Protein 2JPN (pdb70)

Sequence (79 aa):
GSHMLLEFKQFLYEASIDEFMGKIASCQTLEGLEELEAYYKKRVKETELKDTDDISVRDALAGKRAELEDSDDEVEESFGSHMLLEFKQFLYEASIDEFMGKIASCQTLEGLEELEAYYKKRVKETELKDTDDISVRDALAGKRAELEDSDDEVEESFGSHMLLEFKQFLYEASIDEFMGKIASCQTLEGLEELEAYYKKRVKETELKDTDDISVRDALAGKRAELEDSDDEVEESFGSHMLLEFKQFLYEASIDEFMGKIASCQTLEGLEELEAYYKKRVKETELKDTDDISVRDALAGKRAELEDSDDEVEESFGSHMLLEFKQFLYEASIDEFMGKIASCQTLEGLEELEAYYKKRVKETELKDTDDISVRDALAGKRAELEDSDDEVEESFGSHMLLEFKQFLYEASIDEFMGKIASCQTLEGLEELEAYYKKRVKETELKDTDDISVRDALAGKRAELEDSDDEVEESFGSHMLLEFKQFLYEASIDEFMGKIASCQTLEGLEELEAYYKKRVKETELKDTDDISVRDALAGKRAELEDSDDEVEESFGSHMLLEFKQFLYEASIDEFMGKIASCQTLEGLEELEAYYKKRVKETELKDTDDISVRDALAGKRAELEDSDDEVEESFGSHMLLEFKQFLYEASIDEFMGKIASCQTLEGLEELEAYYKKRVKETELKDTDDISVRDALAGKRAELEDSDDEVEESFGSHMLLEFKQFLYEASIDEFMGKIASCQTLEGLEELEAYYKKRVKETELKDTDDISVRDALAGKRAELEDSDDEVEESFGSHMLLEFKQFLYEASIDEFMGKIASCQTLEGLEELEAYYKKRVKETELKDTDDISVRDALAGKRAELEDSDDEVEESFGSHMLLEFKQFLYEASIDEFMGKIASCQTLEGLEELEAYYKKRVKETELKDTDDISVRDALAGKRAELEDSDDEVEESFGSHMLLEFKQFLYEASIDEFMGKIASCQTLEGLEELEAYYKKRVKETELKDTDDISVRDALAGKRAELEDSDDEVEESFGSHMLLEFKQFLYEASIDEFMGKIASCQTLEGLEELEAYYKKRVKETELKDTDDISVRDALAGKRAELEDSDDEVEESFGSHMLLEFKQFLYEASIDEFMGKIASCQTLEGLEELEAYYKKRVKETELKDTDDISVRDALAGKRAELEDSDDEVEESFGSHMLLEFKQFLYEASIDEFMGKIASCQTLEGLEELEAYYKKRVKETELKDTDDISVRDALAGKRAELEDSDDEVEESFGSHMLLEFKQFLYEASIDEFMGKIASCQTLEGLEELEAYYKKRVKETELKDTDDISVRDALAGKRAELEDSDDEVEESFGSHMLLEFKQFLYEASIDEFMGKIASCQTLEGLEELEAYYKKRVKETELKDTDDISVRDALAGKRAELEDSDDEVEESFGSHMLLEFKQFLYEASIDEFMGKIASCQTLEGLEELEAYYKKRVKETELKDTDDISVRDALAGKRAELEDSDDEVEESFGSHMLLEFKQFLYEASIDEFMGKIASCQTLEGLEELEAYYKKRVKETELKDTDDISVRDALAGKRAELEDSDDEVEESF

Nearest PDB structures (foldseek):
  2jpn-assembly1_A  TM=8.486E-01  e=3.446E-09  Tequatrovirus T4
  7tc7-assembly1_G  TM=7.322E-01  e=7.545E+00  Methylococcus capsulatus
  1fz0-assembly1_F  TM=7.989E-01  e=9.502E+00  Methylococcus capsulatus
  2jpn-assembly1_A  TM=8.761E-01  e=3.697E-10  Tequatrovirus T4
  7m8q-assembly1_C  TM=7.881E-01  e=2.372E+00  Methylosinus trichosporium OB3b

InterPro domains:
  IPR020975 UvsW.1 domain [PF11637] (4-68)
  IPR038341 UvsW.1-like superfamily [G3DSA:1.20.1280.210] (1-76)

Organism: Enterobacteria phage T4 (NCBI:txid10665)

Foldseek 3Di:
DPCDDPRPDVVVLCVLCVCLLVCQVVVQALVSLVVSVVVCVVCVVVDDPDVNSCVVNVCSSVVCNVVRVVCNPDPPVPD

CATH classification: 1.20.1280.210

Solvent-accessible surface area: 6038 Å² total; per-residue (Å²): 129,129,156,131,92,158,153,126,138,126,53,51,86,126,53,0,61,110,115,8,56,38,63,0,58,65,15,152,55,22,97,22,0,64,124,30,29,44,81,2,94,143,53,26,150,152,66,134,18,44,94,27,0,53,106,54,0,94,112,26,0,43,34,68,75,64,107,11,102,135,57,89,124,24,108,130,140,53,210

Secondary structure (DSSP, 8-state):
-----SSSSHHHHHHTTSSHHHHHHT--SHHHHHHHHHHHHHHTTTS--TTHHHHHHHHHHHHHHHHHHHT---TTT--

Structure (mmCIF, N/CA/C/O backbone):
data_2JPN
#
_entry.id   2JPN
#
loop_
_atom_site.group_PDB
_atom_site.id
_atom_site.type_symbol
_atom_site.label_atom_id
_atom_site.label_alt_id
_atom_site.label_comp_id
_atom_site.label_asym_id
_atom_site.label_entity_id
_atom_site.label_seq_id
_atom_site.pdbx_PDB_ins_code
_atom_site.Cartn_x
_atom_site.Cartn_y
_atom_site.Cartn_z
_atom_site.occupancy
_atom_site.B_iso_or_equiv
_atom_site.auth_seq_id
_atom_site.auth_comp_id
_atom_site.auth_asym_id
_atom_site.auth_atom_id
_atom_site.pdbx_PDB_model_num
ATOM 1 N N . GLY A 1 1 ? 22.338 -10.505 13.411 1.00 0.00 1 GLY A N 1
ATOM 2 C CA . GLY A 1 1 ? 21.527 -10.953 12.252 1.00 0.00 1 GLY A CA 1
ATOM 3 C C . GLY A 1 1 ? 21.351 -9.858 11.209 1.00 0.00 1 GLY A C 1
ATOM 4 O O . GLY A 1 1 ? 22.098 -8.878 11.187 1.00 0.00 1 GLY A O 1
ATOM 10 N N . SER A 1 2 ? 20.371 -10.026 10.319 1.00 0.00 2 SER A N 1
ATOM 11 C CA . SER A 1 2 ? 20.050 -9.076 9.239 1.00 0.00 2 SER A CA 1
ATOM 12 C C . SER A 1 2 ? 19.663 -7.665 9.738 1.00 0.00 2 SER A C 1
ATOM 13 O O . SER A 1 2 ? 19.014 -7.508 10.782 1.00 0.00 2 SER A O 1
ATOM 21 N N . HIS A 1 3 ? 20.026 -6.636 8.964 1.00 0.00 3 HIS A N 1
ATOM 22 C CA . HIS A 1 3 ? 19.724 -5.218 9.222 1.00 0.00 3 HIS A CA 1
ATOM 23 C C . HIS A 1 3 ? 19.694 -4.396 7.909 1.00 0.00 3 HIS A C 1
ATOM 24 O O . HIS A 1 3 ? 20.116 -4.876 6.849 1.00 0.00 3 HIS A O 1
ATOM 38 N N . MET A 1 4 ? 19.214 -3.150 7.975 1.00 0.00 4 MET A N 1
ATOM 39 C CA . MET A 1 4 ? 19.251 -2.177 6.871 1.00 0.00 4 MET A CA 1
ATOM 40 C C . MET A 1 4 ? 20.670 -1.967 6.315 1.00 0.00 4 MET A C 1
ATOM 41 O O . MET A 1 4 ? 21.637 -1.823 7.069 1.00 0.00 4 MET A O 1
ATOM 55 N N . LEU A 1 5 ? 20.793 -1.947 4.982 1.00 0.00 5 LEU A N 1
ATOM 56 C CA . LEU A 1 5 ? 22.077 -1.789 4.284 1.00 0.00 5 LEU A CA 1
ATOM 57 C C . LEU A 1 5 ? 22.586 -0.328 4.225 1.00 0.00 5 LEU A C 1
ATOM 58 O O . LEU A 1 5 ? 23.741 -0.094 3.862 1.00 0.00 5 LEU A O 1
ATOM 74 N N . LEU A 1 6 ? 21.738 0.644 4.589 1.00 0.00 6 LEU A N 1
ATOM 75 C CA . LEU A 1 6 ? 21.995 2.085 4.801 1.00 0.00 6 LEU A CA 1
ATOM 76 C C . LEU A 1 6 ? 22.456 2.923 3.579 1.00 0.00 6 LEU A C 1
ATOM 77 O O . LEU A 1 6 ? 22.259 4.142 3.559 1.00 0.00 6 LEU A O 1
ATOM 93 N N . GLU A 1 7 ? 23.005 2.295 2.534 1.00 0.00 7 GLU A N 1
ATOM 94 C CA . GLU A 1 7 ? 23.630 2.938 1.351 1.00 0.00 7 GLU A CA 1
ATOM 95 C C . GLU A 1 7 ? 23.126 2.378 0.012 1.00 0.00 7 GLU A C 1
ATOM 96 O O . GLU A 1 7 ? 23.757 2.557 -1.031 1.00 0.00 7 GLU A O 1
ATOM 108 N N . PHE A 1 8 ? 21.982 1.692 0.046 1.00 0.00 8 PHE A N 1
ATOM 109 C CA . PHE A 1 8 ? 21.382 0.956 -1.077 1.00 0.00 8 PHE A CA 1
ATOM 110 C C . PHE A 1 8 ? 19.846 1.115 -1.149 1.00 0.00 8 PHE A C 1
ATOM 111 O O . PHE A 1 8 ? 19.201 1.576 -0.207 1.00 0.00 8 PHE A O 1
ATOM 128 N N . LYS A 1 9 ? 19.252 0.727 -2.281 1.00 0.00 9 LYS A N 1
ATOM 129 C CA . LYS A 1 9 ? 17.798 0.720 -2.510 1.00 0.00 9 LYS A CA 1
ATOM 130 C C . LYS A 1 9 ? 17.051 -0.465 -1.864 1.00 0.00 9 LYS A C 1
ATOM 131 O O . LYS A 1 9 ? 15.862 -0.379 -1.561 1.00 0.00 9 LYS A O 1
ATOM 150 N N . GLN A 1 10 ? 17.702 -1.628 -1.744 1.00 0.00 10 GLN A N 1
ATOM 151 C CA . GLN A 1 10 ? 17.012 -2.934 -1.861 1.00 0.00 10 GLN A CA 1
ATOM 152 C C . GLN A 1 10 ? 16.017 -3.216 -0.742 1.00 0.00 10 GLN A C 1
ATOM 153 O O . GLN A 1 10 ? 14.909 -3.700 -0.967 1.00 0.00 10 GLN A O 1
ATOM 167 N N . PHE A 1 11 ? 16.434 -2.864 0.470 1.00 0.00 11 PHE A N 1
ATOM 168 C CA . PHE A 1 11 ? 15.648 -3.056 1.681 1.00 0.00 11 PHE A CA 1
ATOM 169 C C . PHE A 1 11 ? 14.393 -2.164 1.692 1.00 0.00 11 PHE A C 1
ATOM 170 O O . PHE A 1 11 ? 13.345 -2.580 2.186 1.00 0.00 11 PHE A O 1
ATOM 187 N N . LEU A 1 12 ? 14.486 -0.965 1.094 1.00 0.00 12 LEU A N 1
ATOM 188 C CA . LEU A 1 12 ? 13.350 -0.078 0.864 1.00 0.00 12 LEU A CA 1
ATOM 189 C C . LEU A 1 12 ? 12.455 -0.559 -0.276 1.00 0.00 12 LEU A C 1
ATOM 190 O O . LEU A 1 12 ? 11.250 -0.345 -0.279 1.00 0.00 12 LEU A O 1
ATOM 206 N N . TYR A 1 13 ? 13.060 -1.124 -1.302 1.00 0.00 13 TYR A N 1
ATOM 207 C CA . TYR A 1 13 ? 12.349 -1.439 -2.545 1.00 0.00 13 TYR A CA 1
ATOM 208 C C . TYR A 1 13 ? 11.532 -2.743 -2.417 1.00 0.00 13 TYR A C 1
ATOM 209 O O . TYR A 1 13 ? 10.526 -2.923 -3.111 1.00 0.00 13 TYR A O 1
ATOM 227 N N . GLU A 1 14 ? 11.887 -3.597 -1.446 1.00 0.00 14 GLU A N 1
ATOM 228 C CA . GLU A 1 14 ? 11.020 -4.651 -0.864 1.00 0.00 14 GLU A CA 1
ATOM 229 C C . GLU A 1 14 ? 9.979 -4.100 0.124 1.00 0.00 14 GLU A C 1
ATOM 230 O O . GLU A 1 14 ? 8.834 -4.548 0.115 1.00 0.00 14 GLU A O 1
ATOM 242 N N . ALA A 1 15 ? 10.348 -3.087 0.922 1.00 0.00 15 ALA A N 1
ATOM 243 C CA . ALA A 1 15 ? 9.519 -2.457 1.975 1.00 0.00 15 ALA A CA 1
ATOM 244 C C . ALA A 1 15 ? 8.134 -2.032 1.489 1.00 0.00 15 ALA A C 1
ATOM 245 O O . ALA A 1 15 ? 7.120 -2.146 2.177 1.00 0.00 15 ALA A O 1
ATOM 252 N N . SER A 1 16 ? 8.162 -1.487 0.275 1.00 0.00 16 SER A N 1
ATOM 253 C CA . SER A 1 16 ? 7.108 -0.712 -0.352 1.00 0.00 16 SER A CA 1
ATOM 254 C C . SER A 1 16 ? 5.795 -1.509 -0.474 1.00 0.00 16 SER A C 1
ATOM 255 O O . SER A 1 16 ? 4.693 -0.984 -0.342 1.00 0.00 16 SER A O 1
ATOM 263 N N . ILE A 1 17 ? 5.936 -2.817 -0.706 1.00 0.00 17 ILE A N 1
ATOM 264 C CA . ILE A 1 17 ? 4.956 -3.715 -1.346 1.00 0.00 17 ILE A CA 1
ATOM 265 C C . ILE A 1 17 ? 4.835 -5.061 -0.552 1.00 0.00 17 ILE A C 1
ATOM 266 O O . ILE A 1 17 ? 4.143 -5.994 -0.955 1.00 0.00 17 ILE A O 1
ATOM 282 N N . ASP A 1 18 ? 5.461 -5.127 0.632 1.00 0.00 18 ASP A N 1
ATOM 283 C CA . ASP A 1 18 ? 5.710 -6.352 1.429 1.00 0.00 18 ASP A CA 1
ATOM 284 C C . ASP A 1 18 ? 4.430 -6.974 2.024 1.00 0.00 18 ASP A C 1
ATOM 285 O O . ASP A 1 18 ? 4.269 -8.198 2.015 1.00 0.00 18 ASP A O 1
ATOM 294 N N . GLU A 1 19 ? 3.508 -6.112 2.472 1.00 0.00 19 GLU A N 1
ATOM 295 C CA . GLU A 1 19 ? 2.140 -6.468 2.912 1.00 0.00 19 GLU A CA 1
ATOM 296 C C . GLU A 1 19 ? 1.049 -5.567 2.343 1.00 0.00 19 GLU A C 1
ATOM 297 O O . GLU A 1 19 ? -0.063 -6.031 2.145 1.00 0.00 19 GLU A O 1
ATOM 309 N N . PHE A 1 20 ? 1.360 -4.308 2.015 1.00 0.00 20 PHE A N 1
ATOM 310 C CA . PHE A 1 20 ? 0.409 -3.259 1.634 1.00 0.00 20 PHE A CA 1
ATOM 311 C C . PHE A 1 20 ? -0.390 -3.612 0.379 1.00 0.00 20 PHE A C 1
ATOM 312 O O . PHE A 1 20 ? -1.604 -3.637 0.385 1.00 0.00 20 PHE A O 1
ATOM 329 N N . MET A 1 21 ? 0.272 -4.055 -0.673 1.00 0.00 21 MET A N 1
ATOM 330 C CA . MET A 1 21 ? -0.334 -4.535 -1.923 1.00 0.00 21 MET A CA 1
ATOM 331 C C . MET A 1 21 ? -1.285 -5.711 -1.692 1.00 0.00 21 MET A C 1
ATOM 332 O O . MET A 1 21 ? -2.301 -5.844 -2.361 1.00 0.00 21 MET A O 1
ATOM 346 N N . GLY A 1 22 ? -0.982 -6.509 -0.674 1.00 0.00 22 GLY A N 1
ATOM 347 C CA . GLY A 1 22 ? -1.858 -7.534 -0.140 1.00 0.00 22 GLY A CA 1
ATOM 348 C C . GLY A 1 22 ? -3.023 -6.942 0.642 1.00 0.00 22 GLY A C 1
ATOM 349 O O . GLY A 1 22 ? -4.119 -7.469 0.582 1.00 0.00 22 GLY A O 1
ATOM 353 N N . LYS A 1 23 ? -2.798 -5.882 1.409 1.00 0.00 23 LYS A N 1
ATOM 354 C CA . LYS A 1 23 ? -3.735 -5.285 2.319 1.00 0.00 23 LYS A CA 1
ATOM 355 C C . LYS A 1 23 ? -4.849 -4.624 1.497 1.00 0.00 23 LYS A C 1
ATOM 356 O O . LYS A 1 23 ? -6.032 -4.827 1.764 1.00 0.00 23 LYS A O 1
ATOM 375 N N . ILE A 1 24 ? -4.458 -3.924 0.419 1.00 0.00 24 ILE A N 1
ATOM 376 C CA . ILE A 1 24 ? -5.381 -3.485 -0.625 1.00 0.00 24 ILE A CA 1
ATOM 377 C C . ILE A 1 24 ? -5.961 -4.583 -1.516 1.00 0.00 24 ILE A C 1
ATOM 378 O O . ILE A 1 24 ? -7.170 -4.578 -1.755 1.00 0.00 24 ILE A O 1
ATOM 394 N N . ALA A 1 25 ? -5.179 -5.571 -1.953 1.00 0.00 25 ALA A N 1
ATOM 395 C CA . ALA A 1 25 ? -5.724 -6.703 -2.724 1.00 0.00 25 ALA A CA 1
ATOM 396 C C . ALA A 1 25 ? -6.740 -7.526 -1.901 1.00 0.00 25 ALA A C 1
ATOM 397 O O . ALA A 1 25 ? -7.626 -8.174 -2.457 1.00 0.00 25 ALA A O 1
ATOM 404 N N . SER A 1 26 ? -6.640 -7.426 -0.571 1.00 0.00 26 SER A N 1
ATOM 405 C CA . SER A 1 26 ? -7.495 -8.071 0.417 1.00 0.00 26 SER A CA 1
ATOM 406 C C . SER A 1 26 ? -8.497 -7.104 1.070 1.00 0.00 26 SER A C 1
ATOM 407 O O . SER A 1 26 ? -9.088 -7.416 2.111 1.00 0.00 26 SER A O 1
ATOM 415 N N . CYS A 1 27 ? -8.682 -5.896 0.541 1.00 0.00 27 CYS A N 1
ATOM 416 C CA . CYS A 1 27 ? -9.372 -4.890 1.331 1.00 0.00 27 CYS A CA 1
ATOM 417 C C . CYS A 1 27 ? -10.888 -5.177 1.536 1.00 0.00 27 CYS A C 1
ATOM 418 O O . CYS A 1 27 ? -11.520 -4.660 2.455 1.00 0.00 27 CYS A O 1
ATOM 426 N N . GLN A 1 28 ? -11.456 -6.002 0.640 1.00 0.00 28 GLN A N 1
ATOM 427 C CA . GLN A 1 28 ? -12.831 -6.564 0.591 1.00 0.00 28 GLN A CA 1
ATOM 428 C C . GLN A 1 28 ? -13.986 -5.560 0.477 1.00 0.00 28 GLN A C 1
ATOM 429 O O . GLN A 1 28 ? -15.148 -5.938 0.333 1.00 0.00 28 GLN A O 1
ATOM 443 N N . THR A 1 29 ? -13.669 -4.275 0.554 1.00 0.00 29 THR A N 1
ATOM 444 C CA . THR A 1 29 ? -14.617 -3.167 0.693 1.00 0.00 29 THR A CA 1
ATOM 445 C C . THR A 1 29 ? -13.962 -1.943 0.108 1.00 0.00 29 THR A C 1
ATOM 446 O O . THR A 1 29 ? -12.774 -1.705 0.353 1.00 0.00 29 THR A O 1
ATOM 457 N N . LEU A 1 30 ? -14.699 -1.146 -0.658 1.00 0.00 30 LEU A N 1
ATOM 458 C CA . LEU A 1 30 ? -14.098 0.082 -1.129 1.00 0.00 30 LEU A CA 1
ATOM 459 C C . LEU A 1 30 ? -13.909 1.031 0.033 1.00 0.00 30 LEU A C 1
ATOM 460 O O . LEU A 1 30 ? -12.942 1.758 0.136 1.00 0.00 30 LEU A O 1
ATOM 476 N N . GLU A 1 31 ? -14.868 0.991 0.924 1.00 0.00 31 GLU A N 1
ATOM 477 C CA . GLU A 1 31 ? -14.949 1.774 2.105 1.00 0.00 31 GLU A CA 1
ATOM 478 C C . GLU A 1 31 ? -13.763 1.536 3.008 1.00 0.00 31 GLU A C 1
ATOM 479 O O . GLU A 1 31 ? -13.243 2.476 3.594 1.00 0.00 31 GLU A O 1
ATOM 491 N N . GLY A 1 32 ? -13.303 0.285 3.055 1.00 0.00 32 GLY A N 1
ATOM 492 C CA . GLY A 1 32 ? -12.004 -0.074 3.597 1.00 0.00 32 GLY A CA 1
ATOM 493 C C . GLY A 1 32 ? -10.801 0.293 2.761 1.00 0.00 32 GLY A C 1
ATOM 494 O O . GLY A 1 32 ? -9.856 0.836 3.295 1.00 0.00 32 GLY A O 1
ATOM 498 N N . LEU A 1 33 ? -10.831 0.118 1.450 1.00 0.00 33 LEU A N 1
ATOM 499 C CA . LEU A 1 33 ? -9.748 0.522 0.549 1.00 0.00 33 LEU A CA 1
ATOM 500 C C . LEU A 1 33 ? -9.424 2.005 0.606 1.00 0.00 33 LEU A C 1
ATOM 501 O O . LEU A 1 33 ? -8.283 2.418 0.551 1.00 0.00 33 LEU A O 1
ATOM 517 N N . GLU A 1 34 ? -10.469 2.791 0.717 1.00 0.00 34 GLU A N 1
ATOM 518 C CA . GLU A 1 34 ? -10.539 4.218 0.994 1.00 0.00 34 GLU A CA 1
ATOM 519 C C . GLU A 1 34 ? -10.025 4.622 2.384 1.00 0.00 34 GLU A C 1
ATOM 520 O O . GLU A 1 34 ? -9.464 5.706 2.555 1.00 0.00 34 GLU A O 1
ATOM 532 N N . GLU A 1 35 ? -10.205 3.753 3.383 1.00 0.00 35 GLU A N 1
ATOM 533 C CA . GLU A 1 35 ? -9.559 3.852 4.721 1.00 0.00 35 GLU A CA 1
ATOM 534 C C . GLU A 1 35 ? -8.093 3.474 4.653 1.00 0.00 35 GLU A C 1
ATOM 535 O O . GLU A 1 35 ? -7.277 4.157 5.256 1.00 0.00 35 GLU A O 1
ATOM 547 N N . LEU A 1 36 ? -7.757 2.459 3.858 1.00 0.00 36 LEU A N 1
ATOM 548 C CA . LEU A 1 36 ? -6.393 2.106 3.461 1.00 0.00 36 LEU A CA 1
ATOM 549 C C . LEU A 1 36 ? -5.774 3.279 2.677 1.00 0.00 36 LEU A C 1
ATOM 550 O O . LEU A 1 36 ? -4.598 3.587 2.861 1.00 0.00 36 LEU A O 1
ATOM 566 N N . GLU A 1 37 ? -6.561 3.977 1.851 1.00 0.00 37 GLU A N 1
ATOM 567 C CA . GLU A 1 37 ? -6.141 5.124 1.059 1.00 0.00 37 GLU A CA 1
ATOM 568 C C . GLU A 1 37 ? -5.859 6.336 1.914 1.00 0.00 37 GLU A C 1
ATOM 569 O O . GLU A 1 37 ? -4.877 7.041 1.719 1.00 0.00 37 GLU A O 1
ATOM 581 N N . ALA A 1 38 ? -6.693 6.533 2.928 1.00 0.00 38 ALA A N 1
ATOM 582 C CA . ALA A 1 38 ? -6.397 7.530 3.919 1.00 0.00 38 ALA A CA 1
ATOM 583 C C . ALA A 1 38 ? -5.179 7.113 4.758 1.00 0.00 38 ALA A C 1
ATOM 584 O O . ALA A 1 38 ? -4.310 7.938 5.000 1.00 0.00 38 ALA A O 1
ATOM 591 N N . TYR A 1 39 ? -5.063 5.846 5.169 1.00 0.00 39 TYR A N 1
ATOM 592 C CA . TYR A 1 39 ? -3.930 5.336 5.954 1.00 0.00 39 TYR A CA 1
ATOM 593 C C . TYR A 1 39 ? -2.579 5.417 5.192 1.00 0.00 39 TYR A C 1
ATOM 594 O O . TYR A 1 39 ? -1.550 5.751 5.771 1.00 0.00 39 TYR A O 1
ATOM 612 N N . TYR A 1 40 ? -2.609 5.237 3.865 1.00 0.00 40 TYR A N 1
ATOM 613 C CA . TYR A 1 40 ? -1.522 5.511 2.910 1.00 0.00 40 TYR A CA 1
ATOM 614 C C . TYR A 1 40 ? -1.161 6.998 3.000 1.00 0.00 40 TYR A C 1
ATOM 615 O O . TYR A 1 40 ? -0.020 7.358 3.272 1.00 0.00 40 TYR A O 1
ATOM 633 N N . LYS A 1 41 ? -2.146 7.877 2.922 1.00 0.00 41 LYS A N 1
ATOM 634 C CA . LYS A 1 41 ? -1.914 9.319 2.998 1.00 0.00 41 LYS A CA 1
ATOM 635 C C . LYS A 1 41 ? -1.469 9.825 4.393 1.00 0.00 41 LYS A C 1
ATOM 636 O O . LYS A 1 41 ? -0.647 10.733 4.481 1.00 0.00 41 LYS A O 1
ATOM 655 N N . LYS A 1 42 ? -1.962 9.230 5.483 1.00 0.00 42 LYS A N 1
ATOM 656 C CA . LYS A 1 42 ? -1.570 9.403 6.870 1.00 0.00 42 LYS A CA 1
ATOM 657 C C . LYS A 1 42 ? -0.108 8.979 7.127 1.00 0.00 42 LYS A C 1
ATOM 658 O O . LYS A 1 42 ? 0.654 9.687 7.791 1.00 0.00 42 LYS A O 1
ATOM 677 N N . ARG A 1 43 ? 0.301 7.841 6.567 1.00 0.00 43 ARG A N 1
ATOM 678 C CA . ARG A 1 43 ? 1.636 7.255 6.705 1.00 0.00 43 ARG A CA 1
ATOM 679 C C . ARG A 1 43 ? 2.740 8.025 6.016 1.00 0.00 43 ARG A C 1
ATOM 680 O O . ARG A 1 43 ? 3.809 8.177 6.593 1.00 0.00 43 ARG A O 1
ATOM 701 N N . VAL A 1 44 ? 2.596 8.433 4.764 1.00 0.00 44 VAL A N 1
ATOM 702 C CA . VAL A 1 44 ? 3.793 8.534 3.936 1.00 0.00 44 VAL A CA 1
ATOM 703 C C . VAL A 1 44 ? 4.621 9.819 4.150 1.00 0.00 44 VAL A C 1
ATOM 704 O O . VAL A 1 44 ? 5.708 9.969 3.592 1.00 0.00 44 VAL A O 1
ATOM 717 N N . LYS A 1 45 ? 4.119 10.703 5.017 1.00 0.00 45 LYS A N 1
ATOM 718 C CA . LYS A 1 45 ? 4.849 11.788 5.691 1.00 0.00 45 LYS A CA 1
ATOM 719 C C . LYS A 1 45 ? 5.653 11.365 6.961 1.00 0.00 45 LYS A C 1
ATOM 720 O O . LYS A 1 45 ? 6.683 11.943 7.300 1.00 0.00 45 LYS A O 1
ATOM 739 N N . GLU A 1 46 ? 5.131 10.350 7.666 1.00 0.00 46 GLU A N 1
ATOM 740 C CA . GLU A 1 46 ? 5.653 9.626 8.850 1.00 0.00 46 GLU A CA 1
ATOM 741 C C . GLU A 1 46 ? 6.797 8.673 8.490 1.00 0.00 46 GLU A C 1
ATOM 742 O O . GLU A 1 46 ? 7.553 8.211 9.348 1.00 0.00 46 GLU A O 1
ATOM 754 N N . THR A 1 47 ? 6.938 8.443 7.191 1.00 0.00 47 THR A N 1
ATOM 755 C CA . THR A 1 47 ? 8.029 7.735 6.515 1.00 0.00 47 THR A CA 1
ATOM 756 C C . THR A 1 47 ? 8.305 8.412 5.151 1.00 0.00 47 THR A C 1
ATOM 757 O O . THR A 1 47 ? 8.259 9.644 5.082 1.00 0.00 47 THR A O 1
ATOM 768 N N . GLU A 1 48 ? 8.650 7.667 4.089 1.00 0.00 48 GLU A N 1
ATOM 769 C CA . GLU A 1 48 ? 9.225 8.214 2.835 1.00 0.00 48 GLU A CA 1
ATOM 770 C C . GLU A 1 48 ? 8.570 7.783 1.534 1.00 0.00 48 GLU A C 1
ATOM 771 O O . GLU A 1 48 ? 8.403 8.581 0.618 1.00 0.00 48 GLU A O 1
ATOM 783 N N . LEU A 1 49 ? 8.214 6.506 1.485 1.00 0.00 49 LEU A N 1
ATOM 784 C CA . LEU A 1 49 ? 7.540 5.745 0.402 1.00 0.00 49 LEU A CA 1
ATOM 785 C C . LEU A 1 49 ? 8.170 5.784 -1.006 1.00 0.00 49 LEU A C 1
ATOM 786 O O . LEU A 1 49 ? 7.747 5.064 -1.904 1.00 0.00 49 LEU A O 1
ATOM 802 N N . LYS A 1 50 ? 9.315 6.450 -1.149 1.00 0.00 50 LYS A N 1
ATOM 803 C CA . LYS A 1 50 ? 10.071 6.641 -2.388 1.00 0.00 50 LYS A CA 1
ATOM 804 C C . LYS A 1 50 ? 9.181 6.909 -3.631 1.00 0.00 50 LYS A C 1
ATOM 805 O O . LYS A 1 50 ? 8.045 7.362 -3.503 1.00 0.00 50 LYS A O 1
ATOM 824 N N . ASP A 1 51 ? 9.668 6.816 -4.871 1.00 0.00 51 ASP A N 1
ATOM 825 C CA . ASP A 1 51 ? 8.767 6.511 -6.002 1.00 0.00 51 ASP A CA 1
ATOM 826 C C . ASP A 1 51 ? 8.068 5.158 -5.953 1.00 0.00 51 ASP A C 1
ATOM 827 O O . ASP A 1 51 ? 6.864 5.060 -6.144 1.00 0.00 51 ASP A O 1
ATOM 836 N N . THR A 1 52 ? 8.815 4.112 -5.630 1.00 0.00 52 THR A N 1
ATOM 837 C CA . THR A 1 52 ? 8.446 2.715 -5.894 1.00 0.00 52 THR A CA 1
ATOM 838 C C . THR A 1 52 ? 7.149 2.301 -5.225 1.00 0.00 52 THR A C 1
ATOM 839 O O . THR A 1 52 ? 6.290 1.728 -5.888 1.00 0.00 52 THR A O 1
ATOM 850 N N . ASP A 1 53 ? 6.989 2.595 -3.919 1.00 0.00 53 ASP A N 1
ATOM 851 C CA . ASP A 1 53 ? 5.772 2.211 -3.197 1.00 0.00 53 ASP A CA 1
ATOM 852 C C . ASP A 1 53 ? 4.597 2.891 -3.859 1.00 0.00 53 ASP A C 1
ATOM 853 O O . ASP A 1 53 ? 3.613 2.245 -4.215 1.00 0.00 53 ASP A O 1
ATOM 862 N N . ASP A 1 54 ? 4.788 4.177 -4.159 1.00 0.00 54 ASP A N 1
ATOM 863 C CA . ASP A 1 54 ? 3.662 5.031 -4.450 1.00 0.00 54 ASP A CA 1
ATOM 864 C C . ASP A 1 54 ? 2.974 4.608 -5.728 1.00 0.00 54 ASP A C 1
ATOM 865 O O . ASP A 1 54 ? 1.762 4.446 -5.751 1.00 0.00 54 ASP A O 1
ATOM 874 N N . ILE A 1 55 ? 3.753 4.358 -6.776 1.00 0.00 55 ILE A N 1
ATOM 875 C CA . ILE A 1 55 ? 3.193 3.853 -8.030 1.00 0.00 55 ILE A CA 1
ATOM 876 C C . ILE A 1 55 ? 2.664 2.434 -7.949 1.00 0.00 55 ILE A C 1
ATOM 877 O O . ILE A 1 55 ? 1.558 2.147 -8.412 1.00 0.00 55 ILE A O 1
ATOM 893 N N . SER A 1 56 ? 3.462 1.544 -7.347 1.00 0.00 56 SER A N 1
ATOM 894 C CA . SER A 1 56 ? 3.119 0.126 -7.398 1.00 0.00 56 SER A CA 1
ATOM 895 C C . SER A 1 56 ? 1.820 -0.175 -6.662 1.00 0.00 56 SER A C 1
ATOM 896 O O . SER A 1 56 ? 0.909 -0.837 -7.162 1.00 0.00 56 SER A O 1
ATOM 904 N N . VAL A 1 57 ? 1.784 0.341 -5.436 1.00 0.00 57 VAL A N 1
ATOM 905 C CA . VAL A 1 57 ? 0.658 0.298 -4.534 1.00 0.00 57 VAL A CA 1
ATOM 906 C C . VAL A 1 57 ? -0.500 1.133 -5.006 1.00 0.00 57 VAL A C 1
ATOM 907 O O . VAL A 1 57 ? -1.604 0.627 -5.067 1.00 0.00 57 VAL A O 1
ATOM 920 N N . ARG A 1 58 ? -0.288 2.378 -5.457 1.00 0.00 58 ARG A N 1
ATOM 921 C CA . ARG A 1 58 ? -1.434 3.199 -5.867 1.00 0.00 58 ARG A CA 1
ATOM 922 C C . ARG A 1 58 ? -2.111 2.604 -7.065 1.00 0.00 58 ARG A C 1
ATOM 923 O O . ARG A 1 58 ? -3.327 2.579 -7.126 1.00 0.00 58 ARG A O 1
ATOM 944 N N . ASP A 1 59 ? -1.329 2.135 -8.024 1.00 0.00 59 ASP A N 1
ATOM 945 C CA . ASP A 1 59 ? -1.941 1.686 -9.275 1.00 0.00 59 ASP A CA 1
ATOM 946 C C . ASP A 1 59 ? -2.843 0.459 -9.052 1.00 0.00 59 ASP A C 1
ATOM 947 O O . ASP A 1 59 ? -3.752 0.192 -9.834 1.00 0.00 59 ASP A O 1
ATOM 956 N N . ALA A 1 60 ? -2.473 -0.338 -8.047 1.00 0.00 60 ALA A N 1
ATOM 957 C CA . ALA A 1 60 ? -3.206 -1.415 -7.402 1.00 0.00 60 ALA A CA 1
ATOM 958 C C . ALA A 1 60 ? -4.378 -1.007 -6.509 1.00 0.00 60 ALA A C 1
ATOM 959 O O . ALA A 1 60 ? -5.422 -1.634 -6.524 1.00 0.00 60 ALA A O 1
ATOM 966 N N . LEU A 1 61 ? -4.190 0.003 -5.671 1.00 0.00 61 LEU A N 1
ATOM 967 C CA . LEU A 1 61 ? -5.141 0.556 -4.736 1.00 0.00 61 LEU A CA 1
ATOM 968 C C . LEU A 1 61 ? -6.247 1.273 -5.484 1.00 0.00 61 LEU A C 1
ATOM 969 O O . LEU A 1 61 ? -7.399 0.884 -5.417 1.00 0.00 61 LEU A O 1
ATOM 985 N N . ALA A 1 62 ? -5.846 2.172 -6.386 1.00 0.00 62 ALA A N 1
ATOM 986 C CA . ALA A 1 62 ? -6.704 2.681 -7.452 1.00 0.00 62 ALA A CA 1
ATOM 987 C C . ALA A 1 62 ? -7.191 1.590 -8.421 1.00 0.00 62 ALA A C 1
ATOM 988 O O . ALA A 1 62 ? -8.288 1.668 -8.980 1.00 0.00 62 ALA A O 1
ATOM 995 N N . GLY A 1 63 ? -6.358 0.565 -8.593 1.00 0.00 63 GLY A N 1
ATOM 996 C CA . GLY A 1 63 ? -6.584 -0.659 -9.341 1.00 0.00 63 GLY A CA 1
ATOM 997 C C . GLY A 1 63 ? -7.857 -1.332 -8.862 1.00 0.00 63 GLY A C 1
ATOM 998 O O . GLY A 1 63 ? -8.788 -1.568 -9.631 1.00 0.00 63 GLY A O 1
ATOM 1002 N N . LYS A 1 64 ? -7.876 -1.580 -7.547 1.00 0.00 64 LYS A N 1
ATOM 1003 C CA . LYS A 1 64 ? -8.974 -2.126 -6.778 1.00 0.00 64 LYS A CA 1
ATOM 1004 C C . LYS A 1 64 ? -10.139 -1.159 -6.643 1.00 0.00 64 LYS A C 1
ATOM 1005 O O . LYS A 1 64 ? -11.283 -1.570 -6.604 1.00 0.00 64 LYS A O 1
ATOM 1024 N N . ARG A 1 65 ? -9.880 0.136 -6.547 1.00 0.00 65 ARG A N 1
ATOM 1025 C CA . ARG A 1 65 ? -10.886 1.146 -6.264 1.00 0.00 65 ARG A CA 1
ATOM 1026 C C . ARG A 1 65 ? -11.988 1.069 -7.290 1.00 0.00 65 ARG A C 1
ATOM 1027 O O . ARG A 1 65 ? -13.118 0.826 -6.922 1.00 0.00 65 ARG A O 1
ATOM 1048 N N . ALA A 1 66 ? -11.634 1.013 -8.569 1.00 0.00 66 ALA A N 1
ATOM 1049 C CA . ALA A 1 66 ? -12.620 0.861 -9.644 1.00 0.00 66 ALA A CA 1
ATOM 1050 C C . ALA A 1 66 ? -13.453 -0.417 -9.513 1.00 0.00 66 ALA A C 1
ATOM 1051 O O . ALA A 1 66 ? -14.633 -0.435 -9.864 1.00 0.00 66 ALA A O 1
ATOM 1058 N N . GLU A 1 67 ? -12.824 -1.497 -9.047 1.00 0.00 67 GLU A N 1
ATOM 1059 C CA . GLU A 1 67 ? -13.471 -2.798 -8.880 1.00 0.00 67 GLU A CA 1
ATOM 1060 C C . GLU A 1 67 ? -14.514 -2.723 -7.789 1.00 0.00 67 GLU A C 1
ATOM 1061 O O . GLU A 1 67 ? -15.621 -3.250 -7.872 1.00 0.00 67 GLU A O 1
ATOM 1073 N N . LEU A 1 68 ? -14.049 -2.133 -6.700 1.00 0.00 68 LEU A N 1
ATOM 1074 C CA . LEU A 1 68 ? -14.748 -1.941 -5.458 1.00 0.00 68 LEU A CA 1
ATOM 1075 C C . LEU A 1 68 ? -15.920 -0.979 -5.510 1.00 0.00 68 LEU A C 1
ATOM 1076 O O . LEU A 1 68 ? -16.867 -1.065 -4.744 1.00 0.00 68 LEU A O 1
ATOM 1092 N N . GLU A 1 69 ? -15.769 0.005 -6.385 1.00 0.00 69 GLU A N 1
ATOM 1093 C CA . GLU A 1 69 ? -16.688 1.038 -6.792 1.00 0.00 69 GLU A CA 1
ATOM 1094 C C . GLU A 1 69 ? -17.769 0.493 -7.725 1.00 0.00 69 GLU A C 1
ATOM 1095 O O . GLU A 1 69 ? -18.910 0.953 -7.722 1.00 0.00 69 GLU A O 1
ATOM 1107 N N . ASP A 1 70 ? -17.399 -0.520 -8.515 1.00 0.00 70 ASP A N 1
ATOM 1108 C CA . ASP A 1 70 ? -18.370 -1.471 -9.097 1.00 0.00 70 ASP A CA 1
ATOM 1109 C C . ASP A 1 70 ? -19.017 -2.300 -7.981 1.00 0.00 70 ASP A C 1
ATOM 1110 O O . ASP A 1 70 ? -20.173 -2.706 -8.088 1.00 0.00 70 ASP A O 1
ATOM 1119 N N . SER A 1 71 ? -18.272 -2.495 -6.885 1.00 0.00 71 SER A N 1
ATOM 1120 C CA . SER A 1 71 ? -18.733 -3.271 -5.725 1.00 0.00 71 SER A CA 1
ATOM 1121 C C . SER A 1 71 ? -19.389 -2.387 -4.624 1.00 0.00 71 SER A C 1
ATOM 1122 O O . SER A 1 71 ? -19.417 -2.747 -3.448 1.00 0.00 71 SER A O 1
ATOM 1130 N N . ASP A 1 72 ? -19.905 -1.199 -5.002 1.00 0.00 72 ASP A N 1
ATOM 1131 C CA . ASP A 1 72 ? -20.452 -0.124 -4.131 1.00 0.00 72 ASP A CA 1
ATOM 1132 C C . ASP A 1 72 ? -21.625 -0.549 -3.205 1.00 0.00 72 ASP A C 1
ATOM 1133 O O . ASP A 1 72 ? -22.015 0.195 -2.303 1.00 0.00 72 ASP A O 1
ATOM 1142 N N . ASP A 1 73 ? -22.182 -1.747 -3.441 1.00 0.00 73 ASP A N 1
ATOM 1143 C CA . ASP A 1 73 ? -23.186 -2.534 -2.691 1.00 0.00 73 ASP A CA 1
ATOM 1144 C C . ASP A 1 73 ? -22.797 -2.898 -1.234 1.00 0.00 73 ASP A C 1
ATOM 1145 O O . ASP A 1 73 ? -22.791 -4.061 -0.815 1.00 0.00 73 ASP A O 1
ATOM 1154 N N . GLU A 1 74 ? -22.419 -1.878 -0.474 1.00 0.00 74 GLU A N 1
ATOM 1155 C CA . GLU A 1 74 ? -21.835 -1.911 0.885 1.00 0.00 74 GLU A CA 1
ATOM 1156 C C . GLU A 1 74 ? -22.834 -1.526 1.994 1.00 0.00 74 GLU A C 1
ATOM 1157 O O . GLU A 1 74 ? -23.970 -1.123 1.717 1.00 0.00 74 GLU A O 1
ATOM 1169 N N . VAL A 1 75 ? -22.412 -1.688 3.253 1.00 0.00 75 VAL A N 1
ATOM 1170 C CA . VAL A 1 75 ? -23.240 -1.533 4.469 1.00 0.00 75 VAL A CA 1
ATOM 1171 C C . VAL A 1 75 ? -24.055 -0.233 4.509 1.00 0.00 75 VAL A C 1
ATOM 1172 O O . VAL A 1 75 ? -23.566 0.845 4.171 1.00 0.00 75 VAL A O 1
ATOM 1185 N N . GLU A 1 76 ? -25.302 -0.370 4.989 1.00 0.00 76 GLU A N 1
ATOM 1186 C CA . GLU A 1 76 ? -26.354 0.639 5.255 1.00 0.00 76 GLU A CA 1
ATOM 1187 C C . GLU A 1 76 ? -26.850 1.474 4.071 1.00 0.00 76 GLU A C 1
ATOM 1188 O O . GLU A 1 76 ? -28.048 1.734 3.968 1.00 0.00 76 GLU A O 1
ATOM 1200 N N . GLU A 1 77 ? -25.961 1.820 3.135 1.00 0.00 77 GLU A N 1
ATOM 1201 C CA . GLU A 1 77 ? -26.314 2.311 1.781 1.00 0.00 77 GLU A CA 1
ATOM 1202 C C . GLU A 1 77 ? -27.051 1.244 0.972 1.00 0.00 77 GLU A C 1
ATOM 1203 O O . GLU A 1 77 ? -27.880 1.571 0.123 1.00 0.00 77 GLU A O 1
ATOM 1215 N N . SER A 1 78 ? -26.806 -0.027 1.300 1.00 0.00 78 SER A N 1
ATOM 1216 C CA . SER A 1 78 ? -27.571 -1.175 0.793 1.00 0.00 78 SER A CA 1
ATOM 1217 C C . SER A 1 78 ? -27.709 -2.386 1.759 1.00 0.00 78 SER A C 1
ATOM 1218 O O . SER A 1 78 ? -28.197 -3.446 1.346 1.00 0.00 78 SER A O 1
ATOM 1226 N N . PHE A 1 79 ? -27.340 -2.216 3.038 1.00 0.00 79 PHE A N 1
ATOM 1227 C CA . PHE A 1 79 ? -27.292 -3.248 4.090 1.00 0.00 79 PHE A CA 1
ATOM 1228 C C . PHE A 1 79 ? -26.592 -4.565 3.655 1.00 0.00 79 PHE A C 1
ATOM 1229 O O . PHE A 1 79 ? -25.364 -4.519 3.413 1.00 0.00 79 PHE A O 1
ATOM 1247 N N . GLY A 1 1 ? 24.592 -17.461 -2.843 1.00 0.00 1 GLY A N 2
ATOM 1248 C CA . GLY A 1 1 ? 25.333 -16.275 -2.342 1.00 0.00 1 GLY A CA 2
ATOM 1249 C C . GLY A 1 1 ? 25.037 -15.984 -0.876 1.00 0.00 1 GLY A C 2
ATOM 1250 O O . GLY A 1 1 ? 23.935 -16.253 -0.393 1.00 0.00 1 GLY A O 2
ATOM 1256 N N . SER A 1 2 ? 26.014 -15.408 -0.167 1.00 0.00 2 SER A N 2
ATOM 1257 C CA . SER A 1 2 ? 25.993 -15.227 1.301 1.00 0.00 2 SER A CA 2
ATOM 1258 C C . SER A 1 2 ? 26.400 -13.818 1.788 1.00 0.00 2 SER A C 2
ATOM 1259 O O . SER A 1 2 ? 26.479 -13.574 2.994 1.00 0.00 2 SER A O 2
ATOM 1267 N N . HIS A 1 3 ? 26.640 -12.862 0.879 1.00 0.00 3 HIS A N 2
ATOM 1268 C CA . HIS A 1 3 ? 26.936 -11.453 1.218 1.00 0.00 3 HIS A CA 2
ATOM 1269 C C . HIS A 1 3 ? 25.712 -10.701 1.804 1.00 0.00 3 HIS A C 2
ATOM 1270 O O . HIS A 1 3 ? 25.872 -9.733 2.551 1.00 0.00 3 HIS A O 2
ATOM 1284 N N . MET A 1 4 ? 24.495 -11.179 1.502 1.00 0.00 4 MET A N 2
ATOM 1285 C CA . MET A 1 4 ? 23.198 -10.579 1.867 1.00 0.00 4 MET A CA 2
ATOM 1286 C C . MET A 1 4 ? 23.018 -9.119 1.377 1.00 0.00 4 MET A C 2
ATOM 1287 O O . MET A 1 4 ? 23.783 -8.619 0.548 1.00 0.00 4 MET A O 2
ATOM 1301 N N . LEU A 1 5 ? 21.968 -8.436 1.853 1.00 0.00 5 LEU A N 2
ATOM 1302 C CA . LEU A 1 5 ? 21.586 -7.061 1.474 1.00 0.00 5 LEU A CA 2
ATOM 1303 C C . LEU A 1 5 ? 22.582 -5.945 1.890 1.00 0.00 5 LEU A C 2
ATOM 1304 O O . LEU A 1 5 ? 22.382 -4.783 1.530 1.00 0.00 5 LEU A O 2
ATOM 1320 N N . LEU A 1 6 ? 23.622 -6.275 2.670 1.00 0.00 6 LEU A N 2
ATOM 1321 C CA . LEU A 1 6 ? 24.638 -5.373 3.238 1.00 0.00 6 LEU A CA 2
ATOM 1322 C C . LEU A 1 6 ? 24.993 -4.150 2.352 1.00 0.00 6 LEU A C 2
ATOM 1323 O O . LEU A 1 6 ? 25.629 -4.280 1.302 1.00 0.00 6 LEU A O 2
ATOM 1339 N N . GLU A 1 7 ? 24.590 -2.955 2.824 1.00 0.00 7 GLU A N 2
ATOM 1340 C CA . GLU A 1 7 ? 24.810 -1.612 2.216 1.00 0.00 7 GLU A CA 2
ATOM 1341 C C . GLU A 1 7 ? 24.161 -1.357 0.845 1.00 0.00 7 GLU A C 2
ATOM 1342 O O . GLU A 1 7 ? 24.347 -0.277 0.281 1.00 0.00 7 GLU A O 2
ATOM 1354 N N . PHE A 1 8 ? 23.373 -2.290 0.308 1.00 0.00 8 PHE A N 2
ATOM 1355 C CA . PHE A 1 8 ? 22.639 -2.115 -0.955 1.00 0.00 8 PHE A CA 2
ATOM 1356 C C . PHE A 1 8 ? 21.270 -1.416 -0.776 1.00 0.00 8 PHE A C 2
ATOM 1357 O O . PHE A 1 8 ? 20.593 -1.585 0.238 1.00 0.00 8 PHE A O 2
ATOM 1374 N N . LYS A 1 9 ? 20.834 -0.678 -1.805 1.00 0.00 9 LYS A N 2
ATOM 1375 C CA . LYS A 1 9 ? 19.575 0.090 -1.882 1.00 0.00 9 LYS A CA 2
ATOM 1376 C C . LYS A 1 9 ? 18.264 -0.738 -1.806 1.00 0.00 9 LYS A C 2
ATOM 1377 O O . LYS A 1 9 ? 17.216 -0.243 -1.390 1.00 0.00 9 LYS A O 2
ATOM 1396 N N . GLN A 1 10 ? 18.292 -1.980 -2.304 1.00 0.00 10 GLN A N 2
ATOM 1397 C CA . GLN A 1 10 ? 17.123 -2.785 -2.732 1.00 0.00 10 GLN A CA 2
ATOM 1398 C C . GLN A 1 10 ? 16.253 -3.263 -1.587 1.00 0.00 10 GLN A C 2
ATOM 1399 O O . GLN A 1 10 ? 15.074 -3.542 -1.792 1.00 0.00 10 GLN A O 2
ATOM 1413 N N . PHE A 1 11 ? 16.801 -3.256 -0.369 1.00 0.00 11 PHE A N 2
ATOM 1414 C CA . PHE A 1 11 ? 16.061 -3.632 0.836 1.00 0.00 11 PHE A CA 2
ATOM 1415 C C . PHE A 1 11 ? 14.827 -2.743 1.020 1.00 0.00 11 PHE A C 2
ATOM 1416 O O . PHE A 1 11 ? 13.791 -3.200 1.497 1.00 0.00 11 PHE A O 2
ATOM 1433 N N . LEU A 1 12 ? 14.928 -1.476 0.598 1.00 0.00 12 LEU A N 2
ATOM 1434 C CA . LEU A 1 12 ? 13.837 -0.513 0.640 1.00 0.00 12 LEU A CA 2
ATOM 1435 C C . LEU A 1 12 ? 12.745 -0.700 -0.417 1.00 0.00 12 LEU A C 2
ATOM 1436 O O . LEU A 1 12 ? 11.630 -0.199 -0.301 1.00 0.00 12 LEU A O 2
ATOM 1452 N N . TYR A 1 13 ? 13.124 -1.377 -1.486 1.00 0.00 13 TYR A N 2
ATOM 1453 C CA . TYR A 1 13 ? 12.374 -1.518 -2.733 1.00 0.00 13 TYR A CA 2
ATOM 1454 C C . TYR A 1 13 ? 11.680 -2.890 -2.849 1.00 0.00 13 TYR A C 2
ATOM 1455 O O . TYR A 1 13 ? 10.642 -3.006 -3.503 1.00 0.00 13 TYR A O 2
ATOM 1473 N N . GLU A 1 14 ? 12.185 -3.907 -2.123 1.00 0.00 14 GLU A N 2
ATOM 1474 C CA . GLU A 1 14 ? 11.450 -5.143 -1.747 1.00 0.00 14 GLU A CA 2
ATOM 1475 C C . GLU A 1 14 ? 10.443 -4.952 -0.597 1.00 0.00 14 GLU A C 2
ATOM 1476 O O . GLU A 1 14 ? 9.449 -5.670 -0.505 1.00 0.00 14 GLU A O 2
ATOM 1488 N N . ALA A 1 15 ? 10.690 -3.956 0.256 1.00 0.00 15 ALA A N 2
ATOM 1489 C CA . ALA A 1 15 ? 9.856 -3.554 1.405 1.00 0.00 15 ALA A CA 2
ATOM 1490 C C . ALA A 1 15 ? 8.479 -3.009 1.008 1.00 0.00 15 ALA A C 2
ATOM 1491 O O . ALA A 1 15 ? 7.474 -3.157 1.708 1.00 0.00 15 ALA A O 2
ATOM 1498 N N . SER A 1 16 ? 8.486 -2.314 -0.125 1.00 0.00 16 SER A N 2
ATOM 1499 C CA . SER A 1 16 ? 7.496 -1.354 -0.584 1.00 0.00 16 SER A CA 2
ATOM 1500 C C . SER A 1 16 ? 6.077 -1.944 -0.722 1.00 0.00 16 SER A C 2
ATOM 1501 O O . SER A 1 16 ? 5.069 -1.264 -0.535 1.00 0.00 16 SER A O 2
ATOM 1509 N N . ILE A 1 17 ? 6.025 -3.238 -1.044 1.00 0.00 17 ILE A N 2
ATOM 1510 C CA . ILE A 1 17 ? 4.919 -3.967 -1.689 1.00 0.00 17 ILE A CA 2
ATOM 1511 C C . ILE A 1 17 ? 4.663 -5.323 -0.963 1.00 0.00 17 ILE A C 2
ATOM 1512 O O . ILE A 1 17 ? 3.918 -6.194 -1.422 1.00 0.00 17 ILE A O 2
ATOM 1528 N N . ASP A 1 18 ? 5.243 -5.476 0.236 1.00 0.00 18 ASP A N 2
ATOM 1529 C CA . ASP A 1 18 ? 5.250 -6.710 1.046 1.00 0.00 18 ASP A CA 2
ATOM 1530 C C . ASP A 1 18 ? 4.071 -6.835 2.033 1.00 0.00 18 ASP A C 2
ATOM 1531 O O . ASP A 1 18 ? 3.766 -7.937 2.487 1.00 0.00 18 ASP A O 2
ATOM 1540 N N . GLU A 1 19 ? 3.392 -5.718 2.336 1.00 0.00 19 GLU A N 2
ATOM 1541 C CA . GLU A 1 19 ? 2.284 -5.642 3.325 1.00 0.00 19 GLU A CA 2
ATOM 1542 C C . GLU A 1 19 ? 1.036 -4.942 2.794 1.00 0.00 19 GLU A C 2
ATOM 1543 O O . GLU A 1 19 ? -0.008 -5.581 2.690 1.00 0.00 19 GLU A O 2
ATOM 1555 N N . PHE A 1 20 ? 1.141 -3.674 2.381 1.00 0.00 20 PHE A N 2
ATOM 1556 C CA . PHE A 1 20 ? 0.017 -2.863 1.882 1.00 0.00 20 PHE A CA 2
ATOM 1557 C C . PHE A 1 20 ? -0.678 -3.510 0.688 1.00 0.00 20 PHE A C 2
ATOM 1558 O O . PHE A 1 20 ? -1.887 -3.627 0.694 1.00 0.00 20 PHE A O 2
ATOM 1575 N N . MET A 1 21 ? 0.067 -3.991 -0.298 1.00 0.00 21 MET A N 2
ATOM 1576 C CA . MET A 1 21 ? -0.457 -4.540 -1.569 1.00 0.00 21 MET A CA 2
ATOM 1577 C C . MET A 1 21 ? -1.403 -5.714 -1.351 1.00 0.00 21 MET A C 2
ATOM 1578 O O . MET A 1 21 ? -2.410 -5.844 -2.033 1.00 0.00 21 MET A O 2
ATOM 1592 N N . GLY A 1 22 ? -1.125 -6.542 -0.351 1.00 0.00 22 GLY A N 2
ATOM 1593 C CA . GLY A 1 22 ? -2.035 -7.575 0.124 1.00 0.00 22 GLY A CA 2
ATOM 1594 C C . GLY A 1 22 ? -3.202 -6.974 0.889 1.00 0.00 22 GLY A C 2
ATOM 1595 O O . GLY A 1 22 ? -4.323 -7.450 0.746 1.00 0.00 22 GLY A O 2
ATOM 1599 N N . LYS A 1 23 ? -2.967 -5.939 1.691 1.00 0.00 23 LYS A N 2
ATOM 1600 C CA . LYS A 1 23 ? -3.957 -5.293 2.499 1.00 0.00 23 LYS A CA 2
ATOM 1601 C C . LYS A 1 23 ? -5.047 -4.687 1.592 1.00 0.00 23 LYS A C 2
ATOM 1602 O O . LYS A 1 23 ? -6.237 -4.854 1.851 1.00 0.00 23 LYS A O 2
ATOM 1621 N N . ILE A 1 24 ? -4.637 -4.044 0.492 1.00 0.00 24 ILE A N 2
ATOM 1622 C CA . ILE A 1 24 ? -5.509 -3.622 -0.615 1.00 0.00 24 ILE A CA 2
ATOM 1623 C C . ILE A 1 24 ? -6.056 -4.727 -1.508 1.00 0.00 24 ILE A C 2
ATOM 1624 O O . ILE A 1 24 ? -7.240 -4.704 -1.830 1.00 0.00 24 ILE A O 2
ATOM 1640 N N . ALA A 1 25 ? -5.251 -5.717 -1.877 1.00 0.00 25 ALA A N 2
ATOM 1641 C CA . ALA A 1 25 ? -5.742 -6.834 -2.685 1.00 0.00 25 ALA A CA 2
ATOM 1642 C C . ALA A 1 25 ? -6.804 -7.638 -1.911 1.00 0.00 25 ALA A C 2
ATOM 1643 O O . ALA A 1 25 ? -7.669 -8.279 -2.510 1.00 0.00 25 ALA A O 2
ATOM 1650 N N . SER A 1 26 ? -6.776 -7.524 -0.580 1.00 0.00 26 SER A N 2
ATOM 1651 C CA . SER A 1 26 ? -7.666 -8.160 0.374 1.00 0.00 26 SER A CA 2
ATOM 1652 C C . SER A 1 26 ? -8.613 -7.188 1.103 1.00 0.00 26 SER A C 2
ATOM 1653 O O . SER A 1 26 ? -9.173 -7.548 2.148 1.00 0.00 26 SER A O 2
ATOM 1661 N N . CYS A 1 27 ? -8.748 -5.932 0.665 1.00 0.00 27 CYS A N 2
ATOM 1662 C CA . CYS A 1 27 ? -9.460 -4.921 1.444 1.00 0.00 27 CYS A CA 2
ATOM 1663 C C . CYS A 1 27 ? -10.974 -5.207 1.614 1.00 0.00 27 CYS A C 2
ATOM 1664 O O . CYS A 1 27 ? -11.649 -4.648 2.479 1.00 0.00 27 CYS A O 2
ATOM 1672 N N . GLN A 1 28 ? -11.507 -6.073 0.732 1.00 0.00 28 GLN A N 2
ATOM 1673 C CA . GLN A 1 28 ? -12.873 -6.638 0.601 1.00 0.00 28 GLN A CA 2
ATOM 1674 C C . GLN A 1 28 ? -14.025 -5.635 0.409 1.00 0.00 28 GLN A C 2
ATOM 1675 O O . GLN A 1 28 ? -15.170 -6.026 0.168 1.00 0.00 28 GLN A O 2
ATOM 1689 N N . THR A 1 29 ? -13.737 -4.343 0.515 1.00 0.00 29 THR A N 2
ATOM 1690 C CA . THR A 1 29 ? -14.707 -3.255 0.606 1.00 0.00 29 THR A CA 2
ATOM 1691 C C . THR A 1 29 ? -14.042 -2.012 0.072 1.00 0.00 29 THR A C 2
ATOM 1692 O O . THR A 1 29 ? -12.864 -1.767 0.363 1.00 0.00 29 THR A O 2
ATOM 1703 N N . LEU A 1 30 ? -14.762 -1.193 -0.694 1.00 0.00 30 LEU A N 2
ATOM 1704 C CA . LEU A 1 30 ? -14.133 0.034 -1.159 1.00 0.00 30 LEU A CA 2
ATOM 1705 C C . LEU A 1 30 ? -13.940 0.983 0.006 1.00 0.00 30 LEU A C 2
ATOM 1706 O O . LEU A 1 30 ? -12.981 1.715 0.117 1.00 0.00 30 LEU A O 2
ATOM 1722 N N . GLU A 1 31 ? -14.906 0.934 0.888 1.00 0.00 31 GLU A N 2
ATOM 1723 C CA . GLU A 1 31 ? -15.013 1.730 2.063 1.00 0.00 31 GLU A CA 2
ATOM 1724 C C . GLU A 1 31 ? -13.850 1.483 3.002 1.00 0.00 31 GLU A C 2
ATOM 1725 O O . GLU A 1 31 ? -13.349 2.406 3.628 1.00 0.00 31 GLU A O 2
ATOM 1737 N N . GLY A 1 32 ? -13.390 0.234 3.034 1.00 0.00 32 GLY A N 2
ATOM 1738 C CA . GLY A 1 32 ? -12.096 -0.123 3.585 1.00 0.00 32 GLY A CA 2
ATOM 1739 C C . GLY A 1 32 ? -10.891 0.269 2.756 1.00 0.00 32 GLY A C 2
ATOM 1740 O O . GLY A 1 32 ? -9.976 0.844 3.302 1.00 0.00 32 GLY A O 2
ATOM 1744 N N . LEU A 1 33 ? -10.898 0.100 1.447 1.00 0.00 33 LEU A N 2
ATOM 1745 C CA . LEU A 1 33 ? -9.807 0.506 0.559 1.00 0.00 33 LEU A CA 2
ATOM 1746 C C . LEU A 1 33 ? -9.486 1.992 0.622 1.00 0.00 33 LEU A C 2
ATOM 1747 O O . LEU A 1 33 ? -8.344 2.403 0.595 1.00 0.00 33 LEU A O 2
ATOM 1763 N N . GLU A 1 34 ? -10.529 2.774 0.720 1.00 0.00 34 GLU A N 2
ATOM 1764 C CA . GLU A 1 34 ? -10.595 4.202 1.013 1.00 0.00 34 GLU A CA 2
ATOM 1765 C C . GLU A 1 34 ? -10.077 4.582 2.406 1.00 0.00 34 GLU A C 2
ATOM 1766 O O . GLU A 1 34 ? -9.494 5.650 2.592 1.00 0.00 34 GLU A O 2
ATOM 1778 N N . GLU A 1 35 ? -10.265 3.699 3.398 1.00 0.00 35 GLU A N 2
ATOM 1779 C CA . GLU A 1 35 ? -9.633 3.789 4.743 1.00 0.00 35 GLU A CA 2
ATOM 1780 C C . GLU A 1 35 ? -8.162 3.413 4.692 1.00 0.00 35 GLU A C 2
ATOM 1781 O O . GLU A 1 35 ? -7.356 4.093 5.307 1.00 0.00 35 GLU A O 2
ATOM 1793 N N . LEU A 1 36 ? -7.812 2.405 3.893 1.00 0.00 36 LEU A N 2
ATOM 1794 C CA . LEU A 1 36 ? -6.444 2.066 3.504 1.00 0.00 36 LEU A CA 2
ATOM 1795 C C . LEU A 1 36 ? -5.813 3.233 2.731 1.00 0.00 36 LEU A C 2
ATOM 1796 O O . LEU A 1 36 ? -4.634 3.525 2.902 1.00 0.00 36 LEU A O 2
ATOM 1812 N N . GLU A 1 37 ? -6.584 3.930 1.897 1.00 0.00 37 GLU A N 2
ATOM 1813 C CA . GLU A 1 37 ? -6.128 5.054 1.101 1.00 0.00 37 GLU A CA 2
ATOM 1814 C C . GLU A 1 37 ? -5.765 6.231 1.969 1.00 0.00 37 GLU A C 2
ATOM 1815 O O . GLU A 1 37 ? -4.706 6.829 1.819 1.00 0.00 37 GLU A O 2
ATOM 1827 N N . ALA A 1 38 ? -6.640 6.496 2.933 1.00 0.00 38 ALA A N 2
ATOM 1828 C CA . ALA A 1 38 ? -6.354 7.450 3.963 1.00 0.00 38 ALA A CA 2
ATOM 1829 C C . ALA A 1 38 ? -5.148 6.989 4.799 1.00 0.00 38 ALA A C 2
ATOM 1830 O O . ALA A 1 38 ? -4.185 7.725 4.939 1.00 0.00 38 ALA A O 2
ATOM 1837 N N . TYR A 1 39 ? -5.117 5.735 5.263 1.00 0.00 39 TYR A N 2
ATOM 1838 C CA . TYR A 1 39 ? -4.048 5.213 6.121 1.00 0.00 39 TYR A CA 2
ATOM 1839 C C . TYR A 1 39 ? -2.668 5.218 5.411 1.00 0.00 39 TYR A C 2
ATOM 1840 O O . TYR A 1 39 ? -1.643 5.492 6.039 1.00 0.00 39 TYR A O 2
ATOM 1858 N N . TYR A 1 40 ? -2.643 5.019 4.089 1.00 0.00 40 TYR A N 2
ATOM 1859 C CA . TYR A 1 40 ? -1.498 5.243 3.220 1.00 0.00 40 TYR A CA 2
ATOM 1860 C C . TYR A 1 40 ? -1.070 6.716 3.305 1.00 0.00 40 TYR A C 2
ATOM 1861 O O . TYR A 1 40 ? 0.031 7.007 3.767 1.00 0.00 40 TYR A O 2
ATOM 1879 N N . LYS A 1 41 ? -1.973 7.663 3.032 1.00 0.00 41 LYS A N 2
ATOM 1880 C CA . LYS A 1 41 ? -1.643 9.101 3.104 1.00 0.00 41 LYS A CA 2
ATOM 1881 C C . LYS A 1 41 ? -1.176 9.562 4.506 1.00 0.00 41 LYS A C 2
ATOM 1882 O O . LYS A 1 41 ? -0.285 10.400 4.630 1.00 0.00 41 LYS A O 2
ATOM 1901 N N . LYS A 1 42 ? -1.762 8.994 5.565 1.00 0.00 42 LYS A N 2
ATOM 1902 C CA . LYS A 1 42 ? -1.565 9.252 6.980 1.00 0.00 42 LYS A CA 2
ATOM 1903 C C . LYS A 1 42 ? -0.168 8.844 7.480 1.00 0.00 42 LYS A C 2
ATOM 1904 O O . LYS A 1 42 ? 0.370 9.517 8.356 1.00 0.00 42 LYS A O 2
ATOM 1923 N N . ARG A 1 43 ? 0.420 7.754 6.997 1.00 0.00 43 ARG A N 2
ATOM 1924 C CA . ARG A 1 43 ? 1.882 7.594 7.028 1.00 0.00 43 ARG A CA 2
ATOM 1925 C C . ARG A 1 43 ? 2.657 8.495 6.080 1.00 0.00 43 ARG A C 2
ATOM 1926 O O . ARG A 1 43 ? 3.609 9.116 6.502 1.00 0.00 43 ARG A O 2
ATOM 1947 N N . VAL A 1 44 ? 2.312 8.612 4.806 1.00 0.00 44 VAL A N 2
ATOM 1948 C CA . VAL A 1 44 ? 3.139 9.251 3.788 1.00 0.00 44 VAL A CA 2
ATOM 1949 C C . VAL A 1 44 ? 3.356 10.751 3.969 1.00 0.00 44 VAL A C 2
ATOM 1950 O O . VAL A 1 44 ? 4.289 11.324 3.418 1.00 0.00 44 VAL A O 2
ATOM 1963 N N . LYS A 1 45 ? 2.578 11.381 4.838 1.00 0.00 45 LYS A N 2
ATOM 1964 C CA . LYS A 1 45 ? 2.888 12.708 5.366 1.00 0.00 45 LYS A CA 2
ATOM 1965 C C . LYS A 1 45 ? 4.126 12.777 6.304 1.00 0.00 45 LYS A C 2
ATOM 1966 O O . LYS A 1 45 ? 4.825 13.790 6.379 1.00 0.00 45 LYS A O 2
ATOM 1985 N N . GLU A 1 46 ? 4.371 11.664 7.001 1.00 0.00 46 GLU A N 2
ATOM 1986 C CA . GLU A 1 46 ? 5.431 11.289 7.967 1.00 0.00 46 GLU A CA 2
ATOM 1987 C C . GLU A 1 46 ? 6.528 10.420 7.349 1.00 0.00 46 GLU A C 2
ATOM 1988 O O . GLU A 1 46 ? 7.650 10.335 7.838 1.00 0.00 46 GLU A O 2
ATOM 2000 N N . THR A 1 47 ? 6.185 9.878 6.185 1.00 0.00 47 THR A N 2
ATOM 2001 C CA . THR A 1 47 ? 7.048 9.474 5.079 1.00 0.00 47 THR A CA 2
ATOM 2002 C C . THR A 1 47 ? 8.286 8.619 5.368 1.00 0.00 47 THR A C 2
ATOM 2003 O O . THR A 1 47 ? 9.335 9.084 5.825 1.00 0.00 47 THR A O 2
ATOM 2014 N N . GLU A 1 48 ? 8.205 7.391 4.828 1.00 0.00 48 GLU A N 2
ATOM 2015 C CA . GLU A 1 48 ? 9.329 6.683 4.192 1.00 0.00 48 GLU A CA 2
ATOM 2016 C C . GLU A 1 48 ? 9.048 6.176 2.781 1.00 0.00 48 GLU A C 2
ATOM 2017 O O . GLU A 1 48 ? 9.790 5.381 2.203 1.00 0.00 48 GLU A O 2
ATOM 2029 N N . LEU A 1 49 ? 7.942 6.657 2.234 1.00 0.00 49 LEU A N 2
ATOM 2030 C CA . LEU A 1 49 ? 7.451 6.439 0.878 1.00 0.00 49 LEU A CA 2
ATOM 2031 C C . LEU A 1 49 ? 8.373 7.096 -0.158 1.00 0.00 49 LEU A C 2
ATOM 2032 O O . LEU A 1 49 ? 8.208 8.231 -0.602 1.00 0.00 49 LEU A O 2
ATOM 2048 N N . LYS A 1 50 ? 9.393 6.317 -0.513 1.00 0.00 50 LYS A N 2
ATOM 2049 C CA . LYS A 1 50 ? 10.100 6.393 -1.784 1.00 0.00 50 LYS A CA 2
ATOM 2050 C C . LYS A 1 50 ? 9.142 6.327 -2.988 1.00 0.00 50 LYS A C 2
ATOM 2051 O O . LYS A 1 50 ? 7.995 5.888 -2.861 1.00 0.00 50 LYS A O 2
ATOM 2070 N N . ASP A 1 51 ? 9.648 6.613 -4.186 1.00 0.00 51 ASP A N 2
ATOM 2071 C CA . ASP A 1 51 ? 8.843 6.589 -5.426 1.00 0.00 51 ASP A CA 2
ATOM 2072 C C . ASP A 1 51 ? 8.282 5.191 -5.719 1.00 0.00 51 ASP A C 2
ATOM 2073 O O . ASP A 1 51 ? 7.128 5.046 -6.094 1.00 0.00 51 ASP A O 2
ATOM 2082 N N . THR A 1 52 ? 9.078 4.159 -5.480 1.00 0.00 52 THR A N 2
ATOM 2083 C CA . THR A 1 52 ? 8.816 2.755 -5.853 1.00 0.00 52 THR A CA 2
ATOM 2084 C C . THR A 1 52 ? 7.539 2.192 -5.237 1.00 0.00 52 THR A C 2
ATOM 2085 O O . THR A 1 52 ? 6.728 1.585 -5.938 1.00 0.00 52 THR A O 2
ATOM 2096 N N . ASP A 1 53 ? 7.352 2.382 -3.920 1.00 0.00 53 ASP A N 2
ATOM 2097 C CA . ASP A 1 53 ? 6.135 1.957 -3.217 1.00 0.00 53 ASP A CA 2
ATOM 2098 C C . ASP A 1 53 ? 4.934 2.670 -3.804 1.00 0.00 53 ASP A C 2
ATOM 2099 O O . ASP A 1 53 ? 3.959 2.022 -4.193 1.00 0.00 53 ASP A O 2
ATOM 2108 N N . ASP A 1 54 ? 5.092 3.982 -4.009 1.00 0.00 54 ASP A N 2
ATOM 2109 C CA . ASP A 1 54 ? 3.944 4.826 -4.286 1.00 0.00 54 ASP A CA 2
ATOM 2110 C C . ASP A 1 54 ? 3.251 4.411 -5.571 1.00 0.00 54 ASP A C 2
ATOM 2111 O O . ASP A 1 54 ? 2.058 4.147 -5.566 1.00 0.00 54 ASP A O 2
ATOM 2120 N N . ILE A 1 55 ? 4.018 4.186 -6.629 1.00 0.00 55 ILE A N 2
ATOM 2121 C CA . ILE A 1 55 ? 3.406 3.826 -7.919 1.00 0.00 55 ILE A CA 2
ATOM 2122 C C . ILE A 1 55 ? 2.780 2.451 -7.893 1.00 0.00 55 ILE A C 2
ATOM 2123 O O . ILE A 1 55 ? 1.649 2.234 -8.319 1.00 0.00 55 ILE A O 2
ATOM 2139 N N . SER A 1 56 ? 3.557 1.514 -7.349 1.00 0.00 56 SER A N 2
ATOM 2140 C CA . SER A 1 56 ? 3.176 0.116 -7.415 1.00 0.00 56 SER A CA 2
ATOM 2141 C C . SER A 1 56 ? 1.893 -0.178 -6.639 1.00 0.00 56 SER A C 2
ATOM 2142 O O . SER A 1 56 ? 0.959 -0.818 -7.123 1.00 0.00 56 SER A O 2
ATOM 2150 N N . VAL A 1 57 ? 1.895 0.304 -5.396 1.00 0.00 57 VAL A N 2
ATOM 2151 C CA . VAL A 1 57 ? 0.767 0.260 -4.481 1.00 0.00 57 VAL A CA 2
ATOM 2152 C C . VAL A 1 57 ? -0.387 1.138 -4.904 1.00 0.00 57 VAL A C 2
ATOM 2153 O O . VAL A 1 57 ? -1.500 0.653 -4.969 1.00 0.00 57 VAL A O 2
ATOM 2166 N N . ARG A 1 58 ? -0.153 2.388 -5.307 1.00 0.00 58 ARG A N 2
ATOM 2167 C CA . ARG A 1 58 ? -1.286 3.282 -5.603 1.00 0.00 58 ARG A CA 2
ATOM 2168 C C . ARG A 1 58 ? -2.009 2.827 -6.843 1.00 0.00 58 ARG A C 2
ATOM 2169 O O . ARG A 1 58 ? -3.228 2.891 -6.910 1.00 0.00 58 ARG A O 2
ATOM 2190 N N . ASP A 1 59 ? -1.259 2.341 -7.823 1.00 0.00 59 ASP A N 2
ATOM 2191 C CA . ASP A 1 59 ? -1.883 1.936 -9.077 1.00 0.00 59 ASP A CA 2
ATOM 2192 C C . ASP A 1 59 ? -2.766 0.687 -8.906 1.00 0.00 59 ASP A C 2
ATOM 2193 O O . ASP A 1 59 ? -3.683 0.456 -9.683 1.00 0.00 59 ASP A O 2
ATOM 2202 N N . ALA A 1 60 ? -2.379 -0.156 -7.950 1.00 0.00 60 ALA A N 2
ATOM 2203 C CA . ALA A 1 60 ? -3.093 -1.284 -7.362 1.00 0.00 60 ALA A CA 2
ATOM 2204 C C . ALA A 1 60 ? -4.268 -0.923 -6.452 1.00 0.00 60 ALA A C 2
ATOM 2205 O O . ALA A 1 60 ? -5.302 -1.571 -6.473 1.00 0.00 60 ALA A O 2
ATOM 2212 N N . LEU A 1 61 ? -4.085 0.080 -5.601 1.00 0.00 61 LEU A N 2
ATOM 2213 C CA . LEU A 1 61 ? -5.037 0.605 -4.646 1.00 0.00 61 LEU A CA 2
ATOM 2214 C C . LEU A 1 61 ? -6.149 1.342 -5.370 1.00 0.00 61 LEU A C 2
ATOM 2215 O O . LEU A 1 61 ? -7.297 0.924 -5.315 1.00 0.00 61 LEU A O 2
ATOM 2231 N N . ALA A 1 62 ? -5.768 2.269 -6.247 1.00 0.00 62 ALA A N 2
ATOM 2232 C CA . ALA A 1 62 ? -6.630 2.792 -7.300 1.00 0.00 62 ALA A CA 2
ATOM 2233 C C . ALA A 1 62 ? -7.114 1.716 -8.290 1.00 0.00 62 ALA A C 2
ATOM 2234 O O . ALA A 1 62 ? -8.206 1.797 -8.856 1.00 0.00 62 ALA A O 2
ATOM 2241 N N . GLY A 1 63 ? -6.275 0.698 -8.485 1.00 0.00 63 GLY A N 2
ATOM 2242 C CA . GLY A 1 63 ? -6.481 -0.497 -9.286 1.00 0.00 63 GLY A CA 2
ATOM 2243 C C . GLY A 1 63 ? -7.734 -1.215 -8.838 1.00 0.00 63 GLY A C 2
ATOM 2244 O O . GLY A 1 63 ? -8.640 -1.463 -9.625 1.00 0.00 63 GLY A O 2
ATOM 2248 N N . LYS A 1 64 ? -7.760 -1.503 -7.530 1.00 0.00 64 LYS A N 2
ATOM 2249 C CA . LYS A 1 64 ? -8.855 -2.077 -6.782 1.00 0.00 64 LYS A CA 2
ATOM 2250 C C . LYS A 1 64 ? -10.022 -1.116 -6.631 1.00 0.00 64 LYS A C 2
ATOM 2251 O O . LYS A 1 64 ? -11.162 -1.533 -6.613 1.00 0.00 64 LYS A O 2
ATOM 2270 N N . ARG A 1 65 ? -9.768 0.173 -6.502 1.00 0.00 65 ARG A N 2
ATOM 2271 C CA . ARG A 1 65 ? -10.785 1.168 -6.221 1.00 0.00 65 ARG A CA 2
ATOM 2272 C C . ARG A 1 65 ? -11.874 1.104 -7.269 1.00 0.00 65 ARG A C 2
ATOM 2273 O O . ARG A 1 65 ? -13.004 0.824 -6.921 1.00 0.00 65 ARG A O 2
ATOM 2294 N N . ALA A 1 66 ? -11.504 1.103 -8.543 1.00 0.00 66 ALA A N 2
ATOM 2295 C CA . ALA A 1 66 ? -12.477 0.969 -9.632 1.00 0.00 66 ALA A CA 2
ATOM 2296 C C . ALA A 1 66 ? -13.314 -0.313 -9.543 1.00 0.00 66 ALA A C 2
ATOM 2297 O O . ALA A 1 66 ? -14.499 -0.327 -9.887 1.00 0.00 66 ALA A O 2
ATOM 2304 N N . GLU A 1 67 ? -12.687 -1.403 -9.091 1.00 0.00 67 GLU A N 2
ATOM 2305 C CA . GLU A 1 67 ? -13.321 -2.711 -8.947 1.00 0.00 67 GLU A CA 2
ATOM 2306 C C . GLU A 1 67 ? -14.371 -2.662 -7.862 1.00 0.00 67 GLU A C 2
ATOM 2307 O O . GLU A 1 67 ? -15.460 -3.211 -7.956 1.00 0.00 67 GLU A O 2
ATOM 2319 N N . LEU A 1 68 ? -13.925 -2.086 -6.759 1.00 0.00 68 LEU A N 2
ATOM 2320 C CA . LEU A 1 68 ? -14.660 -1.902 -5.534 1.00 0.00 68 LEU A CA 2
ATOM 2321 C C . LEU A 1 68 ? -15.822 -0.935 -5.612 1.00 0.00 68 LEU A C 2
ATOM 2322 O O . LEU A 1 68 ? -16.818 -1.060 -4.915 1.00 0.00 68 LEU A O 2
ATOM 2338 N N . GLU A 1 69 ? -15.646 0.068 -6.458 1.00 0.00 69 GLU A N 2
ATOM 2339 C CA . GLU A 1 69 ? -16.546 1.143 -6.808 1.00 0.00 69 GLU A CA 2
ATOM 2340 C C . GLU A 1 69 ? -17.651 0.649 -7.725 1.00 0.00 69 GLU A C 2
ATOM 2341 O O . GLU A 1 69 ? -18.798 1.091 -7.640 1.00 0.00 69 GLU A O 2
ATOM 2353 N N . ASP A 1 70 ? -17.297 -0.347 -8.542 1.00 0.00 70 ASP A N 2
ATOM 2354 C CA . ASP A 1 70 ? -18.279 -1.239 -9.180 1.00 0.00 70 ASP A CA 2
ATOM 2355 C C . ASP A 1 70 ? -18.914 -2.149 -8.134 1.00 0.00 70 ASP A C 2
ATOM 2356 O O . ASP A 1 70 ? -20.087 -2.513 -8.262 1.00 0.00 70 ASP A O 2
ATOM 2365 N N . SER A 1 71 ? -18.139 -2.506 -7.092 1.00 0.00 71 SER A N 2
ATOM 2366 C CA . SER A 1 71 ? -18.646 -3.462 -6.091 1.00 0.00 71 SER A CA 2
ATOM 2367 C C . SER A 1 71 ? -19.687 -2.872 -5.127 1.00 0.00 71 SER A C 2
ATOM 2368 O O . SER A 1 71 ? -20.642 -3.521 -4.685 1.00 0.00 71 SER A O 2
ATOM 2376 N N . ASP A 1 72 ? -19.477 -1.590 -4.856 1.00 0.00 72 ASP A N 2
ATOM 2377 C CA . ASP A 1 72 ? -20.060 -0.699 -3.832 1.00 0.00 72 ASP A CA 2
ATOM 2378 C C . ASP A 1 72 ? -20.210 -1.341 -2.427 1.00 0.00 72 ASP A C 2
ATOM 2379 O O . ASP A 1 72 ? -20.999 -0.864 -1.608 1.00 0.00 72 ASP A O 2
ATOM 2388 N N . ASP A 1 73 ? -19.490 -2.441 -2.145 1.00 0.00 73 ASP A N 2
ATOM 2389 C CA . ASP A 1 73 ? -19.558 -3.182 -0.872 1.00 0.00 73 ASP A CA 2
ATOM 2390 C C . ASP A 1 73 ? -18.957 -2.413 0.324 1.00 0.00 73 ASP A C 2
ATOM 2391 O O . ASP A 1 73 ? -17.984 -1.659 0.174 1.00 0.00 73 ASP A O 2
ATOM 2400 N N . GLU A 1 74 ? -19.532 -2.624 1.513 1.00 0.00 74 GLU A N 2
ATOM 2401 C CA . GLU A 1 74 ? -19.379 -1.805 2.734 1.00 0.00 74 GLU A CA 2
ATOM 2402 C C . GLU A 1 74 ? -19.231 -2.665 3.988 1.00 0.00 74 GLU A C 2
ATOM 2403 O O . GLU A 1 74 ? -19.581 -3.846 4.005 1.00 0.00 74 GLU A O 2
ATOM 2415 N N . VAL A 1 75 ? -18.695 -2.067 5.047 1.00 0.00 75 VAL A N 2
ATOM 2416 C CA . VAL A 1 75 ? -18.090 -2.789 6.181 1.00 0.00 75 VAL A CA 2
ATOM 2417 C C . VAL A 1 75 ? -19.057 -3.297 7.263 1.00 0.00 75 VAL A C 2
ATOM 2418 O O . VAL A 1 75 ? -18.627 -3.803 8.301 1.00 0.00 75 VAL A O 2
ATOM 2431 N N . GLU A 1 76 ? -20.374 -3.124 7.081 1.00 0.00 76 GLU A N 2
ATOM 2432 C CA . GLU A 1 76 ? -21.338 -3.083 8.193 1.00 0.00 76 GLU A CA 2
ATOM 2433 C C . GLU A 1 76 ? -22.765 -3.519 7.868 1.00 0.00 76 GLU A C 2
ATOM 2434 O O . GLU A 1 76 ? -23.457 -4.003 8.769 1.00 0.00 76 GLU A O 2
ATOM 2446 N N . GLU A 1 77 ? -23.227 -3.352 6.619 1.00 0.00 77 GLU A N 2
ATOM 2447 C CA . GLU A 1 77 ? -24.623 -3.672 6.239 1.00 0.00 77 GLU A CA 2
ATOM 2448 C C . GLU A 1 77 ? -24.827 -5.177 6.167 1.00 0.00 77 GLU A C 2
ATOM 2449 O O . GLU A 1 77 ? -25.899 -5.675 6.526 1.00 0.00 77 GLU A O 2
ATOM 2461 N N . SER A 1 78 ? -23.781 -5.885 5.730 1.00 0.00 78 SER A N 2
ATOM 2462 C CA . SER A 1 78 ? -23.794 -7.346 5.599 1.00 0.00 78 SER A CA 2
ATOM 2463 C C . SER A 1 78 ? -22.466 -8.075 5.936 1.00 0.00 78 SER A C 2
ATOM 2464 O O . SER A 1 78 ? -22.324 -9.274 5.672 1.00 0.00 78 SER A O 2
ATOM 2472 N N . PHE A 1 79 ? -21.475 -7.350 6.468 1.00 0.00 79 PHE A N 2
ATOM 2473 C CA . PHE A 1 79 ? -20.123 -7.859 6.741 1.00 0.00 79 PHE A CA 2
ATOM 2474 C C . PHE A 1 79 ? -20.092 -8.918 7.869 1.00 0.00 79 PHE A C 2
ATOM 2475 O O . PHE A 1 79 ? -20.710 -8.694 8.940 1.00 0.00 79 PHE A O 2
ATOM 2493 N N . GLY A 1 1 ? 26.958 -2.696 14.040 1.00 0.00 1 GLY A N 3
ATOM 2494 C CA . GLY A 1 1 ? 26.578 -2.553 12.611 1.00 0.00 1 GLY A CA 3
ATOM 2495 C C . GLY A 1 1 ? 27.301 -3.564 11.734 1.00 0.00 1 GLY A C 3
ATOM 2496 O O . GLY A 1 1 ? 27.207 -4.766 11.973 1.00 0.00 1 GLY A O 3
ATOM 2502 N N . SER A 1 2 ? 28.019 -3.085 10.713 1.00 0.00 2 SER A N 3
ATOM 2503 C CA . SER A 1 2 ? 28.929 -3.824 9.801 1.00 0.00 2 SER A CA 3
ATOM 2504 C C . SER A 1 2 ? 28.345 -4.945 8.898 1.00 0.00 2 SER A C 3
ATOM 2505 O O . SER A 1 2 ? 28.948 -5.252 7.865 1.00 0.00 2 SER A O 3
ATOM 2513 N N . HIS A 1 3 ? 27.190 -5.537 9.231 1.00 0.00 3 HIS A N 3
ATOM 2514 C CA . HIS A 1 3 ? 26.602 -6.701 8.534 1.00 0.00 3 HIS A CA 3
ATOM 2515 C C . HIS A 1 3 ? 25.073 -6.601 8.298 1.00 0.00 3 HIS A C 3
ATOM 2516 O O . HIS A 1 3 ? 24.459 -7.547 7.794 1.00 0.00 3 HIS A O 3
ATOM 2530 N N . MET A 1 4 ? 24.443 -5.477 8.662 1.00 0.00 4 MET A N 3
ATOM 2531 C CA . MET A 1 4 ? 22.989 -5.266 8.548 1.00 0.00 4 MET A CA 3
ATOM 2532 C C . MET A 1 4 ? 22.548 -4.797 7.144 1.00 0.00 4 MET A C 3
ATOM 2533 O O . MET A 1 4 ? 23.320 -4.200 6.392 1.00 0.00 4 MET A O 3
ATOM 2547 N N . LEU A 1 5 ? 21.270 -5.008 6.809 1.00 0.00 5 LEU A N 3
ATOM 2548 C CA . LEU A 1 5 ? 20.658 -4.588 5.535 1.00 0.00 5 LEU A CA 3
ATOM 2549 C C . LEU A 1 5 ? 20.678 -3.061 5.282 1.00 0.00 5 LEU A C 3
ATOM 2550 O O . LEU A 1 5 ? 20.681 -2.619 4.133 1.00 0.00 5 LEU A O 3
ATOM 2566 N N . LEU A 1 6 ? 20.736 -2.260 6.354 1.00 0.00 6 LEU A N 3
ATOM 2567 C CA . LEU A 1 6 ? 20.773 -0.790 6.310 1.00 0.00 6 LEU A CA 3
ATOM 2568 C C . LEU A 1 6 ? 22.018 -0.219 5.580 1.00 0.00 6 LEU A C 3
ATOM 2569 O O . LEU A 1 6 ? 22.030 0.961 5.213 1.00 0.00 6 LEU A O 3
ATOM 2585 N N . GLU A 1 7 ? 23.052 -1.040 5.329 1.00 0.00 7 GLU A N 3
ATOM 2586 C CA . GLU A 1 7 ? 24.218 -0.716 4.469 1.00 0.00 7 GLU A CA 3
ATOM 2587 C C . GLU A 1 7 ? 23.864 -0.466 2.993 1.00 0.00 7 GLU A C 3
ATOM 2588 O O . GLU A 1 7 ? 24.694 0.067 2.256 1.00 0.00 7 GLU A O 3
ATOM 2600 N N . PHE A 1 8 ? 22.644 -0.809 2.574 1.00 0.00 8 PHE A N 3
ATOM 2601 C CA . PHE A 1 8 ? 22.149 -0.696 1.193 1.00 0.00 8 PHE A CA 3
ATOM 2602 C C . PHE A 1 8 ? 20.721 -0.111 1.130 1.00 0.00 8 PHE A C 3
ATOM 2603 O O . PHE A 1 8 ? 19.939 -0.246 2.068 1.00 0.00 8 PHE A O 3
ATOM 2620 N N . LYS A 1 9 ? 20.357 0.516 0.005 1.00 0.00 9 LYS A N 3
ATOM 2621 C CA . LYS A 1 9 ? 19.037 1.137 -0.237 1.00 0.00 9 LYS A CA 3
ATOM 2622 C C . LYS A 1 9 ? 17.885 0.127 -0.446 1.00 0.00 9 LYS A C 3
ATOM 2623 O O . LYS A 1 9 ? 16.721 0.419 -0.171 1.00 0.00 9 LYS A O 3
ATOM 2642 N N . GLN A 1 10 ? 18.192 -1.039 -1.017 1.00 0.00 10 GLN A N 3
ATOM 2643 C CA . GLN A 1 10 ? 17.235 -2.013 -1.588 1.00 0.00 10 GLN A CA 3
ATOM 2644 C C . GLN A 1 10 ? 16.291 -2.652 -0.581 1.00 0.00 10 GLN A C 3
ATOM 2645 O O . GLN A 1 10 ? 15.211 -3.110 -0.955 1.00 0.00 10 GLN A O 3
ATOM 2659 N N . PHE A 1 11 ? 16.629 -2.565 0.707 1.00 0.00 11 PHE A N 3
ATOM 2660 C CA . PHE A 1 11 ? 15.730 -3.003 1.771 1.00 0.00 11 PHE A CA 3
ATOM 2661 C C . PHE A 1 11 ? 14.397 -2.247 1.712 1.00 0.00 11 PHE A C 3
ATOM 2662 O O . PHE A 1 11 ? 13.347 -2.811 2.031 1.00 0.00 11 PHE A O 3
ATOM 2679 N N . LEU A 1 12 ? 14.443 -0.980 1.280 1.00 0.00 12 LEU A N 3
ATOM 2680 C CA . LEU A 1 12 ? 13.277 -0.129 1.123 1.00 0.00 12 LEU A CA 3
ATOM 2681 C C . LEU A 1 12 ? 12.459 -0.375 -0.151 1.00 0.00 12 LEU A C 3
ATOM 2682 O O . LEU A 1 12 ? 11.294 -0.003 -0.243 1.00 0.00 12 LEU A O 3
ATOM 2698 N N . TYR A 1 13 ? 13.107 -0.959 -1.139 1.00 0.00 13 TYR A N 3
ATOM 2699 C CA . TYR A 1 13 ? 12.586 -1.218 -2.481 1.00 0.00 13 TYR A CA 3
ATOM 2700 C C . TYR A 1 13 ? 11.961 -2.623 -2.632 1.00 0.00 13 TYR A C 3
ATOM 2701 O O . TYR A 1 13 ? 11.057 -2.813 -3.446 1.00 0.00 13 TYR A O 3
ATOM 2719 N N . GLU A 1 14 ? 12.340 -3.581 -1.769 1.00 0.00 14 GLU A N 3
ATOM 2720 C CA . GLU A 1 14 ? 11.540 -4.793 -1.443 1.00 0.00 14 GLU A CA 3
ATOM 2721 C C . GLU A 1 14 ? 10.369 -4.519 -0.494 1.00 0.00 14 GLU A C 3
ATOM 2722 O O . GLU A 1 14 ? 9.382 -5.253 -0.489 1.00 0.00 14 GLU A O 3
ATOM 2734 N N . ALA A 1 15 ? 10.487 -3.467 0.321 1.00 0.00 15 ALA A N 3
ATOM 2735 C CA . ALA A 1 15 ? 9.608 -3.164 1.453 1.00 0.00 15 ALA A CA 3
ATOM 2736 C C . ALA A 1 15 ? 8.150 -2.958 1.055 1.00 0.00 15 ALA A C 3
ATOM 2737 O O . ALA A 1 15 ? 7.201 -3.388 1.717 1.00 0.00 15 ALA A O 3
ATOM 2744 N N . SER A 1 16 ? 8.036 -2.182 -0.017 1.00 0.00 16 SER A N 3
ATOM 2745 C CA . SER A 1 16 ? 6.894 -1.359 -0.356 1.00 0.00 16 SER A CA 3
ATOM 2746 C C . SER A 1 16 ? 5.590 -2.162 -0.520 1.00 0.00 16 SER A C 3
ATOM 2747 O O . SER A 1 16 ? 4.488 -1.715 -0.203 1.00 0.00 16 SER A O 3
ATOM 2755 N N . ILE A 1 17 ? 5.749 -3.388 -1.007 1.00 0.00 17 ILE A N 3
ATOM 2756 C CA . ILE A 1 17 ? 4.751 -4.214 -1.701 1.00 0.00 17 ILE A CA 3
ATOM 2757 C C . ILE A 1 17 ? 4.625 -5.611 -1.042 1.00 0.00 17 ILE A C 3
ATOM 2758 O O . ILE A 1 17 ? 3.835 -6.455 -1.471 1.00 0.00 17 ILE A O 3
ATOM 2774 N N . ASP A 1 18 ? 5.365 -5.840 0.055 1.00 0.00 18 ASP A N 3
ATOM 2775 C CA . ASP A 1 18 ? 5.476 -7.124 0.774 1.00 0.00 18 ASP A CA 3
ATOM 2776 C C . ASP A 1 18 ? 4.204 -7.503 1.552 1.00 0.00 18 ASP A C 3
ATOM 2777 O O . ASP A 1 18 ? 3.885 -8.688 1.689 1.00 0.00 18 ASP A O 3
ATOM 2786 N N . GLU A 1 19 ? 3.461 -6.495 2.022 1.00 0.00 19 GLU A N 3
ATOM 2787 C CA . GLU A 1 19 ? 2.170 -6.645 2.741 1.00 0.00 19 GLU A CA 3
ATOM 2788 C C . GLU A 1 19 ? 1.065 -5.714 2.247 1.00 0.00 19 GLU A C 3
ATOM 2789 O O . GLU A 1 19 ? -0.065 -6.145 2.070 1.00 0.00 19 GLU A O 3
ATOM 2801 N N . PHE A 1 20 ? 1.387 -4.449 1.959 1.00 0.00 20 PHE A N 3
ATOM 2802 C CA . PHE A 1 20 ? 0.468 -3.359 1.583 1.00 0.00 20 PHE A CA 3
ATOM 2803 C C . PHE A 1 20 ? -0.373 -3.687 0.335 1.00 0.00 20 PHE A C 3
ATOM 2804 O O . PHE A 1 20 ? -1.587 -3.669 0.376 1.00 0.00 20 PHE A O 3
ATOM 2821 N N . MET A 1 21 ? 0.242 -4.154 -0.737 1.00 0.00 21 MET A N 3
ATOM 2822 C CA . MET A 1 21 ? -0.416 -4.610 -1.976 1.00 0.00 21 MET A CA 3
ATOM 2823 C C . MET A 1 21 ? -1.401 -5.747 -1.725 1.00 0.00 21 MET A C 3
ATOM 2824 O O . MET A 1 21 ? -2.430 -5.848 -2.382 1.00 0.00 21 MET A O 3
ATOM 2838 N N . GLY A 1 22 ? -1.125 -6.564 -0.718 1.00 0.00 22 GLY A N 3
ATOM 2839 C CA . GLY A 1 22 ? -2.037 -7.563 -0.176 1.00 0.00 22 GLY A CA 3
ATOM 2840 C C . GLY A 1 22 ? -3.150 -6.910 0.631 1.00 0.00 22 GLY A C 3
ATOM 2841 O O . GLY A 1 22 ? -4.288 -7.346 0.562 1.00 0.00 22 GLY A O 3
ATOM 2845 N N . LYS A 1 23 ? -2.848 -5.864 1.399 1.00 0.00 23 LYS A N 3
ATOM 2846 C CA . LYS A 1 23 ? -3.732 -5.212 2.316 1.00 0.00 23 LYS A CA 3
ATOM 2847 C C . LYS A 1 23 ? -4.854 -4.557 1.504 1.00 0.00 23 LYS A C 3
ATOM 2848 O O . LYS A 1 23 ? -6.035 -4.719 1.805 1.00 0.00 23 LYS A O 3
ATOM 2867 N N . ILE A 1 24 ? -4.478 -3.913 0.388 1.00 0.00 24 ILE A N 3
ATOM 2868 C CA . ILE A 1 24 ? -5.408 -3.486 -0.661 1.00 0.00 24 ILE A CA 3
ATOM 2869 C C . ILE A 1 24 ? -6.023 -4.586 -1.536 1.00 0.00 24 ILE A C 3
ATOM 2870 O O . ILE A 1 24 ? -7.229 -4.553 -1.777 1.00 0.00 24 ILE A O 3
ATOM 2886 N N . ALA A 1 25 ? -5.263 -5.585 -1.979 1.00 0.00 25 ALA A N 3
ATOM 2887 C CA . ALA A 1 25 ? -5.818 -6.679 -2.792 1.00 0.00 25 ALA A CA 3
ATOM 2888 C C . ALA A 1 25 ? -6.864 -7.488 -2.000 1.00 0.00 25 ALA A C 3
ATOM 2889 O O . ALA A 1 25 ? -7.761 -8.100 -2.583 1.00 0.00 25 ALA A O 3
ATOM 2896 N N . SER A 1 26 ? -6.772 -7.409 -0.670 1.00 0.00 26 SER A N 3
ATOM 2897 C CA . SER A 1 26 ? -7.611 -8.063 0.308 1.00 0.00 26 SER A CA 3
ATOM 2898 C C . SER A 1 26 ? -8.518 -7.099 1.097 1.00 0.00 26 SER A C 3
ATOM 2899 O O . SER A 1 26 ? -9.029 -7.472 2.156 1.00 0.00 26 SER A O 3
ATOM 2907 N N . CYS A 1 27 ? -8.652 -5.841 0.669 1.00 0.00 27 CYS A N 3
ATOM 2908 C CA . CYS A 1 27 ? -9.338 -4.822 1.454 1.00 0.00 27 CYS A CA 3
ATOM 2909 C C . CYS A 1 27 ? -10.846 -5.122 1.686 1.00 0.00 27 CYS A C 3
ATOM 2910 O O . CYS A 1 27 ? -11.491 -4.565 2.577 1.00 0.00 27 CYS A O 3
ATOM 2918 N N . GLN A 1 28 ? -11.404 -5.994 0.830 1.00 0.00 28 GLN A N 3
ATOM 2919 C CA . GLN A 1 28 ? -12.782 -6.557 0.760 1.00 0.00 28 GLN A CA 3
ATOM 2920 C C . GLN A 1 28 ? -13.941 -5.557 0.614 1.00 0.00 28 GLN A C 3
ATOM 2921 O O . GLN A 1 28 ? -15.097 -5.950 0.464 1.00 0.00 28 GLN A O 3
ATOM 2935 N N . THR A 1 29 ? -13.644 -4.267 0.683 1.00 0.00 29 THR A N 3
ATOM 2936 C CA . THR A 1 29 ? -14.600 -3.167 0.807 1.00 0.00 29 THR A CA 3
ATOM 2937 C C . THR A 1 29 ? -13.957 -1.939 0.220 1.00 0.00 29 THR A C 3
ATOM 2938 O O . THR A 1 29 ? -12.770 -1.702 0.452 1.00 0.00 29 THR A O 3
ATOM 2949 N N . LEU A 1 30 ? -14.701 -1.123 -0.524 1.00 0.00 30 LEU A N 3
ATOM 2950 C CA . LEU A 1 30 ? -14.078 0.089 -1.024 1.00 0.00 30 LEU A CA 3
ATOM 2951 C C . LEU A 1 30 ? -13.843 1.051 0.120 1.00 0.00 30 LEU A C 3
ATOM 2952 O O . LEU A 1 30 ? -12.888 1.790 0.186 1.00 0.00 30 LEU A O 3
ATOM 2968 N N . GLU A 1 31 ? -14.772 1.004 1.042 1.00 0.00 31 GLU A N 3
ATOM 2969 C CA . GLU A 1 31 ? -14.853 1.806 2.212 1.00 0.00 31 GLU A CA 3
ATOM 2970 C C . GLU A 1 31 ? -13.652 1.576 3.111 1.00 0.00 31 GLU A C 3
ATOM 2971 O O . GLU A 1 31 ? -13.128 2.517 3.695 1.00 0.00 31 GLU A O 3
ATOM 2983 N N . GLY A 1 32 ? -13.189 0.325 3.151 1.00 0.00 32 GLY A N 3
ATOM 2984 C CA . GLY A 1 32 ? -11.870 -0.022 3.656 1.00 0.00 32 GLY A CA 3
ATOM 2985 C C . GLY A 1 32 ? -10.692 0.347 2.778 1.00 0.00 32 GLY A C 3
ATOM 2986 O O . GLY A 1 32 ? -9.744 0.906 3.286 1.00 0.00 32 GLY A O 3
ATOM 2990 N N . LEU A 1 33 ? -10.751 0.155 1.473 1.00 0.00 33 LEU A N 3
ATOM 2991 C CA . LEU A 1 33 ? -9.694 0.543 0.540 1.00 0.00 33 LEU A CA 3
ATOM 2992 C C . LEU A 1 33 ? -9.373 2.031 0.567 1.00 0.00 33 LEU A C 3
ATOM 2993 O O . LEU A 1 33 ? -8.231 2.442 0.475 1.00 0.00 33 LEU A O 3
ATOM 3009 N N . GLU A 1 34 ? -10.413 2.811 0.716 1.00 0.00 34 GLU A N 3
ATOM 3010 C CA . GLU A 1 34 ? -10.473 4.244 0.976 1.00 0.00 34 GLU A CA 3
ATOM 3011 C C . GLU A 1 34 ? -9.908 4.653 2.348 1.00 0.00 34 GLU A C 3
ATOM 3012 O O . GLU A 1 34 ? -9.320 5.723 2.493 1.00 0.00 34 GLU A O 3
ATOM 3024 N N . GLU A 1 35 ? -10.065 3.787 3.356 1.00 0.00 35 GLU A N 3
ATOM 3025 C CA . GLU A 1 35 ? -9.396 3.901 4.678 1.00 0.00 35 GLU A CA 3
ATOM 3026 C C . GLU A 1 35 ? -7.924 3.530 4.592 1.00 0.00 35 GLU A C 3
ATOM 3027 O O . GLU A 1 35 ? -7.096 4.227 5.157 1.00 0.00 35 GLU A O 3
ATOM 3039 N N . LEU A 1 36 ? -7.603 2.506 3.801 1.00 0.00 36 LEU A N 3
ATOM 3040 C CA . LEU A 1 36 ? -6.252 2.156 3.373 1.00 0.00 36 LEU A CA 3
ATOM 3041 C C . LEU A 1 36 ? -5.652 3.313 2.557 1.00 0.00 36 LEU A C 3
ATOM 3042 O O . LEU A 1 36 ? -4.492 3.650 2.734 1.00 0.00 36 LEU A O 3
ATOM 3058 N N . GLU A 1 37 ? -6.453 3.978 1.720 1.00 0.00 37 GLU A N 3
ATOM 3059 C CA . GLU A 1 37 ? -6.055 5.109 0.904 1.00 0.00 37 GLU A CA 3
ATOM 3060 C C . GLU A 1 37 ? -5.697 6.305 1.736 1.00 0.00 37 GLU A C 3
ATOM 3061 O O . GLU A 1 37 ? -4.673 6.951 1.524 1.00 0.00 37 GLU A O 3
ATOM 3073 N N . ALA A 1 38 ? -6.525 6.559 2.741 1.00 0.00 38 ALA A N 3
ATOM 3074 C CA . ALA A 1 38 ? -6.188 7.547 3.728 1.00 0.00 38 ALA A CA 3
ATOM 3075 C C . ALA A 1 38 ? -4.944 7.105 4.515 1.00 0.00 38 ALA A C 3
ATOM 3076 O O . ALA A 1 38 ? -3.984 7.858 4.577 1.00 0.00 38 ALA A O 3
ATOM 3083 N N . TYR A 1 39 ? -4.867 5.865 5.002 1.00 0.00 39 TYR A N 3
ATOM 3084 C CA . TYR A 1 39 ? -3.763 5.402 5.852 1.00 0.00 39 TYR A CA 3
ATOM 3085 C C . TYR A 1 39 ? -2.409 5.446 5.100 1.00 0.00 39 TYR A C 3
ATOM 3086 O O . TYR A 1 39 ? -1.369 5.779 5.671 1.00 0.00 39 TYR A O 3
ATOM 3104 N N . TYR A 1 40 ? -2.438 5.202 3.793 1.00 0.00 40 TYR A N 3
ATOM 3105 C CA . TYR A 1 40 ? -1.338 5.387 2.855 1.00 0.00 40 TYR A CA 3
ATOM 3106 C C . TYR A 1 40 ? -0.894 6.850 2.853 1.00 0.00 40 TYR A C 3
ATOM 3107 O O . TYR A 1 40 ? 0.236 7.163 3.235 1.00 0.00 40 TYR A O 3
ATOM 3125 N N . LYS A 1 41 ? -1.820 7.774 2.584 1.00 0.00 41 LYS A N 3
ATOM 3126 C CA . LYS A 1 41 ? -1.526 9.214 2.583 1.00 0.00 41 LYS A CA 3
ATOM 3127 C C . LYS A 1 41 ? -1.027 9.746 3.953 1.00 0.00 41 LYS A C 3
ATOM 3128 O O . LYS A 1 41 ? -0.121 10.582 4.033 1.00 0.00 41 LYS A O 3
ATOM 3147 N N . LYS A 1 42 ? -1.596 9.220 5.036 1.00 0.00 42 LYS A N 3
ATOM 3148 C CA . LYS A 1 42 ? -1.318 9.485 6.429 1.00 0.00 42 LYS A CA 3
ATOM 3149 C C . LYS A 1 42 ? 0.083 8.994 6.844 1.00 0.00 42 LYS A C 3
ATOM 3150 O O . LYS A 1 42 ? 0.765 9.669 7.603 1.00 0.00 42 LYS A O 3
ATOM 3169 N N . ARG A 1 43 ? 0.519 7.813 6.410 1.00 0.00 43 ARG A N 3
ATOM 3170 C CA . ARG A 1 43 ? 1.886 7.333 6.611 1.00 0.00 43 ARG A CA 3
ATOM 3171 C C . ARG A 1 43 ? 2.988 8.042 5.807 1.00 0.00 43 ARG A C 3
ATOM 3172 O O . ARG A 1 43 ? 4.048 8.360 6.333 1.00 0.00 43 ARG A O 3
ATOM 3193 N N . VAL A 1 44 ? 2.771 8.285 4.513 1.00 0.00 44 VAL A N 3
ATOM 3194 C CA . VAL A 1 44 ? 3.738 8.793 3.535 1.00 0.00 44 VAL A CA 3
ATOM 3195 C C . VAL A 1 44 ? 4.514 10.016 4.018 1.00 0.00 44 VAL A C 3
ATOM 3196 O O . VAL A 1 44 ? 5.732 10.104 3.884 1.00 0.00 44 VAL A O 3
ATOM 3209 N N . LYS A 1 45 ? 3.769 10.934 4.623 1.00 0.00 45 LYS A N 3
ATOM 3210 C CA . LYS A 1 45 ? 4.249 12.179 5.216 1.00 0.00 45 LYS A CA 3
ATOM 3211 C C . LYS A 1 45 ? 5.099 11.982 6.498 1.00 0.00 45 LYS A C 3
ATOM 3212 O O . LYS A 1 45 ? 5.993 12.764 6.819 1.00 0.00 45 LYS A O 3
ATOM 3231 N N . GLU A 1 46 ? 4.720 10.944 7.257 1.00 0.00 46 GLU A N 3
ATOM 3232 C CA . GLU A 1 46 ? 5.100 10.609 8.637 1.00 0.00 46 GLU A CA 3
ATOM 3233 C C . GLU A 1 46 ? 6.383 9.794 8.669 1.00 0.00 46 GLU A C 3
ATOM 3234 O O . GLU A 1 46 ? 7.043 9.658 9.698 1.00 0.00 46 GLU A O 3
ATOM 3246 N N . THR A 1 47 ? 6.743 9.298 7.488 1.00 0.00 47 THR A N 3
ATOM 3247 C CA . THR A 1 47 ? 8.004 8.613 7.232 1.00 0.00 47 THR A CA 3
ATOM 3248 C C . THR A 1 47 ? 8.446 8.818 5.768 1.00 0.00 47 THR A C 3
ATOM 3249 O O . THR A 1 47 ? 8.488 9.963 5.305 1.00 0.00 47 THR A O 3
ATOM 3260 N N . GLU A 1 48 ? 8.859 7.765 5.045 1.00 0.00 48 GLU A N 3
ATOM 3261 C CA . GLU A 1 48 ? 9.712 7.837 3.850 1.00 0.00 48 GLU A CA 3
ATOM 3262 C C . GLU A 1 48 ? 9.227 6.916 2.760 1.00 0.00 48 GLU A C 3
ATOM 3263 O O . GLU A 1 48 ? 9.931 6.029 2.273 1.00 0.00 48 GLU A O 3
ATOM 3275 N N . LEU A 1 49 ? 7.967 7.121 2.380 1.00 0.00 49 LEU A N 3
ATOM 3276 C CA . LEU A 1 49 ? 7.447 6.530 1.156 1.00 0.00 49 LEU A CA 3
ATOM 3277 C C . LEU A 1 49 ? 8.170 7.090 -0.084 1.00 0.00 49 LEU A C 3
ATOM 3278 O O . LEU A 1 49 ? 7.818 8.122 -0.663 1.00 0.00 49 LEU A O 3
ATOM 3294 N N . LYS A 1 50 ? 9.229 6.373 -0.462 1.00 0.00 50 LYS A N 3
ATOM 3295 C CA . LYS A 1 50 ? 9.880 6.435 -1.771 1.00 0.00 50 LYS A CA 3
ATOM 3296 C C . LYS A 1 50 ? 8.879 6.349 -2.940 1.00 0.00 50 LYS A C 3
ATOM 3297 O O . LYS A 1 50 ? 7.745 5.895 -2.788 1.00 0.00 50 LYS A O 3
ATOM 3316 N N . ASP A 1 51 ? 9.353 6.645 -4.144 1.00 0.00 51 ASP A N 3
ATOM 3317 C CA . ASP A 1 51 ? 8.540 6.629 -5.375 1.00 0.00 51 ASP A CA 3
ATOM 3318 C C . ASP A 1 51 ? 7.974 5.250 -5.713 1.00 0.00 51 ASP A C 3
ATOM 3319 O O . ASP A 1 51 ? 6.841 5.136 -6.144 1.00 0.00 51 ASP A O 3
ATOM 3328 N N . THR A 1 52 ? 8.735 4.198 -5.454 1.00 0.00 52 THR A N 3
ATOM 3329 C CA . THR A 1 52 ? 8.478 2.820 -5.893 1.00 0.00 52 THR A CA 3
ATOM 3330 C C . THR A 1 52 ? 7.196 2.240 -5.322 1.00 0.00 52 THR A C 3
ATOM 3331 O O . THR A 1 52 ? 6.423 1.583 -6.022 1.00 0.00 52 THR A O 3
ATOM 3342 N N . ASP A 1 53 ? 6.994 2.464 -4.021 1.00 0.00 53 ASP A N 3
ATOM 3343 C CA . ASP A 1 53 ? 5.799 2.019 -3.327 1.00 0.00 53 ASP A CA 3
ATOM 3344 C C . ASP A 1 53 ? 4.593 2.682 -3.946 1.00 0.00 53 ASP A C 3
ATOM 3345 O O . ASP A 1 53 ? 3.646 2.017 -4.360 1.00 0.00 53 ASP A O 3
ATOM 3354 N N . ASP A 1 54 ? 4.723 3.996 -4.134 1.00 0.00 54 ASP A N 3
ATOM 3355 C CA . ASP A 1 54 ? 3.604 4.889 -4.368 1.00 0.00 54 ASP A CA 3
ATOM 3356 C C . ASP A 1 54 ? 2.867 4.490 -5.616 1.00 0.00 54 ASP A C 3
ATOM 3357 O O . ASP A 1 54 ? 1.662 4.323 -5.601 1.00 0.00 54 ASP A O 3
ATOM 3366 N N . ILE A 1 55 ? 3.606 4.237 -6.670 1.00 0.00 55 ILE A N 3
ATOM 3367 C CA . ILE A 1 55 ? 3.062 3.697 -7.920 1.00 0.00 55 ILE A CA 3
ATOM 3368 C C . ILE A 1 55 ? 2.552 2.273 -7.907 1.00 0.00 55 ILE A C 3
ATOM 3369 O O . ILE A 1 55 ? 1.454 2.010 -8.391 1.00 0.00 55 ILE A O 3
ATOM 3385 N N . SER A 1 56 ? 3.345 1.370 -7.333 1.00 0.00 56 SER A N 3
ATOM 3386 C CA . SER A 1 56 ? 3.016 -0.048 -7.440 1.00 0.00 56 SER A CA 3
ATOM 3387 C C . SER A 1 56 ? 1.706 -0.345 -6.721 1.00 0.00 56 SER A C 3
ATOM 3388 O O . SER A 1 56 ? 0.775 -0.954 -7.248 1.00 0.00 56 SER A O 3
ATOM 3396 N N . VAL A 1 57 ? 1.685 0.156 -5.489 1.00 0.00 57 VAL A N 3
ATOM 3397 C CA . VAL A 1 57 ? 0.558 0.189 -4.585 1.00 0.00 57 VAL A CA 3
ATOM 3398 C C . VAL A 1 57 ? -0.563 1.105 -5.022 1.00 0.00 57 VAL A C 3
ATOM 3399 O O . VAL A 1 57 ? -1.673 0.630 -5.105 1.00 0.00 57 VAL A O 3
ATOM 3412 N N . ARG A 1 58 ? -0.308 2.347 -5.460 1.00 0.00 58 ARG A N 3
ATOM 3413 C CA . ARG A 1 58 ? -1.443 3.194 -5.900 1.00 0.00 58 ARG A CA 3
ATOM 3414 C C . ARG A 1 58 ? -2.159 2.608 -7.081 1.00 0.00 58 ARG A C 3
ATOM 3415 O O . ARG A 1 58 ? -3.376 2.643 -7.145 1.00 0.00 58 ARG A O 3
ATOM 3436 N N . ASP A 1 59 ? -1.413 2.102 -8.047 1.00 0.00 59 ASP A N 3
ATOM 3437 C CA . ASP A 1 59 ? -2.035 1.711 -9.303 1.00 0.00 59 ASP A CA 3
ATOM 3438 C C . ASP A 1 59 ? -2.927 0.489 -9.118 1.00 0.00 59 ASP A C 3
ATOM 3439 O O . ASP A 1 59 ? -3.844 0.233 -9.886 1.00 0.00 59 ASP A O 3
ATOM 3448 N N . ALA A 1 60 ? -2.546 -0.311 -8.126 1.00 0.00 60 ALA A N 3
ATOM 3449 C CA . ALA A 1 60 ? -3.272 -1.395 -7.488 1.00 0.00 60 ALA A CA 3
ATOM 3450 C C . ALA A 1 60 ? -4.445 -1.000 -6.595 1.00 0.00 60 ALA A C 3
ATOM 3451 O O . ALA A 1 60 ? -5.495 -1.621 -6.616 1.00 0.00 60 ALA A O 3
ATOM 3458 N N . LEU A 1 61 ? -4.258 0.012 -5.754 1.00 0.00 61 LEU A N 3
ATOM 3459 C CA . LEU A 1 61 ? -5.203 0.568 -4.812 1.00 0.00 61 LEU A CA 3
ATOM 3460 C C . LEU A 1 61 ? -6.303 1.300 -5.559 1.00 0.00 61 LEU A C 3
ATOM 3461 O O . LEU A 1 61 ? -7.455 0.907 -5.480 1.00 0.00 61 LEU A O 3
ATOM 3477 N N . ALA A 1 62 ? -5.910 2.199 -6.459 1.00 0.00 62 ALA A N 3
ATOM 3478 C CA . ALA A 1 62 ? -6.772 2.702 -7.518 1.00 0.00 62 ALA A CA 3
ATOM 3479 C C . ALA A 1 62 ? -7.276 1.607 -8.472 1.00 0.00 62 ALA A C 3
ATOM 3480 O O . ALA A 1 62 ? -8.373 1.690 -9.027 1.00 0.00 62 ALA A O 3
ATOM 3487 N N . GLY A 1 63 ? -6.452 0.573 -8.644 1.00 0.00 63 GLY A N 3
ATOM 3488 C CA . GLY A 1 63 ? -6.690 -0.646 -9.382 1.00 0.00 63 GLY A CA 3
ATOM 3489 C C . GLY A 1 63 ? -7.967 -1.307 -8.903 1.00 0.00 63 GLY A C 3
ATOM 3490 O O . GLY A 1 63 ? -8.903 -1.523 -9.668 1.00 0.00 63 GLY A O 3
ATOM 3494 N N . LYS A 1 64 ? -7.978 -1.562 -7.592 1.00 0.00 64 LYS A N 3
ATOM 3495 C CA . LYS A 1 64 ? -9.072 -2.103 -6.814 1.00 0.00 64 LYS A CA 3
ATOM 3496 C C . LYS A 1 64 ? -10.234 -1.132 -6.656 1.00 0.00 64 LYS A C 3
ATOM 3497 O O . LYS A 1 64 ? -11.377 -1.535 -6.616 1.00 0.00 64 LYS A O 3
ATOM 3516 N N . ARG A 1 65 ? -9.971 0.164 -6.555 1.00 0.00 65 ARG A N 3
ATOM 3517 C CA . ARG A 1 65 ? -10.967 1.169 -6.242 1.00 0.00 65 ARG A CA 3
ATOM 3518 C C . ARG A 1 65 ? -12.105 1.094 -7.239 1.00 0.00 65 ARG A C 3
ATOM 3519 O O . ARG A 1 65 ? -13.228 0.850 -6.838 1.00 0.00 65 ARG A O 3
ATOM 3540 N N . ALA A 1 66 ? -11.786 1.050 -8.527 1.00 0.00 66 ALA A N 3
ATOM 3541 C CA . ALA A 1 66 ? -12.797 0.914 -9.576 1.00 0.00 66 ALA A CA 3
ATOM 3542 C C . ALA A 1 66 ? -13.633 -0.363 -9.439 1.00 0.00 66 ALA A C 3
ATOM 3543 O O . ALA A 1 66 ? -14.824 -0.372 -9.734 1.00 0.00 66 ALA A O 3
ATOM 3550 N N . GLU A 1 67 ? -12.992 -1.453 -8.999 1.00 0.00 67 GLU A N 3
ATOM 3551 C CA . GLU A 1 67 ? -13.624 -2.757 -8.818 1.00 0.00 67 GLU A CA 3
ATOM 3552 C C . GLU A 1 67 ? -14.629 -2.689 -7.699 1.00 0.00 67 GLU A C 3
ATOM 3553 O O . GLU A 1 67 ? -15.716 -3.244 -7.747 1.00 0.00 67 GLU A O 3
ATOM 3565 N N . LEU A 1 68 ? -14.140 -2.100 -6.620 1.00 0.00 68 LEU A N 3
ATOM 3566 C CA . LEU A 1 68 ? -14.812 -1.911 -5.365 1.00 0.00 68 LEU A CA 3
ATOM 3567 C C . LEU A 1 68 ? -15.988 -0.948 -5.401 1.00 0.00 68 LEU A C 3
ATOM 3568 O O . LEU A 1 68 ? -16.943 -1.064 -4.651 1.00 0.00 68 LEU A O 3
ATOM 3584 N N . GLU A 1 69 ? -15.858 0.046 -6.266 1.00 0.00 69 GLU A N 3
ATOM 3585 C CA . GLU A 1 69 ? -16.797 1.067 -6.655 1.00 0.00 69 GLU A CA 3
ATOM 3586 C C . GLU A 1 69 ? -17.878 0.515 -7.581 1.00 0.00 69 GLU A C 3
ATOM 3587 O O . GLU A 1 69 ? -19.038 0.923 -7.538 1.00 0.00 69 GLU A O 3
ATOM 3599 N N . ASP A 1 70 ? -17.480 -0.476 -8.380 1.00 0.00 70 ASP A N 3
ATOM 3600 C CA . ASP A 1 70 ? -18.368 -1.461 -9.024 1.00 0.00 70 ASP A CA 3
ATOM 3601 C C . ASP A 1 70 ? -18.917 -2.488 -8.013 1.00 0.00 70 ASP A C 3
ATOM 3602 O O . ASP A 1 70 ? -19.896 -3.181 -8.309 1.00 0.00 70 ASP A O 3
ATOM 3611 N N . SER A 1 71 ? -18.335 -2.530 -6.807 1.00 0.00 71 SER A N 3
ATOM 3612 C CA . SER A 1 71 ? -18.775 -3.397 -5.690 1.00 0.00 71 SER A CA 3
ATOM 3613 C C . SER A 1 71 ? -19.284 -2.614 -4.449 1.00 0.00 71 SER A C 3
ATOM 3614 O O . SER A 1 71 ? -19.058 -3.012 -3.300 1.00 0.00 71 SER A O 3
ATOM 3622 N N . ASP A 1 72 ? -19.920 -1.459 -4.698 1.00 0.00 72 ASP A N 3
ATOM 3623 C CA . ASP A 1 72 ? -20.293 -0.384 -3.739 1.00 0.00 72 ASP A CA 3
ATOM 3624 C C . ASP A 1 72 ? -21.070 -0.829 -2.480 1.00 0.00 72 ASP A C 3
ATOM 3625 O O . ASP A 1 72 ? -21.157 -0.072 -1.514 1.00 0.00 72 ASP A O 3
ATOM 3634 N N . ASP A 1 73 ? -21.635 -2.044 -2.484 1.00 0.00 73 ASP A N 3
ATOM 3635 C CA . ASP A 1 73 ? -22.322 -2.737 -1.386 1.00 0.00 73 ASP A CA 3
ATOM 3636 C C . ASP A 1 73 ? -21.653 -2.535 -0.013 1.00 0.00 73 ASP A C 3
ATOM 3637 O O . ASP A 1 73 ? -20.461 -2.808 0.166 1.00 0.00 73 ASP A O 3
ATOM 3646 N N . GLU A 1 74 ? -22.423 -2.024 0.956 1.00 0.00 74 GLU A N 3
ATOM 3647 C CA . GLU A 1 74 ? -21.879 -1.292 2.125 1.00 0.00 74 GLU A CA 3
ATOM 3648 C C . GLU A 1 74 ? -21.698 -2.187 3.354 1.00 0.00 74 GLU A C 3
ATOM 3649 O O . GLU A 1 74 ? -22.658 -2.804 3.827 1.00 0.00 74 GLU A O 3
ATOM 3661 N N . VAL A 1 75 ? -20.449 -2.277 3.836 1.00 0.00 75 VAL A N 3
ATOM 3662 C CA . VAL A 1 75 ? -19.851 -3.311 4.722 1.00 0.00 75 VAL A CA 3
ATOM 3663 C C . VAL A 1 75 ? -19.975 -4.751 4.222 1.00 0.00 75 VAL A C 3
ATOM 3664 O O . VAL A 1 75 ? -18.984 -5.479 4.089 1.00 0.00 75 VAL A O 3
ATOM 3677 N N . GLU A 1 76 ? -21.214 -5.138 3.969 1.00 0.00 76 GLU A N 3
ATOM 3678 C CA . GLU A 1 76 ? -21.702 -6.489 3.686 1.00 0.00 76 GLU A CA 3
ATOM 3679 C C . GLU A 1 76 ? -22.862 -6.535 2.684 1.00 0.00 76 GLU A C 3
ATOM 3680 O O . GLU A 1 76 ? -23.035 -7.535 1.991 1.00 0.00 76 GLU A O 3
ATOM 3692 N N . GLU A 1 77 ? -23.660 -5.453 2.626 1.00 0.00 77 GLU A N 3
ATOM 3693 C CA . GLU A 1 77 ? -24.901 -5.356 1.838 1.00 0.00 77 GLU A CA 3
ATOM 3694 C C . GLU A 1 77 ? -25.372 -3.908 1.659 1.00 0.00 77 GLU A C 3
ATOM 3695 O O . GLU A 1 77 ? -25.576 -3.453 0.532 1.00 0.00 77 GLU A O 3
ATOM 3707 N N . SER A 1 78 ? -25.583 -3.207 2.781 1.00 0.00 78 SER A N 3
ATOM 3708 C CA . SER A 1 78 ? -26.427 -1.997 2.851 1.00 0.00 78 SER A CA 3
ATOM 3709 C C . SER A 1 78 ? -26.241 -1.149 4.141 1.00 0.00 78 SER A C 3
ATOM 3710 O O . SER A 1 78 ? -27.115 -0.343 4.489 1.00 0.00 78 SER A O 3
ATOM 3718 N N . PHE A 1 79 ? -25.143 -1.358 4.882 1.00 0.00 79 PHE A N 3
ATOM 3719 C CA . PHE A 1 79 ? -24.868 -0.754 6.195 1.00 0.00 79 PHE A CA 3
ATOM 3720 C C . PHE A 1 79 ? -24.921 0.798 6.204 1.00 0.00 79 PHE A C 3
ATOM 3721 O O . PHE A 1 79 ? -25.666 1.358 7.041 1.00 0.00 79 PHE A O 3
ATOM 3739 N N . GLY A 1 1 ? 26.077 -11.837 0.056 1.00 0.00 1 GLY A N 4
ATOM 3740 C CA . GLY A 1 1 ? 26.994 -10.746 0.471 1.00 0.00 1 GLY A CA 4
ATOM 3741 C C . GLY A 1 1 ? 26.254 -9.648 1.218 1.00 0.00 1 GLY A C 4
ATOM 3742 O O . GLY A 1 1 ? 25.234 -9.148 0.738 1.00 0.00 1 GLY A O 4
ATOM 3748 N N . SER A 1 2 ? 26.761 -9.248 2.386 1.00 0.00 2 SER A N 4
ATOM 3749 C CA . SER A 1 2 ? 26.147 -8.243 3.278 1.00 0.00 2 SER A CA 4
ATOM 3750 C C . SER A 1 2 ? 25.965 -6.837 2.657 1.00 0.00 2 SER A C 4
ATOM 3751 O O . SER A 1 2 ? 25.137 -6.049 3.120 1.00 0.00 2 SER A O 4
ATOM 3759 N N . HIS A 1 3 ? 26.706 -6.524 1.589 1.00 0.00 3 HIS A N 4
ATOM 3760 C CA . HIS A 1 3 ? 26.594 -5.289 0.794 1.00 0.00 3 HIS A CA 4
ATOM 3761 C C . HIS A 1 3 ? 25.349 -5.208 -0.132 1.00 0.00 3 HIS A C 4
ATOM 3762 O O . HIS A 1 3 ? 25.166 -4.202 -0.824 1.00 0.00 3 HIS A O 4
ATOM 3776 N N . MET A 1 4 ? 24.484 -6.234 -0.127 1.00 0.00 4 MET A N 4
ATOM 3777 C CA . MET A 1 4 ? 23.284 -6.375 -0.974 1.00 0.00 4 MET A CA 4
ATOM 3778 C C . MET A 1 4 ? 23.576 -6.431 -2.489 1.00 0.00 4 MET A C 4
ATOM 3779 O O . MET A 1 4 ? 24.729 -6.486 -2.922 1.00 0.00 4 MET A O 4
ATOM 3793 N N . LEU A 1 5 ? 22.520 -6.534 -3.310 1.00 0.00 5 LEU A N 4
ATOM 3794 C CA . LEU A 1 5 ? 22.607 -6.917 -4.729 1.00 0.00 5 LEU A CA 4
ATOM 3795 C C . LEU A 1 5 ? 23.403 -5.902 -5.586 1.00 0.00 5 LEU A C 4
ATOM 3796 O O . LEU A 1 5 ? 24.189 -6.295 -6.455 1.00 0.00 5 LEU A O 4
ATOM 3812 N N . LEU A 1 6 ? 23.211 -4.609 -5.315 1.00 0.00 6 LEU A N 4
ATOM 3813 C CA . LEU A 1 6 ? 23.906 -3.478 -5.943 1.00 0.00 6 LEU A CA 4
ATOM 3814 C C . LEU A 1 6 ? 24.030 -2.243 -5.008 1.00 0.00 6 LEU A C 4
ATOM 3815 O O . LEU A 1 6 ? 25.032 -1.525 -5.070 1.00 0.00 6 LEU A O 4
ATOM 3831 N N . GLU A 1 7 ? 23.046 -2.010 -4.121 1.00 0.00 7 GLU A N 4
ATOM 3832 C CA . GLU A 1 7 ? 22.989 -0.877 -3.165 1.00 0.00 7 GLU A CA 4
ATOM 3833 C C . GLU A 1 7 ? 22.349 -1.269 -1.828 1.00 0.00 7 GLU A C 4
ATOM 3834 O O . GLU A 1 7 ? 21.475 -2.135 -1.773 1.00 0.00 7 GLU A O 4
ATOM 3846 N N . PHE A 1 8 ? 22.709 -0.560 -0.756 1.00 0.00 8 PHE A N 4
ATOM 3847 C CA . PHE A 1 8 ? 22.142 -0.743 0.593 1.00 0.00 8 PHE A CA 4
ATOM 3848 C C . PHE A 1 8 ? 20.623 -0.451 0.713 1.00 0.00 8 PHE A C 4
ATOM 3849 O O . PHE A 1 8 ? 19.995 -0.818 1.704 1.00 0.00 8 PHE A O 4
ATOM 3866 N N . LYS A 1 9 ? 20.031 0.232 -0.274 1.00 0.00 9 LYS A N 4
ATOM 3867 C CA . LYS A 1 9 ? 18.633 0.690 -0.283 1.00 0.00 9 LYS A CA 4
ATOM 3868 C C . LYS A 1 9 ? 17.600 -0.428 -0.563 1.00 0.00 9 LYS A C 4
ATOM 3869 O O . LYS A 1 9 ? 16.453 -0.376 -0.122 1.00 0.00 9 LYS A O 4
ATOM 3888 N N . GLN A 1 10 ? 17.986 -1.431 -1.354 1.00 0.00 10 GLN A N 4
ATOM 3889 C CA . GLN A 1 10 ? 17.070 -2.221 -2.204 1.00 0.00 10 GLN A CA 4
ATOM 3890 C C . GLN A 1 10 ? 16.198 -3.201 -1.445 1.00 0.00 10 GLN A C 4
ATOM 3891 O O . GLN A 1 10 ? 15.141 -3.611 -1.930 1.00 0.00 10 GLN A O 4
ATOM 3905 N N . PHE A 1 11 ? 16.614 -3.524 -0.222 1.00 0.00 11 PHE A N 4
ATOM 3906 C CA . PHE A 1 11 ? 15.809 -4.343 0.659 1.00 0.00 11 PHE A CA 4
ATOM 3907 C C . PHE A 1 11 ? 14.432 -3.694 0.913 1.00 0.00 11 PHE A C 4
ATOM 3908 O O . PHE A 1 11 ? 13.419 -4.388 1.032 1.00 0.00 11 PHE A O 4
ATOM 3925 N N . LEU A 1 12 ? 14.379 -2.351 0.938 1.00 0.00 12 LEU A N 4
ATOM 3926 C CA . LEU A 1 12 ? 13.140 -1.603 1.145 1.00 0.00 12 LEU A CA 4
ATOM 3927 C C . LEU A 1 12 ? 12.255 -1.424 -0.095 1.00 0.00 12 LEU A C 4
ATOM 3928 O O . LEU A 1 12 ? 11.043 -1.244 -0.044 1.00 0.00 12 LEU A O 4
ATOM 3944 N N . TYR A 1 13 ? 12.897 -1.436 -1.236 1.00 0.00 13 TYR A N 4
ATOM 3945 C CA . TYR A 1 13 ? 12.285 -1.183 -2.532 1.00 0.00 13 TYR A CA 4
ATOM 3946 C C . TYR A 1 13 ? 11.427 -2.414 -2.937 1.00 0.00 13 TYR A C 4
ATOM 3947 O O . TYR A 1 13 ? 10.423 -2.281 -3.634 1.00 0.00 13 TYR A O 4
ATOM 3965 N N . GLU A 1 14 ? 11.748 -3.607 -2.397 1.00 0.00 14 GLU A N 4
ATOM 3966 C CA . GLU A 1 14 ? 10.844 -4.776 -2.291 1.00 0.00 14 GLU A CA 4
ATOM 3967 C C . GLU A 1 14 ? 9.814 -4.651 -1.157 1.00 0.00 14 GLU A C 4
ATOM 3968 O O . GLU A 1 14 ? 8.621 -4.865 -1.382 1.00 0.00 14 GLU A O 4
ATOM 3980 N N . ALA A 1 15 ? 10.261 -4.233 0.038 1.00 0.00 15 ALA A N 4
ATOM 3981 C CA . ALA A 1 15 ? 9.445 -4.015 1.263 1.00 0.00 15 ALA A CA 4
ATOM 3982 C C . ALA A 1 15 ? 8.191 -3.160 1.052 1.00 0.00 15 ALA A C 4
ATOM 3983 O O . ALA A 1 15 ? 7.136 -3.358 1.664 1.00 0.00 15 ALA A O 4
ATOM 3990 N N . SER A 1 16 ? 8.317 -2.239 0.107 1.00 0.00 16 SER A N 4
ATOM 3991 C CA . SER A 1 16 ? 7.378 -1.193 -0.271 1.00 0.00 16 SER A CA 4
ATOM 3992 C C . SER A 1 16 ? 6.017 -1.772 -0.706 1.00 0.00 16 SER A C 4
ATOM 3993 O O . SER A 1 16 ? 4.970 -1.153 -0.516 1.00 0.00 16 SER A O 4
ATOM 4001 N N . ILE A 1 17 ? 6.045 -3.002 -1.229 1.00 0.00 17 ILE A N 4
ATOM 4002 C CA . ILE A 1 17 ? 4.981 -3.730 -1.951 1.00 0.00 17 ILE A CA 4
ATOM 4003 C C . ILE A 1 17 ? 4.754 -5.146 -1.339 1.00 0.00 17 ILE A C 4
ATOM 4004 O O . ILE A 1 17 ? 4.024 -5.982 -1.877 1.00 0.00 17 ILE A O 4
ATOM 4020 N N . ASP A 1 18 ? 5.314 -5.382 -0.144 1.00 0.00 18 ASP A N 4
ATOM 4021 C CA . ASP A 1 18 ? 5.312 -6.667 0.590 1.00 0.00 18 ASP A CA 4
ATOM 4022 C C . ASP A 1 18 ? 4.252 -6.762 1.714 1.00 0.00 18 ASP A C 4
ATOM 4023 O O . ASP A 1 18 ? 4.060 -7.826 2.304 1.00 0.00 18 ASP A O 4
ATOM 4032 N N . GLU A 1 19 ? 3.542 -5.654 1.995 1.00 0.00 19 GLU A N 4
ATOM 4033 C CA . GLU A 1 19 ? 2.503 -5.543 3.049 1.00 0.00 19 GLU A CA 4
ATOM 4034 C C . GLU A 1 19 ? 1.220 -4.873 2.549 1.00 0.00 19 GLU A C 4
ATOM 4035 O O . GLU A 1 19 ? 0.187 -5.532 2.454 1.00 0.00 19 GLU A O 4
ATOM 4047 N N . PHE A 1 20 ? 1.278 -3.602 2.144 1.00 0.00 20 PHE A N 4
ATOM 4048 C CA . PHE A 1 20 ? 0.122 -2.816 1.677 1.00 0.00 20 PHE A CA 4
ATOM 4049 C C . PHE A 1 20 ? -0.561 -3.432 0.466 1.00 0.00 20 PHE A C 4
ATOM 4050 O O . PHE A 1 20 ? -1.771 -3.562 0.432 1.00 0.00 20 PHE A O 4
ATOM 4067 N N . MET A 1 21 ? 0.190 -3.886 -0.515 1.00 0.00 21 MET A N 4
ATOM 4068 C CA . MET A 1 21 ? -0.348 -4.402 -1.791 1.00 0.00 21 MET A CA 4
ATOM 4069 C C . MET A 1 21 ? -1.303 -5.575 -1.605 1.00 0.00 21 MET A C 4
ATOM 4070 O O . MET A 1 21 ? -2.326 -5.683 -2.282 1.00 0.00 21 MET A O 4
ATOM 4084 N N . GLY A 1 22 ? -1.015 -6.412 -0.617 1.00 0.00 22 GLY A N 4
ATOM 4085 C CA . GLY A 1 22 ? -1.911 -7.447 -0.142 1.00 0.00 22 GLY A CA 4
ATOM 4086 C C . GLY A 1 22 ? -3.069 -6.862 0.653 1.00 0.00 22 GLY A C 4
ATOM 4087 O O . GLY A 1 22 ? -4.174 -7.360 0.551 1.00 0.00 22 GLY A O 4
ATOM 4091 N N . LYS A 1 23 ? -2.833 -5.838 1.472 1.00 0.00 23 LYS A N 4
ATOM 4092 C CA . LYS A 1 23 ? -3.809 -5.239 2.346 1.00 0.00 23 LYS A CA 4
ATOM 4093 C C . LYS A 1 23 ? -4.911 -4.585 1.497 1.00 0.00 23 LYS A C 4
ATOM 4094 O O . LYS A 1 23 ? -6.095 -4.779 1.754 1.00 0.00 23 LYS A O 4
ATOM 4113 N N . ILE A 1 24 ? -4.517 -3.880 0.429 1.00 0.00 24 ILE A N 4
ATOM 4114 C CA . ILE A 1 24 ? -5.411 -3.347 -0.582 1.00 0.00 24 ILE A CA 4
ATOM 4115 C C . ILE A 1 24 ? -6.033 -4.401 -1.500 1.00 0.00 24 ILE A C 4
ATOM 4116 O O . ILE A 1 24 ? -7.240 -4.379 -1.732 1.00 0.00 24 ILE A O 4
ATOM 4132 N N . ALA A 1 25 ? -5.269 -5.396 -1.951 1.00 0.00 25 ALA A N 4
ATOM 4133 C CA . ALA A 1 25 ? -5.835 -6.497 -2.742 1.00 0.00 25 ALA A CA 4
ATOM 4134 C C . ALA A 1 25 ? -6.837 -7.349 -1.932 1.00 0.00 25 ALA A C 4
ATOM 4135 O O . ALA A 1 25 ? -7.764 -7.943 -2.486 1.00 0.00 25 ALA A O 4
ATOM 4142 N N . SER A 1 26 ? -6.685 -7.327 -0.605 1.00 0.00 26 SER A N 4
ATOM 4143 C CA . SER A 1 26 ? -7.504 -8.029 0.382 1.00 0.00 26 SER A CA 4
ATOM 4144 C C . SER A 1 26 ? -8.515 -7.112 1.091 1.00 0.00 26 SER A C 4
ATOM 4145 O O . SER A 1 26 ? -9.084 -7.465 2.127 1.00 0.00 26 SER A O 4
ATOM 4153 N N . CYS A 1 27 ? -8.732 -5.893 0.606 1.00 0.00 27 CYS A N 4
ATOM 4154 C CA . CYS A 1 27 ? -9.409 -4.909 1.431 1.00 0.00 27 CYS A CA 4
ATOM 4155 C C . CYS A 1 27 ? -10.919 -5.195 1.649 1.00 0.00 27 CYS A C 4
ATOM 4156 O O . CYS A 1 27 ? -11.552 -4.665 2.558 1.00 0.00 27 CYS A O 4
ATOM 4164 N N . GLN A 1 28 ? -11.499 -6.029 0.769 1.00 0.00 28 GLN A N 4
ATOM 4165 C CA . GLN A 1 28 ? -12.869 -6.601 0.747 1.00 0.00 28 GLN A CA 4
ATOM 4166 C C . GLN A 1 28 ? -14.025 -5.594 0.609 1.00 0.00 28 GLN A C 4
ATOM 4167 O O . GLN A 1 28 ? -15.187 -5.976 0.480 1.00 0.00 28 GLN A O 4
ATOM 4181 N N . THR A 1 29 ? -13.708 -4.308 0.648 1.00 0.00 29 THR A N 4
ATOM 4182 C CA . THR A 1 29 ? -14.654 -3.189 0.729 1.00 0.00 29 THR A CA 4
ATOM 4183 C C . THR A 1 29 ? -13.983 -1.986 0.117 1.00 0.00 29 THR A C 4
ATOM 4184 O O . THR A 1 29 ? -12.795 -1.753 0.368 1.00 0.00 29 THR A O 4
ATOM 4195 N N . LEU A 1 30 ? -14.706 -1.196 -0.676 1.00 0.00 30 LEU A N 4
ATOM 4196 C CA . LEU A 1 30 ? -14.099 0.011 -1.176 1.00 0.00 30 LEU A CA 4
ATOM 4197 C C . LEU A 1 30 ? -13.923 0.988 -0.041 1.00 0.00 30 LEU A C 4
ATOM 4198 O O . LEU A 1 30 ? -12.977 1.749 0.035 1.00 0.00 30 LEU A O 4
ATOM 4214 N N . GLU A 1 31 ? -14.878 0.963 0.848 1.00 0.00 31 GLU A N 4
ATOM 4215 C CA . GLU A 1 31 ? -14.964 1.804 1.991 1.00 0.00 31 GLU A CA 4
ATOM 4216 C C . GLU A 1 31 ? -13.796 1.584 2.930 1.00 0.00 31 GLU A C 4
ATOM 4217 O O . GLU A 1 31 ? -13.280 2.533 3.507 1.00 0.00 31 GLU A O 4
ATOM 4229 N N . GLY A 1 32 ? -13.350 0.332 3.019 1.00 0.00 32 GLY A N 4
ATOM 4230 C CA . GLY A 1 32 ? -12.059 -0.004 3.594 1.00 0.00 32 GLY A CA 4
ATOM 4231 C C . GLY A 1 32 ? -10.851 0.340 2.758 1.00 0.00 32 GLY A C 4
ATOM 4232 O O . GLY A 1 32 ? -9.907 0.888 3.284 1.00 0.00 32 GLY A O 4
ATOM 4236 N N . LEU A 1 33 ? -10.866 0.138 1.451 1.00 0.00 33 LEU A N 4
ATOM 4237 C CA . LEU A 1 33 ? -9.780 0.516 0.545 1.00 0.00 33 LEU A CA 4
ATOM 4238 C C . LEU A 1 33 ? -9.451 1.999 0.565 1.00 0.00 33 LEU A C 4
ATOM 4239 O O . LEU A 1 33 ? -8.300 2.392 0.559 1.00 0.00 33 LEU A O 4
ATOM 4255 N N . GLU A 1 34 ? -10.489 2.792 0.623 1.00 0.00 34 GLU A N 4
ATOM 4256 C CA . GLU A 1 34 ? -10.564 4.225 0.882 1.00 0.00 34 GLU A CA 4
ATOM 4257 C C . GLU A 1 34 ? -10.050 4.648 2.268 1.00 0.00 34 GLU A C 4
ATOM 4258 O O . GLU A 1 34 ? -9.471 5.723 2.418 1.00 0.00 34 GLU A O 4
ATOM 4270 N N . GLU A 1 35 ? -10.239 3.793 3.280 1.00 0.00 35 GLU A N 4
ATOM 4271 C CA . GLU A 1 35 ? -9.609 3.921 4.631 1.00 0.00 35 GLU A CA 4
ATOM 4272 C C . GLU A 1 35 ? -8.139 3.551 4.594 1.00 0.00 35 GLU A C 4
ATOM 4273 O O . GLU A 1 35 ? -7.335 4.269 5.170 1.00 0.00 35 GLU A O 4
ATOM 4285 N N . LEU A 1 36 ? -7.782 2.509 3.845 1.00 0.00 36 LEU A N 4
ATOM 4286 C CA . LEU A 1 36 ? -6.408 2.146 3.488 1.00 0.00 36 LEU A CA 4
ATOM 4287 C C . LEU A 1 36 ? -5.773 3.287 2.673 1.00 0.00 36 LEU A C 4
ATOM 4288 O O . LEU A 1 36 ? -4.606 3.599 2.875 1.00 0.00 36 LEU A O 4
ATOM 4304 N N . GLU A 1 37 ? -6.547 3.946 1.807 1.00 0.00 37 GLU A N 4
ATOM 4305 C CA . GLU A 1 37 ? -6.093 5.039 0.973 1.00 0.00 37 GLU A CA 4
ATOM 4306 C C . GLU A 1 37 ? -5.743 6.245 1.800 1.00 0.00 37 GLU A C 4
ATOM 4307 O O . GLU A 1 37 ? -4.678 6.832 1.653 1.00 0.00 37 GLU A O 4
ATOM 4319 N N . ALA A 1 38 ? -6.622 6.550 2.748 1.00 0.00 38 ALA A N 4
ATOM 4320 C CA . ALA A 1 38 ? -6.345 7.558 3.727 1.00 0.00 38 ALA A CA 4
ATOM 4321 C C . ALA A 1 38 ? -5.142 7.146 4.590 1.00 0.00 38 ALA A C 4
ATOM 4322 O O . ALA A 1 38 ? -4.182 7.896 4.675 1.00 0.00 38 ALA A O 4
ATOM 4329 N N . TYR A 1 39 ? -5.115 5.932 5.152 1.00 0.00 39 TYR A N 4
ATOM 4330 C CA . TYR A 1 39 ? -4.045 5.482 6.060 1.00 0.00 39 TYR A CA 4
ATOM 4331 C C . TYR A 1 39 ? -2.654 5.431 5.371 1.00 0.00 39 TYR A C 4
ATOM 4332 O O . TYR A 1 39 ? -1.628 5.742 5.984 1.00 0.00 39 TYR A O 4
ATOM 4350 N N . TYR A 1 40 ? -2.633 5.130 4.071 1.00 0.00 40 TYR A N 4
ATOM 4351 C CA . TYR A 1 40 ? -1.496 5.286 3.154 1.00 0.00 40 TYR A CA 4
ATOM 4352 C C . TYR A 1 40 ? -1.072 6.755 3.117 1.00 0.00 40 TYR A C 4
ATOM 4353 O O . TYR A 1 40 ? 0.045 7.079 3.513 1.00 0.00 40 TYR A O 4
ATOM 4371 N N . LYS A 1 41 ? -1.976 7.674 2.788 1.00 0.00 41 LYS A N 4
ATOM 4372 C CA . LYS A 1 41 ? -1.638 9.104 2.739 1.00 0.00 41 LYS A CA 4
ATOM 4373 C C . LYS A 1 41 ? -1.181 9.679 4.100 1.00 0.00 41 LYS A C 4
ATOM 4374 O O . LYS A 1 41 ? -0.275 10.504 4.155 1.00 0.00 41 LYS A O 4
ATOM 4393 N N . LYS A 1 42 ? -1.770 9.208 5.206 1.00 0.00 42 LYS A N 4
ATOM 4394 C CA . LYS A 1 42 ? -1.578 9.582 6.597 1.00 0.00 42 LYS A CA 4
ATOM 4395 C C . LYS A 1 42 ? -0.184 9.221 7.129 1.00 0.00 42 LYS A C 4
ATOM 4396 O O . LYS A 1 42 ? 0.429 9.977 7.880 1.00 0.00 42 LYS A O 4
ATOM 4415 N N . ARG A 1 43 ? 0.361 8.097 6.664 1.00 0.00 43 ARG A N 4
ATOM 4416 C CA . ARG A 1 43 ? 1.745 7.678 6.892 1.00 0.00 43 ARG A CA 4
ATOM 4417 C C . ARG A 1 43 ? 2.770 8.542 6.153 1.00 0.00 43 ARG A C 4
ATOM 4418 O O . ARG A 1 43 ? 3.823 8.871 6.674 1.00 0.00 43 ARG A O 4
ATOM 4439 N N . VAL A 1 44 ? 2.515 8.842 4.891 1.00 0.00 44 VAL A N 4
ATOM 4440 C CA . VAL A 1 44 ? 3.559 9.111 3.899 1.00 0.00 44 VAL A CA 4
ATOM 4441 C C . VAL A 1 44 ? 4.293 10.438 4.071 1.00 0.00 44 VAL A C 4
ATOM 4442 O O . VAL A 1 44 ? 5.424 10.618 3.619 1.00 0.00 44 VAL A O 4
ATOM 4455 N N . LYS A 1 45 ? 3.672 11.321 4.837 1.00 0.00 45 LYS A N 4
ATOM 4456 C CA . LYS A 1 45 ? 4.248 12.551 5.364 1.00 0.00 45 LYS A CA 4
ATOM 4457 C C . LYS A 1 45 ? 5.134 12.383 6.631 1.00 0.00 45 LYS A C 4
ATOM 4458 O O . LYS A 1 45 ? 6.042 13.168 6.912 1.00 0.00 45 LYS A O 4
ATOM 4477 N N . GLU A 1 46 ? 4.800 11.348 7.410 1.00 0.00 46 GLU A N 4
ATOM 4478 C CA . GLU A 1 46 ? 5.293 10.940 8.737 1.00 0.00 46 GLU A CA 4
ATOM 4479 C C . GLU A 1 46 ? 6.532 10.066 8.628 1.00 0.00 46 GLU A C 4
ATOM 4480 O O . GLU A 1 46 ? 7.243 9.830 9.603 1.00 0.00 46 GLU A O 4
ATOM 4492 N N . THR A 1 47 ? 6.805 9.617 7.405 1.00 0.00 47 THR A N 4
ATOM 4493 C CA . THR A 1 47 ? 7.960 8.770 7.081 1.00 0.00 47 THR A CA 4
ATOM 4494 C C . THR A 1 47 ? 8.410 8.920 5.606 1.00 0.00 47 THR A C 4
ATOM 4495 O O . THR A 1 47 ? 8.275 10.003 5.029 1.00 0.00 47 THR A O 4
ATOM 4506 N N . GLU A 1 48 ? 9.018 7.888 4.997 1.00 0.00 48 GLU A N 4
ATOM 4507 C CA . GLU A 1 48 ? 9.989 7.948 3.892 1.00 0.00 48 GLU A CA 4
ATOM 4508 C C . GLU A 1 48 ? 9.646 6.994 2.755 1.00 0.00 48 GLU A C 4
ATOM 4509 O O . GLU A 1 48 ? 10.513 6.347 2.163 1.00 0.00 48 GLU A O 4
ATOM 4521 N N . LEU A 1 49 ? 8.353 6.923 2.456 1.00 0.00 49 LEU A N 4
ATOM 4522 C CA . LEU A 1 49 ? 7.853 6.434 1.178 1.00 0.00 49 LEU A CA 4
ATOM 4523 C C . LEU A 1 49 ? 8.623 7.112 0.037 1.00 0.00 49 LEU A C 4
ATOM 4524 O O . LEU A 1 49 ? 8.944 8.306 0.041 1.00 0.00 49 LEU A O 4
ATOM 4540 N N . LYS A 1 50 ? 8.935 6.267 -0.922 1.00 0.00 50 LYS A N 4
ATOM 4541 C CA . LYS A 1 50 ? 9.629 6.564 -2.163 1.00 0.00 50 LYS A CA 4
ATOM 4542 C C . LYS A 1 50 ? 8.693 6.280 -3.338 1.00 0.00 50 LYS A C 4
ATOM 4543 O O . LYS A 1 50 ? 7.614 5.701 -3.175 1.00 0.00 50 LYS A O 4
ATOM 4562 N N . ASP A 1 51 ? 9.122 6.635 -4.541 1.00 0.00 51 ASP A N 4
ATOM 4563 C CA . ASP A 1 51 ? 8.331 6.418 -5.764 1.00 0.00 51 ASP A CA 4
ATOM 4564 C C . ASP A 1 51 ? 7.913 4.943 -5.864 1.00 0.00 51 ASP A C 4
ATOM 4565 O O . ASP A 1 51 ? 6.765 4.599 -6.114 1.00 0.00 51 ASP A O 4
ATOM 4574 N N . THR A 1 52 ? 8.830 4.059 -5.510 1.00 0.00 52 THR A N 4
ATOM 4575 C CA . THR A 1 52 ? 8.669 2.610 -5.553 1.00 0.00 52 THR A CA 4
ATOM 4576 C C . THR A 1 52 ? 7.537 2.038 -4.694 1.00 0.00 52 THR A C 4
ATOM 4577 O O . THR A 1 52 ? 6.845 1.151 -5.197 1.00 0.00 52 THR A O 4
ATOM 4588 N N . ASP A 1 53 ? 7.308 2.480 -3.438 1.00 0.00 53 ASP A N 4
ATOM 4589 C CA . ASP A 1 53 ? 6.023 2.136 -2.803 1.00 0.00 53 ASP A CA 4
ATOM 4590 C C . ASP A 1 53 ? 4.900 2.823 -3.555 1.00 0.00 53 ASP A C 4
ATOM 4591 O O . ASP A 1 53 ? 3.932 2.178 -3.959 1.00 0.00 53 ASP A O 4
ATOM 4600 N N . ASP A 1 54 ? 5.063 4.123 -3.761 1.00 0.00 54 ASP A N 4
ATOM 4601 C CA . ASP A 1 54 ? 3.919 4.987 -3.945 1.00 0.00 54 ASP A CA 4
ATOM 4602 C C . ASP A 1 54 ? 3.146 4.700 -5.216 1.00 0.00 54 ASP A C 4
ATOM 4603 O O . ASP A 1 54 ? 1.939 4.503 -5.162 1.00 0.00 54 ASP A O 4
ATOM 4612 N N . ILE A 1 55 ? 3.845 4.549 -6.331 1.00 0.00 55 ILE A N 4
ATOM 4613 C CA . ILE A 1 55 ? 3.190 4.290 -7.633 1.00 0.00 55 ILE A CA 4
ATOM 4614 C C . ILE A 1 55 ? 2.559 2.922 -7.683 1.00 0.00 55 ILE A C 4
ATOM 4615 O O . ILE A 1 55 ? 1.427 2.729 -8.106 1.00 0.00 55 ILE A O 4
ATOM 4631 N N . SER A 1 56 ? 3.364 1.964 -7.226 1.00 0.00 56 SER A N 4
ATOM 4632 C CA . SER A 1 56 ? 3.071 0.546 -7.413 1.00 0.00 56 SER A CA 4
ATOM 4633 C C . SER A 1 56 ? 1.807 0.163 -6.662 1.00 0.00 56 SER A C 4
ATOM 4634 O O . SER A 1 56 ? 0.887 -0.470 -7.186 1.00 0.00 56 SER A O 4
ATOM 4642 N N . VAL A 1 57 ? 1.802 0.573 -5.396 1.00 0.00 57 VAL A N 4
ATOM 4643 C CA . VAL A 1 57 ? 0.690 0.416 -4.477 1.00 0.00 57 VAL A CA 4
ATOM 4644 C C . VAL A 1 57 ? -0.505 1.263 -4.861 1.00 0.00 57 VAL A C 4
ATOM 4645 O O . VAL A 1 57 ? -1.580 0.709 -4.968 1.00 0.00 57 VAL A O 4
ATOM 4658 N N . ARG A 1 58 ? -0.360 2.549 -5.212 1.00 0.00 58 ARG A N 4
ATOM 4659 C CA . ARG A 1 58 ? -1.541 3.340 -5.555 1.00 0.00 58 ARG A CA 4
ATOM 4660 C C . ARG A 1 58 ? -2.175 2.863 -6.842 1.00 0.00 58 ARG A C 4
ATOM 4661 O O . ARG A 1 58 ? -3.388 2.906 -6.961 1.00 0.00 58 ARG A O 4
ATOM 4682 N N . ASP A 1 59 ? -1.373 2.385 -7.787 1.00 0.00 59 ASP A N 4
ATOM 4683 C CA . ASP A 1 59 ? -1.924 1.885 -9.047 1.00 0.00 59 ASP A CA 4
ATOM 4684 C C . ASP A 1 59 ? -2.773 0.615 -8.863 1.00 0.00 59 ASP A C 4
ATOM 4685 O O . ASP A 1 59 ? -3.681 0.349 -9.634 1.00 0.00 59 ASP A O 4
ATOM 4694 N N . ALA A 1 60 ? -2.377 -0.212 -7.895 1.00 0.00 60 ALA A N 4
ATOM 4695 C CA . ALA A 1 60 ? -3.039 -1.378 -7.319 1.00 0.00 60 ALA A CA 4
ATOM 4696 C C . ALA A 1 60 ? -4.250 -1.070 -6.441 1.00 0.00 60 ALA A C 4
ATOM 4697 O O . ALA A 1 60 ? -5.266 -1.744 -6.485 1.00 0.00 60 ALA A O 4
ATOM 4704 N N . LEU A 1 61 ? -4.131 -0.039 -5.613 1.00 0.00 61 LEU A N 4
ATOM 4705 C CA . LEU A 1 61 ? -5.143 0.479 -4.720 1.00 0.00 61 LEU A CA 4
ATOM 4706 C C . LEU A 1 61 ? -6.274 1.100 -5.516 1.00 0.00 61 LEU A C 4
ATOM 4707 O O . LEU A 1 61 ? -7.399 0.627 -5.469 1.00 0.00 61 LEU A O 4
ATOM 4723 N N . ALA A 1 62 ? -5.902 1.986 -6.427 1.00 0.00 62 ALA A N 4
ATOM 4724 C CA . ALA A 1 62 ? -6.731 2.449 -7.538 1.00 0.00 62 ALA A CA 4
ATOM 4725 C C . ALA A 1 62 ? -7.168 1.299 -8.461 1.00 0.00 62 ALA A C 4
ATOM 4726 O O . ALA A 1 62 ? -8.235 1.325 -9.076 1.00 0.00 62 ALA A O 4
ATOM 4733 N N . GLY A 1 63 ? -6.301 0.288 -8.537 1.00 0.00 63 GLY A N 4
ATOM 4734 C CA . GLY A 1 63 ? -6.444 -0.957 -9.259 1.00 0.00 63 GLY A CA 4
ATOM 4735 C C . GLY A 1 63 ? -7.699 -1.671 -8.797 1.00 0.00 63 GLY A C 4
ATOM 4736 O O . GLY A 1 63 ? -8.568 -2.007 -9.597 1.00 0.00 63 GLY A O 4
ATOM 4740 N N . LYS A 1 64 ? -7.775 -1.873 -7.476 1.00 0.00 64 LYS A N 4
ATOM 4741 C CA . LYS A 1 64 ? -8.934 -2.363 -6.750 1.00 0.00 64 LYS A CA 4
ATOM 4742 C C . LYS A 1 64 ? -10.094 -1.375 -6.689 1.00 0.00 64 LYS A C 4
ATOM 4743 O O . LYS A 1 64 ? -11.236 -1.778 -6.689 1.00 0.00 64 LYS A O 4
ATOM 4762 N N . ARG A 1 65 ? -9.840 -0.080 -6.607 1.00 0.00 65 ARG A N 4
ATOM 4763 C CA . ARG A 1 65 ? -10.850 0.938 -6.347 1.00 0.00 65 ARG A CA 4
ATOM 4764 C C . ARG A 1 65 ? -11.955 0.842 -7.372 1.00 0.00 65 ARG A C 4
ATOM 4765 O O . ARG A 1 65 ? -13.085 0.607 -6.989 1.00 0.00 65 ARG A O 4
ATOM 4786 N N . ALA A 1 66 ? -11.601 0.749 -8.647 1.00 0.00 66 ALA A N 4
ATOM 4787 C CA . ALA A 1 66 ? -12.590 0.576 -9.718 1.00 0.00 66 ALA A CA 4
ATOM 4788 C C . ALA A 1 66 ? -13.421 -0.701 -9.552 1.00 0.00 66 ALA A C 4
ATOM 4789 O O . ALA A 1 66 ? -14.607 -0.718 -9.884 1.00 0.00 66 ALA A O 4
ATOM 4796 N N . GLU A 1 67 ? -12.795 -1.778 -9.062 1.00 0.00 67 GLU A N 4
ATOM 4797 C CA . GLU A 1 67 ? -13.434 -3.077 -8.861 1.00 0.00 67 GLU A CA 4
ATOM 4798 C C . GLU A 1 67 ? -14.467 -2.982 -7.775 1.00 0.00 67 GLU A C 4
ATOM 4799 O O . GLU A 1 67 ? -15.557 -3.535 -7.841 1.00 0.00 67 GLU A O 4
ATOM 4811 N N . LEU A 1 68 ? -13.999 -2.365 -6.703 1.00 0.00 68 LEU A N 4
ATOM 4812 C CA . LEU A 1 68 ? -14.703 -2.142 -5.469 1.00 0.00 68 LEU A CA 4
ATOM 4813 C C . LEU A 1 68 ? -15.875 -1.178 -5.549 1.00 0.00 68 LEU A C 4
ATOM 4814 O O . LEU A 1 68 ? -16.834 -1.255 -4.792 1.00 0.00 68 LEU A O 4
ATOM 4830 N N . GLU A 1 69 ? -15.716 -0.216 -6.446 1.00 0.00 69 GLU A N 4
ATOM 4831 C CA . GLU A 1 69 ? -16.643 0.794 -6.887 1.00 0.00 69 GLU A CA 4
ATOM 4832 C C . GLU A 1 69 ? -17.713 0.221 -7.814 1.00 0.00 69 GLU A C 4
ATOM 4833 O O . GLU A 1 69 ? -18.868 0.648 -7.801 1.00 0.00 69 GLU A O 4
ATOM 4845 N N . ASP A 1 70 ? -17.324 -0.802 -8.581 1.00 0.00 70 ASP A N 4
ATOM 4846 C CA . ASP A 1 70 ? -18.243 -1.786 -9.184 1.00 0.00 70 ASP A CA 4
ATOM 4847 C C . ASP A 1 70 ? -18.864 -2.687 -8.110 1.00 0.00 70 ASP A C 4
ATOM 4848 O O . ASP A 1 70 ? -19.942 -3.252 -8.327 1.00 0.00 70 ASP A O 4
ATOM 4857 N N . SER A 1 71 ? -18.224 -2.756 -6.940 1.00 0.00 71 SER A N 4
ATOM 4858 C CA . SER A 1 71 ? -18.711 -3.514 -5.774 1.00 0.00 71 SER A CA 4
ATOM 4859 C C . SER A 1 71 ? -19.315 -2.621 -4.659 1.00 0.00 71 SER A C 4
ATOM 4860 O O . SER A 1 71 ? -19.320 -2.983 -3.475 1.00 0.00 71 SER A O 4
ATOM 4868 N N . ASP A 1 72 ? -19.798 -1.418 -5.028 1.00 0.00 72 ASP A N 4
ATOM 4869 C CA . ASP A 1 72 ? -20.244 -0.343 -4.116 1.00 0.00 72 ASP A CA 4
ATOM 4870 C C . ASP A 1 72 ? -21.303 -0.784 -3.077 1.00 0.00 72 ASP A C 4
ATOM 4871 O O . ASP A 1 72 ? -21.412 -0.193 -1.999 1.00 0.00 72 ASP A O 4
ATOM 4880 N N . ASP A 1 73 ? -22.074 -1.831 -3.396 1.00 0.00 73 ASP A N 4
ATOM 4881 C CA . ASP A 1 73 ? -23.117 -2.426 -2.545 1.00 0.00 73 ASP A CA 4
ATOM 4882 C C . ASP A 1 73 ? -22.561 -3.610 -1.733 1.00 0.00 73 ASP A C 4
ATOM 4883 O O . ASP A 1 73 ? -22.579 -4.778 -2.138 1.00 0.00 73 ASP A O 4
ATOM 4892 N N . GLU A 1 74 ? -21.964 -3.258 -0.601 1.00 0.00 74 GLU A N 4
ATOM 4893 C CA . GLU A 1 74 ? -21.111 -4.130 0.241 1.00 0.00 74 GLU A CA 4
ATOM 4894 C C . GLU A 1 74 ? -21.950 -5.029 1.156 1.00 0.00 74 GLU A C 4
ATOM 4895 O O . GLU A 1 74 ? -22.632 -4.543 2.066 1.00 0.00 74 GLU A O 4
ATOM 4907 N N . VAL A 1 75 ? -21.933 -6.339 0.863 1.00 0.00 75 VAL A N 4
ATOM 4908 C CA . VAL A 1 75 ? -22.796 -7.436 1.380 1.00 0.00 75 VAL A CA 4
ATOM 4909 C C . VAL A 1 75 ? -24.298 -7.273 1.118 1.00 0.00 75 VAL A C 4
ATOM 4910 O O . VAL A 1 75 ? -24.961 -8.160 0.576 1.00 0.00 75 VAL A O 4
ATOM 4923 N N . GLU A 1 76 ? -24.814 -6.127 1.531 1.00 0.00 76 GLU A N 4
ATOM 4924 C CA . GLU A 1 76 ? -26.226 -5.742 1.643 1.00 0.00 76 GLU A CA 4
ATOM 4925 C C . GLU A 1 76 ? -26.475 -4.253 1.385 1.00 0.00 76 GLU A C 4
ATOM 4926 O O . GLU A 1 76 ? -27.567 -3.879 0.953 1.00 0.00 76 GLU A O 4
ATOM 4938 N N . GLU A 1 77 ? -25.470 -3.417 1.686 1.00 0.00 77 GLU A N 4
ATOM 4939 C CA . GLU A 1 77 ? -25.514 -1.953 1.610 1.00 0.00 77 GLU A CA 4
ATOM 4940 C C . GLU A 1 77 ? -24.125 -1.310 1.672 1.00 0.00 77 GLU A C 4
ATOM 4941 O O . GLU A 1 77 ? -23.756 -0.520 0.804 1.00 0.00 77 GLU A O 4
ATOM 4953 N N . SER A 1 78 ? -23.379 -1.628 2.737 1.00 0.00 78 SER A N 4
ATOM 4954 C CA . SER A 1 78 ? -22.220 -0.848 3.214 1.00 0.00 78 SER A CA 4
ATOM 4955 C C . SER A 1 78 ? -21.384 -1.572 4.309 1.00 0.00 78 SER A C 4
ATOM 4956 O O . SER A 1 78 ? -20.782 -0.927 5.175 1.00 0.00 78 SER A O 4
ATOM 4964 N N . PHE A 1 79 ? -21.394 -2.912 4.330 1.00 0.00 79 PHE A N 4
ATOM 4965 C CA . PHE A 1 79 ? -20.948 -3.744 5.461 1.00 0.00 79 PHE A CA 4
ATOM 4966 C C . PHE A 1 79 ? -19.871 -4.774 5.055 1.00 0.00 79 PHE A C 4
ATOM 4967 O O . PHE A 1 79 ? -20.035 -5.471 4.031 1.00 0.00 79 PHE A O 4
ATOM 4985 N N . GLY A 1 1 ? 17.180 -17.373 -11.952 1.00 0.00 1 GLY A N 5
ATOM 4986 C CA . GLY A 1 1 ? 17.644 -16.878 -10.631 1.00 0.00 1 GLY A CA 5
ATOM 4987 C C . GLY A 1 1 ? 16.616 -17.147 -9.544 1.00 0.00 1 GLY A C 5
ATOM 4988 O O . GLY A 1 1 ? 15.461 -16.732 -9.668 1.00 0.00 1 GLY A O 5
ATOM 4994 N N . SER A 1 2 ? 17.028 -17.839 -8.475 1.00 0.00 2 SER A N 5
ATOM 4995 C CA . SER A 1 2 ? 16.133 -18.370 -7.420 1.00 0.00 2 SER A CA 5
ATOM 4996 C C . SER A 1 2 ? 16.660 -18.161 -5.979 1.00 0.00 2 SER A C 5
ATOM 4997 O O . SER A 1 2 ? 16.140 -18.756 -5.027 1.00 0.00 2 SER A O 5
ATOM 5005 N N . HIS A 1 3 ? 17.700 -17.335 -5.796 1.00 0.00 3 HIS A N 5
ATOM 5006 C CA . HIS A 1 3 ? 18.349 -17.059 -4.504 1.00 0.00 3 HIS A CA 5
ATOM 5007 C C . HIS A 1 3 ? 18.967 -15.642 -4.458 1.00 0.00 3 HIS A C 5
ATOM 5008 O O . HIS A 1 3 ? 19.603 -15.205 -5.423 1.00 0.00 3 HIS A O 5
ATOM 5022 N N . MET A 1 4 ? 18.800 -14.954 -3.320 1.00 0.00 4 MET A N 5
ATOM 5023 C CA . MET A 1 4 ? 19.170 -13.544 -3.058 1.00 0.00 4 MET A CA 5
ATOM 5024 C C . MET A 1 4 ? 18.570 -12.492 -4.023 1.00 0.00 4 MET A C 5
ATOM 5025 O O . MET A 1 4 ? 17.975 -12.801 -5.061 1.00 0.00 4 MET A O 5
ATOM 5039 N N . LEU A 1 5 ? 18.714 -11.211 -3.658 1.00 0.00 5 LEU A N 5
ATOM 5040 C CA . LEU A 1 5 ? 18.242 -10.060 -4.443 1.00 0.00 5 LEU A CA 5
ATOM 5041 C C . LEU A 1 5 ? 19.183 -9.702 -5.621 1.00 0.00 5 LEU A C 5
ATOM 5042 O O . LEU A 1 5 ? 18.786 -8.981 -6.538 1.00 0.00 5 LEU A O 5
ATOM 5058 N N . LEU A 1 6 ? 20.430 -10.198 -5.588 1.00 0.00 6 LEU A N 5
ATOM 5059 C CA . LEU A 1 6 ? 21.545 -9.913 -6.516 1.00 0.00 6 LEU A CA 5
ATOM 5060 C C . LEU A 1 6 ? 22.012 -8.431 -6.570 1.00 0.00 6 LEU A C 5
ATOM 5061 O O . LEU A 1 6 ? 22.933 -8.090 -7.320 1.00 0.00 6 LEU A O 5
ATOM 5077 N N . GLU A 1 7 ? 21.422 -7.560 -5.744 1.00 0.00 7 GLU A N 5
ATOM 5078 C CA . GLU A 1 7 ? 21.799 -6.145 -5.521 1.00 0.00 7 GLU A CA 5
ATOM 5079 C C . GLU A 1 7 ? 21.292 -5.686 -4.156 1.00 0.00 7 GLU A C 5
ATOM 5080 O O . GLU A 1 7 ? 20.085 -5.648 -3.917 1.00 0.00 7 GLU A O 5
ATOM 5092 N N . PHE A 1 8 ? 22.210 -5.361 -3.248 1.00 0.00 8 PHE A N 5
ATOM 5093 C CA . PHE A 1 8 ? 21.910 -5.082 -1.830 1.00 0.00 8 PHE A CA 5
ATOM 5094 C C . PHE A 1 8 ? 20.950 -3.891 -1.614 1.00 0.00 8 PHE A C 5
ATOM 5095 O O . PHE A 1 8 ? 20.158 -3.883 -0.673 1.00 0.00 8 PHE A O 5
ATOM 5112 N N . LYS A 1 9 ? 20.994 -2.903 -2.512 1.00 0.00 9 LYS A N 5
ATOM 5113 C CA . LYS A 1 9 ? 20.172 -1.675 -2.509 1.00 0.00 9 LYS A CA 5
ATOM 5114 C C . LYS A 1 9 ? 18.648 -1.903 -2.526 1.00 0.00 9 LYS A C 5
ATOM 5115 O O . LYS A 1 9 ? 17.895 -1.061 -2.071 1.00 0.00 9 LYS A O 5
ATOM 5134 N N . GLN A 1 10 ? 18.159 -2.977 -3.140 1.00 0.00 10 GLN A N 5
ATOM 5135 C CA . GLN A 1 10 ? 16.734 -3.230 -3.400 1.00 0.00 10 GLN A CA 5
ATOM 5136 C C . GLN A 1 10 ? 15.924 -3.636 -2.203 1.00 0.00 10 GLN A C 5
ATOM 5137 O O . GLN A 1 10 ? 14.699 -3.666 -2.297 1.00 0.00 10 GLN A O 5
ATOM 5151 N N . PHE A 1 11 ? 16.566 -3.933 -1.078 1.00 0.00 11 PHE A N 5
ATOM 5152 C CA . PHE A 1 11 ? 15.824 -4.425 0.066 1.00 0.00 11 PHE A CA 5
ATOM 5153 C C . PHE A 1 11 ? 14.756 -3.420 0.493 1.00 0.00 11 PHE A C 5
ATOM 5154 O O . PHE A 1 11 ? 13.665 -3.794 0.922 1.00 0.00 11 PHE A O 5
ATOM 5171 N N . LEU A 1 12 ? 15.086 -2.138 0.311 1.00 0.00 12 LEU A N 5
ATOM 5172 C CA . LEU A 1 12 ? 14.245 -1.010 0.649 1.00 0.00 12 LEU A CA 5
ATOM 5173 C C . LEU A 1 12 ? 13.147 -0.609 -0.347 1.00 0.00 12 LEU A C 5
ATOM 5174 O O . LEU A 1 12 ? 12.194 0.111 -0.050 1.00 0.00 12 LEU A O 5
ATOM 5190 N N . TYR A 1 13 ? 13.387 -1.030 -1.571 1.00 0.00 13 TYR A N 5
ATOM 5191 C CA . TYR A 1 13 ? 12.500 -0.959 -2.732 1.00 0.00 13 TYR A CA 5
ATOM 5192 C C . TYR A 1 13 ? 11.562 -2.181 -2.884 1.00 0.00 13 TYR A C 5
ATOM 5193 O O . TYR A 1 13 ? 10.467 -2.052 -3.428 1.00 0.00 13 TYR A O 5
ATOM 5211 N N . GLU A 1 14 ? 11.936 -3.349 -2.342 1.00 0.00 14 GLU A N 5
ATOM 5212 C CA . GLU A 1 14 ? 11.060 -4.522 -2.099 1.00 0.00 14 GLU A CA 5
ATOM 5213 C C . GLU A 1 14 ? 10.158 -4.342 -0.865 1.00 0.00 14 GLU A C 5
ATOM 5214 O O . GLU A 1 14 ? 8.983 -4.692 -0.896 1.00 0.00 14 GLU A O 5
ATOM 5226 N N . ALA A 1 15 ? 10.702 -3.709 0.176 1.00 0.00 15 ALA A N 5
ATOM 5227 C CA . ALA A 1 15 ? 10.038 -3.259 1.414 1.00 0.00 15 ALA A CA 5
ATOM 5228 C C . ALA A 1 15 ? 8.668 -2.596 1.218 1.00 0.00 15 ALA A C 5
ATOM 5229 O O . ALA A 1 15 ? 7.744 -2.741 2.021 1.00 0.00 15 ALA A O 5
ATOM 5236 N N . SER A 1 16 ? 8.575 -1.849 0.123 1.00 0.00 16 SER A N 5
ATOM 5237 C CA . SER A 1 16 ? 7.507 -0.931 -0.252 1.00 0.00 16 SER A CA 5
ATOM 5238 C C . SER A 1 16 ? 6.125 -1.618 -0.360 1.00 0.00 16 SER A C 5
ATOM 5239 O O . SER A 1 16 ? 5.080 -1.030 -0.080 1.00 0.00 16 SER A O 5
ATOM 5247 N N . ILE A 1 17 ? 6.139 -2.888 -0.770 1.00 0.00 17 ILE A N 5
ATOM 5248 C CA . ILE A 1 17 ? 5.042 -3.653 -1.400 1.00 0.00 17 ILE A CA 5
ATOM 5249 C C . ILE A 1 17 ? 4.845 -5.020 -0.679 1.00 0.00 17 ILE A C 5
ATOM 5250 O O . ILE A 1 17 ? 4.025 -5.854 -1.067 1.00 0.00 17 ILE A O 5
ATOM 5266 N N . ASP A 1 18 ? 5.572 -5.234 0.426 1.00 0.00 18 ASP A N 5
ATOM 5267 C CA . ASP A 1 18 ? 5.708 -6.517 1.149 1.00 0.00 18 ASP A CA 5
ATOM 5268 C C . ASP A 1 18 ? 4.442 -6.949 1.902 1.00 0.00 18 ASP A C 5
ATOM 5269 O O . ASP A 1 18 ? 4.178 -8.146 2.030 1.00 0.00 18 ASP A O 5
ATOM 5278 N N . GLU A 1 19 ? 3.642 -5.973 2.347 1.00 0.00 19 GLU A N 5
ATOM 5279 C CA . GLU A 1 19 ? 2.350 -6.177 3.040 1.00 0.00 19 GLU A CA 5
ATOM 5280 C C . GLU A 1 19 ? 1.219 -5.286 2.528 1.00 0.00 19 GLU A C 5
ATOM 5281 O O . GLU A 1 19 ? 0.104 -5.764 2.369 1.00 0.00 19 GLU A O 5
ATOM 5293 N N . PHE A 1 20 ? 1.499 -4.028 2.199 1.00 0.00 20 PHE A N 5
ATOM 5294 C CA . PHE A 1 20 ? 0.554 -2.989 1.757 1.00 0.00 20 PHE A CA 5
ATOM 5295 C C . PHE A 1 20 ? -0.245 -3.373 0.500 1.00 0.00 20 PHE A C 5
ATOM 5296 O O . PHE A 1 20 ? -1.463 -3.330 0.467 1.00 0.00 20 PHE A O 5
ATOM 5313 N N . MET A 1 21 ? 0.419 -3.884 -0.520 1.00 0.00 21 MET A N 5
ATOM 5314 C CA . MET A 1 21 ? -0.198 -4.422 -1.751 1.00 0.00 21 MET A CA 5
ATOM 5315 C C . MET A 1 21 ? -1.169 -5.561 -1.450 1.00 0.00 21 MET A C 5
ATOM 5316 O O . MET A 1 21 ? -2.192 -5.710 -2.107 1.00 0.00 21 MET A O 5
ATOM 5330 N N . GLY A 1 22 ? -0.883 -6.310 -0.391 1.00 0.00 22 GLY A N 5
ATOM 5331 C CA . GLY A 1 22 ? -1.772 -7.291 0.201 1.00 0.00 22 GLY A CA 5
ATOM 5332 C C . GLY A 1 22 ? -2.916 -6.645 0.964 1.00 0.00 22 GLY A C 5
ATOM 5333 O O . GLY A 1 22 ? -4.027 -7.157 0.924 1.00 0.00 22 GLY A O 5
ATOM 5337 N N . LYS A 1 23 ? -2.669 -5.554 1.682 1.00 0.00 23 LYS A N 5
ATOM 5338 C CA . LYS A 1 23 ? -3.598 -4.901 2.556 1.00 0.00 23 LYS A CA 5
ATOM 5339 C C . LYS A 1 23 ? -4.707 -4.299 1.692 1.00 0.00 23 LYS A C 5
ATOM 5340 O O . LYS A 1 23 ? -5.890 -4.465 1.981 1.00 0.00 23 LYS A O 5
ATOM 5359 N N . ILE A 1 24 ? -4.310 -3.676 0.571 1.00 0.00 24 ILE A N 5
ATOM 5360 C CA . ILE A 1 24 ? -5.212 -3.266 -0.492 1.00 0.00 24 ILE A CA 5
ATOM 5361 C C . ILE A 1 24 ? -5.815 -4.402 -1.330 1.00 0.00 24 ILE A C 5
ATOM 5362 O O . ILE A 1 24 ? -7.013 -4.388 -1.592 1.00 0.00 24 ILE A O 5
ATOM 5378 N N . ALA A 1 25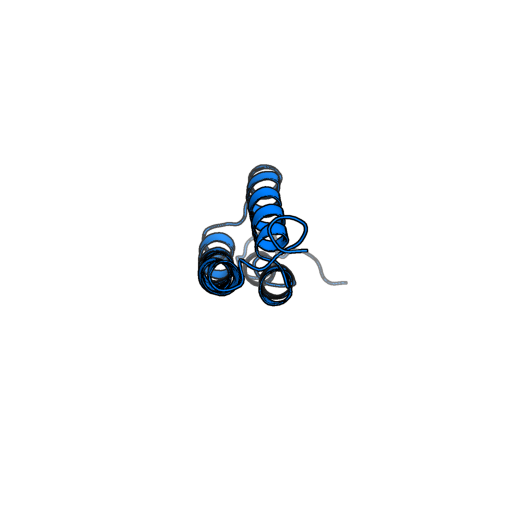 ? -5.054 -5.428 -1.702 1.00 0.00 25 ALA A N 5
ATOM 5379 C CA . ALA A 1 25 ? -5.615 -6.586 -2.427 1.00 0.00 25 ALA A CA 5
ATOM 5380 C C . ALA A 1 25 ? -6.626 -7.376 -1.567 1.00 0.00 25 ALA A C 5
ATOM 5381 O O . ALA A 1 25 ? -7.531 -8.029 -2.088 1.00 0.00 25 ALA A O 5
ATOM 5388 N N . SER A 1 26 ? -6.518 -7.231 -0.244 1.00 0.00 26 SER A N 5
ATOM 5389 C CA . SER A 1 26 ? -7.350 -7.840 0.797 1.00 0.00 26 SER A CA 5
ATOM 5390 C C . SER A 1 26 ? -8.374 -6.859 1.394 1.00 0.00 26 SER A C 5
ATOM 5391 O O . SER A 1 26 ? -8.936 -7.103 2.468 1.00 0.00 26 SER A O 5
ATOM 5399 N N . CYS A 1 27 ? -8.585 -5.697 0.779 1.00 0.00 27 CYS A N 5
ATOM 5400 C CA . CYS A 1 27 ? -9.293 -4.634 1.466 1.00 0.00 27 CYS A CA 5
ATOM 5401 C C . CYS A 1 27 ? -10.802 -4.937 1.679 1.00 0.00 27 CYS A C 5
ATOM 5402 O O . CYS A 1 27 ? -11.466 -4.363 2.548 1.00 0.00 27 CYS A O 5
ATOM 5410 N N . GLN A 1 28 ? -11.350 -5.844 0.851 1.00 0.00 28 GLN A N 5
ATOM 5411 C CA . GLN A 1 28 ? -12.698 -6.458 0.831 1.00 0.00 28 GLN A CA 5
ATOM 5412 C C . GLN A 1 28 ? -13.891 -5.509 0.646 1.00 0.00 28 GLN A C 5
ATOM 5413 O O . GLN A 1 28 ? -15.028 -5.949 0.496 1.00 0.00 28 GLN A O 5
ATOM 5427 N N . THR A 1 29 ? -13.637 -4.207 0.657 1.00 0.00 29 THR A N 5
ATOM 5428 C CA . THR A 1 29 ? -14.633 -3.132 0.720 1.00 0.00 29 THR A CA 5
ATOM 5429 C C . THR A 1 29 ? -14.022 -1.910 0.083 1.00 0.00 29 THR A C 5
ATOM 5430 O O . THR A 1 29 ? -12.849 -1.622 0.330 1.00 0.00 29 THR A O 5
ATOM 5441 N N . LEU A 1 30 ? -14.775 -1.145 -0.711 1.00 0.00 30 LEU A N 5
ATOM 5442 C CA . LEU A 1 30 ? -14.176 0.070 -1.233 1.00 0.00 30 LEU A CA 5
ATOM 5443 C C . LEU A 1 30 ? -14.001 1.064 -0.110 1.00 0.00 30 LEU A C 5
ATOM 5444 O O . LEU A 1 30 ? -13.053 1.817 -0.026 1.00 0.00 30 LEU A O 5
ATOM 5460 N N . GLU A 1 31 ? -14.973 1.036 0.763 1.00 0.00 31 GLU A N 5
ATOM 5461 C CA . GLU A 1 31 ? -15.102 1.875 1.902 1.00 0.00 31 GLU A CA 5
ATOM 5462 C C . GLU A 1 31 ? -13.939 1.697 2.852 1.00 0.00 31 GLU A C 5
ATOM 5463 O O . GLU A 1 31 ? -13.433 2.667 3.405 1.00 0.00 31 GLU A O 5
ATOM 5475 N N . GLY A 1 32 ? -13.476 0.457 2.972 1.00 0.00 32 GLY A N 5
ATOM 5476 C CA . GLY A 1 32 ? -12.182 0.141 3.561 1.00 0.00 32 GLY A CA 5
ATOM 5477 C C . GLY A 1 32 ? -10.971 0.476 2.732 1.00 0.00 32 GLY A C 5
ATOM 5478 O O . GLY A 1 32 ? -10.034 1.036 3.262 1.00 0.00 32 GLY A O 5
ATOM 5482 N N . LEU A 1 33 ? -10.965 0.252 1.430 1.00 0.00 33 LEU A N 5
ATOM 5483 C CA . LEU A 1 33 ? -9.870 0.618 0.531 1.00 0.00 33 LEU A CA 5
ATOM 5484 C C . LEU A 1 33 ? -9.557 2.107 0.534 1.00 0.00 33 LEU A C 5
ATOM 5485 O O . LEU A 1 33 ? -8.416 2.515 0.514 1.00 0.00 33 LEU A O 5
ATOM 5501 N N . GLU A 1 34 ? -10.609 2.887 0.572 1.00 0.00 34 GLU A N 5
ATOM 5502 C CA . GLU A 1 34 ? -10.699 4.327 0.795 1.00 0.00 34 GLU A CA 5
ATOM 5503 C C . GLU A 1 34 ? -10.215 4.779 2.186 1.00 0.00 34 GLU A C 5
ATOM 5504 O O . GLU A 1 34 ? -9.664 5.870 2.335 1.00 0.00 34 GLU A O 5
ATOM 5516 N N . GLU A 1 35 ? -10.411 3.933 3.211 1.00 0.00 35 GLU A N 5
ATOM 5517 C CA . GLU A 1 35 ? -9.792 4.079 4.558 1.00 0.00 35 GLU A CA 5
ATOM 5518 C C . GLU A 1 35 ? -8.314 3.720 4.540 1.00 0.00 35 GLU A C 5
ATOM 5519 O O . GLU A 1 35 ? -7.516 4.432 5.135 1.00 0.00 35 GLU A O 5
ATOM 5531 N N . LEU A 1 36 ? -7.940 2.680 3.795 1.00 0.00 36 LEU A N 5
ATOM 5532 C CA . LEU A 1 36 ? -6.560 2.347 3.449 1.00 0.00 36 LEU A CA 5
ATOM 5533 C C . LEU A 1 36 ? -5.949 3.496 2.636 1.00 0.00 36 LEU A C 5
ATOM 5534 O O . LEU A 1 36 ? -4.793 3.831 2.833 1.00 0.00 36 LEU A O 5
ATOM 5550 N N . GLU A 1 37 ? -6.725 4.138 1.757 1.00 0.00 37 GLU A N 5
ATOM 5551 C CA . GLU A 1 37 ? -6.304 5.255 0.926 1.00 0.00 37 GLU A CA 5
ATOM 5552 C C . GLU A 1 37 ? -6.032 6.493 1.733 1.00 0.00 37 GLU A C 5
ATOM 5553 O O . GLU A 1 37 ? -5.021 7.170 1.549 1.00 0.00 37 GLU A O 5
ATOM 5565 N N . ALA A 1 38 ? -6.913 6.745 2.696 1.00 0.00 38 ALA A N 5
ATOM 5566 C CA . ALA A 1 38 ? -6.647 7.762 3.672 1.00 0.00 38 ALA A CA 5
ATOM 5567 C C . ALA A 1 38 ? -5.426 7.372 4.513 1.00 0.00 38 ALA A C 5
ATOM 5568 O O . ALA A 1 38 ? -4.493 8.157 4.605 1.00 0.00 38 ALA A O 5
ATOM 5575 N N . TYR A 1 39 ? -5.348 6.146 5.040 1.00 0.00 39 TYR A N 5
ATOM 5576 C CA . TYR A 1 39 ? -4.256 5.718 5.922 1.00 0.00 39 TYR A CA 5
ATOM 5577 C C . TYR A 1 39 ? -2.888 5.751 5.192 1.00 0.00 39 TYR A C 5
ATOM 5578 O O . TYR A 1 39 ? -1.867 6.112 5.782 1.00 0.00 39 TYR A O 5
ATOM 5596 N N . TYR A 1 40 ? -2.886 5.486 3.888 1.00 0.00 40 TYR A N 5
ATOM 5597 C CA . TYR A 1 40 ? -1.765 5.644 2.956 1.00 0.00 40 TYR A CA 5
ATOM 5598 C C . TYR A 1 40 ? -1.339 7.110 2.962 1.00 0.00 40 TYR A C 5
ATOM 5599 O O . TYR A 1 40 ? -0.226 7.413 3.380 1.00 0.00 40 TYR A O 5
ATOM 5617 N N . LYS A 1 41 ? -2.249 8.040 2.677 1.00 0.00 41 LYS A N 5
ATOM 5618 C CA . LYS A 1 41 ? -1.926 9.475 2.683 1.00 0.00 41 LYS A CA 5
ATOM 5619 C C . LYS A 1 41 ? -1.474 10.006 4.070 1.00 0.00 41 LYS A C 5
ATOM 5620 O O . LYS A 1 41 ? -0.559 10.829 4.172 1.00 0.00 41 LYS A O 5
ATOM 5639 N N . LYS A 1 42 ? -2.106 9.519 5.144 1.00 0.00 42 LYS A N 5
ATOM 5640 C CA . LYS A 1 42 ? -1.909 9.848 6.537 1.00 0.00 42 LYS A CA 5
ATOM 5641 C C . LYS A 1 42 ? -0.540 9.396 7.063 1.00 0.00 42 LYS A C 5
ATOM 5642 O O . LYS A 1 42 ? 0.147 10.180 7.707 1.00 0.00 42 LYS A O 5
ATOM 5661 N N . ARG A 1 43 ? -0.141 8.147 6.831 1.00 0.00 43 ARG A N 5
ATOM 5662 C CA . ARG A 1 43 ? 1.209 7.685 7.141 1.00 0.00 43 ARG A CA 5
ATOM 5663 C C . ARG A 1 43 ? 2.306 8.250 6.245 1.00 0.00 43 ARG A C 5
ATOM 5664 O O . ARG A 1 43 ? 3.373 8.545 6.739 1.00 0.00 43 ARG A O 5
ATOM 5685 N N . VAL A 1 44 ? 2.136 8.391 4.936 1.00 0.00 44 VAL A N 5
ATOM 5686 C CA . VAL A 1 44 ? 3.236 8.588 3.985 1.00 0.00 44 VAL A CA 5
ATOM 5687 C C . VAL A 1 44 ? 4.139 9.792 4.239 1.00 0.00 44 VAL A C 5
ATOM 5688 O O . VAL A 1 44 ? 5.346 9.759 4.012 1.00 0.00 44 VAL A O 5
ATOM 5701 N N . LYS A 1 45 ? 3.540 10.815 4.820 1.00 0.00 45 LYS A N 5
ATOM 5702 C CA . LYS A 1 45 ? 4.205 11.991 5.361 1.00 0.00 45 LYS A CA 5
ATOM 5703 C C . LYS A 1 45 ? 5.097 11.747 6.610 1.00 0.00 45 LYS A C 5
ATOM 5704 O O . LYS A 1 45 ? 6.114 12.415 6.823 1.00 0.00 45 LYS A O 5
ATOM 5723 N N . GLU A 1 46 ? 4.660 10.798 7.444 1.00 0.00 46 GLU A N 5
ATOM 5724 C CA . GLU A 1 46 ? 5.202 10.338 8.738 1.00 0.00 46 GLU A CA 5
ATOM 5725 C C . GLU A 1 46 ? 6.469 9.522 8.581 1.00 0.00 46 GLU A C 5
ATOM 5726 O O . GLU A 1 46 ? 7.309 9.423 9.473 1.00 0.00 46 GLU A O 5
ATOM 5738 N N . THR A 1 47 ? 6.517 8.904 7.413 1.00 0.00 47 THR A N 5
ATOM 5739 C CA . THR A 1 47 ? 7.318 7.719 7.132 1.00 0.00 47 THR A CA 5
ATOM 5740 C C . THR A 1 47 ? 8.178 7.880 5.858 1.00 0.00 47 THR A C 5
ATOM 5741 O O . THR A 1 47 ? 8.565 9.001 5.502 1.00 0.00 47 THR A O 5
ATOM 5752 N N . GLU A 1 48 ? 8.530 6.780 5.179 1.00 0.00 48 GLU A N 5
ATOM 5753 C CA . GLU A 1 48 ? 9.631 6.674 4.203 1.00 0.00 48 GLU A CA 5
ATOM 5754 C C . GLU A 1 48 ? 9.234 6.058 2.871 1.00 0.00 48 GLU A C 5
ATOM 5755 O O . GLU A 1 48 ? 10.053 5.482 2.162 1.00 0.00 48 GLU A O 5
ATOM 5767 N N . LEU A 1 49 ? 7.960 6.217 2.533 1.00 0.00 49 LEU A N 5
ATOM 5768 C CA . LEU A 1 49 ? 7.465 6.075 1.165 1.00 0.00 49 LEU A CA 5
ATOM 5769 C C . LEU A 1 49 ? 8.326 6.918 0.213 1.00 0.00 49 LEU A C 5
ATOM 5770 O O . LEU A 1 49 ? 8.516 8.127 0.373 1.00 0.00 49 LEU A O 5
ATOM 5786 N N . LYS A 1 50 ? 8.864 6.195 -0.758 1.00 0.00 50 LYS A N 5
ATOM 5787 C CA . LYS A 1 50 ? 9.647 6.629 -1.897 1.00 0.00 50 LYS A CA 5
ATOM 5788 C C . LYS A 1 50 ? 8.784 6.503 -3.160 1.00 0.00 50 LYS A C 5
ATOM 5789 O O . LYS A 1 50 ? 7.643 6.044 -3.110 1.00 0.00 50 LYS A O 5
ATOM 5808 N N . ASP A 1 51 ? 9.316 6.855 -4.331 1.00 0.00 51 ASP A N 5
ATOM 5809 C CA . ASP A 1 51 ? 8.548 6.699 -5.576 1.00 0.00 51 ASP A CA 5
ATOM 5810 C C . ASP A 1 51 ? 8.036 5.266 -5.756 1.00 0.00 51 ASP A C 5
ATOM 5811 O O . ASP A 1 51 ? 6.867 5.037 -6.046 1.00 0.00 51 ASP A O 5
ATOM 5820 N N . THR A 1 52 ? 8.878 4.290 -5.443 1.00 0.00 52 THR A N 5
ATOM 5821 C CA . THR A 1 52 ? 8.638 2.876 -5.675 1.00 0.00 52 THR A CA 5
ATOM 5822 C C . THR A 1 52 ? 7.403 2.308 -4.976 1.00 0.00 52 THR A C 5
ATOM 5823 O O . THR A 1 52 ? 6.634 1.622 -5.648 1.00 0.00 52 THR A O 5
ATOM 5834 N N . ASP A 1 53 ? 7.181 2.549 -3.668 1.00 0.00 53 ASP A N 5
ATOM 5835 C CA . ASP A 1 53 ? 5.932 2.099 -3.037 1.00 0.00 53 ASP A CA 5
ATOM 5836 C C . ASP A 1 53 ? 4.756 2.788 -3.692 1.00 0.00 53 ASP A C 5
ATOM 5837 O O . ASP A 1 53 ? 3.776 2.139 -4.057 1.00 0.00 53 ASP A O 5
ATOM 5846 N N . ASP A 1 54 ? 4.894 4.095 -3.871 1.00 0.00 54 ASP A N 5
ATOM 5847 C CA . ASP A 1 54 ? 3.744 4.954 -4.091 1.00 0.00 54 ASP A CA 5
ATOM 5848 C C . ASP A 1 54 ? 3.021 4.612 -5.377 1.00 0.00 54 ASP A C 5
ATOM 5849 O O . ASP A 1 54 ? 1.811 4.445 -5.373 1.00 0.00 54 ASP A O 5
ATOM 5858 N N . ILE A 1 55 ? 3.764 4.435 -6.466 1.00 0.00 55 ILE A N 5
ATOM 5859 C CA . ILE A 1 55 ? 3.179 4.053 -7.764 1.00 0.00 55 ILE A CA 5
ATOM 5860 C C . ILE A 1 55 ? 2.628 2.640 -7.777 1.00 0.00 55 ILE A C 5
ATOM 5861 O O . ILE A 1 55 ? 1.515 2.394 -8.220 1.00 0.00 55 ILE A O 5
ATOM 5877 N N . SER A 1 56 ? 3.426 1.709 -7.254 1.00 0.00 56 SER A N 5
ATOM 5878 C CA . SER A 1 56 ? 3.106 0.288 -7.346 1.00 0.00 56 SER A CA 5
ATOM 5879 C C . SER A 1 56 ? 1.831 -0.057 -6.579 1.00 0.00 56 SER A C 5
ATOM 5880 O O . SER A 1 56 ? 0.918 -0.713 -7.073 1.00 0.00 56 SER A O 5
ATOM 5888 N N . VAL A 1 57 ? 1.813 0.415 -5.335 1.00 0.00 57 VAL A N 5
ATOM 5889 C CA . VAL A 1 57 ? 0.702 0.311 -4.403 1.00 0.00 57 VAL A CA 5
ATOM 5890 C C . VAL A 1 57 ? -0.479 1.140 -4.840 1.00 0.00 57 VAL A C 5
ATOM 5891 O O . VAL A 1 57 ? -1.582 0.632 -4.882 1.00 0.00 57 VAL A O 5
ATOM 5904 N N . ARG A 1 58 ? -0.274 2.396 -5.261 1.00 0.00 58 ARG A N 5
ATOM 5905 C CA . ARG A 1 58 ? -1.410 3.224 -5.674 1.00 0.00 58 ARG A CA 5
ATOM 5906 C C . ARG A 1 58 ? -2.080 2.656 -6.888 1.00 0.00 58 ARG A C 5
ATOM 5907 O O . ARG A 1 58 ? -3.297 2.643 -6.964 1.00 0.00 58 ARG A O 5
ATOM 5928 N N . ASP A 1 59 ? -1.300 2.193 -7.852 1.00 0.00 59 ASP A N 5
ATOM 5929 C CA . ASP A 1 59 ? -1.898 1.736 -9.101 1.00 0.00 59 ASP A CA 5
ATOM 5930 C C . ASP A 1 59 ? -2.759 0.481 -8.885 1.00 0.00 59 ASP A C 5
ATOM 5931 O O . ASP A 1 59 ? -3.652 0.184 -9.668 1.00 0.00 59 ASP A O 5
ATOM 5940 N N . ALA A 1 60 ? -2.377 -0.312 -7.882 1.00 0.00 60 ALA A N 5
ATOM 5941 C CA . ALA A 1 60 ? -3.088 -1.408 -7.252 1.00 0.00 60 ALA A CA 5
ATOM 5942 C C . ALA A 1 60 ? -4.286 -1.042 -6.367 1.00 0.00 60 ALA A C 5
ATOM 5943 O O . ALA A 1 60 ? -5.310 -1.697 -6.396 1.00 0.00 60 ALA A O 5
ATOM 5950 N N . LEU A 1 61 ? -4.144 -0.013 -5.540 1.00 0.00 61 LEU A N 5
ATOM 5951 C CA . LEU A 1 61 ? -5.132 0.540 -4.640 1.00 0.00 61 LEU A CA 5
ATOM 5952 C C . LEU A 1 61 ? -6.229 1.225 -5.436 1.00 0.00 61 LEU A C 5
ATOM 5953 O O . LEU A 1 61 ? -7.374 0.802 -5.395 1.00 0.00 61 LEU A O 5
ATOM 5969 N N . ALA A 1 62 ? -5.831 2.114 -6.340 1.00 0.00 62 ALA A N 5
ATOM 5970 C CA . ALA A 1 62 ? -6.664 2.581 -7.439 1.00 0.00 62 ALA A CA 5
ATOM 5971 C C . ALA A 1 62 ? -7.121 1.454 -8.384 1.00 0.00 62 ALA A C 5
ATOM 5972 O O . ALA A 1 62 ? -8.203 1.496 -8.973 1.00 0.00 62 ALA A O 5
ATOM 5979 N N . GLY A 1 63 ? -6.277 0.431 -8.498 1.00 0.00 63 GLY A N 5
ATOM 5980 C CA . GLY A 1 63 ? -6.466 -0.811 -9.221 1.00 0.00 63 GLY A CA 5
ATOM 5981 C C . GLY A 1 63 ? -7.727 -1.497 -8.741 1.00 0.00 63 GLY A C 5
ATOM 5982 O O . GLY A 1 63 ? -8.640 -1.752 -9.521 1.00 0.00 63 GLY A O 5
ATOM 5986 N N . LYS A 1 64 ? -7.774 -1.720 -7.426 1.00 0.00 64 LYS A N 5
ATOM 5987 C CA . LYS A 1 64 ? -8.884 -2.270 -6.683 1.00 0.00 64 LYS A CA 5
ATOM 5988 C C . LYS A 1 64 ? -10.065 -1.319 -6.600 1.00 0.00 64 LYS A C 5
ATOM 5989 O O . LYS A 1 64 ? -11.203 -1.749 -6.586 1.00 0.00 64 LYS A O 5
ATOM 6008 N N . ARG A 1 65 ? -9.832 -0.018 -6.521 1.00 0.00 65 ARG A N 5
ATOM 6009 C CA . ARG A 1 65 ? -10.856 0.981 -6.306 1.00 0.00 65 ARG A CA 5
ATOM 6010 C C . ARG A 1 65 ? -11.925 0.864 -7.368 1.00 0.00 65 ARG A C 5
ATOM 6011 O O . ARG A 1 65 ? -13.064 0.615 -7.035 1.00 0.00 65 ARG A O 5
ATOM 6032 N N . ALA A 1 66 ? -11.518 0.779 -8.631 1.00 0.00 66 ALA A N 5
ATOM 6033 C CA . ALA A 1 66 ? -12.458 0.591 -9.741 1.00 0.00 66 ALA A CA 5
ATOM 6034 C C . ALA A 1 66 ? -13.282 -0.691 -9.613 1.00 0.00 66 ALA A C 5
ATOM 6035 O O . ALA A 1 66 ? -14.454 -0.726 -9.989 1.00 0.00 66 ALA A O 5
ATOM 6042 N N . GLU A 1 67 ? -12.661 -1.755 -9.095 1.00 0.00 67 GLU A N 5
ATOM 6043 C CA . GLU A 1 67 ? -13.305 -3.054 -8.903 1.00 0.00 67 GLU A CA 5
ATOM 6044 C C . GLU A 1 67 ? -14.378 -2.958 -7.844 1.00 0.00 67 GLU A C 5
ATOM 6045 O O . GLU A 1 67 ? -15.464 -3.525 -7.931 1.00 0.00 67 GLU A O 5
ATOM 6057 N N . LEU A 1 68 ? -13.950 -2.332 -6.758 1.00 0.00 68 LEU A N 5
ATOM 6058 C CA . LEU A 1 68 ? -14.687 -2.116 -5.547 1.00 0.00 68 LEU A CA 5
ATOM 6059 C C . LEU A 1 68 ? -15.865 -1.175 -5.663 1.00 0.00 68 LEU A C 5
ATOM 6060 O O . LEU A 1 68 ? -16.834 -1.260 -4.930 1.00 0.00 68 LEU A O 5
ATOM 6076 N N . GLU A 1 69 ? -15.701 -0.204 -6.552 1.00 0.00 69 GLU A N 5
ATOM 6077 C CA . GLU A 1 69 ? -16.630 0.791 -7.021 1.00 0.00 69 GLU A CA 5
ATOM 6078 C C . GLU A 1 69 ? -17.657 0.199 -7.988 1.00 0.00 69 GLU A C 5
ATOM 6079 O O . GLU A 1 69 ? -18.824 0.589 -8.010 1.00 0.00 69 GLU A O 5
ATOM 6091 N N . ASP A 1 70 ? -17.213 -0.818 -8.738 1.00 0.00 70 ASP A N 5
ATOM 6092 C CA . ASP A 1 70 ? -18.097 -1.817 -9.368 1.00 0.00 70 ASP A CA 5
ATOM 6093 C C . ASP A 1 70 ? -18.744 -2.729 -8.312 1.00 0.00 70 ASP A C 5
ATOM 6094 O O . ASP A 1 70 ? -19.801 -3.319 -8.556 1.00 0.00 70 ASP A O 5
ATOM 6103 N N . SER A 1 71 ? -18.142 -2.777 -7.121 1.00 0.00 71 SER A N 5
ATOM 6104 C CA . SER A 1 71 ? -18.681 -3.498 -5.949 1.00 0.00 71 SER A CA 5
ATOM 6105 C C . SER A 1 71 ? -19.319 -2.562 -4.883 1.00 0.00 71 SER A C 5
ATOM 6106 O O . SER A 1 71 ? -19.352 -2.880 -3.690 1.00 0.00 71 SER A O 5
ATOM 6114 N N . ASP A 1 72 ? -19.797 -1.371 -5.298 1.00 0.00 72 ASP A N 5
ATOM 6115 C CA . ASP A 1 72 ? -20.348 -0.307 -4.422 1.00 0.00 72 ASP A CA 5
ATOM 6116 C C . ASP A 1 72 ? -21.516 -0.765 -3.513 1.00 0.00 72 ASP A C 5
ATOM 6117 O O . ASP A 1 72 ? -21.769 -0.170 -2.461 1.00 0.00 72 ASP A O 5
ATOM 6126 N N . ASP A 1 73 ? -22.198 -1.847 -3.909 1.00 0.00 73 ASP A N 5
ATOM 6127 C CA . ASP A 1 73 ? -23.286 -2.551 -3.209 1.00 0.00 73 ASP A CA 5
ATOM 6128 C C . ASP A 1 73 ? -22.950 -4.052 -3.083 1.00 0.00 73 ASP A C 5
ATOM 6129 O O . ASP A 1 73 ? -22.517 -4.684 -4.055 1.00 0.00 73 ASP A O 5
ATOM 6138 N N . GLU A 1 74 ? -23.070 -4.601 -1.865 1.00 0.00 74 GLU A N 5
ATOM 6139 C CA . GLU A 1 74 ? -22.224 -5.721 -1.395 1.00 0.00 74 GLU A CA 5
ATOM 6140 C C . GLU A 1 74 ? -22.962 -6.965 -0.891 1.00 0.00 74 GLU A C 5
ATOM 6141 O O . GLU A 1 74 ? -24.110 -6.909 -0.451 1.00 0.00 74 GLU A O 5
ATOM 6153 N N . VAL A 1 75 ? -22.258 -8.096 -0.948 1.00 0.00 75 VAL A N 5
ATOM 6154 C CA . VAL A 1 75 ? -22.703 -9.424 -0.467 1.00 0.00 75 VAL A CA 5
ATOM 6155 C C . VAL A 1 75 ? -23.181 -9.391 0.995 1.00 0.00 75 VAL A C 5
ATOM 6156 O O . VAL A 1 75 ? -22.595 -8.711 1.838 1.00 0.00 75 VAL A O 5
ATOM 6169 N N . GLU A 1 76 ? -24.229 -10.182 1.275 1.00 0.00 76 GLU A N 5
ATOM 6170 C CA . GLU A 1 76 ? -24.873 -10.497 2.575 1.00 0.00 76 GLU A CA 5
ATOM 6171 C C . GLU A 1 76 ? -25.539 -9.343 3.319 1.00 0.00 76 GLU A C 5
ATOM 6172 O O . GLU A 1 76 ? -26.623 -9.526 3.873 1.00 0.00 76 GLU A O 5
ATOM 6184 N N . GLU A 1 77 ? -24.945 -8.143 3.278 1.00 0.00 77 GLU A N 5
ATOM 6185 C CA . GLU A 1 77 ? -25.600 -6.886 3.687 1.00 0.00 77 GLU A CA 5
ATOM 6186 C C . GLU A 1 77 ? -26.789 -6.577 2.782 1.00 0.00 77 GLU A C 5
ATOM 6187 O O . GLU A 1 77 ? -27.728 -5.903 3.204 1.00 0.00 77 GLU A O 5
ATOM 6199 N N . SER A 1 78 ? -26.761 -7.129 1.564 1.00 0.00 78 SER A N 5
ATOM 6200 C CA . SER A 1 78 ? -27.813 -7.035 0.551 1.00 0.00 78 SER A CA 5
ATOM 6201 C C . SER A 1 78 ? -28.007 -8.353 -0.243 1.00 0.00 78 SER A C 5
ATOM 6202 O O . SER A 1 78 ? -27.961 -8.363 -1.481 1.00 0.00 78 SER A O 5
ATOM 6210 N N . PHE A 1 79 ? -28.149 -9.475 0.477 1.00 0.00 79 PHE A N 5
ATOM 6211 C CA . PHE A 1 79 ? -28.387 -10.816 -0.083 1.00 0.00 79 PHE A CA 5
ATOM 6212 C C . PHE A 1 79 ? -29.566 -10.886 -1.086 1.00 0.00 79 PHE A C 5
ATOM 6213 O O . PHE A 1 79 ? -30.583 -10.173 -0.915 1.00 0.00 79 PHE A O 5
ATOM 6231 N N . GLY A 1 1 ? 15.799 -5.122 -12.969 1.00 0.00 1 GLY A N 6
ATOM 6232 C CA . GLY A 1 1 ? 17.020 -4.847 -12.173 1.00 0.00 1 GLY A CA 6
ATOM 6233 C C . GLY A 1 1 ? 17.320 -5.963 -11.186 1.00 0.00 1 GLY A C 6
ATOM 6234 O O . GLY A 1 1 ? 16.413 -6.463 -10.517 1.00 0.00 1 GLY A O 6
ATOM 6240 N N . SER A 1 2 ? 18.595 -6.347 -11.080 1.00 0.00 2 SER A N 6
ATOM 6241 C CA . SER A 1 2 ? 19.064 -7.509 -10.290 1.00 0.00 2 SER A CA 6
ATOM 6242 C C . SER A 1 2 ? 20.333 -7.228 -9.447 1.00 0.00 2 SER A C 6
ATOM 6243 O O . SER A 1 2 ? 21.008 -8.159 -8.993 1.00 0.00 2 SER A O 6
ATOM 6251 N N . HIS A 1 3 ? 20.696 -5.952 -9.262 1.00 0.00 3 HIS A N 6
ATOM 6252 C CA . HIS A 1 3 ? 21.899 -5.521 -8.535 1.00 0.00 3 HIS A CA 6
ATOM 6253 C C . HIS A 1 3 ? 21.913 -5.931 -7.037 1.00 0.00 3 HIS A C 6
ATOM 6254 O O . HIS A 1 3 ? 20.865 -6.116 -6.404 1.00 0.00 3 HIS A O 6
ATOM 6268 N N . MET A 1 4 ? 23.116 -6.036 -6.463 1.00 0.00 4 MET A N 6
ATOM 6269 C CA . MET A 1 4 ? 23.369 -6.308 -5.039 1.00 0.00 4 MET A CA 6
ATOM 6270 C C . MET A 1 4 ? 22.849 -5.203 -4.092 1.00 0.00 4 MET A C 6
ATOM 6271 O O . MET A 1 4 ? 22.629 -4.051 -4.476 1.00 0.00 4 MET A O 6
ATOM 6285 N N . LEU A 1 5 ? 22.687 -5.570 -2.818 1.00 0.00 5 LEU A N 6
ATOM 6286 C CA . LEU A 1 5 ? 22.103 -4.738 -1.753 1.00 0.00 5 LEU A CA 6
ATOM 6287 C C . LEU A 1 5 ? 22.964 -3.521 -1.330 1.00 0.00 5 LEU A C 6
ATOM 6288 O O . LEU A 1 5 ? 22.473 -2.599 -0.677 1.00 0.00 5 LEU A O 6
ATOM 6304 N N . LEU A 1 6 ? 24.244 -3.507 -1.716 1.00 0.00 6 LEU A N 6
ATOM 6305 C CA . LEU A 1 6 ? 25.242 -2.476 -1.380 1.00 0.00 6 LEU A CA 6
ATOM 6306 C C . LEU A 1 6 ? 24.968 -1.045 -1.911 1.00 0.00 6 LEU A C 6
ATOM 6307 O O . LEU A 1 6 ? 25.738 -0.126 -1.619 1.00 0.00 6 LEU A O 6
ATOM 6323 N N . GLU A 1 7 ? 23.876 -0.836 -2.663 1.00 0.00 7 GLU A N 6
ATOM 6324 C CA . GLU A 1 7 ? 23.414 0.484 -3.171 1.00 0.00 7 GLU A CA 6
ATOM 6325 C C . GLU A 1 7 ? 22.212 1.050 -2.392 1.00 0.00 7 GLU A C 6
ATOM 6326 O O . GLU A 1 7 ? 21.626 2.059 -2.772 1.00 0.00 7 GLU A O 6
ATOM 6338 N N . PHE A 1 8 ? 21.877 0.423 -1.260 1.00 0.00 8 PHE A N 6
ATOM 6339 C CA . PHE A 1 8 ? 20.987 0.886 -0.180 1.00 0.00 8 PHE A CA 6
ATOM 6340 C C . PHE A 1 8 ? 19.480 1.051 -0.500 1.00 0.00 8 PHE A C 6
ATOM 6341 O O . PHE A 1 8 ? 18.651 1.068 0.412 1.00 0.00 8 PHE A O 6
ATOM 6358 N N . LYS A 1 9 ? 19.101 1.155 -1.776 1.00 0.00 9 LYS A N 6
ATOM 6359 C CA . LYS A 1 9 ? 17.703 1.215 -2.231 1.00 0.00 9 LYS A CA 6
ATOM 6360 C C . LYS A 1 9 ? 16.989 -0.151 -2.250 1.00 0.00 9 LYS A C 6
ATOM 6361 O O . LYS A 1 9 ? 15.779 -0.231 -2.077 1.00 0.00 9 LYS A O 6
ATOM 6380 N N . GLN A 1 10 ? 17.719 -1.241 -2.499 1.00 0.00 10 GLN A N 6
ATOM 6381 C CA . GLN A 1 10 ? 17.152 -2.531 -2.930 1.00 0.00 10 GLN A CA 6
ATOM 6382 C C . GLN A 1 10 ? 16.123 -3.144 -1.991 1.00 0.00 10 GLN A C 6
ATOM 6383 O O . GLN A 1 10 ? 15.015 -3.508 -2.390 1.00 0.00 10 GLN A O 6
ATOM 6397 N N . PHE A 1 11 ? 16.505 -3.233 -0.728 1.00 0.00 11 PHE A N 6
ATOM 6398 C CA . PHE A 1 11 ? 15.644 -3.778 0.322 1.00 0.00 11 PHE A CA 6
ATOM 6399 C C . PHE A 1 11 ? 14.405 -2.896 0.550 1.00 0.00 11 PHE A C 6
ATOM 6400 O O . PHE A 1 11 ? 13.318 -3.401 0.825 1.00 0.00 11 PHE A O 6
ATOM 6417 N N . LEU A 1 12 ? 14.551 -1.578 0.374 1.00 0.00 12 LEU A N 6
ATOM 6418 C CA . LEU A 1 12 ? 13.444 -0.616 0.428 1.00 0.00 12 LEU A CA 6
ATOM 6419 C C . LEU A 1 12 ? 12.474 -0.756 -0.744 1.00 0.00 12 LEU A C 6
ATOM 6420 O O . LEU A 1 12 ? 11.295 -0.423 -0.659 1.00 0.00 12 LEU A O 6
ATOM 6436 N N . TYR A 1 13 ? 13.009 -1.182 -1.872 1.00 0.00 13 TYR A N 6
ATOM 6437 C CA . TYR A 1 13 ? 12.283 -1.262 -3.129 1.00 0.00 13 TYR A CA 6
ATOM 6438 C C . TYR A 1 13 ? 11.460 -2.570 -3.224 1.00 0.00 13 TYR A C 6
ATOM 6439 O O . TYR A 1 13 ? 10.458 -2.626 -3.940 1.00 0.00 13 TYR A O 6
ATOM 6457 N N . GLU A 1 14 ? 11.815 -3.577 -2.406 1.00 0.00 14 GLU A N 6
ATOM 6458 C CA . GLU A 1 14 ? 10.923 -4.684 -1.964 1.00 0.00 14 GLU A CA 6
ATOM 6459 C C . GLU A 1 14 ? 9.934 -4.266 -0.871 1.00 0.00 14 GLU A C 6
ATOM 6460 O O . GLU A 1 14 ? 8.751 -4.613 -0.924 1.00 0.00 14 GLU A O 6
ATOM 6472 N N . ALA A 1 15 ? 10.425 -3.506 0.114 1.00 0.00 15 ALA A N 6
ATOM 6473 C CA . ALA A 1 15 ? 9.727 -3.110 1.352 1.00 0.00 15 ALA A CA 6
ATOM 6474 C C . ALA A 1 15 ? 8.360 -2.450 1.114 1.00 0.00 15 ALA A C 6
ATOM 6475 O O . ALA A 1 15 ? 7.391 -2.596 1.866 1.00 0.00 15 ALA A O 6
ATOM 6482 N N . SER A 1 16 ? 8.330 -1.711 0.015 1.00 0.00 16 SER A N 6
ATOM 6483 C CA . SER A 1 16 ? 7.298 -0.803 -0.436 1.00 0.00 16 SER A CA 6
ATOM 6484 C C . SER A 1 16 ? 5.924 -1.486 -0.629 1.00 0.00 16 SER A C 6
ATOM 6485 O O . SER A 1 16 ? 4.859 -0.902 -0.400 1.00 0.00 16 SER A O 6
ATOM 6493 N N . ILE A 1 17 ? 5.947 -2.766 -1.004 1.00 0.00 17 ILE A N 6
ATOM 6494 C CA . ILE A 1 17 ? 4.853 -3.551 -1.607 1.00 0.00 17 ILE A CA 6
ATOM 6495 C C . ILE A 1 17 ? 4.633 -4.877 -0.816 1.00 0.00 17 ILE A C 6
ATOM 6496 O O . ILE A 1 17 ? 3.936 -5.799 -1.247 1.00 0.00 17 ILE A O 6
ATOM 6512 N N . ASP A 1 18 ? 5.185 -4.936 0.406 1.00 0.00 18 ASP A N 6
ATOM 6513 C CA . ASP A 1 18 ? 5.205 -6.116 1.293 1.00 0.00 18 ASP A CA 6
ATOM 6514 C C . ASP A 1 18 ? 3.958 -6.269 2.186 1.00 0.00 18 ASP A C 6
ATOM 6515 O O . ASP A 1 18 ? 3.621 -7.388 2.588 1.00 0.00 18 ASP A O 6
ATOM 6524 N N . GLU A 1 19 ? 3.254 -5.164 2.468 1.00 0.00 19 GLU A N 6
ATOM 6525 C CA . GLU A 1 19 ? 2.074 -5.129 3.383 1.00 0.00 19 GLU A CA 6
ATOM 6526 C C . GLU A 1 19 ? 0.875 -4.350 2.839 1.00 0.00 19 GLU A C 6
ATOM 6527 O O . GLU A 1 19 ? -0.205 -4.924 2.726 1.00 0.00 19 GLU A O 6
ATOM 6539 N N . PHE A 1 20 ? 1.032 -3.088 2.434 1.00 0.00 20 PHE A N 6
ATOM 6540 C CA . PHE A 1 20 ? -0.077 -2.239 1.942 1.00 0.00 20 PHE A CA 6
ATOM 6541 C C . PHE A 1 20 ? -0.801 -2.864 0.750 1.00 0.00 20 PHE A C 6
ATOM 6542 O O . PHE A 1 20 ? -2.021 -2.882 0.687 1.00 0.00 20 PHE A O 6
ATOM 6559 N N . MET A 1 21 ? -0.033 -3.455 -0.157 1.00 0.00 21 MET A N 6
ATOM 6560 C CA . MET A 1 21 ? -0.486 -4.213 -1.329 1.00 0.00 21 MET A CA 6
ATOM 6561 C C . MET A 1 21 ? -1.372 -5.407 -0.972 1.00 0.00 21 MET A C 6
ATOM 6562 O O . MET A 1 21 ? -2.310 -5.739 -1.695 1.00 0.00 21 MET A O 6
ATOM 6576 N N . GLY A 1 22 ? -1.070 -6.077 0.133 1.00 0.00 22 GLY A N 6
ATOM 6577 C CA . GLY A 1 22 ? -1.918 -7.128 0.683 1.00 0.00 22 GLY A CA 6
ATOM 6578 C C . GLY A 1 22 ? -3.166 -6.560 1.327 1.00 0.00 22 GLY A C 6
ATOM 6579 O O . GLY A 1 22 ? -4.254 -7.100 1.176 1.00 0.00 22 GLY A O 6
ATOM 6583 N N . LYS A 1 23 ? -3.001 -5.433 2.010 1.00 0.00 23 LYS A N 6
ATOM 6584 C CA . LYS A 1 23 ? -4.016 -4.687 2.708 1.00 0.00 23 LYS A CA 6
ATOM 6585 C C . LYS A 1 23 ? -5.132 -4.341 1.719 1.00 0.00 23 LYS A C 6
ATOM 6586 O O . LYS A 1 23 ? -6.303 -4.614 1.962 1.00 0.00 23 LYS A O 6
ATOM 6605 N N . ILE A 1 24 ? -4.731 -3.822 0.554 1.00 0.00 24 ILE A N 6
ATOM 6606 C CA . ILE A 1 24 ? -5.586 -3.521 -0.600 1.00 0.00 24 ILE A CA 6
ATOM 6607 C C . ILE A 1 24 ? -6.112 -4.720 -1.368 1.00 0.00 24 ILE A C 6
ATOM 6608 O O . ILE A 1 24 ? -7.308 -4.804 -1.652 1.00 0.00 24 ILE A O 6
ATOM 6624 N N . ALA A 1 25 ? -5.244 -5.684 -1.669 1.00 0.00 25 ALA A N 6
ATOM 6625 C CA . ALA A 1 25 ? -5.664 -6.888 -2.378 1.00 0.00 25 ALA A CA 6
ATOM 6626 C C . ALA A 1 25 ? -6.678 -7.692 -1.540 1.00 0.00 25 ALA A C 6
ATOM 6627 O O . ALA A 1 25 ? -7.511 -8.423 -2.081 1.00 0.00 25 ALA A O 6
ATOM 6634 N N . SER A 1 26 ? -6.666 -7.465 -0.224 1.00 0.00 26 SER A N 6
ATOM 6635 C CA . SER A 1 26 ? -7.545 -8.064 0.780 1.00 0.00 26 SER A CA 6
ATOM 6636 C C . SER A 1 26 ? -8.545 -7.066 1.391 1.00 0.00 26 SER A C 6
ATOM 6637 O O . SER A 1 26 ? -9.150 -7.357 2.433 1.00 0.00 26 SER A O 6
ATOM 6645 N N . CYS A 1 27 ? -8.727 -5.865 0.839 1.00 0.00 27 CYS A N 6
ATOM 6646 C CA . CYS A 1 27 ? -9.462 -4.852 1.589 1.00 0.00 27 CYS A CA 6
ATOM 6647 C C . CYS A 1 27 ? -10.974 -5.168 1.756 1.00 0.00 27 CYS A C 6
ATOM 6648 O O . CYS A 1 27 ? -11.641 -4.639 2.647 1.00 0.00 27 CYS A O 6
ATOM 6656 N N . GLN A 1 28 ? -11.507 -6.018 0.858 1.00 0.00 28 GLN A N 6
ATOM 6657 C CA . GLN A 1 28 ? -12.873 -6.598 0.777 1.00 0.00 28 GLN A CA 6
ATOM 6658 C C . GLN A 1 28 ? -14.028 -5.592 0.605 1.00 0.00 28 GLN A C 6
ATOM 6659 O O . GLN A 1 28 ? -15.190 -5.976 0.471 1.00 0.00 28 GLN A O 6
ATOM 6673 N N . THR A 1 29 ? -13.716 -4.302 0.621 1.00 0.00 29 THR A N 6
ATOM 6674 C CA . THR A 1 29 ? -14.657 -3.181 0.664 1.00 0.00 29 THR A CA 6
ATOM 6675 C C . THR A 1 29 ? -13.974 -1.997 0.037 1.00 0.00 29 THR A C 6
ATOM 6676 O O . THR A 1 29 ? -12.776 -1.781 0.259 1.00 0.00 29 THR A O 6
ATOM 6687 N N . LEU A 1 30 ? -14.698 -1.201 -0.748 1.00 0.00 30 LEU A N 6
ATOM 6688 C CA . LEU A 1 30 ? -14.061 -0.005 -1.261 1.00 0.00 30 LEU A CA 6
ATOM 6689 C C . LEU A 1 30 ? -13.874 0.993 -0.144 1.00 0.00 30 LEU A C 6
ATOM 6690 O O . LEU A 1 30 ? -12.905 1.713 -0.053 1.00 0.00 30 LEU A O 6
ATOM 6706 N N . GLU A 1 31 ? -14.852 1.001 0.723 1.00 0.00 31 GLU A N 6
ATOM 6707 C CA . GLU A 1 31 ? -14.956 1.842 1.869 1.00 0.00 31 GLU A CA 6
ATOM 6708 C C . GLU A 1 31 ? -13.783 1.633 2.805 1.00 0.00 31 GLU A C 6
ATOM 6709 O O . GLU A 1 31 ? -13.264 2.585 3.371 1.00 0.00 31 GLU A O 6
ATOM 6721 N N . GLY A 1 32 ? -13.330 0.388 2.903 1.00 0.00 32 GLY A N 6
ATOM 6722 C CA . GLY A 1 32 ? -12.049 0.036 3.494 1.00 0.00 32 GLY A CA 6
ATOM 6723 C C . GLY A 1 32 ? -10.825 0.370 2.674 1.00 0.00 32 GLY A C 6
ATOM 6724 O O . GLY A 1 32 ? -9.881 0.907 3.217 1.00 0.00 32 GLY A O 6
ATOM 6728 N N . LEU A 1 33 ? -10.822 0.158 1.370 1.00 0.00 33 LEU A N 6
ATOM 6729 C CA . LEU A 1 33 ? -9.729 0.552 0.481 1.00 0.00 33 LEU A CA 6
ATOM 6730 C C . LEU A 1 33 ? -9.431 2.040 0.497 1.00 0.00 33 LEU A C 6
ATOM 6731 O O . LEU A 1 33 ? -8.291 2.462 0.452 1.00 0.00 33 LEU A O 6
ATOM 6747 N N . GLU A 1 34 ? -10.485 2.814 0.575 1.00 0.00 34 GLU A N 6
ATOM 6748 C CA . GLU A 1 34 ? -10.571 4.253 0.786 1.00 0.00 34 GLU A CA 6
ATOM 6749 C C . GLU A 1 34 ? -10.106 4.710 2.176 1.00 0.00 34 GLU A C 6
ATOM 6750 O O . GLU A 1 34 ? -9.531 5.790 2.318 1.00 0.00 34 GLU A O 6
ATOM 6762 N N . GLU A 1 35 ? -10.318 3.875 3.203 1.00 0.00 35 GLU A N 6
ATOM 6763 C CA . GLU A 1 35 ? -9.728 4.044 4.555 1.00 0.00 35 GLU A CA 6
ATOM 6764 C C . GLU A 1 35 ? -8.251 3.723 4.519 1.00 0.00 35 GLU A C 6
ATOM 6765 O O . GLU A 1 35 ? -7.470 4.483 5.069 1.00 0.00 35 GLU A O 6
ATOM 6777 N N . LEU A 1 36 ? -7.875 2.661 3.804 1.00 0.00 36 LEU A N 6
ATOM 6778 C CA . LEU A 1 36 ? -6.506 2.291 3.496 1.00 0.00 36 LEU A CA 6
ATOM 6779 C C . LEU A 1 36 ? -5.846 3.397 2.675 1.00 0.00 36 LEU A C 6
ATOM 6780 O O . LEU A 1 36 ? -4.684 3.695 2.896 1.00 0.00 36 LEU A O 6
ATOM 6796 N N . GLU A 1 37 ? -6.586 4.038 1.767 1.00 0.00 37 GLU A N 6
ATOM 6797 C CA . GLU A 1 37 ? -6.095 5.100 0.913 1.00 0.00 37 GLU A CA 6
ATOM 6798 C C . GLU A 1 37 ? -5.763 6.331 1.706 1.00 0.00 37 GLU A C 6
ATOM 6799 O O . GLU A 1 37 ? -4.692 6.921 1.563 1.00 0.00 37 GLU A O 6
ATOM 6811 N N . ALA A 1 38 ? -6.671 6.679 2.611 1.00 0.00 38 ALA A N 6
ATOM 6812 C CA . ALA A 1 38 ? -6.399 7.716 3.560 1.00 0.00 38 ALA A CA 6
ATOM 6813 C C . ALA A 1 38 ? -5.220 7.311 4.466 1.00 0.00 38 ALA A C 6
ATOM 6814 O O . ALA A 1 38 ? -4.248 8.046 4.565 1.00 0.00 38 ALA A O 6
ATOM 6821 N N . TYR A 1 39 ? -5.229 6.104 5.036 1.00 0.00 39 TYR A N 6
ATOM 6822 C CA . TYR A 1 39 ? -4.198 5.653 5.974 1.00 0.00 39 TYR A CA 6
ATOM 6823 C C . TYR A 1 39 ? -2.797 5.584 5.306 1.00 0.00 39 TYR A C 6
ATOM 6824 O O . TYR A 1 39 ? -1.784 5.903 5.933 1.00 0.00 39 TYR A O 6
ATOM 6842 N N . TYR A 1 40 ? -2.748 5.276 4.009 1.00 0.00 40 TYR A N 6
ATOM 6843 C CA . TYR A 1 40 ? -1.583 5.368 3.124 1.00 0.00 40 TYR A CA 6
ATOM 6844 C C . TYR A 1 40 ? -1.093 6.821 3.092 1.00 0.00 40 TYR A C 6
ATOM 6845 O O . TYR A 1 40 ? 0.019 7.111 3.538 1.00 0.00 40 TYR A O 6
ATOM 6863 N N . LYS A 1 41 ? -1.967 7.762 2.730 1.00 0.00 41 LYS A N 6
ATOM 6864 C CA . LYS A 1 41 ? -1.601 9.188 2.698 1.00 0.00 41 LYS A CA 6
ATOM 6865 C C . LYS A 1 41 ? -1.160 9.749 4.075 1.00 0.00 41 LYS A C 6
ATOM 6866 O O . LYS A 1 41 ? -0.223 10.543 4.168 1.00 0.00 41 LYS A O 6
ATOM 6885 N N . LYS A 1 42 ? -1.830 9.316 5.147 1.00 0.00 42 LYS A N 6
ATOM 6886 C CA . LYS A 1 42 ? -1.656 9.656 6.537 1.00 0.00 42 LYS A CA 6
ATOM 6887 C C . LYS A 1 42 ? -0.326 9.161 7.112 1.00 0.00 42 LYS A C 6
ATOM 6888 O O . LYS A 1 42 ? 0.350 9.916 7.798 1.00 0.00 42 LYS A O 6
ATOM 6907 N N . ARG A 1 43 ? 0.069 7.907 6.872 1.00 0.00 43 ARG A N 6
ATOM 6908 C CA . ARG A 1 43 ? 1.395 7.420 7.261 1.00 0.00 43 ARG A CA 6
ATOM 6909 C C . ARG A 1 43 ? 2.528 8.016 6.434 1.00 0.00 43 ARG A C 6
ATOM 6910 O O . ARG A 1 43 ? 3.535 8.380 7.007 1.00 0.00 43 ARG A O 6
ATOM 6931 N N . VAL A 1 44 ? 2.429 8.128 5.110 1.00 0.00 44 VAL A N 6
ATOM 6932 C CA . VAL A 1 44 ? 3.556 8.331 4.193 1.00 0.00 44 VAL A CA 6
ATOM 6933 C C . VAL A 1 44 ? 4.472 9.506 4.512 1.00 0.00 44 VAL A C 6
ATOM 6934 O O . VAL A 1 44 ? 5.697 9.398 4.438 1.00 0.00 44 VAL A O 6
ATOM 6947 N N . LYS A 1 45 ? 3.869 10.591 4.959 1.00 0.00 45 LYS A N 6
ATOM 6948 C CA . LYS A 1 45 ? 4.534 11.781 5.495 1.00 0.00 45 LYS A CA 6
ATOM 6949 C C . LYS A 1 45 ? 5.432 11.553 6.744 1.00 0.00 45 LYS A C 6
ATOM 6950 O O . LYS A 1 45 ? 6.432 12.243 6.981 1.00 0.00 45 LYS A O 6
ATOM 6969 N N . GLU A 1 46 ? 5.004 10.585 7.555 1.00 0.00 46 GLU A N 6
ATOM 6970 C CA . GLU A 1 46 ? 5.481 10.109 8.872 1.00 0.00 46 GLU A CA 6
ATOM 6971 C C . GLU A 1 46 ? 6.577 9.064 8.747 1.00 0.00 46 GLU A C 6
ATOM 6972 O O . GLU A 1 46 ? 7.214 8.685 9.729 1.00 0.00 46 GLU A O 6
ATOM 6984 N N . THR A 1 47 ? 6.778 8.608 7.520 1.00 0.00 47 THR A N 6
ATOM 6985 C CA . THR A 1 47 ? 7.661 7.487 7.184 1.00 0.00 47 THR A CA 6
ATOM 6986 C C . THR A 1 47 ? 8.418 7.708 5.860 1.00 0.00 47 THR A C 6
ATOM 6987 O O . THR A 1 47 ? 8.741 8.847 5.494 1.00 0.00 47 THR A O 6
ATOM 6998 N N . GLU A 1 48 ? 8.792 6.625 5.163 1.00 0.00 48 GLU A N 6
ATOM 6999 C CA . GLU A 1 48 ? 9.879 6.545 4.167 1.00 0.00 48 GLU A CA 6
ATOM 7000 C C . GLU A 1 48 ? 9.474 5.896 2.850 1.00 0.00 48 GLU A C 6
ATOM 7001 O O . GLU A 1 48 ? 10.280 5.283 2.148 1.00 0.00 48 GLU A O 6
ATOM 7013 N N . LEU A 1 49 ? 8.197 6.062 2.517 1.00 0.00 49 LEU A N 6
ATOM 7014 C CA . LEU A 1 49 ? 7.702 5.941 1.148 1.00 0.00 49 LEU A CA 6
ATOM 7015 C C . LEU A 1 49 ? 8.587 6.771 0.200 1.00 0.00 49 LEU A C 6
ATOM 7016 O O . LEU A 1 49 ? 8.920 7.941 0.430 1.00 0.00 49 LEU A O 6
ATOM 7032 N N . LYS A 1 50 ? 8.988 6.076 -0.844 1.00 0.00 50 LYS A N 6
ATOM 7033 C CA . LYS A 1 50 ? 9.831 6.471 -1.968 1.00 0.00 50 LYS A CA 6
ATOM 7034 C C . LYS A 1 50 ? 8.979 6.447 -3.249 1.00 0.00 50 LYS A C 6
ATOM 7035 O O . LYS A 1 50 ? 7.796 6.105 -3.221 1.00 0.00 50 LYS A O 6
ATOM 7054 N N . ASP A 1 51 ? 9.557 6.731 -4.413 1.00 0.00 51 ASP A N 6
ATOM 7055 C CA . ASP A 1 51 ? 8.776 6.631 -5.666 1.00 0.00 51 ASP A CA 6
ATOM 7056 C C . ASP A 1 51 ? 8.175 5.228 -5.835 1.00 0.00 51 ASP A C 6
ATOM 7057 O O . ASP A 1 51 ? 6.998 5.064 -6.125 1.00 0.00 51 ASP A O 6
ATOM 7066 N N . THR A 1 52 ? 8.976 4.211 -5.535 1.00 0.00 52 THR A N 6
ATOM 7067 C CA . THR A 1 52 ? 8.700 2.801 -5.792 1.00 0.00 52 THR A CA 6
ATOM 7068 C C . THR A 1 52 ? 7.464 2.245 -5.097 1.00 0.00 52 THR A C 6
ATOM 7069 O O . THR A 1 52 ? 6.736 1.502 -5.747 1.00 0.00 52 THR A O 6
ATOM 7080 N N . ASP A 1 53 ? 7.203 2.546 -3.809 1.00 0.00 53 ASP A N 6
ATOM 7081 C CA . ASP A 1 53 ? 5.915 2.136 -3.211 1.00 0.00 53 ASP A CA 6
ATOM 7082 C C . ASP A 1 53 ? 4.805 2.894 -3.885 1.00 0.00 53 ASP A C 6
ATOM 7083 O O . ASP A 1 53 ? 3.791 2.310 -4.274 1.00 0.00 53 ASP A O 6
ATOM 7092 N N . ASP A 1 54 ? 5.015 4.199 -4.006 1.00 0.00 54 ASP A N 6
ATOM 7093 C CA . ASP A 1 54 ? 3.891 5.104 -4.086 1.00 0.00 54 ASP A CA 6
ATOM 7094 C C . ASP A 1 54 ? 3.036 4.832 -5.304 1.00 0.00 54 ASP A C 6
ATOM 7095 O O . ASP A 1 54 ? 1.833 4.693 -5.179 1.00 0.00 54 ASP A O 6
ATOM 7104 N N . ILE A 1 55 ? 3.691 4.667 -6.449 1.00 0.00 55 ILE A N 6
ATOM 7105 C CA . ILE A 1 55 ? 3.086 4.325 -7.753 1.00 0.00 55 ILE A CA 6
ATOM 7106 C C . ILE A 1 55 ? 2.523 2.918 -7.821 1.00 0.00 55 ILE A C 6
ATOM 7107 O O . ILE A 1 55 ? 1.422 2.679 -8.294 1.00 0.00 55 ILE A O 6
ATOM 7123 N N . SER A 1 56 ? 3.331 1.976 -7.335 1.00 0.00 56 SER A N 6
ATOM 7124 C CA . SER A 1 56 ? 3.067 0.542 -7.484 1.00 0.00 56 SER A CA 6
ATOM 7125 C C . SER A 1 56 ? 1.803 0.163 -6.735 1.00 0.00 56 SER A C 6
ATOM 7126 O O . SER A 1 56 ? 0.904 -0.513 -7.235 1.00 0.00 56 SER A O 6
ATOM 7134 N N . VAL A 1 57 ? 1.789 0.625 -5.489 1.00 0.00 57 VAL A N 6
ATOM 7135 C CA . VAL A 1 57 ? 0.656 0.503 -4.594 1.00 0.00 57 VAL A CA 6
ATOM 7136 C C . VAL A 1 57 ? -0.496 1.353 -5.085 1.00 0.00 57 VAL A C 6
ATOM 7137 O O . VAL A 1 57 ? -1.552 0.786 -5.275 1.00 0.00 57 VAL A O 6
ATOM 7150 N N . ARG A 1 58 ? -0.324 2.618 -5.494 1.00 0.00 58 ARG A N 6
ATOM 7151 C CA . ARG A 1 58 ? -1.458 3.376 -6.002 1.00 0.00 58 ARG A CA 6
ATOM 7152 C C . ARG A 1 58 ? -2.099 2.772 -7.237 1.00 0.00 58 ARG A C 6
ATOM 7153 O O . ARG A 1 58 ? -3.312 2.824 -7.371 1.00 0.00 58 ARG A O 6
ATOM 7174 N N . ASP A 1 59 ? -1.312 2.169 -8.114 1.00 0.00 59 ASP A N 6
ATOM 7175 C CA . ASP A 1 59 ? -1.845 1.530 -9.328 1.00 0.00 59 ASP A CA 6
ATOM 7176 C C . ASP A 1 59 ? -2.688 0.284 -9.036 1.00 0.00 59 ASP A C 6
ATOM 7177 O O . ASP A 1 59 ? -3.601 -0.041 -9.789 1.00 0.00 59 ASP A O 6
ATOM 7186 N N . ALA A 1 60 ? -2.299 -0.461 -8.004 1.00 0.00 60 ALA A N 6
ATOM 7187 C CA . ALA A 1 60 ? -2.983 -1.566 -7.349 1.00 0.00 60 ALA A CA 6
ATOM 7188 C C . ALA A 1 60 ? -4.200 -1.187 -6.512 1.00 0.00 60 ALA A C 6
ATOM 7189 O O . ALA A 1 60 ? -5.212 -1.864 -6.496 1.00 0.00 60 ALA A O 6
ATOM 7196 N N . LEU A 1 61 ? -4.056 -0.136 -5.716 1.00 0.00 61 LEU A N 6
ATOM 7197 C CA . LEU A 1 61 ? -5.009 0.440 -4.803 1.00 0.00 61 LEU A CA 6
ATOM 7198 C C . LEU A 1 61 ? -6.124 1.127 -5.566 1.00 0.00 61 LEU A C 6
ATOM 7199 O O . LEU A 1 61 ? -7.269 0.704 -5.485 1.00 0.00 61 LEU A O 6
ATOM 7215 N N . ALA A 1 62 ? -5.750 2.003 -6.494 1.00 0.00 62 ALA A N 6
ATOM 7216 C CA . ALA A 1 62 ? -6.629 2.441 -7.583 1.00 0.00 62 ALA A CA 6
ATOM 7217 C C . ALA A 1 62 ? -7.091 1.292 -8.493 1.00 0.00 62 ALA A C 6
ATOM 7218 O O . ALA A 1 62 ? -8.192 1.304 -9.048 1.00 0.00 62 ALA A O 6
ATOM 7225 N N . GLY A 1 63 ? -6.232 0.282 -8.619 1.00 0.00 63 GLY A N 6
ATOM 7226 C CA . GLY A 1 63 ? -6.393 -0.983 -9.318 1.00 0.00 63 GLY A CA 6
ATOM 7227 C C . GLY A 1 63 ? -7.663 -1.663 -8.837 1.00 0.00 63 GLY A C 6
ATOM 7228 O O . GLY A 1 63 ? -8.577 -1.927 -9.610 1.00 0.00 63 GLY A O 6
ATOM 7232 N N . LYS A 1 64 ? -7.698 -1.870 -7.517 1.00 0.00 64 LYS A N 6
ATOM 7233 C CA . LYS A 1 64 ? -8.803 -2.392 -6.752 1.00 0.00 64 LYS A CA 6
ATOM 7234 C C . LYS A 1 64 ? -9.972 -1.420 -6.665 1.00 0.00 64 LYS A C 6
ATOM 7235 O O . LYS A 1 64 ? -11.114 -1.833 -6.651 1.00 0.00 64 LYS A O 6
ATOM 7254 N N . ARG A 1 65 ? -9.723 -0.118 -6.606 1.00 0.00 65 ARG A N 6
ATOM 7255 C CA . ARG A 1 65 ? -10.744 0.894 -6.380 1.00 0.00 65 ARG A CA 6
ATOM 7256 C C . ARG A 1 65 ? -11.827 0.764 -7.425 1.00 0.00 65 ARG A C 6
ATOM 7257 O O . ARG A 1 65 ? -12.959 0.504 -7.069 1.00 0.00 65 ARG A O 6
ATOM 7278 N N . ALA A 1 66 ? -11.450 0.679 -8.692 1.00 0.00 66 ALA A N 6
ATOM 7279 C CA . ALA A 1 66 ? -12.406 0.474 -9.783 1.00 0.00 66 ALA A CA 6
ATOM 7280 C C . ALA A 1 66 ? -13.236 -0.810 -9.633 1.00 0.00 66 ALA A C 6
ATOM 7281 O O . ALA A 1 66 ? -14.411 -0.849 -10.009 1.00 0.00 66 ALA A O 6
ATOM 7288 N N . GLU A 1 67 ? -12.608 -1.874 -9.111 1.00 0.00 67 GLU A N 6
ATOM 7289 C CA . GLU A 1 67 ? -13.250 -3.169 -8.891 1.00 0.00 67 GLU A CA 6
ATOM 7290 C C . GLU A 1 67 ? -14.303 -3.051 -7.820 1.00 0.00 67 GLU A C 6
ATOM 7291 O O . GLU A 1 67 ? -15.403 -3.590 -7.884 1.00 0.00 67 GLU A O 6
ATOM 7303 N N . LEU A 1 68 ? -13.856 -2.412 -6.756 1.00 0.00 68 LEU A N 6
ATOM 7304 C CA . LEU A 1 68 ? -14.576 -2.170 -5.543 1.00 0.00 68 LEU A CA 6
ATOM 7305 C C . LEU A 1 68 ? -15.755 -1.214 -5.665 1.00 0.00 68 LEU A C 6
ATOM 7306 O O . LEU A 1 68 ? -16.730 -1.270 -4.925 1.00 0.00 68 LEU A O 6
ATOM 7322 N N . GLU A 1 69 ? -15.582 -0.260 -6.568 1.00 0.00 69 GLU A N 6
ATOM 7323 C CA . GLU A 1 69 ? -16.487 0.754 -7.040 1.00 0.00 69 GLU A CA 6
ATOM 7324 C C . GLU A 1 69 ? -17.540 0.189 -7.984 1.00 0.00 69 GLU A C 6
ATOM 7325 O O . GLU A 1 69 ? -18.678 0.653 -8.019 1.00 0.00 69 GLU A O 6
ATOM 7337 N N . ASP A 1 70 ? -17.158 -0.852 -8.729 1.00 0.00 70 ASP A N 6
ATOM 7338 C CA . ASP A 1 70 ? -18.143 -1.790 -9.303 1.00 0.00 70 ASP A CA 6
ATOM 7339 C C . ASP A 1 70 ? -18.840 -2.561 -8.191 1.00 0.00 70 ASP A C 6
ATOM 7340 O O . ASP A 1 70 ? -20.012 -2.919 -8.323 1.00 0.00 70 ASP A O 6
ATOM 7349 N N . SER A 1 71 ? -18.121 -2.743 -7.078 1.00 0.00 71 SER A N 6
ATOM 7350 C CA . SER A 1 71 ? -18.659 -3.433 -5.905 1.00 0.00 71 SER A CA 6
ATOM 7351 C C . SER A 1 71 ? -19.334 -2.483 -4.881 1.00 0.00 71 SER A C 6
ATOM 7352 O O . SER A 1 71 ? -19.478 -2.832 -3.703 1.00 0.00 71 SER A O 6
ATOM 7360 N N . ASP A 1 72 ? -19.710 -1.264 -5.307 1.00 0.00 72 ASP A N 6
ATOM 7361 C CA . ASP A 1 72 ? -20.192 -0.153 -4.454 1.00 0.00 72 ASP A CA 6
ATOM 7362 C C . ASP A 1 72 ? -21.468 -0.483 -3.641 1.00 0.00 72 ASP A C 6
ATOM 7363 O O . ASP A 1 72 ? -21.738 0.151 -2.614 1.00 0.00 72 ASP A O 6
ATOM 7372 N N . ASP A 1 73 ? -22.217 -1.504 -4.077 1.00 0.00 73 ASP A N 6
ATOM 7373 C CA . ASP A 1 73 ? -23.445 -2.030 -3.453 1.00 0.00 73 ASP A CA 6
ATOM 7374 C C . ASP A 1 73 ? -23.280 -3.516 -3.104 1.00 0.00 73 ASP A C 6
ATOM 7375 O O . ASP A 1 73 ? -22.822 -4.307 -3.937 1.00 0.00 73 ASP A O 6
ATOM 7384 N N . GLU A 1 74 ? -23.615 -3.879 -1.861 1.00 0.00 74 GLU A N 6
ATOM 7385 C CA . GLU A 1 74 ? -23.055 -5.071 -1.175 1.00 0.00 74 GLU A CA 6
ATOM 7386 C C . GLU A 1 74 ? -24.090 -5.985 -0.508 1.00 0.00 74 GLU A C 6
ATOM 7387 O O . GLU A 1 74 ? -25.202 -5.572 -0.175 1.00 0.00 74 GLU A O 6
ATOM 7399 N N . VAL A 1 75 ? -23.696 -7.247 -0.301 1.00 0.00 75 VAL A N 6
ATOM 7400 C CA . VAL A 1 75 ? -24.523 -8.327 0.280 1.00 0.00 75 VAL A CA 6
ATOM 7401 C C . VAL A 1 75 ? -25.179 -7.912 1.604 1.00 0.00 75 VAL A C 6
ATOM 7402 O O . VAL A 1 75 ? -24.528 -7.348 2.488 1.00 0.00 75 VAL A O 6
ATOM 7415 N N . GLU A 1 76 ? -26.462 -8.265 1.745 1.00 0.00 76 GLU A N 6
ATOM 7416 C CA . GLU A 1 76 ? -27.365 -8.288 2.924 1.00 0.00 76 GLU A CA 6
ATOM 7417 C C . GLU A 1 76 ? -27.632 -6.978 3.660 1.00 0.00 76 GLU A C 6
ATOM 7418 O O . GLU A 1 76 ? -28.663 -6.844 4.318 1.00 0.00 76 GLU A O 6
ATOM 7430 N N . GLU A 1 77 ? -26.749 -5.994 3.508 1.00 0.00 77 GLU A N 6
ATOM 7431 C CA . GLU A 1 77 ? -26.984 -4.590 3.906 1.00 0.00 77 GLU A CA 6
ATOM 7432 C C . GLU A 1 77 ? -28.095 -3.998 3.052 1.00 0.00 77 GLU A C 6
ATOM 7433 O O . GLU A 1 77 ? -28.912 -3.218 3.545 1.00 0.00 77 GLU A O 6
ATOM 7445 N N . SER A 1 78 ? -28.162 -4.443 1.791 1.00 0.00 78 SER A N 6
ATOM 7446 C CA . SER A 1 78 ? -29.268 -4.157 0.867 1.00 0.00 78 SER A CA 6
ATOM 7447 C C . SER A 1 78 ? -29.622 -5.296 -0.112 1.00 0.00 78 SER A C 6
ATOM 7448 O O . SER A 1 78 ? -30.492 -5.107 -0.967 1.00 0.00 78 SER A O 6
ATOM 7456 N N . PHE A 1 79 ? -28.942 -6.454 -0.040 1.00 0.00 79 PHE A N 6
ATOM 7457 C CA . PHE A 1 79 ? -28.965 -7.476 -1.094 1.00 0.00 79 PHE A CA 6
ATOM 7458 C C . PHE A 1 79 ? -28.994 -8.923 -0.547 1.00 0.00 79 PHE A C 6
ATOM 7459 O O . PHE A 1 79 ? -27.921 -9.522 -0.309 1.00 0.00 79 PHE A O 6
ATOM 7477 N N . GLY A 1 1 ? 31.500 -13.338 -6.836 1.00 0.00 1 GLY A N 7
ATOM 7478 C CA . GLY A 1 1 ? 31.429 -12.149 -5.954 1.00 0.00 1 GLY A CA 7
ATOM 7479 C C . GLY A 1 1 ? 29.989 -11.763 -5.663 1.00 0.00 1 GLY A C 7
ATOM 7480 O O . GLY A 1 1 ? 29.239 -11.452 -6.588 1.00 0.00 1 GLY A O 7
ATOM 7486 N N . SER A 1 2 ? 29.606 -11.772 -4.385 1.00 0.00 2 SER A N 7
ATOM 7487 C CA . SER A 1 2 ? 28.225 -11.535 -3.906 1.00 0.00 2 SER A CA 7
ATOM 7488 C C . SER A 1 2 ? 28.169 -10.637 -2.645 1.00 0.00 2 SER A C 7
ATOM 7489 O O . SER A 1 2 ? 27.190 -10.636 -1.893 1.00 0.00 2 SER A O 7
ATOM 7497 N N . HIS A 1 3 ? 29.240 -9.878 -2.387 1.00 0.00 3 HIS A N 7
ATOM 7498 C CA . HIS A 1 3 ? 29.501 -9.128 -1.147 1.00 0.00 3 HIS A CA 7
ATOM 7499 C C . HIS A 1 3 ? 28.686 -7.820 -0.969 1.00 0.00 3 HIS A C 7
ATOM 7500 O O . HIS A 1 3 ? 28.838 -7.139 0.052 1.00 0.00 3 HIS A O 7
ATOM 7514 N N . MET A 1 4 ? 27.841 -7.448 -1.936 1.00 0.00 4 MET A N 7
ATOM 7515 C CA . MET A 1 4 ? 27.058 -6.195 -1.962 1.00 0.00 4 MET A CA 7
ATOM 7516 C C . MET A 1 4 ? 25.609 -6.396 -2.449 1.00 0.00 4 MET A C 7
ATOM 7517 O O . MET A 1 4 ? 25.277 -7.367 -3.134 1.00 0.00 4 MET A O 7
ATOM 7531 N N . LEU A 1 5 ? 24.744 -5.440 -2.095 1.00 0.00 5 LEU A N 7
ATOM 7532 C CA . LEU A 1 5 ? 23.293 -5.444 -2.349 1.00 0.00 5 LEU A CA 7
ATOM 7533 C C . LEU A 1 5 ? 22.867 -5.050 -3.784 1.00 0.00 5 LEU A C 7
ATOM 7534 O O . LEU A 1 5 ? 21.676 -5.124 -4.104 1.00 0.00 5 LEU A O 7
ATOM 7550 N N . LEU A 1 6 ? 23.817 -4.606 -4.620 1.00 0.00 6 LEU A N 7
ATOM 7551 C CA . LEU A 1 6 ? 23.641 -4.003 -5.956 1.00 0.00 6 LEU A CA 7
ATOM 7552 C C . LEU A 1 6 ? 22.853 -2.675 -5.929 1.00 0.00 6 LEU A C 7
ATOM 7553 O O . LEU A 1 6 ? 21.635 -2.638 -5.743 1.00 0.00 6 LEU A O 7
ATOM 7569 N N . GLU A 1 7 ? 23.588 -1.566 -6.102 1.00 0.00 7 GLU A N 7
ATOM 7570 C CA . GLU A 1 7 ? 23.116 -0.155 -6.035 1.00 0.00 7 GLU A CA 7
ATOM 7571 C C . GLU A 1 7 ? 22.518 0.265 -4.684 1.00 0.00 7 GLU A C 7
ATOM 7572 O O . GLU A 1 7 ? 21.883 1.310 -4.591 1.00 0.00 7 GLU A O 7
ATOM 7584 N N . PHE A 1 8 ? 22.740 -0.544 -3.640 1.00 0.00 8 PHE A N 7
ATOM 7585 C CA . PHE A 1 8 ? 22.333 -0.447 -2.219 1.00 0.00 8 PHE A CA 7
ATOM 7586 C C . PHE A 1 8 ? 20.858 -0.118 -1.852 1.00 0.00 8 PHE A C 7
ATOM 7587 O O . PHE A 1 8 ? 20.441 -0.390 -0.727 1.00 0.00 8 PHE A O 7
ATOM 7604 N N . LYS A 1 9 ? 20.042 0.407 -2.768 1.00 0.00 9 LYS A N 7
ATOM 7605 C CA . LYS A 1 9 ? 18.647 0.834 -2.572 1.00 0.00 9 LYS A CA 7
ATOM 7606 C C . LYS A 1 9 ? 17.637 -0.297 -2.268 1.00 0.00 9 LYS A C 7
ATOM 7607 O O . LYS A 1 9 ? 16.605 -0.065 -1.640 1.00 0.00 9 LYS A O 7
ATOM 7626 N N . GLN A 1 10 ? 17.854 -1.508 -2.794 1.00 0.00 10 GLN A N 7
ATOM 7627 C CA . GLN A 1 10 ? 16.796 -2.508 -3.045 1.00 0.00 10 GLN A CA 7
ATOM 7628 C C . GLN A 1 10 ? 16.124 -3.066 -1.799 1.00 0.00 10 GLN A C 7
ATOM 7629 O O . GLN A 1 10 ? 14.979 -3.518 -1.860 1.00 0.00 10 GLN A O 7
ATOM 7643 N N . PHE A 1 11 ? 16.791 -2.966 -0.650 1.00 0.00 11 PHE A N 7
ATOM 7644 C CA . PHE A 1 11 ? 16.198 -3.331 0.629 1.00 0.00 11 PHE A CA 7
ATOM 7645 C C . PHE A 1 11 ? 14.925 -2.522 0.915 1.00 0.00 11 PHE A C 7
ATOM 7646 O O . PHE A 1 11 ? 13.978 -3.027 1.520 1.00 0.00 11 PHE A O 7
ATOM 7663 N N . LEU A 1 12 ? 14.902 -1.270 0.446 1.00 0.00 12 LEU A N 7
ATOM 7664 C CA . LEU A 1 12 ? 13.779 -0.353 0.578 1.00 0.00 12 LEU A CA 7
ATOM 7665 C C . LEU A 1 12 ? 12.641 -0.587 -0.413 1.00 0.00 12 LEU A C 7
ATOM 7666 O O . LEU A 1 12 ? 11.516 -0.137 -0.211 1.00 0.00 12 LEU A O 7
ATOM 7682 N N . TYR A 1 13 ? 12.974 -1.224 -1.523 1.00 0.00 13 TYR A N 7
ATOM 7683 C CA . TYR A 1 13 ? 12.108 -1.379 -2.692 1.00 0.00 13 TYR A CA 7
ATOM 7684 C C . TYR A 1 13 ? 11.389 -2.750 -2.713 1.00 0.00 13 TYR A C 7
ATOM 7685 O O . TYR A 1 13 ? 10.311 -2.873 -3.293 1.00 0.00 13 TYR A O 7
ATOM 7703 N N . GLU A 1 14 ? 11.911 -3.733 -1.964 1.00 0.00 14 GLU A N 7
ATOM 7704 C CA . GLU A 1 14 ? 11.203 -4.958 -1.509 1.00 0.00 14 GLU A CA 7
ATOM 7705 C C . GLU A 1 14 ? 10.231 -4.681 -0.345 1.00 0.00 14 GLU A C 7
ATOM 7706 O O . GLU A 1 14 ? 9.151 -5.263 -0.260 1.00 0.00 14 GLU A O 7
ATOM 7718 N N . ALA A 1 15 ? 10.599 -3.739 0.525 1.00 0.00 15 ALA A N 7
ATOM 7719 C CA . ALA A 1 15 ? 9.854 -3.277 1.716 1.00 0.00 15 ALA A CA 7
ATOM 7720 C C . ALA A 1 15 ? 8.471 -2.687 1.412 1.00 0.00 15 ALA A C 7
ATOM 7721 O O . ALA A 1 15 ? 7.521 -2.790 2.189 1.00 0.00 15 ALA A O 7
ATOM 7728 N N . SER A 1 16 ? 8.417 -2.025 0.261 1.00 0.00 16 SER A N 7
ATOM 7729 C CA . SER A 1 16 ? 7.395 -1.061 -0.156 1.00 0.00 16 SER A CA 7
ATOM 7730 C C . SER A 1 16 ? 5.961 -1.630 -0.191 1.00 0.00 16 SER A C 7
ATOM 7731 O O . SER A 1 16 ? 4.977 -0.923 0.017 1.00 0.00 16 SER A O 7
ATOM 7739 N N . ILE A 1 17 ? 5.865 -2.935 -0.437 1.00 0.00 17 ILE A N 7
ATOM 7740 C CA . ILE A 1 17 ? 4.725 -3.660 -1.021 1.00 0.00 17 ILE A CA 7
ATOM 7741 C C . ILE A 1 17 ? 4.481 -4.992 -0.248 1.00 0.00 17 ILE A C 7
ATOM 7742 O O . ILE A 1 17 ? 3.617 -5.794 -0.596 1.00 0.00 17 ILE A O 7
ATOM 7758 N N . ASP A 1 18 ? 5.224 -5.208 0.845 1.00 0.00 18 ASP A N 7
ATOM 7759 C CA . ASP A 1 18 ? 5.350 -6.487 1.582 1.00 0.00 18 ASP A CA 7
ATOM 7760 C C . ASP A 1 18 ? 4.070 -6.898 2.331 1.00 0.00 18 ASP A C 7
ATOM 7761 O O . ASP A 1 18 ? 3.771 -8.092 2.455 1.00 0.00 18 ASP A O 7
ATOM 7770 N N . GLU A 1 19 ? 3.302 -5.901 2.787 1.00 0.00 19 GLU A N 7
ATOM 7771 C CA . GLU A 1 19 ? 1.978 -6.090 3.430 1.00 0.00 19 GLU A CA 7
ATOM 7772 C C . GLU A 1 19 ? 0.837 -5.275 2.821 1.00 0.00 19 GLU A C 7
ATOM 7773 O O . GLU A 1 19 ? -0.266 -5.801 2.685 1.00 0.00 19 GLU A O 7
ATOM 7785 N N . PHE A 1 20 ? 1.089 -4.032 2.396 1.00 0.00 20 PHE A N 7
ATOM 7786 C CA . PHE A 1 20 ? 0.081 -3.095 1.886 1.00 0.00 20 PHE A CA 7
ATOM 7787 C C . PHE A 1 20 ? -0.611 -3.612 0.622 1.00 0.00 20 PHE A C 7
ATOM 7788 O O . PHE A 1 20 ? -1.822 -3.723 0.592 1.00 0.00 20 PHE A O 7
ATOM 7805 N N . MET A 1 21 ? 0.123 -4.074 -0.375 1.00 0.00 21 MET A N 7
ATOM 7806 C CA . MET A 1 21 ? -0.430 -4.581 -1.634 1.00 0.00 21 MET A CA 7
ATOM 7807 C C . MET A 1 21 ? -1.381 -5.746 -1.409 1.00 0.00 21 MET A C 7
ATOM 7808 O O . MET A 1 21 ? -2.365 -5.897 -2.112 1.00 0.00 21 MET A O 7
ATOM 7822 N N . GLY A 1 22 ? -1.129 -6.527 -0.361 1.00 0.00 22 GLY A N 7
ATOM 7823 C CA . GLY A 1 22 ? -2.022 -7.570 0.123 1.00 0.00 22 GLY A CA 7
ATOM 7824 C C . GLY A 1 22 ? -3.237 -6.988 0.824 1.00 0.00 22 GLY A C 7
ATOM 7825 O O . GLY A 1 22 ? -4.330 -7.517 0.675 1.00 0.00 22 GLY A O 7
ATOM 7829 N N . LYS A 1 23 ? -3.067 -5.918 1.595 1.00 0.00 23 LYS A N 7
ATOM 7830 C CA . LYS A 1 23 ? -4.066 -5.303 2.419 1.00 0.00 23 LYS A CA 7
ATOM 7831 C C . LYS A 1 23 ? -5.138 -4.702 1.490 1.00 0.00 23 LYS A C 7
ATOM 7832 O O . LYS A 1 23 ? -6.330 -4.905 1.720 1.00 0.00 23 LYS A O 7
ATOM 7851 N N . ILE A 1 24 ? -4.707 -4.039 0.401 1.00 0.00 24 ILE A N 7
ATOM 7852 C CA . ILE A 1 24 ? -5.544 -3.651 -0.743 1.00 0.00 24 ILE A CA 7
ATOM 7853 C C . ILE A 1 24 ? -6.015 -4.772 -1.672 1.00 0.00 24 ILE A C 7
ATOM 7854 O O . ILE A 1 24 ? -7.177 -4.797 -2.060 1.00 0.00 24 ILE A O 7
ATOM 7870 N N . ALA A 1 25 ? -5.171 -5.737 -2.009 1.00 0.00 25 ALA A N 7
ATOM 7871 C CA . ALA A 1 25 ? -5.586 -6.868 -2.858 1.00 0.00 25 ALA A CA 7
ATOM 7872 C C . ALA A 1 25 ? -6.651 -7.726 -2.151 1.00 0.00 25 ALA A C 7
ATOM 7873 O O . ALA A 1 25 ? -7.436 -8.425 -2.795 1.00 0.00 25 ALA A O 7
ATOM 7880 N N . SER A 1 26 ? -6.688 -7.623 -0.819 1.00 0.00 26 SER A N 7
ATOM 7881 C CA . SER A 1 26 ? -7.685 -8.237 0.034 1.00 0.00 26 SER A CA 7
ATOM 7882 C C . SER A 1 26 ? -8.664 -7.238 0.657 1.00 0.00 26 SER A C 7
ATOM 7883 O O . SER A 1 26 ? -9.358 -7.611 1.601 1.00 0.00 26 SER A O 7
ATOM 7891 N N . CYS A 1 27 ? -8.724 -5.966 0.223 1.00 0.00 27 CYS A N 7
ATOM 7892 C CA . CYS A 1 27 ? -9.564 -5.010 0.889 1.00 0.00 27 CYS A CA 7
ATOM 7893 C C . CYS A 1 27 ? -11.016 -5.346 0.484 1.00 0.00 27 CYS A C 7
ATOM 7894 O O . CYS A 1 27 ? -11.393 -5.184 -0.674 1.00 0.00 27 CYS A O 7
ATOM 7902 N N . GLN A 1 28 ? -11.824 -5.941 1.363 1.00 0.00 28 GLN A N 7
ATOM 7903 C CA . GLN A 1 28 ? -13.120 -6.541 0.938 1.00 0.00 28 GLN A CA 7
ATOM 7904 C C . GLN A 1 28 ? -14.224 -5.492 0.681 1.00 0.00 28 GLN A C 7
ATOM 7905 O O . GLN A 1 28 ? -15.410 -5.812 0.564 1.00 0.00 28 GLN A O 7
ATOM 7919 N N . THR A 1 29 ? -13.829 -4.221 0.676 1.00 0.00 29 THR A N 7
ATOM 7920 C CA . THR A 1 29 ? -14.701 -3.049 0.775 1.00 0.00 29 THR A CA 7
ATOM 7921 C C . THR A 1 29 ? -14.009 -1.881 0.112 1.00 0.00 29 THR A C 7
ATOM 7922 O O . THR A 1 29 ? -12.816 -1.671 0.328 1.00 0.00 29 THR A O 7
ATOM 7933 N N . LEU A 1 30 ? -14.738 -1.057 -0.641 1.00 0.00 30 LEU A N 7
ATOM 7934 C CA . LEU A 1 30 ? -14.107 0.151 -1.154 1.00 0.00 30 LEU A CA 7
ATOM 7935 C C . LEU A 1 30 ? -13.893 1.138 -0.031 1.00 0.00 30 LEU A C 7
ATOM 7936 O O . LEU A 1 30 ? -12.940 1.885 0.040 1.00 0.00 30 LEU A O 7
ATOM 7952 N N . GLU A 1 31 ? -14.834 1.111 0.878 1.00 0.00 31 GLU A N 7
ATOM 7953 C CA . GLU A 1 31 ? -14.842 1.915 2.053 1.00 0.00 31 GLU A CA 7
ATOM 7954 C C . GLU A 1 31 ? -13.605 1.656 2.893 1.00 0.00 31 GLU A C 7
ATOM 7955 O O . GLU A 1 31 ? -13.011 2.584 3.426 1.00 0.00 31 GLU A O 7
ATOM 7967 N N . GLY A 1 32 ? -13.178 0.392 2.936 1.00 0.00 32 GLY A N 7
ATOM 7968 C CA . GLY A 1 32 ? -11.874 -0.023 3.436 1.00 0.00 32 GLY A CA 7
ATOM 7969 C C . GLY A 1 32 ? -10.659 0.277 2.579 1.00 0.00 32 GLY A C 7
ATOM 7970 O O . GLY A 1 32 ? -9.630 0.669 3.094 1.00 0.00 32 GLY A O 7
ATOM 7974 N N . LEU A 1 33 ? -10.775 0.182 1.270 1.00 0.00 33 LEU A N 7
ATOM 7975 C CA . LEU A 1 33 ? -9.739 0.562 0.321 1.00 0.00 33 LEU A CA 7
ATOM 7976 C C . LEU A 1 33 ? -9.361 2.021 0.483 1.00 0.00 33 LEU A C 7
ATOM 7977 O O . LEU A 1 33 ? -8.197 2.377 0.434 1.00 0.00 33 LEU A O 7
ATOM 7993 N N . GLU A 1 34 ? -10.393 2.825 0.615 1.00 0.00 34 GLU A N 7
ATOM 7994 C CA . GLU A 1 34 ? -10.436 4.251 0.887 1.00 0.00 34 GLU A CA 7
ATOM 7995 C C . GLU A 1 34 ? -9.916 4.630 2.284 1.00 0.00 34 GLU A C 7
ATOM 7996 O O . GLU A 1 34 ? -9.350 5.701 2.486 1.00 0.00 34 GLU A O 7
ATOM 8008 N N . GLU A 1 35 ? -10.122 3.755 3.272 1.00 0.00 35 GLU A N 7
ATOM 8009 C CA . GLU A 1 35 ? -9.499 3.844 4.622 1.00 0.00 35 GLU A CA 7
ATOM 8010 C C . GLU A 1 35 ? -8.022 3.521 4.559 1.00 0.00 35 GLU A C 7
ATOM 8011 O O . GLU A 1 35 ? -7.224 4.239 5.138 1.00 0.00 35 GLU A O 7
ATOM 8023 N N . LEU A 1 36 ? -7.652 2.495 3.797 1.00 0.00 36 LEU A N 7
ATOM 8024 C CA . LEU A 1 36 ? -6.292 2.206 3.385 1.00 0.00 36 LEU A CA 7
ATOM 8025 C C . LEU A 1 36 ? -5.699 3.346 2.534 1.00 0.00 36 LEU A C 7
ATOM 8026 O O . LEU A 1 36 ? -4.542 3.704 2.715 1.00 0.00 36 LEU A O 7
ATOM 8042 N N . GLU A 1 37 ? -6.491 3.989 1.674 1.00 0.00 37 GLU A N 7
ATOM 8043 C CA . GLU A 1 37 ? -6.110 5.141 0.878 1.00 0.00 37 GLU A CA 7
ATOM 8044 C C . GLU A 1 37 ? -5.772 6.314 1.750 1.00 0.00 37 GLU A C 7
ATOM 8045 O O . GLU A 1 37 ? -4.757 6.975 1.548 1.00 0.00 37 GLU A O 7
ATOM 8057 N N . ALA A 1 38 ? -6.592 6.502 2.781 1.00 0.00 38 ALA A N 7
ATOM 8058 C CA . ALA A 1 38 ? -6.279 7.449 3.806 1.00 0.00 38 ALA A CA 7
ATOM 8059 C C . ALA A 1 38 ? -5.039 6.994 4.597 1.00 0.00 38 ALA A C 7
ATOM 8060 O O . ALA A 1 38 ? -4.114 7.781 4.728 1.00 0.00 38 ALA A O 7
ATOM 8067 N N . TYR A 1 39 ? -4.927 5.737 5.054 1.00 0.00 39 TYR A N 7
ATOM 8068 C CA . TYR A 1 39 ? -3.811 5.306 5.917 1.00 0.00 39 TYR A CA 7
ATOM 8069 C C . TYR A 1 39 ? -2.456 5.434 5.190 1.00 0.00 39 TYR A C 7
ATOM 8070 O O . TYR A 1 39 ? -1.444 5.815 5.783 1.00 0.00 39 TYR A O 7
ATOM 8088 N N . TYR A 1 40 ? -2.463 5.203 3.881 1.00 0.00 40 TYR A N 7
ATOM 8089 C CA . TYR A 1 40 ? -1.365 5.476 2.964 1.00 0.00 40 TYR A CA 7
ATOM 8090 C C . TYR A 1 40 ? -1.026 6.958 3.000 1.00 0.00 40 TYR A C 7
ATOM 8091 O O . TYR A 1 40 ? 0.065 7.328 3.432 1.00 0.00 40 TYR A O 7
ATOM 8109 N N . LYS A 1 41 ? -1.989 7.838 2.736 1.00 0.00 41 LYS A N 7
ATOM 8110 C CA . LYS A 1 41 ? -1.735 9.282 2.726 1.00 0.00 41 LYS A CA 7
ATOM 8111 C C . LYS A 1 41 ? -1.275 9.834 4.092 1.00 0.00 41 LYS A C 7
ATOM 8112 O O . LYS A 1 41 ? -0.421 10.717 4.145 1.00 0.00 41 LYS A O 7
ATOM 8131 N N . LYS A 1 42 ? -1.793 9.280 5.193 1.00 0.00 42 LYS A N 7
ATOM 8132 C CA . LYS A 1 42 ? -1.512 9.548 6.594 1.00 0.00 42 LYS A CA 7
ATOM 8133 C C . LYS A 1 42 ? -0.087 9.136 7.001 1.00 0.00 42 LYS A C 7
ATOM 8134 O O . LYS A 1 42 ? 0.590 9.848 7.738 1.00 0.00 42 LYS A O 7
ATOM 8153 N N . ARG A 1 43 ? 0.381 7.993 6.504 1.00 0.00 43 ARG A N 7
ATOM 8154 C CA . ARG A 1 43 ? 1.729 7.459 6.720 1.00 0.00 43 ARG A CA 7
ATOM 8155 C C . ARG A 1 43 ? 2.844 8.240 6.016 1.00 0.00 43 ARG A C 7
ATOM 8156 O O . ARG A 1 43 ? 3.910 8.451 6.579 1.00 0.00 43 ARG A O 7
ATOM 8177 N N . VAL A 1 44 ? 2.640 8.627 4.766 1.00 0.00 44 VAL A N 7
ATOM 8178 C CA . VAL A 1 44 ? 3.648 9.102 3.812 1.00 0.00 44 VAL A CA 7
ATOM 8179 C C . VAL A 1 44 ? 4.555 10.204 4.348 1.00 0.00 44 VAL A C 7
ATOM 8180 O O . VAL A 1 44 ? 5.758 10.232 4.093 1.00 0.00 44 VAL A O 7
ATOM 8193 N N . LYS A 1 45 ? 3.951 11.074 5.144 1.00 0.00 45 LYS A N 7
ATOM 8194 C CA . LYS A 1 45 ? 4.589 12.194 5.832 1.00 0.00 45 LYS A CA 7
ATOM 8195 C C . LYS A 1 45 ? 5.326 11.829 7.148 1.00 0.00 45 LYS A C 7
ATOM 8196 O O . LYS A 1 45 ? 6.291 12.477 7.555 1.00 0.00 45 LYS A O 7
ATOM 8215 N N . GLU A 1 46 ? 4.815 10.785 7.821 1.00 0.00 46 GLU A N 7
ATOM 8216 C CA . GLU A 1 46 ? 5.242 10.176 9.096 1.00 0.00 46 GLU A CA 7
ATOM 8217 C C . GLU A 1 46 ? 6.465 9.279 8.912 1.00 0.00 46 GLU A C 7
ATOM 8218 O O . GLU A 1 46 ? 7.128 8.903 9.879 1.00 0.00 46 GLU A O 7
ATOM 8230 N N . THR A 1 47 ? 6.788 8.984 7.652 1.00 0.00 47 THR A N 7
ATOM 8231 C CA . THR A 1 47 ? 7.967 8.211 7.256 1.00 0.00 47 THR A CA 7
ATOM 8232 C C . THR A 1 47 ? 8.577 8.726 5.930 1.00 0.00 47 THR A C 7
ATOM 8233 O O . THR A 1 47 ? 8.981 9.894 5.871 1.00 0.00 47 THR A O 7
ATOM 8244 N N . GLU A 1 48 ? 8.723 7.892 4.885 1.00 0.00 48 GLU A N 7
ATOM 8245 C CA . GLU A 1 48 ? 9.615 8.110 3.726 1.00 0.00 48 GLU A CA 7
ATOM 8246 C C . GLU A 1 48 ? 9.223 7.252 2.523 1.00 0.00 48 GLU A C 7
ATOM 8247 O O . GLU A 1 48 ? 10.023 6.523 1.932 1.00 0.00 48 GLU A O 7
ATOM 8259 N N . LEU A 1 49 ? 7.937 7.331 2.194 1.00 0.00 49 LEU A N 7
ATOM 8260 C CA . LEU A 1 49 ? 7.404 6.864 0.908 1.00 0.00 49 LEU A CA 7
ATOM 8261 C C . LEU A 1 49 ? 8.306 7.344 -0.241 1.00 0.00 49 LEU A C 7
ATOM 8262 O O . LEU A 1 49 ? 8.461 8.536 -0.529 1.00 0.00 49 LEU A O 7
ATOM 8278 N N . LYS A 1 50 ? 8.936 6.345 -0.844 1.00 0.00 50 LYS A N 7
ATOM 8279 C CA . LYS A 1 50 ? 9.745 6.449 -2.049 1.00 0.00 50 LYS A CA 7
ATOM 8280 C C . LYS A 1 50 ? 8.844 6.297 -3.276 1.00 0.00 50 LYS A C 7
ATOM 8281 O O . LYS A 1 50 ? 7.711 5.818 -3.171 1.00 0.00 50 LYS A O 7
ATOM 8300 N N . ASP A 1 51 ? 9.384 6.562 -4.460 1.00 0.00 51 ASP A N 7
ATOM 8301 C CA . ASP A 1 51 ? 8.605 6.443 -5.706 1.00 0.00 51 ASP A CA 7
ATOM 8302 C C . ASP A 1 51 ? 8.001 5.044 -5.843 1.00 0.00 51 ASP A C 7
ATOM 8303 O O . ASP A 1 51 ? 6.821 4.883 -6.115 1.00 0.00 51 ASP A O 7
ATOM 8312 N N . THR A 1 52 ? 8.790 4.020 -5.538 1.00 0.00 52 THR A N 7
ATOM 8313 C CA . THR A 1 52 ? 8.485 2.612 -5.777 1.00 0.00 52 THR A CA 7
ATOM 8314 C C . THR A 1 52 ? 7.214 2.133 -5.071 1.00 0.00 52 THR A C 7
ATOM 8315 O O . THR A 1 52 ? 6.372 1.523 -5.723 1.00 0.00 52 THR A O 7
ATOM 8326 N N . ASP A 1 53 ? 7.052 2.430 -3.765 1.00 0.00 53 ASP A N 7
ATOM 8327 C CA . ASP A 1 53 ? 5.824 2.095 -3.025 1.00 0.00 53 ASP A CA 7
ATOM 8328 C C . ASP A 1 53 ? 4.651 2.831 -3.642 1.00 0.00 53 ASP A C 7
ATOM 8329 O O . ASP A 1 53 ? 3.651 2.210 -4.012 1.00 0.00 53 ASP A O 7
ATOM 8338 N N . ASP A 1 54 ? 4.854 4.118 -3.917 1.00 0.00 54 ASP A N 7
ATOM 8339 C CA . ASP A 1 54 ? 3.746 4.989 -4.273 1.00 0.00 54 ASP A CA 7
ATOM 8340 C C . ASP A 1 54 ? 3.087 4.554 -5.572 1.00 0.00 54 ASP A C 7
ATOM 8341 O O . ASP A 1 54 ? 1.874 4.420 -5.624 1.00 0.00 54 ASP A O 7
ATOM 8350 N N . ILE A 1 55 ? 3.879 4.264 -6.610 1.00 0.00 55 ILE A N 7
ATOM 8351 C CA . ILE A 1 55 ? 3.313 3.786 -7.890 1.00 0.00 55 ILE A CA 7
ATOM 8352 C C . ILE A 1 55 ? 2.714 2.396 -7.817 1.00 0.00 55 ILE A C 7
ATOM 8353 O O . ILE A 1 55 ? 1.610 2.157 -8.294 1.00 0.00 55 ILE A O 7
ATOM 8369 N N . SER A 1 56 ? 3.472 1.484 -7.200 1.00 0.00 56 SER A N 7
ATOM 8370 C CA . SER A 1 56 ? 3.096 0.078 -7.255 1.00 0.00 56 SER A CA 7
ATOM 8371 C C . SER A 1 56 ? 1.779 -0.179 -6.552 1.00 0.00 56 SER A C 7
ATOM 8372 O O . SER A 1 56 ? 0.850 -0.798 -7.070 1.00 0.00 56 SER A O 7
ATOM 8380 N N . VAL A 1 57 ? 1.730 0.346 -5.336 1.00 0.00 57 VAL A N 7
ATOM 8381 C CA . VAL A 1 57 ? 0.578 0.341 -4.461 1.00 0.00 57 VAL A CA 7
ATOM 8382 C C . VAL A 1 57 ? -0.549 1.203 -4.963 1.00 0.00 57 VAL A C 7
ATOM 8383 O O . VAL A 1 57 ? -1.663 0.716 -5.058 1.00 0.00 57 VAL A O 7
ATOM 8396 N N . ARG A 1 58 ? -0.288 2.434 -5.415 1.00 0.00 58 ARG A N 7
ATOM 8397 C CA . ARG A 1 58 ? -1.398 3.268 -5.892 1.00 0.00 58 ARG A CA 7
ATOM 8398 C C . ARG A 1 58 ? -2.059 2.646 -7.085 1.00 0.00 58 ARG A C 7
ATOM 8399 O O . ARG A 1 58 ? -3.273 2.629 -7.176 1.00 0.00 58 ARG A O 7
ATOM 8420 N N . ASP A 1 59 ? -1.268 2.130 -8.011 1.00 0.00 59 ASP A N 7
ATOM 8421 C CA . ASP A 1 59 ? -1.847 1.667 -9.265 1.00 0.00 59 ASP A CA 7
ATOM 8422 C C . ASP A 1 59 ? -2.748 0.434 -9.051 1.00 0.00 59 ASP A C 7
ATOM 8423 O O . ASP A 1 59 ? -3.632 0.153 -9.848 1.00 0.00 59 ASP A O 7
ATOM 8432 N N . ALA A 1 60 ? -2.408 -0.340 -8.020 1.00 0.00 60 ALA A N 7
ATOM 8433 C CA . ALA A 1 60 ? -3.149 -1.418 -7.386 1.00 0.00 60 ALA A CA 7
ATOM 8434 C C . ALA A 1 60 ? -4.362 -1.023 -6.549 1.00 0.00 60 ALA A C 7
ATOM 8435 O O . ALA A 1 60 ? -5.389 -1.676 -6.593 1.00 0.00 60 ALA A O 7
ATOM 8442 N N . LEU A 1 61 ? -4.227 0.008 -5.727 1.00 0.00 61 LEU A N 7
ATOM 8443 C CA . LEU A 1 61 ? -5.214 0.601 -4.851 1.00 0.00 61 LEU A CA 7
ATOM 8444 C C . LEU A 1 61 ? -6.270 1.342 -5.658 1.00 0.00 61 LEU A C 7
ATOM 8445 O O . LEU A 1 61 ? -7.438 0.994 -5.633 1.00 0.00 61 LEU A O 7
ATOM 8461 N N . ALA A 1 62 ? -5.816 2.220 -6.548 1.00 0.00 62 ALA A N 7
ATOM 8462 C CA . ALA A 1 62 ? -6.602 2.689 -7.689 1.00 0.00 62 ALA A CA 7
ATOM 8463 C C . ALA A 1 62 ? -7.049 1.562 -8.633 1.00 0.00 62 ALA A C 7
ATOM 8464 O O . ALA A 1 62 ? -8.113 1.638 -9.248 1.00 0.00 62 ALA A O 7
ATOM 8471 N N . GLY A 1 63 ? -6.231 0.510 -8.717 1.00 0.00 63 GLY A N 7
ATOM 8472 C CA . GLY A 1 63 ? -6.492 -0.759 -9.375 1.00 0.00 63 GLY A CA 7
ATOM 8473 C C . GLY A 1 63 ? -7.804 -1.341 -8.868 1.00 0.00 63 GLY A C 7
ATOM 8474 O O . GLY A 1 63 ? -8.726 -1.607 -9.630 1.00 0.00 63 GLY A O 7
ATOM 8478 N N . LYS A 1 64 ? -7.870 -1.474 -7.542 1.00 0.00 64 LYS A N 7
ATOM 8479 C CA . LYS A 1 64 ? -8.984 -1.949 -6.758 1.00 0.00 64 LYS A CA 7
ATOM 8480 C C . LYS A 1 64 ? -10.150 -0.989 -6.738 1.00 0.00 64 LYS A C 7
ATOM 8481 O O . LYS A 1 64 ? -11.278 -1.439 -6.685 1.00 0.00 64 LYS A O 7
ATOM 8500 N N . ARG A 1 65 ? -9.934 0.318 -6.751 1.00 0.00 65 ARG A N 7
ATOM 8501 C CA . ARG A 1 65 ? -10.977 1.298 -6.533 1.00 0.00 65 ARG A CA 7
ATOM 8502 C C . ARG A 1 65 ? -12.099 1.095 -7.519 1.00 0.00 65 ARG A C 7
ATOM 8503 O O . ARG A 1 65 ? -13.198 0.819 -7.086 1.00 0.00 65 ARG A O 7
ATOM 8524 N N . ALA A 1 66 ? -11.754 0.940 -8.789 1.00 0.00 66 ALA A N 7
ATOM 8525 C CA . ALA A 1 66 ? -12.754 0.642 -9.825 1.00 0.00 66 ALA A CA 7
ATOM 8526 C C . ALA A 1 66 ? -13.502 -0.670 -9.577 1.00 0.00 66 ALA A C 7
ATOM 8527 O O . ALA A 1 66 ? -14.691 -0.777 -9.895 1.00 0.00 66 ALA A O 7
ATOM 8534 N N . GLU A 1 67 ? -12.801 -1.684 -9.048 1.00 0.00 67 GLU A N 7
ATOM 8535 C CA . GLU A 1 67 ? -13.377 -2.995 -8.766 1.00 0.00 67 GLU A CA 7
ATOM 8536 C C . GLU A 1 67 ? -14.393 -2.896 -7.651 1.00 0.00 67 GLU A C 7
ATOM 8537 O O . GLU A 1 67 ? -15.463 -3.489 -7.649 1.00 0.00 67 GLU A O 7
ATOM 8549 N N . LEU A 1 68 ? -13.935 -2.212 -6.619 1.00 0.00 68 LEU A N 7
ATOM 8550 C CA . LEU A 1 68 ? -14.601 -1.979 -5.372 1.00 0.00 68 LEU A CA 7
ATOM 8551 C C . LEU A 1 68 ? -15.828 -1.089 -5.443 1.00 0.00 68 LEU A C 7
ATOM 8552 O O . LEU A 1 68 ? -16.765 -1.196 -4.663 1.00 0.00 68 LEU A O 7
ATOM 8568 N N . GLU A 1 69 ? -15.746 -0.149 -6.375 1.00 0.00 69 GLU A N 7
ATOM 8569 C CA . GLU A 1 69 ? -16.721 0.821 -6.814 1.00 0.00 69 GLU A CA 7
ATOM 8570 C C . GLU A 1 69 ? -17.799 0.183 -7.681 1.00 0.00 69 GLU A C 7
ATOM 8571 O O . GLU A 1 69 ? -18.954 0.605 -7.670 1.00 0.00 69 GLU A O 7
ATOM 8583 N N . ASP A 1 70 ? -17.407 -0.858 -8.418 1.00 0.00 70 ASP A N 7
ATOM 8584 C CA . ASP A 1 70 ? -18.385 -1.847 -8.920 1.00 0.00 70 ASP A CA 7
ATOM 8585 C C . ASP A 1 70 ? -18.968 -2.641 -7.770 1.00 0.00 70 ASP A C 7
ATOM 8586 O O . ASP A 1 70 ? -20.132 -3.048 -7.822 1.00 0.00 70 ASP A O 7
ATOM 8595 N N . SER A 1 71 ? -18.169 -2.797 -6.710 1.00 0.00 71 SER A N 7
ATOM 8596 C CA . SER A 1 71 ? -18.572 -3.561 -5.526 1.00 0.00 71 SER A CA 7
ATOM 8597 C C . SER A 1 71 ? -19.197 -2.681 -4.400 1.00 0.00 71 SER A C 7
ATOM 8598 O O . SER A 1 71 ? -19.107 -3.024 -3.217 1.00 0.00 71 SER A O 7
ATOM 8606 N N . ASP A 1 72 ? -19.762 -1.515 -4.757 1.00 0.00 72 ASP A N 7
ATOM 8607 C CA . ASP A 1 72 ? -20.212 -0.416 -3.869 1.00 0.00 72 ASP A CA 7
ATOM 8608 C C . ASP A 1 72 ? -21.176 -0.826 -2.730 1.00 0.00 72 ASP A C 7
ATOM 8609 O O . ASP A 1 72 ? -21.345 -0.074 -1.768 1.00 0.00 72 ASP A O 7
ATOM 8618 N N . ASP A 1 73 ? -21.791 -2.011 -2.838 1.00 0.00 73 ASP A N 7
ATOM 8619 C CA . ASP A 1 73 ? -22.683 -2.683 -1.890 1.00 0.00 73 ASP A CA 7
ATOM 8620 C C . ASP A 1 73 ? -22.336 -2.458 -0.399 1.00 0.00 73 ASP A C 7
ATOM 8621 O O . ASP A 1 73 ? -21.183 -2.631 0.012 1.00 0.00 73 ASP A O 7
ATOM 8630 N N . GLU A 1 74 ? -23.342 -2.073 0.405 1.00 0.00 74 GLU A N 7
ATOM 8631 C CA . GLU A 1 74 ? -23.170 -1.515 1.767 1.00 0.00 74 GLU A CA 7
ATOM 8632 C C . GLU A 1 74 ? -23.770 -2.387 2.877 1.00 0.00 74 GLU A C 7
ATOM 8633 O O . GLU A 1 74 ? -24.688 -3.181 2.636 1.00 0.00 74 GLU A O 7
ATOM 8645 N N . VAL A 1 75 ? -23.245 -2.216 4.098 1.00 0.00 75 VAL A N 7
ATOM 8646 C CA . VAL A 1 75 ? -23.558 -3.042 5.286 1.00 0.00 75 VAL A CA 7
ATOM 8647 C C . VAL A 1 75 ? -25.057 -3.278 5.479 1.00 0.00 75 VAL A C 7
ATOM 8648 O O . VAL A 1 75 ? -25.851 -2.333 5.466 1.00 0.00 75 VAL A O 7
ATOM 8661 N N . GLU A 1 76 ? -25.413 -4.545 5.705 1.00 0.00 76 GLU A N 7
ATOM 8662 C CA . GLU A 1 76 ? -26.735 -5.130 6.030 1.00 0.00 76 GLU A CA 7
ATOM 8663 C C . GLU A 1 76 ? -27.817 -5.013 4.956 1.00 0.00 76 GLU A C 7
ATOM 8664 O O . GLU A 1 76 ? -28.681 -5.884 4.854 1.00 0.00 76 GLU A O 7
ATOM 8676 N N . GLU A 1 77 ? -27.765 -3.953 4.148 1.00 0.00 77 GLU A N 7
ATOM 8677 C CA . GLU A 1 77 ? -28.700 -3.672 3.034 1.00 0.00 77 GLU A CA 7
ATOM 8678 C C . GLU A 1 77 ? -28.415 -4.579 1.849 1.00 0.00 77 GLU A C 7
ATOM 8679 O O . GLU A 1 77 ? -29.333 -5.023 1.157 1.00 0.00 77 GLU A O 7
ATOM 8691 N N . SER A 1 78 ? -27.128 -4.889 1.660 1.00 0.00 78 SER A N 7
ATOM 8692 C CA . SER A 1 78 ? -26.655 -5.885 0.701 1.00 0.00 78 SER A CA 7
ATOM 8693 C C . SER A 1 78 ? -25.316 -6.561 1.079 1.00 0.00 78 SER A C 7
ATOM 8694 O O . SER A 1 78 ? -24.736 -7.276 0.247 1.00 0.00 78 SER A O 7
ATOM 8702 N N . PHE A 1 79 ? -24.814 -6.373 2.312 1.00 0.00 79 PHE A N 7
ATOM 8703 C CA . PHE A 1 79 ? -23.519 -6.895 2.772 1.00 0.00 79 PHE A CA 7
ATOM 8704 C C . PHE A 1 79 ? -23.557 -7.392 4.240 1.00 0.00 79 PHE A C 7
ATOM 8705 O O . PHE A 1 79 ? -23.522 -6.574 5.184 1.00 0.00 79 PHE A O 7
ATOM 8723 N N . GLY A 1 1 ? 25.080 -8.419 15.566 1.00 0.00 1 GLY A N 8
ATOM 8724 C CA . GLY A 1 1 ? 26.485 -7.978 15.726 1.00 0.00 1 GLY A CA 8
ATOM 8725 C C . GLY A 1 1 ? 26.703 -6.586 15.156 1.00 0.00 1 GLY A C 8
ATOM 8726 O O . GLY A 1 1 ? 26.092 -5.624 15.625 1.00 0.00 1 GLY A O 8
ATOM 8732 N N . SER A 1 2 ? 27.566 -6.469 14.144 1.00 0.00 2 SER A N 8
ATOM 8733 C CA . SER A 1 2 ? 27.981 -5.195 13.518 1.00 0.00 2 SER A CA 8
ATOM 8734 C C . SER A 1 2 ? 28.065 -5.241 11.969 1.00 0.00 2 SER A C 8
ATOM 8735 O O . SER A 1 2 ? 28.575 -4.311 11.334 1.00 0.00 2 SER A O 8
ATOM 8743 N N . HIS A 1 3 ? 27.564 -6.315 11.349 1.00 0.00 3 HIS A N 8
ATOM 8744 C CA . HIS A 1 3 ? 27.493 -6.495 9.891 1.00 0.00 3 HIS A CA 8
ATOM 8745 C C . HIS A 1 3 ? 26.605 -5.445 9.172 1.00 0.00 3 HIS A C 8
ATOM 8746 O O . HIS A 1 3 ? 25.727 -4.825 9.780 1.00 0.00 3 HIS A O 8
ATOM 8760 N N . MET A 1 4 ? 26.810 -5.292 7.859 1.00 0.00 4 MET A N 8
ATOM 8761 C CA . MET A 1 4 ? 26.098 -4.357 6.971 1.00 0.00 4 MET A CA 8
ATOM 8762 C C . MET A 1 4 ? 25.763 -4.993 5.608 1.00 0.00 4 MET A C 8
ATOM 8763 O O . MET A 1 4 ? 26.360 -5.991 5.192 1.00 0.00 4 MET A O 8
ATOM 8777 N N . LEU A 1 5 ? 24.782 -4.408 4.917 1.00 0.00 5 LEU A N 8
ATOM 8778 C CA . LEU A 1 5 ? 24.185 -4.950 3.689 1.00 0.00 5 LEU A CA 8
ATOM 8779 C C . LEU A 1 5 ? 25.023 -4.732 2.406 1.00 0.00 5 LEU A C 8
ATOM 8780 O O . LEU A 1 5 ? 24.744 -5.362 1.383 1.00 0.00 5 LEU A O 8
ATOM 8796 N N . LEU A 1 6 ? 26.003 -3.815 2.435 1.00 0.00 6 LEU A N 8
ATOM 8797 C CA . LEU A 1 6 ? 26.793 -3.271 1.303 1.00 0.00 6 LEU A CA 8
ATOM 8798 C C . LEU A 1 6 ? 25.977 -2.558 0.185 1.00 0.00 6 LEU A C 8
ATOM 8799 O O . LEU A 1 6 ? 26.514 -1.720 -0.543 1.00 0.00 6 LEU A O 8
ATOM 8815 N N . GLU A 1 7 ? 24.663 -2.800 0.117 1.00 0.00 7 GLU A N 8
ATOM 8816 C CA . GLU A 1 7 ? 23.648 -2.176 -0.763 1.00 0.00 7 GLU A CA 8
ATOM 8817 C C . GLU A 1 7 ? 22.438 -1.756 0.083 1.00 0.00 7 GLU A C 8
ATOM 8818 O O . GLU A 1 7 ? 21.363 -2.355 0.048 1.00 0.00 7 GLU A O 8
ATOM 8830 N N . PHE A 1 8 ? 22.683 -0.788 0.967 1.00 0.00 8 PHE A N 8
ATOM 8831 C CA . PHE A 1 8 ? 21.829 -0.455 2.123 1.00 0.00 8 PHE A CA 8
ATOM 8832 C C . PHE A 1 8 ? 20.352 -0.120 1.803 1.00 0.00 8 PHE A C 8
ATOM 8833 O O . PHE A 1 8 ? 19.482 -0.366 2.635 1.00 0.00 8 PHE A O 8
ATOM 8850 N N . LYS A 1 9 ? 20.054 0.425 0.618 1.00 0.00 9 LYS A N 8
ATOM 8851 C CA . LYS A 1 9 ? 18.717 0.893 0.204 1.00 0.00 9 LYS A CA 8
ATOM 8852 C C . LYS A 1 9 ? 17.633 -0.214 0.118 1.00 0.00 9 LYS A C 8
ATOM 8853 O O . LYS A 1 9 ? 16.442 0.038 0.275 1.00 0.00 9 LYS A O 8
ATOM 8872 N N . GLN A 1 10 ? 18.029 -1.439 -0.213 1.00 0.00 10 GLN A N 8
ATOM 8873 C CA . GLN A 1 10 ? 17.182 -2.513 -0.766 1.00 0.00 10 GLN A CA 8
ATOM 8874 C C . GLN A 1 10 ? 16.054 -3.031 0.115 1.00 0.00 10 GLN A C 8
ATOM 8875 O O . GLN A 1 10 ? 14.983 -3.409 -0.365 1.00 0.00 10 GLN A O 8
ATOM 8889 N N . PHE A 1 11 ? 16.264 -2.914 1.415 1.00 0.00 11 PHE A N 8
ATOM 8890 C CA . PHE A 1 11 ? 15.266 -3.243 2.429 1.00 0.00 11 PHE A CA 8
ATOM 8891 C C . PHE A 1 11 ? 13.984 -2.414 2.242 1.00 0.00 11 PHE A C 8
ATOM 8892 O O . PHE A 1 11 ? 12.890 -2.913 2.495 1.00 0.00 11 PHE A O 8
ATOM 8909 N N . LEU A 1 12 ? 14.115 -1.173 1.760 1.00 0.00 12 LEU A N 8
ATOM 8910 C CA . LEU A 1 12 ? 12.997 -0.279 1.475 1.00 0.00 12 LEU A CA 8
ATOM 8911 C C . LEU A 1 12 ? 12.240 -0.571 0.174 1.00 0.00 12 LEU A C 8
ATOM 8912 O O . LEU A 1 12 ? 11.106 -0.137 -0.024 1.00 0.00 12 LEU A O 8
ATOM 8928 N N . TYR A 1 13 ? 12.918 -1.247 -0.730 1.00 0.00 13 TYR A N 8
ATOM 8929 C CA . TYR A 1 13 ? 12.488 -1.547 -2.096 1.00 0.00 13 TYR A CA 8
ATOM 8930 C C . TYR A 1 13 ? 11.832 -2.942 -2.214 1.00 0.00 13 TYR A C 8
ATOM 8931 O O . TYR A 1 13 ? 11.011 -3.163 -3.110 1.00 0.00 13 TYR A O 8
ATOM 8949 N N . GLU A 1 14 ? 12.067 -3.835 -1.235 1.00 0.00 14 GLU A N 8
ATOM 8950 C CA . GLU A 1 14 ? 11.175 -4.972 -0.889 1.00 0.00 14 GLU A CA 8
ATOM 8951 C C . GLU A 1 14 ? 9.932 -4.548 -0.103 1.00 0.00 14 GLU A C 8
ATOM 8952 O O . GLU A 1 14 ? 8.854 -5.117 -0.266 1.00 0.00 14 GLU A O 8
ATOM 8964 N N . ALA A 1 15 ? 10.088 -3.523 0.737 1.00 0.00 15 ALA A N 8
ATOM 8965 C CA . ALA A 1 15 ? 9.120 -3.072 1.747 1.00 0.00 15 ALA A CA 8
ATOM 8966 C C . ALA A 1 15 ? 7.761 -2.687 1.150 1.00 0.00 15 ALA A C 8
ATOM 8967 O O . ALA A 1 15 ? 6.688 -2.914 1.718 1.00 0.00 15 ALA A O 8
ATOM 8974 N N . SER A 1 16 ? 7.867 -2.033 -0.004 1.00 0.00 16 SER A N 8
ATOM 8975 C CA . SER A 1 16 ? 6.857 -1.231 -0.681 1.00 0.00 16 SER A CA 8
ATOM 8976 C C . SER A 1 16 ? 5.559 -1.999 -1.031 1.00 0.00 16 SER A C 8
ATOM 8977 O O . SER A 1 16 ? 4.487 -1.413 -1.206 1.00 0.00 16 SER A O 8
ATOM 8985 N N . ILE A 1 17 ? 5.667 -3.326 -1.152 1.00 0.00 17 ILE A N 8
ATOM 8986 C CA . ILE A 1 17 ? 4.687 -4.253 -1.759 1.00 0.00 17 ILE A CA 8
ATOM 8987 C C . ILE A 1 17 ? 4.356 -5.450 -0.813 1.00 0.00 17 ILE A C 8
ATOM 8988 O O . ILE A 1 17 ? 3.470 -6.266 -1.080 1.00 0.00 17 ILE A O 8
ATOM 9004 N N . ASP A 1 18 ? 5.049 -5.532 0.330 1.00 0.00 18 ASP A N 8
ATOM 9005 C CA . ASP A 1 18 ? 5.123 -6.703 1.233 1.00 0.00 18 ASP A CA 8
ATOM 9006 C C . ASP A 1 18 ? 3.876 -6.885 2.106 1.00 0.00 18 ASP A C 8
ATOM 9007 O O . ASP A 1 18 ? 3.538 -8.009 2.490 1.00 0.00 18 ASP A O 8
ATOM 9016 N N . GLU A 1 19 ? 3.162 -5.779 2.351 1.00 0.00 19 GLU A N 8
ATOM 9017 C CA . GLU A 1 19 ? 1.893 -5.735 3.101 1.00 0.00 19 GLU A CA 8
ATOM 9018 C C . GLU A 1 19 ? 0.799 -5.040 2.310 1.00 0.00 19 GLU A C 8
ATOM 9019 O O . GLU A 1 19 ? -0.225 -5.661 2.041 1.00 0.00 19 GLU A O 8
ATOM 9031 N N . PHE A 1 20 ? 1.015 -3.793 1.867 1.00 0.00 20 PHE A N 8
ATOM 9032 C CA . PHE A 1 20 ? -0.046 -2.941 1.315 1.00 0.00 20 PHE A CA 8
ATOM 9033 C C . PHE A 1 20 ? -0.746 -3.590 0.127 1.00 0.00 20 PHE A C 8
ATOM 9034 O O . PHE A 1 20 ? -1.949 -3.708 0.137 1.00 0.00 20 PHE A O 8
ATOM 9051 N N . MET A 1 21 ? -0.034 -4.115 -0.856 1.00 0.00 21 MET A N 8
ATOM 9052 C CA . MET A 1 21 ? -0.617 -4.601 -2.124 1.00 0.00 21 MET A CA 8
ATOM 9053 C C . MET A 1 21 ? -1.655 -5.689 -1.907 1.00 0.00 21 MET A C 8
ATOM 9054 O O . MET A 1 21 ? -2.701 -5.698 -2.554 1.00 0.00 21 MET A O 8
ATOM 9068 N N . GLY A 1 22 ? -1.416 -6.554 -0.930 1.00 0.00 22 GLY A N 8
ATOM 9069 C CA . GLY A 1 22 ? -2.420 -7.511 -0.480 1.00 0.00 22 GLY A CA 8
ATOM 9070 C C . GLY A 1 22 ? -3.526 -6.849 0.319 1.00 0.00 22 GLY A C 8
ATOM 9071 O O . GLY A 1 22 ? -4.692 -7.202 0.185 1.00 0.00 22 GLY A O 8
ATOM 9075 N N . LYS A 1 23 ? -3.178 -5.879 1.156 1.00 0.00 23 LYS A N 8
ATOM 9076 C CA . LYS A 1 23 ? -4.092 -5.187 2.024 1.00 0.00 23 LYS A CA 8
ATOM 9077 C C . LYS A 1 23 ? -5.136 -4.422 1.231 1.00 0.00 23 LYS A C 8
ATOM 9078 O O . LYS A 1 23 ? -6.303 -4.475 1.584 1.00 0.00 23 LYS A O 8
ATOM 9097 N N . ILE A 1 24 ? -4.725 -3.737 0.165 1.00 0.00 24 ILE A N 8
ATOM 9098 C CA . ILE A 1 24 ? -5.612 -3.136 -0.812 1.00 0.00 24 ILE A CA 8
ATOM 9099 C C . ILE A 1 24 ? -6.342 -4.108 -1.744 1.00 0.00 24 ILE A C 8
ATOM 9100 O O . ILE A 1 24 ? -7.570 -4.077 -1.826 1.00 0.00 24 ILE A O 8
ATOM 9116 N N . ALA A 1 25 ? -5.610 -4.981 -2.440 1.00 0.00 25 ALA A N 8
ATOM 9117 C CA . ALA A 1 25 ? -6.185 -5.852 -3.474 1.00 0.00 25 ALA A CA 8
ATOM 9118 C C . ALA A 1 25 ? -7.071 -6.960 -2.880 1.00 0.00 25 ALA A C 8
ATOM 9119 O O . ALA A 1 25 ? -7.961 -7.482 -3.559 1.00 0.00 25 ALA A O 8
ATOM 9126 N N . SER A 1 26 ? -6.850 -7.272 -1.604 1.00 0.00 26 SER A N 8
ATOM 9127 C CA . SER A 1 26 ? -7.642 -8.180 -0.778 1.00 0.00 26 SER A CA 8
ATOM 9128 C C . SER A 1 26 ? -8.438 -7.467 0.333 1.00 0.00 26 SER A C 8
ATOM 9129 O O . SER A 1 26 ? -8.925 -8.116 1.262 1.00 0.00 26 SER A O 8
ATOM 9137 N N . CYS A 1 27 ? -8.553 -6.138 0.300 1.00 0.00 27 CYS A N 8
ATOM 9138 C CA . CYS A 1 27 ? -9.277 -5.402 1.331 1.00 0.00 27 CYS A CA 8
ATOM 9139 C C . CYS A 1 27 ? -10.754 -5.860 1.521 1.00 0.00 27 CYS A C 8
ATOM 9140 O O . CYS A 1 27 ? -11.311 -5.772 2.616 1.00 0.00 27 CYS A O 8
ATOM 9148 N N . GLN A 1 28 ? -11.400 -6.316 0.437 1.00 0.00 28 GLN A N 8
ATOM 9149 C CA . GLN A 1 28 ? -12.793 -6.827 0.352 1.00 0.00 28 GLN A CA 8
ATOM 9150 C C . GLN A 1 28 ? -13.885 -5.743 0.449 1.00 0.00 28 GLN A C 8
ATOM 9151 O O . GLN A 1 28 ? -15.076 -6.035 0.321 1.00 0.00 28 GLN A O 8
ATOM 9165 N N . THR A 1 29 ? -13.493 -4.489 0.679 1.00 0.00 29 THR A N 8
ATOM 9166 C CA . THR A 1 29 ? -14.390 -3.354 0.890 1.00 0.00 29 THR A CA 8
ATOM 9167 C C . THR A 1 29 ? -13.717 -2.116 0.343 1.00 0.00 29 THR A C 8
ATOM 9168 O O . THR A 1 29 ? -12.520 -1.904 0.535 1.00 0.00 29 THR A O 8
ATOM 9179 N N . LEU A 1 30 ? -14.468 -1.264 -0.353 1.00 0.00 30 LEU A N 8
ATOM 9180 C CA . LEU A 1 30 ? -13.854 -0.044 -0.849 1.00 0.00 30 LEU A CA 8
ATOM 9181 C C . LEU A 1 30 ? -13.575 0.906 0.292 1.00 0.00 30 LEU A C 8
ATOM 9182 O O . LEU A 1 30 ? -12.621 1.656 0.324 1.00 0.00 30 LEU A O 8
ATOM 9198 N N . GLU A 1 31 ? -14.474 0.846 1.233 1.00 0.00 31 GLU A N 8
ATOM 9199 C CA . GLU A 1 31 ? -14.484 1.608 2.431 1.00 0.00 31 GLU A CA 8
ATOM 9200 C C . GLU A 1 31 ? -13.233 1.348 3.245 1.00 0.00 31 GLU A C 8
ATOM 9201 O O . GLU A 1 31 ? -12.671 2.266 3.822 1.00 0.00 31 GLU A O 8
ATOM 9213 N N . GLY A 1 32 ? -12.755 0.102 3.211 1.00 0.00 32 GLY A N 8
ATOM 9214 C CA . GLY A 1 32 ? -11.422 -0.264 3.660 1.00 0.00 32 GLY A CA 8
ATOM 9215 C C . GLY A 1 32 ? -10.276 0.164 2.757 1.00 0.00 32 GLY A C 8
ATOM 9216 O O . GLY A 1 32 ? -9.286 0.679 3.240 1.00 0.00 32 GLY A O 8
ATOM 9220 N N . LEU A 1 33 ? -10.405 0.040 1.452 1.00 0.00 33 LEU A N 8
ATOM 9221 C CA . LEU A 1 33 ? -9.397 0.441 0.467 1.00 0.00 33 LEU A CA 8
ATOM 9222 C C . LEU A 1 33 ? -9.059 1.917 0.565 1.00 0.00 33 LEU A C 8
ATOM 9223 O O . LEU A 1 33 ? -7.911 2.309 0.499 1.00 0.00 33 LEU A O 8
ATOM 9239 N N . GLU A 1 34 ? -10.098 2.698 0.758 1.00 0.00 34 GLU A N 8
ATOM 9240 C CA . GLU A 1 34 ? -10.170 4.114 1.088 1.00 0.00 34 GLU A CA 8
ATOM 9241 C C . GLU A 1 34 ? -9.616 4.482 2.474 1.00 0.00 34 GLU A C 8
ATOM 9242 O O . GLU A 1 34 ? -9.058 5.562 2.656 1.00 0.00 34 GLU A O 8
ATOM 9254 N N . GLU A 1 35 ? -9.757 3.590 3.459 1.00 0.00 35 GLU A N 8
ATOM 9255 C CA . GLU A 1 35 ? -9.132 3.701 4.801 1.00 0.00 35 GLU A CA 8
ATOM 9256 C C . GLU A 1 35 ? -7.647 3.418 4.723 1.00 0.00 35 GLU A C 8
ATOM 9257 O O . GLU A 1 35 ? -6.849 4.162 5.277 1.00 0.00 35 GLU A O 8
ATOM 9269 N N . LEU A 1 36 ? -7.276 2.388 3.967 1.00 0.00 36 LEU A N 8
ATOM 9270 C CA . LEU A 1 36 ? -5.924 2.089 3.540 1.00 0.00 36 LEU A CA 8
ATOM 9271 C C . LEU A 1 36 ? -5.353 3.215 2.680 1.00 0.00 36 LEU A C 8
ATOM 9272 O O . LEU A 1 36 ? -4.186 3.545 2.827 1.00 0.00 36 LEU A O 8
ATOM 9288 N N . GLU A 1 37 ? -6.160 3.847 1.827 1.00 0.00 37 GLU A N 8
ATOM 9289 C CA . GLU A 1 37 ? -5.758 4.991 1.036 1.00 0.00 37 GLU A CA 8
ATOM 9290 C C . GLU A 1 37 ? -5.404 6.157 1.919 1.00 0.00 37 GLU A C 8
ATOM 9291 O O . GLU A 1 37 ? -4.357 6.776 1.762 1.00 0.00 37 GLU A O 8
ATOM 9303 N N . ALA A 1 38 ? -6.243 6.391 2.922 1.00 0.00 38 ALA A N 8
ATOM 9304 C CA . ALA A 1 38 ? -5.910 7.348 3.941 1.00 0.00 38 ALA A CA 8
ATOM 9305 C C . ALA A 1 38 ? -4.659 6.903 4.724 1.00 0.00 38 ALA A C 8
ATOM 9306 O O . ALA A 1 38 ? -3.732 7.687 4.869 1.00 0.00 38 ALA A O 8
ATOM 9313 N N . TYR A 1 39 ? -4.565 5.653 5.184 1.00 0.00 39 TYR A N 8
ATOM 9314 C CA . TYR A 1 39 ? -3.437 5.163 5.996 1.00 0.00 39 TYR A CA 8
ATOM 9315 C C . TYR A 1 39 ? -2.088 5.203 5.230 1.00 0.00 39 TYR A C 8
ATOM 9316 O O . TYR A 1 39 ? -1.044 5.488 5.816 1.00 0.00 39 TYR A O 8
ATOM 9334 N N . TYR A 1 40 ? -2.127 5.008 3.910 1.00 0.00 40 TYR A N 8
ATOM 9335 C CA . TYR A 1 40 ? -1.033 5.265 2.964 1.00 0.00 40 TYR A CA 8
ATOM 9336 C C . TYR A 1 40 ? -0.660 6.744 3.051 1.00 0.00 40 TYR A C 8
ATOM 9337 O O . TYR A 1 40 ? 0.444 7.070 3.480 1.00 0.00 40 TYR A O 8
ATOM 9355 N N . LYS A 1 41 ? -1.615 7.644 2.840 1.00 0.00 41 LYS A N 8
ATOM 9356 C CA . LYS A 1 41 ? -1.338 9.091 2.876 1.00 0.00 41 LYS A CA 8
ATOM 9357 C C . LYS A 1 41 ? -0.800 9.581 4.240 1.00 0.00 41 LYS A C 8
ATOM 9358 O O . LYS A 1 41 ? 0.077 10.441 4.303 1.00 0.00 41 LYS A O 8
ATOM 9377 N N . LYS A 1 42 ? -1.308 9.009 5.332 1.00 0.00 42 LYS A N 8
ATOM 9378 C CA . LYS A 1 42 ? -0.948 9.235 6.712 1.00 0.00 42 LYS A CA 8
ATOM 9379 C C . LYS A 1 42 ? 0.477 8.741 7.020 1.00 0.00 42 LYS A C 8
ATOM 9380 O O . LYS A 1 42 ? 1.263 9.503 7.573 1.00 0.00 42 LYS A O 8
ATOM 9399 N N . ARG A 1 43 ? 0.840 7.512 6.644 1.00 0.00 43 ARG A N 8
ATOM 9400 C CA . ARG A 1 43 ? 2.213 7.015 6.786 1.00 0.00 43 ARG A CA 8
ATOM 9401 C C . ARG A 1 43 ? 3.249 7.621 5.868 1.00 0.00 43 ARG A C 8
ATOM 9402 O O . ARG A 1 43 ? 4.345 7.902 6.342 1.00 0.00 43 ARG A O 8
ATOM 9423 N N . VAL A 1 44 ? 2.996 7.837 4.579 1.00 0.00 44 VAL A N 8
ATOM 9424 C CA . VAL A 1 44 ? 4.106 8.265 3.735 1.00 0.00 44 VAL A CA 8
ATOM 9425 C C . VAL A 1 44 ? 4.596 9.667 4.094 1.00 0.00 44 VAL A C 8
ATOM 9426 O O . VAL A 1 44 ? 5.779 9.973 4.029 1.00 0.00 44 VAL A O 8
ATOM 9439 N N . LYS A 1 45 ? 3.679 10.488 4.590 1.00 0.00 45 LYS A N 8
ATOM 9440 C CA . LYS A 1 45 ? 3.956 11.740 5.271 1.00 0.00 45 LYS A CA 8
ATOM 9441 C C . LYS A 1 45 ? 4.833 11.550 6.538 1.00 0.00 45 LYS A C 8
ATOM 9442 O O . LYS A 1 45 ? 5.743 12.329 6.809 1.00 0.00 45 LYS A O 8
ATOM 9461 N N . GLU A 1 46 ? 4.565 10.475 7.293 1.00 0.00 46 GLU A N 8
ATOM 9462 C CA . GLU A 1 46 ? 5.229 10.086 8.554 1.00 0.00 46 GLU A CA 8
ATOM 9463 C C . GLU A 1 46 ? 6.645 9.545 8.366 1.00 0.00 46 GLU A C 8
ATOM 9464 O O . GLU A 1 46 ? 7.386 9.348 9.330 1.00 0.00 46 GLU A O 8
ATOM 9476 N N . THR A 1 47 ? 7.027 9.373 7.108 1.00 0.00 47 THR A N 8
ATOM 9477 C CA . THR A 1 47 ? 8.396 9.044 6.679 1.00 0.00 47 THR A CA 8
ATOM 9478 C C . THR A 1 47 ? 8.772 9.817 5.401 1.00 0.00 47 THR A C 8
ATOM 9479 O O . THR A 1 47 ? 9.144 10.989 5.504 1.00 0.00 47 THR A O 8
ATOM 9490 N N . GLU A 1 48 ? 8.627 9.234 4.199 1.00 0.00 48 GLU A N 8
ATOM 9491 C CA . GLU A 1 48 ? 8.656 9.991 2.914 1.00 0.00 48 GLU A CA 8
ATOM 9492 C C . GLU A 1 48 ? 7.923 9.357 1.733 1.00 0.00 48 GLU A C 8
ATOM 9493 O O . GLU A 1 48 ? 7.472 10.047 0.823 1.00 0.00 48 GLU A O 8
ATOM 9505 N N . LEU A 1 49 ? 7.817 8.032 1.783 1.00 0.00 49 LEU A N 8
ATOM 9506 C CA . LEU A 1 49 ? 7.888 7.105 0.653 1.00 0.00 49 LEU A CA 8
ATOM 9507 C C . LEU A 1 49 ? 8.877 7.444 -0.485 1.00 0.00 49 LEU A C 8
ATOM 9508 O O . LEU A 1 49 ? 8.866 8.499 -1.126 1.00 0.00 49 LEU A O 8
ATOM 9524 N N . LYS A 1 50 ? 9.729 6.459 -0.770 1.00 0.00 50 LYS A N 8
ATOM 9525 C CA . LYS A 1 50 ? 10.318 6.314 -2.095 1.00 0.00 50 LYS A CA 8
ATOM 9526 C C . LYS A 1 50 ? 9.237 6.178 -3.177 1.00 0.00 50 LYS A C 8
ATOM 9527 O O . LYS A 1 50 ? 8.115 5.736 -2.901 1.00 0.00 50 LYS A O 8
ATOM 9546 N N . ASP A 1 51 ? 9.613 6.425 -4.428 1.00 0.00 51 ASP A N 8
ATOM 9547 C CA . ASP A 1 51 ? 8.698 6.371 -5.577 1.00 0.00 51 ASP A CA 8
ATOM 9548 C C . ASP A 1 51 ? 8.079 4.997 -5.788 1.00 0.00 51 ASP A C 8
ATOM 9549 O O . ASP A 1 51 ? 6.900 4.877 -6.097 1.00 0.00 51 ASP A O 8
ATOM 9558 N N . THR A 1 52 ? 8.842 3.947 -5.509 1.00 0.00 52 THR A N 8
ATOM 9559 C CA . THR A 1 52 ? 8.508 2.550 -5.807 1.00 0.00 52 THR A CA 8
ATOM 9560 C C . THR A 1 52 ? 7.217 2.083 -5.136 1.00 0.00 52 THR A C 8
ATOM 9561 O O . THR A 1 52 ? 6.420 1.382 -5.756 1.00 0.00 52 THR A O 8
ATOM 9572 N N . ASP A 1 53 ? 7.013 2.455 -3.859 1.00 0.00 53 ASP A N 8
ATOM 9573 C CA . ASP A 1 53 ? 5.798 2.111 -3.113 1.00 0.00 53 ASP A CA 8
ATOM 9574 C C . ASP A 1 53 ? 4.589 2.713 -3.808 1.00 0.00 53 ASP A C 8
ATOM 9575 O O . ASP A 1 53 ? 3.714 1.990 -4.282 1.00 0.00 53 ASP A O 8
ATOM 9584 N N . ASP A 1 54 ? 4.702 4.016 -4.080 1.00 0.00 54 ASP A N 8
ATOM 9585 C CA . ASP A 1 54 ? 3.632 4.935 -4.459 1.00 0.00 54 ASP A CA 8
ATOM 9586 C C . ASP A 1 54 ? 2.924 4.548 -5.736 1.00 0.00 54 ASP A C 8
ATOM 9587 O O . ASP A 1 54 ? 1.711 4.604 -5.811 1.00 0.00 54 ASP A O 8
ATOM 9596 N N . ILE A 1 55 ? 3.696 4.207 -6.750 1.00 0.00 55 ILE A N 8
ATOM 9597 C CA . ILE A 1 55 ? 3.192 3.787 -8.073 1.00 0.00 55 ILE A CA 8
ATOM 9598 C C . ILE A 1 55 ? 2.502 2.446 -7.997 1.00 0.00 55 ILE A C 8
ATOM 9599 O O . ILE A 1 55 ? 1.426 2.247 -8.562 1.00 0.00 55 ILE A O 8
ATOM 9615 N N . SER A 1 56 ? 3.173 1.519 -7.305 1.00 0.00 56 SER A N 8
ATOM 9616 C CA . SER A 1 56 ? 2.743 0.125 -7.278 1.00 0.00 56 SER A CA 8
ATOM 9617 C C . SER A 1 56 ? 1.401 0.067 -6.601 1.00 0.00 56 SER A C 8
ATOM 9618 O O . SER A 1 56 ? 0.433 -0.506 -7.101 1.00 0.00 56 SER A O 8
ATOM 9626 N N . VAL A 1 57 ? 1.386 0.718 -5.439 1.00 0.00 57 VAL A N 8
ATOM 9627 C CA . VAL A 1 57 ? 0.232 0.817 -4.631 1.00 0.00 57 VAL A CA 8
ATOM 9628 C C . VAL A 1 57 ? -0.809 1.661 -5.307 1.00 0.00 57 VAL A C 8
ATOM 9629 O O . VAL A 1 57 ? -1.878 1.139 -5.499 1.00 0.00 57 VAL A O 8
ATOM 9642 N N . ARG A 1 58 ? -0.531 2.832 -5.887 1.00 0.00 58 ARG A N 8
ATOM 9643 C CA . ARG A 1 58 ? -1.642 3.585 -6.456 1.00 0.00 58 ARG A CA 8
ATOM 9644 C C . ARG A 1 58 ? -2.299 2.891 -7.619 1.00 0.00 58 ARG A C 8
ATOM 9645 O O . ARG A 1 58 ? -3.512 2.944 -7.766 1.00 0.00 58 ARG A O 8
ATOM 9666 N N . ASP A 1 59 ? -1.494 2.233 -8.432 1.00 0.00 59 ASP A N 8
ATOM 9667 C CA . ASP A 1 59 ? -2.033 1.535 -9.610 1.00 0.00 59 ASP A CA 8
ATOM 9668 C C . ASP A 1 59 ? -2.891 0.314 -9.253 1.00 0.00 59 ASP A C 8
ATOM 9669 O O . ASP A 1 59 ? -3.787 -0.062 -10.002 1.00 0.00 59 ASP A O 8
ATOM 9678 N N . ALA A 1 60 ? -2.532 -0.347 -8.157 1.00 0.00 60 ALA A N 8
ATOM 9679 C CA . ALA A 1 60 ? -3.225 -1.394 -7.428 1.00 0.00 60 ALA A CA 8
ATOM 9680 C C . ALA A 1 60 ? -4.461 -0.976 -6.643 1.00 0.00 60 ALA A C 8
ATOM 9681 O O . ALA A 1 60 ? -5.493 -1.626 -6.657 1.00 0.00 60 ALA A O 8
ATOM 9688 N N . LEU A 1 61 ? -4.304 0.070 -5.857 1.00 0.00 61 LEU A N 8
ATOM 9689 C CA . LEU A 1 61 ? -5.245 0.697 -4.968 1.00 0.00 61 LEU A CA 8
ATOM 9690 C C . LEU A 1 61 ? -6.322 1.422 -5.741 1.00 0.00 61 LEU A C 8
ATOM 9691 O O . LEU A 1 61 ? -7.482 1.044 -5.650 1.00 0.00 61 LEU A O 8
ATOM 9707 N N . ALA A 1 62 ? -5.918 2.281 -6.684 1.00 0.00 62 ALA A N 8
ATOM 9708 C CA . ALA A 1 62 ? -6.804 2.700 -7.763 1.00 0.00 62 ALA A CA 8
ATOM 9709 C C . ALA A 1 62 ? -7.277 1.543 -8.657 1.00 0.00 62 ALA A C 8
ATOM 9710 O O . ALA A 1 62 ? -8.375 1.560 -9.212 1.00 0.00 62 ALA A O 8
ATOM 9717 N N . GLY A 1 63 ? -6.416 0.536 -8.775 1.00 0.00 63 GLY A N 8
ATOM 9718 C CA . GLY A 1 63 ? -6.623 -0.736 -9.445 1.00 0.00 63 GLY A CA 8
ATOM 9719 C C . GLY A 1 63 ? -7.914 -1.375 -8.979 1.00 0.00 63 GLY A C 8
ATOM 9720 O O . GLY A 1 63 ? -8.826 -1.644 -9.757 1.00 0.00 63 GLY A O 8
ATOM 9724 N N . LYS A 1 64 ? -7.949 -1.594 -7.663 1.00 0.00 64 LYS A N 8
ATOM 9725 C CA . LYS A 1 64 ? -9.046 -2.077 -6.871 1.00 0.00 64 LYS A CA 8
ATOM 9726 C C . LYS A 1 64 ? -10.201 -1.085 -6.722 1.00 0.00 64 LYS A C 8
ATOM 9727 O O . LYS A 1 64 ? -11.343 -1.498 -6.639 1.00 0.00 64 LYS A O 8
ATOM 9746 N N . ARG A 1 65 ? -9.961 0.217 -6.649 1.00 0.00 65 ARG A N 8
ATOM 9747 C CA . ARG A 1 65 ? -10.969 1.201 -6.280 1.00 0.00 65 ARG A CA 8
ATOM 9748 C C . ARG A 1 65 ? -12.165 1.096 -7.196 1.00 0.00 65 ARG A C 8
ATOM 9749 O O . ARG A 1 65 ? -13.253 0.846 -6.721 1.00 0.00 65 ARG A O 8
ATOM 9770 N N . ALA A 1 66 ? -11.922 1.022 -8.502 1.00 0.00 66 ALA A N 8
ATOM 9771 C CA . ALA A 1 66 ? -12.992 0.843 -9.486 1.00 0.00 66 ALA A CA 8
ATOM 9772 C C . ALA A 1 66 ? -13.773 -0.456 -9.280 1.00 0.00 66 ALA A C 8
ATOM 9773 O O . ALA A 1 66 ? -14.980 -0.505 -9.502 1.00 0.00 66 ALA A O 8
ATOM 9780 N N . GLU A 1 67 ? -13.067 -1.519 -8.873 1.00 0.00 67 GLU A N 8
ATOM 9781 C CA . GLU A 1 67 ? -13.635 -2.843 -8.633 1.00 0.00 67 GLU A CA 8
ATOM 9782 C C . GLU A 1 67 ? -14.564 -2.819 -7.449 1.00 0.00 67 GLU A C 8
ATOM 9783 O O . GLU A 1 67 ? -15.623 -3.429 -7.422 1.00 0.00 67 GLU A O 8
ATOM 9795 N N . LEU A 1 68 ? -14.028 -2.202 -6.407 1.00 0.00 68 LEU A N 8
ATOM 9796 C CA . LEU A 1 68 ? -14.622 -2.031 -5.112 1.00 0.00 68 LEU A CA 8
ATOM 9797 C C . LEU A 1 68 ? -15.837 -1.114 -5.080 1.00 0.00 68 LEU A C 8
ATOM 9798 O O . LEU A 1 68 ? -16.738 -1.273 -4.278 1.00 0.00 68 LEU A O 8
ATOM 9814 N N . GLU A 1 69 ? -15.798 -0.125 -5.965 1.00 0.00 69 GLU A N 8
ATOM 9815 C CA . GLU A 1 69 ? -16.804 0.853 -6.306 1.00 0.00 69 GLU A CA 8
ATOM 9816 C C . GLU A 1 69 ? -17.921 0.249 -7.161 1.00 0.00 69 GLU A C 8
ATOM 9817 O O . GLU A 1 69 ? -19.090 0.606 -7.035 1.00 0.00 69 GLU A O 8
ATOM 9829 N N . ASP A 1 70 ? -17.526 -0.738 -7.972 1.00 0.00 70 ASP A N 8
ATOM 9830 C CA . ASP A 1 70 ? -18.401 -1.755 -8.583 1.00 0.00 70 ASP A CA 8
ATOM 9831 C C . ASP A 1 70 ? -18.835 -2.820 -7.555 1.00 0.00 70 ASP A C 8
ATOM 9832 O O . ASP A 1 70 ? -19.753 -3.596 -7.823 1.00 0.00 70 ASP A O 8
ATOM 9841 N N . SER A 1 71 ? -18.214 -2.804 -6.373 1.00 0.00 71 SER A N 8
ATOM 9842 C CA . SER A 1 71 ? -18.583 -3.651 -5.213 1.00 0.00 71 SER A CA 8
ATOM 9843 C C . SER A 1 71 ? -19.071 -2.840 -3.983 1.00 0.00 71 SER A C 8
ATOM 9844 O O . SER A 1 71 ? -18.814 -3.213 -2.832 1.00 0.00 71 SER A O 8
ATOM 9852 N N . ASP A 1 72 ? -19.749 -1.712 -4.233 1.00 0.00 72 ASP A N 8
ATOM 9853 C CA . ASP A 1 72 ? -20.194 -0.693 -3.256 1.00 0.00 72 ASP A CA 8
ATOM 9854 C C . ASP A 1 72 ? -20.901 -1.243 -1.992 1.00 0.00 72 ASP A C 8
ATOM 9855 O O . ASP A 1 72 ? -20.763 -0.648 -0.921 1.00 0.00 72 ASP A O 8
ATOM 9864 N N . ASP A 1 73 ? -21.589 -2.390 -2.114 1.00 0.00 73 ASP A N 8
ATOM 9865 C CA . ASP A 1 73 ? -22.233 -3.179 -1.032 1.00 0.00 73 ASP A CA 8
ATOM 9866 C C . ASP A 1 73 ? -23.043 -2.378 0.021 1.00 0.00 73 ASP A C 8
ATOM 9867 O O . ASP A 1 73 ? -23.095 -2.734 1.201 1.00 0.00 73 ASP A O 8
ATOM 9876 N N . GLU A 1 74 ? -23.638 -1.257 -0.396 1.00 0.00 74 GLU A N 8
ATOM 9877 C CA . GLU A 1 74 ? -24.261 -0.247 0.496 1.00 0.00 74 GLU A CA 8
ATOM 9878 C C . GLU A 1 74 ? -25.413 -0.804 1.329 1.00 0.00 74 GLU A C 8
ATOM 9879 O O . GLU A 1 74 ? -26.325 -1.440 0.796 1.00 0.00 74 GLU A O 8
ATOM 9891 N N . VAL A 1 75 ? -25.368 -0.557 2.641 1.00 0.00 75 VAL A N 8
ATOM 9892 C CA . VAL A 1 75 ? -26.183 -1.156 3.731 1.00 0.00 75 VAL A CA 8
ATOM 9893 C C . VAL A 1 75 ? -26.125 -2.683 3.848 1.00 0.00 75 VAL A C 8
ATOM 9894 O O . VAL A 1 75 ? -25.816 -3.239 4.907 1.00 0.00 75 VAL A O 8
ATOM 9907 N N . GLU A 1 76 ? -26.456 -3.347 2.750 1.00 0.00 76 GLU A N 8
ATOM 9908 C CA . GLU A 1 76 ? -26.734 -4.783 2.607 1.00 0.00 76 GLU A CA 8
ATOM 9909 C C . GLU A 1 76 ? -26.340 -5.377 1.250 1.00 0.00 76 GLU A C 8
ATOM 9910 O O . GLU A 1 76 ? -26.099 -6.579 1.140 1.00 0.00 76 GLU A O 8
ATOM 9922 N N . GLU A 1 77 ? -26.343 -4.532 0.209 1.00 0.00 77 GLU A N 8
ATOM 9923 C CA . GLU A 1 77 ? -26.197 -4.869 -1.220 1.00 0.00 77 GLU A CA 8
ATOM 9924 C C . GLU A 1 77 ? -26.040 -3.612 -2.080 1.00 0.00 77 GLU A C 8
ATOM 9925 O O . GLU A 1 77 ? -25.171 -3.518 -2.942 1.00 0.00 77 GLU A O 8
ATOM 9937 N N . SER A 1 78 ? -26.955 -2.681 -1.829 1.00 0.00 78 SER A N 8
ATOM 9938 C CA . SER A 1 78 ? -27.259 -1.453 -2.564 1.00 0.00 78 SER A CA 8
ATOM 9939 C C . SER A 1 78 ? -28.319 -0.660 -1.768 1.00 0.00 78 SER A C 8
ATOM 9940 O O . SER A 1 78 ? -29.200 -1.268 -1.143 1.00 0.00 78 SER A O 8
ATOM 9948 N N . PHE A 1 79 ? -28.250 0.676 -1.757 1.00 0.00 79 PHE A N 8
ATOM 9949 C CA . PHE A 1 79 ? -29.164 1.520 -0.971 1.00 0.00 79 PHE A CA 8
ATOM 9950 C C . PHE A 1 79 ? -29.320 2.930 -1.573 1.00 0.00 79 PHE A C 8
ATOM 9951 O O . PHE A 1 79 ? -30.473 3.344 -1.824 1.00 0.00 79 PHE A O 8
ATOM 9969 N N . GLY A 1 1 ? 23.967 -5.783 6.263 1.00 0.00 1 GLY A N 9
ATOM 9970 C CA . GLY A 1 1 ? 22.950 -6.659 5.632 1.00 0.00 1 GLY A CA 9
ATOM 9971 C C . GLY A 1 1 ? 23.507 -8.045 5.347 1.00 0.00 1 GLY A C 9
ATOM 9972 O O . GLY A 1 1 ? 24.383 -8.199 4.497 1.00 0.00 1 GLY A O 9
ATOM 9978 N N . SER A 1 2 ? 23.018 -9.061 6.060 1.00 0.00 2 SER A N 9
ATOM 9979 C CA . SER A 1 2 ? 23.487 -10.458 5.975 1.00 0.00 2 SER A CA 9
ATOM 9980 C C . SER A 1 2 ? 23.078 -11.216 4.695 1.00 0.00 2 SER A C 9
ATOM 9981 O O . SER A 1 2 ? 23.669 -12.254 4.374 1.00 0.00 2 SER A O 9
ATOM 9989 N N . HIS A 1 3 ? 22.091 -10.710 3.944 1.00 0.00 3 HIS A N 9
ATOM 9990 C CA . HIS A 1 3 ? 21.578 -11.308 2.701 1.00 0.00 3 HIS A CA 9
ATOM 9991 C C . HIS A 1 3 ? 21.046 -10.246 1.711 1.00 0.00 3 HIS A C 9
ATOM 9992 O O . HIS A 1 3 ? 20.526 -9.203 2.118 1.00 0.00 3 HIS A O 9
ATOM 10006 N N . MET A 1 4 ? 21.147 -10.539 0.411 1.00 0.00 4 MET A N 9
ATOM 10007 C CA . MET A 1 4 ? 20.565 -9.775 -0.703 1.00 0.00 4 MET A CA 9
ATOM 10008 C C . MET A 1 4 ? 20.302 -10.667 -1.934 1.00 0.00 4 MET A C 9
ATOM 10009 O O . MET A 1 4 ? 20.967 -11.687 -2.137 1.00 0.00 4 MET A O 9
ATOM 10023 N N . LEU A 1 5 ? 19.327 -10.281 -2.762 1.00 0.00 5 LEU A N 9
ATOM 10024 C CA . LEU A 1 5 ? 18.873 -11.085 -3.910 1.00 0.00 5 LEU A CA 9
ATOM 10025 C C . LEU A 1 5 ? 19.836 -11.020 -5.120 1.00 0.00 5 LEU A C 9
ATOM 10026 O O . LEU A 1 5 ? 19.981 -11.997 -5.861 1.00 0.00 5 LEU A O 9
ATOM 10042 N N . LEU A 1 6 ? 20.501 -9.870 -5.296 1.00 0.00 6 LEU A N 9
ATOM 10043 C CA . LEU A 1 6 ? 21.510 -9.606 -6.338 1.00 0.00 6 LEU A CA 9
ATOM 10044 C C . LEU A 1 6 ? 22.427 -8.415 -5.970 1.00 0.00 6 LEU A C 9
ATOM 10045 O O . LEU A 1 6 ? 23.641 -8.475 -6.174 1.00 0.00 6 LEU A O 9
ATOM 10061 N N . GLU A 1 7 ? 21.843 -7.350 -5.399 1.00 0.00 7 GLU A N 9
ATOM 10062 C CA . GLU A 1 7 ? 22.516 -6.096 -5.000 1.00 0.00 7 GLU A CA 9
ATOM 10063 C C . GLU A 1 7 ? 21.917 -5.527 -3.709 1.00 0.00 7 GLU A C 9
ATOM 10064 O O . GLU A 1 7 ? 20.715 -5.650 -3.463 1.00 0.00 7 GLU A O 9
ATOM 10076 N N . PHE A 1 8 ? 22.766 -4.913 -2.879 1.00 0.00 8 PHE A N 9
ATOM 10077 C CA . PHE A 1 8 ? 22.447 -4.443 -1.521 1.00 0.00 8 PHE A CA 9
ATOM 10078 C C . PHE A 1 8 ? 21.224 -3.503 -1.430 1.00 0.00 8 PHE A C 9
ATOM 10079 O O . PHE A 1 8 ? 20.475 -3.533 -0.451 1.00 0.00 8 PHE A O 9
ATOM 10096 N N . LYS A 1 9 ? 21.029 -2.651 -2.442 1.00 0.00 9 LYS A N 9
ATOM 10097 C CA . LYS A 1 9 ? 20.075 -1.530 -2.437 1.00 0.00 9 LYS A CA 9
ATOM 10098 C C . LYS A 1 9 ? 18.590 -1.906 -2.294 1.00 0.00 9 LYS A C 9
ATOM 10099 O O . LYS A 1 9 ? 17.795 -1.105 -1.836 1.00 0.00 9 LYS A O 9
ATOM 10118 N N . GLN A 1 10 ? 18.154 -3.061 -2.787 1.00 0.00 10 GLN A N 9
ATOM 10119 C CA . GLN A 1 10 ? 16.735 -3.410 -2.997 1.00 0.00 10 GLN A CA 9
ATOM 10120 C C . GLN A 1 10 ? 15.950 -3.729 -1.758 1.00 0.00 10 GLN A C 9
ATOM 10121 O O . GLN A 1 10 ? 14.726 -3.811 -1.833 1.00 0.00 10 GLN A O 9
ATOM 10135 N N . PHE A 1 11 ? 16.614 -3.880 -0.620 1.00 0.00 11 PHE A N 9
ATOM 10136 C CA . PHE A 1 11 ? 15.901 -4.265 0.585 1.00 0.00 11 PHE A CA 9
ATOM 10137 C C . PHE A 1 11 ? 14.802 -3.257 0.923 1.00 0.00 11 PHE A C 9
ATOM 10138 O O . PHE A 1 11 ? 13.733 -3.624 1.401 1.00 0.00 11 PHE A O 9
ATOM 10155 N N . LEU A 1 12 ? 15.093 -1.991 0.606 1.00 0.00 12 LEU A N 9
ATOM 10156 C CA . LEU A 1 12 ? 14.226 -0.853 0.809 1.00 0.00 12 LEU A CA 9
ATOM 10157 C C . LEU A 1 12 ? 13.127 -0.569 -0.221 1.00 0.00 12 LEU A C 9
ATOM 10158 O O . LEU A 1 12 ? 12.164 0.160 0.009 1.00 0.00 12 LEU A O 9
ATOM 10174 N N . TYR A 1 13 ? 13.363 -1.101 -1.402 1.00 0.00 13 TYR A N 9
ATOM 10175 C CA . TYR A 1 13 ? 12.508 -1.077 -2.589 1.00 0.00 13 TYR A CA 9
ATOM 10176 C C . TYR A 1 13 ? 11.584 -2.311 -2.714 1.00 0.00 13 TYR A C 9
ATOM 10177 O O . TYR A 1 13 ? 10.497 -2.208 -3.280 1.00 0.00 13 TYR A O 9
ATOM 10195 N N . GLU A 1 14 ? 11.947 -3.457 -2.123 1.00 0.00 14 GLU A N 9
ATOM 10196 C CA . GLU A 1 14 ? 11.046 -4.605 -1.836 1.00 0.00 14 GLU A CA 9
ATOM 10197 C C . GLU A 1 14 ? 10.144 -4.357 -0.622 1.00 0.00 14 GLU A C 9
ATOM 10198 O O . GLU A 1 14 ? 8.965 -4.703 -0.635 1.00 0.00 14 GLU A O 9
ATOM 10210 N N . ALA A 1 15 ? 10.681 -3.648 0.374 1.00 0.00 15 ALA A N 9
ATOM 10211 C CA . ALA A 1 15 ? 10.007 -3.144 1.584 1.00 0.00 15 ALA A CA 9
ATOM 10212 C C . ALA A 1 15 ? 8.633 -2.499 1.329 1.00 0.00 15 ALA A C 9
ATOM 10213 O O . ALA A 1 15 ? 7.686 -2.610 2.108 1.00 0.00 15 ALA A O 9
ATOM 10220 N N . SER A 1 16 ? 8.576 -1.809 0.193 1.00 0.00 16 SER A N 9
ATOM 10221 C CA . SER A 1 16 ? 7.500 -0.949 -0.267 1.00 0.00 16 SER A CA 9
ATOM 10222 C C . SER A 1 16 ? 6.154 -1.691 -0.396 1.00 0.00 16 SER A C 9
ATOM 10223 O O . SER A 1 16 ? 5.081 -1.147 -0.122 1.00 0.00 16 SER A O 9
ATOM 10231 N N . ILE A 1 17 ? 6.225 -2.953 -0.805 1.00 0.00 17 ILE A N 9
ATOM 10232 C CA . ILE A 1 17 ? 5.147 -3.744 -1.439 1.00 0.00 17 ILE A CA 9
ATOM 10233 C C . ILE A 1 17 ? 4.963 -5.118 -0.722 1.00 0.00 17 ILE A C 9
ATOM 10234 O O . ILE A 1 17 ? 4.128 -5.943 -1.100 1.00 0.00 17 ILE A O 9
ATOM 10250 N N . ASP A 1 18 ? 5.696 -5.350 0.378 1.00 0.00 18 ASP A N 9
ATOM 10251 C CA . ASP A 1 18 ? 5.753 -6.631 1.114 1.00 0.00 18 ASP A CA 9
ATOM 10252 C C . ASP A 1 18 ? 4.476 -6.990 1.902 1.00 0.00 18 ASP A C 9
ATOM 10253 O O . ASP A 1 18 ? 4.171 -8.175 2.083 1.00 0.00 18 ASP A O 9
ATOM 10262 N N . GLU A 1 19 ? 3.712 -5.974 2.329 1.00 0.00 19 GLU A N 9
ATOM 10263 C CA . GLU A 1 19 ? 2.456 -6.115 3.122 1.00 0.00 19 GLU A CA 9
ATOM 10264 C C . GLU A 1 19 ? 1.320 -5.194 2.669 1.00 0.00 19 GLU A C 9
ATOM 10265 O O . GLU A 1 19 ? 0.172 -5.614 2.636 1.00 0.00 19 GLU A O 9
ATOM 10277 N N . PHE A 1 20 ? 1.639 -3.969 2.249 1.00 0.00 20 PHE A N 9
ATOM 10278 C CA . PHE A 1 20 ? 0.721 -2.946 1.730 1.00 0.00 20 PHE A CA 9
ATOM 10279 C C . PHE A 1 20 ? -0.032 -3.398 0.476 1.00 0.00 20 PHE A C 9
ATOM 10280 O O . PHE A 1 20 ? -1.246 -3.348 0.402 1.00 0.00 20 PHE A O 9
ATOM 10297 N N . MET A 1 21 ? 0.660 -3.956 -0.496 1.00 0.00 21 MET A N 9
ATOM 10298 C CA . MET A 1 21 ? 0.020 -4.552 -1.684 1.00 0.00 21 MET A CA 9
ATOM 10299 C C . MET A 1 21 ? -0.933 -5.712 -1.330 1.00 0.00 21 MET A C 9
ATOM 10300 O O . MET A 1 21 ? -1.929 -5.952 -2.007 1.00 0.00 21 MET A O 9
ATOM 10314 N N . GLY A 1 22 ? -0.674 -6.397 -0.220 1.00 0.00 22 GLY A N 9
ATOM 10315 C CA . GLY A 1 22 ? -1.615 -7.315 0.415 1.00 0.00 22 GLY A CA 9
ATOM 10316 C C . GLY A 1 22 ? -2.822 -6.586 1.009 1.00 0.00 22 GLY A C 9
ATOM 10317 O O . GLY A 1 22 ? -3.937 -7.067 0.901 1.00 0.00 22 GLY A O 9
ATOM 10321 N N . LYS A 1 23 ? -2.629 -5.416 1.616 1.00 0.00 23 LYS A N 9
ATOM 10322 C CA . LYS A 1 23 ? -3.588 -4.551 2.242 1.00 0.00 23 LYS A CA 9
ATOM 10323 C C . LYS A 1 23 ? -4.591 -4.060 1.184 1.00 0.00 23 LYS A C 9
ATOM 10324 O O . LYS A 1 23 ? -5.802 -4.116 1.372 1.00 0.00 23 LYS A O 9
ATOM 10343 N N . ILE A 1 24 ? -4.057 -3.695 0.011 1.00 0.00 24 ILE A N 9
ATOM 10344 C CA . ILE A 1 24 ? -4.805 -3.337 -1.213 1.00 0.00 24 ILE A CA 9
ATOM 10345 C C . ILE A 1 24 ? -5.629 -4.529 -1.646 1.00 0.00 24 ILE A C 9
ATOM 10346 O O . ILE A 1 24 ? -6.841 -4.454 -1.848 1.00 0.00 24 ILE A O 9
ATOM 10362 N N . ALA A 1 25 ? -4.926 -5.637 -1.803 1.00 0.00 25 ALA A N 9
ATOM 10363 C CA . ALA A 1 25 ? -5.477 -6.801 -2.476 1.00 0.00 25 ALA A CA 9
ATOM 10364 C C . ALA A 1 25 ? -6.544 -7.483 -1.602 1.00 0.00 25 ALA A C 9
ATOM 10365 O O . ALA A 1 25 ? -7.452 -8.139 -2.115 1.00 0.00 25 ALA A O 9
ATOM 10372 N N . SER A 1 26 ? -6.448 -7.247 -0.287 1.00 0.00 26 SER A N 9
ATOM 10373 C CA . SER A 1 26 ? -7.263 -7.818 0.776 1.00 0.00 26 SER A CA 9
ATOM 10374 C C . SER A 1 26 ? -8.240 -6.816 1.408 1.00 0.00 26 SER A C 9
ATOM 10375 O O . SER A 1 26 ? -8.738 -7.035 2.518 1.00 0.00 26 SER A O 9
ATOM 10383 N N . CYS A 1 27 ? -8.437 -5.650 0.791 1.00 0.00 27 CYS A N 9
ATOM 10384 C CA . CYS A 1 27 ? -9.151 -4.541 1.395 1.00 0.00 27 CYS A CA 9
ATOM 10385 C C . CYS A 1 27 ? -10.651 -4.854 1.644 1.00 0.00 27 CYS A C 9
ATOM 10386 O O . CYS A 1 27 ? -11.325 -4.210 2.447 1.00 0.00 27 CYS A O 9
ATOM 10394 N N . GLN A 1 28 ? -11.158 -5.865 0.916 1.00 0.00 28 GLN A N 9
ATOM 10395 C CA . GLN A 1 28 ? -12.493 -6.521 0.897 1.00 0.00 28 GLN A CA 9
ATOM 10396 C C . GLN A 1 28 ? -13.723 -5.630 0.656 1.00 0.00 28 GLN A C 9
ATOM 10397 O O . GLN A 1 28 ? -14.840 -6.119 0.469 1.00 0.00 28 GLN A O 9
ATOM 10411 N N . THR A 1 29 ? -13.534 -4.321 0.685 1.00 0.00 29 THR A N 9
ATOM 10412 C CA . THR A 1 29 ? -14.578 -3.289 0.729 1.00 0.00 29 THR A CA 9
ATOM 10413 C C . THR A 1 29 ? -14.006 -2.043 0.122 1.00 0.00 29 THR A C 9
ATOM 10414 O O . THR A 1 29 ? -12.830 -1.748 0.355 1.00 0.00 29 THR A O 9
ATOM 10425 N N . LEU A 1 30 ? -14.790 -1.282 -0.637 1.00 0.00 30 LEU A N 9
ATOM 10426 C CA . LEU A 1 30 ? -14.232 -0.049 -1.164 1.00 0.00 30 LEU A CA 9
ATOM 10427 C C . LEU A 1 30 ? -14.059 0.962 -0.048 1.00 0.00 30 LEU A C 9
ATOM 10428 O O . LEU A 1 30 ? -13.132 1.739 0.005 1.00 0.00 30 LEU A O 9
ATOM 10444 N N . GLU A 1 31 ? -15.007 0.907 0.850 1.00 0.00 31 GLU A N 9
ATOM 10445 C CA . GLU A 1 31 ? -15.137 1.752 1.994 1.00 0.00 31 GLU A CA 9
ATOM 10446 C C . GLU A 1 31 ? -13.967 1.591 2.941 1.00 0.00 31 GLU A C 9
ATOM 10447 O O . GLU A 1 31 ? -13.487 2.564 3.511 1.00 0.00 31 GLU A O 9
ATOM 10459 N N . GLY A 1 32 ? -13.471 0.359 3.037 1.00 0.00 32 GLY A N 9
ATOM 10460 C CA . GLY A 1 32 ? -12.161 0.072 3.587 1.00 0.00 32 GLY A CA 9
ATOM 10461 C C . GLY A 1 32 ? -10.979 0.450 2.724 1.00 0.00 32 GLY A C 9
ATOM 10462 O O . GLY A 1 32 ? -10.063 1.059 3.234 1.00 0.00 32 GLY A O 9
ATOM 10466 N N . LEU A 1 33 ? -10.996 0.210 1.423 1.00 0.00 33 LEU A N 9
ATOM 10467 C CA . LEU A 1 33 ? -9.928 0.589 0.499 1.00 0.00 33 LEU A CA 9
ATOM 10468 C C . LEU A 1 33 ? -9.633 2.078 0.467 1.00 0.00 33 LEU A C 9
ATOM 10469 O O . LEU A 1 33 ? -8.493 2.499 0.438 1.00 0.00 33 LEU A O 9
ATOM 10485 N N . GLU A 1 34 ? -10.690 2.852 0.527 1.00 0.00 34 GLU A N 9
ATOM 10486 C CA . GLU A 1 34 ? -10.786 4.284 0.764 1.00 0.00 34 GLU A CA 9
ATOM 10487 C C . GLU A 1 34 ? -10.263 4.745 2.134 1.00 0.00 34 GLU A C 9
ATOM 10488 O O . GLU A 1 34 ? -9.704 5.833 2.256 1.00 0.00 34 GLU A O 9
ATOM 10500 N N . GLU A 1 35 ? -10.423 3.911 3.166 1.00 0.00 35 GLU A N 9
ATOM 10501 C CA . GLU A 1 35 ? -9.785 4.082 4.501 1.00 0.00 35 GLU A CA 9
ATOM 10502 C C . GLU A 1 35 ? -8.307 3.739 4.452 1.00 0.00 35 GLU A C 9
ATOM 10503 O O . GLU A 1 35 ? -7.514 4.466 5.030 1.00 0.00 35 GLU A O 9
ATOM 10515 N N . LEU A 1 36 ? -7.940 2.703 3.698 1.00 0.00 36 LEU A N 9
ATOM 10516 C CA . LEU A 1 36 ? -6.565 2.385 3.319 1.00 0.00 36 LEU A CA 9
ATOM 10517 C C . LEU A 1 36 ? -5.976 3.532 2.491 1.00 0.00 36 LEU A C 9
ATOM 10518 O O . LEU A 1 36 ? -4.815 3.873 2.662 1.00 0.00 36 LEU A O 9
ATOM 10534 N N . GLU A 1 37 ? -6.771 4.170 1.630 1.00 0.00 37 GLU A N 9
ATOM 10535 C CA . GLU A 1 37 ? -6.364 5.273 0.765 1.00 0.00 37 GLU A CA 9
ATOM 10536 C C . GLU A 1 37 ? -6.023 6.505 1.559 1.00 0.00 37 GLU A C 9
ATOM 10537 O O . GLU A 1 37 ? -4.989 7.137 1.363 1.00 0.00 37 GLU A O 9
ATOM 10549 N N . ALA A 1 38 ? -6.887 6.788 2.523 1.00 0.00 38 ALA A N 9
ATOM 10550 C CA . ALA A 1 38 ? -6.597 7.800 3.497 1.00 0.00 38 ALA A CA 9
ATOM 10551 C C . ALA A 1 38 ? -5.398 7.382 4.367 1.00 0.00 38 ALA A C 9
ATOM 10552 O O . ALA A 1 38 ? -4.450 8.145 4.454 1.00 0.00 38 ALA A O 9
ATOM 10559 N N . TYR A 1 39 ? -5.342 6.153 4.902 1.00 0.00 39 TYR A N 9
ATOM 10560 C CA . TYR A 1 39 ? -4.266 5.732 5.811 1.00 0.00 39 TYR A CA 9
ATOM 10561 C C . TYR A 1 39 ? -2.890 5.762 5.101 1.00 0.00 39 TYR A C 9
ATOM 10562 O O . TYR A 1 39 ? -1.881 6.146 5.698 1.00 0.00 39 TYR A O 9
ATOM 10580 N N . TYR A 1 40 ? -2.880 5.466 3.804 1.00 0.00 40 TYR A N 9
ATOM 10581 C CA . TYR A 1 40 ? -1.744 5.578 2.894 1.00 0.00 40 TYR A CA 9
ATOM 10582 C C . TYR A 1 40 ? -1.290 7.036 2.877 1.00 0.00 40 TYR A C 9
ATOM 10583 O O . TYR A 1 40 ? -0.171 7.336 3.288 1.00 0.00 40 TYR A O 9
ATOM 10601 N N . LYS A 1 41 ? -2.189 7.963 2.558 1.00 0.00 41 LYS A N 9
ATOM 10602 C CA . LYS A 1 41 ? -1.851 9.388 2.540 1.00 0.00 41 LYS A CA 9
ATOM 10603 C C . LYS A 1 41 ? -1.444 9.951 3.916 1.00 0.00 41 LYS A C 9
ATOM 10604 O O . LYS A 1 41 ? -0.534 10.770 4.006 1.00 0.00 41 LYS A O 9
ATOM 10623 N N . LYS A 1 42 ? -2.094 9.509 4.999 1.00 0.00 42 LYS A N 9
ATOM 10624 C CA . LYS A 1 42 ? -1.938 9.900 6.393 1.00 0.00 42 LYS A CA 9
ATOM 10625 C C . LYS A 1 42 ? -0.577 9.482 6.967 1.00 0.00 42 LYS A C 9
ATOM 10626 O O . LYS A 1 42 ? 0.099 10.274 7.624 1.00 0.00 42 LYS A O 9
ATOM 10645 N N . ARG A 1 43 ? -0.172 8.237 6.727 1.00 0.00 43 ARG A N 9
ATOM 10646 C CA . ARG A 1 43 ? 1.132 7.718 7.130 1.00 0.00 43 ARG A CA 9
ATOM 10647 C C . ARG A 1 43 ? 2.309 8.297 6.347 1.00 0.00 43 ARG A C 9
ATOM 10648 O O . ARG A 1 43 ? 3.324 8.620 6.932 1.00 0.00 43 ARG A O 9
ATOM 10669 N N . VAL A 1 44 ? 2.240 8.406 5.024 1.00 0.00 44 VAL A N 9
ATOM 10670 C CA . VAL A 1 44 ? 3.385 8.533 4.120 1.00 0.00 44 VAL A CA 9
ATOM 10671 C C . VAL A 1 44 ? 4.358 9.676 4.390 1.00 0.00 44 VAL A C 9
ATOM 10672 O O . VAL A 1 44 ? 5.573 9.535 4.244 1.00 0.00 44 VAL A O 9
ATOM 10685 N N . LYS A 1 45 ? 3.815 10.770 4.895 1.00 0.00 45 LYS A N 9
ATOM 10686 C CA . LYS A 1 45 ? 4.551 11.925 5.409 1.00 0.00 45 LYS A CA 9
ATOM 10687 C C . LYS A 1 45 ? 5.388 11.663 6.692 1.00 0.00 45 LYS A C 9
ATOM 10688 O O . LYS A 1 45 ? 6.434 12.271 6.929 1.00 0.00 45 LYS A O 9
ATOM 10707 N N . GLU A 1 46 ? 4.860 10.761 7.530 1.00 0.00 46 GLU A N 9
ATOM 10708 C CA . GLU A 1 46 ? 5.296 10.264 8.848 1.00 0.00 46 GLU A CA 9
ATOM 10709 C C . GLU A 1 46 ? 6.378 9.195 8.737 1.00 0.00 46 GLU A C 9
ATOM 10710 O O . GLU A 1 46 ? 7.008 8.803 9.724 1.00 0.00 46 GLU A O 9
ATOM 10722 N N . THR A 1 47 ? 6.584 8.741 7.509 1.00 0.00 47 THR A N 9
ATOM 10723 C CA . THR A 1 47 ? 7.478 7.638 7.158 1.00 0.00 47 THR A CA 9
ATOM 10724 C C . THR A 1 47 ? 8.245 7.896 5.843 1.00 0.00 47 THR A C 9
ATOM 10725 O O . THR A 1 47 ? 8.548 9.045 5.509 1.00 0.00 47 THR A O 9
ATOM 10736 N N . GLU A 1 48 ? 8.639 6.829 5.128 1.00 0.00 48 GLU A N 9
ATOM 10737 C CA . GLU A 1 48 ? 9.744 6.774 4.155 1.00 0.00 48 GLU A CA 9
ATOM 10738 C C . GLU A 1 48 ? 9.384 6.113 2.828 1.00 0.00 48 GLU A C 9
ATOM 10739 O O . GLU A 1 48 ? 10.221 5.538 2.133 1.00 0.00 48 GLU A O 9
ATOM 10751 N N . LEU A 1 49 ? 8.106 6.222 2.485 1.00 0.00 49 LEU A N 9
ATOM 10752 C CA . LEU A 1 49 ? 7.593 6.039 1.126 1.00 0.00 49 LEU A CA 9
ATOM 10753 C C . LEU A 1 49 ? 8.431 6.869 0.131 1.00 0.00 49 LEU A C 9
ATOM 10754 O O . LEU A 1 49 ? 8.714 8.059 0.306 1.00 0.00 49 LEU A O 9
ATOM 10770 N N . LYS A 1 50 ? 8.843 6.154 -0.893 1.00 0.00 50 LYS A N 9
ATOM 10771 C CA . LYS A 1 50 ? 9.632 6.553 -2.046 1.00 0.00 50 LYS A CA 9
ATOM 10772 C C . LYS A 1 50 ? 8.777 6.384 -3.306 1.00 0.00 50 LYS A C 9
ATOM 10773 O O . LYS A 1 50 ? 7.630 5.938 -3.239 1.00 0.00 50 LYS A O 9
ATOM 10792 N N . ASP A 1 51 ? 9.325 6.668 -4.488 1.00 0.00 51 ASP A N 9
ATOM 10793 C CA . ASP A 1 51 ? 8.547 6.485 -5.730 1.00 0.00 51 ASP A CA 9
ATOM 10794 C C . ASP A 1 51 ? 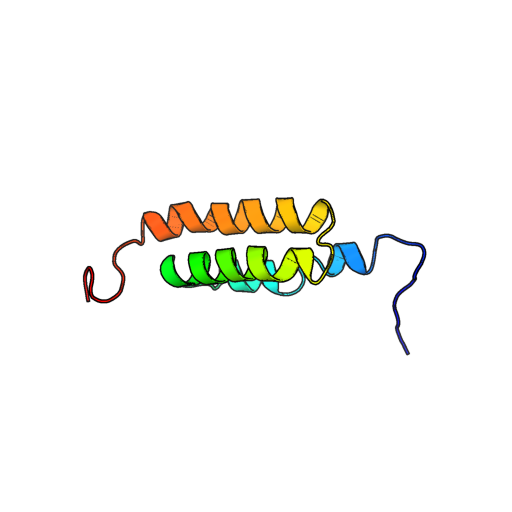8.029 5.039 -5.832 1.00 0.00 51 ASP A C 9
ATOM 10795 O O . ASP A 1 51 ? 6.861 4.784 -6.096 1.00 0.00 51 ASP A O 9
ATOM 10804 N N . THR A 1 52 ? 8.886 4.083 -5.508 1.00 0.00 52 THR A N 9
ATOM 10805 C CA . THR A 1 52 ? 8.671 2.652 -5.707 1.00 0.00 52 THR A CA 9
ATOM 10806 C C . THR A 1 52 ? 7.455 2.069 -4.990 1.00 0.00 52 THR A C 9
ATOM 10807 O O . THR A 1 52 ? 6.726 1.304 -5.626 1.00 0.00 52 THR A O 9
ATOM 10818 N N . ASP A 1 53 ? 7.205 2.383 -3.700 1.00 0.00 53 ASP A N 9
ATOM 10819 C CA . ASP A 1 53 ? 5.938 1.987 -3.067 1.00 0.00 53 ASP A CA 9
ATOM 10820 C C . ASP A 1 53 ? 4.800 2.714 -3.745 1.00 0.00 53 ASP A C 9
ATOM 10821 O O . ASP A 1 53 ? 3.811 2.093 -4.135 1.00 0.00 53 ASP A O 9
ATOM 10830 N N . ASP A 1 54 ? 4.980 4.020 -3.906 1.00 0.00 54 ASP A N 9
ATOM 10831 C CA . ASP A 1 54 ? 3.849 4.916 -4.087 1.00 0.00 54 ASP A CA 9
ATOM 10832 C C . ASP A 1 54 ? 3.098 4.610 -5.370 1.00 0.00 54 ASP A C 9
ATOM 10833 O O . ASP A 1 54 ? 1.887 4.443 -5.350 1.00 0.00 54 ASP A O 9
ATOM 10842 N N . ILE A 1 55 ? 3.826 4.437 -6.463 1.00 0.00 55 ILE A N 9
ATOM 10843 C CA . ILE A 1 55 ? 3.196 4.168 -7.766 1.00 0.00 55 ILE A CA 9
ATOM 10844 C C . ILE A 1 55 ? 2.548 2.798 -7.801 1.00 0.00 55 ILE A C 9
ATOM 10845 O O . ILE A 1 55 ? 1.403 2.640 -8.210 1.00 0.00 55 ILE A O 9
ATOM 10861 N N . SER A 1 56 ? 3.304 1.816 -7.320 1.00 0.00 56 SER A N 9
ATOM 10862 C CA . SER A 1 56 ? 2.929 0.412 -7.449 1.00 0.00 56 SER A CA 9
ATOM 10863 C C . SER A 1 56 ? 1.653 0.121 -6.667 1.00 0.00 56 SER A C 9
ATOM 10864 O O . SER A 1 56 ? 0.695 -0.475 -7.154 1.00 0.00 56 SER A O 9
ATOM 10872 N N . VAL A 1 57 ? 1.677 0.563 -5.413 1.00 0.00 57 VAL A N 9
ATOM 10873 C CA . VAL A 1 57 ? 0.574 0.479 -4.474 1.00 0.00 57 VAL A CA 9
ATOM 10874 C C . VAL A 1 57 ? -0.629 1.334 -4.788 1.00 0.00 57 VAL A C 9
ATOM 10875 O O . VAL A 1 57 ? -1.731 0.821 -4.774 1.00 0.00 57 VAL A O 9
ATOM 10888 N N . ARG A 1 58 ? -0.474 2.609 -5.146 1.00 0.00 58 ARG A N 9
ATOM 10889 C CA . ARG A 1 58 ? -1.623 3.437 -5.500 1.00 0.00 58 ARG A CA 9
ATOM 10890 C C . ARG A 1 58 ? -2.248 2.980 -6.791 1.00 0.00 58 ARG A C 9
ATOM 10891 O O . ARG A 1 58 ? -3.471 3.001 -6.906 1.00 0.00 58 ARG A O 9
ATOM 10912 N N . ASP A 1 59 ? -1.447 2.533 -7.753 1.00 0.00 59 ASP A N 9
ATOM 10913 C CA . ASP A 1 59 ? -2.024 2.083 -9.021 1.00 0.00 59 ASP A CA 9
ATOM 10914 C C . ASP A 1 59 ? -2.886 0.817 -8.867 1.00 0.00 59 ASP A C 9
ATOM 10915 O O . ASP A 1 59 ? -3.782 0.553 -9.659 1.00 0.00 59 ASP A O 9
ATOM 10924 N N . ALA A 1 60 ? -2.524 0.007 -7.874 1.00 0.00 60 ALA A N 9
ATOM 10925 C CA . ALA A 1 60 ? -3.213 -1.113 -7.253 1.00 0.00 60 ALA A CA 9
ATOM 10926 C C . ALA A 1 60 ? -4.405 -0.747 -6.385 1.00 0.00 60 ALA A C 9
ATOM 10927 O O . ALA A 1 60 ? -5.441 -1.391 -6.437 1.00 0.00 60 ALA A O 9
ATOM 10934 N N . LEU A 1 61 ? -4.276 0.306 -5.593 1.00 0.00 61 LEU A N 9
ATOM 10935 C CA . LEU A 1 61 ? -5.321 0.837 -4.745 1.00 0.00 61 LEU A CA 9
ATOM 10936 C C . LEU A 1 61 ? -6.448 1.389 -5.569 1.00 0.00 61 LEU A C 9
ATOM 10937 O O . LEU A 1 61 ? -7.570 0.904 -5.518 1.00 0.00 61 LEU A O 9
ATOM 10953 N N . ALA A 1 62 ? -6.054 2.238 -6.493 1.00 0.00 62 ALA A N 9
ATOM 10954 C CA . ALA A 1 62 ? -6.898 2.682 -7.589 1.00 0.00 62 ALA A CA 9
ATOM 10955 C C . ALA A 1 62 ? -7.326 1.541 -8.532 1.00 0.00 62 ALA A C 9
ATOM 10956 O O . ALA A 1 62 ? -8.407 1.553 -9.121 1.00 0.00 62 ALA A O 9
ATOM 10963 N N . GLY A 1 63 ? -6.445 0.550 -8.634 1.00 0.00 63 GLY A N 9
ATOM 10964 C CA . GLY A 1 63 ? -6.581 -0.711 -9.329 1.00 0.00 63 GLY A CA 9
ATOM 10965 C C . GLY A 1 63 ? -7.838 -1.419 -8.858 1.00 0.00 63 GLY A C 9
ATOM 10966 O O . GLY A 1 63 ? -8.726 -1.738 -9.641 1.00 0.00 63 GLY A O 9
ATOM 10970 N N . LYS A 1 64 ? -7.882 -1.641 -7.539 1.00 0.00 64 LYS A N 9
ATOM 10971 C CA . LYS A 1 64 ? -8.980 -2.206 -6.780 1.00 0.00 64 LYS A CA 9
ATOM 10972 C C . LYS A 1 64 ? -10.186 -1.284 -6.678 1.00 0.00 64 LYS A C 9
ATOM 10973 O O . LYS A 1 64 ? -11.313 -1.736 -6.630 1.00 0.00 64 LYS A O 9
ATOM 10992 N N . ARG A 1 65 ? -9.983 0.023 -6.601 1.00 0.00 65 ARG A N 9
ATOM 10993 C CA . ARG A 1 65 ? -11.031 0.991 -6.340 1.00 0.00 65 ARG A CA 9
ATOM 10994 C C . ARG A 1 65 ? -12.138 0.853 -7.359 1.00 0.00 65 ARG A C 9
ATOM 10995 O O . ARG A 1 65 ? -13.252 0.547 -6.984 1.00 0.00 65 ARG A O 9
ATOM 11016 N N . ALA A 1 66 ? -11.784 0.815 -8.636 1.00 0.00 66 ALA A N 9
ATOM 11017 C CA . ALA A 1 66 ? -12.753 0.620 -9.717 1.00 0.00 66 ALA A CA 9
ATOM 11018 C C . ALA A 1 66 ? -13.541 -0.688 -9.567 1.00 0.00 66 ALA A C 9
ATOM 11019 O O . ALA A 1 66 ? -14.723 -0.753 -9.903 1.00 0.00 66 ALA A O 9
ATOM 11026 N N . GLU A 1 67 ? -12.862 -1.737 -9.078 1.00 0.00 67 GLU A N 9
ATOM 11027 C CA . GLU A 1 67 ? -13.443 -3.061 -8.893 1.00 0.00 67 GLU A CA 9
ATOM 11028 C C . GLU A 1 67 ? -14.490 -3.024 -7.811 1.00 0.00 67 GLU A C 9
ATOM 11029 O O . GLU A 1 67 ? -15.569 -3.600 -7.897 1.00 0.00 67 GLU A O 9
ATOM 11041 N N . LEU A 1 68 ? -14.066 -2.398 -6.728 1.00 0.00 68 LEU A N 9
ATOM 11042 C CA . LEU A 1 68 ? -14.792 -2.214 -5.497 1.00 0.00 68 LEU A CA 9
ATOM 11043 C C . LEU A 1 68 ? -16.003 -1.310 -5.575 1.00 0.00 68 LEU A C 9
ATOM 11044 O O . LEU A 1 68 ? -16.965 -1.436 -4.831 1.00 0.00 68 LEU A O 9
ATOM 11060 N N . GLU A 1 69 ? -15.878 -0.324 -6.451 1.00 0.00 69 GLU A N 9
ATOM 11061 C CA . GLU A 1 69 ? -16.827 0.685 -6.865 1.00 0.00 69 GLU A CA 9
ATOM 11062 C C . GLU A 1 69 ? -17.891 0.121 -7.798 1.00 0.00 69 GLU A C 9
ATOM 11063 O O . GLU A 1 69 ? -19.042 0.562 -7.798 1.00 0.00 69 GLU A O 9
ATOM 11075 N N . ASP A 1 70 ? -17.486 -0.881 -8.585 1.00 0.00 70 ASP A N 9
ATOM 11076 C CA . ASP A 1 70 ? -18.430 -1.840 -9.187 1.00 0.00 70 ASP A CA 9
ATOM 11077 C C . ASP A 1 70 ? -19.040 -2.724 -8.107 1.00 0.00 70 ASP A C 9
ATOM 11078 O O . ASP A 1 70 ? -20.168 -3.200 -8.252 1.00 0.00 70 ASP A O 9
ATOM 11087 N N . SER A 1 71 ? -18.289 -2.905 -7.012 1.00 0.00 71 SER A N 9
ATOM 11088 C CA . SER A 1 71 ? -18.726 -3.738 -5.890 1.00 0.00 71 SER A CA 9
ATOM 11089 C C . SER A 1 71 ? -19.403 -2.920 -4.749 1.00 0.00 71 SER A C 9
ATOM 11090 O O . SER A 1 71 ? -19.383 -3.320 -3.577 1.00 0.00 71 SER A O 9
ATOM 11098 N N . ASP A 1 72 ? -19.951 -1.734 -5.075 1.00 0.00 72 ASP A N 9
ATOM 11099 C CA . ASP A 1 72 ? -20.455 -0.700 -4.137 1.00 0.00 72 ASP A CA 9
ATOM 11100 C C . ASP A 1 72 ? -21.552 -1.189 -3.154 1.00 0.00 72 ASP A C 9
ATOM 11101 O O . ASP A 1 72 ? -21.843 -0.514 -2.159 1.00 0.00 72 ASP A O 9
ATOM 11110 N N . ASP A 1 73 ? -22.172 -2.340 -3.458 1.00 0.00 73 ASP A N 9
ATOM 11111 C CA . ASP A 1 73 ? -23.236 -3.022 -2.696 1.00 0.00 73 ASP A CA 9
ATOM 11112 C C . ASP A 1 73 ? -22.963 -3.142 -1.187 1.00 0.00 73 ASP A C 9
ATOM 11113 O O . ASP A 1 73 ? -21.864 -3.533 -0.778 1.00 0.00 73 ASP A O 9
ATOM 11122 N N . GLU A 1 74 ? -23.977 -2.841 -0.363 1.00 0.00 74 GLU A N 9
ATOM 11123 C CA . GLU A 1 74 ? -23.943 -2.940 1.114 1.00 0.00 74 GLU A CA 9
ATOM 11124 C C . GLU A 1 74 ? -25.164 -3.633 1.708 1.00 0.00 74 GLU A C 9
ATOM 11125 O O . GLU A 1 74 ? -26.302 -3.262 1.405 1.00 0.00 74 GLU A O 9
ATOM 11137 N N . VAL A 1 75 ? -24.916 -4.630 2.564 1.00 0.00 75 VAL A N 9
ATOM 11138 C CA . VAL A 1 75 ? -25.844 -5.660 3.106 1.00 0.00 75 VAL A CA 9
ATOM 11139 C C . VAL A 1 75 ? -26.613 -6.488 2.067 1.00 0.00 75 VAL A C 9
ATOM 11140 O O . VAL A 1 75 ? -26.541 -7.720 2.038 1.00 0.00 75 VAL A O 9
ATOM 11153 N N . GLU A 1 76 ? -27.368 -5.784 1.242 1.00 0.00 76 GLU A N 9
ATOM 11154 C CA . GLU A 1 76 ? -28.406 -6.270 0.326 1.00 0.00 76 GLU A CA 9
ATOM 11155 C C . GLU A 1 76 ? -28.515 -5.464 -0.972 1.00 0.00 76 GLU A C 9
ATOM 11156 O O . GLU A 1 76 ? -28.965 -6.001 -1.989 1.00 0.00 76 GLU A O 9
ATOM 11168 N N . GLU A 1 77 ? -28.158 -4.169 -0.919 1.00 0.00 77 GLU A N 9
ATOM 11169 C CA . GLU A 1 77 ? -28.297 -3.214 -2.034 1.00 0.00 77 GLU A CA 9
ATOM 11170 C C . GLU A 1 77 ? -27.426 -1.968 -1.868 1.00 0.00 77 GLU A C 9
ATOM 11171 O O . GLU A 1 77 ? -26.654 -1.619 -2.760 1.00 0.00 77 GLU A O 9
ATOM 11183 N N . SER A 1 78 ? -27.583 -1.272 -0.736 1.00 0.00 78 SER A N 9
ATOM 11184 C CA . SER A 1 78 ? -27.161 0.134 -0.560 1.00 0.00 78 SER A CA 9
ATOM 11185 C C . SER A 1 78 ? -27.145 0.629 0.912 1.00 0.00 78 SER A C 9
ATOM 11186 O O . SER A 1 78 ? -27.209 1.836 1.167 1.00 0.00 78 SER A O 9
ATOM 11194 N N . PHE A 1 79 ? -27.132 -0.295 1.885 1.00 0.00 79 PHE A N 9
ATOM 11195 C CA . PHE A 1 79 ? -27.311 -0.019 3.323 1.00 0.00 79 PHE A CA 9
ATOM 11196 C C . PHE A 1 79 ? -26.325 1.032 3.899 1.00 0.00 79 PHE A C 9
ATOM 11197 O O . PHE A 1 79 ? -26.799 1.979 4.567 1.00 0.00 79 PHE A O 9
ATOM 11215 N N . GLY A 1 1 ? 23.518 -16.726 3.143 1.00 0.00 1 GLY A N 10
ATOM 11216 C CA . GLY A 1 1 ? 23.600 -16.979 1.681 1.00 0.00 1 GLY A CA 10
ATOM 11217 C C . GLY A 1 1 ? 25.035 -17.022 1.177 1.00 0.00 1 GLY A C 10
ATOM 11218 O O . GLY A 1 1 ? 25.975 -17.175 1.961 1.00 0.00 1 GLY A O 10
ATOM 11224 N N . SER A 1 2 ? 25.208 -16.876 -0.139 1.00 0.00 2 SER A N 10
ATOM 11225 C CA . SER A 1 2 ? 26.495 -17.053 -0.853 1.00 0.00 2 SER A CA 10
ATOM 11226 C C . SER A 1 2 ? 26.761 -15.962 -1.923 1.00 0.00 2 SER A C 10
ATOM 11227 O O . SER A 1 2 ? 27.587 -16.142 -2.824 1.00 0.00 2 SER A O 10
ATOM 11235 N N . HIS A 1 3 ? 26.048 -14.832 -1.837 1.00 0.00 3 HIS A N 10
ATOM 11236 C CA . HIS A 1 3 ? 26.124 -13.676 -2.746 1.00 0.00 3 HIS A CA 10
ATOM 11237 C C . HIS A 1 3 ? 25.854 -12.338 -2.009 1.00 0.00 3 HIS A C 10
ATOM 11238 O O . HIS A 1 3 ? 25.536 -12.333 -0.813 1.00 0.00 3 HIS A O 10
ATOM 11252 N N . MET A 1 4 ? 25.987 -11.203 -2.704 1.00 0.00 4 MET A N 10
ATOM 11253 C CA . MET A 1 4 ? 25.912 -9.845 -2.132 1.00 0.00 4 MET A CA 10
ATOM 11254 C C . MET A 1 4 ? 25.025 -8.890 -2.956 1.00 0.00 4 MET A C 10
ATOM 11255 O O . MET A 1 4 ? 24.842 -9.062 -4.165 1.00 0.00 4 MET A O 10
ATOM 11269 N N . LEU A 1 5 ? 24.483 -7.861 -2.296 1.00 0.00 5 LEU A N 10
ATOM 11270 C CA . LEU A 1 5 ? 23.544 -6.883 -2.878 1.00 0.00 5 LEU A CA 10
ATOM 11271 C C . LEU A 1 5 ? 24.140 -5.956 -3.963 1.00 0.00 5 LEU A C 10
ATOM 11272 O O . LEU A 1 5 ? 23.394 -5.437 -4.797 1.00 0.00 5 LEU A O 10
ATOM 11288 N N . LEU A 1 6 ? 25.457 -5.721 -3.930 1.00 0.00 6 LEU A N 10
ATOM 11289 C CA . LEU A 1 6 ? 26.246 -4.726 -4.686 1.00 0.00 6 LEU A CA 10
ATOM 11290 C C . LEU A 1 6 ? 25.863 -3.239 -4.448 1.00 0.00 6 LEU A C 10
ATOM 11291 O O . LEU A 1 6 ? 26.747 -2.382 -4.395 1.00 0.00 6 LEU A O 10
ATOM 11307 N N . GLU A 1 7 ? 24.578 -2.950 -4.207 1.00 0.00 7 GLU A N 10
ATOM 11308 C CA . GLU A 1 7 ? 24.010 -1.684 -3.696 1.00 0.00 7 GLU A CA 10
ATOM 11309 C C . GLU A 1 7 ? 22.938 -1.995 -2.649 1.00 0.00 7 GLU A C 10
ATOM 11310 O O . GLU A 1 7 ? 21.902 -2.579 -2.965 1.00 0.00 7 GLU A O 10
ATOM 11322 N N . PHE A 1 8 ? 23.204 -1.643 -1.391 1.00 0.00 8 PHE A N 10
ATOM 11323 C CA . PHE A 1 8 ? 22.396 -2.035 -0.222 1.00 0.00 8 PHE A CA 10
ATOM 11324 C C . PHE A 1 8 ? 21.025 -1.327 -0.100 1.00 0.00 8 PHE A C 10
ATOM 11325 O O . PHE A 1 8 ? 20.187 -1.734 0.705 1.00 0.00 8 PHE A O 10
ATOM 11342 N N . LYS A 1 9 ? 20.762 -0.316 -0.938 1.00 0.00 9 LYS A N 10
ATOM 11343 C CA . LYS A 1 9 ? 19.540 0.511 -0.983 1.00 0.00 9 LYS A CA 10
ATOM 11344 C C . LYS A 1 9 ? 18.227 -0.279 -1.193 1.00 0.00 9 LYS A C 10
ATOM 11345 O O . LYS A 1 9 ? 17.156 0.136 -0.762 1.00 0.00 9 LYS A O 10
ATOM 11364 N N . GLN A 1 10 ? 18.308 -1.398 -1.912 1.00 0.00 10 GLN A N 10
ATOM 11365 C CA . GLN A 1 10 ? 17.189 -2.144 -2.518 1.00 0.00 10 GLN A CA 10
ATOM 11366 C C . GLN A 1 10 ? 16.320 -2.872 -1.506 1.00 0.00 10 GLN A C 10
ATOM 11367 O O . GLN A 1 10 ? 15.197 -3.262 -1.823 1.00 0.00 10 GLN A O 10
ATOM 11381 N N . PHE A 1 11 ? 16.797 -2.986 -0.268 1.00 0.00 11 PHE A N 10
ATOM 11382 C CA . PHE A 1 11 ? 16.024 -3.566 0.817 1.00 0.00 11 PHE A CA 10
ATOM 11383 C C . PHE A 1 11 ? 14.714 -2.792 1.025 1.00 0.00 11 PHE A C 10
ATOM 11384 O O . PHE A 1 11 ? 13.679 -3.370 1.348 1.00 0.00 11 PHE A O 10
ATOM 11401 N N . LEU A 1 12 ? 14.760 -1.479 0.777 1.00 0.00 12 LEU A N 10
ATOM 11402 C CA . LEU A 1 12 ? 13.635 -0.563 0.908 1.00 0.00 12 LEU A CA 10
ATOM 11403 C C . LEU A 1 12 ? 12.631 -0.563 -0.247 1.00 0.00 12 LEU A C 10
ATOM 11404 O O . LEU A 1 12 ? 11.513 -0.071 -0.139 1.00 0.00 12 LEU A O 10
ATOM 11420 N N . TYR A 1 13 ? 13.103 -1.015 -1.387 1.00 0.00 13 TYR A N 10
ATOM 11421 C CA . TYR A 1 13 ? 12.424 -0.958 -2.676 1.00 0.00 13 TYR A CA 10
ATOM 11422 C C . TYR A 1 13 ? 11.614 -2.256 -2.917 1.00 0.00 13 TYR A C 10
ATOM 11423 O O . TYR A 1 13 ? 10.579 -2.238 -3.592 1.00 0.00 13 TYR A O 10
ATOM 11441 N N . GLU A 1 14 ? 12.004 -3.358 -2.247 1.00 0.00 14 GLU A N 10
ATOM 11442 C CA . GLU A 1 14 ? 11.164 -4.553 -1.967 1.00 0.00 14 GLU A CA 10
ATOM 11443 C C . GLU A 1 14 ? 10.156 -4.335 -0.824 1.00 0.00 14 GLU A C 10
ATOM 11444 O O . GLU A 1 14 ? 9.011 -4.776 -0.904 1.00 0.00 14 GLU A O 10
ATOM 11456 N N . ALA A 1 15 ? 10.570 -3.609 0.220 1.00 0.00 15 ALA A N 10
ATOM 11457 C CA . ALA A 1 15 ? 9.790 -3.277 1.436 1.00 0.00 15 ALA A CA 10
ATOM 11458 C C . ALA A 1 15 ? 8.438 -2.613 1.152 1.00 0.00 15 ALA A C 10
ATOM 11459 O O . ALA A 1 15 ? 7.453 -2.770 1.871 1.00 0.00 15 ALA A O 10
ATOM 11466 N N . SER A 1 16 ? 8.446 -1.849 0.069 1.00 0.00 16 SER A N 10
ATOM 11467 C CA . SER A 1 16 ? 7.428 -0.906 -0.363 1.00 0.00 16 SER A CA 10
ATOM 11468 C C . SER A 1 16 ? 6.037 -1.564 -0.585 1.00 0.00 16 SER A C 10
ATOM 11469 O O . SER A 1 16 ? 4.991 -0.939 -0.408 1.00 0.00 16 SER A O 10
ATOM 11477 N N . ILE A 1 17 ? 6.044 -2.855 -0.922 1.00 0.00 17 ILE A N 10
ATOM 11478 C CA . ILE A 1 17 ? 4.950 -3.655 -1.520 1.00 0.00 17 ILE A CA 10
ATOM 11479 C C . ILE A 1 17 ? 4.707 -4.960 -0.710 1.00 0.00 17 ILE A C 10
ATOM 11480 O O . ILE A 1 17 ? 4.003 -5.884 -1.125 1.00 0.00 17 ILE A O 10
ATOM 11496 N N . ASP A 1 18 ? 5.260 -5.010 0.509 1.00 0.00 18 ASP A N 10
ATOM 11497 C CA . ASP A 1 18 ? 5.337 -6.185 1.412 1.00 0.00 18 ASP A CA 10
ATOM 11498 C C . ASP A 1 18 ? 4.264 -6.217 2.517 1.00 0.00 18 ASP A C 10
ATOM 11499 O O . ASP A 1 18 ? 4.100 -7.233 3.191 1.00 0.00 18 ASP A O 10
ATOM 11508 N N . GLU A 1 19 ? 3.487 -5.131 2.662 1.00 0.00 19 GLU A N 10
ATOM 11509 C CA . GLU A 1 19 ? 2.360 -5.022 3.625 1.00 0.00 19 GLU A CA 10
ATOM 11510 C C . GLU A 1 19 ? 1.090 -4.496 2.965 1.00 0.00 19 GLU A C 10
ATOM 11511 O O . GLU A 1 19 ? 0.107 -5.225 2.884 1.00 0.00 19 GLU A O 10
ATOM 11523 N N . PHE A 1 20 ? 1.123 -3.270 2.430 1.00 0.00 20 PHE A N 10
ATOM 11524 C CA . PHE A 1 20 ? -0.032 -2.575 1.856 1.00 0.00 20 PHE A CA 10
ATOM 11525 C C . PHE A 1 20 ? -0.692 -3.354 0.726 1.00 0.00 20 PHE A C 10
ATOM 11526 O O . PHE A 1 20 ? -1.892 -3.522 0.749 1.00 0.00 20 PHE A O 10
ATOM 11543 N N . MET A 1 21 ? 0.063 -3.868 -0.239 1.00 0.00 21 MET A N 10
ATOM 11544 C CA . MET A 1 21 ? -0.446 -4.484 -1.487 1.00 0.00 21 MET A CA 10
ATOM 11545 C C . MET A 1 21 ? -1.372 -5.662 -1.211 1.00 0.00 21 MET A C 10
ATOM 11546 O O . MET A 1 21 ? -2.388 -5.837 -1.876 1.00 0.00 21 MET A O 10
ATOM 11560 N N . GLY A 1 22 ? -1.065 -6.420 -0.164 1.00 0.00 22 GLY A N 10
ATOM 11561 C CA . GLY A 1 22 ? -1.934 -7.454 0.373 1.00 0.00 22 GLY A CA 10
ATOM 11562 C C . GLY A 1 22 ? -3.124 -6.864 1.111 1.00 0.00 22 GLY A C 10
ATOM 11563 O O . GLY A 1 22 ? -4.212 -7.412 1.033 1.00 0.00 22 GLY A O 10
ATOM 11567 N N . LYS A 1 23 ? -2.928 -5.778 1.861 1.00 0.00 23 LYS A N 10
ATOM 11568 C CA . LYS A 1 23 ? -3.923 -5.109 2.645 1.00 0.00 23 LYS A CA 10
ATOM 11569 C C . LYS A 1 23 ? -5.026 -4.564 1.713 1.00 0.00 23 LYS A C 10
ATOM 11570 O O . LYS A 1 23 ? -6.209 -4.780 1.956 1.00 0.00 23 LYS A O 10
ATOM 11589 N N . ILE A 1 24 ? -4.624 -3.967 0.580 1.00 0.00 24 ILE A N 10
ATOM 11590 C CA . ILE A 1 24 ? -5.512 -3.612 -0.539 1.00 0.00 24 ILE A CA 10
ATOM 11591 C C . ILE A 1 24 ? -6.071 -4.773 -1.352 1.00 0.00 24 ILE A C 10
ATOM 11592 O O . ILE A 1 24 ? -7.277 -4.811 -1.598 1.00 0.00 24 ILE A O 10
ATOM 11608 N N . ALA A 1 25 ? -5.252 -5.756 -1.702 1.00 0.00 25 ALA A N 10
ATOM 11609 C CA . ALA A 1 25 ? -5.734 -6.957 -2.387 1.00 0.00 25 ALA A CA 10
ATOM 11610 C C . ALA A 1 25 ? -6.744 -7.743 -1.522 1.00 0.00 25 ALA A C 10
ATOM 11611 O O . ALA A 1 25 ? -7.573 -8.495 -2.039 1.00 0.00 25 ALA A O 10
ATOM 11618 N N . SER A 1 26 ? -6.685 -7.523 -0.202 1.00 0.00 26 SER A N 10
ATOM 11619 C CA . SER A 1 26 ? -7.572 -8.068 0.815 1.00 0.00 26 SER A CA 10
ATOM 11620 C C . SER A 1 26 ? -8.576 -7.040 1.376 1.00 0.00 26 SER A C 10
ATOM 11621 O O . SER A 1 26 ? -9.194 -7.276 2.418 1.00 0.00 26 SER A O 10
ATOM 11629 N N . CYS A 1 27 ? -8.748 -5.864 0.766 1.00 0.00 27 CYS A N 10
ATOM 11630 C CA . CYS A 1 27 ? -9.484 -4.815 1.441 1.00 0.00 27 CYS A CA 10
ATOM 11631 C C . CYS A 1 27 ? -11.004 -5.122 1.592 1.00 0.00 27 CYS A C 10
ATOM 11632 O O . CYS A 1 27 ? -11.695 -4.587 2.463 1.00 0.00 27 CYS A O 10
ATOM 11640 N N . GLN A 1 28 ? -11.513 -5.992 0.702 1.00 0.00 28 GLN 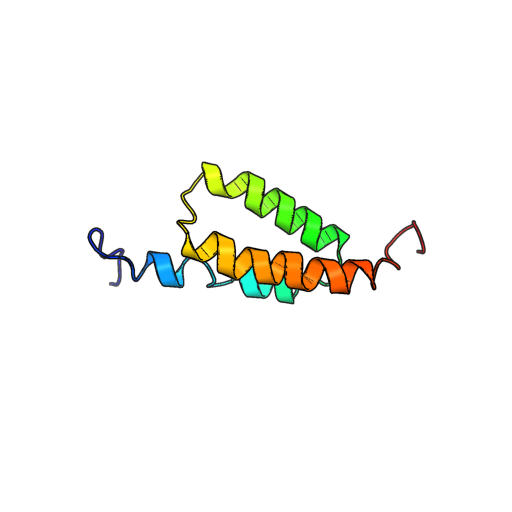A N 10
ATOM 11641 C CA . GLN A 1 28 ? -12.872 -6.577 0.589 1.00 0.00 28 GLN A CA 10
ATOM 11642 C C . GLN A 1 28 ? -14.038 -5.584 0.426 1.00 0.00 28 GLN A C 10
ATOM 11643 O O . GLN A 1 28 ? -15.194 -5.986 0.258 1.00 0.00 28 GLN A O 10
ATOM 11657 N N . THR A 1 29 ? -13.748 -4.288 0.502 1.00 0.00 29 THR A N 10
ATOM 11658 C CA . THR A 1 29 ? -14.719 -3.195 0.594 1.00 0.00 29 THR A CA 10
ATOM 11659 C C . THR A 1 29 ? -14.064 -1.969 0.017 1.00 0.00 29 THR A C 10
ATOM 11660 O O . THR A 1 29 ? -12.884 -1.727 0.273 1.00 0.00 29 THR A O 10
ATOM 11671 N N . LEU A 1 30 ? -14.795 -1.164 -0.757 1.00 0.00 30 LEU A N 10
ATOM 11672 C CA . LEU A 1 30 ? -14.174 0.059 -1.237 1.00 0.00 30 LEU A CA 10
ATOM 11673 C C . LEU A 1 30 ? -13.984 1.017 -0.084 1.00 0.00 30 LEU A C 10
ATOM 11674 O O . LEU A 1 30 ? -13.031 1.762 0.009 1.00 0.00 30 LEU A O 10
ATOM 11690 N N . GLU A 1 31 ? -14.947 0.975 0.796 1.00 0.00 31 GLU A N 10
ATOM 11691 C CA . GLU A 1 31 ? -15.069 1.797 1.955 1.00 0.00 31 GLU A CA 10
ATOM 11692 C C . GLU A 1 31 ? -13.912 1.583 2.906 1.00 0.00 31 GLU A C 10
ATOM 11693 O O . GLU A 1 31 ? -13.414 2.534 3.496 1.00 0.00 31 GLU A O 10
ATOM 11705 N N . GLY A 1 32 ? -13.441 0.339 2.969 1.00 0.00 32 GLY A N 10
ATOM 11706 C CA . GLY A 1 32 ? -12.149 0.003 3.529 1.00 0.00 32 GLY A CA 10
ATOM 11707 C C . GLY A 1 32 ? -10.950 0.384 2.690 1.00 0.00 32 GLY A C 10
ATOM 11708 O O . GLY A 1 32 ? -10.036 0.973 3.224 1.00 0.00 32 GLY A O 10
ATOM 11712 N N . LEU A 1 33 ? -10.947 0.167 1.393 1.00 0.00 33 LEU A N 10
ATOM 11713 C CA . LEU A 1 33 ? -9.852 0.537 0.499 1.00 0.00 33 LEU A CA 10
ATOM 11714 C C . LEU A 1 33 ? -9.537 2.031 0.519 1.00 0.00 33 LEU A C 10
ATOM 11715 O O . LEU A 1 33 ? -8.393 2.444 0.448 1.00 0.00 33 LEU A O 10
ATOM 11731 N N . GLU A 1 34 ? -10.583 2.809 0.618 1.00 0.00 34 GLU A N 10
ATOM 11732 C CA . GLU A 1 34 ? -10.660 4.2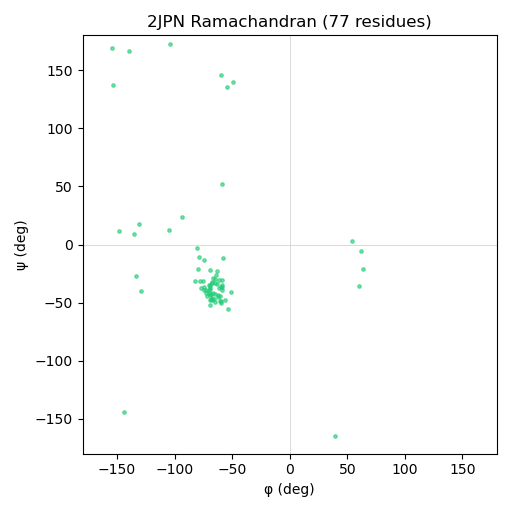47 0.867 1.00 0.00 34 GLU A CA 10
ATOM 11733 C C . GLU A 1 34 ? -10.160 4.675 2.255 1.00 0.00 34 GLU A C 10
ATOM 11734 O O . GLU A 1 34 ? -9.600 5.761 2.420 1.00 0.00 34 GLU A O 10
ATOM 11746 N N . GLU A 1 35 ? -10.348 3.826 3.265 1.00 0.00 35 GLU A N 10
ATOM 11747 C CA . GLU A 1 35 ? -9.724 3.967 4.613 1.00 0.00 35 GLU A CA 10
ATOM 11748 C C . GLU A 1 35 ? -8.252 3.606 4.569 1.00 0.00 35 GLU A C 10
ATOM 11749 O O . GLU A 1 35 ? -7.449 4.314 5.161 1.00 0.00 35 GLU A O 10
ATOM 11761 N N . LEU A 1 36 ? -7.892 2.571 3.803 1.00 0.00 36 LEU A N 10
ATOM 11762 C CA . LEU A 1 36 ? -6.522 2.213 3.428 1.00 0.00 36 LEU A CA 10
ATOM 11763 C C . LEU A 1 36 ? -5.897 3.353 2.619 1.00 0.00 36 LEU A C 10
ATOM 11764 O O . LEU A 1 36 ? -4.743 3.692 2.845 1.00 0.00 36 LEU A O 10
ATOM 11780 N N . GLU A 1 37 ? -6.660 4.000 1.729 1.00 0.00 37 GLU A N 10
ATOM 11781 C CA . GLU A 1 37 ? -6.223 5.104 0.904 1.00 0.00 37 GLU A CA 10
ATOM 11782 C C . GLU A 1 37 ? -5.855 6.287 1.751 1.00 0.00 37 GLU A C 10
ATOM 11783 O O . GLU A 1 37 ? -4.783 6.864 1.589 1.00 0.00 37 GLU A O 10
ATOM 11795 N N . ALA A 1 38 ? -6.721 6.582 2.714 1.00 0.00 38 ALA A N 10
ATOM 11796 C CA . ALA A 1 38 ? -6.424 7.594 3.684 1.00 0.00 38 ALA A CA 10
ATOM 11797 C C . ALA A 1 38 ? -5.227 7.170 4.557 1.00 0.00 38 ALA A C 10
ATOM 1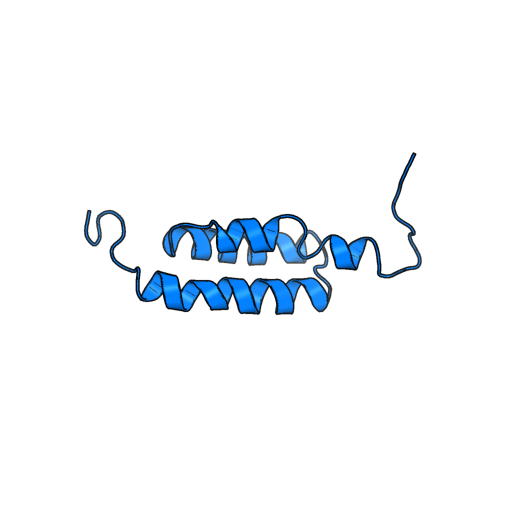1798 O O . ALA A 1 38 ? -4.257 7.910 4.640 1.00 0.00 38 ALA A O 10
ATOM 11805 N N . TYR A 1 39 ? -5.205 5.949 5.109 1.00 0.00 39 TYR A N 10
ATOM 11806 C CA . TYR A 1 39 ? -4.144 5.510 6.030 1.00 0.00 39 TYR A CA 10
ATOM 11807 C C . TYR A 1 39 ? -2.755 5.487 5.346 1.00 0.00 39 TYR A C 10
ATOM 11808 O O . TYR A 1 39 ? -1.740 5.847 5.946 1.00 0.00 39 TYR A O 10
ATOM 11826 N N . TYR A 1 40 ? -2.725 5.165 4.055 1.00 0.00 40 TYR A N 10
ATOM 11827 C CA . TYR A 1 40 ? -1.580 5.266 3.157 1.00 0.00 40 TYR A CA 10
ATOM 11828 C C . TYR A 1 40 ? -1.114 6.721 3.101 1.00 0.00 40 TYR A C 10
ATOM 11829 O O . TYR A 1 40 ? 0.004 7.029 3.515 1.00 0.00 40 TYR A O 10
ATOM 11847 N N . LYS A 1 41 ? -1.992 7.657 2.740 1.00 0.00 41 LYS A N 10
ATOM 11848 C CA . LYS A 1 41 ? -1.635 9.077 2.680 1.00 0.00 41 LYS A CA 10
ATOM 11849 C C . LYS A 1 41 ? -1.202 9.657 4.046 1.00 0.00 41 LYS A C 10
ATOM 11850 O O . LYS A 1 41 ? -0.277 10.462 4.105 1.00 0.00 41 LYS A O 10
ATOM 11869 N N . LYS A 1 42 ? -1.832 9.215 5.141 1.00 0.00 42 LYS A N 10
ATOM 11870 C CA . LYS A 1 42 ? -1.609 9.577 6.534 1.00 0.00 42 LYS A CA 10
ATOM 11871 C C . LYS A 1 42 ? -0.243 9.111 7.073 1.00 0.00 42 LYS A C 10
ATOM 11872 O O . LYS A 1 42 ? 0.441 9.854 7.776 1.00 0.00 42 LYS A O 10
ATOM 11891 N N . ARG A 1 43 ? 0.162 7.887 6.733 1.00 0.00 43 ARG A N 10
ATOM 11892 C CA . ARG A 1 43 ? 1.467 7.326 7.061 1.00 0.00 43 ARG A CA 10
ATOM 11893 C C . ARG A 1 43 ? 2.634 7.959 6.295 1.00 0.00 43 ARG A C 10
ATOM 11894 O O . ARG A 1 43 ? 3.684 8.190 6.866 1.00 0.00 43 ARG A O 10
ATOM 11915 N N . VAL A 1 44 ? 2.509 8.211 4.999 1.00 0.00 44 VAL A N 10
ATOM 11916 C CA . VAL A 1 44 ? 3.623 8.451 4.082 1.00 0.00 44 VAL A CA 10
ATOM 11917 C C . VAL A 1 44 ? 4.579 9.568 4.466 1.00 0.00 44 VAL A C 10
ATOM 11918 O O . VAL A 1 44 ? 5.791 9.458 4.313 1.00 0.00 44 VAL A O 10
ATOM 11931 N N . LYS A 1 45 ? 4.016 10.604 5.071 1.00 0.00 45 LYS A N 10
ATOM 11932 C CA . LYS A 1 45 ? 4.721 11.741 5.662 1.00 0.00 45 LYS A CA 10
ATOM 11933 C C . LYS A 1 45 ? 5.536 11.426 6.942 1.00 0.00 45 LYS A C 10
ATOM 11934 O O . LYS A 1 45 ? 6.559 12.046 7.240 1.00 0.00 45 LYS A O 10
ATOM 11953 N N . GLU A 1 46 ? 5.031 10.443 7.700 1.00 0.00 46 GLU A N 10
ATOM 11954 C CA . GLU A 1 46 ? 5.507 9.859 8.967 1.00 0.00 46 GLU A CA 10
ATOM 11955 C C . GLU A 1 46 ? 6.646 8.861 8.747 1.00 0.00 46 GLU A C 10
ATOM 11956 O O . GLU A 1 46 ? 7.316 8.425 9.683 1.00 0.00 46 GLU A O 10
ATOM 11968 N N . THR A 1 47 ? 6.864 8.528 7.478 1.00 0.00 47 THR A N 10
ATOM 11969 C CA . THR A 1 47 ? 7.903 7.602 7.016 1.00 0.00 47 THR A CA 10
ATOM 11970 C C . THR A 1 47 ? 8.475 7.978 5.627 1.00 0.00 47 THR A C 10
ATOM 11971 O O . THR A 1 47 ? 8.715 9.159 5.366 1.00 0.00 47 THR A O 10
ATOM 11982 N N . GLU A 1 48 ? 8.812 6.998 4.771 1.00 0.00 48 GLU A N 10
ATOM 11983 C CA . GLU A 1 48 ? 9.885 7.066 3.753 1.00 0.00 48 GLU A CA 10
ATOM 11984 C C . GLU A 1 48 ? 9.517 6.461 2.406 1.00 0.00 48 GLU A C 10
ATOM 11985 O O . GLU A 1 48 ? 10.356 5.947 1.668 1.00 0.00 48 GLU A O 10
ATOM 11997 N N . LEU A 1 49 ? 8.227 6.529 2.095 1.00 0.00 49 LEU A N 10
ATOM 11998 C CA . LEU A 1 49 ? 7.685 6.292 0.760 1.00 0.00 49 LEU A CA 10
ATOM 11999 C C . LEU A 1 49 ? 8.462 7.127 -0.274 1.00 0.00 49 LEU A C 10
ATOM 12000 O O . LEU A 1 49 ? 8.729 8.323 -0.121 1.00 0.00 49 LEU A O 10
ATOM 12016 N N . LYS A 1 50 ? 8.865 6.401 -1.300 1.00 0.00 50 LYS A N 10
ATOM 12017 C CA . LYS A 1 50 ? 9.637 6.772 -2.475 1.00 0.00 50 LYS A CA 10
ATOM 12018 C C . LYS A 1 50 ? 8.740 6.602 -3.712 1.00 0.00 50 LYS A C 10
ATOM 12019 O O . LYS A 1 50 ? 7.569 6.231 -3.595 1.00 0.00 50 LYS A O 10
ATOM 12038 N N . ASP A 1 51 ? 9.250 6.799 -4.923 1.00 0.00 51 ASP A N 10
ATOM 12039 C CA . ASP A 1 51 ? 8.426 6.507 -6.111 1.00 0.00 51 ASP A CA 10
ATOM 12040 C C . ASP A 1 51 ? 7.915 5.062 -6.101 1.00 0.00 51 ASP A C 10
ATOM 12041 O O . ASP A 1 51 ? 6.735 4.795 -6.270 1.00 0.00 51 ASP A O 10
ATOM 12050 N N . THR A 1 52 ? 8.788 4.127 -5.777 1.00 0.00 52 THR A N 10
ATOM 12051 C CA . THR A 1 52 ? 8.576 2.691 -5.935 1.00 0.00 52 THR A CA 10
ATOM 12052 C C . THR A 1 52 ? 7.391 2.118 -5.168 1.00 0.00 52 THR A C 10
ATOM 12053 O O . THR A 1 52 ? 6.648 1.340 -5.764 1.00 0.00 52 THR A O 10
ATOM 12064 N N . ASP A 1 53 ? 7.173 2.458 -3.884 1.00 0.00 53 ASP A N 10
ATOM 12065 C CA . ASP A 1 53 ? 5.921 2.058 -3.209 1.00 0.00 53 ASP A CA 10
ATOM 12066 C C . ASP A 1 53 ? 4.761 2.757 -3.870 1.00 0.00 53 ASP A C 10
ATOM 12067 O O . ASP A 1 53 ? 3.776 2.113 -4.236 1.00 0.00 53 ASP A O 10
ATOM 12076 N N . ASP A 1 54 ? 4.910 4.069 -4.051 1.00 0.00 54 ASP A N 10
ATOM 12077 C CA . ASP A 1 54 ? 3.758 4.922 -4.291 1.00 0.00 54 ASP A CA 10
ATOM 12078 C C . ASP A 1 54 ? 3.042 4.540 -5.578 1.00 0.00 54 ASP A C 10
ATOM 12079 O O . ASP A 1 54 ? 1.835 4.347 -5.572 1.00 0.00 54 ASP A O 10
ATOM 12088 N N . ILE A 1 55 ? 3.782 4.336 -6.663 1.00 0.00 55 ILE A N 10
ATOM 12089 C CA . ILE A 1 55 ? 3.184 3.922 -7.946 1.00 0.00 55 ILE A CA 10
ATOM 12090 C C . ILE A 1 55 ? 2.628 2.507 -7.926 1.00 0.00 55 ILE A C 10
ATOM 12091 O O . ILE A 1 55 ? 1.509 2.260 -8.367 1.00 0.00 55 ILE A O 10
ATOM 12107 N N . SER A 1 56 ? 3.424 1.582 -7.391 1.00 0.00 56 SER A N 10
ATOM 12108 C CA . SER A 1 56 ? 3.096 0.159 -7.483 1.00 0.00 56 SER A CA 10
ATOM 12109 C C . SER A 1 56 ? 1.815 -0.167 -6.722 1.00 0.00 56 SER A C 10
ATOM 12110 O O . SER A 1 56 ? 0.898 -0.822 -7.217 1.00 0.00 56 SER A O 10
ATOM 12118 N N . VAL A 1 57 ? 1.804 0.317 -5.480 1.00 0.00 57 VAL A N 10
ATOM 12119 C CA . VAL A 1 57 ? 0.687 0.245 -4.555 1.00 0.00 57 VAL A CA 10
ATOM 12120 C C . VAL A 1 57 ? -0.480 1.098 -5.003 1.00 0.00 57 VAL A C 10
ATOM 12121 O O . VAL A 1 57 ? -1.585 0.593 -5.072 1.00 0.00 57 VAL A O 10
ATOM 12134 N N . ARG A 1 58 ? -0.262 2.343 -5.430 1.00 0.00 58 ARG A N 10
ATOM 12135 C CA . ARG A 1 58 ? -1.383 3.190 -5.862 1.00 0.00 58 ARG A CA 10
ATOM 12136 C C . ARG A 1 58 ? -2.077 2.590 -7.046 1.00 0.00 58 ARG A C 10
ATOM 12137 O O . ARG A 1 58 ? -3.294 2.542 -7.085 1.00 0.00 58 ARG A O 10
ATOM 12158 N N . ASP A 1 59 ? -1.308 2.103 -8.000 1.00 0.00 59 ASP A N 10
ATOM 12159 C CA . ASP A 1 59 ? -1.923 1.648 -9.244 1.00 0.00 59 ASP A CA 10
ATOM 12160 C C . ASP A 1 59 ? -2.805 0.412 -9.025 1.00 0.00 59 ASP A C 10
ATOM 12161 O O . ASP A 1 59 ? -3.704 0.124 -9.805 1.00 0.00 59 ASP A O 10
ATOM 12170 N N . ALA A 1 60 ? -2.437 -0.373 -8.013 1.00 0.00 60 ALA A N 10
ATOM 12171 C CA . ALA A 1 60 ? -3.157 -1.460 -7.371 1.00 0.00 60 ALA A CA 10
ATOM 12172 C C . ALA A 1 60 ? -4.344 -1.051 -6.507 1.00 0.00 60 ALA A C 10
ATOM 12173 O O . ALA A 1 60 ? -5.390 -1.674 -6.534 1.00 0.00 60 ALA A O 10
ATOM 12180 N N . LEU A 1 61 ? -4.159 -0.036 -5.669 1.00 0.00 61 LEU A N 10
ATOM 12181 C CA . LEU A 1 61 ? -5.100 0.527 -4.728 1.00 0.00 61 LEU A CA 10
ATOM 12182 C C . LEU A 1 61 ? -6.205 1.277 -5.461 1.00 0.00 61 LEU A C 10
ATOM 12183 O O . LEU A 1 61 ? -7.360 0.888 -5.383 1.00 0.00 61 LEU A O 10
ATOM 12199 N N . ALA A 1 62 ? -5.821 2.188 -6.358 1.00 0.00 62 ALA A N 10
ATOM 12200 C CA . ALA A 1 62 ? -6.680 2.683 -7.422 1.00 0.00 62 ALA A CA 10
ATOM 12201 C C . ALA A 1 62 ? -7.163 1.593 -8.396 1.00 0.00 62 ALA A C 10
ATOM 12202 O O . ALA A 1 62 ? -8.263 1.664 -8.951 1.00 0.00 62 ALA A O 10
ATOM 12209 N N . GLY A 1 63 ? -6.329 0.572 -8.574 1.00 0.00 63 GLY A N 10
ATOM 12210 C CA . GLY A 1 63 ? -6.544 -0.651 -9.329 1.00 0.00 63 GLY A CA 10
ATOM 12211 C C . GLY A 1 63 ? -7.821 -1.316 -8.871 1.00 0.00 63 GLY A C 10
ATOM 12212 O O . GLY A 1 63 ? -8.747 -1.523 -9.643 1.00 0.00 63 GLY A O 10
ATOM 12216 N N . LYS A 1 64 ? -7.855 -1.586 -7.563 1.00 0.00 64 LYS A N 10
ATOM 12217 C CA . LYS A 1 64 ? -8.935 -2.153 -6.796 1.00 0.00 64 LYS A CA 10
ATOM 12218 C C . LYS A 1 64 ? -10.105 -1.200 -6.652 1.00 0.00 64 LYS A C 10
ATOM 12219 O O . LYS A 1 64 ? -11.245 -1.623 -6.638 1.00 0.00 64 LYS A O 10
ATOM 12238 N N . ARG A 1 65 ? -9.853 0.095 -6.552 1.00 0.00 65 ARG A N 10
ATOM 12239 C CA . ARG A 1 65 ? -10.871 1.101 -6.297 1.00 0.00 65 ARG A CA 10
ATOM 12240 C C . ARG A 1 65 ? -11.956 1.002 -7.348 1.00 0.00 65 ARG A C 10
ATOM 12241 O O . ARG A 1 65 ? -13.096 0.749 -7.009 1.00 0.00 65 ARG A O 10
ATOM 12262 N N . ALA A 1 66 ? -11.567 0.950 -8.616 1.00 0.00 66 ALA A N 10
ATOM 12263 C CA . ALA A 1 66 ? -12.522 0.798 -9.722 1.00 0.00 66 ALA A CA 10
ATOM 12264 C C . ALA A 1 66 ? -13.354 -0.483 -9.621 1.00 0.00 66 ALA A C 10
ATOM 12265 O O . ALA A 1 66 ? -14.526 -0.501 -9.997 1.00 0.00 66 ALA A O 10
ATOM 12272 N N . GLU A 1 67 ? -12.739 -1.565 -9.141 1.00 0.00 67 GLU A N 10
ATOM 12273 C CA . GLU A 1 67 ? -13.381 -2.872 -8.976 1.00 0.00 67 GLU A CA 10
ATOM 12274 C C . GLU A 1 67 ? -14.440 -2.794 -7.901 1.00 0.00 67 GLU A C 10
ATOM 12275 O O . GLU A 1 67 ? -15.519 -3.363 -7.973 1.00 0.00 67 GLU A O 10
ATOM 12287 N N . LEU A 1 68 ? -13.998 -2.193 -6.807 1.00 0.00 68 LEU A N 10
ATOM 12288 C CA . LEU A 1 68 ? -14.724 -2.003 -5.577 1.00 0.00 68 LEU A CA 10
ATOM 12289 C C . LEU A 1 68 ? -15.907 -1.050 -5.665 1.00 0.00 68 LEU A C 10
ATOM 12290 O O . LEU A 1 68 ? -16.880 -1.146 -4.933 1.00 0.00 68 LEU A O 10
ATOM 12306 N N . GLU A 1 69 ? -15.745 -0.062 -6.533 1.00 0.00 69 GLU A N 10
ATOM 12307 C CA . GLU A 1 69 ? -16.672 0.943 -6.983 1.00 0.00 69 GLU A CA 10
ATOM 12308 C C . GLU A 1 69 ? -17.701 0.378 -7.967 1.00 0.00 69 GLU A C 10
ATOM 12309 O O . GLU A 1 69 ? -18.867 0.775 -7.989 1.00 0.00 69 GLU A O 10
ATOM 12321 N N . ASP A 1 70 ? -17.251 -0.608 -8.744 1.00 0.00 70 ASP A N 10
ATOM 12322 C CA . ASP A 1 70 ? -18.103 -1.599 -9.425 1.00 0.00 70 ASP A CA 10
ATOM 12323 C C . ASP A 1 70 ? -18.725 -2.580 -8.408 1.00 0.00 70 ASP A C 10
ATOM 12324 O O . ASP A 1 70 ? -19.720 -3.236 -8.723 1.00 0.00 70 ASP A O 10
ATOM 12333 N N . SER A 1 71 ? -18.187 -2.603 -7.187 1.00 0.00 71 SER A N 10
ATOM 12334 C CA . SER A 1 71 ? -18.746 -3.355 -6.042 1.00 0.00 71 SER A CA 10
ATOM 12335 C C . SER A 1 71 ? -19.391 -2.470 -4.949 1.00 0.00 71 SER A C 10
ATOM 12336 O O . SER A 1 71 ? -19.461 -2.868 -3.779 1.00 0.00 71 SER A O 10
ATOM 12344 N N . ASP A 1 72 ? -19.839 -1.255 -5.311 1.00 0.00 72 ASP A N 10
ATOM 12345 C CA . ASP A 1 72 ? -20.303 -0.195 -4.387 1.00 0.00 72 ASP A CA 10
ATOM 12346 C C . ASP A 1 72 ? -21.491 -0.602 -3.478 1.00 0.00 72 ASP A C 10
ATOM 12347 O O . ASP A 1 72 ? -21.685 -0.015 -2.415 1.00 0.00 72 ASP A O 10
ATOM 12356 N N . ASP A 1 73 ? -22.244 -1.634 -3.875 1.00 0.00 73 ASP A N 10
ATOM 12357 C CA . ASP A 1 73 ? -23.317 -2.275 -3.089 1.00 0.00 73 ASP A CA 10
ATOM 12358 C C . ASP A 1 73 ? -23.194 -3.811 -3.130 1.00 0.00 73 ASP A C 10
ATOM 12359 O O . ASP A 1 73 ? -22.710 -4.388 -4.110 1.00 0.00 73 ASP A O 10
ATOM 12368 N N . GLU A 1 74 ? -23.559 -4.469 -2.026 1.00 0.00 74 GLU A N 10
ATOM 12369 C CA . GLU A 1 74 ? -22.818 -5.653 -1.529 1.00 0.00 74 GLU A CA 10
ATOM 12370 C C . GLU A 1 74 ? -23.679 -6.871 -1.173 1.00 0.00 74 GLU A C 10
ATOM 12371 O O . GLU A 1 74 ? -24.913 -6.794 -1.125 1.00 0.00 74 GLU A O 10
ATOM 12383 N N . VAL A 1 75 ? -23.011 -8.002 -0.920 1.00 0.00 75 VAL A N 10
ATOM 12384 C CA . VAL A 1 75 ? -23.611 -9.293 -0.519 1.00 0.00 75 VAL A CA 10
ATOM 12385 C C . VAL A 1 75 ? -24.664 -9.127 0.576 1.00 0.00 75 VAL A C 10
ATOM 12386 O O . VAL A 1 75 ? -24.442 -8.425 1.564 1.00 0.00 75 VAL A O 10
ATOM 12399 N N . GLU A 1 76 ? -25.791 -9.826 0.404 1.00 0.00 76 GLU A N 10
ATOM 12400 C CA . GLU A 1 76 ? -26.986 -9.970 1.268 1.00 0.00 76 GLU A CA 10
ATOM 12401 C C . GLU A 1 76 ? -27.780 -8.695 1.585 1.00 0.00 76 GLU A C 10
ATOM 12402 O O . GLU A 1 76 ? -28.999 -8.745 1.751 1.00 0.00 76 GLU A O 10
ATOM 12414 N N . GLU A 1 77 ? -27.098 -7.550 1.628 1.00 0.00 77 GLU A N 10
ATOM 12415 C CA . GLU A 1 77 ? -27.677 -6.200 1.794 1.00 0.00 77 GLU A CA 10
ATOM 12416 C C . GLU A 1 77 ? -28.380 -5.752 0.520 1.00 0.00 77 GLU A C 10
ATOM 12417 O O . GLU A 1 77 ? -29.380 -5.032 0.572 1.00 0.00 77 GLU A O 10
ATOM 12429 N N . SER A 1 78 ? -27.902 -6.260 -0.620 1.00 0.00 78 SER A N 10
ATOM 12430 C CA . SER A 1 78 ? -28.605 -6.207 -1.903 1.00 0.00 78 SER A CA 10
ATOM 12431 C C . SER A 1 78 ? -28.420 -7.438 -2.824 1.00 0.00 78 SER A C 10
ATOM 12432 O O . SER A 1 78 ? -29.000 -7.472 -3.918 1.00 0.00 78 SER A O 10
ATOM 12440 N N . PHE A 1 79 ? -27.635 -8.445 -2.409 1.00 0.00 79 PHE A N 10
ATOM 12441 C CA . PHE A 1 79 ? -27.239 -9.586 -3.252 1.00 0.00 79 PHE A CA 10
ATOM 12442 C C . PHE A 1 79 ? -27.153 -10.912 -2.458 1.00 0.00 79 PHE A C 10
ATOM 12443 O O . PHE A 1 79 ? -26.058 -11.298 -1.998 1.00 0.00 79 PHE A O 10
ATOM 12461 N N . GLY A 1 1 ? 25.797 -14.317 4.183 1.00 0.00 1 GLY A N 11
ATOM 12462 C CA . GLY A 1 1 ? 25.209 -13.013 4.575 1.00 0.00 1 GLY A CA 11
ATOM 12463 C C . GLY A 1 1 ? 24.094 -13.186 5.593 1.00 0.00 1 GLY A C 11
ATOM 12464 O O . GLY A 1 1 ? 23.237 -14.055 5.428 1.00 0.00 1 GLY A O 11
ATOM 12470 N N . SER A 1 2 ? 24.094 -12.350 6.637 1.00 0.00 2 SER A N 11
ATOM 12471 C CA . SER A 1 2 ? 23.210 -12.472 7.815 1.00 0.00 2 SER A CA 11
ATOM 12472 C C . SER A 1 2 ? 22.624 -11.122 8.302 1.00 0.00 2 SER A C 11
ATOM 12473 O O . SER A 1 2 ? 22.085 -11.036 9.411 1.00 0.00 2 SER A O 11
ATOM 12481 N N . HIS A 1 3 ? 22.729 -10.060 7.492 1.00 0.00 3 HIS A N 11
ATOM 12482 C CA . HIS A 1 3 ? 22.393 -8.669 7.850 1.00 0.00 3 HIS A CA 11
ATOM 12483 C C . HIS A 1 3 ? 21.763 -7.882 6.676 1.00 0.00 3 HIS A C 11
ATOM 12484 O O . HIS A 1 3 ? 21.873 -8.277 5.510 1.00 0.00 3 HIS A O 11
ATOM 12498 N N . MET A 1 4 ? 21.132 -6.742 6.981 1.00 0.00 4 MET A N 11
ATOM 12499 C CA . MET A 1 4 ? 20.600 -5.777 6.002 1.00 0.00 4 MET A CA 11
ATOM 12500 C C . MET A 1 4 ? 21.698 -5.169 5.105 1.00 0.00 4 MET A C 11
ATOM 12501 O O . MET A 1 4 ? 22.887 -5.153 5.441 1.00 0.00 4 MET A O 11
ATOM 12515 N N . LEU A 1 5 ? 21.277 -4.644 3.951 1.00 0.00 5 LEU A N 11
ATOM 12516 C CA . LEU A 1 5 ? 22.171 -4.139 2.903 1.00 0.00 5 LEU A CA 11
ATOM 12517 C C . LEU A 1 5 ? 22.911 -2.847 3.298 1.00 0.00 5 LEU A C 11
ATOM 12518 O O . LEU A 1 5 ? 24.109 -2.714 3.043 1.00 0.00 5 LEU A O 11
ATOM 12534 N N . LEU A 1 6 ? 22.197 -1.914 3.944 1.00 0.00 6 LEU A N 11
ATOM 12535 C CA . LEU A 1 6 ? 22.640 -0.618 4.513 1.00 0.00 6 LEU A CA 11
ATOM 12536 C C . LEU A 1 6 ? 23.389 0.387 3.587 1.00 0.00 6 LEU A C 11
ATOM 12537 O O . LEU A 1 6 ? 23.541 1.554 3.958 1.00 0.00 6 LEU A O 11
ATOM 12553 N N . GLU A 1 7 ? 23.798 -0.012 2.378 1.00 0.00 7 GLU A N 11
ATOM 12554 C CA . GLU A 1 7 ? 24.457 0.827 1.344 1.00 0.00 7 GLU A CA 11
ATOM 12555 C C . GLU A 1 7 ? 23.915 0.617 -0.079 1.00 0.00 7 GLU A C 11
ATOM 12556 O O . GLU A 1 7 ? 24.475 1.139 -1.044 1.00 0.00 7 GLU A O 11
ATOM 12568 N N . PHE A 1 8 ? 22.802 -0.110 -0.198 1.00 0.00 8 PHE A N 11
ATOM 12569 C CA . PHE A 1 8 ? 22.058 -0.367 -1.439 1.00 0.00 8 PHE A CA 11
ATOM 12570 C C . PHE A 1 8 ? 20.540 -0.263 -1.209 1.00 0.00 8 PHE A C 11
ATOM 12571 O O . PHE A 1 8 ? 20.029 -0.709 -0.185 1.00 0.00 8 PHE A O 11
ATOM 12588 N N . LYS A 1 9 ? 19.808 0.283 -2.183 1.00 0.00 9 LYS A N 11
ATOM 12589 C CA . LYS A 1 9 ? 18.361 0.577 -2.124 1.00 0.00 9 LYS A CA 11
ATOM 12590 C C . LYS A 1 9 ? 17.436 -0.637 -1.851 1.00 0.00 9 LYS A C 11
ATOM 12591 O O . LYS A 1 9 ? 16.325 -0.483 -1.354 1.00 0.00 9 LYS A O 11
ATOM 12610 N N . GLN A 1 10 ? 17.820 -1.836 -2.302 1.00 0.00 10 GLN A N 11
ATOM 12611 C CA . GLN A 1 10 ? 16.863 -2.894 -2.692 1.00 0.00 10 GLN A CA 11
ATOM 12612 C C . GLN A 1 10 ? 16.030 -3.478 -1.565 1.00 0.00 10 GLN A C 11
ATOM 12613 O O . GLN A 1 10 ? 14.866 -3.833 -1.762 1.00 0.00 10 GLN A O 11
ATOM 12627 N N . PHE A 1 11 ? 16.599 -3.485 -0.360 1.00 0.00 11 PHE A N 11
ATOM 12628 C CA . PHE A 1 11 ? 15.883 -3.883 0.843 1.00 0.00 11 PHE A CA 11
ATOM 12629 C C . PHE A 1 11 ? 14.635 -3.018 1.090 1.00 0.00 11 PHE A C 11
ATOM 12630 O O . PHE A 1 11 ? 13.616 -3.506 1.577 1.00 0.00 11 PHE A O 11
ATOM 12647 N N . LEU A 1 12 ? 14.706 -1.737 0.703 1.00 0.00 12 LEU A N 11
ATOM 12648 C CA . LEU A 1 12 ? 13.632 -0.752 0.799 1.00 0.00 12 LEU A CA 11
ATOM 12649 C C . LEU A 1 12 ? 12.599 -0.812 -0.322 1.00 0.00 12 LEU A C 11
ATOM 12650 O O . LEU A 1 12 ? 11.491 -0.296 -0.200 1.00 0.00 12 LEU A O 11
ATOM 12666 N N . TYR A 1 13 ? 13.008 -1.346 -1.455 1.00 0.00 13 TYR A N 11
ATOM 12667 C CA . TYR A 1 13 ? 12.210 -1.376 -2.678 1.00 0.00 13 TYR A CA 11
ATOM 12668 C C . TYR A 1 13 ? 11.390 -2.686 -2.775 1.00 0.00 13 TYR A C 11
ATOM 12669 O O . TYR A 1 13 ? 10.323 -2.713 -3.389 1.00 0.00 13 TYR A O 11
ATOM 12687 N N . GLU A 1 14 ? 11.823 -3.746 -2.070 1.00 0.00 14 GLU A N 11
ATOM 12688 C CA . GLU A 1 14 ? 10.990 -4.913 -1.682 1.00 0.00 14 GLU A CA 11
ATOM 12689 C C . GLU A 1 14 ? 10.008 -4.567 -0.556 1.00 0.00 14 GLU A C 11
ATOM 12690 O O . GLU A 1 14 ? 8.841 -4.955 -0.616 1.00 0.00 14 GLU A O 11
ATOM 12702 N N . ALA A 1 15 ? 10.449 -3.772 0.424 1.00 0.00 15 ALA A N 11
ATOM 12703 C CA . ALA A 1 15 ? 9.662 -3.280 1.574 1.00 0.00 15 ALA A CA 11
ATOM 12704 C C . ALA A 1 15 ? 8.309 -2.655 1.184 1.00 0.00 15 ALA A C 11
ATOM 12705 O O . ALA A 1 15 ? 7.281 -2.821 1.840 1.00 0.00 15 ALA A O 11
ATOM 12712 N N . SER A 1 16 ? 8.355 -1.917 0.077 1.00 0.00 16 SER A N 11
ATOM 12713 C CA . SER A 1 16 ? 7.297 -1.076 -0.459 1.00 0.00 16 SER A CA 11
ATOM 12714 C C . SER A 1 16 ? 5.977 -1.825 -0.783 1.00 0.00 16 SER A C 11
ATOM 12715 O O . SER A 1 16 ? 4.889 -1.253 -0.772 1.00 0.00 16 SER A O 11
ATOM 12723 N N . ILE A 1 17 ? 6.081 -3.132 -1.046 1.00 0.00 17 ILE A N 11
ATOM 12724 C CA . ILE A 1 17 ? 5.008 -4.043 -1.508 1.00 0.00 17 ILE A CA 11
ATOM 12725 C C . ILE A 1 17 ? 4.720 -5.148 -0.446 1.00 0.00 17 ILE A C 11
ATOM 12726 O O . ILE A 1 17 ? 3.822 -5.979 -0.599 1.00 0.00 17 ILE A O 11
ATOM 12742 N N . ASP A 1 18 ? 5.450 -5.125 0.675 1.00 0.00 18 ASP A N 11
ATOM 12743 C CA . ASP A 1 18 ? 5.455 -6.168 1.723 1.00 0.00 18 ASP A CA 11
ATOM 12744 C C . ASP A 1 18 ? 4.320 -6.024 2.755 1.00 0.00 18 ASP A C 11
ATOM 12745 O O . ASP A 1 18 ? 3.998 -6.978 3.469 1.00 0.00 18 ASP A O 11
ATOM 12754 N N . GLU A 1 19 ? 3.674 -4.850 2.782 1.00 0.00 19 GLU A N 11
ATOM 12755 C CA . GLU A 1 19 ? 2.507 -4.535 3.629 1.00 0.00 19 GLU A CA 11
ATOM 12756 C C . GLU A 1 19 ? 1.298 -4.177 2.778 1.00 0.00 19 GLU A C 11
ATOM 12757 O O . GLU A 1 19 ? 0.388 -4.986 2.638 1.00 0.00 19 GLU A O 11
ATOM 12769 N N . PHE A 1 20 ? 1.316 -2.994 2.157 1.00 0.00 20 PHE A N 11
ATOM 12770 C CA . PHE A 1 20 ? 0.152 -2.372 1.527 1.00 0.00 20 PHE A CA 11
ATOM 12771 C C . PHE A 1 20 ? -0.475 -3.221 0.432 1.00 0.00 20 PHE A C 11
ATOM 12772 O O . PHE A 1 20 ? -1.664 -3.452 0.491 1.00 0.00 20 PHE A O 11
ATOM 12789 N N . MET A 1 21 ? 0.297 -3.753 -0.508 1.00 0.00 21 MET A N 11
ATOM 12790 C CA . MET A 1 21 ? -0.215 -4.442 -1.715 1.00 0.00 21 MET A CA 11
ATOM 12791 C C . MET A 1 21 ? -1.105 -5.634 -1.388 1.00 0.00 21 MET A C 11
ATOM 12792 O O . MET A 1 21 ? -2.126 -5.845 -2.041 1.00 0.00 21 MET A O 11
ATOM 12806 N N . GLY A 1 22 ? -0.772 -6.368 -0.333 1.00 0.00 22 GLY A N 11
ATOM 12807 C CA . GLY A 1 22 ? -1.636 -7.397 0.229 1.00 0.00 22 GLY A CA 11
ATOM 12808 C C . GLY A 1 22 ? -2.815 -6.802 0.976 1.00 0.00 22 GLY A C 11
ATOM 12809 O O . GLY A 1 22 ? -3.909 -7.344 0.902 1.00 0.00 22 GLY A O 11
ATOM 12813 N N . LYS A 1 23 ? -2.618 -5.711 1.711 1.00 0.00 23 LYS A N 11
ATOM 12814 C CA . LYS A 1 23 ? -3.621 -5.055 2.502 1.00 0.00 23 LYS A CA 11
ATOM 12815 C C . LYS A 1 23 ? -4.756 -4.549 1.587 1.00 0.00 23 LYS A C 11
ATOM 12816 O O . LYS A 1 23 ? -5.929 -4.778 1.863 1.00 0.00 23 LYS A O 11
ATOM 12835 N N . ILE A 1 24 ? -4.392 -3.958 0.441 1.00 0.00 24 ILE A N 11
ATOM 12836 C CA . ILE A 1 24 ? -5.302 -3.598 -0.652 1.00 0.00 24 ILE A CA 11
ATOM 12837 C C . ILE A 1 24 ? -5.859 -4.772 -1.435 1.00 0.00 24 ILE A C 11
ATOM 12838 O O . ILE A 1 24 ? -7.069 -4.832 -1.637 1.00 0.00 24 ILE A O 11
ATOM 12854 N N . ALA A 1 25 ? -5.028 -5.739 -1.817 1.00 0.00 25 ALA A N 11
ATOM 12855 C CA . ALA A 1 25 ? -5.509 -6.933 -2.514 1.00 0.00 25 ALA A CA 11
ATOM 12856 C C . ALA A 1 25 ? -6.494 -7.743 -1.634 1.00 0.00 25 ALA A C 11
ATOM 12857 O O . ALA A 1 25 ? -7.334 -8.494 -2.134 1.00 0.00 25 ALA A O 11
ATOM 12864 N N . SER A 1 26 ? -6.406 -7.532 -0.317 1.00 0.00 26 SER A N 11
ATOM 12865 C CA . SER A 1 26 ? -7.266 -8.085 0.718 1.00 0.00 26 SER A CA 11
ATOM 12866 C C . SER A 1 26 ? -8.270 -7.067 1.289 1.00 0.00 26 SER A C 11
ATOM 12867 O O . SER A 1 26 ? -8.873 -7.318 2.338 1.00 0.00 26 SER A O 11
ATOM 12875 N N . CYS A 1 27 ? -8.473 -5.899 0.683 1.00 0.00 27 CYS A N 11
ATOM 12876 C CA . CYS A 1 27 ? -9.223 -4.861 1.365 1.00 0.00 27 CYS A CA 11
ATOM 12877 C C . CYS A 1 27 ? -10.727 -5.205 1.533 1.00 0.00 27 CYS A C 11
ATOM 12878 O O . CYS A 1 27 ? -11.416 -4.699 2.420 1.00 0.00 27 CYS A O 11
ATOM 12886 N N . GLN A 1 28 ? -11.225 -6.066 0.629 1.00 0.00 28 GLN A N 11
ATOM 12887 C CA . GLN A 1 28 ? -12.570 -6.683 0.498 1.00 0.00 28 GLN A CA 11
ATOM 12888 C C . GLN A 1 28 ? -13.767 -5.721 0.383 1.00 0.00 28 GLN A C 11
ATOM 12889 O O . GLN A 1 28 ? -14.908 -6.151 0.236 1.00 0.00 28 GLN A O 11
ATOM 12903 N N . THR A 1 29 ? -13.510 -4.421 0.476 1.00 0.00 29 THR A N 11
ATOM 12904 C CA . THR A 1 29 ? -14.505 -3.355 0.596 1.00 0.00 29 THR A CA 11
ATOM 12905 C C . THR A 1 29 ? -13.893 -2.103 0.035 1.00 0.00 29 THR A C 11
ATOM 12906 O O . THR A 1 29 ? -12.723 -1.827 0.303 1.00 0.00 29 THR A O 11
ATOM 12917 N N . LEU A 1 30 ? -14.652 -1.296 -0.707 1.00 0.00 30 LEU A N 11
ATOM 12918 C CA . LEU A 1 30 ? -14.070 -0.051 -1.178 1.00 0.00 30 LEU A CA 11
ATOM 12919 C C . LEU A 1 30 ? -13.874 0.897 -0.022 1.00 0.00 30 LEU A C 11
ATOM 12920 O O . LEU A 1 30 ? -12.930 1.649 0.074 1.00 0.00 30 LEU A O 11
ATOM 12936 N N . GLU A 1 31 ? -14.830 0.822 0.869 1.00 0.00 31 GLU A N 11
ATOM 12937 C CA . GLU A 1 31 ? -14.941 1.612 2.048 1.00 0.00 31 GLU A CA 11
ATOM 12938 C C . GLU A 1 31 ? -13.771 1.394 2.979 1.00 0.00 31 GLU A C 11
ATOM 12939 O O . GLU A 1 31 ? -13.285 2.333 3.600 1.00 0.00 31 GLU A O 11
ATOM 12951 N N . GLY A 1 32 ? -13.274 0.158 3.009 1.00 0.00 32 GLY A N 11
ATOM 12952 C CA . GLY A 1 32 ? -11.961 -0.165 3.546 1.00 0.00 32 GLY A CA 11
ATOM 12953 C C . GLY A 1 32 ? -10.784 0.255 2.702 1.00 0.00 32 GLY A C 11
ATOM 12954 O O . GLY A 1 32 ? -9.868 0.846 3.238 1.00 0.00 32 GLY A O 11
ATOM 12958 N N . LEU A 1 33 ? -10.807 0.078 1.390 1.00 0.00 33 LEU A N 11
ATOM 12959 C CA . LEU A 1 33 ? -9.730 0.489 0.496 1.00 0.00 33 LEU A CA 11
ATOM 12960 C C . LEU A 1 33 ? -9.418 1.976 0.548 1.00 0.00 33 LEU A C 11
ATOM 12961 O O . LEU A 1 33 ? -8.277 2.388 0.568 1.00 0.00 33 LEU A O 11
ATOM 12977 N N . GLU A 1 34 ? -10.472 2.751 0.615 1.00 0.00 34 GLU A N 11
ATOM 12978 C CA . GLU A 1 34 ? -10.576 4.176 0.919 1.00 0.00 34 GLU A CA 11
ATOM 12979 C C . GLU A 1 34 ? -10.053 4.574 2.307 1.00 0.00 34 GLU A C 11
ATOM 12980 O O . GLU A 1 34 ? -9.505 5.661 2.486 1.00 0.00 34 GLU A O 11
ATOM 12992 N N . GLU A 1 35 ? -10.215 3.691 3.299 1.00 0.00 35 GLU A N 11
ATOM 12993 C CA . GLU A 1 35 ? -9.568 3.797 4.641 1.00 0.00 35 GLU A CA 11
ATOM 12994 C C . GLU A 1 35 ? -8.092 3.452 4.561 1.00 0.00 35 GLU A C 11
ATOM 12995 O O . GLU A 1 35 ? -7.287 4.158 5.153 1.00 0.00 35 GLU A O 11
ATOM 13007 N N . LEU A 1 36 ? -7.724 2.449 3.765 1.00 0.00 36 LEU A N 11
ATOM 13008 C CA . LEU A 1 36 ? -6.345 2.156 3.371 1.00 0.00 36 LEU A CA 11
ATOM 13009 C C . LEU A 1 36 ? -5.758 3.339 2.590 1.00 0.00 36 LEU A C 11
ATOM 13010 O O . LEU A 1 36 ? -4.593 3.661 2.756 1.00 0.00 36 LEU A O 11
ATOM 13026 N N . GLU A 1 37 ? -6.552 4.013 1.750 1.00 0.00 37 GLU A N 11
ATOM 13027 C CA . GLU A 1 37 ? -6.158 5.157 0.954 1.00 0.00 37 GLU A CA 11
ATOM 13028 C C . GLU A 1 37 ? -5.825 6.337 1.820 1.00 0.00 37 GLU A C 11
ATOM 13029 O O . GLU A 1 37 ? -4.786 6.965 1.664 1.00 0.00 37 GLU A O 11
ATOM 13041 N N . ALA A 1 38 ? -6.692 6.567 2.805 1.00 0.00 38 ALA A N 11
ATOM 13042 C CA . ALA A 1 38 ? -6.402 7.544 3.811 1.00 0.00 38 ALA A CA 11
ATOM 13043 C C . ALA A 1 38 ? -5.180 7.122 4.642 1.00 0.00 38 ALA A C 11
ATOM 13044 O O . ALA A 1 38 ? -4.247 7.895 4.780 1.00 0.00 38 ALA A O 11
ATOM 13051 N N . TYR A 1 39 ? -5.110 5.872 5.127 1.00 0.00 39 TYR A N 11
ATOM 13052 C CA . TYR A 1 39 ? -4.011 5.392 5.985 1.00 0.00 39 TYR A CA 11
ATOM 13053 C C . TYR A 1 39 ? -2.645 5.432 5.243 1.00 0.00 39 TYR A C 11
ATOM 13054 O O . TYR A 1 39 ? -1.611 5.736 5.845 1.00 0.00 39 TYR A O 11
ATOM 13072 N N . TYR A 1 40 ? -2.657 5.223 3.924 1.00 0.00 40 TYR A N 11
ATOM 13073 C CA . TYR A 1 40 ? -1.539 5.434 3.003 1.00 0.00 40 TYR A CA 11
ATOM 13074 C C . TYR A 1 40 ? -1.123 6.899 3.075 1.00 0.00 40 TYR A C 11
ATOM 13075 O O . TYR A 1 40 ? -0.033 7.211 3.550 1.00 0.00 40 TYR A O 11
ATOM 13093 N N . LYS A 1 41 ? -2.045 7.826 2.830 1.00 0.00 41 LYS A N 11
ATOM 13094 C CA . LYS A 1 41 ? -1.724 9.263 2.866 1.00 0.00 41 LYS A CA 11
ATOM 13095 C C . LYS A 1 41 ? -1.223 9.744 4.250 1.00 0.00 41 LYS A C 11
ATOM 13096 O O . LYS A 1 41 ? -0.319 10.574 4.352 1.00 0.00 41 LYS A O 11
ATOM 13115 N N . LYS A 1 42 ? -1.799 9.190 5.322 1.00 0.00 42 LYS A N 11
ATOM 13116 C CA . LYS A 1 42 ? -1.524 9.426 6.724 1.00 0.00 42 LYS A CA 11
ATOM 13117 C C . LYS A 1 42 ? -0.131 8.940 7.163 1.00 0.00 42 LYS A C 11
ATOM 13118 O O . LYS A 1 42 ? 0.565 9.656 7.876 1.00 0.00 42 LYS A O 11
ATOM 13137 N N . ARG A 1 43 ? 0.298 7.727 6.809 1.00 0.00 43 ARG A N 11
ATOM 13138 C CA . ARG A 1 43 ? 1.677 7.266 7.016 1.00 0.00 43 ARG A CA 11
ATOM 13139 C C . ARG A 1 43 ? 2.742 7.929 6.125 1.00 0.00 43 ARG A C 11
ATOM 13140 O O . ARG A 1 43 ? 3.866 8.194 6.541 1.00 0.00 43 ARG A O 11
ATOM 13161 N N . VAL A 1 44 ? 2.438 8.180 4.858 1.00 0.00 44 VAL A N 11
ATOM 13162 C CA . VAL A 1 44 ? 3.437 8.534 3.848 1.00 0.00 44 VAL A CA 11
ATOM 13163 C C . VAL A 1 44 ? 4.189 9.827 4.139 1.00 0.00 44 VAL A C 11
ATOM 13164 O O . VAL A 1 44 ? 5.401 9.929 3.943 1.00 0.00 44 VAL A O 11
ATOM 13177 N N . LYS A 1 45 ? 3.466 10.781 4.702 1.00 0.00 45 LYS A N 11
ATOM 13178 C CA . LYS A 1 45 ? 3.983 12.050 5.217 1.00 0.00 45 LYS A CA 11
ATOM 13179 C C . LYS A 1 45 ? 4.931 11.904 6.432 1.00 0.00 45 LYS A C 11
ATOM 13180 O O . LYS A 1 45 ? 5.857 12.691 6.639 1.00 0.00 45 LYS A O 11
ATOM 13199 N N . GLU A 1 46 ? 4.617 10.897 7.263 1.00 0.00 46 GLU A N 11
ATOM 13200 C CA . GLU A 1 46 ? 5.153 10.580 8.597 1.00 0.00 46 GLU A CA 11
ATOM 13201 C C . GLU A 1 46 ? 6.495 9.868 8.482 1.00 0.00 46 GLU A C 11
ATOM 13202 O O . GLU A 1 46 ? 7.303 9.873 9.412 1.00 0.00 46 GLU A O 11
ATOM 13214 N N . THR A 1 47 ? 6.729 9.301 7.303 1.00 0.00 47 THR A N 11
ATOM 13215 C CA . THR A 1 47 ? 7.908 8.482 7.008 1.00 0.00 47 THR A CA 11
ATOM 13216 C C . THR A 1 47 ? 8.326 8.489 5.516 1.00 0.00 47 THR A C 11
ATOM 13217 O O . THR A 1 47 ? 8.431 9.568 4.918 1.00 0.00 47 THR A O 11
ATOM 13228 N N . GLU A 1 48 ? 8.673 7.338 4.918 1.00 0.00 48 GLU A N 11
ATOM 13229 C CA . GLU A 1 48 ? 9.646 7.184 3.822 1.00 0.00 48 GLU A CA 11
ATOM 13230 C C . GLU A 1 48 ? 9.194 6.247 2.715 1.00 0.00 48 GLU A C 11
ATOM 13231 O O . GLU A 1 48 ? 9.971 5.465 2.157 1.00 0.00 48 GLU A O 11
ATOM 13243 N N . LEU A 1 49 ? 7.915 6.365 2.378 1.00 0.00 49 LEU A N 11
ATOM 13244 C CA . LEU A 1 49 ? 7.445 6.067 1.027 1.00 0.00 49 LEU A CA 11
ATOM 13245 C C . LEU A 1 49 ? 8.348 6.808 0.025 1.00 0.00 49 LEU A C 11
ATOM 13246 O O . LEU A 1 49 ? 8.612 8.014 0.104 1.00 0.00 49 LEU A O 11
ATOM 13262 N N . LYS A 1 50 ? 8.871 5.996 -0.868 1.00 0.00 50 LYS A N 11
ATOM 13263 C CA . LYS A 1 50 ? 9.721 6.323 -1.998 1.00 0.00 50 LYS A CA 11
ATOM 13264 C C . LYS A 1 50 ? 8.878 6.237 -3.279 1.00 0.00 50 LYS A C 11
ATOM 13265 O O . LYS A 1 50 ? 7.690 5.928 -3.220 1.00 0.00 50 LYS A O 11
ATOM 13284 N N . ASP A 1 51 ? 9.454 6.440 -4.460 1.00 0.00 51 ASP A N 11
ATOM 13285 C CA . ASP A 1 51 ? 8.658 6.248 -5.682 1.00 0.00 51 ASP A CA 11
ATOM 13286 C C . ASP A 1 51 ? 8.064 4.837 -5.753 1.00 0.00 51 ASP A C 11
ATOM 13287 O O . ASP A 1 51 ? 6.879 4.658 -5.995 1.00 0.00 51 ASP A O 11
ATOM 13296 N N . THR A 1 52 ? 8.851 3.843 -5.372 1.00 0.00 52 THR A N 11
ATOM 13297 C CA . THR A 1 52 ? 8.559 2.425 -5.568 1.00 0.00 52 THR A CA 11
ATOM 13298 C C . THR A 1 52 ? 7.273 1.942 -4.911 1.00 0.00 52 THR A C 11
ATOM 13299 O O . THR A 1 52 ? 6.525 1.226 -5.576 1.00 0.00 52 THR A O 11
ATOM 13310 N N . ASP A 1 53 ? 6.989 2.297 -3.642 1.00 0.00 53 ASP A N 11
ATOM 13311 C CA . ASP A 1 53 ? 5.700 1.941 -3.024 1.00 0.00 53 ASP A CA 11
ATOM 13312 C C . ASP A 1 53 ? 4.593 2.649 -3.773 1.00 0.00 53 ASP A C 11
ATOM 13313 O O . ASP A 1 53 ? 3.687 1.996 -4.269 1.00 0.00 53 ASP A O 11
ATOM 13322 N N . ASP A 1 54 ? 4.745 3.952 -3.959 1.00 0.00 54 ASP A N 11
ATOM 13323 C CA . ASP A 1 54 ? 3.664 4.884 -4.284 1.00 0.00 54 ASP A CA 11
ATOM 13324 C C . ASP A 1 54 ? 2.960 4.547 -5.591 1.00 0.00 54 ASP A C 11
ATOM 13325 O O . ASP A 1 54 ? 1.746 4.605 -5.699 1.00 0.00 54 ASP A O 11
ATOM 13334 N N . ILE A 1 55 ? 3.741 4.247 -6.608 1.00 0.00 55 ILE A N 11
ATOM 13335 C CA . ILE A 1 55 ? 3.261 3.821 -7.930 1.00 0.00 55 ILE A CA 11
ATOM 13336 C C . ILE A 1 55 ? 2.622 2.447 -7.886 1.00 0.00 55 ILE A C 11
ATOM 13337 O O . ILE A 1 55 ? 1.540 2.241 -8.426 1.00 0.00 55 ILE A O 11
ATOM 13353 N N . SER A 1 56 ? 3.309 1.511 -7.212 1.00 0.00 56 SER A N 11
ATOM 13354 C CA . SER A 1 56 ? 2.859 0.122 -7.220 1.00 0.00 56 SER A CA 11
ATOM 13355 C C . SER A 1 56 ? 1.514 0.047 -6.539 1.00 0.00 56 SER A C 11
ATOM 13356 O O . SER A 1 56 ? 0.549 -0.520 -7.056 1.00 0.00 56 SER A O 11
ATOM 13364 N N . VAL A 1 57 ? 1.500 0.662 -5.358 1.00 0.00 57 VAL A N 11
ATOM 13365 C CA . VAL A 1 57 ? 0.350 0.741 -4.529 1.00 0.00 57 VAL A CA 11
ATOM 13366 C C . VAL A 1 57 ? -0.721 1.597 -5.136 1.00 0.00 57 VAL A C 11
ATOM 13367 O O . VAL A 1 57 ? -1.798 1.081 -5.289 1.00 0.00 57 VAL A O 11
ATOM 13380 N N . ARG A 1 58 ? -0.470 2.786 -5.676 1.00 0.00 58 ARG A N 11
ATOM 13381 C CA . ARG A 1 58 ? -1.609 3.577 -6.138 1.00 0.00 58 ARG A CA 11
ATOM 13382 C C . ARG A 1 58 ? -2.250 2.963 -7.341 1.00 0.00 58 ARG A C 11
ATOM 13383 O O . ARG A 1 58 ? -3.464 2.956 -7.460 1.00 0.00 58 ARG A O 11
ATOM 13404 N N . ASP A 1 59 ? -1.423 2.406 -8.211 1.00 0.00 59 ASP A N 11
ATOM 13405 C CA . ASP A 1 59 ? -1.977 1.836 -9.428 1.00 0.00 59 ASP A CA 11
ATOM 13406 C C . ASP A 1 59 ? -2.826 0.593 -9.143 1.00 0.00 59 ASP A C 11
ATOM 13407 O O . ASP A 1 59 ? -3.701 0.234 -9.927 1.00 0.00 59 ASP A O 11
ATOM 13416 N N . ALA A 1 60 ? -2.458 -0.136 -8.091 1.00 0.00 60 ALA A N 11
ATOM 13417 C CA . ALA A 1 60 ? -3.145 -1.239 -7.438 1.00 0.00 60 ALA A CA 11
ATOM 13418 C C . ALA A 1 60 ? -4.388 -0.883 -6.632 1.00 0.00 60 ALA A C 11
ATOM 13419 O O . ALA A 1 60 ? -5.401 -1.554 -6.689 1.00 0.00 60 ALA A O 11
ATOM 13426 N N . LEU A 1 61 ? -4.248 0.105 -5.762 1.00 0.00 61 LEU A N 11
ATOM 13427 C CA . LEU A 1 61 ? -5.184 0.662 -4.814 1.00 0.00 61 LEU A CA 11
ATOM 13428 C C . LEU A 1 61 ? -6.269 1.435 -5.535 1.00 0.00 61 LEU A C 11
ATOM 13429 O O . LEU A 1 61 ? -7.427 1.051 -5.473 1.00 0.00 61 LEU A O 11
ATOM 13445 N N . ALA A 1 62 ? -5.873 2.356 -6.418 1.00 0.00 62 ALA A N 11
ATOM 13446 C CA . ALA A 1 62 ? -6.771 2.870 -7.450 1.00 0.00 62 ALA A CA 11
ATOM 13447 C C . ALA A 1 62 ? -7.225 1.784 -8.452 1.00 0.00 62 ALA A C 11
ATOM 13448 O O . ALA A 1 62 ? -8.334 1.826 -8.980 1.00 0.00 62 ALA A O 11
ATOM 13455 N N . GLY A 1 63 ? -6.353 0.794 -8.680 1.00 0.00 63 GLY A N 11
ATOM 13456 C CA . GLY A 1 63 ? -6.573 -0.445 -9.409 1.00 0.00 63 GLY A CA 11
ATOM 13457 C C . GLY A 1 63 ? -7.860 -1.108 -8.956 1.00 0.00 63 GLY A C 11
ATOM 13458 O O . GLY A 1 63 ? -8.795 -1.305 -9.721 1.00 0.00 63 GLY A O 11
ATOM 13462 N N . LYS A 1 64 ? -7.872 -1.396 -7.654 1.00 0.00 64 LYS A N 11
ATOM 13463 C CA . LYS A 1 64 ? -8.919 -2.004 -6.870 1.00 0.00 64 LYS A CA 11
ATOM 13464 C C . LYS A 1 64 ? -10.114 -1.092 -6.691 1.00 0.00 64 LYS A C 11
ATOM 13465 O O . LYS A 1 64 ? -11.239 -1.556 -6.646 1.00 0.00 64 LYS A O 11
ATOM 13484 N N . ARG A 1 65 ? -9.909 0.208 -6.580 1.00 0.00 65 ARG A N 11
ATOM 13485 C CA . ARG A 1 65 ? -10.946 1.183 -6.294 1.00 0.00 65 ARG A CA 11
ATOM 13486 C C . ARG A 1 65 ? -12.050 1.068 -7.324 1.00 0.00 65 ARG A C 11
ATOM 13487 O O . ARG A 1 65 ? -13.170 0.754 -6.964 1.00 0.00 65 ARG A O 11
ATOM 13508 N N . ALA A 1 66 ? -11.689 1.057 -8.599 1.00 0.00 66 ALA A N 11
ATOM 13509 C CA . ALA A 1 66 ? -12.653 0.909 -9.689 1.00 0.00 66 ALA A CA 11
ATOM 13510 C C . ALA A 1 66 ? -13.448 -0.398 -9.597 1.00 0.00 66 ALA A C 11
ATOM 13511 O O . ALA A 1 66 ? -14.632 -0.451 -9.944 1.00 0.00 66 ALA A O 11
ATOM 13518 N N . GLU A 1 67 ? -12.775 -1.464 -9.148 1.00 0.00 67 GLU A N 11
ATOM 13519 C CA . GLU A 1 67 ? -13.381 -2.783 -8.999 1.00 0.00 67 GLU A CA 11
ATOM 13520 C C . GLU A 1 67 ? -14.421 -2.761 -7.903 1.00 0.00 67 GLU A C 11
ATOM 13521 O O . GLU A 1 67 ? -15.507 -3.319 -7.996 1.00 0.00 67 GLU A O 11
ATOM 13533 N N . LEU A 1 68 ? -13.982 -2.181 -6.801 1.00 0.00 68 LEU A N 11
ATOM 13534 C CA . LEU A 1 68 ? -14.693 -2.046 -5.558 1.00 0.00 68 LEU A CA 11
ATOM 13535 C C . LEU A 1 68 ? -15.905 -1.128 -5.588 1.00 0.00 68 LEU A C 11
ATOM 13536 O O . LEU A 1 68 ? -16.851 -1.264 -4.823 1.00 0.00 68 LEU A O 11
ATOM 13552 N N . GLU A 1 69 ? -15.785 -0.115 -6.432 1.00 0.00 69 GLU A N 11
ATOM 13553 C CA . GLU A 1 69 ? -16.733 0.900 -6.827 1.00 0.00 69 GLU A CA 11
ATOM 13554 C C . GLU A 1 69 ? -17.787 0.360 -7.784 1.00 0.00 69 GLU A C 11
ATOM 13555 O O . GLU A 1 69 ? -18.939 0.790 -7.775 1.00 0.00 69 GLU A O 11
ATOM 13567 N N . ASP A 1 70 ? -17.385 -0.622 -8.600 1.00 0.00 70 ASP A N 11
ATOM 13568 C CA . ASP A 1 70 ? -18.338 -1.566 -9.205 1.00 0.00 70 ASP A CA 11
ATOM 13569 C C . ASP A 1 70 ? -18.944 -2.455 -8.126 1.00 0.00 70 ASP A C 11
ATOM 13570 O O . ASP A 1 70 ? -20.087 -2.898 -8.267 1.00 0.00 70 ASP A O 11
ATOM 13579 N N . SER A 1 71 ? -18.189 -2.664 -7.041 1.00 0.00 71 SER A N 11
ATOM 13580 C CA . SER A 1 71 ? -18.623 -3.507 -5.920 1.00 0.00 71 SER A CA 11
ATOM 13581 C C . SER A 1 71 ? -19.324 -2.704 -4.781 1.00 0.00 71 SER A C 11
ATOM 13582 O O . SER A 1 71 ? -19.343 -3.130 -3.622 1.00 0.00 71 SER A O 11
ATOM 13590 N N . ASP A 1 72 ? -19.855 -1.508 -5.099 1.00 0.00 72 ASP A N 11
ATOM 13591 C CA . ASP A 1 72 ? -20.416 -0.496 -4.175 1.00 0.00 72 ASP A CA 11
ATOM 13592 C C . ASP A 1 72 ? -21.537 -1.006 -3.238 1.00 0.00 72 ASP A C 11
ATOM 13593 O O . ASP A 1 72 ? -21.849 -0.347 -2.245 1.00 0.00 72 ASP A O 11
ATOM 13602 N N . ASP A 1 73 ? -22.136 -2.162 -3.557 1.00 0.00 73 ASP A N 11
ATOM 13603 C CA . ASP A 1 73 ? -23.218 -2.858 -2.850 1.00 0.00 73 ASP A CA 11
ATOM 13604 C C . ASP A 1 73 ? -23.021 -2.978 -1.330 1.00 0.00 73 ASP A C 11
ATOM 13605 O O . ASP A 1 73 ? -21.902 -3.176 -0.844 1.00 0.00 73 ASP A O 11
ATOM 13614 N N . GLU A 1 74 ? -24.125 -2.888 -0.574 1.00 0.00 74 GLU A N 11
ATOM 13615 C CA . GLU A 1 74 ? -24.126 -2.536 0.867 1.00 0.00 74 GLU A CA 11
ATOM 13616 C C . GLU A 1 74 ? -24.790 -3.599 1.753 1.00 0.00 74 GLU A C 11
ATOM 13617 O O . GLU A 1 74 ? -25.756 -3.329 2.467 1.00 0.00 74 GLU A O 11
ATOM 13629 N N . VAL A 1 75 ? -24.280 -4.832 1.659 1.00 0.00 75 VAL A N 11
ATOM 13630 C CA . VAL A 1 75 ? -24.616 -6.060 2.435 1.00 0.00 75 VAL A CA 11
ATOM 13631 C C . VAL A 1 75 ? -26.019 -6.646 2.251 1.00 0.00 75 VAL A C 11
ATOM 13632 O O . VAL A 1 75 ? -26.187 -7.856 2.065 1.00 0.00 75 VAL A O 11
ATOM 13645 N N . GLU A 1 76 ? -27.023 -5.785 2.339 1.00 0.00 76 GLU A N 11
ATOM 13646 C CA . GLU A 1 76 ? -28.447 -6.096 2.524 1.00 0.00 76 GLU A CA 11
ATOM 13647 C C . GLU A 1 76 ? -29.392 -4.971 2.094 1.00 0.00 76 GLU A C 11
ATOM 13648 O O . GLU A 1 76 ? -30.545 -5.235 1.751 1.00 0.00 76 GLU A O 11
ATOM 13660 N N . GLU A 1 77 ? -28.913 -3.717 2.122 1.00 0.00 77 GLU A N 11
ATOM 13661 C CA . GLU A 1 77 ? -29.730 -2.507 1.878 1.00 0.00 77 GLU A CA 11
ATOM 13662 C C . GLU A 1 77 ? -30.080 -2.349 0.405 1.00 0.00 77 GLU A C 11
ATOM 13663 O O . GLU A 1 77 ? -31.109 -1.765 0.059 1.00 0.00 77 GLU A O 11
ATOM 13675 N N . SER A 1 78 ? -29.245 -2.934 -0.459 1.00 0.00 78 SER A N 11
ATOM 13676 C CA . SER A 1 78 ? -29.529 -3.114 -1.889 1.00 0.00 78 SER A CA 11
ATOM 13677 C C . SER A 1 78 ? -28.934 -4.389 -2.536 1.00 0.00 78 SER A C 11
ATOM 13678 O O . SER A 1 78 ? -28.990 -4.548 -3.762 1.00 0.00 78 SER A O 11
ATOM 13686 N N . PHE A 1 79 ? -28.370 -5.300 -1.729 1.00 0.00 79 PHE A N 11
ATOM 13687 C CA . PHE A 1 79 ? -27.748 -6.555 -2.180 1.00 0.00 79 PHE A CA 11
ATOM 13688 C C . PHE A 1 79 ? -28.792 -7.554 -2.735 1.00 0.00 79 PHE A C 11
ATOM 13689 O O . PHE A 1 79 ? -28.568 -8.100 -3.838 1.00 0.00 79 PHE A O 11
ATOM 13707 N N . GLY A 1 1 ? 20.211 -3.983 16.037 1.00 0.00 1 GLY A N 12
ATOM 13708 C CA . GLY A 1 1 ? 19.383 -4.656 15.004 1.00 0.00 1 GLY A CA 12
ATOM 13709 C C . GLY A 1 1 ? 20.112 -4.747 13.672 1.00 0.00 1 GLY A C 12
ATOM 13710 O O . GLY A 1 1 ? 20.559 -3.725 13.149 1.00 0.00 1 GLY A O 12
ATOM 13716 N N . SER A 1 2 ? 20.231 -5.961 13.121 1.00 0.00 2 SER A N 12
ATOM 13717 C CA . SER A 1 2 ? 21.055 -6.266 11.930 1.00 0.00 2 SER A CA 12
ATOM 13718 C C . SER A 1 2 ? 20.344 -7.151 10.878 1.00 0.00 2 SER A C 12
ATOM 13719 O O . SER A 1 2 ? 20.980 -7.671 9.956 1.00 0.00 2 SER A O 12
ATOM 13727 N N . HIS A 1 3 ? 19.020 -7.331 10.998 1.00 0.00 3 HIS A N 12
ATOM 13728 C CA . HIS A 1 3 ? 18.195 -8.152 10.093 1.00 0.00 3 HIS A CA 12
ATOM 13729 C C . HIS A 1 3 ? 18.066 -7.582 8.655 1.00 0.00 3 HIS A C 12
ATOM 13730 O O . HIS A 1 3 ? 17.796 -8.326 7.708 1.00 0.00 3 HIS A O 12
ATOM 13744 N N . MET A 1 4 ? 18.284 -6.272 8.493 1.00 0.00 4 MET A N 12
ATOM 13745 C CA . MET A 1 4 ? 18.160 -5.514 7.235 1.00 0.00 4 MET A CA 12
ATOM 13746 C C . MET A 1 4 ? 19.365 -4.579 6.989 1.00 0.00 4 MET A C 12
ATOM 13747 O O . MET A 1 4 ? 20.219 -4.388 7.863 1.00 0.00 4 MET A O 12
ATOM 13761 N N . LEU A 1 5 ? 19.452 -4.015 5.780 1.00 0.00 5 LEU A N 12
ATOM 13762 C CA . LEU A 1 5 ? 20.627 -3.279 5.299 1.00 0.00 5 LEU A CA 12
ATOM 13763 C C . LEU A 1 5 ? 20.887 -1.954 6.048 1.00 0.00 5 LEU A C 12
ATOM 13764 O O . LEU A 1 5 ? 22.047 -1.617 6.296 1.00 0.00 5 LEU A O 12
ATOM 13780 N N . LEU A 1 6 ? 19.824 -1.221 6.407 1.00 0.00 6 LEU A N 12
ATOM 13781 C CA . LEU A 1 6 ? 19.794 0.072 7.136 1.00 0.00 6 LEU A CA 12
ATOM 13782 C C . LEU A 1 6 ? 20.596 1.270 6.545 1.00 0.00 6 LEU A C 12
ATOM 13783 O O . LEU A 1 6 ? 20.331 2.416 6.918 1.00 0.00 6 LEU A O 12
ATOM 13799 N N . GLU A 1 7 ? 21.522 1.037 5.607 1.00 0.00 7 GLU A N 12
ATOM 13800 C CA . GLU A 1 7 ? 22.426 2.043 4.984 1.00 0.00 7 GLU A CA 12
ATOM 13801 C C . GLU A 1 7 ? 22.521 1.944 3.452 1.00 0.00 7 GLU A C 12
ATOM 13802 O O . GLU A 1 7 ? 23.265 2.697 2.820 1.00 0.00 7 GLU A O 12
ATOM 13814 N N . PHE A 1 8 ? 21.731 1.052 2.849 1.00 0.00 8 PHE A N 12
ATOM 13815 C CA . PHE A 1 8 ? 21.516 0.946 1.400 1.00 0.00 8 PHE A CA 12
ATOM 13816 C C . PHE A 1 8 ? 20.075 0.489 1.092 1.00 0.00 8 PHE A C 12
ATOM 13817 O O . PHE A 1 8 ? 19.472 -0.240 1.877 1.00 0.00 8 PHE A O 12
ATOM 13834 N N . LYS A 1 9 ? 19.517 0.928 -0.040 1.00 0.00 9 LYS A N 12
ATOM 13835 C CA . LYS A 1 9 ? 18.071 1.051 -0.300 1.00 0.00 9 LYS A CA 12
ATOM 13836 C C . LYS A 1 9 ? 17.195 -0.216 -0.164 1.00 0.00 9 LYS A C 12
ATOM 13837 O O . LYS A 1 9 ? 15.999 -0.116 0.082 1.00 0.00 9 LYS A O 12
ATOM 13856 N N . GLN A 1 10 ? 17.725 -1.411 -0.442 1.00 0.00 10 GLN A N 12
ATOM 13857 C CA . GLN A 1 10 ? 16.918 -2.551 -0.944 1.00 0.00 10 GLN A CA 12
ATOM 13858 C C . GLN A 1 10 ? 15.867 -3.080 0.023 1.00 0.00 10 GLN A C 12
ATOM 13859 O O . GLN A 1 10 ? 14.795 -3.524 -0.391 1.00 0.00 10 GLN A O 12
ATOM 13873 N N . PHE A 1 11 ? 16.140 -2.935 1.319 1.00 0.00 11 PHE A N 12
ATOM 13874 C CA . PHE A 1 11 ? 15.186 -3.273 2.364 1.00 0.00 11 PHE A CA 12
ATOM 13875 C C . PHE A 1 11 ? 13.875 -2.479 2.230 1.00 0.00 11 PHE A C 12
ATOM 13876 O O . PHE A 1 11 ? 12.798 -2.991 2.536 1.00 0.00 11 PHE A O 12
ATOM 13893 N N . LEU A 1 12 ? 13.967 -1.235 1.738 1.00 0.00 12 LEU A N 12
ATOM 13894 C CA . LEU A 1 12 ? 12.843 -0.328 1.503 1.00 0.00 12 LEU A CA 12
ATOM 13895 C C . LEU A 1 12 ? 12.079 -0.556 0.197 1.00 0.00 12 LEU A C 12
ATOM 13896 O O . LEU A 1 12 ? 10.954 -0.091 0.027 1.00 0.00 12 LEU A O 12
ATOM 13912 N N . TYR A 1 13 ? 12.746 -1.184 -0.749 1.00 0.00 13 TYR A N 12
ATOM 13913 C CA . TYR A 1 13 ? 12.272 -1.379 -2.122 1.00 0.00 13 TYR A CA 12
ATOM 13914 C C . TYR A 1 13 ? 11.574 -2.739 -2.292 1.00 0.00 13 TYR A C 12
ATOM 13915 O O . TYR A 1 13 ? 10.661 -2.865 -3.109 1.00 0.00 13 TYR A O 12
ATOM 13933 N N . GLU A 1 14 ? 11.898 -3.719 -1.431 1.00 0.00 14 GLU A N 12
ATOM 13934 C CA . GLU A 1 14 ? 11.066 -4.910 -1.132 1.00 0.00 14 GLU A CA 12
ATOM 13935 C C . GLU A 1 14 ? 9.874 -4.609 -0.203 1.00 0.00 14 GLU A C 12
ATOM 13936 O O . GLU A 1 14 ? 8.820 -5.227 -0.320 1.00 0.00 14 GLU A O 12
ATOM 13948 N N . ALA A 1 15 ? 10.013 -3.604 0.666 1.00 0.00 15 ALA A N 12
ATOM 13949 C CA . ALA A 1 15 ? 9.015 -3.147 1.654 1.00 0.00 15 ALA A CA 12
ATOM 13950 C C . ALA A 1 15 ? 7.656 -2.829 1.038 1.00 0.00 15 ALA A C 12
ATOM 13951 O O . ALA A 1 15 ? 6.586 -3.134 1.571 1.00 0.00 15 ALA A O 12
ATOM 13958 N N . SER A 1 16 ? 7.761 -2.155 -0.104 1.00 0.00 16 SER A N 12
ATOM 13959 C CA . SER A 1 16 ? 6.724 -1.376 -0.762 1.00 0.00 16 SER A CA 12
ATOM 13960 C C . SER A 1 16 ? 5.460 -2.187 -1.136 1.00 0.00 16 SER A C 12
ATOM 13961 O O . SER A 1 16 ? 4.363 -1.645 -1.290 1.00 0.00 16 SER A O 12
ATOM 13969 N N . ILE A 1 17 ? 5.615 -3.509 -1.251 1.00 0.00 17 ILE A N 12
ATOM 13970 C CA . ILE A 1 17 ? 4.658 -4.482 -1.805 1.00 0.00 17 ILE A CA 12
ATOM 13971 C C . ILE A 1 17 ? 4.371 -5.638 -0.804 1.00 0.00 17 ILE A C 12
ATOM 13972 O O . ILE A 1 17 ? 3.521 -6.496 -1.041 1.00 0.00 17 ILE A O 12
ATOM 13988 N N . ASP A 1 18 ? 5.057 -5.639 0.343 1.00 0.00 18 ASP A N 12
ATOM 13989 C CA . ASP A 1 18 ? 5.133 -6.759 1.312 1.00 0.00 18 ASP A CA 12
ATOM 13990 C C . ASP A 1 18 ? 3.863 -6.928 2.157 1.00 0.00 18 ASP A C 12
ATOM 13991 O O . ASP A 1 18 ? 3.563 -8.032 2.614 1.00 0.00 18 ASP A O 12
ATOM 14000 N N . GLU A 1 19 ? 3.106 -5.840 2.323 1.00 0.00 19 GLU A N 12
ATOM 14001 C CA . GLU A 1 19 ? 1.806 -5.794 3.028 1.00 0.00 19 GLU A CA 12
ATOM 14002 C C . GLU A 1 19 ? 0.746 -5.046 2.235 1.00 0.00 19 GLU A C 12
ATOM 14003 O O . GLU A 1 19 ? -0.282 -5.641 1.924 1.00 0.00 19 GLU A O 12
ATOM 14015 N N . PHE A 1 20 ? 0.996 -3.793 1.824 1.00 0.00 20 PHE A N 12
ATOM 14016 C CA . PHE A 1 20 ? -0.042 -2.894 1.288 1.00 0.00 20 PHE A CA 12
ATOM 14017 C C . PHE A 1 20 ? -0.773 -3.478 0.077 1.00 0.00 20 PHE A C 12
ATOM 14018 O O . PHE A 1 20 ? -1.989 -3.500 0.061 1.00 0.00 20 PHE A O 12
ATOM 14035 N N . MET A 1 21 ? -0.055 -4.039 -0.889 1.00 0.00 21 MET A N 12
ATOM 14036 C CA . MET A 1 21 ? -0.603 -4.614 -2.135 1.00 0.00 21 MET A CA 12
ATOM 14037 C C . MET A 1 21 ? -1.612 -5.728 -1.886 1.00 0.00 21 MET A C 12
ATOM 14038 O O . MET A 1 21 ? -2.647 -5.794 -2.544 1.00 0.00 21 MET A O 12
ATOM 14052 N N . GLY A 1 22 ? -1.353 -6.576 -0.899 1.00 0.00 22 GLY A N 12
ATOM 14053 C CA . GLY A 1 22 ? -2.358 -7.525 -0.427 1.00 0.00 22 GLY A CA 12
ATOM 14054 C C . GLY A 1 22 ? -3.456 -6.849 0.369 1.00 0.00 22 GLY A C 12
ATOM 14055 O O . GLY A 1 22 ? -4.620 -7.186 0.217 1.00 0.00 22 GLY A O 12
ATOM 14059 N N . LYS A 1 23 ? -3.120 -5.866 1.198 1.00 0.00 23 LYS A N 12
ATOM 14060 C CA . LYS A 1 23 ? -4.057 -5.158 2.033 1.00 0.00 23 LYS A CA 12
ATOM 14061 C C . LYS A 1 23 ? -5.141 -4.485 1.208 1.00 0.00 23 LYS A C 12
ATOM 14062 O O . LYS A 1 23 ? -6.302 -4.560 1.569 1.00 0.00 23 LYS A O 12
ATOM 14081 N N . ILE A 1 24 ? -4.746 -3.855 0.102 1.00 0.00 24 ILE A N 12
ATOM 14082 C CA . ILE A 1 24 ? -5.630 -3.321 -0.942 1.00 0.00 24 ILE A CA 12
ATOM 14083 C C . ILE A 1 24 ? -6.332 -4.347 -1.833 1.00 0.00 24 ILE A C 12
ATOM 14084 O O . ILE A 1 24 ? -7.558 -4.353 -1.927 1.00 0.00 24 ILE A O 12
ATOM 14100 N N . ALA A 1 25 ? -5.584 -5.243 -2.461 1.00 0.00 25 ALA A N 12
ATOM 14101 C CA . ALA A 1 25 ? -6.131 -6.179 -3.448 1.00 0.00 25 ALA A CA 12
ATOM 14102 C C . ALA A 1 25 ? -7.023 -7.242 -2.796 1.00 0.00 25 ALA A C 12
ATOM 14103 O O . ALA A 1 25 ? -7.908 -7.811 -3.439 1.00 0.00 25 ALA A O 12
ATOM 14110 N N . SER A 1 26 ? -6.803 -7.444 -1.498 1.00 0.00 26 SER A N 12
ATOM 14111 C CA . SER A 1 26 ? -7.595 -8.270 -0.593 1.00 0.00 26 SER A CA 12
ATOM 14112 C C . SER A 1 26 ? -8.375 -7.474 0.473 1.00 0.00 26 SER A C 12
ATOM 14113 O O . SER A 1 26 ? -8.859 -8.057 1.450 1.00 0.00 26 SER A O 12
ATOM 14121 N N . CYS A 1 27 ? -8.490 -6.142 0.355 1.00 0.00 27 CYS A N 12
ATOM 14122 C CA . CYS A 1 27 ? -9.238 -5.368 1.343 1.00 0.00 27 CYS A CA 12
ATOM 14123 C C . CYS A 1 27 ? -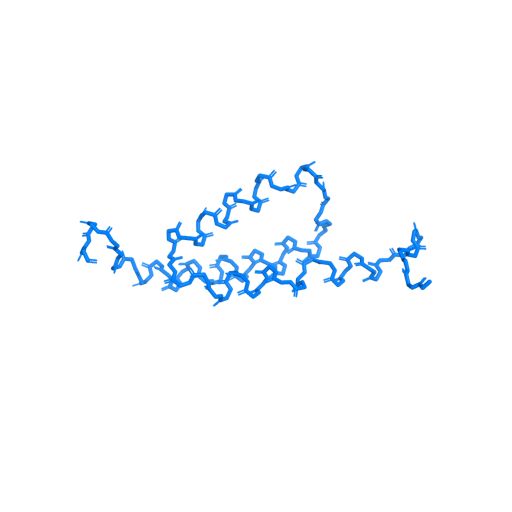10.716 -5.825 1.502 1.00 0.00 27 CYS A C 12
ATOM 14124 O O . CYS A 1 27 ? -11.305 -5.731 2.582 1.00 0.00 27 CYS A O 12
ATOM 14132 N N . GLN A 1 28 ? -11.320 -6.319 0.405 1.00 0.00 28 GLN A N 12
ATOM 14133 C CA . GLN A 1 28 ? -12.699 -6.841 0.274 1.00 0.00 28 GLN A CA 12
ATOM 14134 C C . GLN A 1 28 ? -13.806 -5.777 0.379 1.00 0.00 28 GLN A C 12
ATOM 14135 O O . GLN A 1 28 ? -14.989 -6.081 0.224 1.00 0.00 28 GLN A O 12
ATOM 14149 N N . THR A 1 29 ? -13.436 -4.527 0.651 1.00 0.00 29 THR A N 12
ATOM 14150 C CA . THR A 1 29 ? -14.350 -3.405 0.853 1.00 0.00 29 THR A CA 12
ATOM 14151 C C . THR A 1 29 ? -13.696 -2.152 0.321 1.00 0.00 29 THR A C 12
ATOM 14152 O O . THR A 1 29 ? -12.506 -1.928 0.535 1.00 0.00 29 THR A O 12
ATOM 14163 N N . LEU A 1 30 ? -14.443 -1.304 -0.381 1.00 0.00 30 LEU A N 12
ATOM 14164 C CA . LEU A 1 30 ? -13.839 -0.074 -0.873 1.00 0.00 30 LEU A CA 12
ATOM 14165 C C . LEU A 1 30 ? -13.585 0.872 0.274 1.00 0.00 30 LEU A C 12
ATOM 14166 O O . LEU A 1 30 ? -12.638 1.635 0.313 1.00 0.00 30 LEU A O 12
ATOM 14182 N N . GLU A 1 31 ? -14.482 0.790 1.229 1.00 0.00 31 GLU A N 12
ATOM 14183 C CA . GLU A 1 31 ? -14.506 1.565 2.413 1.00 0.00 31 GLU A CA 12
ATOM 14184 C C . GLU A 1 31 ? -13.262 1.324 3.239 1.00 0.00 31 GLU A C 12
ATOM 14185 O O . GLU A 1 31 ? -12.728 2.248 3.835 1.00 0.00 31 GLU A O 12
ATOM 14197 N N . GLY A 1 32 ? -12.770 0.088 3.205 1.00 0.00 32 GLY A N 12
ATOM 14198 C CA . GLY A 1 32 ? -11.435 -0.251 3.658 1.00 0.00 32 GLY A CA 12
ATOM 14199 C C . GLY A 1 32 ? -10.291 0.192 2.766 1.00 0.00 32 GLY A C 12
ATOM 14200 O O . GLY A 1 32 ? -9.312 0.723 3.253 1.00 0.00 32 GLY A O 12
ATOM 14204 N N . LEU A 1 33 ? -10.408 0.061 1.459 1.00 0.00 33 LEU A N 12
ATOM 14205 C CA . LEU A 1 33 ? -9.390 0.467 0.491 1.00 0.00 33 LEU A CA 12
ATOM 14206 C C . LEU A 1 33 ? -9.057 1.944 0.591 1.00 0.00 33 LEU A C 12
ATOM 14207 O O . LEU A 1 33 ? -7.905 2.338 0.552 1.00 0.00 33 LEU A O 12
ATOM 14223 N N . GLU A 1 34 ? -10.106 2.722 0.737 1.00 0.00 34 GLU A N 12
ATOM 14224 C CA . GLU A 1 34 ? -10.188 4.145 1.057 1.00 0.00 34 GLU A CA 12
ATOM 14225 C C . GLU A 1 34 ? -9.632 4.512 2.448 1.00 0.00 34 GLU A C 12
ATOM 14226 O O . GLU A 1 34 ? -9.061 5.593 2.628 1.00 0.00 34 GLU A O 12
ATOM 14238 N N . GLU A 1 35 ? -9.766 3.614 3.439 1.00 0.00 35 GLU A N 12
ATOM 14239 C CA . GLU A 1 35 ? -9.132 3.727 4.783 1.00 0.00 35 GLU A CA 12
ATOM 14240 C C . GLU A 1 35 ? -7.649 3.430 4.703 1.00 0.00 35 GLU A C 12
ATOM 14241 O O . GLU A 1 35 ? -6.864 4.185 5.263 1.00 0.00 35 GLU A O 12
ATOM 14253 N N . LEU A 1 36 ? -7.265 2.405 3.948 1.00 0.00 36 LEU A N 12
ATOM 14254 C CA . LEU A 1 36 ? -5.912 2.107 3.537 1.00 0.00 36 LEU A CA 12
ATOM 14255 C C . LEU A 1 36 ? -5.352 3.245 2.693 1.00 0.00 36 LEU A C 12
ATOM 14256 O O . LEU A 1 36 ? -4.188 3.581 2.842 1.00 0.00 36 LEU A O 12
ATOM 14272 N N . GLU A 1 37 ? -6.156 3.884 1.839 1.00 0.00 37 GLU A N 12
ATOM 14273 C CA . GLU A 1 37 ? -5.741 5.015 1.026 1.00 0.00 37 GLU A CA 12
ATOM 14274 C C . GLU A 1 37 ? -5.352 6.182 1.897 1.00 0.00 37 GLU A C 12
ATOM 14275 O O . GLU A 1 37 ? -4.276 6.756 1.741 1.00 0.00 37 GLU A O 12
ATOM 14287 N N . ALA A 1 38 ? -6.208 6.446 2.882 1.00 0.00 38 ALA A N 12
ATOM 14288 C CA . ALA A 1 38 ? -5.902 7.419 3.888 1.00 0.00 38 ALA A CA 12
ATOM 14289 C C . ALA A 1 38 ? -4.691 6.994 4.733 1.00 0.00 38 ALA A C 12
ATOM 14290 O O . ALA A 1 38 ? -3.793 7.803 4.929 1.00 0.00 38 ALA A O 12
ATOM 14297 N N . TYR A 1 39 ? -4.611 5.744 5.206 1.00 0.00 39 TYR A N 12
ATOM 14298 C CA . TYR A 1 39 ? -3.513 5.280 6.072 1.00 0.00 39 TYR A CA 12
ATOM 14299 C C . TYR A 1 39 ? -2.152 5.285 5.348 1.00 0.00 39 TYR A C 12
ATOM 14300 O O . TYR A 1 39 ? -1.120 5.622 5.934 1.00 0.00 39 TYR A O 12
ATOM 14318 N N . TYR A 1 40 ? -2.170 4.996 4.048 1.00 0.00 40 TYR A N 12
ATOM 14319 C CA . TYR A 1 40 ? -1.053 5.166 3.127 1.00 0.00 40 TYR A CA 12
ATOM 14320 C C . TYR A 1 40 ? -0.637 6.643 3.103 1.00 0.00 40 TYR A C 12
ATOM 14321 O O . TYR A 1 40 ? 0.461 6.964 3.552 1.00 0.00 40 TYR A O 12
ATOM 14339 N N . LYS A 1 41 ? -1.565 7.555 2.792 1.00 0.00 41 LYS A N 12
ATOM 14340 C CA . LYS A 1 41 ? -1.292 8.995 2.743 1.00 0.00 41 LYS A CA 12
ATOM 14341 C C . LYS A 1 41 ? -0.812 9.587 4.083 1.00 0.00 41 LYS A C 12
ATOM 14342 O O . LYS A 1 41 ? 0.041 10.474 4.119 1.00 0.00 41 LYS A O 12
ATOM 14361 N N . LYS A 1 42 ? -1.328 9.064 5.194 1.00 0.00 42 LYS A N 12
ATOM 14362 C CA . LYS A 1 42 ? -0.995 9.373 6.564 1.00 0.00 42 LYS A CA 12
ATOM 14363 C C . LYS A 1 42 ? 0.438 8.945 6.902 1.00 0.00 42 LYS A C 12
ATOM 14364 O O . LYS A 1 42 ? 1.211 9.753 7.415 1.00 0.00 42 LYS A O 12
ATOM 14383 N N . ARG A 1 43 ? 0.831 7.706 6.585 1.00 0.00 43 ARG A N 12
ATOM 14384 C CA . ARG A 1 43 ? 2.208 7.264 6.803 1.00 0.00 43 ARG A CA 12
ATOM 14385 C C . ARG A 1 43 ? 3.242 7.895 5.886 1.00 0.00 43 ARG A C 12
ATOM 14386 O O . ARG A 1 43 ? 4.286 8.297 6.389 1.00 0.00 43 ARG A O 12
ATOM 14407 N N . VAL A 1 44 ? 3.023 7.989 4.571 1.00 0.00 44 VAL A N 12
ATOM 14408 C CA . VAL A 1 44 ? 4.083 8.551 3.726 1.00 0.00 44 VAL A CA 12
ATOM 14409 C C . VAL A 1 44 ? 4.477 9.964 4.124 1.00 0.00 44 VAL A C 12
ATOM 14410 O O . VAL A 1 44 ? 5.654 10.316 4.133 1.00 0.00 44 VAL A O 12
ATOM 14423 N N . LYS A 1 45 ? 3.489 10.737 4.545 1.00 0.00 45 LYS A N 12
ATOM 14424 C CA . LYS A 1 45 ? 3.682 12.025 5.166 1.00 0.00 45 LYS A CA 12
ATOM 14425 C C . LYS A 1 45 ? 4.530 11.955 6.467 1.00 0.00 45 LYS A C 12
ATOM 14426 O O . LYS A 1 45 ? 5.391 12.805 6.712 1.00 0.00 45 LYS A O 12
ATOM 14445 N N . GLU A 1 46 ? 4.298 10.925 7.288 1.00 0.00 46 GLU A N 12
ATOM 14446 C CA . GLU A 1 46 ? 4.970 10.660 8.580 1.00 0.00 46 GLU A CA 12
ATOM 14447 C C . GLU A 1 46 ? 6.413 10.174 8.405 1.00 0.00 46 GLU A C 12
ATOM 14448 O O . GLU A 1 46 ? 7.193 10.156 9.353 1.00 0.00 46 GLU A O 12
ATOM 14460 N N . THR A 1 47 ? 6.773 9.832 7.171 1.00 0.00 47 THR A N 12
ATOM 14461 C CA . THR A 1 47 ? 8.118 9.340 6.822 1.00 0.00 47 THR A CA 12
ATOM 14462 C C . THR A 1 47 ? 8.478 9.643 5.350 1.00 0.00 47 THR A C 12
ATOM 14463 O O . THR A 1 47 ? 8.341 10.800 4.930 1.00 0.00 47 THR A O 12
ATOM 14474 N N . GLU A 1 48 ? 9.048 8.691 4.590 1.00 0.00 48 GLU A N 12
ATOM 14475 C CA . GLU A 1 48 ? 9.757 8.925 3.325 1.00 0.00 48 GLU A CA 12
ATOM 14476 C C . GLU A 1 48 ? 9.541 7.813 2.324 1.00 0.00 48 GLU A C 12
ATOM 14477 O O . GLU A 1 48 ? 10.446 7.088 1.914 1.00 0.00 48 GLU A O 12
ATOM 14489 N N . LEU A 1 49 ? 8.280 7.685 1.952 1.00 0.00 49 LEU A N 12
ATOM 14490 C CA . LEU A 1 49 ? 7.854 6.887 0.816 1.00 0.00 49 LEU A CA 12
ATOM 14491 C C . LEU A 1 49 ? 8.571 7.298 -0.482 1.00 0.00 49 LEU A C 12
ATOM 14492 O O . LEU A 1 49 ? 8.221 8.273 -1.159 1.00 0.00 49 LEU A O 12
ATOM 14508 N N . LYS A 1 50 ? 9.590 6.501 -0.800 1.00 0.00 50 LYS A N 12
ATOM 14509 C CA . LYS A 1 50 ? 10.187 6.396 -2.127 1.00 0.00 50 LYS A CA 12
ATOM 14510 C C . LYS A 1 50 ? 9.140 6.250 -3.245 1.00 0.00 50 LYS A C 12
ATOM 14511 O O . LYS A 1 50 ? 7.994 5.855 -3.010 1.00 0.00 50 LYS A O 12
ATOM 14530 N N . ASP A 1 51 ? 9.581 6.433 -4.485 1.00 0.00 51 ASP A N 12
ATOM 14531 C CA . ASP A 1 51 ? 8.706 6.350 -5.667 1.00 0.00 51 ASP A CA 12
ATOM 14532 C C . ASP A 1 51 ? 8.082 4.975 -5.847 1.00 0.00 51 ASP A C 12
ATOM 14533 O O . ASP A 1 51 ? 6.905 4.875 -6.136 1.00 0.00 51 ASP A O 12
ATOM 14542 N N . THR A 1 52 ? 8.834 3.921 -5.577 1.00 0.00 52 THR A N 12
ATOM 14543 C CA . THR A 1 52 ? 8.501 2.524 -5.911 1.00 0.00 52 THR A CA 12
ATOM 14544 C C . THR A 1 52 ? 7.203 2.050 -5.277 1.00 0.00 52 THR A C 12
ATOM 14545 O O . THR A 1 52 ? 6.401 1.349 -5.890 1.00 0.00 52 THR A O 12
ATOM 14556 N N . ASP A 1 53 ? 7.032 2.420 -4.008 1.00 0.00 53 ASP A N 12
ATOM 14557 C CA . ASP A 1 53 ? 5.849 2.098 -3.213 1.00 0.00 53 ASP A CA 12
ATOM 14558 C C . ASP A 1 53 ? 4.621 2.726 -3.860 1.00 0.00 53 ASP A C 12
ATOM 14559 O O . ASP A 1 53 ? 3.723 2.009 -4.296 1.00 0.00 53 ASP A O 12
ATOM 14568 N N . ASP A 1 54 ? 4.729 4.021 -4.149 1.00 0.00 54 ASP A N 12
ATOM 14569 C CA . ASP A 1 54 ? 3.660 4.971 -4.497 1.00 0.00 54 ASP A CA 12
ATOM 14570 C C . ASP A 1 54 ? 2.913 4.559 -5.743 1.00 0.00 54 ASP A C 12
ATOM 14571 O O . ASP A 1 54 ? 1.704 4.588 -5.810 1.00 0.00 54 ASP A O 12
ATOM 14580 N N . ILE A 1 55 ? 3.665 4.190 -6.748 1.00 0.00 55 ILE A N 12
ATOM 14581 C CA . ILE A 1 55 ? 3.152 3.650 -8.011 1.00 0.00 55 ILE A CA 12
ATOM 14582 C C . ILE A 1 55 ? 2.526 2.280 -7.906 1.00 0.00 55 ILE A C 12
ATOM 14583 O O . ILE A 1 55 ? 1.445 2.056 -8.439 1.00 0.00 55 ILE A O 12
ATOM 14599 N N . SER A 1 56 ? 3.227 1.384 -7.209 1.00 0.00 56 SER A N 12
ATOM 14600 C CA . SER A 1 56 ? 2.777 0.001 -7.204 1.00 0.00 56 SER A CA 12
ATOM 14601 C C . SER A 1 56 ? 1.437 -0.040 -6.525 1.00 0.00 56 SER A C 12
ATOM 14602 O O . SER A 1 56 ? 0.464 -0.579 -7.037 1.00 0.00 56 SER A O 12
ATOM 14610 N N . VAL A 1 57 ? 1.444 0.597 -5.356 1.00 0.00 57 VAL A N 12
ATOM 14611 C CA . VAL A 1 57 ? 0.287 0.756 -4.554 1.00 0.00 57 VAL A CA 12
ATOM 14612 C C . VAL A 1 57 ? -0.737 1.659 -5.166 1.00 0.00 57 VAL A C 12
ATOM 14613 O O . VAL A 1 57 ? -1.796 1.145 -5.438 1.00 0.00 57 VAL A O 12
ATOM 14626 N N . ARG A 1 58 ? -0.437 2.842 -5.710 1.00 0.00 58 ARG A N 12
ATOM 14627 C CA . ARG A 1 58 ? -1.580 3.650 -6.171 1.00 0.00 58 ARG A CA 12
ATOM 14628 C C . ARG A 1 58 ? -2.266 3.060 -7.372 1.00 0.00 58 ARG A C 12
ATOM 14629 O O . ARG A 1 58 ? -3.478 3.166 -7.505 1.00 0.00 58 ARG A O 12
ATOM 14650 N N . ASP A 1 59 ? -1.486 2.431 -8.236 1.00 0.00 59 ASP A N 12
ATOM 14651 C CA . ASP A 1 59 ? -2.037 1.927 -9.485 1.00 0.00 59 ASP A CA 12
ATOM 14652 C C . ASP A 1 59 ? -2.906 0.687 -9.254 1.00 0.00 59 ASP A C 12
ATOM 14653 O O . ASP A 1 59 ? -3.801 0.361 -10.025 1.00 0.00 59 ASP A O 12
ATOM 14662 N N . ALA A 1 60 ? -2.518 -0.049 -8.218 1.00 0.00 60 ALA A N 12
ATOM 14663 C CA . ALA A 1 60 ? -3.200 -1.154 -7.553 1.00 0.00 60 ALA A CA 12
ATOM 14664 C C . ALA A 1 60 ? -4.418 -0.792 -6.719 1.00 0.00 60 ALA A C 12
ATOM 14665 O O . ALA A 1 60 ? -5.425 -1.474 -6.720 1.00 0.00 60 ALA A O 12
ATOM 14672 N N . LEU A 1 61 ? -4.261 0.235 -5.904 1.00 0.00 61 LEU A N 12
ATOM 14673 C CA . LEU A 1 61 ? -5.194 0.811 -4.957 1.00 0.00 61 LEU A CA 12
ATOM 14674 C C . LEU A 1 61 ? -6.312 1.531 -5.677 1.00 0.00 61 LEU A C 12
ATOM 14675 O O . LEU A 1 61 ? -7.459 1.127 -5.589 1.00 0.00 61 LEU A O 12
ATOM 14691 N N . ALA A 1 62 ? -5.940 2.421 -6.594 1.00 0.00 62 ALA A N 12
ATOM 14692 C CA . ALA A 1 62 ? -6.825 2.863 -7.675 1.00 0.00 62 ALA A CA 12
ATOM 14693 C C . ALA A 1 62 ? -7.280 1.719 -8.605 1.00 0.00 62 ALA A C 12
ATOM 14694 O O . ALA A 1 62 ? -8.368 1.752 -9.188 1.00 0.00 62 ALA A O 12
ATOM 14701 N N . GLY A 1 63 ? -6.408 0.719 -8.742 1.00 0.00 63 GLY A N 12
ATOM 14702 C CA . GLY A 1 63 ? -6.610 -0.519 -9.490 1.00 0.00 63 GLY A CA 12
ATOM 14703 C C . GLY A 1 63 ? -7.884 -1.202 -9.025 1.00 0.00 63 GLY A C 12
ATOM 14704 O O . GLY A 1 63 ? -8.802 -1.461 -9.796 1.00 0.00 63 GLY A O 12
ATOM 14708 N N . LYS A 1 64 ? -7.893 -1.449 -7.712 1.00 0.00 64 LYS A N 12
ATOM 14709 C CA . LYS A 1 64 ? -8.949 -1.979 -6.891 1.00 0.00 64 LYS A CA 12
ATOM 14710 C C . LYS A 1 64 ? -10.123 -1.024 -6.703 1.00 0.00 64 LYS A C 12
ATOM 14711 O O . LYS A 1 64 ? -11.250 -1.467 -6.615 1.00 0.00 64 LYS A O 12
ATOM 14730 N N . ARG A 1 65 ? -9.922 0.286 -6.626 1.00 0.00 65 ARG A N 12
ATOM 14731 C CA . ARG A 1 65 ? -10.965 1.240 -6.267 1.00 0.00 65 ARG A CA 12
ATOM 14732 C C . ARG A 1 65 ? -12.146 1.101 -7.194 1.00 0.00 65 ARG A C 12
ATOM 14733 O O . ARG A 1 65 ? -13.232 0.811 -6.731 1.00 0.00 65 ARG A O 12
ATOM 14754 N N . ALA A 1 66 ? -11.894 1.047 -8.494 1.00 0.00 66 ALA A N 12
ATOM 14755 C CA . ALA A 1 66 ? -12.957 0.842 -9.480 1.00 0.00 66 ALA A CA 12
ATOM 14756 C C . ALA A 1 66 ? -13.706 -0.488 -9.272 1.00 0.00 66 ALA A C 12
ATOM 14757 O O . ALA A 1 66 ? -14.912 -0.566 -9.482 1.00 0.00 66 ALA A O 12
ATOM 14764 N N . GLU A 1 67 ? -12.975 -1.533 -8.864 1.00 0.00 67 GLU A N 12
ATOM 14765 C CA . GLU A 1 67 ? -13.508 -2.867 -8.615 1.00 0.00 67 GLU A CA 12
ATOM 14766 C C . GLU A 1 67 ? -14.436 -2.875 -7.427 1.00 0.00 67 GLU A C 12
ATOM 14767 O O . GLU A 1 67 ? -15.468 -3.530 -7.393 1.00 0.00 67 GLU A O 12
ATOM 14779 N N . LEU A 1 68 ? -13.915 -2.249 -6.387 1.00 0.00 68 LEU A N 12
ATOM 14780 C CA . LEU A 1 68 ? -14.521 -2.118 -5.091 1.00 0.00 68 LEU A CA 12
ATOM 14781 C C . LEU A 1 68 ? -15.770 -1.251 -5.056 1.00 0.00 68 LEU A C 12
ATOM 14782 O O . LEU A 1 68 ? -16.660 -1.423 -4.236 1.00 0.00 68 LEU A O 12
ATOM 14798 N N . GLU A 1 69 ? -15.762 -0.249 -5.928 1.00 0.00 69 GLU A N 12
ATOM 14799 C CA . GLU A 1 69 ? -16.796 0.692 -6.285 1.00 0.00 69 GLU A CA 12
ATOM 14800 C C . GLU A 1 69 ? -17.865 0.052 -7.173 1.00 0.00 69 GLU A C 12
ATOM 14801 O O . GLU A 1 69 ? -19.052 0.369 -7.099 1.00 0.00 69 GLU A O 12
ATOM 14813 N N . ASP A 1 70 ? -17.427 -0.912 -7.991 1.00 0.00 70 ASP A N 12
ATOM 14814 C CA . ASP A 1 70 ? -18.282 -1.952 -8.595 1.00 0.00 70 ASP A CA 12
ATOM 14815 C C . ASP A 1 70 ? -18.729 -2.979 -7.544 1.00 0.00 70 ASP A C 12
ATOM 14816 O O . ASP A 1 70 ? -19.694 -3.716 -7.766 1.00 0.00 70 ASP A O 12
ATOM 14825 N N . SER A 1 71 ? -18.081 -2.954 -6.373 1.00 0.00 71 SER A N 12
ATOM 14826 C CA . SER A 1 71 ? -18.491 -3.724 -5.177 1.00 0.00 71 SER A CA 12
ATOM 14827 C C . SER A 1 71 ? -19.132 -2.846 -4.070 1.00 0.00 71 SER A C 12
ATOM 14828 O O . SER A 1 71 ? -19.157 -3.240 -2.898 1.00 0.00 71 SER A O 12
ATOM 14836 N N . ASP A 1 72 ? -19.641 -1.656 -4.428 1.00 0.00 72 ASP A N 12
ATOM 14837 C CA . ASP A 1 72 ? -20.261 -0.668 -3.520 1.00 0.00 72 ASP A CA 12
ATOM 14838 C C . ASP A 1 72 ? -21.454 -1.233 -2.712 1.00 0.00 72 ASP A C 12
ATOM 14839 O O . ASP A 1 72 ? -21.761 -0.724 -1.633 1.00 0.00 72 ASP A O 12
ATOM 14848 N N . ASP A 1 73 ? -22.115 -2.281 -3.232 1.00 0.00 73 ASP A N 12
ATOM 14849 C CA . ASP A 1 73 ? -23.248 -3.017 -2.667 1.00 0.00 73 ASP A CA 12
ATOM 14850 C C . ASP A 1 73 ? -22.993 -3.497 -1.221 1.00 0.00 73 ASP A C 12
ATOM 14851 O O . ASP A 1 73 ? -22.226 -4.435 -0.985 1.00 0.00 73 ASP A O 12
ATOM 14860 N N . GLU A 1 74 ? -23.602 -2.810 -0.249 1.00 0.00 74 GLU A N 12
ATOM 14861 C CA . GLU A 1 74 ? -23.299 -2.940 1.193 1.00 0.00 74 GLU A CA 12
ATOM 14862 C C . GLU A 1 74 ? -23.796 -4.278 1.756 1.00 0.00 74 GLU A C 12
ATOM 14863 O O . GLU A 1 74 ? -24.998 -4.560 1.726 1.00 0.00 74 GLU A O 12
ATOM 14875 N N . VAL A 1 75 ? -22.855 -5.116 2.210 1.00 0.00 75 VAL A N 12
ATOM 14876 C CA . VAL A 1 75 ? -22.942 -6.585 2.439 1.00 0.00 75 VAL A CA 12
ATOM 14877 C C . VAL A 1 75 ? -23.339 -7.405 1.210 1.00 0.00 75 VAL A C 12
ATOM 14878 O O . VAL A 1 75 ? -22.660 -8.357 0.817 1.00 0.00 75 VAL A O 12
ATOM 14891 N N . GLU A 1 76 ? -24.468 -7.028 0.634 1.00 0.00 76 GLU A N 12
ATOM 14892 C CA . GLU A 1 76 ? -25.243 -7.709 -0.406 1.00 0.00 76 GLU A CA 12
ATOM 14893 C C . GLU A 1 76 ? -25.919 -6.755 -1.398 1.00 0.00 76 GLU A C 12
ATOM 14894 O O . GLU A 1 76 ? -26.123 -7.122 -2.556 1.00 0.00 76 GLU A O 12
ATOM 14906 N N . GLU A 1 77 ? -26.280 -5.553 -0.931 1.00 0.00 77 GLU A N 12
ATOM 14907 C CA . GLU A 1 77 ? -27.038 -4.530 -1.669 1.00 0.00 77 GLU A CA 12
ATOM 14908 C C . GLU A 1 77 ? -26.955 -3.143 -1.020 1.00 0.00 77 GLU A C 12
ATOM 14909 O O . GLU A 1 77 ? -26.581 -2.158 -1.660 1.00 0.00 77 GLU A O 12
ATOM 14921 N N . SER A 1 78 ? -27.328 -3.072 0.265 1.00 0.00 78 SER A N 12
ATOM 14922 C CA . SER A 1 78 ? -27.679 -1.822 0.957 1.00 0.00 78 SER A CA 12
ATOM 14923 C C . SER A 1 78 ? -27.768 -1.948 2.500 1.00 0.00 78 SER A C 12
ATOM 14924 O O . SER A 1 78 ? -28.345 -1.082 3.173 1.00 0.00 78 SER A O 12
ATOM 14932 N N . PHE A 1 79 ? -27.249 -3.042 3.077 1.00 0.00 79 PHE A N 12
ATOM 14933 C CA . PHE A 1 79 ? -27.477 -3.452 4.466 1.00 0.00 79 PHE A CA 12
ATOM 14934 C C . PHE A 1 79 ? -26.365 -2.960 5.416 1.00 0.00 79 PHE A C 12
ATOM 14935 O O . PHE A 1 79 ? -25.176 -3.277 5.189 1.00 0.00 79 PHE A O 12
ATOM 14953 N N . GLY A 1 1 ? 23.660 -10.548 -11.567 1.00 0.00 1 GLY A N 13
ATOM 14954 C CA . GLY A 1 1 ? 22.699 -9.821 -10.702 1.00 0.00 1 GLY A CA 13
ATOM 14955 C C . GLY A 1 1 ? 23.126 -8.381 -10.444 1.00 0.00 1 GLY A C 13
ATOM 14956 O O . GLY A 1 1 ? 24.318 -8.068 -10.440 1.00 0.00 1 GLY A O 13
ATOM 14962 N N . SER A 1 2 ? 22.146 -7.503 -10.215 1.00 0.00 2 SER A N 13
ATOM 14963 C CA . SER A 1 2 ? 22.326 -6.053 -9.967 1.00 0.00 2 SER A CA 13
ATOM 14964 C C . SER A 1 2 ? 21.398 -5.517 -8.848 1.00 0.00 2 SER A C 13
ATOM 14965 O O . SER A 1 2 ? 21.055 -4.330 -8.808 1.00 0.00 2 SER A O 13
ATOM 14973 N N . HIS A 1 3 ? 20.935 -6.411 -7.963 1.00 0.00 3 HIS A N 13
ATOM 14974 C CA . HIS A 1 3 ? 19.750 -6.218 -7.101 1.00 0.00 3 HIS A CA 13
ATOM 14975 C C . HIS A 1 3 ? 19.901 -6.757 -5.657 1.00 0.00 3 HIS A C 13
ATOM 14976 O O . HIS A 1 3 ? 18.911 -6.881 -4.929 1.00 0.00 3 HIS A O 13
ATOM 14990 N N . MET A 1 4 ? 21.123 -7.110 -5.237 1.00 0.00 4 MET A N 13
ATOM 14991 C CA . MET A 1 4 ? 21.412 -7.664 -3.900 1.00 0.00 4 MET A CA 13
ATOM 14992 C C . MET A 1 4 ? 21.028 -6.719 -2.746 1.00 0.00 4 MET A C 13
ATOM 14993 O O . MET A 1 4 ? 21.184 -5.499 -2.820 1.00 0.00 4 MET A O 13
ATOM 15007 N N . LEU A 1 5 ? 20.540 -7.306 -1.655 1.00 0.00 5 LEU A N 13
ATOM 15008 C CA . LEU A 1 5 ? 20.087 -6.589 -0.452 1.00 0.00 5 LEU A CA 13
ATOM 15009 C C . LEU A 1 5 ? 21.228 -6.122 0.491 1.00 0.00 5 LEU A C 13
ATOM 15010 O O . LEU A 1 5 ? 20.992 -5.319 1.397 1.00 0.00 5 LEU A O 13
ATOM 15026 N N . LEU A 1 6 ? 22.448 -6.637 0.295 1.00 0.00 6 LEU A N 13
ATOM 15027 C CA . LEU A 1 6 ? 23.580 -6.534 1.227 1.00 0.00 6 LEU A CA 13
ATOM 15028 C C . LEU A 1 6 ? 24.023 -5.088 1.556 1.00 0.00 6 LEU A C 13
ATOM 15029 O O . LEU A 1 6 ? 24.250 -4.759 2.723 1.00 0.00 6 LEU A O 13
ATOM 15045 N N . GLU A 1 7 ? 24.166 -4.241 0.527 1.00 0.00 7 GLU A N 13
ATOM 15046 C CA . GLU A 1 7 ? 24.769 -2.884 0.626 1.00 0.00 7 GLU A CA 13
ATOM 15047 C C . GLU A 1 7 ? 24.286 -1.897 -0.451 1.00 0.00 7 GLU A C 13
ATOM 15048 O O . GLU A 1 7 ? 24.961 -0.917 -0.769 1.00 0.00 7 GLU A O 13
ATOM 15060 N N . PHE A 1 8 ? 23.106 -2.156 -1.016 1.00 0.00 8 PHE A N 13
ATOM 15061 C CA . PHE A 1 8 ? 22.496 -1.413 -2.131 1.00 0.00 8 PHE A CA 13
ATOM 15062 C C . PHE A 1 8 ? 21.019 -1.045 -1.861 1.00 0.00 8 PHE A C 13
ATOM 15063 O O . PHE A 1 8 ? 20.399 -1.555 -0.929 1.00 0.00 8 PHE A O 13
ATOM 15080 N N . LYS A 1 9 ? 20.441 -0.182 -2.701 1.00 0.00 9 LYS A N 13
ATOM 15081 C CA . LYS A 1 9 ? 19.126 0.478 -2.545 1.00 0.00 9 LYS A CA 13
ATOM 15082 C C . LYS A 1 9 ? 17.925 -0.483 -2.388 1.00 0.00 9 LYS A C 13
ATOM 15083 O O . LYS A 1 9 ? 16.917 -0.154 -1.768 1.00 0.00 9 LYS A O 13
ATOM 15102 N N . GLN A 1 10 ? 18.000 -1.664 -3.003 1.00 0.00 10 GLN A N 13
ATOM 15103 C CA . GLN A 1 10 ? 16.928 -2.647 -3.205 1.00 0.00 10 GLN A CA 13
ATOM 15104 C C . GLN A 1 10 ? 16.208 -3.166 -1.975 1.00 0.00 10 GLN A C 13
ATOM 15105 O O . GLN A 1 10 ? 15.038 -3.546 -2.042 1.00 0.00 10 GLN A O 13
ATOM 15119 N N . PHE A 1 11 ? 16.875 -3.093 -0.840 1.00 0.00 11 PHE A N 13
ATOM 15120 C CA . PHE A 1 11 ? 16.260 -3.402 0.447 1.00 0.00 11 PHE A CA 13
ATOM 15121 C C . PHE A 1 11 ? 15.042 -2.517 0.726 1.00 0.00 11 PHE A C 13
ATOM 15122 O O . PHE A 1 11 ? 14.076 -2.973 1.338 1.00 0.00 11 PHE A O 13
ATOM 15139 N N . LEU A 1 12 ? 15.068 -1.268 0.250 1.00 0.00 12 LEU A N 13
ATOM 15140 C CA . LEU A 1 12 ? 13.955 -0.341 0.369 1.00 0.00 12 LEU A CA 13
ATOM 15141 C C . LEU A 1 12 ? 12.798 -0.579 -0.595 1.00 0.00 12 LEU A C 13
ATOM 15142 O O . LEU A 1 12 ? 11.679 -0.114 -0.389 1.00 0.00 12 LEU A O 13
ATOM 15158 N N . TYR A 1 13 ? 13.108 -1.248 -1.688 1.00 0.00 13 TYR A N 13
ATOM 15159 C CA . TYR A 1 13 ? 12.248 -1.416 -2.860 1.00 0.00 13 TYR A CA 13
ATOM 15160 C C . TYR A 1 13 ? 11.537 -2.787 -2.893 1.00 0.00 13 TYR A C 13
ATOM 15161 O O . TYR A 1 13 ? 10.452 -2.909 -3.467 1.00 0.00 13 TYR A O 13
ATOM 15179 N N . GLU A 1 14 ? 12.078 -3.794 -2.192 1.00 0.00 14 GLU A N 13
ATOM 15180 C CA . GLU A 1 14 ? 11.364 -5.031 -1.785 1.00 0.00 14 GLU A CA 13
ATOM 15181 C C . GLU A 1 14 ? 10.424 -4.810 -0.593 1.00 0.00 14 GLU A C 13
ATOM 15182 O O . GLU A 1 14 ? 9.347 -5.402 -0.518 1.00 0.00 14 GLU A O 13
ATOM 15194 N N . ALA A 1 15 ? 10.793 -3.891 0.302 1.00 0.00 15 ALA A N 13
ATOM 15195 C CA . ALA A 1 15 ? 10.035 -3.452 1.490 1.00 0.00 15 ALA A CA 13
ATOM 15196 C C . ALA A 1 15 ? 8.649 -2.879 1.180 1.00 0.00 15 ALA A C 13
ATOM 15197 O O . ALA A 1 15 ? 7.693 -3.004 1.948 1.00 0.00 15 ALA A O 13
ATOM 15204 N N . SER A 1 16 ? 8.593 -2.190 0.044 1.00 0.00 16 SER A N 13
ATOM 15205 C CA . SER A 1 16 ? 7.577 -1.227 -0.360 1.00 0.00 16 SER A CA 13
ATOM 15206 C C . SER A 1 16 ? 6.152 -1.818 -0.412 1.00 0.00 16 SER A C 13
ATOM 15207 O O . SER A 1 16 ? 5.159 -1.133 -0.174 1.00 0.00 16 SER A O 13
ATOM 15215 N N . ILE A 1 17 ? 6.081 -3.111 -0.716 1.00 0.00 17 ILE A N 13
ATOM 15216 C CA . ILE A 1 17 ? 4.950 -3.831 -1.329 1.00 0.00 17 ILE A CA 13
ATOM 15217 C C . ILE A 1 17 ? 4.735 -5.204 -0.626 1.00 0.00 17 ILE A C 13
ATOM 15218 O O . ILE A 1 17 ? 3.914 -6.019 -1.038 1.00 0.00 17 ILE A O 13
ATOM 15234 N N . ASP A 1 18 ? 5.457 -5.440 0.476 1.00 0.00 18 ASP A N 13
ATOM 15235 C CA . ASP A 1 18 ? 5.546 -6.732 1.191 1.00 0.00 18 ASP A CA 13
ATOM 15236 C C . ASP A 1 18 ? 4.292 -7.083 2.011 1.00 0.00 18 ASP A C 13
ATOM 15237 O O . ASP A 1 18 ? 3.989 -8.263 2.198 1.00 0.00 18 ASP A O 13
ATOM 15246 N N . GLU A 1 19 ? 3.547 -6.051 2.427 1.00 0.00 19 GLU A N 13
ATOM 15247 C CA . GLU A 1 19 ? 2.276 -6.167 3.189 1.00 0.00 19 GLU A CA 13
ATOM 15248 C C . GLU A 1 19 ? 1.143 -5.318 2.624 1.00 0.00 19 GLU A C 13
ATOM 15249 O O . GLU A 1 19 ? 0.038 -5.824 2.451 1.00 0.00 19 GLU A O 13
ATOM 15261 N N . PHE A 1 20 ? 1.412 -4.062 2.261 1.00 0.00 20 PHE A N 13
ATOM 15262 C CA . PHE A 1 20 ? 0.415 -3.077 1.812 1.00 0.00 20 PHE A CA 13
ATOM 15263 C C . PHE A 1 20 ? -0.376 -3.540 0.587 1.00 0.00 20 PHE A C 13
ATOM 15264 O O . PHE A 1 20 ? -1.591 -3.576 0.603 1.00 0.00 20 PHE A O 13
ATOM 15281 N N . MET A 1 21 ? 0.288 -4.020 -0.451 1.00 0.00 21 MET A N 13
ATOM 15282 C CA . MET A 1 21 ? -0.338 -4.534 -1.683 1.00 0.00 21 MET A CA 13
ATOM 15283 C C . MET A 1 21 ? -1.295 -5.692 -1.403 1.00 0.00 21 MET A C 13
ATOM 15284 O O . MET A 1 21 ? -2.316 -5.843 -2.064 1.00 0.00 21 MET A O 13
ATOM 15298 N N . GLY A 1 22 ? -1.003 -6.458 -0.361 1.00 0.00 22 GLY A N 13
ATOM 15299 C CA . GLY A 1 22 ? -1.882 -7.458 0.216 1.00 0.00 22 GLY A CA 13
ATOM 15300 C C . GLY A 1 22 ? -3.029 -6.831 0.986 1.00 0.00 22 GLY A C 13
ATOM 15301 O O . GLY A 1 22 ? -4.125 -7.371 0.961 1.00 0.00 22 GLY A O 13
ATOM 15305 N N . LYS A 1 23 ? -2.792 -5.745 1.719 1.00 0.00 23 LYS A N 13
ATOM 15306 C CA . LYS A 1 23 ? -3.720 -5.093 2.595 1.00 0.00 23 LYS A CA 13
ATOM 15307 C C . LYS A 1 23 ? -4.838 -4.487 1.735 1.00 0.00 23 LYS A C 13
ATOM 15308 O O . LYS A 1 23 ? -6.020 -4.682 2.018 1.00 0.00 23 LYS A O 13
ATOM 15327 N N . ILE A 1 24 ? -4.456 -3.859 0.611 1.00 0.00 24 ILE A N 13
ATOM 15328 C CA . ILE A 1 24 ? -5.378 -3.457 -0.454 1.00 0.00 24 ILE A CA 13
ATOM 15329 C C . ILE A 1 24 ? -5.964 -4.596 -1.294 1.00 0.00 24 ILE A C 13
ATOM 15330 O O . ILE A 1 24 ? -7.173 -4.600 -1.531 1.00 0.00 24 ILE A O 13
ATOM 15346 N N . ALA A 1 25 ? -5.183 -5.595 -1.693 1.00 0.00 25 ALA A N 13
ATOM 15347 C CA . ALA A 1 25 ? -5.731 -6.755 -2.404 1.00 0.00 25 ALA A CA 13
ATOM 15348 C C . ALA A 1 25 ? -6.745 -7.537 -1.539 1.00 0.00 25 ALA A C 13
ATOM 15349 O O . ALA A 1 25 ? -7.640 -8.195 -2.068 1.00 0.00 25 ALA A O 13
ATOM 15356 N N . SER A 1 26 ? -6.643 -7.382 -0.217 1.00 0.00 26 SER A N 13
ATOM 15357 C CA . SER A 1 26 ? -7.508 -7.955 0.813 1.00 0.00 26 SER A CA 13
ATOM 15358 C C . SER A 1 26 ? -8.507 -6.940 1.390 1.00 0.00 26 SER A C 13
ATOM 15359 O O . SER A 1 26 ? -9.108 -7.183 2.442 1.00 0.00 26 SER A O 13
ATOM 15367 N N . CYS A 1 27 ? -8.692 -5.768 0.782 1.00 0.00 27 CYS A N 13
ATOM 15368 C CA . CYS A 1 27 ? -9.419 -4.717 1.459 1.00 0.00 27 CYS A CA 13
ATOM 15369 C C . CYS A 1 27 ? -10.941 -5.024 1.629 1.00 0.00 27 CYS A C 13
ATOM 15370 O O . CYS A 1 27 ? -11.618 -4.476 2.502 1.00 0.00 27 CYS A O 13
ATOM 15378 N N . GLN A 1 28 ? -11.459 -5.902 0.751 1.00 0.00 28 GLN A N 13
ATOM 15379 C CA . GLN A 1 28 ? -12.814 -6.509 0.653 1.00 0.00 28 GLN A CA 13
ATOM 15380 C C . GLN A 1 28 ? -13.996 -5.534 0.475 1.00 0.00 28 GLN A C 13
ATOM 15381 O O . GLN A 1 28 ? -15.142 -5.946 0.304 1.00 0.00 28 GLN A O 13
ATOM 15395 N N . THR A 1 29 ? -13.724 -4.238 0.544 1.00 0.00 29 THR A N 13
ATOM 15396 C CA . THR A 1 29 ? -14.712 -3.158 0.625 1.00 0.00 29 THR A CA 13
ATOM 15397 C C . THR A 1 29 ? -14.079 -1.916 0.054 1.00 0.00 29 THR A C 13
ATOM 15398 O O . THR A 1 29 ? -12.903 -1.656 0.323 1.00 0.00 29 THR A O 13
ATOM 15409 N N . LEU A 1 30 ? -14.813 -1.119 -0.726 1.00 0.00 30 LEU A N 13
ATOM 15410 C CA . LEU A 1 30 ? -14.191 0.096 -1.215 1.00 0.00 30 LEU A CA 13
ATOM 15411 C C . LEU A 1 30 ? -14.001 1.056 -0.063 1.00 0.00 30 LEU A C 13
ATOM 15412 O O . LEU A 1 30 ? -13.053 1.810 0.030 1.00 0.00 30 LEU A O 13
ATOM 15428 N N . GLU A 1 31 ? -14.976 1.019 0.815 1.00 0.00 31 GLU A N 13
ATOM 15429 C CA . GLU A 1 31 ? -15.093 1.858 1.961 1.00 0.00 31 GLU A CA 13
ATOM 15430 C C . GLU A 1 31 ? -13.929 1.661 2.912 1.00 0.00 31 GLU A C 13
ATOM 15431 O O . GLU A 1 31 ? -13.444 2.620 3.513 1.00 0.00 31 GLU A O 13
ATOM 15443 N N . GLY A 1 32 ? -13.466 0.415 3.001 1.00 0.00 32 GLY A N 13
ATOM 15444 C CA . GLY A 1 32 ? -12.168 0.068 3.558 1.00 0.00 32 GLY A CA 13
ATOM 15445 C C . GLY A 1 32 ? -10.947 0.396 2.725 1.00 0.00 32 GLY A C 13
ATOM 15446 O O . GLY A 1 32 ? -9.977 0.890 3.263 1.00 0.00 32 GLY A O 13
ATOM 15450 N N . LEU A 1 33 ? -10.960 0.208 1.423 1.00 0.00 33 LEU A N 13
ATOM 15451 C CA . LEU A 1 33 ? -9.869 0.590 0.526 1.00 0.00 33 LEU A CA 13
ATOM 15452 C C . LEU A 1 33 ? -9.531 2.075 0.547 1.00 0.00 33 LEU A C 13
ATOM 15453 O O . LEU A 1 33 ? -8.388 2.468 0.573 1.00 0.00 33 LEU A O 13
ATOM 15469 N N . GLU A 1 34 ? -10.572 2.876 0.538 1.00 0.00 34 GLU A N 13
ATOM 15470 C CA . GLU A 1 34 ? -10.649 4.317 0.778 1.00 0.00 34 GLU A CA 13
ATOM 15471 C C . GLU A 1 34 ? -10.153 4.745 2.166 1.00 0.00 34 GLU A C 13
ATOM 15472 O O . GLU A 1 34 ? -9.591 5.824 2.343 1.00 0.00 34 GLU A O 13
ATOM 15484 N N . GLU A 1 35 ? -10.357 3.887 3.170 1.00 0.00 35 GLU A N 13
ATOM 15485 C CA . GLU A 1 35 ? -9.841 3.970 4.550 1.00 0.00 35 GLU A CA 13
ATOM 15486 C C . GLU A 1 35 ? -8.353 3.625 4.568 1.00 0.00 35 GLU A C 13
ATOM 15487 O O . GLU A 1 35 ? -7.585 4.373 5.155 1.00 0.00 35 GLU A O 13
ATOM 15499 N N . LEU A 1 36 ? -7.936 2.599 3.813 1.00 0.00 36 LEU A N 13
ATOM 15500 C CA . LEU A 1 36 ? -6.557 2.258 3.478 1.00 0.00 36 LEU A CA 13
ATOM 15501 C C . LEU A 1 36 ? -5.920 3.411 2.691 1.00 0.00 36 LEU A C 13
ATOM 15502 O O . LEU A 1 36 ? -4.743 3.701 2.876 1.00 0.00 36 LEU A O 13
ATOM 15518 N N . GLU A 1 37 ? -6.682 4.075 1.821 1.00 0.00 37 GLU A N 13
ATOM 15519 C CA . GLU A 1 37 ? -6.237 5.181 1.004 1.00 0.00 37 GLU A CA 13
ATOM 15520 C C . GLU A 1 37 ? -5.964 6.416 1.817 1.00 0.00 37 GLU A C 13
ATOM 15521 O O . GLU A 1 37 ? -4.922 7.054 1.686 1.00 0.00 37 GLU A O 13
ATOM 15533 N N . ALA A 1 38 ? -6.879 6.703 2.732 1.00 0.00 38 ALA A N 13
ATOM 15534 C CA . ALA A 1 38 ? -6.663 7.737 3.699 1.00 0.00 38 ALA A CA 13
ATOM 15535 C C . ALA A 1 38 ? -5.482 7.371 4.606 1.00 0.00 38 ALA A C 13
ATOM 15536 O O . ALA A 1 38 ? -4.608 8.206 4.834 1.00 0.00 38 ALA A O 13
ATOM 15543 N N . TYR A 1 39 ? -5.390 6.114 5.055 1.00 0.00 39 TYR A N 13
ATOM 15544 C CA . TYR A 1 39 ? -4.282 5.635 5.877 1.00 0.00 39 TYR A CA 13
ATOM 15545 C C . TYR A 1 39 ? -2.916 5.686 5.133 1.00 0.00 39 TYR A C 13
ATOM 15546 O O . TYR A 1 39 ? -1.903 6.040 5.731 1.00 0.00 39 TYR A O 13
ATOM 15564 N N . TYR A 1 40 ? -2.891 5.459 3.814 1.00 0.00 40 TYR A N 13
ATOM 15565 C CA . TYR A 1 40 ? -1.743 5.679 2.937 1.00 0.00 40 TYR A CA 13
ATOM 15566 C C . TYR A 1 40 ? -1.350 7.156 3.014 1.00 0.00 40 TYR A C 13
ATOM 15567 O O . TYR A 1 40 ? -0.240 7.501 3.417 1.00 0.00 40 TYR A O 13
ATOM 15585 N N . LYS A 1 41 ? -2.301 8.047 2.742 1.00 0.00 41 LYS A N 13
ATOM 15586 C CA . LYS A 1 41 ? -2.065 9.490 2.802 1.00 0.00 41 LYS A CA 13
ATOM 15587 C C . LYS A 1 41 ? -1.635 9.991 4.201 1.00 0.00 41 LYS A C 13
ATOM 15588 O O . LYS A 1 41 ? -0.791 10.876 4.285 1.00 0.00 41 LYS A O 13
ATOM 15607 N N . LYS A 1 42 ? -2.144 9.410 5.297 1.00 0.00 42 LYS A N 13
ATOM 15608 C CA . LYS A 1 42 ? -1.813 9.649 6.694 1.00 0.00 42 LYS A CA 13
ATOM 15609 C C . LYS A 1 42 ? -0.377 9.207 7.048 1.00 0.00 42 LYS A C 13
ATOM 15610 O O . LYS A 1 42 ? 0.352 9.913 7.739 1.00 0.00 42 LYS A O 13
ATOM 15629 N N . ARG A 1 43 ? 0.044 8.052 6.535 1.00 0.00 43 ARG A N 13
ATOM 15630 C CA . ARG A 1 43 ? 1.363 7.445 6.737 1.00 0.00 43 ARG A CA 13
ATOM 15631 C C . ARG A 1 43 ? 2.517 8.178 6.044 1.00 0.00 43 ARG A C 13
ATOM 15632 O O . ARG A 1 43 ? 3.568 8.390 6.620 1.00 0.00 43 ARG A O 13
ATOM 15653 N N . VAL A 1 44 ? 2.351 8.533 4.783 1.00 0.00 44 VAL A N 13
ATOM 15654 C CA . VAL A 1 44 ? 3.398 8.893 3.822 1.00 0.00 44 VAL A CA 13
ATOM 15655 C C . VAL A 1 44 ? 4.283 10.074 4.195 1.00 0.00 44 VAL A C 13
ATOM 15656 O O . VAL A 1 44 ? 5.445 10.151 3.802 1.00 0.00 44 VAL A O 13
ATOM 15669 N N . LYS A 1 45 ? 3.735 10.939 5.033 1.00 0.00 45 LYS A N 13
ATOM 15670 C CA . LYS A 1 45 ? 4.424 12.045 5.696 1.00 0.00 45 LYS A CA 13
ATOM 15671 C C . LYS A 1 45 ? 5.227 11.671 6.975 1.00 0.00 45 LYS A C 13
ATOM 15672 O O . LYS A 1 45 ? 6.233 12.295 7.326 1.00 0.00 45 LYS A O 13
ATOM 15691 N N . GLU A 1 46 ? 4.722 10.649 7.676 1.00 0.00 46 GLU A N 13
ATOM 15692 C CA . GLU A 1 46 ? 5.149 10.049 8.951 1.00 0.00 46 GLU A CA 13
ATOM 15693 C C . GLU A 1 46 ? 6.283 9.046 8.760 1.00 0.00 46 GLU A C 13
ATOM 15694 O O . GLU A 1 46 ? 6.936 8.614 9.711 1.00 0.00 46 GLU A O 13
ATOM 15706 N N . THR A 1 47 ? 6.533 8.716 7.498 1.00 0.00 47 THR A N 13
ATOM 15707 C CA . THR A 1 47 ? 7.603 7.818 7.060 1.00 0.00 47 THR A CA 13
ATOM 15708 C C . THR A 1 47 ? 8.158 8.211 5.670 1.00 0.00 47 THR A C 13
ATOM 15709 O O . THR A 1 47 ? 8.294 9.404 5.379 1.00 0.00 47 THR A O 13
ATOM 15720 N N . GLU A 1 48 ? 8.579 7.248 4.836 1.00 0.00 48 GLU A N 13
ATOM 15721 C CA . GLU A 1 48 ? 9.635 7.366 3.822 1.00 0.00 48 GLU A CA 13
ATOM 15722 C C . GLU A 1 48 ? 9.235 6.671 2.536 1.00 0.00 48 GLU A C 13
ATOM 15723 O O . GLU A 1 48 ? 9.971 5.877 1.946 1.00 0.00 48 GLU A O 13
ATOM 15735 N N . LEU A 1 49 ? 8.002 6.960 2.141 1.00 0.00 49 LEU A N 13
ATOM 15736 C CA . LEU A 1 49 ? 7.436 6.660 0.839 1.00 0.00 49 LEU A CA 13
ATOM 15737 C C . LEU A 1 49 ? 8.318 7.264 -0.277 1.00 0.00 49 LEU A C 13
ATOM 15738 O O . LEU A 1 49 ? 8.223 8.428 -0.674 1.00 0.00 49 LEU A O 13
ATOM 15754 N N . LYS A 1 50 ? 9.266 6.429 -0.703 1.00 0.00 50 LYS A N 13
ATOM 15755 C CA . LYS A 1 50 ? 10.000 6.522 -1.959 1.00 0.00 50 LYS A CA 13
ATOM 15756 C C . LYS A 1 50 ? 9.039 6.416 -3.154 1.00 0.00 50 LYS A C 13
ATOM 15757 O O . LYS A 1 50 ? 7.903 5.958 -3.009 1.00 0.00 50 LYS A O 13
ATOM 15776 N N . ASP A 1 51 ? 9.527 6.673 -4.362 1.00 0.00 51 ASP A N 13
ATOM 15777 C CA . ASP A 1 51 ? 8.712 6.560 -5.580 1.00 0.00 51 ASP A CA 13
ATOM 15778 C C . ASP A 1 51 ? 8.152 5.150 -5.783 1.00 0.00 51 ASP A C 13
ATOM 15779 O O . ASP A 1 51 ? 6.985 4.972 -6.100 1.00 0.00 51 ASP A O 13
ATOM 15788 N N . THR A 1 52 ? 8.960 4.133 -5.503 1.00 0.00 52 THR A N 13
ATOM 15789 C CA . THR A 1 52 ? 8.678 2.723 -5.799 1.00 0.00 52 THR A CA 13
ATOM 15790 C C . THR A 1 52 ? 7.412 2.197 -5.124 1.00 0.00 52 THR A C 13
ATOM 15791 O O . THR A 1 52 ? 6.593 1.560 -5.787 1.00 0.00 52 THR A O 13
ATOM 15802 N N . ASP A 1 53 ? 7.244 2.443 -3.813 1.00 0.00 53 ASP A N 13
ATOM 15803 C CA . ASP A 1 53 ? 6.037 2.021 -3.086 1.00 0.00 53 ASP A CA 13
ATOM 15804 C C . ASP A 1 53 ? 4.828 2.717 -3.680 1.00 0.00 53 ASP A C 13
ATOM 15805 O O . ASP A 1 53 ? 3.847 2.059 -4.046 1.00 0.00 53 ASP A O 13
ATOM 15814 N N . ASP A 1 54 ? 4.978 4.021 -3.916 1.00 0.00 54 ASP A N 13
ATOM 15815 C CA . ASP A 1 54 ? 3.830 4.860 -4.214 1.00 0.00 54 ASP A CA 13
ATOM 15816 C C . ASP A 1 54 ? 3.152 4.426 -5.505 1.00 0.00 54 ASP A C 13
ATOM 15817 O O . ASP A 1 54 ? 1.955 4.202 -5.532 1.00 0.00 54 ASP A O 13
ATOM 15826 N N . ILE A 1 55 ? 3.928 4.190 -6.556 1.00 0.00 55 ILE A N 13
ATOM 15827 C CA . ILE A 1 55 ? 3.332 3.782 -7.842 1.00 0.00 55 ILE A CA 13
ATOM 15828 C C . ILE A 1 55 ? 2.735 2.390 -7.788 1.00 0.00 55 ILE A C 13
ATOM 15829 O O . ILE A 1 55 ? 1.612 2.157 -8.220 1.00 0.00 55 ILE A O 13
ATOM 15845 N N . SER A 1 56 ? 3.517 1.471 -7.216 1.00 0.00 56 SER A N 13
ATOM 15846 C CA . SER A 1 56 ? 3.151 0.066 -7.262 1.00 0.00 56 SER A CA 13
ATOM 15847 C C . SER A 1 56 ? 1.864 -0.217 -6.498 1.00 0.00 56 SER A C 13
ATOM 15848 O O . SER A 1 56 ? 0.936 -0.854 -6.995 1.00 0.00 56 SER A O 13
ATOM 15856 N N . VAL A 1 57 ? 1.839 0.290 -5.266 1.00 0.00 57 VAL A N 13
ATOM 15857 C CA . VAL A 1 57 ? 0.702 0.254 -4.370 1.00 0.00 57 VAL A CA 13
ATOM 15858 C C . VAL A 1 57 ? -0.458 1.112 -4.821 1.00 0.00 57 VAL A C 13
ATOM 15859 O O . VAL A 1 57 ? -1.569 0.616 -4.891 1.00 0.00 57 VAL A O 13
ATOM 15872 N N . ARG A 1 58 ? -0.231 2.356 -5.246 1.00 0.00 58 ARG A N 13
ATOM 15873 C CA . ARG A 1 58 ? -1.373 3.224 -5.598 1.00 0.00 58 ARG A CA 13
ATOM 15874 C C . ARG A 1 58 ? -2.056 2.743 -6.845 1.00 0.00 58 ARG A C 13
ATOM 15875 O O . ARG A 1 58 ? -3.274 2.809 -6.948 1.00 0.00 58 ARG A O 13
ATOM 15896 N N . ASP A 1 59 ? -1.284 2.242 -7.802 1.00 0.00 59 ASP A N 13
ATOM 15897 C CA . ASP A 1 59 ? -1.880 1.810 -9.058 1.00 0.00 59 ASP A CA 13
ATOM 15898 C C . ASP A 1 59 ? -2.776 0.580 -8.862 1.00 0.00 59 ASP A C 13
ATOM 15899 O O . ASP A 1 59 ? -3.694 0.347 -9.642 1.00 0.00 59 ASP A O 13
ATOM 15908 N N . ALA A 1 60 ? -2.410 -0.256 -7.889 1.00 0.00 60 ALA A N 13
ATOM 15909 C CA . ALA A 1 60 ? -3.135 -1.373 -7.299 1.00 0.00 60 ALA A CA 13
ATOM 15910 C C . ALA A 1 60 ? -4.320 -1.006 -6.412 1.00 0.00 60 ALA A C 13
ATOM 15911 O O . ALA A 1 60 ? -5.357 -1.647 -6.448 1.00 0.00 60 ALA A O 13
ATOM 15918 N N . LEU A 1 61 ? -4.151 0.004 -5.566 1.00 0.00 61 LEU A N 13
ATOM 15919 C CA . LEU A 1 61 ? -5.123 0.544 -4.646 1.00 0.00 61 LEU A CA 13
ATOM 15920 C C . LEU A 1 61 ? -6.218 1.240 -5.428 1.00 0.00 61 LEU A C 13
ATOM 15921 O O . LEU A 1 61 ? -7.368 0.827 -5.384 1.00 0.00 61 LEU A O 13
ATOM 15937 N N . ALA A 1 62 ? -5.821 2.133 -6.331 1.00 0.00 62 ALA A N 13
ATOM 15938 C CA . ALA A 1 62 ? -6.670 2.629 -7.412 1.00 0.00 62 ALA A CA 13
ATOM 15939 C C . ALA A 1 62 ? -7.150 1.528 -8.374 1.00 0.00 62 ALA A C 13
ATOM 15940 O O . ALA A 1 62 ? -8.242 1.595 -8.940 1.00 0.00 62 ALA A O 13
ATOM 15947 N N . GLY A 1 63 ? -6.312 0.507 -8.526 1.00 0.00 63 GLY A N 13
ATOM 15948 C CA . GLY A 1 63 ? -6.511 -0.720 -9.275 1.00 0.00 63 GLY A CA 13
ATOM 15949 C C . GLY A 1 63 ? -7.783 -1.406 -8.811 1.00 0.00 63 GLY A C 13
ATOM 15950 O O . GLY A 1 63 ? -8.690 -1.653 -9.603 1.00 0.00 63 GLY A O 13
ATOM 15954 N N . LYS A 1 64 ? -7.830 -1.657 -7.501 1.00 0.00 64 LYS A N 13
ATOM 15955 C CA . LYS A 1 64 ? -8.941 -2.201 -6.748 1.00 0.00 64 LYS A CA 13
ATOM 15956 C C . LYS A 1 64 ? -10.107 -1.230 -6.628 1.00 0.00 64 LYS A C 13
ATOM 15957 O O . LYS A 1 64 ? -11.244 -1.656 -6.599 1.00 0.00 64 LYS A O 13
ATOM 15976 N N . ARG A 1 65 ? -9.860 0.066 -6.530 1.00 0.00 65 ARG A N 13
ATOM 15977 C CA . ARG A 1 65 ? -10.871 1.077 -6.283 1.00 0.00 65 ARG A CA 13
ATOM 15978 C C . ARG A 1 65 ? -11.951 0.984 -7.334 1.00 0.00 65 ARG A C 13
ATOM 15979 O O . ARG A 1 65 ? -13.092 0.720 -6.998 1.00 0.00 65 ARG A O 13
ATOM 16000 N N . ALA A 1 66 ? -11.561 0.929 -8.605 1.00 0.00 66 ALA A N 13
ATOM 16001 C CA . ALA A 1 66 ? -12.512 0.771 -9.709 1.00 0.00 66 ALA A CA 13
ATOM 16002 C C . ALA A 1 66 ? -13.351 -0.510 -9.602 1.00 0.00 66 ALA A C 13
ATOM 16003 O O . ALA A 1 66 ? -14.528 -0.522 -9.974 1.00 0.00 66 ALA A O 13
ATOM 16010 N N . GLU A 1 67 ? -12.740 -1.592 -9.112 1.00 0.00 67 GLU A N 13
ATOM 16011 C CA . GLU A 1 67 ? -13.386 -2.895 -8.945 1.00 0.00 67 GLU A CA 13
ATOM 16012 C C . GLU A 1 67 ? -14.454 -2.820 -7.880 1.00 0.00 67 GLU A C 13
ATOM 16013 O O . GLU A 1 67 ? -15.539 -3.370 -7.984 1.00 0.00 67 GLU A O 13
ATOM 16025 N N . LEU A 1 68 ? -14.018 -2.218 -6.780 1.00 0.00 68 LEU A N 13
ATOM 16026 C CA . LEU A 1 68 ? -14.751 -2.001 -5.564 1.00 0.00 68 LEU A CA 13
ATOM 16027 C C . LEU A 1 68 ? -15.911 -1.023 -5.669 1.00 0.00 68 LEU A C 13
ATOM 16028 O O . LEU A 1 68 ? -16.881 -1.091 -4.929 1.00 0.00 68 LEU A O 13
ATOM 16044 N N . GLU A 1 69 ? -15.726 -0.050 -6.550 1.00 0.00 69 GLU A N 13
ATOM 16045 C CA . GLU A 1 69 ? -16.631 0.968 -7.019 1.00 0.00 69 GLU A CA 13
ATOM 16046 C C . GLU A 1 69 ? -17.671 0.413 -7.999 1.00 0.00 69 GLU A C 13
ATOM 16047 O O . GLU A 1 69 ? -18.820 0.845 -8.040 1.00 0.00 69 GLU A O 13
ATOM 16059 N N . ASP A 1 70 ? -17.251 -0.609 -8.752 1.00 0.00 70 ASP A N 13
ATOM 16060 C CA . ASP A 1 70 ? -18.160 -1.592 -9.377 1.00 0.00 70 ASP A CA 13
ATOM 16061 C C . ASP A 1 70 ? -18.827 -2.481 -8.320 1.00 0.00 70 ASP A C 13
ATOM 16062 O O . ASP A 1 70 ? -19.906 -3.033 -8.557 1.00 0.00 70 ASP A O 13
ATOM 16071 N N . SER A 1 71 ? -18.218 -2.552 -7.132 1.00 0.00 71 SER A N 13
ATOM 16072 C CA . SER A 1 71 ? -18.769 -3.270 -5.957 1.00 0.00 71 SER A CA 13
ATOM 16073 C C . SER A 1 71 ? -19.417 -2.331 -4.900 1.00 0.00 71 SER A C 13
ATOM 16074 O O . SER A 1 71 ? -19.530 -2.685 -3.720 1.00 0.00 71 SER A O 13
ATOM 16082 N N . ASP A 1 72 ? -19.818 -1.110 -5.308 1.00 0.00 72 ASP A N 13
ATOM 16083 C CA . ASP A 1 72 ? -20.294 0.002 -4.450 1.00 0.00 72 ASP A CA 13
ATOM 16084 C C . ASP A 1 72 ? -21.540 -0.316 -3.595 1.00 0.00 72 ASP A C 13
ATOM 16085 O O . ASP A 1 72 ? -21.841 0.426 -2.661 1.00 0.00 72 ASP A O 13
ATOM 16094 N N . ASP A 1 73 ? -22.251 -1.413 -3.899 1.00 0.00 73 ASP A N 13
ATOM 16095 C CA . ASP A 1 73 ? -23.454 -1.907 -3.191 1.00 0.00 73 ASP A CA 13
ATOM 16096 C C . ASP A 1 73 ? -23.361 -1.844 -1.649 1.00 0.00 73 ASP A C 13
ATOM 16097 O O . ASP A 1 73 ? -22.348 -2.237 -1.056 1.00 0.00 73 ASP A O 13
ATOM 16106 N N . GLU A 1 74 ? -24.433 -1.373 -1.000 1.00 0.00 74 GLU A N 13
ATOM 16107 C CA . GLU A 1 74 ? -24.457 -0.945 0.417 1.00 0.00 74 GLU A CA 13
ATOM 16108 C C . GLU A 1 74 ? -25.413 -1.759 1.291 1.00 0.00 74 GLU A C 13
ATOM 16109 O O . GLU A 1 74 ? -26.430 -2.277 0.817 1.00 0.00 74 GLU A O 13
ATOM 16121 N N . VAL A 1 75 ? -25.091 -1.840 2.585 1.00 0.00 75 VAL A N 13
ATOM 16122 C CA . VAL A 1 75 ? -25.848 -2.611 3.600 1.00 0.00 75 VAL A CA 13
ATOM 16123 C C . VAL A 1 75 ? -27.356 -2.312 3.572 1.00 0.00 75 VAL A C 13
ATOM 16124 O O . VAL A 1 75 ? -27.769 -1.154 3.522 1.00 0.00 75 VAL A O 13
ATOM 16137 N N . GLU A 1 76 ? -28.149 -3.387 3.651 1.00 0.00 76 GLU A N 13
ATOM 16138 C CA . GLU A 1 76 ? -29.610 -3.510 3.846 1.00 0.00 76 GLU A CA 13
ATOM 16139 C C . GLU A 1 76 ? -30.554 -2.837 2.846 1.00 0.00 76 GLU A C 13
ATOM 16140 O O . GLU A 1 76 ? -31.702 -3.271 2.726 1.00 0.00 76 GLU A O 13
ATOM 16152 N N . GLU A 1 77 ? -30.108 -1.811 2.116 1.00 0.00 77 GLU A N 13
ATOM 16153 C CA . GLU A 1 77 ? -30.888 -1.152 1.045 1.00 0.00 77 GLU A CA 13
ATOM 16154 C C . GLU A 1 77 ? -31.108 -2.096 -0.133 1.00 0.00 77 GLU A C 13
ATOM 16155 O O . GLU A 1 77 ? -32.148 -2.057 -0.792 1.00 0.00 77 GLU A O 13
ATOM 16167 N N . SER A 1 78 ? -30.124 -2.979 -0.342 1.00 0.00 78 SER A N 13
ATOM 16168 C CA . SER A 1 78 ? -30.156 -4.024 -1.369 1.00 0.00 78 SER A CA 13
ATOM 16169 C C . SER A 1 78 ? -29.181 -5.216 -1.157 1.00 0.00 78 SER A C 13
ATOM 16170 O O . SER A 1 78 ? -29.088 -6.095 -2.022 1.00 0.00 78 SER A O 13
ATOM 16178 N N . PHE A 1 79 ? -28.474 -5.261 -0.017 1.00 0.00 79 PHE A N 13
ATOM 16179 C CA . PHE A 1 79 ? -27.499 -6.304 0.326 1.00 0.00 79 PHE A CA 13
ATOM 16180 C C . PHE A 1 79 ? -28.126 -7.715 0.444 1.00 0.00 79 PHE A C 13
ATOM 16181 O O . PHE A 1 79 ? -27.600 -8.655 -0.193 1.00 0.00 79 PHE A O 13
ATOM 16199 N N . GLY A 1 1 ? 28.847 -8.778 2.773 1.00 0.00 1 GLY A N 14
ATOM 16200 C CA . GLY A 1 1 ? 27.663 -8.104 3.370 1.00 0.00 1 GLY A CA 14
ATOM 16201 C C . GLY A 1 1 ? 27.278 -8.688 4.724 1.00 0.00 1 GLY A C 14
ATOM 16202 O O . GLY A 1 1 ? 28.005 -9.507 5.292 1.00 0.00 1 GLY A O 14
ATOM 16208 N N . SER A 1 2 ? 26.128 -8.259 5.260 1.00 0.00 2 SER A N 14
ATOM 16209 C CA . SER A 1 2 ? 25.592 -8.738 6.554 1.00 0.00 2 SER A CA 14
ATOM 16210 C C . SER A 1 2 ? 24.050 -8.663 6.677 1.00 0.00 2 SER A C 14
ATOM 16211 O O . SER A 1 2 ? 23.424 -9.613 7.161 1.00 0.00 2 SER A O 14
ATOM 16219 N N . HIS A 1 3 ? 23.419 -7.575 6.211 1.00 0.00 3 HIS A N 14
ATOM 16220 C CA . HIS A 1 3 ? 21.972 -7.317 6.362 1.00 0.00 3 HIS A CA 14
ATOM 16221 C C . HIS A 1 3 ? 21.345 -6.617 5.123 1.00 0.00 3 HIS A C 14
ATOM 16222 O O . HIS A 1 3 ? 20.430 -5.797 5.232 1.00 0.00 3 HIS A O 14
ATOM 16236 N N . MET A 1 4 ? 21.865 -6.918 3.928 1.00 0.00 4 MET A N 14
ATOM 16237 C CA . MET A 1 4 ? 21.362 -6.422 2.625 1.00 0.00 4 MET A CA 14
ATOM 16238 C C . MET A 1 4 ? 21.527 -7.457 1.494 1.00 0.00 4 MET A C 14
ATOM 16239 O O . MET A 1 4 ? 22.420 -8.309 1.541 1.00 0.00 4 MET A O 14
ATOM 16253 N N . LEU A 1 5 ? 20.665 -7.394 0.471 1.00 0.00 5 LEU A N 14
ATOM 16254 C CA . LEU A 1 5 ? 20.635 -8.377 -0.622 1.00 0.00 5 LEU A CA 14
ATOM 16255 C C . LEU A 1 5 ? 21.814 -8.173 -1.604 1.00 0.00 5 LEU A C 14
ATOM 16256 O O . LEU A 1 5 ? 22.510 -9.125 -1.968 1.00 0.00 5 LEU A O 14
ATOM 16272 N N . LEU A 1 6 ? 22.059 -6.915 -1.984 1.00 0.00 6 LEU A N 14
ATOM 16273 C CA . LEU A 1 6 ? 23.175 -6.456 -2.829 1.00 0.00 6 LEU A CA 14
ATOM 16274 C C . LEU A 1 6 ? 23.612 -4.996 -2.528 1.00 0.00 6 LEU A C 14
ATOM 16275 O O . LEU A 1 6 ? 24.794 -4.668 -2.660 1.00 0.00 6 LEU A O 14
ATOM 16291 N N . GLU A 1 7 ? 22.688 -4.133 -2.084 1.00 0.00 7 GLU A N 14
ATOM 16292 C CA . GLU A 1 7 ? 22.899 -2.703 -1.758 1.00 0.00 7 GLU A CA 14
ATOM 16293 C C . GLU A 1 7 ? 22.000 -2.246 -0.604 1.00 0.00 7 GLU A C 14
ATOM 16294 O O . GLU A 1 7 ? 20.874 -2.724 -0.448 1.00 0.00 7 GLU A O 14
ATOM 16306 N N . PHE A 1 8 ? 22.487 -1.307 0.206 1.00 0.00 8 PHE A N 14
ATOM 16307 C CA . PHE A 1 8 ? 21.837 -0.875 1.457 1.00 0.00 8 PHE A CA 14
ATOM 16308 C C . PHE A 1 8 ? 20.403 -0.326 1.291 1.00 0.00 8 PHE A C 14
ATOM 16309 O O . PHE A 1 8 ? 19.566 -0.506 2.169 1.00 0.00 8 PHE A O 14
ATOM 16326 N N . LYS A 1 9 ? 20.093 0.298 0.148 1.00 0.00 9 LYS A N 14
ATOM 16327 C CA . LYS A 1 9 ? 18.795 0.908 -0.205 1.00 0.00 9 LYS A CA 14
ATOM 16328 C C . LYS A 1 9 ? 17.603 -0.081 -0.265 1.00 0.00 9 LYS A C 14
ATOM 16329 O O . LYS A 1 9 ? 16.446 0.280 -0.031 1.00 0.00 9 LYS A O 14
ATOM 16348 N N . GLN A 1 10 ? 17.874 -1.335 -0.635 1.00 0.00 10 GLN A N 14
ATOM 16349 C CA . GLN A 1 10 ? 16.892 -2.380 -0.991 1.00 0.00 10 GLN A CA 14
ATOM 16350 C C . GLN A 1 10 ? 16.102 -2.902 0.190 1.00 0.00 10 GLN A C 14
ATOM 16351 O O . GLN A 1 10 ? 15.083 -3.566 0.002 1.00 0.00 10 GLN A O 14
ATOM 16365 N N . PHE A 1 11 ? 16.512 -2.546 1.405 1.00 0.00 11 PHE A N 14
ATOM 16366 C CA . PHE A 1 11 ? 15.718 -2.839 2.582 1.00 0.00 11 PHE A CA 14
ATOM 16367 C C . PHE A 1 11 ? 14.315 -2.202 2.476 1.00 0.00 11 PHE A C 14
ATOM 16368 O O . PHE A 1 11 ? 13.335 -2.764 2.972 1.00 0.00 11 PHE A O 14
ATOM 16385 N N . LEU A 1 12 ? 14.213 -1.031 1.819 1.00 0.00 12 LEU A N 14
ATOM 16386 C CA . LEU A 1 12 ? 12.939 -0.405 1.511 1.00 0.00 12 LEU A CA 14
ATOM 16387 C C . LEU A 1 12 ? 12.196 -1.105 0.369 1.00 0.00 12 LEU A C 14
ATOM 16388 O O . LEU A 1 12 ? 10.986 -1.253 0.385 1.00 0.00 12 LEU A O 14
ATOM 16404 N N . TYR A 1 13 ? 12.928 -1.562 -0.628 1.00 0.00 13 TYR A N 14
ATOM 16405 C CA . TYR A 1 13 ? 12.356 -2.115 -1.860 1.00 0.00 13 TYR A CA 14
ATOM 16406 C C . TYR A 1 13 ? 11.868 -3.575 -1.700 1.00 0.00 13 TYR A C 14
ATOM 16407 O O . TYR A 1 13 ? 10.957 -4.015 -2.401 1.00 0.00 13 TYR A O 14
ATOM 16425 N N . GLU A 1 14 ? 12.376 -4.273 -0.675 1.00 0.00 14 GLU A N 14
ATOM 16426 C CA . GLU A 1 14 ? 11.803 -5.481 -0.027 1.00 0.00 14 GLU A CA 14
ATOM 16427 C C . GLU A 1 14 ? 10.530 -5.198 0.794 1.00 0.00 14 GLU A C 14
ATOM 16428 O O . GLU A 1 14 ? 9.703 -6.082 0.997 1.00 0.00 14 GLU A O 14
ATOM 16440 N N . ALA A 1 15 ? 10.369 -3.964 1.279 1.00 0.00 15 ALA A N 14
ATOM 16441 C CA . ALA A 1 15 ? 9.298 -3.522 2.187 1.00 0.00 15 ALA A CA 14
ATOM 16442 C C . ALA A 1 15 ? 8.109 -2.844 1.477 1.00 0.00 15 ALA A C 14
ATOM 16443 O O . ALA A 1 15 ? 6.983 -2.829 1.976 1.00 0.00 15 ALA A O 14
ATOM 16450 N N . SER A 1 16 ? 8.395 -2.264 0.313 1.00 0.00 16 SER A N 14
ATOM 16451 C CA . SER A 1 16 ? 7.600 -1.257 -0.405 1.00 0.00 16 SER A CA 14
ATOM 16452 C C . SER A 1 16 ? 6.187 -1.767 -0.742 1.00 0.00 16 SER A C 14
ATOM 16453 O O . SER A 1 16 ? 5.211 -1.010 -0.731 1.00 0.00 16 SER A O 14
ATOM 16461 N N . ILE A 1 17 ? 6.078 -3.080 -0.972 1.00 0.00 17 ILE A N 14
ATOM 16462 C CA . ILE A 1 17 ? 5.054 -3.709 -1.814 1.00 0.00 17 ILE A CA 14
ATOM 16463 C C . ILE A 1 17 ? 4.740 -5.166 -1.389 1.00 0.00 17 ILE A C 14
ATOM 16464 O O . ILE A 1 17 ? 3.930 -5.842 -2.019 1.00 0.00 17 ILE A O 14
ATOM 16480 N N . ASP A 1 18 ? 5.359 -5.659 -0.307 1.00 0.00 18 ASP A N 14
ATOM 16481 C CA . ASP A 1 18 ? 5.387 -7.093 0.058 1.00 0.00 18 ASP A CA 14
ATOM 16482 C C . ASP A 1 18 ? 4.166 -7.566 0.858 1.00 0.00 18 ASP A C 14
ATOM 16483 O O . ASP A 1 18 ? 3.809 -8.749 0.812 1.00 0.00 18 ASP A O 14
ATOM 16492 N N . GLU A 1 19 ? 3.488 -6.631 1.539 1.00 0.00 19 GLU A N 14
ATOM 16493 C CA . GLU A 1 19 ? 2.228 -6.872 2.283 1.00 0.00 19 GLU A CA 14
ATOM 16494 C C . GLU A 1 19 ? 1.114 -5.884 1.967 1.00 0.00 19 GLU A C 14
ATOM 16495 O O . GLU A 1 19 ? -0.031 -6.292 1.875 1.00 0.00 19 GLU A O 14
ATOM 16507 N N . PHE A 1 20 ? 1.430 -4.617 1.694 1.00 0.00 20 PHE A N 14
ATOM 16508 C CA . PHE A 1 20 ? 0.492 -3.531 1.352 1.00 0.00 20 PHE A CA 14
ATOM 16509 C C . PHE A 1 20 ? -0.341 -3.853 0.101 1.00 0.00 20 PHE A C 14
ATOM 16510 O O . PHE A 1 20 ? -1.559 -3.815 0.121 1.00 0.00 20 PHE A O 14
ATOM 16527 N N . MET A 1 21 ? 0.290 -4.311 -0.967 1.00 0.00 21 MET A N 14
ATOM 16528 C CA . MET A 1 21 ? -0.351 -4.743 -2.222 1.00 0.00 21 MET A CA 14
ATOM 16529 C C . MET A 1 21 ? -1.351 -5.873 -1.986 1.00 0.00 21 MET A C 14
ATOM 16530 O O . MET A 1 21 ? -2.399 -5.945 -2.622 1.00 0.00 21 MET A O 14
ATOM 16544 N N . GLY A 1 22 ? -1.049 -6.713 -1.006 1.00 0.00 22 GLY A N 14
ATOM 16545 C CA . GLY A 1 22 ? -1.935 -7.732 -0.469 1.00 0.00 22 GLY A CA 14
ATOM 16546 C C . GLY A 1 22 ? -3.051 -7.142 0.375 1.00 0.00 22 GLY A C 14
ATOM 16547 O O . GLY A 1 22 ? -4.165 -7.647 0.338 1.00 0.00 22 GLY A O 14
ATOM 16551 N N . LYS A 1 23 ? -2.766 -6.116 1.169 1.00 0.00 23 LYS A N 14
ATOM 16552 C CA . LYS A 1 23 ? -3.654 -5.511 2.119 1.00 0.00 23 LYS A CA 14
ATOM 16553 C C . LYS A 1 23 ? -4.773 -4.809 1.341 1.00 0.00 23 LYS A C 14
ATOM 16554 O O . LYS A 1 23 ? -5.951 -4.982 1.645 1.00 0.00 23 LYS A O 14
ATOM 16573 N N . ILE A 1 24 ? -4.382 -4.107 0.267 1.00 0.00 24 ILE A N 14
ATOM 16574 C CA . ILE A 1 24 ? -5.293 -3.582 -0.731 1.00 0.00 24 ILE A CA 14
ATOM 16575 C C . ILE A 1 24 ? -5.973 -4.640 -1.595 1.00 0.00 24 ILE A C 14
ATOM 16576 O O . ILE A 1 24 ? -7.190 -4.607 -1.753 1.00 0.00 24 ILE A O 14
ATOM 16592 N N . ALA A 1 25 ? -5.245 -5.641 -2.091 1.00 0.00 25 ALA A N 14
ATOM 16593 C CA . ALA A 1 25 ? -5.853 -6.745 -2.857 1.00 0.00 25 ALA A CA 14
ATOM 16594 C C . ALA A 1 25 ? -6.866 -7.563 -2.016 1.00 0.00 25 ALA A C 14
ATOM 16595 O O . ALA A 1 25 ? -7.769 -8.200 -2.554 1.00 0.00 25 ALA A O 14
ATOM 16602 N N . SER A 1 26 ? -6.722 -7.488 -0.689 1.00 0.00 26 SER A N 14
ATOM 16603 C CA . SER A 1 26 ? -7.559 -8.136 0.319 1.00 0.00 26 SER A CA 14
ATOM 16604 C C . SER A 1 26 ? -8.549 -7.164 0.986 1.00 0.00 26 SER A C 14
ATOM 16605 O O . SER A 1 26 ? -9.105 -7.460 2.047 1.00 0.00 26 SER A O 14
ATOM 16613 N N . CYS A 1 27 ? -8.743 -5.958 0.451 1.00 0.00 27 CYS A N 14
ATOM 16614 C CA . CYS A 1 27 ? -9.378 -4.913 1.232 1.00 0.00 27 CYS A CA 14
ATOM 16615 C C . CYS A 1 27 ? -10.903 -5.165 1.448 1.00 0.00 27 CYS A C 14
ATOM 16616 O O . CYS A 1 27 ? -11.525 -4.629 2.367 1.00 0.00 27 CYS A O 14
ATOM 16624 N N . GLN A 1 28 ? -11.496 -5.991 0.568 1.00 0.00 28 GLN A N 14
ATOM 16625 C CA . GLN A 1 28 ? -12.889 -6.515 0.503 1.00 0.00 28 GLN A CA 14
ATOM 16626 C C . GLN A 1 28 ? -14.035 -5.485 0.421 1.00 0.00 28 GLN A C 14
ATOM 16627 O O . GLN A 1 28 ? -15.207 -5.835 0.282 1.00 0.00 28 GLN A O 14
ATOM 16641 N N . THR A 1 29 ? -13.706 -4.203 0.535 1.00 0.00 29 THR A N 14
ATOM 16642 C CA . THR A 1 29 ? -14.630 -3.077 0.701 1.00 0.00 29 THR A CA 14
ATOM 16643 C C . THR A 1 29 ? -13.945 -1.851 0.152 1.00 0.00 29 THR A C 14
ATOM 16644 O O . THR A 1 29 ? -12.753 -1.662 0.389 1.00 0.00 29 THR A O 14
ATOM 16655 N N . LEU A 1 30 ? -14.664 -0.999 -0.578 1.00 0.00 30 LEU A N 14
ATOM 16656 C CA . LEU A 1 30 ? -14.030 0.227 -1.006 1.00 0.00 30 LEU A CA 14
ATOM 16657 C C . LEU A 1 30 ? -13.780 1.115 0.186 1.00 0.00 30 LEU A C 14
ATOM 16658 O O . LEU A 1 30 ? -12.789 1.805 0.297 1.00 0.00 30 LEU A O 14
ATOM 16674 N N . GLU A 1 31 ? -14.725 1.076 1.089 1.00 0.00 31 GLU A N 14
ATOM 16675 C CA . GLU A 1 31 ? -14.765 1.848 2.282 1.00 0.00 31 GLU A CA 14
ATOM 16676 C C . GLU A 1 31 ? -13.581 1.541 3.174 1.00 0.00 31 GLU A C 14
ATOM 16677 O O . GLU A 1 31 ? -13.020 2.440 3.794 1.00 0.00 31 GLU A O 14
ATOM 16689 N N . GLY A 1 32 ? -13.174 0.273 3.175 1.00 0.00 32 GLY A N 14
ATOM 16690 C CA . GLY A 1 32 ? -11.879 -0.154 3.680 1.00 0.00 32 GLY A CA 14
ATOM 16691 C C . GLY A 1 32 ? -10.677 0.187 2.829 1.00 0.00 32 GLY A C 14
ATOM 16692 O O . GLY A 1 32 ? -9.699 0.664 3.367 1.00 0.00 32 GLY A O 14
ATOM 16696 N N . LEU A 1 33 ? -10.722 0.054 1.516 1.00 0.00 33 LEU A N 14
ATOM 16697 C CA . LEU A 1 33 ? -9.638 0.444 0.607 1.00 0.00 33 LEU A CA 14
ATOM 16698 C C . LEU A 1 33 ? -9.263 1.916 0.695 1.00 0.00 33 LEU A C 14
ATOM 16699 O O . LEU A 1 33 ? -8.110 2.285 0.633 1.00 0.00 33 LEU A O 14
ATOM 16715 N N . GLU A 1 34 ? -10.275 2.722 0.873 1.00 0.00 34 GLU A N 14
ATOM 16716 C CA . GLU A 1 34 ? -10.294 4.141 1.200 1.00 0.00 34 GLU A CA 14
ATOM 16717 C C . GLU A 1 34 ? -9.733 4.464 2.596 1.00 0.00 34 GLU A C 14
ATOM 16718 O O . GLU A 1 34 ? -9.138 5.519 2.794 1.00 0.00 34 GLU A O 14
ATOM 16730 N N . GLU A 1 35 ? -9.920 3.558 3.560 1.00 0.00 35 GLU A N 14
ATOM 16731 C CA . GLU A 1 35 ? -9.237 3.566 4.891 1.00 0.00 35 GLU A CA 14
ATOM 16732 C C . GLU A 1 35 ? -7.788 3.132 4.784 1.00 0.00 35 GLU A C 14
ATOM 16733 O O . GLU A 1 35 ? -6.929 3.728 5.418 1.00 0.00 35 GLU A O 14
ATOM 16745 N N . LEU A 1 36 ? -7.505 2.147 3.928 1.00 0.00 36 LEU A N 14
ATOM 16746 C CA . LEU A 1 36 ? -6.167 1.776 3.478 1.00 0.00 36 LEU A CA 14
ATOM 16747 C C . LEU A 1 36 ? -5.520 2.962 2.734 1.00 0.00 36 LEU A C 14
ATOM 16748 O O . LEU A 1 36 ? -4.330 3.219 2.895 1.00 0.00 36 LEU A O 14
ATOM 16764 N N . GLU A 1 37 ? -6.299 3.722 1.960 1.00 0.00 37 GLU A N 14
ATOM 16765 C CA . GLU A 1 37 ? -5.876 4.907 1.241 1.00 0.00 37 GLU A CA 14
ATOM 16766 C C . GLU A 1 37 ? -5.586 6.070 2.158 1.00 0.00 37 GLU A C 14
ATOM 16767 O O . GLU A 1 37 ? -4.606 6.794 1.994 1.00 0.00 37 GLU A O 14
ATOM 16779 N N . ALA A 1 38 ? -6.416 6.216 3.186 1.00 0.00 38 ALA A N 14
ATOM 16780 C CA . ALA A 1 38 ? -6.092 7.123 4.250 1.00 0.00 38 ALA A CA 14
ATOM 16781 C C . ALA A 1 38 ? -4.815 6.650 4.957 1.00 0.00 38 ALA A C 14
ATOM 16782 O O . ALA A 1 38 ? -3.888 7.432 5.114 1.00 0.00 38 ALA A O 14
ATOM 16789 N N . TYR A 1 39 ? -4.687 5.358 5.270 1.00 0.00 39 TYR A N 14
ATOM 16790 C CA . TYR A 1 39 ? -3.523 4.792 5.947 1.00 0.00 39 TYR A CA 14
ATOM 16791 C C . TYR A 1 39 ? -2.226 4.944 5.105 1.00 0.00 39 TYR A C 14
ATOM 16792 O O . TYR A 1 39 ? -1.152 5.213 5.653 1.00 0.00 39 TYR A O 14
ATOM 16810 N N . TYR A 1 40 ? -2.333 4.909 3.770 1.00 0.00 40 TYR A N 14
ATOM 16811 C CA . TYR A 1 40 ? -1.266 5.266 2.838 1.00 0.00 40 TYR A CA 14
ATOM 16812 C C . TYR A 1 40 ? -0.859 6.720 3.090 1.00 0.00 40 TYR A C 14
ATOM 16813 O O . TYR A 1 40 ? 0.277 6.999 3.475 1.00 0.00 40 TYR A O 14
ATOM 16831 N N . LYS A 1 41 ? -1.813 7.649 3.035 1.00 0.00 41 LYS A N 14
ATOM 16832 C CA . LYS A 1 41 ? -1.541 9.077 3.269 1.00 0.00 41 LYS A CA 14
ATOM 16833 C C . LYS A 1 41 ? -0.956 9.365 4.681 1.00 0.00 41 LYS A C 14
ATOM 16834 O O . LYS A 1 41 ? -0.069 10.204 4.837 1.00 0.00 41 LYS A O 14
ATOM 16853 N N . LYS A 1 42 ? -1.429 8.639 5.697 1.00 0.00 42 LYS A N 14
ATOM 16854 C CA . LYS A 1 42 ? -1.076 8.694 7.098 1.00 0.00 42 LYS A CA 14
ATOM 16855 C C . LYS A 1 42 ? 0.362 8.236 7.384 1.00 0.00 42 LYS A C 14
ATOM 16856 O O . LYS A 1 42 ? 0.993 8.762 8.292 1.00 0.00 42 LYS A O 14
ATOM 16875 N N . ARG A 1 43 ? 0.910 7.273 6.642 1.00 0.00 43 ARG A N 14
ATOM 16876 C CA . ARG A 1 43 ? 2.363 7.050 6.612 1.00 0.00 43 ARG A CA 14
ATOM 16877 C C . ARG A 1 43 ? 3.155 8.146 5.893 1.00 0.00 43 ARG A C 14
ATOM 16878 O O . ARG A 1 43 ? 4.204 8.577 6.354 1.00 0.00 43 ARG A O 14
ATOM 16899 N N . VAL A 1 44 ? 2.704 8.587 4.726 1.00 0.00 44 VAL A N 14
ATOM 16900 C CA . VAL A 1 44 ? 3.504 9.354 3.774 1.00 0.00 44 VAL A CA 14
ATOM 16901 C C . VAL A 1 44 ? 3.923 10.734 4.263 1.00 0.00 44 VAL A C 14
ATOM 16902 O O . VAL A 1 44 ? 4.978 11.245 3.898 1.00 0.00 44 VAL A O 14
ATOM 16915 N N . LYS A 1 45 ? 3.135 11.285 5.174 1.00 0.00 45 LYS A N 14
ATOM 16916 C CA . LYS A 1 45 ? 3.466 12.478 5.952 1.00 0.00 45 LYS A CA 14
ATOM 16917 C C . LYS A 1 45 ? 4.652 12.295 6.943 1.00 0.00 45 LYS A C 14
ATOM 16918 O O . LYS A 1 45 ? 5.378 13.236 7.274 1.00 0.00 45 LYS A O 14
ATOM 16937 N N . GLU A 1 46 ? 4.758 11.063 7.461 1.00 0.00 46 GLU A N 14
ATOM 16938 C CA . GLU A 1 46 ? 5.533 10.563 8.616 1.00 0.00 46 GLU A CA 14
ATOM 16939 C C . GLU A 1 46 ? 6.894 10.045 8.175 1.00 0.00 46 GLU A C 14
ATOM 16940 O O . GLU A 1 46 ? 7.817 9.844 8.966 1.00 0.00 46 GLU A O 14
ATOM 16952 N N . THR A 1 47 ? 7.009 9.883 6.864 1.00 0.00 47 THR A N 14
ATOM 16953 C CA . THR A 1 47 ? 8.240 9.632 6.120 1.00 0.00 47 THR A CA 14
ATOM 16954 C C . THR A 1 47 ? 8.141 10.371 4.781 1.00 0.00 47 THR A C 14
ATOM 16955 O O . THR A 1 47 ? 7.826 11.567 4.795 1.00 0.00 47 THR A O 14
ATOM 16966 N N . GLU A 1 48 ? 8.433 9.738 3.640 1.00 0.00 48 GLU A N 14
ATOM 16967 C CA . GLU A 1 48 ? 8.482 10.402 2.327 1.00 0.00 48 GLU A CA 14
ATOM 16968 C C . GLU A 1 48 ? 7.732 9.683 1.217 1.00 0.00 48 GLU A C 14
ATOM 16969 O O . GLU A 1 48 ? 7.308 10.290 0.240 1.00 0.00 48 GLU A O 14
ATOM 16981 N N . LEU A 1 49 ? 7.571 8.382 1.444 1.00 0.00 49 LEU A N 14
ATOM 16982 C CA . LEU A 1 49 ? 7.485 7.262 0.504 1.00 0.00 49 LEU A CA 14
ATOM 16983 C C . LEU A 1 49 ? 8.343 7.338 -0.771 1.00 0.00 49 LEU A C 14
ATOM 16984 O O . LEU A 1 49 ? 8.713 8.394 -1.283 1.00 0.00 49 LEU A O 14
ATOM 17000 N N . LYS A 1 50 ? 8.697 6.165 -1.277 1.00 0.00 50 LYS A N 14
ATOM 17001 C CA . LYS A 1 50 ? 9.331 6.013 -2.564 1.00 0.00 50 LYS A CA 14
ATOM 17002 C C . LYS A 1 50 ? 8.326 6.120 -3.697 1.00 0.00 50 LYS A C 14
ATOM 17003 O O . LYS A 1 50 ? 7.203 5.656 -3.539 1.00 0.00 50 LYS A O 14
ATOM 17022 N N . ASP A 1 51 ? 8.775 6.543 -4.878 1.00 0.00 51 ASP A N 14
ATOM 17023 C CA . ASP A 1 51 ? 7.990 6.385 -6.120 1.00 0.00 51 ASP A CA 14
ATOM 17024 C C . ASP A 1 51 ? 7.672 4.898 -6.340 1.00 0.00 51 ASP A C 14
ATOM 17025 O O . ASP A 1 51 ? 6.544 4.493 -6.549 1.00 0.00 51 ASP A O 14
ATOM 17034 N N . THR A 1 52 ? 8.649 4.051 -6.084 1.00 0.00 52 THR A N 14
ATOM 17035 C CA . THR A 1 52 ? 8.642 2.594 -6.183 1.00 0.00 52 THR A CA 14
ATOM 17036 C C . THR A 1 52 ? 7.589 1.925 -5.292 1.00 0.00 52 THR A C 14
ATOM 17037 O O . THR A 1 52 ? 6.993 0.929 -5.702 1.00 0.00 52 THR A O 14
ATOM 17048 N N . ASP A 1 53 ? 7.319 2.481 -4.096 1.00 0.00 53 ASP A N 14
ATOM 17049 C CA . ASP A 1 53 ? 6.137 2.120 -3.297 1.00 0.00 53 ASP A CA 14
ATOM 17050 C C . ASP A 1 53 ? 4.895 2.737 -3.900 1.00 0.00 53 ASP A C 14
ATOM 17051 O O . ASP A 1 53 ? 3.899 2.051 -4.136 1.00 0.00 53 ASP A O 14
ATOM 17060 N N . ASP A 1 54 ? 4.995 4.039 -4.168 1.00 0.00 54 ASP A N 14
ATOM 17061 C CA . ASP A 1 54 ? 3.806 4.849 -4.387 1.00 0.00 54 ASP A CA 14
ATOM 17062 C C . ASP A 1 54 ? 3.059 4.399 -5.624 1.00 0.00 54 ASP A C 14
ATOM 17063 O O . ASP A 1 54 ? 1.878 4.117 -5.492 1.00 0.00 54 ASP A O 14
ATOM 17072 N N . ILE A 1 55 ? 3.769 4.185 -6.736 1.00 0.00 55 ILE A N 14
ATOM 17073 C CA . ILE A 1 55 ? 3.110 3.873 -8.036 1.00 0.00 55 ILE A CA 14
ATOM 17074 C C . ILE A 1 55 ? 2.455 2.509 -8.044 1.00 0.00 55 ILE A C 14
ATOM 17075 O O . ILE A 1 55 ? 1.340 2.291 -8.497 1.00 0.00 55 ILE A O 14
ATOM 17091 N N . SER A 1 56 ? 3.263 1.583 -7.544 1.00 0.00 56 SER A N 14
ATOM 17092 C CA . SER A 1 56 ? 3.047 0.152 -7.679 1.00 0.00 56 SER A CA 14
ATOM 17093 C C . SER A 1 56 ? 1.777 -0.258 -6.948 1.00 0.00 56 SER A C 14
ATOM 17094 O O . SER A 1 56 ? 0.881 -0.919 -7.477 1.00 0.00 56 SER A O 14
ATOM 17102 N N . VAL A 1 57 ? 1.729 0.211 -5.702 1.00 0.00 57 VAL A N 14
ATOM 17103 C CA . VAL A 1 57 ? 0.587 0.174 -4.817 1.00 0.00 57 VAL A CA 14
ATOM 17104 C C . VAL A 1 57 ? -0.554 1.070 -5.271 1.00 0.00 57 VAL A C 14
ATOM 17105 O O . VAL A 1 57 ? -1.655 0.564 -5.385 1.00 0.00 57 VAL A O 14
ATOM 17118 N N . ARG A 1 58 ? -0.336 2.330 -5.681 1.00 0.00 58 ARG A N 14
ATOM 17119 C CA . ARG A 1 58 ? -1.414 3.190 -6.144 1.00 0.00 58 ARG A CA 14
ATOM 17120 C C . ARG A 1 58 ? -2.149 2.622 -7.338 1.00 0.00 58 ARG A C 14
ATOM 17121 O O . ARG A 1 58 ? -3.361 2.737 -7.411 1.00 0.00 58 ARG A O 14
ATOM 17142 N N . ASP A 1 59 ? -1.434 1.989 -8.257 1.00 0.00 59 ASP A N 14
ATOM 17143 C CA . ASP A 1 59 ? -2.050 1.402 -9.453 1.00 0.00 59 ASP A CA 14
ATOM 17144 C C . ASP A 1 59 ? -2.962 0.212 -9.137 1.00 0.00 59 ASP A C 14
ATOM 17145 O O . ASP A 1 59 ? -3.914 -0.047 -9.865 1.00 0.00 59 ASP A O 14
ATOM 17154 N N . ALA A 1 60 ? -2.588 -0.578 -8.137 1.00 0.00 60 ALA A N 14
ATOM 17155 C CA . ALA A 1 60 ? -3.332 -1.626 -7.467 1.00 0.00 60 ALA A CA 14
ATOM 17156 C C . ALA A 1 60 ? -4.479 -1.183 -6.559 1.00 0.00 60 ALA A C 14
ATOM 17157 O O . ALA A 1 60 ? -5.556 -1.755 -6.567 1.00 0.00 60 ALA A O 14
ATOM 17164 N N . LEU A 1 61 ? -4.227 -0.179 -5.725 1.00 0.00 61 LEU A N 14
ATOM 17165 C CA . LEU A 1 61 ? -5.121 0.425 -4.769 1.00 0.00 61 LEU A CA 14
ATOM 17166 C C . LEU A 1 61 ? -6.197 1.205 -5.501 1.00 0.00 61 LEU A C 14
ATOM 17167 O O . LEU A 1 61 ? -7.362 0.843 -5.430 1.00 0.00 61 LEU A O 14
ATOM 17183 N N . ALA A 1 62 ? -5.786 2.081 -6.414 1.00 0.00 62 ALA A N 14
ATOM 17184 C CA . ALA A 1 62 ? -6.674 2.636 -7.431 1.00 0.00 62 ALA A CA 14
ATOM 17185 C C . ALA A 1 62 ? -7.249 1.575 -8.390 1.00 0.00 62 ALA A C 14
ATOM 17186 O O . ALA A 1 62 ? -8.365 1.700 -8.898 1.00 0.00 62 ALA A O 14
ATOM 17193 N N . GLY A 1 63 ? -6.456 0.526 -8.606 1.00 0.00 63 GLY A N 14
ATOM 17194 C CA . GLY A 1 63 ? -6.734 -0.685 -9.352 1.00 0.00 63 GLY A CA 14
ATOM 17195 C C . GLY A 1 63 ? -8.033 -1.286 -8.868 1.00 0.00 63 GLY A C 14
ATOM 17196 O O . GLY A 1 63 ? -8.984 -1.452 -9.624 1.00 0.00 63 GLY A O 14
ATOM 17200 N N . LYS A 1 64 ? -8.033 -1.577 -7.567 1.00 0.00 64 LYS A N 14
ATOM 17201 C CA . LYS A 1 64 ? -9.148 -2.086 -6.805 1.00 0.00 64 LYS A CA 14
ATOM 17202 C C . LYS A 1 64 ? -10.257 -1.065 -6.613 1.00 0.00 64 LYS A C 14
ATOM 17203 O O . LYS A 1 64 ? -11.421 -1.413 -6.578 1.00 0.00 64 LYS A O 14
ATOM 17222 N N . ARG A 1 65 ? -9.930 0.209 -6.472 1.00 0.00 65 ARG A N 14
ATOM 17223 C CA . ARG A 1 65 ? -10.880 1.259 -6.155 1.00 0.00 65 ARG A CA 14
ATOM 17224 C C . ARG A 1 65 ? -11.999 1.282 -7.166 1.00 0.00 65 ARG A C 14
ATOM 17225 O O . ARG A 1 65 ? -13.138 1.090 -6.778 1.00 0.00 65 ARG A O 14
ATOM 17246 N N . ALA A 1 66 ? -11.668 1.263 -8.454 1.00 0.00 66 ALA A N 14
ATOM 17247 C CA . ALA A 1 66 ? -12.678 1.233 -9.518 1.00 0.00 66 ALA A CA 14
ATOM 17248 C C . ALA A 1 66 ? -13.593 0.004 -9.412 1.00 0.00 66 ALA A C 14
ATOM 17249 O O . ALA A 1 66 ? -14.785 0.083 -9.711 1.00 0.00 66 ALA A O 14
ATOM 17256 N N . GLU A 1 67 ? -13.019 -1.132 -8.997 1.00 0.00 67 GLU A N 14
ATOM 17257 C CA . GLU A 1 67 ? -13.728 -2.405 -8.861 1.00 0.00 67 GLU A CA 14
ATOM 17258 C C . GLU A 1 67 ? -14.738 -2.306 -7.743 1.00 0.00 67 GLU A C 14
ATOM 17259 O O . GLU A 1 67 ? -15.871 -2.764 -7.812 1.00 0.00 67 GLU A O 14
ATOM 17271 N N . LEU A 1 68 ? -14.215 -1.780 -6.648 1.00 0.00 68 LEU A N 14
ATOM 17272 C CA . LEU A 1 68 ? -14.877 -1.598 -5.382 1.00 0.00 68 LEU A CA 14
ATOM 17273 C C . LEU A 1 68 ? -16.001 -0.573 -5.379 1.00 0.00 68 LEU A C 14
ATOM 17274 O O . LEU A 1 68 ? -16.956 -0.637 -4.618 1.00 0.00 68 LEU A O 14
ATOM 17290 N N . GLU A 1 69 ? -15.808 0.430 -6.219 1.00 0.00 69 GLU A N 14
ATOM 17291 C CA . GLU A 1 69 ? -16.674 1.530 -6.563 1.00 0.00 69 GLU A CA 14
ATOM 17292 C C . GLU A 1 69 ? -17.805 1.069 -7.484 1.00 0.00 69 GLU A C 14
ATOM 17293 O O . GLU A 1 69 ? -18.927 1.573 -7.421 1.00 0.00 69 GLU A O 14
ATOM 17305 N N . ASP A 1 70 ? -17.509 0.063 -8.311 1.00 0.00 70 ASP A N 14
ATOM 17306 C CA . ASP A 1 70 ? -18.518 -0.820 -8.923 1.00 0.00 70 ASP A CA 14
ATOM 17307 C C . ASP A 1 70 ? -19.168 -1.724 -7.861 1.00 0.00 70 ASP A C 14
ATOM 17308 O O . ASP A 1 70 ? -20.327 -2.124 -8.005 1.00 0.00 70 ASP A O 14
ATOM 17317 N N . SER A 1 71 ? -18.437 -1.981 -6.771 1.00 0.00 71 SER A N 14
ATOM 17318 C CA . SER A 1 71 ? -18.918 -2.788 -5.632 1.00 0.00 71 SER A CA 14
ATOM 17319 C C . SER A 1 71 ? -19.543 -1.952 -4.486 1.00 0.00 71 SER A C 14
ATOM 17320 O O . SER A 1 71 ? -19.552 -2.389 -3.333 1.00 0.00 71 SER A O 14
ATOM 17328 N N . ASP A 1 72 ? -20.028 -0.735 -4.781 1.00 0.00 72 ASP A N 14
ATOM 17329 C CA . ASP A 1 72 ? -20.386 0.315 -3.803 1.00 0.00 72 ASP A CA 14
ATOM 17330 C C . ASP A 1 72 ? -21.337 -0.122 -2.664 1.00 0.00 72 ASP A C 14
ATOM 17331 O O . ASP A 1 72 ? -21.346 0.503 -1.601 1.00 0.00 72 ASP A O 14
ATOM 17340 N N . ASP A 1 73 ? -22.125 -1.189 -2.867 1.00 0.00 73 ASP A N 14
ATOM 17341 C CA . ASP A 1 73 ? -23.177 -1.652 -1.929 1.00 0.00 73 ASP A CA 14
ATOM 17342 C C . ASP A 1 73 ? -22.789 -2.834 -1.020 1.00 0.00 73 ASP A C 14
ATOM 17343 O O . ASP A 1 73 ? -23.492 -3.151 -0.058 1.00 0.00 73 ASP A O 14
ATOM 17352 N N . GLU A 1 74 ? -21.621 -3.412 -1.291 1.00 0.00 74 GLU A N 14
ATOM 17353 C CA . GLU A 1 74 ? -20.796 -4.282 -0.413 1.00 0.00 74 GLU A CA 14
ATOM 17354 C C . GLU A 1 74 ? -21.501 -5.440 0.317 1.00 0.00 74 GLU A C 14
ATOM 17355 O O . GLU A 1 74 ? -21.106 -5.853 1.413 1.00 0.00 74 GLU A O 14
ATOM 17367 N N . VAL A 1 75 ? -22.529 -5.997 -0.316 1.00 0.00 75 VAL A N 14
ATOM 17368 C CA . VAL A 1 75 ? -23.202 -7.249 0.125 1.00 0.00 75 VAL A CA 14
ATOM 17369 C C . VAL A 1 75 ? -22.338 -8.479 -0.174 1.00 0.00 75 VAL A C 14
ATOM 17370 O O . VAL A 1 75 ? -22.045 -9.316 0.686 1.00 0.00 75 VAL A O 14
ATOM 17383 N N . GLU A 1 76 ? -21.973 -8.559 -1.446 1.00 0.00 76 GLU A N 14
ATOM 17384 C CA . GLU A 1 76 ? -21.284 -9.650 -2.141 1.00 0.00 76 GLU A CA 14
ATOM 17385 C C . GLU A 1 76 ? -20.486 -9.085 -3.317 1.00 0.00 76 GLU A C 14
ATOM 17386 O O . GLU A 1 76 ? -19.291 -9.340 -3.469 1.00 0.00 76 GLU A O 14
ATOM 17398 N N . GLU A 1 77 ? -21.158 -8.180 -4.046 1.00 0.00 77 GLU A N 14
ATOM 17399 C CA . GLU A 1 77 ? -20.595 -7.110 -4.858 1.00 0.00 77 GLU A CA 14
ATOM 17400 C C . GLU A 1 77 ? -21.478 -5.867 -4.782 1.00 0.00 77 GLU A C 14
ATOM 17401 O O . GLU A 1 77 ? -21.067 -4.818 -4.291 1.00 0.00 77 GLU A O 14
ATOM 17413 N N . SER A 1 78 ? -22.718 -6.005 -5.256 1.00 0.00 78 SER A N 14
ATOM 17414 C CA . SER A 1 78 ? -23.586 -4.859 -5.577 1.00 0.00 78 SER A CA 14
ATOM 17415 C C . SER A 1 78 ? -25.086 -5.206 -5.774 1.00 0.00 78 SER A C 14
ATOM 17416 O O . SER A 1 78 ? -25.862 -4.373 -6.254 1.00 0.00 78 SER A O 14
ATOM 17424 N N . PHE A 1 79 ? -25.498 -6.442 -5.442 1.00 0.00 79 PHE A N 14
ATOM 17425 C CA . PHE A 1 79 ? -26.843 -6.997 -5.686 1.00 0.00 79 PHE A CA 14
ATOM 17426 C C . PHE A 1 79 ? -27.927 -6.355 -4.785 1.00 0.00 79 PHE A C 14
ATOM 17427 O O . PHE A 1 79 ? -28.924 -5.829 -5.334 1.00 0.00 79 PHE A O 14
ATOM 17445 N N . GLY A 1 1 ? 24.952 -13.189 -4.151 1.00 0.00 1 GLY A N 15
ATOM 17446 C CA . GLY A 1 1 ? 25.955 -13.007 -3.071 1.00 0.00 1 GLY A CA 15
ATOM 17447 C C . GLY A 1 1 ? 25.454 -13.555 -1.745 1.00 0.00 1 GLY A C 15
ATOM 17448 O O . GLY A 1 1 ? 24.372 -13.187 -1.287 1.00 0.00 1 GLY A O 15
ATOM 17454 N N . SER A 1 2 ? 26.231 -14.436 -1.110 1.00 0.00 2 SER A N 15
ATOM 17455 C CA . SER A 1 2 ? 25.846 -15.133 0.135 1.00 0.00 2 SER A CA 15
ATOM 17456 C C . SER A 1 2 ? 25.729 -14.221 1.376 1.00 0.00 2 SER A C 15
ATOM 17457 O O . SER A 1 2 ? 25.012 -14.553 2.326 1.00 0.00 2 SER A O 15
ATOM 17465 N N . HIS A 1 3 ? 26.421 -13.073 1.376 1.00 0.00 3 HIS A N 15
ATOM 17466 C CA . HIS A 1 3 ? 26.543 -12.152 2.521 1.00 0.00 3 HIS A CA 15
ATOM 17467 C C . HIS A 1 3 ? 26.424 -10.648 2.170 1.00 0.00 3 HIS A C 15
ATOM 17468 O O . HIS A 1 3 ? 26.492 -9.799 3.064 1.00 0.00 3 HIS A O 15
ATOM 17482 N N . MET A 1 4 ? 26.240 -10.301 0.887 1.00 0.00 4 MET A N 15
ATOM 17483 C CA . MET A 1 4 ? 26.080 -8.920 0.394 1.00 0.00 4 MET A CA 15
ATOM 17484 C C . MET A 1 4 ? 25.131 -8.838 -0.811 1.00 0.00 4 MET A C 15
ATOM 17485 O O . MET A 1 4 ? 25.122 -9.703 -1.693 1.00 0.00 4 MET A O 15
ATOM 17499 N N . LEU A 1 5 ? 24.353 -7.757 -0.852 1.00 0.00 5 LEU A N 15
ATOM 17500 C CA . LEU A 1 5 ? 23.385 -7.442 -1.913 1.00 0.00 5 LEU A CA 15
ATOM 17501 C C . LEU A 1 5 ? 24.018 -6.851 -3.196 1.00 0.00 5 LEU A C 15
ATOM 17502 O O . LEU A 1 5 ? 23.401 -6.871 -4.262 1.00 0.00 5 LEU A O 15
ATOM 17518 N N . LEU A 1 6 ? 25.226 -6.275 -3.071 1.00 0.00 6 LEU A N 15
ATOM 17519 C CA . LEU A 1 6 ? 25.927 -5.429 -4.061 1.00 0.00 6 LEU A CA 15
ATOM 17520 C C . LEU A 1 6 ? 25.165 -4.146 -4.505 1.00 0.00 6 LEU A C 15
ATOM 17521 O O . LEU A 1 6 ? 25.655 -3.382 -5.343 1.00 0.00 6 LEU A O 15
ATOM 17537 N N . GLU A 1 7 ? 23.992 -3.887 -3.914 1.00 0.00 7 GLU A N 15
ATOM 17538 C CA . GLU A 1 7 ? 23.161 -2.673 -4.028 1.00 0.00 7 GLU A CA 15
ATOM 17539 C C . GLU A 1 7 ? 22.272 -2.579 -2.789 1.00 0.00 7 GLU A C 15
ATOM 17540 O O . GLU A 1 7 ? 21.325 -3.347 -2.626 1.00 0.00 7 GLU A O 15
ATOM 17552 N N . PHE A 1 8 ? 22.639 -1.697 -1.862 1.00 0.00 8 PHE A N 15
ATOM 17553 C CA . PHE A 1 8 ? 22.117 -1.692 -0.487 1.00 0.00 8 PHE A CA 15
ATOM 17554 C C . PHE A 1 8 ? 20.666 -1.170 -0.348 1.00 0.00 8 PHE A C 15
ATOM 17555 O O . PHE A 1 8 ? 19.978 -1.502 0.615 1.00 0.00 8 PHE A O 15
ATOM 17572 N N . LYS A 1 9 ? 20.182 -0.380 -1.315 1.00 0.00 9 LYS A N 15
ATOM 17573 C CA . LYS A 1 9 ? 18.857 0.279 -1.335 1.00 0.00 9 LYS A CA 15
ATOM 17574 C C . LYS A 1 9 ? 17.642 -0.674 -1.260 1.00 0.00 9 LYS A C 15
ATOM 17575 O O . LYS A 1 9 ? 16.561 -0.303 -0.799 1.00 0.00 9 LYS A O 15
ATOM 17594 N N . GLN A 1 10 ? 17.785 -1.883 -1.806 1.00 0.00 10 GLN A N 15
ATOM 17595 C CA . GLN A 1 10 ? 16.692 -2.790 -2.210 1.00 0.00 10 GLN A CA 15
ATOM 17596 C C . GLN A 1 10 ? 15.852 -3.311 -1.060 1.00 0.00 10 GLN A C 15
ATOM 17597 O O . GLN A 1 10 ? 14.688 -3.676 -1.248 1.00 0.00 10 GLN A O 15
ATOM 17611 N N . PHE A 1 11 ? 16.403 -3.265 0.152 1.00 0.00 11 PHE A N 15
ATOM 17612 C CA . PHE A 1 11 ? 15.668 -3.632 1.351 1.00 0.00 11 PHE A CA 15
ATOM 17613 C C . PHE A 1 11 ? 14.407 -2.767 1.516 1.00 0.00 11 PHE A C 15
ATOM 17614 O O . PHE A 1 11 ? 13.379 -3.247 1.985 1.00 0.00 11 PHE A O 15
ATOM 17631 N N . LEU A 1 12 ? 14.478 -1.505 1.075 1.00 0.00 12 LEU A N 15
ATOM 17632 C CA . LEU A 1 12 ? 13.371 -0.562 1.117 1.00 0.00 12 LEU A CA 15
ATOM 17633 C C . LEU A 1 12 ? 12.345 -0.717 -0.008 1.00 0.00 12 LEU A C 15
ATOM 17634 O O . LEU A 1 12 ? 11.212 -0.249 0.078 1.00 0.00 12 LEU A O 15
ATOM 17650 N N . TYR A 1 13 ? 12.788 -1.325 -1.090 1.00 0.00 13 TYR A N 15
ATOM 17651 C CA . TYR A 1 13 ? 12.044 -1.472 -2.341 1.00 0.00 13 TYR A CA 15
ATOM 17652 C C . TYR A 1 13 ? 11.280 -2.816 -2.417 1.00 0.00 13 TYR A C 15
ATOM 17653 O O . TYR A 1 13 ? 10.251 -2.902 -3.087 1.00 0.00 13 TYR A O 15
ATOM 17671 N N . GLU A 1 14 ? 11.700 -3.816 -1.624 1.00 0.00 14 GLU A N 15
ATOM 17672 C CA . GLU A 1 14 ? 10.845 -4.940 -1.167 1.00 0.00 14 GLU A CA 15
ATOM 17673 C C . GLU A 1 14 ? 9.778 -4.483 -0.174 1.00 0.00 14 GLU A C 15
ATOM 17674 O O . GLU A 1 14 ? 8.596 -4.806 -0.312 1.00 0.00 14 GLU A O 15
ATOM 17686 N N . ALA A 1 15 ? 10.201 -3.671 0.802 1.00 0.00 15 ALA A N 15
ATOM 17687 C CA . ALA A 1 15 ? 9.391 -3.205 1.933 1.00 0.00 15 ALA A CA 15
ATOM 17688 C C . ALA A 1 15 ? 8.052 -2.572 1.508 1.00 0.00 15 ALA A C 15
ATOM 17689 O O . ALA A 1 15 ? 7.002 -2.733 2.129 1.00 0.00 15 ALA A O 15
ATOM 17696 N N . SER A 1 16 ? 8.150 -1.844 0.398 1.00 0.00 16 SER A N 15
ATOM 17697 C CA . SER A 1 16 ? 7.120 -1.055 -0.249 1.00 0.00 16 SER A CA 15
ATOM 17698 C C . SER A 1 16 ? 5.875 -1.858 -0.683 1.00 0.00 16 SER A C 15
ATOM 17699 O O . SER A 1 16 ? 4.782 -1.312 -0.808 1.00 0.00 16 SER A O 15
ATOM 17707 N N . ILE A 1 17 ? 6.053 -3.161 -0.926 1.00 0.00 17 ILE A N 15
ATOM 17708 C CA . ILE A 1 17 ? 5.061 -4.074 -1.538 1.00 0.00 17 ILE A CA 15
ATOM 17709 C C . ILE A 1 17 ? 4.654 -5.221 -0.583 1.00 0.00 17 ILE A C 15
ATOM 17710 O O . ILE A 1 17 ? 3.506 -5.662 -0.595 1.00 0.00 17 ILE A O 15
ATOM 17726 N N . ASP A 1 18 ? 5.586 -5.654 0.269 1.00 0.00 18 ASP A N 15
ATOM 17727 C CA . ASP A 1 18 ? 5.587 -6.905 1.062 1.00 0.00 18 ASP A CA 15
ATOM 17728 C C . ASP A 1 18 ? 4.339 -7.134 1.929 1.00 0.00 18 ASP A C 15
ATOM 17729 O O . ASP A 1 18 ? 3.863 -8.265 2.050 1.00 0.00 18 ASP A O 15
ATOM 17738 N N . GLU A 1 19 ? 3.761 -6.049 2.449 1.00 0.00 19 GLU A N 15
ATOM 17739 C CA . GLU A 1 19 ? 2.420 -6.033 3.081 1.00 0.00 19 GLU A CA 15
ATOM 17740 C C . GLU A 1 19 ? 1.403 -5.222 2.290 1.00 0.00 19 GLU A C 15
ATOM 17741 O O . GLU A 1 19 ? 0.274 -5.666 2.125 1.00 0.00 19 GLU A O 15
ATOM 17753 N N . PHE A 1 20 ? 1.789 -4.070 1.736 1.00 0.00 20 PHE A N 15
ATOM 17754 C CA . PHE A 1 20 ? 0.892 -3.126 1.053 1.00 0.00 20 PHE A CA 15
ATOM 17755 C C . PHE A 1 20 ? 0.127 -3.743 -0.135 1.00 0.00 20 PHE A C 15
ATOM 17756 O O . PHE A 1 20 ? -1.089 -3.669 -0.212 1.00 0.00 20 PHE A O 15
ATOM 17773 N N . MET A 1 21 ? 0.801 -4.440 -1.032 1.00 0.00 21 MET A N 15
ATOM 17774 C CA . MET A 1 21 ? 0.145 -5.111 -2.173 1.00 0.00 21 MET A CA 15
ATOM 17775 C C . MET A 1 21 ? -0.873 -6.171 -1.738 1.00 0.00 21 MET A C 15
ATOM 17776 O O . MET A 1 21 ? -1.893 -6.388 -2.393 1.00 0.00 21 MET A O 15
ATOM 17790 N N . GLY A 1 22 ? -0.636 -6.770 -0.578 1.00 0.00 22 GLY A N 15
ATOM 17791 C CA . GLY A 1 22 ? -1.576 -7.631 0.110 1.00 0.00 22 GLY A CA 15
ATOM 17792 C C . GLY A 1 22 ? -2.723 -6.847 0.741 1.00 0.00 22 GLY A C 15
ATOM 17793 O O . GLY A 1 22 ? -3.858 -7.288 0.673 1.00 0.00 22 GLY A O 15
ATOM 17797 N N . LYS A 1 23 ? -2.455 -5.671 1.316 1.00 0.00 23 LYS A N 15
ATOM 17798 C CA . LYS A 1 23 ? -3.378 -4.751 1.920 1.00 0.00 23 LYS A CA 15
ATOM 17799 C C . LYS A 1 23 ? -4.400 -4.289 0.866 1.00 0.00 23 LYS A C 15
ATOM 17800 O O . LYS A 1 23 ? -5.609 -4.339 1.104 1.00 0.00 23 LYS A O 15
ATOM 17819 N N . ILE A 1 24 ? -3.911 -3.985 -0.345 1.00 0.00 24 ILE A N 15
ATOM 17820 C CA . ILE A 1 24 ? -4.733 -3.701 -1.537 1.00 0.00 24 ILE A CA 15
ATOM 17821 C C . ILE A 1 24 ? -5.566 -4.926 -1.860 1.00 0.00 24 ILE A C 15
ATOM 17822 O O . ILE A 1 24 ? -6.789 -4.879 -1.980 1.00 0.00 24 ILE A O 15
ATOM 17838 N N . ALA A 1 25 ? -4.866 -6.042 -2.010 1.00 0.00 25 ALA A N 15
ATOM 17839 C CA . ALA A 1 25 ? -5.458 -7.206 -2.644 1.00 0.00 25 ALA A CA 15
ATOM 17840 C C . ALA A 1 25 ? -6.516 -7.846 -1.728 1.00 0.00 25 ALA A C 15
ATOM 17841 O O . ALA A 1 25 ? -7.424 -8.550 -2.175 1.00 0.00 25 ALA A O 15
ATOM 17848 N N . SER A 1 26 ? -6.383 -7.554 -0.435 1.00 0.00 26 SER A N 15
ATOM 17849 C CA . SER A 1 26 ? -7.195 -8.033 0.667 1.00 0.00 26 SER A CA 15
ATOM 17850 C C . SER A 1 26 ? -8.126 -6.961 1.254 1.00 0.00 26 SER A C 15
ATOM 17851 O O . SER A 1 26 ? -8.606 -7.108 2.378 1.00 0.00 26 SER A O 15
ATOM 17859 N N . CYS A 1 27 ? -8.301 -5.817 0.581 1.00 0.00 27 CYS A N 15
ATOM 17860 C CA . CYS A 1 27 ? -8.955 -4.652 1.156 1.00 0.00 27 CYS A CA 15
ATOM 17861 C C . CYS A 1 27 ? -10.466 -4.905 1.438 1.00 0.00 27 CYS A C 15
ATOM 17862 O O . CYS A 1 27 ? -11.106 -4.235 2.246 1.00 0.00 27 CYS A O 15
ATOM 17870 N N . GLN A 1 28 ? -11.016 -5.900 0.717 1.00 0.00 28 GLN A N 15
ATOM 17871 C CA . GLN A 1 28 ? -12.372 -6.520 0.704 1.00 0.00 28 GLN A CA 15
ATOM 17872 C C . GLN A 1 28 ? -13.592 -5.601 0.511 1.00 0.00 28 GLN A C 15
ATOM 17873 O O . GLN A 1 28 ? -14.722 -6.062 0.343 1.00 0.00 28 GLN A O 15
ATOM 17887 N N . THR A 1 29 ? -13.366 -4.300 0.588 1.00 0.00 29 THR A N 15
ATOM 17888 C CA . THR A 1 29 ? -14.372 -3.240 0.711 1.00 0.00 29 THR A CA 15
ATOM 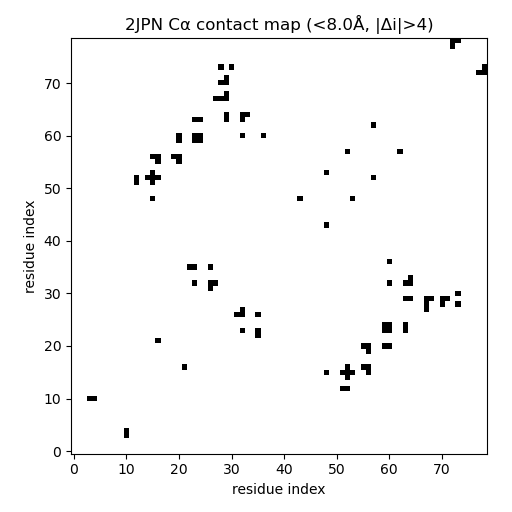17889 C C . THR A 1 29 ? -13.782 -1.983 0.136 1.00 0.00 29 THR A C 15
ATOM 17890 O O . THR A 1 29 ? -12.589 -1.728 0.326 1.00 0.00 29 THR A O 15
ATOM 17901 N N . LEU A 1 30 ? -14.577 -1.162 -0.549 1.00 0.00 30 LEU A N 15
ATOM 17902 C CA . LEU A 1 30 ? -14.006 0.074 -1.050 1.00 0.00 30 LEU A CA 15
ATOM 17903 C C . LEU A 1 30 ? -13.761 1.021 0.104 1.00 0.00 30 LEU A C 15
ATOM 17904 O O . LEU A 1 30 ? -12.809 1.775 0.158 1.00 0.00 30 LEU A O 15
ATOM 17920 N N . GLU A 1 31 ? -14.673 0.953 1.044 1.00 0.00 31 GLU A N 15
ATOM 17921 C CA . GLU A 1 31 ? -14.713 1.751 2.226 1.00 0.00 31 GLU A CA 15
ATOM 17922 C C . GLU A 1 31 ? -13.507 1.501 3.107 1.00 0.00 31 GLU A C 15
ATOM 17923 O O . GLU A 1 31 ? -12.971 2.427 3.709 1.00 0.00 31 GLU A O 15
ATOM 17935 N N . GLY A 1 32 ? -13.053 0.251 3.123 1.00 0.00 32 GLY A N 15
ATOM 17936 C CA . GLY A 1 32 ? -11.731 -0.116 3.610 1.00 0.00 32 GLY A CA 15
ATOM 17937 C C . GLY A 1 32 ? -10.574 0.262 2.713 1.00 0.00 32 GLY A C 15
ATOM 17938 O O . GLY A 1 32 ? -9.614 0.794 3.221 1.00 0.00 32 GLY A O 15
ATOM 17942 N N . LEU A 1 33 ? -10.663 0.126 1.404 1.00 0.00 33 LEU A N 15
ATOM 17943 C CA . LEU A 1 33 ? -9.623 0.523 0.451 1.00 0.00 33 LEU A CA 15
ATOM 17944 C C . LEU A 1 33 ? -9.272 2.004 0.533 1.00 0.00 33 LEU A C 15
ATOM 17945 O O . LEU A 1 33 ? -8.114 2.378 0.569 1.00 0.00 33 LEU A O 15
ATOM 17961 N N . GLU A 1 34 ? -10.296 2.810 0.620 1.00 0.00 34 GLU A N 15
ATOM 17962 C CA . GLU A 1 34 ? -10.364 4.220 1.001 1.00 0.00 34 GLU A CA 15
ATOM 17963 C C . GLU A 1 34 ? -9.797 4.543 2.394 1.00 0.00 34 GLU A C 15
ATOM 17964 O O . GLU A 1 34 ? -9.261 5.626 2.619 1.00 0.00 34 GLU A O 15
ATOM 17976 N N . GLU A 1 35 ? -9.925 3.620 3.355 1.00 0.00 35 GLU A N 15
ATOM 17977 C CA . GLU A 1 35 ? -9.202 3.662 4.661 1.00 0.00 35 GLU A CA 15
ATOM 17978 C C . GLU A 1 35 ? -7.739 3.302 4.509 1.00 0.00 35 GLU A C 15
ATOM 17979 O O . GLU A 1 35 ? -6.905 3.938 5.135 1.00 0.00 35 GLU A O 15
ATOM 17991 N N . LEU A 1 36 ? -7.409 2.342 3.635 1.00 0.00 36 LEU A N 15
ATOM 17992 C CA . LEU A 1 36 ? -6.044 2.080 3.175 1.00 0.00 36 LEU A CA 15
ATOM 17993 C C . LEU A 1 36 ? -5.490 3.318 2.450 1.00 0.00 36 LEU A C 15
ATOM 17994 O O . LEU A 1 36 ? -4.326 3.650 2.608 1.00 0.00 36 LEU A O 15
ATOM 18010 N N . GLU A 1 37 ? -6.330 4.027 1.689 1.00 0.00 37 GLU A N 15
ATOM 18011 C CA . GLU A 1 37 ? -6.012 5.252 0.978 1.00 0.00 37 GLU A CA 15
ATOM 18012 C C . GLU A 1 37 ? -5.731 6.409 1.895 1.00 0.00 37 GLU A C 15
ATOM 18013 O O . GLU A 1 37 ? -4.790 7.173 1.691 1.00 0.00 37 GLU A O 15
ATOM 18025 N N . ALA A 1 38 ? -6.517 6.498 2.960 1.00 0.00 38 ALA A N 15
ATOM 18026 C CA . ALA A 1 38 ? -6.215 7.413 4.024 1.00 0.00 38 ALA A CA 15
ATOM 18027 C C . ALA A 1 38 ? -4.930 6.978 4.750 1.00 0.00 38 ALA A C 15
ATOM 18028 O O . ALA A 1 38 ? -4.028 7.790 4.931 1.00 0.00 38 ALA A O 15
ATOM 18035 N N . TYR A 1 39 ? -4.775 5.690 5.092 1.00 0.00 39 TYR A N 15
ATOM 18036 C CA . TYR A 1 39 ? -3.601 5.181 5.815 1.00 0.00 39 TYR A CA 15
ATOM 18037 C C . TYR A 1 39 ? -2.304 5.365 4.986 1.00 0.00 39 TYR A C 15
ATOM 18038 O O . TYR A 1 39 ? -1.243 5.671 5.535 1.00 0.00 39 TYR A O 15
ATOM 18056 N N . TYR A 1 40 ? -2.419 5.278 3.659 1.00 0.00 40 TYR A N 15
ATOM 18057 C CA . TYR A 1 40 ? -1.372 5.574 2.692 1.00 0.00 40 TYR A CA 15
ATOM 18058 C C . TYR A 1 40 ? -0.972 7.019 2.908 1.00 0.00 40 TYR A C 15
ATOM 18059 O O . TYR A 1 40 ? 0.155 7.284 3.320 1.00 0.00 40 TYR A O 15
ATOM 18077 N N . LYS A 1 41 ? -1.923 7.952 2.828 1.00 0.00 41 LYS A N 15
ATOM 18078 C CA . LYS A 1 41 ? -1.606 9.372 3.004 1.00 0.00 41 LYS A CA 15
ATOM 18079 C C . LYS A 1 41 ? -0.987 9.669 4.390 1.00 0.00 41 LYS A C 15
ATOM 18080 O O . LYS A 1 41 ? 0.009 10.382 4.469 1.00 0.00 41 LYS A O 15
ATOM 18099 N N . LYS A 1 42 ? -1.514 9.048 5.454 1.00 0.00 42 LYS A N 15
ATOM 18100 C CA . LYS A 1 42 ? -1.209 9.196 6.861 1.00 0.00 42 LYS A CA 15
ATOM 18101 C C . LYS A 1 42 ? 0.194 8.709 7.241 1.00 0.00 42 LYS A C 15
ATOM 18102 O O . LYS A 1 42 ? 0.820 9.300 8.113 1.00 0.00 42 LYS A O 15
ATOM 18121 N N . ARG A 1 43 ? 0.708 7.642 6.618 1.00 0.00 43 ARG A N 15
ATOM 18122 C CA . ARG A 1 43 ? 2.149 7.385 6.620 1.00 0.00 43 ARG A CA 15
ATOM 18123 C C . ARG A 1 43 ? 2.930 8.369 5.775 1.00 0.00 43 ARG A C 15
ATOM 18124 O O . ARG A 1 43 ? 3.886 8.939 6.261 1.00 0.00 43 ARG A O 15
ATOM 18145 N N . VAL A 1 44 ? 2.572 8.622 4.527 1.00 0.00 44 VAL A N 15
ATOM 18146 C CA . VAL A 1 44 ? 3.386 9.348 3.559 1.00 0.00 44 VAL A CA 15
ATOM 18147 C C . VAL A 1 44 ? 3.754 10.767 3.977 1.00 0.00 44 VAL A C 15
ATOM 18148 O O . VAL A 1 44 ? 4.833 11.251 3.653 1.00 0.00 44 VAL A O 15
ATOM 18161 N N . LYS A 1 45 ? 2.906 11.405 4.773 1.00 0.00 45 LYS A N 15
ATOM 18162 C CA . LYS A 1 45 ? 3.246 12.667 5.449 1.00 0.00 45 LYS A CA 15
ATOM 18163 C C . LYS A 1 45 ? 4.381 12.581 6.506 1.00 0.00 45 LYS A C 15
ATOM 18164 O O . LYS A 1 45 ? 5.222 13.474 6.626 1.00 0.00 45 LYS A O 15
ATOM 18183 N N . GLU A 1 46 ? 4.387 11.479 7.268 1.00 0.00 46 GLU A N 15
ATOM 18184 C CA . GLU A 1 46 ? 5.417 10.994 8.223 1.00 0.00 46 GLU A CA 15
ATOM 18185 C C . GLU A 1 46 ? 6.569 10.258 7.545 1.00 0.00 46 GLU A C 15
ATOM 18186 O O . GLU A 1 46 ? 7.653 10.072 8.094 1.00 0.00 46 GLU A O 15
ATOM 18198 N N . THR A 1 47 ? 6.322 9.940 6.284 1.00 0.00 47 THR A N 15
ATOM 18199 C CA . THR A 1 47 ? 7.225 9.535 5.227 1.00 0.00 47 THR A CA 15
ATOM 18200 C C . THR A 1 47 ? 8.235 8.435 5.564 1.00 0.00 47 THR A C 15
ATOM 18201 O O . THR A 1 47 ? 9.321 8.624 6.115 1.00 0.00 47 THR A O 15
ATOM 18212 N N . GLU A 1 48 ? 7.896 7.266 5.021 1.00 0.00 48 GLU A N 15
ATOM 18213 C CA . GLU A 1 48 ? 8.881 6.388 4.358 1.00 0.00 48 GLU A CA 15
ATOM 18214 C C . GLU A 1 48 ? 8.351 5.701 3.100 1.00 0.00 48 GLU A C 15
ATOM 18215 O O . GLU A 1 48 ? 8.786 4.618 2.711 1.00 0.00 48 GLU A O 15
ATOM 18227 N N . LEU A 1 49 ? 7.409 6.385 2.459 1.00 0.00 49 LEU A N 15
ATOM 18228 C CA . LEU A 1 49 ? 7.019 6.130 1.078 1.00 0.00 49 LEU A CA 15
ATOM 18229 C C . LEU A 1 49 ? 8.001 6.826 0.128 1.00 0.00 49 LEU A C 15
ATOM 18230 O O . LEU A 1 49 ? 8.121 8.055 0.081 1.00 0.00 49 LEU A O 15
ATOM 18246 N N . LYS A 1 50 ? 8.748 5.986 -0.568 1.00 0.00 50 LYS A N 15
ATOM 18247 C CA . LYS A 1 50 ? 9.620 6.342 -1.672 1.00 0.00 50 LYS A CA 15
ATOM 18248 C C . LYS A 1 50 ? 8.770 6.378 -2.959 1.00 0.00 50 LYS A C 15
ATOM 18249 O O . LYS A 1 50 ? 7.535 6.339 -2.918 1.00 0.00 50 LYS A O 15
ATOM 18268 N N . ASP A 1 51 ? 9.402 6.456 -4.130 1.00 0.00 51 ASP A N 15
ATOM 18269 C CA . ASP A 1 51 ? 8.681 6.285 -5.399 1.00 0.00 51 ASP A CA 15
ATOM 18270 C C . ASP A 1 51 ? 8.053 4.899 -5.564 1.00 0.00 51 ASP A C 15
ATOM 18271 O O . ASP A 1 51 ? 6.957 4.768 -6.074 1.00 0.00 51 ASP A O 15
ATOM 18280 N N . THR A 1 52 ? 8.734 3.860 -5.114 1.00 0.00 52 THR A N 15
ATOM 18281 C CA . THR A 1 52 ? 8.458 2.450 -5.435 1.00 0.00 52 THR A CA 15
ATOM 18282 C C . THR A 1 52 ? 7.163 1.917 -4.854 1.00 0.00 52 THR A C 15
ATOM 18283 O O . THR A 1 52 ? 6.427 1.217 -5.551 1.00 0.00 52 THR A O 15
ATOM 18294 N N . ASP A 1 53 ? 6.867 2.233 -3.580 1.00 0.00 53 ASP A N 15
ATOM 18295 C CA . ASP A 1 53 ? 5.566 1.894 -2.998 1.00 0.00 53 ASP A CA 15
ATOM 18296 C C . ASP A 1 53 ? 4.516 2.609 -3.815 1.00 0.00 53 ASP A C 15
ATOM 18297 O O . ASP A 1 53 ? 3.616 1.973 -4.345 1.00 0.00 53 ASP A O 15
ATOM 18306 N N . ASP A 1 54 ? 4.723 3.900 -4.053 1.00 0.00 54 ASP A N 15
ATOM 18307 C CA . ASP A 1 54 ? 3.652 4.840 -4.401 1.00 0.00 54 ASP A CA 15
ATOM 18308 C C . ASP A 1 54 ? 2.940 4.448 -5.675 1.00 0.00 54 ASP A C 15
ATOM 18309 O O . ASP A 1 54 ? 1.732 4.442 -5.760 1.00 0.00 54 ASP A O 15
ATOM 18318 N N . ILE A 1 55 ? 3.710 4.077 -6.664 1.00 0.00 55 ILE A N 15
ATOM 18319 C CA . ILE A 1 55 ? 3.211 3.554 -7.934 1.00 0.00 55 ILE A CA 15
ATOM 18320 C C . ILE A 1 55 ? 2.564 2.199 -7.832 1.00 0.00 55 ILE A C 15
ATOM 18321 O O . ILE A 1 55 ? 1.473 1.999 -8.358 1.00 0.00 55 ILE A O 15
ATOM 18337 N N . SER A 1 56 ? 3.231 1.280 -7.129 1.00 0.00 56 SER A N 15
ATOM 18338 C CA . SER A 1 56 ? 2.726 -0.083 -7.104 1.00 0.00 56 SER A CA 15
ATOM 18339 C C . SER A 1 56 ? 1.384 -0.084 -6.415 1.00 0.00 56 SER A C 15
ATOM 18340 O O . SER A 1 56 ? 0.377 -0.577 -6.917 1.00 0.00 56 SER A O 15
ATOM 18348 N N . VAL A 1 57 ? 1.412 0.557 -5.256 1.00 0.00 57 VAL A N 15
ATOM 18349 C CA . VAL A 1 57 ? 0.325 0.743 -4.355 1.00 0.00 57 VAL A CA 15
ATOM 18350 C C . VAL A 1 57 ? -0.771 1.628 -4.824 1.00 0.00 57 VAL A C 15
ATOM 18351 O O . VAL A 1 57 ? -1.895 1.188 -4.734 1.00 0.00 57 VAL A O 15
ATOM 18364 N N . ARG A 1 58 ? -0.509 2.801 -5.396 1.00 0.00 58 ARG A N 15
ATOM 18365 C CA . ARG A 1 58 ? -1.613 3.610 -5.903 1.00 0.00 58 ARG A CA 15
ATOM 18366 C C . ARG A 1 58 ? -2.281 3.013 -7.110 1.00 0.00 58 ARG A C 15
ATOM 18367 O O . ARG A 1 58 ? -3.487 3.119 -7.256 1.00 0.00 58 ARG A O 15
ATOM 18388 N N . ASP A 1 59 ? -1.495 2.405 -7.983 1.00 0.00 59 ASP A N 15
ATOM 18389 C CA . ASP A 1 59 ? -2.055 1.924 -9.251 1.00 0.00 59 ASP A CA 15
ATOM 18390 C C . ASP A 1 59 ? -2.915 0.678 -9.027 1.00 0.00 59 ASP A C 15
ATOM 18391 O O . ASP A 1 59 ? -3.793 0.353 -9.814 1.00 0.00 59 ASP A O 15
ATOM 18400 N N . ALA A 1 60 ? -2.562 -0.036 -7.967 1.00 0.00 60 ALA A N 15
ATOM 18401 C CA . ALA A 1 60 ? -3.261 -1.071 -7.230 1.00 0.00 60 ALA A CA 15
ATOM 18402 C C . ALA A 1 60 ? -4.444 -0.587 -6.385 1.00 0.00 60 ALA A C 15
ATOM 18403 O O . ALA A 1 60 ? -5.509 -1.182 -6.415 1.00 0.00 60 ALA A O 15
ATOM 18410 N N . LEU A 1 61 ? -4.286 0.515 -5.647 1.00 0.00 61 LEU A N 15
ATOM 18411 C CA . LEU A 1 61 ? -5.335 1.075 -4.800 1.00 0.00 61 LEU A CA 15
ATOM 18412 C C . LEU A 1 61 ? -6.440 1.610 -5.672 1.00 0.00 61 LEU A C 15
ATOM 18413 O O . LEU A 1 61 ? -7.560 1.127 -5.637 1.00 0.00 61 LEU A O 15
ATOM 18429 N N . ALA A 1 62 ? -6.030 2.433 -6.623 1.00 0.00 62 ALA A N 15
ATOM 18430 C CA . ALA A 1 62 ? -6.837 2.833 -7.767 1.00 0.00 62 ALA A CA 15
ATOM 18431 C C . ALA A 1 62 ? -7.278 1.663 -8.659 1.00 0.00 62 ALA A C 15
ATOM 18432 O O . ALA A 1 62 ? -8.350 1.683 -9.267 1.00 0.00 62 ALA A O 15
ATOM 18439 N N . GLY A 1 63 ? -6.431 0.639 -8.701 1.00 0.00 63 GLY A N 15
ATOM 18440 C CA . GLY A 1 63 ? -6.576 -0.629 -9.392 1.00 0.00 63 GLY A CA 15
ATOM 18441 C C . GLY A 1 63 ? -7.862 -1.296 -8.951 1.00 0.00 63 GLY A C 15
ATOM 18442 O O . GLY A 1 63 ? -8.745 -1.592 -9.752 1.00 0.00 63 GLY A O 15
ATOM 18446 N N . LYS A 1 64 ? -7.932 -1.517 -7.640 1.00 0.00 64 LYS A N 15
ATOM 18447 C CA . LYS A 1 64 ? -9.086 -2.001 -6.909 1.00 0.00 64 LYS A CA 15
ATOM 18448 C C . LYS A 1 64 ? -10.246 -1.008 -6.803 1.00 0.00 64 LYS A C 15
ATOM 18449 O O . LYS A 1 64 ? -11.385 -1.430 -6.765 1.00 0.00 64 LYS A O 15
ATOM 18468 N N . ARG A 1 65 ? -10.003 0.291 -6.700 1.00 0.00 65 ARG A N 15
ATOM 18469 C CA . ARG A 1 65 ? -11.018 1.272 -6.352 1.00 0.00 65 ARG A CA 15
ATOM 18470 C C . ARG A 1 65 ? -12.178 1.179 -7.321 1.00 0.00 65 ARG A C 15
ATOM 18471 O O . ARG A 1 65 ? -13.285 0.914 -6.890 1.00 0.00 65 ARG A O 15
ATOM 18492 N N . ALA A 1 66 ? -11.885 1.153 -8.616 1.00 0.00 66 ALA A N 15
ATOM 18493 C CA . ALA A 1 66 ? -12.916 0.997 -9.646 1.00 0.00 66 ALA A CA 15
ATOM 18494 C C . ALA A 1 66 ? -13.718 -0.300 -9.486 1.00 0.00 66 ALA A C 15
ATOM 18495 O O . ALA A 1 66 ? -14.919 -0.339 -9.757 1.00 0.00 66 ALA A O 15
ATOM 18502 N N . GLU A 1 67 ? -13.039 -1.371 -9.061 1.00 0.00 67 GLU A N 15
ATOM 18503 C CA . GLU A 1 67 ? -13.642 -2.688 -8.883 1.00 0.00 67 GLU A CA 15
ATOM 18504 C C . GLU A 1 67 ? -14.634 -2.654 -7.747 1.00 0.00 67 GLU A C 15
ATOM 18505 O O . GLU A 1 67 ? -15.728 -3.206 -7.774 1.00 0.00 67 GLU A O 15
ATOM 18517 N N . LEU A 1 68 ? -14.130 -2.065 -6.674 1.00 0.00 68 LEU A N 15
ATOM 18518 C CA . LEU A 1 68 ? -14.784 -1.891 -5.413 1.00 0.00 68 LEU A CA 15
ATOM 18519 C C . LEU A 1 68 ? -15.969 -0.942 -5.404 1.00 0.00 68 LEU A C 15
ATOM 18520 O O . LEU A 1 68 ? -16.885 -1.050 -4.602 1.00 0.00 68 LEU A O 15
ATOM 18536 N N . GLU A 1 69 ? -15.865 0.058 -6.266 1.00 0.00 69 GLU A N 15
ATOM 18537 C CA . GLU A 1 69 ? -16.809 1.093 -6.612 1.00 0.00 69 GLU A CA 15
ATOM 18538 C C . GLU A 1 69 ? -17.934 0.568 -7.503 1.00 0.00 69 GLU A C 15
ATOM 18539 O O . GLU A 1 69 ? -19.078 1.012 -7.420 1.00 0.00 69 GLU A O 15
ATOM 18551 N N . ASP A 1 70 ? -17.594 -0.429 -8.327 1.00 0.00 70 ASP A N 15
ATOM 18552 C CA . ASP A 1 70 ? -18.598 -1.346 -8.895 1.00 0.00 70 ASP A CA 15
ATOM 18553 C C . ASP A 1 70 ? -19.196 -2.205 -7.791 1.00 0.00 70 ASP A C 15
ATOM 18554 O O . ASP A 1 70 ? -20.366 -2.588 -7.855 1.00 0.00 70 ASP A O 15
ATOM 18563 N N . SER A 1 71 ? -18.398 -2.429 -6.738 1.00 0.00 71 SER A N 15
ATOM 18564 C CA . SER A 1 71 ? -18.838 -3.211 -5.583 1.00 0.00 71 SER A CA 15
ATOM 18565 C C . SER A 1 71 ? -19.436 -2.328 -4.449 1.00 0.00 71 SER A C 15
ATOM 18566 O O . SER A 1 71 ? -19.460 -2.709 -3.276 1.00 0.00 71 SER A O 15
ATOM 18574 N N . ASP A 1 72 ? -19.881 -1.103 -4.791 1.00 0.00 72 ASP A N 15
ATOM 18575 C CA . ASP A 1 72 ? -20.400 -0.087 -3.856 1.00 0.00 72 ASP A CA 15
ATOM 18576 C C . ASP A 1 72 ? -21.602 -0.584 -3.013 1.00 0.00 72 ASP A C 15
ATOM 18577 O O . ASP A 1 72 ? -21.840 -0.094 -1.908 1.00 0.00 72 ASP A O 15
ATOM 18586 N N . ASP A 1 73 ? -22.353 -1.555 -3.545 1.00 0.00 73 ASP A N 15
ATOM 18587 C CA . ASP A 1 73 ? -23.508 -2.224 -2.912 1.00 0.00 73 ASP A CA 15
ATOM 18588 C C . ASP A 1 73 ? -23.074 -3.350 -1.961 1.00 0.00 73 ASP A C 15
ATOM 18589 O O . ASP A 1 73 ? -22.304 -4.237 -2.353 1.00 0.00 73 ASP A O 15
ATOM 18598 N N . GLU A 1 74 ? -23.568 -3.326 -0.717 1.00 0.00 74 GLU A N 15
ATOM 18599 C CA . GLU A 1 74 ? -23.086 -4.181 0.395 1.00 0.00 74 GLU A CA 15
ATOM 18600 C C . GLU A 1 74 ? -24.207 -4.911 1.143 1.00 0.00 74 GLU A C 15
ATOM 18601 O O . GLU A 1 74 ? -25.159 -4.284 1.618 1.00 0.00 74 GLU A O 15
ATOM 18613 N N . VAL A 1 75 ? -24.070 -6.242 1.240 1.00 0.00 75 VAL A N 15
ATOM 18614 C CA . VAL A 1 75 ? -25.047 -7.258 1.716 1.00 0.00 75 VAL A CA 15
ATOM 18615 C C . VAL A 1 75 ? -26.385 -7.298 0.970 1.00 0.00 75 VAL A C 15
ATOM 18616 O O . VAL A 1 75 ? -26.803 -8.331 0.438 1.00 0.00 75 VAL A O 15
ATOM 18629 N N . GLU A 1 76 ? -27.054 -6.156 0.959 1.00 0.00 76 GLU A N 15
ATOM 18630 C CA . GLU A 1 76 ? -28.440 -5.924 0.527 1.00 0.00 76 GLU A CA 15
ATOM 18631 C C . GLU A 1 76 ? -28.650 -4.563 -0.137 1.00 0.00 76 GLU A C 15
ATOM 18632 O O . GLU A 1 76 ? -29.554 -4.418 -0.964 1.00 0.00 76 GLU A O 15
ATOM 18644 N N . GLU A 1 77 ? -27.837 -3.572 0.250 1.00 0.00 77 GLU A N 15
ATOM 18645 C CA . GLU A 1 77 ? -27.934 -2.172 -0.181 1.00 0.00 77 GLU A CA 15
ATOM 18646 C C . GLU A 1 77 ? -26.663 -1.381 0.113 1.00 0.00 77 GLU A C 15
ATOM 18647 O O . GLU A 1 77 ? -26.088 -0.751 -0.772 1.00 0.00 77 GLU A O 15
ATOM 18659 N N . SER A 1 78 ? -26.239 -1.396 1.382 1.00 0.00 78 SER A N 15
ATOM 18660 C CA . SER A 1 78 ? -25.288 -0.423 1.949 1.00 0.00 78 SER A CA 15
ATOM 18661 C C . SER A 1 78 ? -24.740 -0.810 3.348 1.00 0.00 78 SER A C 15
ATOM 18662 O O . SER A 1 78 ? -24.296 0.060 4.105 1.00 0.00 78 SER A O 15
ATOM 18670 N N . PHE A 1 79 ? -24.806 -2.094 3.716 1.00 0.00 79 PHE A N 15
ATOM 18671 C CA . PHE A 1 79 ? -24.632 -2.598 5.090 1.00 0.00 79 PHE A CA 15
ATOM 18672 C C . PHE A 1 79 ? -23.341 -3.437 5.259 1.00 0.00 79 PHE A C 15
ATOM 18673 O O . PHE A 1 79 ? -22.481 -3.027 6.071 1.00 0.00 79 PHE A O 15
ATOM 18691 N N . GLY A 1 1 ? 23.545 6.575 10.049 1.00 0.00 1 GLY A N 16
ATOM 18692 C CA . GLY A 1 1 ? 22.256 6.720 9.324 1.00 0.00 1 GLY A CA 16
ATOM 18693 C C . GLY A 1 1 ? 21.278 5.598 9.648 1.00 0.00 1 GLY A C 16
ATOM 18694 O O . GLY A 1 1 ? 21.385 4.942 10.686 1.00 0.00 1 GLY A O 16
ATOM 18700 N N . SER A 1 2 ? 20.302 5.381 8.766 1.00 0.00 2 SER A N 16
ATOM 18701 C CA . SER A 1 2 ? 19.269 4.339 8.890 1.00 0.00 2 SER A CA 16
ATOM 18702 C C . SER A 1 2 ? 19.824 2.897 8.888 1.00 0.00 2 SER A C 16
ATOM 18703 O O . SER A 1 2 ? 20.809 2.587 8.209 1.00 0.00 2 SER A O 16
ATOM 18711 N N . HIS A 1 3 ? 19.165 1.998 9.624 1.00 0.00 3 HIS A N 16
ATOM 18712 C CA . HIS A 1 3 ? 19.443 0.554 9.625 1.00 0.00 3 HIS A CA 16
ATOM 18713 C C . HIS A 1 3 ? 19.180 -0.116 8.252 1.00 0.00 3 HIS A C 16
ATOM 18714 O O . HIS A 1 3 ? 18.425 0.408 7.428 1.00 0.00 3 HIS A O 16
ATOM 18728 N N . MET A 1 4 ? 19.762 -1.301 8.024 1.00 0.00 4 MET A N 16
ATOM 18729 C CA . MET A 1 4 ? 19.504 -2.165 6.857 1.00 0.00 4 MET A CA 16
ATOM 18730 C C . MET A 1 4 ? 19.357 -3.639 7.269 1.00 0.00 4 MET A C 16
ATOM 18731 O O . MET A 1 4 ? 20.154 -4.165 8.049 1.00 0.00 4 MET A O 16
ATOM 18745 N N . LEU A 1 5 ? 18.339 -4.308 6.723 1.00 0.00 5 LEU A N 16
ATOM 18746 C CA . LEU A 1 5 ? 17.956 -5.687 7.090 1.00 0.00 5 LEU A CA 16
ATOM 18747 C C . LEU A 1 5 ? 18.935 -6.780 6.605 1.00 0.00 5 LEU A C 16
ATOM 18748 O O . LEU A 1 5 ? 19.050 -7.835 7.238 1.00 0.00 5 LEU A O 16
ATOM 18764 N N . LEU A 1 6 ? 19.643 -6.528 5.498 1.00 0.00 6 LEU A N 16
ATOM 18765 C CA . LEU A 1 6 ? 20.513 -7.504 4.812 1.00 0.00 6 LEU A CA 16
ATOM 18766 C C . LEU A 1 6 ? 21.840 -6.903 4.279 1.00 0.00 6 LEU A C 16
ATOM 18767 O O . LEU A 1 6 ? 22.638 -7.610 3.669 1.00 0.00 6 LEU A O 16
ATOM 18783 N N . GLU A 1 7 ? 22.091 -5.601 4.508 1.00 0.00 7 GLU A N 16
ATOM 18784 C CA . GLU A 1 7 ? 23.196 -4.812 3.898 1.00 0.00 7 GLU A CA 16
ATOM 18785 C C . GLU A 1 7 ? 23.227 -4.869 2.359 1.00 0.00 7 GLU A C 16
ATOM 18786 O O . GLU A 1 7 ? 24.283 -4.854 1.728 1.00 0.00 7 GLU A O 16
ATOM 18798 N N . PHE A 1 8 ? 22.038 -4.921 1.756 1.00 0.00 8 PHE A N 16
ATOM 18799 C CA . PHE A 1 8 ? 21.792 -4.868 0.309 1.00 0.00 8 PHE A CA 16
ATOM 18800 C C . PHE A 1 8 ? 20.604 -3.941 -0.022 1.00 0.00 8 PHE A C 16
ATOM 18801 O O . PHE A 1 8 ? 19.566 -3.975 0.638 1.00 0.00 8 PHE A O 16
ATOM 18818 N N . LYS A 1 9 ? 20.761 -3.119 -1.060 1.00 0.00 9 LYS A N 16
ATOM 18819 C CA . LYS A 1 9 ? 19.980 -1.905 -1.357 1.00 0.00 9 LYS A CA 16
ATOM 18820 C C . LYS A 1 9 ? 18.464 -2.098 -1.503 1.00 0.00 9 LYS A C 16
ATOM 18821 O O . LYS A 1 9 ? 17.700 -1.179 -1.247 1.00 0.00 9 LYS A O 16
ATOM 18840 N N . GLN A 1 10 ? 17.997 -3.247 -1.977 1.00 0.00 10 GLN A N 16
ATOM 18841 C CA . GLN A 1 10 ? 16.592 -3.527 -2.293 1.00 0.00 10 GLN A CA 16
ATOM 18842 C C . GLN A 1 10 ? 15.700 -3.736 -1.118 1.00 0.00 10 GLN A C 16
ATOM 18843 O O . GLN A 1 10 ? 14.488 -3.745 -1.298 1.00 0.00 10 GLN A O 16
ATOM 18857 N N . PHE A 1 11 ? 16.267 -3.863 0.074 1.00 0.00 11 PHE A N 16
ATOM 18858 C CA . PHE A 1 11 ? 15.442 -4.276 1.194 1.00 0.00 11 PHE A CA 16
ATOM 18859 C C . PHE A 1 11 ? 14.280 -3.308 1.422 1.00 0.00 11 PHE A C 16
ATOM 18860 O O . PHE A 1 11 ? 13.175 -3.703 1.797 1.00 0.00 11 PHE A O 16
ATOM 18877 N N . LEU A 1 12 ? 14.574 -2.042 1.122 1.00 0.00 12 LEU A N 16
ATOM 18878 C CA . LEU A 1 12 ? 13.695 -0.903 1.221 1.00 0.00 12 LEU A CA 16
ATOM 18879 C C . LEU A 1 12 ? 12.711 -0.662 0.074 1.00 0.00 12 LEU A C 16
ATOM 18880 O O . LEU A 1 12 ? 11.726 0.072 0.182 1.00 0.00 12 LEU A O 16
ATOM 18896 N N . TYR A 1 13 ? 13.077 -1.229 -1.060 1.00 0.00 13 TYR A N 16
ATOM 18897 C CA . TYR A 1 13 ? 12.326 -1.289 -2.312 1.00 0.00 13 TYR A CA 16
ATOM 18898 C C . TYR A 1 13 ? 11.446 -2.557 -2.476 1.00 0.00 13 TYR A C 16
ATOM 18899 O O . TYR A 1 13 ? 10.435 -2.509 -3.181 1.00 0.00 13 TYR A O 16
ATOM 18917 N N . GLU A 1 14 ? 11.737 -3.674 -1.779 1.00 0.00 14 GLU A N 16
ATOM 18918 C CA . GLU A 1 14 ? 10.771 -4.789 -1.539 1.00 0.00 14 GLU A CA 16
ATOM 18919 C C . GLU A 1 14 ? 9.729 -4.413 -0.494 1.00 0.00 14 GLU A C 16
ATOM 18920 O O . GLU A 1 14 ? 8.545 -4.718 -0.632 1.00 0.00 14 GLU A O 16
ATOM 18932 N N . ALA A 1 15 ? 10.186 -3.686 0.527 1.00 0.00 15 ALA A N 16
ATOM 18933 C CA . ALA A 1 15 ? 9.411 -3.136 1.641 1.00 0.00 15 ALA A CA 16
ATOM 18934 C C . ALA A 1 15 ? 8.074 -2.495 1.222 1.00 0.00 15 ALA A C 16
ATOM 18935 O O . ALA A 1 15 ? 7.030 -2.617 1.864 1.00 0.00 15 ALA A O 16
ATOM 18942 N N . SER A 1 16 ? 8.154 -1.821 0.079 1.00 0.00 16 SER A N 16
ATOM 18943 C CA . SER A 1 16 ? 7.127 -1.028 -0.576 1.00 0.00 16 SER A CA 16
ATOM 18944 C C . SER A 1 16 ? 5.847 -1.820 -0.924 1.00 0.00 16 SER A C 16
ATOM 18945 O O . SER A 1 16 ? 4.747 -1.273 -0.977 1.00 0.00 16 SER A O 16
ATOM 18953 N N . ILE A 1 17 ? 5.991 -3.130 -1.154 1.00 0.00 17 ILE A N 16
ATOM 18954 C CA . ILE A 1 17 ? 4.965 -4.080 -1.636 1.00 0.00 17 ILE A CA 16
ATOM 18955 C C . ILE A 1 17 ? 4.686 -5.196 -0.575 1.00 0.00 17 ILE A C 16
ATOM 18956 O O . ILE A 1 17 ? 3.806 -6.045 -0.736 1.00 0.00 17 ILE A O 16
ATOM 18972 N N . ASP A 1 18 ? 5.405 -5.154 0.550 1.00 0.00 18 ASP A N 16
ATOM 18973 C CA . ASP A 1 18 ? 5.521 -6.223 1.566 1.00 0.00 18 ASP A CA 16
ATOM 18974 C C . ASP A 1 18 ? 4.308 -6.316 2.509 1.00 0.00 18 ASP A C 16
ATOM 18975 O O . ASP A 1 18 ? 4.039 -7.378 3.073 1.00 0.00 18 ASP A O 16
ATOM 18984 N N . GLU A 1 19 ? 3.546 -5.223 2.628 1.00 0.00 19 GLU A N 16
ATOM 18985 C CA . GLU A 1 19 ? 2.277 -5.146 3.376 1.00 0.00 19 GLU A CA 16
ATOM 18986 C C . GLU A 1 19 ? 1.154 -4.578 2.518 1.00 0.00 19 GLU A C 16
ATOM 18987 O O . GLU A 1 19 ? 0.195 -5.300 2.264 1.00 0.00 19 GLU A O 16
ATOM 18999 N N . PHE A 1 20 ? 1.293 -3.351 2.004 1.00 0.00 20 PHE A N 16
ATOM 19000 C CA . PHE A 1 20 ? 0.168 -2.608 1.405 1.00 0.00 20 PHE A CA 16
ATOM 19001 C C . PHE A 1 20 ? -0.502 -3.362 0.258 1.00 0.00 20 PHE A C 16
ATOM 19002 O O . PHE A 1 20 ? -1.711 -3.516 0.287 1.00 0.00 20 PHE A O 16
ATOM 19019 N N . MET A 1 21 ? 0.248 -3.895 -0.700 1.00 0.00 21 MET A N 16
ATOM 19020 C CA . MET A 1 21 ? -0.278 -4.553 -1.912 1.00 0.00 21 MET A CA 16
ATOM 19021 C C . MET A 1 21 ? -1.188 -5.733 -1.608 1.00 0.00 21 MET A C 16
ATOM 19022 O O . MET A 1 21 ? -2.210 -5.911 -2.263 1.00 0.00 21 MET A O 16
ATOM 19036 N N . GLY A 1 22 ? -0.868 -6.508 -0.576 1.00 0.00 22 GLY A N 16
ATOM 19037 C CA . GLY A 1 22 ? -1.752 -7.516 -0.032 1.00 0.00 22 GLY A CA 16
ATOM 19038 C C . GLY A 1 22 ? -2.907 -6.906 0.740 1.00 0.00 22 GLY A C 16
ATOM 19039 O O . GLY A 1 22 ? -4.022 -7.407 0.659 1.00 0.00 22 GLY A O 16
ATOM 19043 N N . LYS A 1 23 ? -2.678 -5.837 1.502 1.00 0.00 23 LYS A N 16
ATOM 19044 C CA . LYS A 1 23 ? -3.661 -5.179 2.319 1.00 0.00 23 LYS A CA 16
ATOM 19045 C C . LYS A 1 23 ? -4.805 -4.639 1.431 1.00 0.00 23 LYS A C 16
ATOM 19046 O O . LYS A 1 23 ? -5.976 -4.840 1.726 1.00 0.00 23 LYS A O 16
ATOM 19065 N N . ILE A 1 24 ? -4.438 -4.037 0.296 1.00 0.00 24 ILE A N 16
ATOM 19066 C CA . ILE A 1 24 ? -5.343 -3.649 -0.795 1.00 0.00 24 ILE A CA 16
ATOM 19067 C C . ILE A 1 24 ? -5.916 -4.792 -1.624 1.00 0.00 24 ILE A C 16
ATOM 19068 O O . ILE A 1 24 ? -7.123 -4.824 -1.857 1.00 0.00 24 ILE A O 16
ATOM 19084 N N . ALA A 1 25 ? -5.093 -5.756 -2.033 1.00 0.00 25 ALA A N 16
ATOM 19085 C CA . ALA A 1 25 ? -5.584 -6.913 -2.783 1.00 0.00 25 ALA A CA 16
ATOM 19086 C C . ALA A 1 25 ? -6.583 -7.747 -1.951 1.00 0.00 25 ALA A C 16
ATOM 19087 O O . ALA A 1 25 ? -7.419 -8.473 -2.498 1.00 0.00 25 ALA A O 16
ATOM 19094 N N . SER A 1 26 ? -6.502 -7.597 -0.627 1.00 0.00 26 SER A N 16
ATOM 19095 C CA . SER A 1 26 ? -7.361 -8.206 0.376 1.00 0.00 26 SER A CA 16
ATOM 19096 C C . SER A 1 26 ? -8.324 -7.210 1.049 1.00 0.00 26 SER A C 16
ATOM 19097 O O . SER A 1 26 ? -8.905 -7.515 2.093 1.00 0.00 26 SER A O 16
ATOM 19105 N N . CYS A 1 27 ? -8.500 -5.989 0.538 1.00 0.00 27 CYS A N 16
ATOM 19106 C CA . CYS A 1 27 ? -9.203 -4.989 1.330 1.00 0.00 27 CYS A CA 16
ATOM 19107 C C . CYS A 1 27 ? -10.718 -5.274 1.519 1.00 0.00 27 CYS A C 16
ATOM 19108 O O . CYS A 1 27 ? -11.356 -4.773 2.443 1.00 0.00 27 CYS A O 16
ATOM 19116 N N . GLN A 1 28 ? -11.288 -6.088 0.614 1.00 0.00 28 GLN A N 16
ATOM 19117 C CA . GLN A 1 28 ? -12.665 -6.657 0.563 1.00 0.00 28 GLN A CA 16
ATOM 19118 C C . GLN A 1 28 ? -13.820 -5.647 0.489 1.00 0.00 28 GLN A C 16
ATOM 19119 O O . GLN A 1 28 ? -14.983 -6.034 0.380 1.00 0.00 28 GLN A O 16
ATOM 19133 N N . THR A 1 29 ? -13.514 -4.364 0.572 1.00 0.00 29 THR A N 16
ATOM 19134 C CA . THR A 1 29 ? -14.462 -3.264 0.734 1.00 0.00 29 THR A CA 16
ATOM 19135 C C . THR A 1 29 ? -13.831 -2.029 0.155 1.00 0.00 29 THR A C 16
ATOM 19136 O O . THR A 1 29 ? -12.650 -1.772 0.399 1.00 0.00 29 THR A O 16
ATOM 19147 N N . LEU A 1 30 ? -14.580 -1.229 -0.593 1.00 0.00 30 LEU A N 16
ATOM 19148 C CA . LEU A 1 30 ? -14.000 0.007 -1.080 1.00 0.00 30 LEU A CA 16
ATOM 19149 C C . LEU A 1 30 ? -13.791 0.959 0.075 1.00 0.00 30 LEU A C 16
ATOM 19150 O O . LEU A 1 30 ? -12.837 1.708 0.148 1.00 0.00 30 LEU A O 16
ATOM 19166 N N . GLU A 1 31 ? -14.729 0.907 0.988 1.00 0.00 31 GLU A N 16
ATOM 19167 C CA . GLU A 1 31 ? -14.783 1.699 2.172 1.00 0.00 31 GLU A CA 16
ATOM 19168 C C . GLU A 1 31 ? -13.592 1.452 3.066 1.00 0.00 31 GLU A C 16
ATOM 19169 O O . GLU A 1 31 ? -13.071 2.377 3.682 1.00 0.00 31 GLU A O 16
ATOM 19181 N N . GLY A 1 32 ? -13.129 0.205 3.082 1.00 0.00 32 GLY A N 16
ATOM 19182 C CA . GLY A 1 32 ? -11.818 -0.144 3.598 1.00 0.00 32 GLY A CA 16
ATOM 19183 C C . GLY A 1 32 ? -10.652 0.259 2.731 1.00 0.00 32 GLY A C 16
ATOM 19184 O O . GLY A 1 32 ? -9.727 0.848 3.249 1.00 0.00 32 GLY A O 16
ATOM 19188 N N . LEU A 1 33 ? -10.704 0.100 1.425 1.00 0.00 33 LEU A N 16
ATOM 19189 C CA . LEU A 1 33 ? -9.632 0.507 0.505 1.00 0.00 33 LEU A CA 16
ATOM 19190 C C . LEU A 1 33 ? -9.304 1.986 0.574 1.00 0.00 33 LEU A C 16
ATOM 19191 O O . LEU A 1 33 ? -8.153 2.373 0.570 1.00 0.00 33 LEU A O 16
ATOM 19207 N N . GLU A 1 34 ? -10.347 2.779 0.641 1.00 0.00 34 GLU A N 16
ATOM 19208 C CA . GLU A 1 34 ? -10.423 4.204 0.958 1.00 0.00 34 GLU A CA 16
ATOM 19209 C C . GLU A 1 34 ? -9.880 4.578 2.339 1.00 0.00 34 GLU A C 16
ATOM 19210 O O . GLU A 1 34 ? -9.314 5.657 2.524 1.00 0.00 34 GLU A O 16
ATOM 19222 N N . GLU A 1 35 ? -10.031 3.689 3.327 1.00 0.00 35 GLU A N 16
ATOM 19223 C CA . GLU A 1 35 ? -9.357 3.774 4.653 1.00 0.00 35 GLU A CA 16
ATOM 19224 C C . GLU A 1 35 ? -7.888 3.408 4.554 1.00 0.00 35 GLU A C 16
ATOM 19225 O O . GLU A 1 35 ? -7.074 4.091 5.161 1.00 0.00 35 GLU A O 16
ATOM 19237 N N . LEU A 1 36 ? -7.547 2.409 3.738 1.00 0.00 36 LEU A N 16
ATOM 19238 C CA . LEU A 1 36 ? -6.179 2.102 3.322 1.00 0.00 36 LEU A CA 16
ATOM 19239 C C . LEU A 1 36 ? -5.585 3.284 2.548 1.00 0.00 36 LEU A C 16
ATOM 19240 O O . LEU A 1 36 ? -4.415 3.600 2.706 1.00 0.00 36 LEU A O 16
ATOM 19256 N N . GLU A 1 37 ? -6.389 3.971 1.731 1.00 0.00 37 GLU A N 16
ATOM 19257 C CA . GLU A 1 37 ? -5.988 5.123 0.944 1.00 0.00 37 GLU A CA 16
ATOM 19258 C C . GLU A 1 37 ? -5.644 6.293 1.824 1.00 0.00 37 GLU A C 16
ATOM 19259 O O . GLU A 1 37 ? -4.590 6.905 1.681 1.00 0.00 37 GLU A O 16
ATOM 19271 N N . ALA A 1 38 ? -6.509 6.532 2.804 1.00 0.00 38 ALA A N 16
ATOM 19272 C CA . ALA A 1 38 ? -6.208 7.479 3.834 1.00 0.00 38 ALA A CA 16
ATOM 19273 C C . ALA A 1 38 ? -4.982 7.035 4.642 1.00 0.00 38 ALA A C 16
ATOM 19274 O O . ALA A 1 38 ? -4.049 7.808 4.783 1.00 0.00 38 ALA A O 16
ATOM 19281 N N . TYR A 1 39 ? -4.901 5.777 5.086 1.00 0.00 39 TYR A N 16
ATOM 19282 C CA . TYR A 1 39 ? -3.794 5.279 5.919 1.00 0.00 39 TYR A CA 16
ATOM 19283 C C . TYR A 1 39 ? -2.438 5.351 5.171 1.00 0.00 39 TYR A C 16
ATOM 19284 O O . TYR A 1 39 ? -1.408 5.654 5.777 1.00 0.00 39 TYR A O 16
ATOM 19302 N N . TYR A 1 40 ? -2.446 5.177 3.845 1.00 0.00 40 TYR A N 16
ATOM 19303 C CA . TYR A 1 40 ? -1.325 5.432 2.939 1.00 0.00 40 TYR A CA 16
ATOM 19304 C C . TYR A 1 40 ? -0.932 6.898 3.055 1.00 0.00 40 TYR A C 16
ATOM 19305 O O . TYR A 1 40 ? 0.163 7.215 3.514 1.00 0.00 40 TYR A O 16
ATOM 19323 N N . LYS A 1 41 ? -1.871 7.814 2.828 1.00 0.00 41 LYS A N 16
ATOM 19324 C CA . LYS A 1 41 ? -1.574 9.255 2.919 1.00 0.00 41 LYS A CA 16
ATOM 19325 C C . LYS A 1 41 ? -1.075 9.698 4.319 1.00 0.00 41 LYS A C 16
ATOM 19326 O O . LYS A 1 41 ? -0.162 10.517 4.454 1.00 0.00 41 LYS A O 16
ATOM 19345 N N . LYS A 1 42 ? -1.657 9.115 5.372 1.00 0.00 42 LYS A N 16
ATOM 19346 C CA . LYS A 1 42 ? -1.389 9.299 6.782 1.00 0.00 42 LYS A CA 16
ATOM 19347 C C . LYS A 1 42 ? -0.008 8.784 7.210 1.00 0.00 42 LYS A C 16
ATOM 19348 O O . LYS A 1 42 ? 0.636 9.421 8.028 1.00 0.00 42 LYS A O 16
ATOM 19367 N N . ARG A 1 43 ? 0.454 7.631 6.725 1.00 0.00 43 ARG A N 16
ATOM 19368 C CA . ARG A 1 43 ? 1.824 7.162 6.941 1.00 0.00 43 ARG A CA 16
ATOM 19369 C C . ARG A 1 43 ? 2.911 7.945 6.194 1.00 0.00 43 ARG A C 16
ATOM 19370 O O . ARG A 1 43 ? 4.003 8.154 6.702 1.00 0.00 43 ARG A O 16
ATOM 19391 N N . VAL A 1 44 ? 2.650 8.362 4.962 1.00 0.00 44 VAL A N 16
ATOM 19392 C CA . VAL A 1 44 ? 3.652 8.862 4.026 1.00 0.00 44 VAL A CA 16
ATOM 19393 C C . VAL A 1 44 ? 4.346 10.138 4.480 1.00 0.00 44 VAL A C 16
ATOM 19394 O O . VAL A 1 44 ? 5.558 10.289 4.346 1.00 0.00 44 VAL A O 16
ATOM 19407 N N . LYS A 1 45 ? 3.585 10.997 5.142 1.00 0.00 45 LYS A N 16
ATOM 19408 C CA . LYS A 1 45 ? 4.097 12.165 5.852 1.00 0.00 45 LYS A CA 16
ATOM 19409 C C . LYS A 1 45 ? 5.044 11.831 7.038 1.00 0.00 45 LYS A C 16
ATOM 19410 O O . LYS A 1 45 ? 5.939 12.602 7.395 1.00 0.00 45 LYS A O 16
ATOM 19429 N N . GLU A 1 46 ? 4.762 10.681 7.668 1.00 0.00 46 GLU A N 16
ATOM 19430 C CA . GLU A 1 46 ? 5.263 10.172 8.952 1.00 0.00 46 GLU A CA 16
ATOM 19431 C C . GLU A 1 46 ? 6.574 9.424 8.773 1.00 0.00 46 GLU A C 16
ATOM 19432 O O . GLU A 1 46 ? 7.293 9.151 9.738 1.00 0.00 46 GLU A O 16
ATOM 19444 N N . THR A 1 47 ? 6.902 9.163 7.509 1.00 0.00 47 THR A N 16
ATOM 19445 C CA . THR A 1 47 ? 8.226 8.699 7.091 1.00 0.00 47 THR A CA 16
ATOM 19446 C C . THR A 1 47 ? 8.658 9.411 5.803 1.00 0.00 47 THR A C 16
ATOM 19447 O O . THR A 1 47 ? 9.174 10.533 5.882 1.00 0.00 47 THR A O 16
ATOM 19458 N N . GLU A 1 48 ? 8.391 8.843 4.615 1.00 0.00 48 GLU A N 16
ATOM 19459 C CA . GLU A 1 48 ? 8.468 9.548 3.314 1.00 0.00 48 GLU A CA 16
ATOM 19460 C C . GLU A 1 48 ? 7.699 8.901 2.169 1.00 0.00 48 GLU A C 16
ATOM 19461 O O . GLU A 1 48 ? 7.127 9.596 1.326 1.00 0.00 48 GLU A O 16
ATOM 19473 N N . LEU A 1 49 ? 7.679 7.573 2.177 1.00 0.00 49 LEU A N 16
ATOM 19474 C CA . LEU A 1 49 ? 7.623 6.713 0.989 1.00 0.00 49 LEU A CA 16
ATOM 19475 C C . LEU A 1 49 ? 8.559 7.131 -0.165 1.00 0.00 49 LEU A C 16
ATOM 19476 O O . LEU A 1 49 ? 9.155 8.215 -0.202 1.00 0.00 49 LEU A O 16
ATOM 19492 N N . LYS A 1 50 ? 8.744 6.203 -1.084 1.00 0.00 50 LYS A N 16
ATOM 19493 C CA . LYS A 1 50 ? 9.556 6.376 -2.284 1.00 0.00 50 LYS A CA 16
ATOM 19494 C C . LYS A 1 50 ? 8.690 6.145 -3.518 1.00 0.00 50 LYS A C 16
ATOM 19495 O O . LYS A 1 50 ? 7.542 5.708 -3.415 1.00 0.00 50 LYS A O 16
ATOM 19514 N N . ASP A 1 51 ? 9.238 6.382 -4.709 1.00 0.00 51 ASP A N 16
ATOM 19515 C CA . ASP A 1 51 ? 8.471 6.151 -5.948 1.00 0.00 51 ASP A CA 16
ATOM 19516 C C . ASP A 1 51 ? 7.916 4.724 -5.958 1.00 0.00 51 ASP A C 16
ATOM 19517 O O . ASP A 1 51 ? 6.734 4.485 -6.161 1.00 0.00 51 ASP A O 16
ATOM 19526 N N . THR A 1 52 ? 8.759 3.783 -5.576 1.00 0.00 52 THR A N 16
ATOM 19527 C CA . THR A 1 52 ? 8.528 2.346 -5.689 1.00 0.00 52 THR A CA 16
ATOM 19528 C C . THR A 1 52 ? 7.296 1.847 -4.937 1.00 0.00 52 THR A C 16
ATOM 19529 O O . THR A 1 52 ? 6.593 1.001 -5.494 1.00 0.00 52 THR A O 16
ATOM 19540 N N . ASP A 1 53 ? 7.008 2.305 -3.701 1.00 0.00 53 ASP A N 16
ATOM 19541 C CA . ASP A 1 53 ? 5.719 1.961 -3.077 1.00 0.00 53 ASP A CA 16
ATOM 19542 C C . ASP A 1 53 ? 4.605 2.647 -3.840 1.00 0.00 53 ASP A C 16
ATOM 19543 O O . ASP A 1 53 ? 3.705 1.992 -4.344 1.00 0.00 53 ASP A O 16
ATOM 19552 N N . ASP A 1 54 ? 4.744 3.946 -4.044 1.00 0.00 54 ASP A N 16
ATOM 19553 C CA . ASP A 1 54 ? 3.659 4.875 -4.392 1.00 0.00 54 ASP A CA 16
ATOM 19554 C C . ASP A 1 54 ? 2.967 4.522 -5.700 1.00 0.00 54 ASP A C 16
ATOM 19555 O O . ASP A 1 54 ? 1.754 4.546 -5.799 1.00 0.00 54 ASP A O 16
ATOM 19564 N N . ILE A 1 55 ? 3.743 4.223 -6.725 1.00 0.00 55 ILE A N 16
ATOM 19565 C CA . ILE A 1 55 ? 3.237 3.808 -8.049 1.00 0.00 55 ILE A CA 16
ATOM 19566 C C . ILE A 1 55 ? 2.587 2.439 -8.005 1.00 0.00 55 ILE A C 16
ATOM 19567 O O . ILE A 1 55 ? 1.494 2.240 -8.525 1.00 0.00 55 ILE A O 16
ATOM 19583 N N . SER A 1 56 ? 3.279 1.495 -7.348 1.00 0.00 56 SER A N 16
ATOM 19584 C CA . SER A 1 56 ? 2.830 0.109 -7.336 1.00 0.00 56 SER A CA 16
ATOM 19585 C C . SER A 1 56 ? 1.504 0.035 -6.621 1.00 0.00 56 SER A C 16
ATOM 19586 O O . SER A 1 56 ? 0.534 -0.534 -7.114 1.00 0.00 56 SER A O 16
ATOM 19594 N N . VAL A 1 57 ? 1.513 0.656 -5.439 1.00 0.00 57 VAL A N 16
ATOM 19595 C CA . VAL A 1 57 ? 0.375 0.735 -4.599 1.00 0.00 57 VAL A CA 16
ATOM 19596 C C . VAL A 1 57 ? -0.705 1.596 -5.192 1.00 0.00 57 VAL A C 16
ATOM 19597 O O . VAL A 1 57 ? -1.782 1.077 -5.373 1.00 0.00 57 VAL A O 16
ATOM 19610 N N . ARG A 1 58 ? -0.452 2.786 -5.729 1.00 0.00 58 ARG A N 16
ATOM 19611 C CA . ARG A 1 58 ? -1.595 3.578 -6.178 1.00 0.00 58 ARG A CA 16
ATOM 19612 C C . ARG A 1 58 ? -2.253 2.971 -7.383 1.00 0.00 58 ARG A C 16
ATOM 19613 O O . ARG A 1 58 ? -3.468 2.989 -7.495 1.00 0.00 58 ARG A O 16
ATOM 19634 N N . ASP A 1 59 ? -1.446 2.392 -8.260 1.00 0.00 59 ASP A N 16
ATOM 19635 C CA . ASP A 1 59 ? -2.015 1.838 -9.481 1.00 0.00 59 ASP A CA 16
ATOM 19636 C C . ASP A 1 59 ? -2.874 0.594 -9.204 1.00 0.00 59 ASP A C 16
ATOM 19637 O O . ASP A 1 59 ? -3.758 0.241 -9.978 1.00 0.00 59 ASP A O 16
ATOM 19646 N N . ALA A 1 60 ? -2.491 -0.140 -8.158 1.00 0.00 60 ALA A N 16
ATOM 19647 C CA . ALA A 1 60 ? -3.161 -1.254 -7.497 1.00 0.00 60 ALA A CA 16
ATOM 19648 C C . ALA A 1 60 ? -4.394 -0.908 -6.670 1.00 0.00 60 ALA A C 16
ATOM 19649 O O . ALA A 1 60 ? -5.401 -1.581 -6.709 1.00 0.00 60 ALA A O 16
ATOM 19656 N N . LEU A 1 61 ? -4.242 0.090 -5.812 1.00 0.00 61 LEU A N 16
ATOM 19657 C CA . LEU A 1 61 ? -5.169 0.663 -4.863 1.00 0.00 61 LEU A CA 16
ATOM 19658 C C . LEU A 1 61 ? -6.264 1.429 -5.579 1.00 0.00 61 LEU A C 16
ATOM 19659 O O . LEU A 1 61 ? -7.419 1.041 -5.506 1.00 0.00 61 LEU A O 16
ATOM 19675 N N . ALA A 1 62 ? -5.877 2.339 -6.478 1.00 0.00 62 ALA A N 16
ATOM 19676 C CA . ALA A 1 62 ? -6.777 2.825 -7.524 1.00 0.00 62 ALA A CA 16
ATOM 19677 C C . ALA A 1 62 ? -7.248 1.731 -8.499 1.00 0.00 62 ALA A C 16
ATOM 19678 O O . ALA A 1 62 ? -8.363 1.773 -9.018 1.00 0.00 62 ALA A O 16
ATOM 19685 N N . GLY A 1 63 ? -6.382 0.732 -8.701 1.00 0.00 63 GLY A N 16
ATOM 19686 C CA . GLY A 1 63 ? -6.601 -0.506 -9.431 1.00 0.00 63 GLY A CA 16
ATOM 19687 C C . GLY A 1 63 ? -7.872 -1.177 -8.960 1.00 0.00 63 GLY A C 16
ATOM 19688 O O . GLY A 1 63 ? -8.813 -1.395 -9.718 1.00 0.00 63 GLY A O 16
ATOM 19692 N N . LYS A 1 64 ? -7.870 -1.432 -7.650 1.00 0.00 64 LYS A N 16
ATOM 19693 C CA . LYS A 1 64 ? -8.920 -2.006 -6.841 1.00 0.00 64 LYS A CA 16
ATOM 19694 C C . LYS A 1 64 ? -10.113 -1.080 -6.662 1.00 0.00 64 LYS A C 16
ATOM 19695 O O . LYS A 1 64 ? -11.234 -1.539 -6.599 1.00 0.00 64 LYS A O 16
ATOM 19714 N N . ARG A 1 65 ? -9.899 0.221 -6.579 1.00 0.00 65 ARG A N 16
ATOM 19715 C CA . ARG A 1 65 ? -10.932 1.195 -6.287 1.00 0.00 65 ARG A CA 16
ATOM 19716 C C . ARG A 1 65 ? -12.053 1.058 -7.290 1.00 0.00 65 ARG A C 16
ATOM 19717 O O . ARG A 1 65 ? -13.163 0.749 -6.896 1.00 0.00 65 ARG A O 16
ATOM 19738 N N . ALA A 1 66 ? -11.721 1.010 -8.575 1.00 0.00 66 ALA A N 16
ATOM 19739 C CA . ALA A 1 66 ? -12.717 0.813 -9.629 1.00 0.00 66 ALA A CA 16
ATOM 19740 C C . ALA A 1 66 ? -13.499 -0.496 -9.482 1.00 0.00 66 ALA A C 16
ATOM 19741 O O . ALA A 1 66 ? -14.692 -0.556 -9.782 1.00 0.00 66 ALA A O 16
ATOM 19748 N N . GLU A 1 67 ? -12.823 -1.558 -9.023 1.00 0.00 67 GLU A N 16
ATOM 19749 C CA . GLU A 1 67 ? -13.401 -2.891 -8.827 1.00 0.00 67 GLU A CA 16
ATOM 19750 C C . GLU A 1 67 ? -14.415 -2.857 -7.709 1.00 0.00 67 GLU A C 16
ATOM 19751 O O . GLU A 1 67 ? -15.471 -3.479 -7.753 1.00 0.00 67 GLU A O 16
ATOM 19763 N N . LEU A 1 68 ? -13.955 -2.236 -6.637 1.00 0.00 68 LEU A N 16
ATOM 19764 C CA . LEU A 1 68 ? -14.643 -2.054 -5.392 1.00 0.00 68 LEU A CA 16
ATOM 19765 C C . LEU A 1 68 ? -15.848 -1.139 -5.437 1.00 0.00 68 LEU A C 16
ATOM 19766 O O . LEU A 1 68 ? -16.793 -1.286 -4.674 1.00 0.00 68 LEU A O 16
ATOM 19782 N N . GLU A 1 69 ? -15.744 -0.143 -6.304 1.00 0.00 69 GLU A N 16
ATOM 19783 C CA . GLU A 1 69 ? -16.717 0.839 -6.714 1.00 0.00 69 GLU A CA 16
ATOM 19784 C C . GLU A 1 69 ? -17.756 0.233 -7.662 1.00 0.00 69 GLU A C 16
ATOM 19785 O O . GLU A 1 69 ? -18.936 0.583 -7.632 1.00 0.00 69 GLU A O 16
ATOM 19797 N N . ASP A 1 70 ? -17.297 -0.741 -8.454 1.00 0.00 70 ASP A N 16
ATOM 19798 C CA . ASP A 1 70 ? -18.135 -1.756 -9.120 1.00 0.00 70 ASP A CA 16
ATOM 19799 C C . ASP A 1 70 ? -18.670 -2.788 -8.107 1.00 0.00 70 ASP A C 16
ATOM 19800 O O . ASP A 1 70 ? -19.592 -3.542 -8.432 1.00 0.00 70 ASP A O 16
ATOM 19809 N N . SER A 1 71 ? -18.140 -2.770 -6.880 1.00 0.00 71 SER A N 16
ATOM 19810 C CA . SER A 1 71 ? -18.619 -3.574 -5.734 1.00 0.00 71 SER A CA 16
ATOM 19811 C C . SER A 1 71 ? -19.240 -2.724 -4.591 1.00 0.00 71 SER A C 16
ATOM 19812 O O . SER A 1 71 ? -19.299 -3.162 -3.439 1.00 0.00 71 SER A O 16
ATOM 19820 N N . ASP A 1 72 ? -19.686 -1.492 -4.903 1.00 0.00 72 ASP A N 16
ATOM 19821 C CA . ASP A 1 72 ? -20.073 -0.442 -3.933 1.00 0.00 72 ASP A CA 16
ATOM 19822 C C . ASP A 1 72 ? -21.155 -0.868 -2.916 1.00 0.00 72 ASP A C 16
ATOM 19823 O O . ASP A 1 72 ? -21.267 -0.272 -1.842 1.00 0.00 72 ASP A O 16
ATOM 19832 N N . ASP A 1 73 ? -21.953 -1.890 -3.258 1.00 0.00 73 ASP A N 16
ATOM 19833 C CA . ASP A 1 73 ? -23.132 -2.320 -2.480 1.00 0.00 73 ASP A CA 16
ATOM 19834 C C . ASP A 1 73 ? -22.841 -2.985 -1.129 1.00 0.00 73 ASP A C 16
ATOM 19835 O O . ASP A 1 73 ? -23.665 -2.961 -0.207 1.00 0.00 73 ASP A O 16
ATOM 19844 N N . GLU A 1 74 ? -21.632 -3.529 -1.016 1.00 0.00 74 GLU A N 16
ATOM 19845 C CA . GLU A 1 74 ? -20.999 -4.189 0.146 1.00 0.00 74 GLU A CA 16
ATOM 19846 C C . GLU A 1 74 ? -21.928 -5.090 0.982 1.00 0.00 74 GLU A C 16
ATOM 19847 O O . GLU A 1 74 ? -21.856 -5.154 2.214 1.00 0.00 74 GLU A O 16
ATOM 19859 N N . VAL A 1 75 ? -22.778 -5.820 0.262 1.00 0.00 75 VAL A N 16
ATOM 19860 C CA . VAL A 1 75 ? -23.503 -7.026 0.703 1.00 0.00 75 VAL A CA 16
ATOM 19861 C C . VAL A 1 75 ? -23.412 -8.068 -0.414 1.00 0.00 75 VAL A C 16
ATOM 19862 O O . VAL A 1 75 ? -23.594 -7.735 -1.586 1.00 0.00 75 VAL A O 16
ATOM 19875 N N . GLU A 1 76 ? -23.174 -9.329 -0.022 1.00 0.00 76 GLU A N 16
ATOM 19876 C CA . GLU A 1 76 ? -23.194 -10.604 -0.774 1.00 0.00 76 GLU A CA 16
ATOM 19877 C C . GLU A 1 76 ? -22.294 -10.752 -2.019 1.00 0.00 76 GLU A C 16
ATOM 19878 O O . GLU A 1 76 ? -21.751 -11.832 -2.242 1.00 0.00 76 GLU A O 16
ATOM 19890 N N . GLU A 1 77 ? -22.086 -9.681 -2.785 1.00 0.00 77 GLU A N 16
ATOM 19891 C CA . GLU A 1 77 ? -21.038 -9.539 -3.822 1.00 0.00 77 GLU A CA 16
ATOM 19892 C C . GLU A 1 77 ? -19.669 -9.326 -3.176 1.00 0.00 77 GLU A C 16
ATOM 19893 O O . GLU A 1 77 ? -18.642 -9.799 -3.658 1.00 0.00 77 GLU A O 16
ATOM 19905 N N . SER A 1 78 ? -19.718 -8.651 -2.029 1.00 0.00 78 SER A N 16
ATOM 19906 C CA . SER A 1 78 ? -18.691 -8.577 -0.998 1.00 0.00 78 SER A CA 16
ATOM 19907 C C . SER A 1 78 ? -19.351 -8.470 0.390 1.00 0.00 78 SER A C 16
ATOM 19908 O O . SER A 1 78 ? -20.433 -7.897 0.526 1.00 0.00 78 SER A O 16
ATOM 19916 N N . PHE A 1 79 ? -18.739 -9.068 1.415 1.00 0.00 79 PHE A N 16
ATOM 19917 C CA . PHE A 1 79 ? -19.336 -9.264 2.744 1.00 0.00 79 PHE A CA 16
ATOM 19918 C C . PHE A 1 79 ? -18.273 -9.340 3.868 1.00 0.00 79 PHE A C 16
ATOM 19919 O O . PHE A 1 79 ? -18.640 -9.064 5.037 1.00 0.00 79 PHE A O 16
ATOM 19937 N N . GLY A 1 1 ? 32.419 -14.316 4.109 1.00 0.00 1 GLY A N 17
ATOM 19938 C CA . GLY A 1 1 ? 32.302 -13.875 2.695 1.00 0.00 1 GLY A CA 17
ATOM 19939 C C . GLY A 1 1 ? 31.851 -12.428 2.588 1.00 0.00 1 GLY A C 17
ATOM 19940 O O . GLY A 1 1 ? 32.339 -11.569 3.322 1.00 0.00 1 GLY A O 17
ATOM 19946 N N . SER A 1 2 ? 30.924 -12.141 1.671 1.00 0.00 2 SER A N 17
ATOM 19947 C CA . SER A 1 2 ? 30.360 -10.795 1.447 1.00 0.00 2 SER A CA 17
ATOM 19948 C C . SER A 1 2 ? 29.664 -10.198 2.692 1.00 0.00 2 SER A C 17
ATOM 19949 O O . SER A 1 2 ? 29.141 -10.926 3.545 1.00 0.00 2 SER A O 17
ATOM 19957 N N . HIS A 1 3 ? 29.624 -8.861 2.775 1.00 0.00 3 HIS A N 17
ATOM 19958 C CA . HIS A 1 3 ? 29.158 -8.113 3.960 1.00 0.00 3 HIS A CA 17
ATOM 19959 C C . HIS A 1 3 ? 28.186 -6.946 3.643 1.00 0.00 3 HIS A C 17
ATOM 19960 O O . HIS A 1 3 ? 27.702 -6.269 4.553 1.00 0.00 3 HIS A O 17
ATOM 19974 N N . MET A 1 4 ? 27.875 -6.709 2.362 1.00 0.00 4 MET A N 17
ATOM 19975 C CA . MET A 1 4 ? 26.999 -5.622 1.892 1.00 0.00 4 MET A CA 17
ATOM 19976 C C . MET A 1 4 ? 26.325 -5.925 0.543 1.00 0.00 4 MET A C 17
ATOM 19977 O O . MET A 1 4 ? 26.816 -6.725 -0.259 1.00 0.00 4 MET A O 17
ATOM 19991 N N . LEU A 1 5 ? 25.202 -5.251 0.283 1.00 0.00 5 LEU A N 17
ATOM 19992 C CA . LEU A 1 5 ? 24.448 -5.322 -0.980 1.00 0.00 5 LEU A CA 17
ATOM 19993 C C . LEU A 1 5 ? 25.056 -4.473 -2.121 1.00 0.00 5 LEU A C 17
ATOM 19994 O O . LEU A 1 5 ? 24.784 -4.719 -3.299 1.00 0.00 5 LEU A O 17
ATOM 20010 N N . LEU A 1 6 ? 25.888 -3.479 -1.764 1.00 0.00 6 LEU A N 17
ATOM 20011 C CA . LEU A 1 6 ? 26.503 -2.473 -2.654 1.00 0.00 6 LEU A CA 17
ATOM 20012 C C . LEU A 1 6 ? 25.490 -1.675 -3.527 1.00 0.00 6 LEU A C 17
ATOM 20013 O O . LEU A 1 6 ? 25.836 -1.112 -4.569 1.00 0.00 6 LEU A O 17
ATOM 20029 N N . GLU A 1 7 ? 24.227 -1.610 -3.077 1.00 0.00 7 GLU A N 17
ATOM 20030 C CA . GLU A 1 7 ? 23.109 -0.863 -3.688 1.00 0.00 7 GLU A CA 17
ATOM 20031 C C . GLU A 1 7 ? 22.067 -0.498 -2.630 1.00 0.00 7 GLU A C 17
ATOM 20032 O O . GLU A 1 7 ? 21.382 -1.365 -2.084 1.00 0.00 7 GLU A O 17
ATOM 20044 N N . PHE A 1 8 ? 21.970 0.788 -2.316 1.00 0.00 8 PHE A N 17
ATOM 20045 C CA . PHE A 1 8 ? 21.170 1.315 -1.199 1.00 0.00 8 PHE A CA 17
ATOM 20046 C C . PHE A 1 8 ? 19.640 1.159 -1.358 1.00 0.00 8 PHE A C 17
ATOM 20047 O O . PHE A 1 8 ? 18.896 1.271 -0.380 1.00 0.00 8 PHE A O 17
ATOM 20064 N N . LYS A 1 9 ? 19.149 0.940 -2.586 1.00 0.00 9 LYS A N 17
ATOM 20065 C CA . LYS A 1 9 ? 17.711 0.820 -2.881 1.00 0.00 9 LYS A CA 17
ATOM 20066 C C . LYS A 1 9 ? 17.066 -0.532 -2.527 1.00 0.00 9 LYS A C 17
ATOM 20067 O O . LYS A 1 9 ? 15.883 -0.578 -2.199 1.00 0.00 9 LYS A O 17
ATOM 20086 N N . GLN A 1 10 ? 17.782 -1.656 -2.629 1.00 0.00 10 GLN A N 17
ATOM 20087 C CA . GLN A 1 10 ? 17.128 -2.950 -2.944 1.00 0.00 10 GLN A CA 17
ATOM 20088 C C . GLN A 1 10 ? 16.202 -3.450 -1.841 1.00 0.00 10 GLN A C 17
ATOM 20089 O O . GLN A 1 10 ? 15.081 -3.896 -2.084 1.00 0.00 10 GLN A O 17
ATOM 20103 N N . PHE A 1 11 ? 16.690 -3.341 -0.614 1.00 0.00 11 PHE A N 17
ATOM 20104 C CA . PHE A 1 11 ? 15.985 -3.776 0.580 1.00 0.00 11 PHE A CA 17
ATOM 20105 C C . PHE A 1 11 ? 14.733 -2.923 0.846 1.00 0.00 11 PHE A C 17
ATOM 20106 O O . PHE A 1 11 ? 13.716 -3.436 1.312 1.00 0.00 11 PHE A O 17
ATOM 20123 N N . LEU A 1 12 ? 14.782 -1.630 0.494 1.00 0.00 12 LEU A N 17
ATOM 20124 C CA . LEU A 1 12 ? 13.629 -0.726 0.519 1.00 0.00 12 LEU A CA 17
ATOM 20125 C C . LEU A 1 12 ? 12.633 -1.013 -0.599 1.00 0.00 12 LEU A C 17
ATOM 20126 O O . LEU A 1 12 ? 11.432 -0.824 -0.457 1.00 0.00 12 LEU A O 17
ATOM 20142 N N . TYR A 1 13 ? 13.137 -1.398 -1.753 1.00 0.00 13 TYR A N 17
ATOM 20143 C CA . TYR A 1 13 ? 12.341 -1.534 -2.966 1.00 0.00 13 TYR A CA 17
ATOM 20144 C C . TYR A 1 13 ? 11.605 -2.895 -3.014 1.00 0.00 13 TYR A C 17
ATOM 20145 O O . TYR A 1 13 ? 10.565 -3.021 -3.663 1.00 0.00 13 TYR A O 17
ATOM 20163 N N . GLU A 1 14 ? 12.066 -3.874 -2.212 1.00 0.00 14 GLU A N 17
ATOM 20164 C CA . GLU A 1 14 ? 11.297 -5.046 -1.725 1.00 0.00 14 GLU A CA 17
ATOM 20165 C C . GLU A 1 14 ? 10.321 -4.728 -0.576 1.00 0.00 14 GLU A C 17
ATOM 20166 O O . GLU A 1 14 ? 9.210 -5.250 -0.560 1.00 0.00 14 GLU A O 17
ATOM 20178 N N . ALA A 1 15 ? 10.710 -3.840 0.344 1.00 0.00 15 ALA A N 17
ATOM 20179 C CA . ALA A 1 15 ? 9.933 -3.416 1.535 1.00 0.00 15 ALA A CA 17
ATOM 20180 C C . ALA A 1 15 ? 8.542 -2.878 1.196 1.00 0.00 15 ALA A C 17
ATOM 20181 O O . ALA A 1 15 ? 7.560 -3.041 1.921 1.00 0.00 15 ALA A O 17
ATOM 20188 N N . SER A 1 16 ? 8.516 -2.187 0.065 1.00 0.00 16 SER A N 17
ATOM 20189 C CA . SER A 1 16 ? 7.487 -1.269 -0.392 1.00 0.00 16 SER A CA 17
ATOM 20190 C C . SER A 1 16 ? 6.091 -1.918 -0.524 1.00 0.00 16 SER A C 17
ATOM 20191 O O . SER A 1 16 ? 5.059 -1.291 -0.299 1.00 0.00 16 SER A O 17
ATOM 20199 N N . ILE A 1 17 ? 6.090 -3.198 -0.878 1.00 0.00 17 ILE A N 17
ATOM 20200 C CA . ILE A 1 17 ? 5.007 -3.954 -1.539 1.00 0.00 17 ILE A CA 17
ATOM 20201 C C . ILE A 1 17 ? 4.801 -5.323 -0.834 1.00 0.00 17 ILE A C 17
ATOM 20202 O O . ILE A 1 17 ? 4.036 -6.188 -1.272 1.00 0.00 17 ILE A O 17
ATOM 20218 N N . ASP A 1 18 ? 5.451 -5.499 0.325 1.00 0.00 18 ASP A N 17
ATOM 20219 C CA . ASP A 1 18 ? 5.479 -6.734 1.140 1.00 0.00 18 ASP A CA 17
ATOM 20220 C C . ASP A 1 18 ? 4.240 -6.924 2.036 1.00 0.00 18 ASP A C 17
ATOM 20221 O O . ASP A 1 18 ? 3.933 -8.053 2.427 1.00 0.00 18 ASP A O 17
ATOM 20230 N N . GLU A 1 19 ? 3.523 -5.832 2.336 1.00 0.00 19 GLU A N 17
ATOM 20231 C CA . GLU A 1 19 ? 2.339 -5.821 3.234 1.00 0.00 19 GLU A CA 17
ATOM 20232 C C . GLU A 1 19 ? 1.144 -5.080 2.632 1.00 0.00 19 GLU A C 17
ATOM 20233 O O . GLU A 1 19 ? 0.100 -5.692 2.438 1.00 0.00 19 GLU A O 17
ATOM 20245 N N . PHE A 1 20 ? 1.289 -3.798 2.276 1.00 0.00 20 PHE A N 17
ATOM 20246 C CA . PHE A 1 20 ? 0.181 -2.965 1.762 1.00 0.00 20 PHE A CA 17
ATOM 20247 C C . PHE A 1 20 ? -0.476 -3.550 0.520 1.00 0.00 20 PHE A C 17
ATOM 20248 O O . PHE A 1 20 ? -1.688 -3.602 0.439 1.00 0.00 20 PHE A O 17
ATOM 20265 N N . MET A 1 21 ? 0.288 -4.031 -0.441 1.00 0.00 21 MET A N 17
ATOM 20266 C CA . MET A 1 21 ? -0.248 -4.580 -1.709 1.00 0.00 21 MET A CA 17
ATOM 20267 C C . MET A 1 21 ? -1.206 -5.744 -1.471 1.00 0.00 21 MET A C 17
ATOM 20268 O O . MET A 1 21 ? -2.208 -5.896 -2.163 1.00 0.00 21 MET A O 17
ATOM 20282 N N . GLY A 1 22 ? -0.935 -6.523 -0.432 1.00 0.00 22 GLY A N 17
ATOM 20283 C CA . GLY A 1 22 ? -1.815 -7.552 0.091 1.00 0.00 22 GLY A CA 17
ATOM 20284 C C . GLY A 1 22 ? -2.996 -6.950 0.828 1.00 0.00 22 GLY A C 17
ATOM 20285 O O . GLY A 1 22 ? -4.093 -7.476 0.738 1.00 0.00 22 GLY A O 17
ATOM 20289 N N . LYS A 1 23 ? -2.791 -5.874 1.587 1.00 0.00 23 LYS A N 17
ATOM 20290 C CA . LYS A 1 23 ? -3.779 -5.255 2.429 1.00 0.00 23 LYS A CA 17
ATOM 20291 C C . LYS A 1 23 ? -4.857 -4.632 1.535 1.00 0.00 23 LYS A C 17
ATOM 20292 O O . LYS A 1 23 ? -6.046 -4.811 1.773 1.00 0.00 23 LYS A O 17
ATOM 20311 N N . ILE A 1 24 ? -4.430 -3.960 0.458 1.00 0.00 24 ILE A N 17
ATOM 20312 C CA . ILE A 1 24 ? -5.303 -3.495 -0.604 1.00 0.00 24 ILE A CA 17
ATOM 20313 C C . ILE A 1 24 ? -5.894 -4.605 -1.480 1.00 0.00 24 ILE A C 17
ATOM 20314 O O . ILE A 1 24 ? -7.082 -4.570 -1.783 1.00 0.00 24 ILE A O 17
ATOM 20330 N N . ALA A 1 25 ? -5.112 -5.617 -1.856 1.00 0.00 25 ALA A N 17
ATOM 20331 C CA . ALA A 1 25 ? -5.666 -6.768 -2.593 1.00 0.00 25 ALA A CA 17
ATOM 20332 C C . ALA A 1 25 ? -6.703 -7.553 -1.758 1.00 0.00 25 ALA A C 17
ATOM 20333 O O . ALA A 1 25 ? -7.606 -8.188 -2.304 1.00 0.00 25 ALA A O 17
ATOM 20340 N N . SER A 1 26 ? -6.620 -7.424 -0.428 1.00 0.00 26 SER A N 17
ATOM 20341 C CA . SER A 1 26 ? -7.511 -8.021 0.567 1.00 0.00 26 SER A CA 17
ATOM 20342 C C . SER A 1 26 ? -8.539 -7.024 1.132 1.00 0.00 26 SER A C 17
ATOM 20343 O O . SER A 1 26 ? -9.182 -7.295 2.152 1.00 0.00 26 SER A O 17
ATOM 20351 N N . CYS A 1 27 ? -8.707 -5.846 0.533 1.00 0.00 27 CYS A N 17
ATOM 20352 C CA . CYS A 1 27 ? -9.375 -4.756 1.222 1.00 0.00 27 CYS A CA 17
ATOM 20353 C C . CYS A 1 27 ? -10.888 -5.018 1.387 1.00 0.00 27 CYS A C 17
ATOM 20354 O O . CYS A 1 27 ? -11.550 -4.389 2.210 1.00 0.00 27 CYS A O 17
ATOM 20362 N N . GLN A 1 28 ? -11.422 -5.951 0.571 1.00 0.00 28 GLN A N 17
ATOM 20363 C CA . GLN A 1 28 ? -12.739 -6.637 0.577 1.00 0.00 28 GLN A CA 17
ATOM 20364 C C . GLN A 1 28 ? -13.994 -5.745 0.540 1.00 0.00 28 GLN A C 17
ATOM 20365 O O . GLN A 1 28 ? -15.126 -6.218 0.469 1.00 0.00 28 GLN A O 17
ATOM 20379 N N . THR A 1 29 ? -13.771 -4.440 0.573 1.00 0.00 29 THR A N 17
ATOM 20380 C CA . THR A 1 29 ? -14.732 -3.342 0.661 1.00 0.00 29 THR A CA 17
ATOM 20381 C C . THR A 1 29 ? -14.067 -2.144 0.033 1.00 0.00 29 THR A C 17
ATOM 20382 O O . THR A 1 29 ? -12.865 -1.950 0.219 1.00 0.00 29 THR A O 17
ATOM 20393 N N . LEU A 1 30 ? -14.812 -1.313 -0.695 1.00 0.00 30 LEU A N 17
ATOM 20394 C CA . LEU A 1 30 ? -14.202 -0.078 -1.159 1.00 0.00 30 LEU A CA 17
ATOM 20395 C C . LEU A 1 30 ? -14.016 0.864 0.009 1.00 0.00 30 LEU A C 17
ATOM 20396 O O . LEU A 1 30 ? -13.076 1.620 0.107 1.00 0.00 30 LEU A O 17
ATOM 20412 N N . GLU A 1 31 ? -14.966 0.791 0.904 1.00 0.00 31 GLU A N 17
ATOM 20413 C CA . GLU A 1 31 ? -15.093 1.612 2.065 1.00 0.00 31 GLU A CA 17
ATOM 20414 C C . GLU A 1 31 ? -13.913 1.414 2.995 1.00 0.00 31 GLU A C 17
ATOM 20415 O O . GLU A 1 31 ? -13.426 2.364 3.587 1.00 0.00 31 GLU A O 17
ATOM 20427 N N . GLY A 1 32 ? -13.422 0.180 3.043 1.00 0.00 32 GLY A N 17
ATOM 20428 C CA . GLY A 1 32 ? -12.107 -0.148 3.581 1.00 0.00 32 GLY A CA 17
ATOM 20429 C C . GLY A 1 32 ? -10.922 0.244 2.741 1.00 0.00 32 GLY A C 17
ATOM 20430 O O . GLY A 1 32 ? -9.983 0.805 3.273 1.00 0.00 32 GLY A O 17
ATOM 20434 N N . LEU A 1 33 ? -10.951 0.060 1.436 1.00 0.00 33 LEU A N 17
ATOM 20435 C CA . LEU A 1 33 ? -9.875 0.465 0.526 1.00 0.00 33 LEU A CA 17
ATOM 20436 C C . LEU A 1 33 ? -9.564 1.953 0.565 1.00 0.00 33 LEU A C 17
ATOM 20437 O O . LEU A 1 33 ? -8.426 2.363 0.562 1.00 0.00 33 LEU A O 17
ATOM 20453 N N . GLU A 1 34 ? -10.609 2.737 0.625 1.00 0.00 34 GLU A N 17
ATOM 20454 C CA . GLU A 1 34 ? -10.685 4.167 0.909 1.00 0.00 34 GLU A CA 17
ATOM 20455 C C . GLU A 1 34 ? -10.163 4.564 2.298 1.00 0.00 34 GLU A C 17
ATOM 20456 O O . GLU A 1 34 ? -9.593 5.640 2.473 1.00 0.00 34 GLU A O 17
ATOM 20468 N N . GLU A 1 35 ? -10.347 3.686 3.294 1.00 0.00 35 GLU A N 17
ATOM 20469 C CA . GLU A 1 35 ? -9.725 3.807 4.640 1.00 0.00 35 GLU A CA 17
ATOM 20470 C C . GLU A 1 35 ? -8.246 3.458 4.604 1.00 0.00 35 GLU A C 17
ATOM 20471 O O . GLU A 1 35 ? -7.458 4.185 5.197 1.00 0.00 35 GLU A O 17
ATOM 20483 N N . LEU A 1 36 ? -7.865 2.440 3.831 1.00 0.00 36 LEU A N 17
ATOM 20484 C CA . LEU A 1 36 ? -6.489 2.102 3.456 1.00 0.00 36 LEU A CA 17
ATOM 20485 C C . LEU A 1 36 ? -5.886 3.272 2.663 1.00 0.00 36 LEU A C 17
ATOM 20486 O O . LEU A 1 36 ? -4.720 3.605 2.843 1.00 0.00 36 LEU A O 17
ATOM 20502 N N . GLU A 1 37 ? -6.673 3.939 1.819 1.00 0.00 37 GLU A N 17
ATOM 20503 C CA . GLU A 1 37 ? -6.237 5.046 0.999 1.00 0.00 37 GLU A CA 17
ATOM 20504 C C . GLU A 1 37 ? -5.903 6.252 1.831 1.00 0.00 37 GLU A C 17
ATOM 20505 O O . GLU A 1 37 ? -4.845 6.857 1.683 1.00 0.00 37 GLU A O 17
ATOM 20517 N N . ALA A 1 38 ? -6.803 6.540 2.764 1.00 0.00 38 ALA A N 17
ATOM 20518 C CA . ALA A 1 38 ? -6.540 7.543 3.755 1.00 0.00 38 ALA A CA 17
ATOM 20519 C C . ALA A 1 38 ? -5.329 7.133 4.610 1.00 0.00 38 ALA A C 17
ATOM 20520 O O . ALA A 1 38 ? -4.383 7.897 4.723 1.00 0.00 38 ALA A O 17
ATOM 20527 N N . TYR A 1 39 ? -5.275 5.908 5.129 1.00 0.00 39 TYR A N 17
ATOM 20528 C CA . TYR A 1 39 ? -4.198 5.461 6.018 1.00 0.00 39 TYR A CA 17
ATOM 20529 C C . TYR A 1 39 ? -2.815 5.468 5.314 1.00 0.00 39 TYR A C 17
ATOM 20530 O O . TYR A 1 39 ? -1.807 5.826 5.932 1.00 0.00 39 TYR A O 17
ATOM 20548 N N . TYR A 1 40 ? -2.779 5.192 4.003 1.00 0.00 40 TYR A N 17
ATOM 20549 C CA . TYR A 1 40 ? -1.625 5.408 3.133 1.00 0.00 40 TYR A CA 17
ATOM 20550 C C . TYR A 1 40 ? -1.245 6.894 3.143 1.00 0.00 40 TYR A C 17
ATOM 20551 O O . TYR A 1 40 ? -0.152 7.261 3.580 1.00 0.00 40 TYR A O 17
ATOM 20569 N N . LYS A 1 41 ? -2.186 7.781 2.805 1.00 0.00 41 LYS A N 17
ATOM 20570 C CA . LYS A 1 41 ? -1.934 9.226 2.749 1.00 0.00 41 LYS A CA 17
ATOM 20571 C C . LYS A 1 41 ? -1.482 9.815 4.099 1.00 0.00 41 LYS A C 17
ATOM 20572 O O . LYS A 1 41 ? -0.616 10.684 4.126 1.00 0.00 41 LYS A O 17
ATOM 20591 N N . LYS A 1 42 ? -2.044 9.325 5.202 1.00 0.00 42 LYS A N 17
ATOM 20592 C CA . LYS A 1 42 ? -1.829 9.693 6.588 1.00 0.00 42 LYS A CA 17
ATOM 20593 C C . LYS A 1 42 ? -0.405 9.362 7.068 1.00 0.00 42 LYS A C 17
ATOM 20594 O O . LYS A 1 42 ? 0.235 10.165 7.745 1.00 0.00 42 LYS A O 17
ATOM 20613 N N . ARG A 1 43 ? 0.111 8.191 6.693 1.00 0.00 43 ARG A N 17
ATOM 20614 C CA . ARG A 1 43 ? 1.490 7.778 6.943 1.00 0.00 43 ARG A CA 17
ATOM 20615 C C . ARG A 1 43 ? 2.562 8.519 6.135 1.00 0.00 43 ARG A C 17
ATOM 20616 O O . ARG A 1 43 ? 3.604 8.879 6.668 1.00 0.00 43 ARG A O 17
ATOM 20637 N N . VAL A 1 44 ? 2.372 8.698 4.834 1.00 0.00 44 VAL A N 17
ATOM 20638 C CA . VAL A 1 44 ? 3.386 9.052 3.835 1.00 0.00 44 VAL A CA 17
ATOM 20639 C C . VAL A 1 44 ? 4.163 10.333 4.085 1.00 0.00 44 VAL A C 17
ATOM 20640 O O . VAL A 1 44 ? 5.312 10.474 3.671 1.00 0.00 44 VAL A O 17
ATOM 20653 N N . LYS A 1 45 ? 3.552 11.227 4.845 1.00 0.00 45 LYS A N 17
ATOM 20654 C CA . LYS A 1 45 ? 4.150 12.456 5.362 1.00 0.00 45 LYS A CA 17
ATOM 20655 C C . LYS A 1 45 ? 5.017 12.288 6.639 1.00 0.00 45 LYS A C 17
ATOM 20656 O O . LYS A 1 45 ? 5.965 13.036 6.883 1.00 0.00 45 LYS A O 17
ATOM 20675 N N . GLU A 1 46 ? 4.637 11.299 7.457 1.00 0.00 46 GLU A N 17
ATOM 20676 C CA . GLU A 1 46 ? 5.141 10.880 8.779 1.00 0.00 46 GLU A CA 17
ATOM 20677 C C . GLU A 1 46 ? 6.376 9.985 8.651 1.00 0.00 46 GLU A C 17
ATOM 20678 O O . GLU A 1 46 ? 7.095 9.727 9.622 1.00 0.00 46 GLU A O 17
ATOM 20690 N N . THR A 1 47 ? 6.632 9.556 7.418 1.00 0.00 47 THR A N 17
ATOM 20691 C CA . THR A 1 47 ? 7.777 8.733 7.031 1.00 0.00 47 THR A CA 17
ATOM 20692 C C . THR A 1 47 ? 8.239 9.038 5.583 1.00 0.00 47 THR A C 17
ATOM 20693 O O . THR A 1 47 ? 8.211 10.202 5.166 1.00 0.00 47 THR A O 17
ATOM 20704 N N . GLU A 1 48 ? 8.753 8.057 4.830 1.00 0.00 48 GLU A N 17
ATOM 20705 C CA . GLU A 1 48 ? 9.724 8.206 3.737 1.00 0.00 48 GLU A CA 17
ATOM 20706 C C . GLU A 1 48 ? 9.379 7.318 2.555 1.00 0.00 48 GLU A C 17
ATOM 20707 O O . GLU A 1 48 ? 10.237 6.669 1.952 1.00 0.00 48 GLU A O 17
ATOM 20719 N N . LEU A 1 49 ? 8.081 7.259 2.269 1.00 0.00 49 LEU A N 17
ATOM 20720 C CA . LEU A 1 49 ? 7.504 6.673 1.060 1.00 0.00 49 LEU A CA 17
ATOM 20721 C C . LEU A 1 49 ? 8.332 7.109 -0.162 1.00 0.00 49 LEU A C 17
ATOM 20722 O O . LEU A 1 49 ? 8.420 8.284 -0.536 1.00 0.00 49 LEU A O 17
ATOM 20738 N N . LYS A 1 50 ? 9.016 6.110 -0.706 1.00 0.00 50 LYS A N 17
ATOM 20739 C CA . LYS A 1 50 ? 9.839 6.205 -1.901 1.00 0.00 50 LYS A CA 17
ATOM 20740 C C . LYS A 1 50 ? 8.955 6.107 -3.145 1.00 0.00 50 LYS A C 17
ATOM 20741 O O . LYS A 1 50 ? 7.817 5.634 -3.068 1.00 0.00 50 LYS A O 17
ATOM 20760 N N . ASP A 1 51 ? 9.507 6.445 -4.302 1.00 0.00 51 ASP A N 17
ATOM 20761 C CA . ASP A 1 51 ? 8.776 6.357 -5.575 1.00 0.00 51 ASP A CA 17
ATOM 20762 C C . ASP A 1 51 ? 8.181 4.969 -5.806 1.00 0.00 51 ASP A C 17
ATOM 20763 O O . ASP A 1 51 ? 7.009 4.829 -6.125 1.00 0.00 51 ASP A O 17
ATOM 20772 N N . THR A 1 52 ? 8.961 3.934 -5.525 1.00 0.00 52 THR A N 17
ATOM 20773 C CA . THR A 1 52 ? 8.628 2.541 -5.831 1.00 0.00 52 THR A CA 17
ATOM 20774 C C . THR A 1 52 ? 7.352 2.058 -5.153 1.00 0.00 52 THR A C 17
ATOM 20775 O O . THR A 1 52 ? 6.497 1.472 -5.812 1.00 0.00 52 THR A O 17
ATOM 20786 N N . ASP A 1 53 ? 7.217 2.303 -3.837 1.00 0.00 53 ASP A N 17
ATOM 20787 C CA . ASP A 1 53 ? 6.009 1.928 -3.089 1.00 0.00 53 ASP A CA 17
ATOM 20788 C C . ASP A 1 53 ? 4.825 2.671 -3.668 1.00 0.00 53 ASP A C 17
ATOM 20789 O O . ASP A 1 53 ? 3.834 2.050 -4.055 1.00 0.00 53 ASP A O 17
ATOM 20798 N N . ASP A 1 54 ? 5.010 3.978 -3.865 1.00 0.00 54 ASP A N 17
ATOM 20799 C CA . ASP A 1 54 ? 3.877 4.834 -4.159 1.00 0.00 54 ASP A CA 17
ATOM 20800 C C . ASP A 1 54 ? 3.193 4.439 -5.454 1.00 0.00 54 ASP A C 17
ATOM 20801 O O . ASP A 1 54 ? 1.987 4.236 -5.476 1.00 0.00 54 ASP A O 17
ATOM 20810 N N . ILE A 1 55 ? 3.962 4.209 -6.517 1.00 0.00 55 ILE A N 17
ATOM 20811 C CA . ILE A 1 55 ? 3.341 3.801 -7.788 1.00 0.00 55 ILE A CA 17
ATOM 20812 C C . ILE A 1 55 ? 2.745 2.409 -7.744 1.00 0.00 55 ILE A C 17
ATOM 20813 O O . ILE A 1 55 ? 1.615 2.183 -8.172 1.00 0.00 55 ILE A O 17
ATOM 20829 N N . SER A 1 56 ? 3.527 1.474 -7.203 1.00 0.00 56 SER A N 17
ATOM 20830 C CA . SER A 1 56 ? 3.137 0.076 -7.284 1.00 0.00 56 SER A CA 17
ATOM 20831 C C . SER A 1 56 ? 1.849 -0.203 -6.509 1.00 0.00 56 SER A C 17
ATOM 20832 O O . SER A 1 56 ? 0.910 -0.829 -7.002 1.00 0.00 56 SER A O 17
ATOM 20840 N N . VAL A 1 57 ? 1.854 0.269 -5.265 1.00 0.00 57 VAL A N 17
ATOM 20841 C CA . VAL A 1 57 ? 0.727 0.204 -4.351 1.00 0.00 57 VAL A CA 17
ATOM 20842 C C . VAL A 1 57 ? -0.435 1.075 -4.772 1.00 0.00 57 VAL A C 17
ATOM 20843 O O . VAL A 1 57 ? -1.548 0.581 -4.824 1.00 0.00 57 VAL A O 17
ATOM 20856 N N . ARG A 1 58 ? -0.204 2.332 -5.165 1.00 0.00 58 ARG A N 17
ATOM 20857 C CA . ARG A 1 58 ? -1.342 3.207 -5.492 1.00 0.00 58 ARG A CA 17
ATOM 20858 C C . ARG A 1 58 ? -2.032 2.735 -6.748 1.00 0.00 58 ARG A C 17
ATOM 20859 O O . ARG A 1 58 ? -3.247 2.785 -6.830 1.00 0.00 58 ARG A O 17
ATOM 20880 N N . ASP A 1 59 ? -1.262 2.263 -7.718 1.00 0.00 59 ASP A N 17
ATOM 20881 C CA . ASP A 1 59 ? -1.865 1.849 -8.982 1.00 0.00 59 ASP A CA 17
ATOM 20882 C C . ASP A 1 59 ? -2.748 0.604 -8.815 1.00 0.00 59 ASP A C 17
ATOM 20883 O O . ASP A 1 59 ? -3.665 0.367 -9.591 1.00 0.00 59 ASP A O 17
ATOM 20892 N N . ALA A 1 60 ? -2.369 -0.241 -7.861 1.00 0.00 60 ALA A N 17
ATOM 20893 C CA . ALA A 1 60 ? -3.092 -1.376 -7.302 1.00 0.00 60 ALA A CA 17
ATOM 20894 C C . ALA A 1 60 ? -4.292 -1.032 -6.411 1.00 0.00 60 ALA A C 17
ATOM 20895 O O . ALA A 1 60 ? -5.341 -1.648 -6.489 1.00 0.00 60 ALA A O 17
ATOM 20902 N N . LEU A 1 61 ? -4.123 -0.054 -5.527 1.00 0.00 61 LEU A N 17
ATOM 20903 C CA . LEU A 1 61 ? -5.105 0.473 -4.608 1.00 0.00 61 LEU A CA 17
ATOM 20904 C C . LEU A 1 61 ? -6.197 1.188 -5.382 1.00 0.00 61 LEU A C 17
ATOM 20905 O O . LEU A 1 61 ? -7.346 0.777 -5.341 1.00 0.00 61 LEU A O 17
ATOM 20921 N N . ALA A 1 62 ? -5.794 2.102 -6.261 1.00 0.00 62 ALA A N 17
ATOM 20922 C CA . ALA A 1 62 ? -6.645 2.655 -7.301 1.00 0.00 62 ALA A CA 17
ATOM 20923 C C . ALA A 1 62 ? -7.142 1.589 -8.301 1.00 0.00 62 ALA A C 17
ATOM 20924 O O . ALA A 1 62 ? -8.231 1.685 -8.865 1.00 0.00 62 ALA A O 17
ATOM 20931 N N . GLY A 1 63 ? -6.304 0.569 -8.491 1.00 0.00 63 GLY A N 17
ATOM 20932 C CA . GLY A 1 63 ? -6.489 -0.634 -9.264 1.00 0.00 63 GLY A CA 17
ATOM 20933 C C . GLY A 1 63 ? -7.765 -1.317 -8.836 1.00 0.00 63 GLY A C 17
ATOM 20934 O O . GLY A 1 63 ? -8.667 -1.544 -9.629 1.00 0.00 63 GLY A O 17
ATOM 20938 N N . LYS A 1 64 ? -7.818 -1.618 -7.531 1.00 0.00 64 LYS A N 17
ATOM 20939 C CA . LYS A 1 64 ? -8.945 -2.181 -6.809 1.00 0.00 64 LYS A CA 17
ATOM 20940 C C . LYS A 1 64 ? -10.108 -1.212 -6.655 1.00 0.00 64 LYS A C 17
ATOM 20941 O O . LYS A 1 64 ? -11.254 -1.615 -6.644 1.00 0.00 64 LYS A O 17
ATOM 20960 N N . ARG A 1 65 ? -9.842 0.071 -6.496 1.00 0.00 65 ARG A N 17
ATOM 20961 C CA . ARG A 1 65 ? -10.842 1.082 -6.198 1.00 0.00 65 ARG A CA 17
ATOM 20962 C C . ARG A 1 65 ? -11.923 1.058 -7.254 1.00 0.00 65 ARG A C 17
ATOM 20963 O O . ARG A 1 65 ? -13.062 0.782 -6.925 1.00 0.00 65 ARG A O 17
ATOM 20984 N N . ALA A 1 66 ? -11.552 1.073 -8.528 1.00 0.00 66 ALA A N 17
ATOM 20985 C CA . ALA A 1 66 ? -12.521 1.002 -9.622 1.00 0.00 66 ALA A CA 17
ATOM 20986 C C . ALA A 1 66 ? -13.381 -0.265 -9.566 1.00 0.00 66 ALA A C 17
ATOM 20987 O O . ALA A 1 66 ? -14.559 -0.248 -9.938 1.00 0.00 66 ALA A O 17
ATOM 20994 N N . GLU A 1 67 ? -12.771 -1.378 -9.147 1.00 0.00 67 GLU A N 17
ATOM 20995 C CA . GLU A 1 67 ? -13.425 -2.676 -9.063 1.00 0.00 67 GLU A CA 17
ATOM 20996 C C . GLU A 1 67 ? -14.483 -2.647 -7.991 1.00 0.00 67 GLU A C 17
ATOM 20997 O O . GLU A 1 67 ? -15.579 -3.176 -8.106 1.00 0.00 67 GLU A O 17
ATOM 21009 N N . LEU A 1 68 ? -14.036 -2.121 -6.860 1.00 0.00 68 LEU A N 17
ATOM 21010 C CA . LEU A 1 68 ? -14.778 -1.973 -5.641 1.00 0.00 68 LEU A CA 17
ATOM 21011 C C . LEU A 1 68 ? -15.924 -0.977 -5.698 1.00 0.00 68 LEU A C 17
ATOM 21012 O O . LEU A 1 68 ? -16.918 -1.092 -4.991 1.00 0.00 68 LEU A O 17
ATOM 21028 N N . GLU A 1 69 ? -15.714 0.052 -6.501 1.00 0.00 69 GLU A N 17
ATOM 21029 C CA . GLU A 1 69 ? -16.593 1.162 -6.794 1.00 0.00 69 GLU A CA 17
ATOM 21030 C C . GLU A 1 69 ? -17.716 0.728 -7.724 1.00 0.00 69 GLU A C 17
ATOM 21031 O O . GLU A 1 69 ? -18.851 1.190 -7.605 1.00 0.00 69 GLU A O 17
ATOM 21043 N N . ASP A 1 70 ? -17.382 -0.235 -8.590 1.00 0.00 70 ASP A N 17
ATOM 21044 C CA . ASP A 1 70 ? -18.374 -1.086 -9.256 1.00 0.00 70 ASP A CA 17
ATOM 21045 C C . ASP A 1 70 ? -19.020 -2.026 -8.241 1.00 0.00 70 ASP A C 17
ATOM 21046 O O . ASP A 1 70 ? -20.204 -2.357 -8.382 1.00 0.00 70 ASP A O 17
ATOM 21055 N N . SER A 1 71 ? -18.253 -2.437 -7.215 1.00 0.00 71 SER A N 17
ATOM 21056 C CA . SER A 1 71 ? -18.770 -3.431 -6.260 1.00 0.00 71 SER A CA 17
ATOM 21057 C C . SER A 1 71 ? -19.827 -2.877 -5.289 1.00 0.00 71 SER A C 17
ATOM 21058 O O . SER A 1 71 ? -20.808 -3.538 -4.934 1.00 0.00 71 SER A O 17
ATOM 21066 N N . ASP A 1 72 ? -19.591 -1.633 -4.899 1.00 0.00 72 ASP A N 17
ATOM 21067 C CA . ASP A 1 72 ? -20.187 -0.749 -3.869 1.00 0.00 72 ASP A CA 17
ATOM 21068 C C . ASP A 1 72 ? -20.398 -1.345 -2.461 1.00 0.00 72 ASP A C 17
ATOM 21069 O O . ASP A 1 72 ? -20.557 -0.585 -1.503 1.00 0.00 72 ASP A O 17
ATOM 21078 N N . ASP A 1 73 ? -20.307 -2.671 -2.308 1.00 0.00 73 ASP A N 17
ATOM 21079 C CA . ASP A 1 73 ? -20.640 -3.464 -1.109 1.00 0.00 73 ASP A CA 17
ATOM 21080 C C . ASP A 1 73 ? -21.954 -2.976 -0.441 1.00 0.00 73 ASP A C 17
ATOM 21081 O O . ASP A 1 73 ? -22.860 -2.536 -1.159 1.00 0.00 73 ASP A O 17
ATOM 21090 N N . GLU A 1 74 ? -22.104 -3.085 0.887 1.00 0.00 74 GLU A N 17
ATOM 21091 C CA . GLU A 1 74 ? -22.602 -2.074 1.834 1.00 0.00 74 GLU A CA 17
ATOM 21092 C C . GLU A 1 74 ? -22.607 -2.580 3.273 1.00 0.00 74 GLU A C 17
ATOM 21093 O O . GLU A 1 74 ? -23.077 -3.690 3.532 1.00 0.00 74 GLU A O 17
ATOM 21105 N N . VAL A 1 75 ? -22.080 -1.770 4.197 1.00 0.00 75 VAL A N 17
ATOM 21106 C CA . VAL A 1 75 ? -21.718 -2.061 5.611 1.00 0.00 75 VAL A CA 17
ATOM 21107 C C . VAL A 1 75 ? -20.735 -3.214 5.831 1.00 0.00 75 VAL A C 17
ATOM 21108 O O . VAL A 1 75 ? -19.730 -3.082 6.541 1.00 0.00 75 VAL A O 17
ATOM 21121 N N . GLU A 1 76 ? -21.061 -4.358 5.249 1.00 0.00 76 GLU A N 17
ATOM 21122 C CA . GLU A 1 76 ? -20.508 -5.691 5.498 1.00 0.00 76 GLU A CA 17
ATOM 21123 C C . GLU A 1 76 ? -20.527 -6.588 4.255 1.00 0.00 76 GLU A C 17
ATOM 21124 O O . GLU A 1 76 ? -19.614 -7.399 4.083 1.00 0.00 76 GLU A O 17
ATOM 21136 N N . GLU A 1 77 ? -21.562 -6.438 3.406 1.00 0.00 77 GLU A N 17
ATOM 21137 C CA . GLU A 1 77 ? -21.783 -7.177 2.161 1.00 0.00 77 GLU A CA 17
ATOM 21138 C C . GLU A 1 77 ? -22.604 -6.364 1.171 1.00 0.00 77 GLU A C 17
ATOM 21139 O O . GLU A 1 77 ? -22.170 -6.144 0.044 1.00 0.00 77 GLU A O 17
ATOM 21151 N N . SER A 1 78 ? -23.827 -5.975 1.552 1.00 0.00 78 SER A N 17
ATOM 21152 C CA . SER A 1 78 ? -24.868 -5.442 0.642 1.00 0.00 78 SER A CA 17
ATOM 21153 C C . SER A 1 78 ? -26.049 -4.747 1.375 1.00 0.00 78 SER A C 17
ATOM 21154 O O . SER A 1 78 ? -27.172 -4.716 0.855 1.00 0.00 78 SER A O 17
ATOM 21162 N N . PHE A 1 79 ? -25.823 -4.262 2.604 1.00 0.00 79 PHE A N 17
ATOM 21163 C CA . PHE A 1 79 ? -26.847 -3.758 3.540 1.00 0.00 79 PHE A CA 17
ATOM 21164 C C . PHE A 1 79 ? -27.801 -2.692 2.946 1.00 0.00 79 PHE A C 17
ATOM 21165 O O . PHE A 1 79 ? -29.037 -2.886 3.051 1.00 0.00 79 PHE A O 17
ATOM 21183 N N . GLY A 1 1 ? 17.289 -15.951 -0.820 1.00 0.00 1 GLY A N 18
ATOM 21184 C CA . GLY A 1 1 ? 17.567 -15.170 -2.052 1.00 0.00 1 GLY A CA 18
ATOM 21185 C C . GLY A 1 1 ? 18.555 -15.883 -2.959 1.00 0.00 1 GLY A C 18
ATOM 21186 O O . GLY A 1 1 ? 19.578 -16.390 -2.495 1.00 0.00 1 GLY A O 18
ATOM 21192 N N . SER A 1 2 ? 18.267 -15.929 -4.263 1.00 0.00 2 SER A N 18
ATOM 21193 C CA . SER A 1 2 ? 19.100 -16.594 -5.285 1.00 0.00 2 SER A CA 18
ATOM 21194 C C . SER A 1 2 ? 20.452 -15.905 -5.578 1.00 0.00 2 SER A C 18
ATOM 21195 O O . SER A 1 2 ? 21.354 -16.524 -6.155 1.00 0.00 2 SER A O 18
ATOM 21203 N N . HIS A 1 3 ? 20.612 -14.636 -5.180 1.00 0.00 3 HIS A N 18
ATOM 21204 C CA . HIS A 1 3 ? 21.830 -13.828 -5.326 1.00 0.00 3 HIS A CA 18
ATOM 21205 C C . HIS A 1 3 ? 21.974 -12.785 -4.192 1.00 0.00 3 HIS A C 18
ATOM 21206 O O . HIS A 1 3 ? 21.024 -12.522 -3.442 1.00 0.00 3 HIS A O 18
ATOM 21220 N N . MET A 1 4 ? 23.160 -12.182 -4.063 1.00 0.00 4 MET A N 18
ATOM 21221 C CA . MET A 1 4 ? 23.445 -11.072 -3.134 1.00 0.00 4 MET A CA 18
ATOM 21222 C C . MET A 1 4 ? 22.572 -9.824 -3.398 1.00 0.00 4 MET A C 18
ATOM 21223 O O . MET A 1 4 ? 22.110 -9.589 -4.519 1.00 0.00 4 MET A O 18
ATOM 21237 N N . LEU A 1 5 ? 22.393 -8.980 -2.372 1.00 0.00 5 LEU A N 18
ATOM 21238 C CA . LEU A 1 5 ? 21.680 -7.694 -2.484 1.00 0.00 5 LEU A CA 18
ATOM 21239 C C . LEU A 1 5 ? 22.363 -6.680 -3.430 1.00 0.00 5 LEU A C 18
ATOM 21240 O O . LEU A 1 5 ? 21.685 -5.854 -4.040 1.00 0.00 5 LEU A O 18
ATOM 21256 N N . LEU A 1 6 ? 23.697 -6.755 -3.550 1.00 0.00 6 LEU A N 18
ATOM 21257 C CA . LEU A 1 6 ? 24.606 -5.952 -4.394 1.00 0.00 6 LEU A CA 18
ATOM 21258 C C . LEU A 1 6 ? 24.639 -4.419 -4.136 1.00 0.00 6 LEU A C 18
ATOM 21259 O O . LEU A 1 6 ? 25.665 -3.781 -4.387 1.00 0.00 6 LEU A O 18
ATOM 21275 N N . GLU A 1 7 ? 23.568 -3.832 -3.592 1.00 0.00 7 GLU A N 18
ATOM 21276 C CA . GLU A 1 7 ? 23.428 -2.413 -3.198 1.00 0.00 7 GLU A CA 18
ATOM 21277 C C . GLU A 1 7 ? 22.504 -2.286 -1.986 1.00 0.00 7 GLU A C 18
ATOM 21278 O O . GLU A 1 7 ? 21.440 -2.905 -1.942 1.00 0.00 7 GLU A O 18
ATOM 21290 N N . PHE A 1 8 ? 22.905 -1.490 -0.995 1.00 0.00 8 PHE A N 18
ATOM 21291 C CA . PHE A 1 8 ? 22.206 -1.384 0.301 1.00 0.00 8 PHE A CA 18
ATOM 21292 C C . PHE A 1 8 ? 20.756 -0.858 0.201 1.00 0.00 8 PHE A C 18
ATOM 21293 O O . PHE A 1 8 ? 19.912 -1.222 1.015 1.00 0.00 8 PHE A O 18
ATOM 21310 N N . LYS A 1 9 ? 20.459 -0.044 -0.815 1.00 0.00 9 LYS A N 18
ATOM 21311 C CA . LYS A 1 9 ? 19.169 0.634 -1.061 1.00 0.00 9 LYS A CA 18
ATOM 21312 C C . LYS A 1 9 ? 17.934 -0.293 -1.197 1.00 0.00 9 LYS A C 18
ATOM 21313 O O . LYS A 1 9 ? 16.811 0.099 -0.874 1.00 0.00 9 LYS A O 18
ATOM 21332 N N . GLN A 1 10 ? 18.107 -1.513 -1.710 1.00 0.00 10 GLN A N 18
ATOM 21333 C CA . GLN A 1 10 ? 17.011 -2.407 -2.146 1.00 0.00 10 GLN A CA 18
ATOM 21334 C C . GLN A 1 10 ? 16.188 -2.984 -1.005 1.00 0.00 10 GLN A C 18
ATOM 21335 O O . GLN A 1 10 ? 15.069 -3.446 -1.222 1.00 0.00 10 GLN A O 18
ATOM 21349 N N . PHE A 1 11 ? 16.683 -2.846 0.223 1.00 0.00 11 PHE A N 18
ATOM 21350 C CA . PHE A 1 11 ? 15.904 -3.204 1.399 1.00 0.00 11 PHE A CA 18
ATOM 21351 C C . PHE A 1 11 ? 14.591 -2.410 1.460 1.00 0.00 11 PHE A C 18
ATOM 21352 O O . PHE A 1 11 ? 13.565 -2.913 1.919 1.00 0.00 11 PHE A O 18
ATOM 21369 N N . LEU A 1 12 ? 14.629 -1.166 0.966 1.00 0.00 12 LEU A N 18
ATOM 21370 C CA . LEU A 1 12 ? 13.496 -0.258 0.914 1.00 0.00 12 LEU A CA 18
ATOM 21371 C C . LEU A 1 12 ? 12.540 -0.495 -0.255 1.00 0.00 12 LEU A C 18
ATOM 21372 O O . LEU A 1 12 ? 11.379 -0.093 -0.225 1.00 0.00 12 LEU A O 18
ATOM 21388 N N . TYR A 1 13 ? 13.062 -1.113 -1.293 1.00 0.00 13 TYR A N 18
ATOM 21389 C CA . TYR A 1 13 ? 12.375 -1.368 -2.559 1.00 0.00 13 TYR A CA 18
ATOM 21390 C C . TYR A 1 13 ? 11.650 -2.729 -2.564 1.00 0.00 13 TYR A C 18
ATOM 21391 O O . TYR A 1 13 ? 10.636 -2.886 -3.251 1.00 0.00 13 TYR A O 18
ATOM 21409 N N . GLU A 1 14 ? 12.088 -3.670 -1.713 1.00 0.00 14 GLU A N 18
ATOM 21410 C CA . GLU A 1 14 ? 11.315 -4.862 -1.276 1.00 0.00 14 GLU A CA 18
ATOM 21411 C C . GLU A 1 14 ? 10.233 -4.522 -0.234 1.00 0.00 14 GLU A C 18
ATOM 21412 O O . GLU A 1 14 ? 9.135 -5.080 -0.259 1.00 0.00 14 GLU A O 18
ATOM 21424 N N . ALA A 1 15 ? 10.519 -3.554 0.643 1.00 0.00 15 ALA A N 18
ATOM 21425 C CA . ALA A 1 15 ? 9.664 -3.081 1.749 1.00 0.00 15 ALA A CA 18
ATOM 21426 C C . ALA A 1 15 ? 8.286 -2.587 1.307 1.00 0.00 15 ALA A C 18
ATOM 21427 O O . ALA A 1 15 ? 7.270 -2.740 1.986 1.00 0.00 15 ALA A O 18
ATOM 21434 N N . SER A 1 16 ? 8.293 -1.952 0.139 1.00 0.00 16 SER A N 18
ATOM 21435 C CA . SER A 1 16 ? 7.272 -1.076 -0.411 1.00 0.00 16 SER A CA 18
ATOM 21436 C C . SER A 1 16 ? 5.901 -1.765 -0.561 1.00 0.00 16 SER A C 18
ATOM 21437 O O . SER A 1 16 ? 4.843 -1.156 -0.402 1.00 0.00 16 SER A O 18
ATOM 21445 N N . ILE A 1 17 ? 5.951 -3.063 -0.858 1.00 0.00 17 ILE A N 18
ATOM 21446 C CA . ILE A 1 17 ? 4.925 -3.864 -1.552 1.00 0.00 17 ILE A CA 18
ATOM 21447 C C . ILE A 1 17 ? 4.745 -5.245 -0.855 1.00 0.00 17 ILE A C 18
ATOM 21448 O O . ILE A 1 17 ? 3.981 -6.101 -1.300 1.00 0.00 17 ILE A O 18
ATOM 21464 N N . ASP A 1 18 ? 5.417 -5.446 0.294 1.00 0.00 18 ASP A N 18
ATOM 21465 C CA . ASP A 1 18 ? 5.588 -6.733 1.008 1.00 0.00 18 ASP A CA 18
ATOM 21466 C C . ASP A 1 18 ? 4.293 -7.272 1.645 1.00 0.00 18 ASP A C 18
ATOM 21467 O O . ASP A 1 18 ? 4.063 -8.485 1.657 1.00 0.00 18 ASP A O 18
ATOM 21476 N N . GLU A 1 19 ? 3.440 -6.363 2.117 1.00 0.00 19 GLU A N 18
ATOM 21477 C CA . GLU A 1 19 ? 2.088 -6.660 2.651 1.00 0.00 19 GLU A CA 18
ATOM 21478 C C . GLU A 1 19 ? 1.012 -5.664 2.224 1.00 0.00 19 GLU A C 18
ATOM 21479 O O . GLU A 1 19 ? -0.134 -6.054 2.065 1.00 0.00 19 GLU A O 18
ATOM 21491 N N . PHE A 1 20 ? 1.369 -4.404 1.966 1.00 0.00 20 PHE A N 18
ATOM 21492 C CA . PHE A 1 20 ? 0.472 -3.292 1.597 1.00 0.00 20 PHE A CA 18
ATOM 21493 C C . PHE A 1 20 ? -0.349 -3.585 0.332 1.00 0.00 20 PHE A C 18
ATOM 21494 O O . PHE A 1 20 ? -1.564 -3.497 0.310 1.00 0.00 20 PHE A O 18
ATOM 21511 N N . MET A 1 21 ? 0.294 -4.070 -0.712 1.00 0.00 21 MET A N 18
ATOM 21512 C CA . MET A 1 21 ? -0.322 -4.523 -1.966 1.00 0.00 21 MET A CA 18
ATOM 21513 C C . MET A 1 21 ? -1.330 -5.632 -1.736 1.00 0.00 21 MET A C 18
ATOM 21514 O O . MET A 1 21 ? -2.363 -5.683 -2.388 1.00 0.00 21 MET A O 18
ATOM 21528 N N . GLY A 1 22 ? -1.073 -6.470 -0.743 1.00 0.00 22 GLY A N 18
ATOM 21529 C CA . GLY A 1 22 ? -2.035 -7.443 -0.246 1.00 0.00 22 GLY A CA 18
ATOM 21530 C C . GLY A 1 22 ? -3.144 -6.779 0.556 1.00 0.00 22 GLY A C 18
ATOM 21531 O O . GLY A 1 22 ? -4.289 -7.185 0.447 1.00 0.00 22 GLY A O 18
ATOM 21535 N N . LYS A 1 23 ? -2.831 -5.769 1.364 1.00 0.00 23 LYS A N 18
ATOM 21536 C CA . LYS A 1 23 ? -3.738 -5.134 2.278 1.00 0.00 23 LYS A CA 18
ATOM 21537 C C . LYS A 1 23 ? -4.831 -4.443 1.454 1.00 0.00 23 LYS A C 18
ATOM 21538 O O . LYS A 1 23 ? -6.022 -4.582 1.733 1.00 0.00 23 LYS A O 18
ATOM 21557 N N . ILE A 1 24 ? -4.410 -3.769 0.372 1.00 0.00 24 ILE A N 18
ATOM 21558 C CA . ILE A 1 24 ? -5.294 -3.260 -0.665 1.00 0.00 24 ILE A CA 18
ATOM 21559 C C . ILE A 1 24 ? -5.930 -4.301 -1.588 1.00 0.00 24 ILE A C 18
ATOM 21560 O O . ILE A 1 24 ? -7.123 -4.216 -1.871 1.00 0.00 24 ILE A O 18
ATOM 21576 N N . ALA A 1 25 ? -5.182 -5.313 -2.042 1.00 0.00 25 ALA A N 18
ATOM 21577 C CA . ALA A 1 25 ? -5.754 -6.367 -2.891 1.00 0.00 25 ALA A CA 18
ATOM 21578 C C . ALA A 1 25 ? -6.815 -7.208 -2.144 1.00 0.00 25 ALA A C 18
ATOM 21579 O O . ALA A 1 25 ? -7.679 -7.827 -2.765 1.00 0.00 25 ALA A O 18
ATOM 21586 N N . SER A 1 26 ? -6.739 -7.190 -0.809 1.00 0.00 26 SER A N 18
ATOM 21587 C CA . SER A 1 26 ? -7.570 -7.937 0.131 1.00 0.00 26 SER A CA 18
ATOM 21588 C C . SER A 1 26 ? -8.524 -7.055 0.956 1.00 0.00 26 SER A C 18
ATOM 21589 O O . SER A 1 26 ? -9.013 -7.467 2.010 1.00 0.00 26 SER A O 18
ATOM 21597 N N . CYS A 1 27 ? -8.693 -5.790 0.579 1.00 0.00 27 CYS A N 18
ATOM 21598 C CA . CYS A 1 27 ? -9.350 -4.775 1.390 1.00 0.00 27 CYS A CA 18
ATOM 21599 C C . CYS A 1 27 ? -10.854 -5.056 1.664 1.00 0.00 27 CYS A C 18
ATOM 21600 O O . CYS A 1 27 ? -11.477 -4.468 2.555 1.00 0.00 27 CYS A O 18
ATOM 21608 N N . GLN A 1 28 ? -11.437 -5.952 0.849 1.00 0.00 28 GLN A N 18
ATOM 21609 C CA . GLN A 1 28 ? -12.813 -6.522 0.841 1.00 0.00 28 GLN A CA 18
ATOM 21610 C C . GLN A 1 28 ? -13.984 -5.542 0.680 1.00 0.00 28 GLN A C 18
ATOM 21611 O O . GLN A 1 28 ? -15.139 -5.951 0.538 1.00 0.00 28 GLN A O 18
ATOM 21625 N N . THR A 1 29 ? -13.703 -4.247 0.718 1.00 0.00 29 THR A N 18
ATOM 21626 C CA . THR A 1 29 ? -14.668 -3.153 0.793 1.00 0.00 29 THR A CA 18
ATOM 21627 C C . THR A 1 29 ? -14.015 -1.942 0.183 1.00 0.00 29 THR A C 18
ATOM 21628 O O . THR A 1 29 ? -12.824 -1.706 0.411 1.00 0.00 29 THR A O 18
ATOM 21639 N N . LEU A 1 30 ? -14.752 -1.151 -0.587 1.00 0.00 30 LEU A N 18
ATOM 21640 C CA . LEU A 1 30 ? -14.150 0.064 -1.091 1.00 0.00 30 LEU A CA 18
ATOM 21641 C C . LEU A 1 30 ? -13.937 1.043 0.047 1.00 0.00 30 LEU A C 18
ATOM 21642 O O . LEU A 1 30 ? -12.980 1.782 0.110 1.00 0.00 30 LEU A O 18
ATOM 21658 N N . GLU A 1 31 ? -14.880 1.020 0.951 1.00 0.00 31 GLU A N 18
ATOM 21659 C CA . GLU A 1 31 ? -14.962 1.859 2.092 1.00 0.00 31 GLU A CA 18
ATOM 21660 C C . GLU A 1 31 ? -13.792 1.635 3.030 1.00 0.00 31 GLU A C 18
ATOM 21661 O O . GLU A 1 31 ? -13.266 2.583 3.608 1.00 0.00 31 GLU A O 18
ATOM 21673 N N . GLY A 1 32 ? -13.336 0.385 3.111 1.00 0.00 32 GLY A N 18
ATOM 21674 C CA . GLY A 1 32 ? -12.033 0.042 3.652 1.00 0.00 32 GLY A CA 18
ATOM 21675 C C . GLY A 1 32 ? -10.834 0.379 2.795 1.00 0.00 32 GLY A C 18
ATOM 21676 O O . GLY A 1 32 ? -9.891 0.944 3.312 1.00 0.00 32 GLY A O 18
ATOM 21680 N N . LEU A 1 33 ? -10.874 0.160 1.496 1.00 0.00 33 LEU A N 18
ATOM 21681 C CA . LEU A 1 33 ? -9.799 0.516 0.571 1.00 0.00 33 LEU A CA 18
ATOM 21682 C C . LEU A 1 33 ? -9.463 2.001 0.572 1.00 0.00 33 LEU A C 18
ATOM 21683 O O . LEU A 1 33 ? -8.313 2.387 0.554 1.00 0.00 33 LEU A O 18
ATOM 21699 N N . GLU A 1 34 ? -10.500 2.801 0.651 1.00 0.00 34 GLU A N 18
ATOM 21700 C CA . GLU A 1 34 ? -10.558 4.239 0.896 1.00 0.00 34 GLU A CA 18
ATOM 21701 C C . GLU A 1 34 ? -10.020 4.675 2.266 1.00 0.00 34 GLU A C 18
ATOM 21702 O O . GLU A 1 34 ? -9.430 5.751 2.398 1.00 0.00 34 GLU A O 18
ATOM 21714 N N . GLU A 1 35 ? -10.202 3.838 3.295 1.00 0.00 35 GLU A N 18
ATOM 21715 C CA . GLU A 1 35 ? -9.546 3.980 4.624 1.00 0.00 35 GLU A CA 18
ATOM 21716 C C . GLU A 1 35 ? -8.080 3.589 4.563 1.00 0.00 35 GLU A C 18
ATOM 21717 O O . GLU A 1 35 ? -7.257 4.292 5.131 1.00 0.00 35 GLU A O 18
ATOM 21729 N N . LEU A 1 36 ? -7.745 2.544 3.804 1.00 0.00 36 LEU A N 18
ATOM 21730 C CA . LEU A 1 36 ? -6.379 2.179 3.426 1.00 0.00 36 LEU A CA 18
ATOM 21731 C C . LEU A 1 36 ? -5.744 3.308 2.601 1.00 0.00 36 LEU A C 18
ATOM 21732 O O . LEU A 1 36 ? -4.570 3.612 2.767 1.00 0.00 36 LEU A O 18
ATOM 21748 N N . GLU A 1 37 ? -6.534 3.967 1.742 1.00 0.00 37 GLU A N 18
ATOM 21749 C CA . GLU A 1 37 ? -6.111 5.071 0.901 1.00 0.00 37 GLU A CA 18
ATOM 21750 C C . GLU A 1 37 ? -5.759 6.290 1.706 1.00 0.00 37 GLU A C 18
ATOM 21751 O O . GLU A 1 37 ? -4.726 6.918 1.504 1.00 0.00 37 GLU A O 18
ATOM 21763 N N . ALA A 1 38 ? -6.611 6.581 2.684 1.00 0.00 38 ALA A N 18
ATOM 21764 C CA . ALA A 1 38 ? -6.296 7.584 3.656 1.00 0.00 38 ALA A CA 18
ATOM 21765 C C . ALA A 1 38 ? -5.076 7.158 4.488 1.00 0.00 38 ALA A C 18
ATOM 21766 O O . ALA A 1 38 ? -4.126 7.916 4.592 1.00 0.00 38 ALA A O 18
ATOM 21773 N N . TYR A 1 39 ? -5.016 5.923 5.003 1.00 0.00 39 TYR A N 18
ATOM 21774 C CA . TYR A 1 39 ? -3.923 5.459 5.869 1.00 0.00 39 TYR A CA 18
ATOM 21775 C C . TYR A 1 39 ? -2.551 5.462 5.141 1.00 0.00 39 TYR A C 18
ATOM 21776 O O . TYR A 1 39 ? -1.528 5.791 5.739 1.00 0.00 39 TYR A O 18
ATOM 21794 N N . TYR A 1 40 ? -2.548 5.208 3.835 1.00 0.00 40 TYR A N 18
ATOM 21795 C CA . TYR A 1 40 ? -1.425 5.415 2.912 1.00 0.00 40 TYR A CA 18
ATOM 21796 C C . TYR A 1 40 ? -1.042 6.888 2.925 1.00 0.00 40 TYR A C 18
ATOM 21797 O O . TYR A 1 40 ? 0.061 7.224 3.348 1.00 0.00 40 TYR A O 18
ATOM 21815 N N . LYS A 1 41 ? -1.975 7.789 2.639 1.00 0.00 41 LYS A N 18
ATOM 21816 C CA . LYS A 1 41 ? -1.703 9.231 2.612 1.00 0.00 41 LYS A CA 18
ATOM 21817 C C . LYS A 1 41 ? -1.231 9.789 3.972 1.00 0.00 41 LYS A C 18
ATOM 21818 O O . LYS A 1 41 ? -0.358 10.656 4.013 1.00 0.00 41 LYS A O 18
ATOM 21837 N N . LYS A 1 42 ? -1.767 9.277 5.081 1.00 0.00 42 LYS A N 18
ATOM 21838 C CA . LYS A 1 42 ? -1.469 9.560 6.471 1.00 0.00 42 LYS A CA 18
ATOM 21839 C C . LYS A 1 42 ? -0.060 9.105 6.892 1.00 0.00 42 LYS A C 18
ATOM 21840 O O . LYS A 1 42 ? 0.645 9.824 7.603 1.00 0.00 42 LYS A O 18
ATOM 21859 N N . ARG A 1 43 ? 0.371 7.927 6.431 1.00 0.00 43 ARG A N 18
ATOM 21860 C CA . ARG A 1 43 ? 1.700 7.375 6.692 1.00 0.00 43 ARG A CA 18
ATOM 21861 C C . ARG A 1 43 ? 2.829 8.113 5.979 1.00 0.00 43 ARG A C 18
ATOM 21862 O O . ARG A 1 43 ? 3.893 8.259 6.571 1.00 0.00 43 ARG A O 18
ATOM 21883 N N . VAL A 1 44 ? 2.736 8.499 4.710 1.00 0.00 44 VAL A N 18
ATOM 21884 C CA . VAL A 1 44 ? 3.994 8.692 3.972 1.00 0.00 44 VAL A CA 18
ATOM 21885 C C . VAL A 1 44 ? 4.772 9.958 4.363 1.00 0.00 44 VAL A C 18
ATOM 21886 O O . VAL A 1 44 ? 5.956 10.099 4.085 1.00 0.00 44 VAL A O 18
ATOM 21899 N N . LYS A 1 45 ? 4.113 10.833 5.115 1.00 0.00 45 LYS A N 18
ATOM 21900 C CA . LYS A 1 45 ? 4.693 11.951 5.884 1.00 0.00 45 LYS A CA 18
ATOM 21901 C C . LYS A 1 45 ? 5.285 11.578 7.267 1.00 0.00 45 LYS A C 18
ATOM 21902 O O . LYS A 1 45 ? 6.164 12.267 7.795 1.00 0.00 45 LYS A O 18
ATOM 21921 N N . GLU A 1 46 ? 4.773 10.489 7.855 1.00 0.00 46 GLU A N 18
ATOM 21922 C CA . GLU A 1 46 ? 5.196 9.835 9.109 1.00 0.00 46 GLU A CA 18
ATOM 21923 C C . GLU A 1 46 ? 6.515 9.095 8.932 1.00 0.00 46 GLU A C 18
ATOM 21924 O O . GLU A 1 46 ? 7.275 8.870 9.881 1.00 0.00 46 GLU A O 18
ATOM 21936 N N . THR A 1 47 ? 6.798 8.784 7.672 1.00 0.00 47 THR A N 18
ATOM 21937 C CA . THR A 1 47 ? 8.075 8.264 7.183 1.00 0.00 47 THR A CA 18
ATOM 21938 C C . THR A 1 47 ? 8.536 9.102 5.968 1.00 0.00 47 THR A C 18
ATOM 21939 O O . THR A 1 47 ? 8.711 10.316 6.126 1.00 0.00 47 THR A O 18
ATOM 21950 N N . GLU A 1 48 ? 8.697 8.531 4.765 1.00 0.00 48 GLU A N 18
ATOM 21951 C CA . GLU A 1 48 ? 8.865 9.292 3.492 1.00 0.00 48 GLU A CA 18
ATOM 21952 C C . GLU A 1 48 ? 8.206 8.703 2.243 1.00 0.00 48 GLU A C 18
ATOM 21953 O O . GLU A 1 48 ? 7.842 9.424 1.311 1.00 0.00 48 GLU A O 18
ATOM 21965 N N . LEU A 1 49 ? 8.027 7.384 2.247 1.00 0.00 49 LEU A N 18
ATOM 21966 C CA . LEU A 1 49 ? 7.961 6.521 1.075 1.00 0.00 49 LEU A CA 18
ATOM 21967 C C . LEU A 1 49 ? 8.939 6.866 -0.067 1.00 0.00 49 LEU A C 18
ATOM 21968 O O . LEU A 1 49 ? 9.797 7.745 0.015 1.00 0.00 49 LEU A O 18
ATOM 21984 N N . LYS A 1 50 ? 8.835 6.062 -1.112 1.00 0.00 50 LYS A N 18
ATOM 21985 C CA . LYS A 1 50 ? 9.594 6.217 -2.348 1.00 0.00 50 LYS A CA 18
ATOM 21986 C C . LYS A 1 50 ? 8.698 5.916 -3.540 1.00 0.00 50 LYS A C 18
ATOM 21987 O O . LYS A 1 50 ? 7.652 5.282 -3.384 1.00 0.00 50 LYS A O 18
ATOM 22006 N N . ASP A 1 51 ? 9.175 6.238 -4.736 1.00 0.00 51 ASP A N 18
ATOM 22007 C CA . ASP A 1 51 ? 8.407 6.057 -5.977 1.00 0.00 51 ASP A CA 18
ATOM 22008 C C . ASP A 1 51 ? 7.944 4.607 -6.112 1.00 0.00 51 ASP A C 18
ATOM 22009 O O . ASP A 1 51 ? 6.774 4.321 -6.329 1.00 0.00 51 ASP A O 18
ATOM 22018 N N . THR A 1 52 ? 8.838 3.672 -5.809 1.00 0.00 52 THR A N 18
ATOM 22019 C CA . THR A 1 52 ? 8.622 2.221 -5.911 1.00 0.00 52 THR A CA 18
ATOM 22020 C C . THR A 1 52 ? 7.474 1.677 -5.057 1.00 0.00 52 THR A C 18
ATOM 22021 O O . THR A 1 52 ? 6.847 0.691 -5.438 1.00 0.00 52 THR A O 18
ATOM 22032 N N . ASP A 1 53 ? 7.207 2.270 -3.882 1.00 0.00 53 ASP A N 18
ATOM 22033 C CA . ASP A 1 53 ? 5.969 1.989 -3.132 1.00 0.00 53 ASP A CA 18
ATOM 22034 C C . ASP A 1 53 ? 4.808 2.677 -3.816 1.00 0.00 53 ASP A C 18
ATOM 22035 O O . ASP A 1 53 ? 3.835 2.043 -4.235 1.00 0.00 53 ASP A O 18
ATOM 22044 N N . ASP A 1 54 ? 5.005 3.961 -4.057 1.00 0.00 54 ASP A N 18
ATOM 22045 C CA . ASP A 1 54 ? 3.906 4.870 -4.261 1.00 0.00 54 ASP A CA 18
ATOM 22046 C C . ASP A 1 54 ? 3.146 4.557 -5.527 1.00 0.00 54 ASP A C 18
ATOM 22047 O O . ASP A 1 54 ? 1.933 4.436 -5.498 1.00 0.00 54 ASP A O 18
ATOM 22056 N N . ILE A 1 55 ? 3.857 4.339 -6.627 1.00 0.00 55 ILE A N 18
ATOM 22057 C CA . ILE A 1 55 ? 3.195 3.996 -7.899 1.00 0.00 55 ILE A CA 18
ATOM 22058 C C . ILE A 1 55 ? 2.568 2.619 -7.849 1.00 0.00 55 ILE A C 18
ATOM 22059 O O . ILE A 1 55 ? 1.433 2.406 -8.266 1.00 0.00 55 ILE A O 18
ATOM 22075 N N . SER A 1 56 ? 3.365 1.671 -7.339 1.00 0.00 56 SER A N 18
ATOM 22076 C CA . SER A 1 56 ? 3.024 0.265 -7.471 1.00 0.00 56 SER A CA 18
ATOM 22077 C C . SER A 1 56 ? 1.742 -0.060 -6.711 1.00 0.00 56 SER A C 18
ATOM 22078 O O . SER A 1 56 ? 0.805 -0.668 -7.225 1.00 0.00 56 SER A O 18
ATOM 22086 N N . VAL A 1 57 ? 1.749 0.385 -5.460 1.00 0.00 57 VAL A N 18
ATOM 22087 C CA . VAL A 1 57 ? 0.633 0.303 -4.542 1.00 0.00 57 VAL A CA 18
ATOM 22088 C C . VAL A 1 57 ? -0.550 1.171 -4.909 1.00 0.00 57 VAL A C 18
ATOM 22089 O O . VAL A 1 57 ? -1.644 0.648 -4.983 1.00 0.00 57 VAL A O 18
ATOM 22102 N N . ARG A 1 58 ? -0.373 2.449 -5.278 1.00 0.00 58 ARG A N 18
ATOM 22103 C CA . ARG A 1 58 ? -1.539 3.271 -5.576 1.00 0.00 58 ARG A CA 18
ATOM 22104 C C . ARG A 1 58 ? -2.207 2.814 -6.842 1.00 0.00 58 ARG A C 18
ATOM 22105 O O . ARG A 1 58 ? -3.427 2.843 -6.933 1.00 0.00 58 ARG A O 18
ATOM 22126 N N . ASP A 1 59 ? -1.422 2.371 -7.813 1.00 0.00 59 ASP A N 18
ATOM 22127 C CA . ASP A 1 59 ? -2.020 1.918 -9.063 1.00 0.00 59 ASP A CA 18
ATOM 22128 C C . ASP A 1 59 ? -2.885 0.665 -8.889 1.00 0.00 59 ASP A C 18
ATOM 22129 O O . ASP A 1 59 ? -3.828 0.436 -9.637 1.00 0.00 59 ASP A O 18
ATOM 22138 N N . ALA A 1 60 ? -2.475 -0.191 -7.950 1.00 0.00 60 ALA A N 18
ATOM 22139 C CA . ALA A 1 60 ? -3.151 -1.355 -7.398 1.00 0.00 60 ALA A CA 18
ATOM 22140 C C . ALA A 1 60 ? -4.344 -1.058 -6.486 1.00 0.00 60 ALA A C 18
ATOM 22141 O O . ALA A 1 60 ? -5.368 -1.719 -6.540 1.00 0.00 60 ALA A O 18
ATOM 22148 N N . LEU A 1 61 ? -4.207 -0.065 -5.616 1.00 0.00 61 LEU A N 18
ATOM 22149 C CA . LEU A 1 61 ? -5.201 0.440 -4.700 1.00 0.00 61 LEU A CA 18
ATOM 22150 C C . LEU A 1 61 ? -6.330 1.085 -5.475 1.00 0.00 61 LEU A C 18
ATOM 22151 O O . LEU A 1 61 ? -7.457 0.632 -5.432 1.00 0.00 61 LEU A O 18
ATOM 22167 N N . ALA A 1 62 ? -5.955 1.986 -6.370 1.00 0.00 62 ALA A N 18
ATOM 22168 C CA . ALA A 1 62 ? -6.791 2.499 -7.449 1.00 0.00 62 ALA A CA 18
ATOM 22169 C C . ALA A 1 62 ? -7.273 1.391 -8.401 1.00 0.00 62 ALA A C 18
ATOM 22170 O O . ALA A 1 62 ? -8.360 1.453 -8.978 1.00 0.00 62 ALA A O 18
ATOM 22177 N N . GLY A 1 63 ? -6.429 0.371 -8.521 1.00 0.00 63 GLY A N 18
ATOM 22178 C CA . GLY A 1 63 ? -6.596 -0.858 -9.269 1.00 0.00 63 GLY A CA 18
ATOM 22179 C C . GLY A 1 63 ? -7.856 -1.554 -8.799 1.00 0.00 63 GLY A C 18
ATOM 22180 O O . GLY A 1 63 ? -8.759 -1.830 -9.585 1.00 0.00 63 GLY A O 18
ATOM 22184 N N . LYS A 1 64 ? -7.909 -1.786 -7.481 1.00 0.00 64 LYS A N 18
ATOM 22185 C CA . LYS A 1 64 ? -9.054 -2.298 -6.744 1.00 0.00 64 LYS A CA 18
ATOM 22186 C C . LYS A 1 64 ? -10.210 -1.317 -6.642 1.00 0.00 64 LYS A C 18
ATOM 22187 O O . LYS A 1 64 ? -11.357 -1.710 -6.618 1.00 0.00 64 LYS A O 18
ATOM 22206 N N . ARG A 1 65 ? -9.939 -0.028 -6.541 1.00 0.00 65 ARG A N 18
ATOM 22207 C CA . ARG A 1 65 ? -10.936 0.987 -6.250 1.00 0.00 65 ARG A CA 18
ATOM 22208 C C . ARG A 1 65 ? -12.051 0.940 -7.271 1.00 0.00 65 ARG A C 18
ATOM 22209 O O . ARG A 1 65 ? -13.188 0.730 -6.896 1.00 0.00 65 ARG A O 18
ATOM 22230 N N . ALA A 1 66 ? -11.700 0.895 -8.552 1.00 0.00 66 ALA A N 18
ATOM 22231 C CA . ALA A 1 66 ? -12.695 0.762 -9.613 1.00 0.00 66 ALA A CA 18
ATOM 22232 C C . ALA A 1 66 ? -13.546 -0.504 -9.475 1.00 0.00 66 ALA A C 18
ATOM 22233 O O . ALA A 1 66 ? -14.738 -0.493 -9.781 1.00 0.00 66 ALA A O 18
ATOM 22240 N N . GLU A 1 67 ? -12.928 -1.598 -9.019 1.00 0.00 67 GLU A N 18
ATOM 22241 C CA . GLU A 1 67 ? -13.568 -2.900 -8.860 1.00 0.00 67 GLU A CA 18
ATOM 22242 C C . GLU A 1 67 ? -14.605 -2.824 -7.770 1.00 0.00 67 GLU A C 18
ATOM 22243 O O . GLU A 1 67 ? -15.692 -3.384 -7.843 1.00 0.00 67 GLU A O 18
ATOM 22255 N N . LEU A 1 68 ? -14.137 -2.236 -6.683 1.00 0.00 68 LEU A N 18
ATOM 22256 C CA . LEU A 1 68 ? -14.839 -2.050 -5.442 1.00 0.00 68 LEU A CA 18
ATOM 22257 C C . LEU A 1 68 ? -16.013 -1.093 -5.494 1.00 0.00 68 LEU A C 18
ATOM 22258 O O . LEU A 1 68 ? -16.967 -1.198 -4.737 1.00 0.00 68 LEU A O 18
ATOM 22274 N N . GLU A 1 69 ? -15.858 -0.093 -6.344 1.00 0.00 69 GLU A N 18
ATOM 22275 C CA . GLU A 1 69 ? -16.793 0.929 -6.743 1.00 0.00 69 GLU A CA 18
ATOM 22276 C C . GLU A 1 69 ? -17.855 0.390 -7.702 1.00 0.00 69 GLU A C 18
ATOM 22277 O O . GLU A 1 69 ? -19.025 0.772 -7.650 1.00 0.00 69 GLU A O 18
ATOM 22289 N N . ASP A 1 70 ? -17.436 -0.579 -8.520 1.00 0.00 70 ASP A N 18
ATOM 22290 C CA . ASP A 1 70 ? -18.332 -1.549 -9.183 1.00 0.00 70 ASP A CA 18
ATOM 22291 C C . ASP A 1 70 ? -18.939 -2.522 -8.170 1.00 0.00 70 ASP A C 18
ATOM 22292 O O . ASP A 1 70 ? -19.981 -3.123 -8.438 1.00 0.00 70 ASP A O 18
ATOM 22301 N N . SER A 1 71 ? -18.336 -2.610 -6.979 1.00 0.00 71 SER A N 18
ATOM 22302 C CA . SER A 1 71 ? -18.865 -3.378 -5.837 1.00 0.00 71 SER A CA 18
ATOM 22303 C C . SER A 1 71 ? -19.483 -2.489 -4.720 1.00 0.00 71 SER A C 18
ATOM 22304 O O . SER A 1 71 ? -19.573 -2.915 -3.562 1.00 0.00 71 SER A O 18
ATOM 22312 N N . ASP A 1 72 ? -19.902 -1.255 -5.062 1.00 0.00 72 ASP A N 18
ATOM 22313 C CA . ASP A 1 72 ? -20.451 -0.246 -4.124 1.00 0.00 72 ASP A CA 18
ATOM 22314 C C . ASP A 1 72 ? -21.653 -0.786 -3.301 1.00 0.00 72 ASP A C 18
ATOM 22315 O O . ASP A 1 72 ? -21.933 -0.321 -2.195 1.00 0.00 72 ASP A O 18
ATOM 22324 N N . ASP A 1 73 ? -22.344 -1.797 -3.844 1.00 0.00 73 ASP A N 18
ATOM 22325 C CA . ASP A 1 73 ? -23.311 -2.677 -3.195 1.00 0.00 73 ASP A CA 18
ATOM 22326 C C . ASP A 1 73 ? -22.640 -3.674 -2.221 1.00 0.00 73 ASP A C 18
ATOM 22327 O O . ASP A 1 73 ? -22.464 -4.866 -2.517 1.00 0.00 73 ASP A O 18
ATOM 22336 N N . GLU A 1 74 ? -22.197 -3.148 -1.080 1.00 0.00 74 GLU A N 18
ATOM 22337 C CA . GLU A 1 74 ? -21.335 -3.827 -0.084 1.00 0.00 74 GLU A CA 18
ATOM 22338 C C . GLU A 1 74 ? -22.086 -4.749 0.892 1.00 0.00 74 GLU A C 18
ATOM 22339 O O . GLU A 1 74 ? -23.320 -4.750 0.970 1.00 0.00 74 GLU A O 18
ATOM 22351 N N . VAL A 1 75 ? -21.311 -5.537 1.647 1.00 0.00 75 VAL A N 18
ATOM 22352 C CA . VAL A 1 75 ? -21.773 -6.521 2.656 1.00 0.00 75 VAL A CA 18
ATOM 22353 C C . VAL A 1 75 ? -22.863 -5.961 3.583 1.00 0.00 75 VAL A C 18
ATOM 22354 O O . VAL A 1 75 ? -22.762 -4.838 4.083 1.00 0.00 75 VAL A O 18
ATOM 22367 N N . GLU A 1 76 ? -23.879 -6.792 3.839 1.00 0.00 76 GLU A N 18
ATOM 22368 C CA . GLU A 1 76 ? -25.040 -6.656 4.745 1.00 0.00 76 GLU A CA 18
ATOM 22369 C C . GLU A 1 76 ? -26.028 -5.521 4.464 1.00 0.00 76 GLU A C 18
ATOM 22370 O O . GLU A 1 76 ? -27.229 -5.688 4.686 1.00 0.00 76 GLU A O 18
ATOM 22382 N N . GLU A 1 77 ? -25.539 -4.393 3.945 1.00 0.00 77 GLU A N 18
ATOM 22383 C CA . GLU A 1 77 ? -26.347 -3.223 3.536 1.00 0.00 77 GLU A CA 18
ATOM 22384 C C . GLU A 1 77 ? -27.103 -3.513 2.246 1.00 0.00 77 GLU A C 18
ATOM 22385 O O . GLU A 1 77 ? -28.218 -3.028 2.044 1.00 0.00 77 GLU A O 18
ATOM 22397 N N . SER A 1 78 ? -26.509 -4.371 1.411 1.00 0.00 78 SER A N 18
ATOM 22398 C CA . SER A 1 78 ? -27.161 -4.971 0.241 1.00 0.00 78 SER A CA 18
ATOM 22399 C C . SER A 1 78 ? -26.673 -6.397 -0.122 1.00 0.00 78 SER A C 18
ATOM 22400 O O . SER A 1 78 ? -27.062 -6.930 -1.172 1.00 0.00 78 SER A O 18
ATOM 22408 N N . PHE A 1 79 ? -25.847 -7.030 0.725 1.00 0.00 79 PHE A N 18
ATOM 22409 C CA . PHE A 1 79 ? -25.313 -8.381 0.498 1.00 0.00 79 PHE A CA 18
ATOM 22410 C C . PHE A 1 79 ? -25.141 -9.178 1.814 1.00 0.00 79 PHE A C 18
ATOM 22411 O O . PHE A 1 79 ? -24.034 -9.209 2.392 1.00 0.00 79 PHE A O 18
ATOM 22429 N N . GLY A 1 1 ? 24.895 -4.953 11.135 1.00 0.00 1 GLY A N 19
ATOM 22430 C CA . GLY A 1 1 ? 26.113 -5.550 10.530 1.00 0.00 1 GLY A CA 19
ATOM 22431 C C . GLY A 1 1 ? 26.195 -5.317 9.026 1.00 0.00 1 GLY A C 19
ATOM 22432 O O . GLY A 1 1 ? 25.381 -4.596 8.444 1.00 0.00 1 GLY A O 19
ATOM 22438 N N . SER A 1 2 ? 27.190 -5.927 8.381 1.00 0.00 2 SER A N 19
ATOM 22439 C CA . SER A 1 2 ? 27.506 -5.742 6.947 1.00 0.00 2 SER A CA 19
ATOM 22440 C C . SER A 1 2 ? 26.519 -6.420 5.961 1.00 0.00 2 SER A C 19
ATOM 22441 O O . SER A 1 2 ? 26.592 -6.184 4.749 1.00 0.00 2 SER A O 19
ATOM 22449 N N . HIS A 1 3 ? 25.605 -7.269 6.444 1.00 0.00 3 HIS A N 19
ATOM 22450 C CA . HIS A 1 3 ? 24.622 -7.994 5.621 1.00 0.00 3 HIS A CA 19
ATOM 22451 C C . HIS A 1 3 ? 23.709 -7.068 4.778 1.00 0.00 3 HIS A C 19
ATOM 22452 O O . HIS A 1 3 ? 23.196 -6.056 5.265 1.00 0.00 3 HIS A O 19
ATOM 22466 N N . MET A 1 4 ? 23.487 -7.446 3.515 1.00 0.00 4 MET A N 19
ATOM 22467 C CA . MET A 1 4 ? 22.585 -6.784 2.554 1.00 0.00 4 MET A CA 19
ATOM 22468 C C . MET A 1 4 ? 22.150 -7.739 1.424 1.00 0.00 4 MET A C 19
ATOM 22469 O O . MET A 1 4 ? 22.774 -8.776 1.191 1.00 0.00 4 MET A O 19
ATOM 22483 N N . LEU A 1 5 ? 21.081 -7.376 0.709 1.00 0.00 5 LEU A N 19
ATOM 22484 C CA . LEU A 1 5 ? 20.484 -8.202 -0.349 1.00 0.00 5 LEU A CA 19
ATOM 22485 C C . LEU A 1 5 ? 21.394 -8.294 -1.594 1.00 0.00 5 LEU A C 19
ATOM 22486 O O . LEU A 1 5 ? 21.639 -9.377 -2.134 1.00 0.00 5 LEU A O 19
ATOM 22502 N N . LEU A 1 6 ? 21.924 -7.139 -2.006 1.00 0.00 6 LEU A N 19
ATOM 22503 C CA . LEU A 1 6 ? 22.943 -6.918 -3.049 1.00 0.00 6 LEU A CA 19
ATOM 22504 C C . LEU A 1 6 ? 23.556 -5.506 -2.871 1.00 0.00 6 LEU A C 19
ATOM 22505 O O . LEU A 1 6 ? 24.772 -5.323 -2.948 1.00 0.00 6 LEU A O 19
ATOM 22521 N N . GLU A 1 7 ? 22.700 -4.530 -2.521 1.00 0.00 7 GLU A N 19
ATOM 22522 C CA . GLU A 1 7 ? 23.047 -3.185 -2.002 1.00 0.00 7 GLU A CA 19
ATOM 22523 C C . GLU A 1 7 ? 22.188 -2.816 -0.789 1.00 0.00 7 GLU A C 19
ATOM 22524 O O . GLU A 1 7 ? 21.071 -3.310 -0.644 1.00 0.00 7 GLU A O 19
ATOM 22536 N N . PHE A 1 8 ? 22.685 -1.919 0.065 1.00 0.00 8 PHE A N 19
ATOM 22537 C CA . PHE A 1 8 ? 22.012 -1.513 1.311 1.00 0.00 8 PHE A CA 19
ATOM 22538 C C . PHE A 1 8 ? 20.643 -0.826 1.104 1.00 0.00 8 PHE A C 19
ATOM 22539 O O . PHE A 1 8 ? 19.800 -0.829 2.001 1.00 0.00 8 PHE A O 19
ATOM 22556 N N . LYS A 1 9 ? 20.413 -0.236 -0.072 1.00 0.00 9 LYS A N 19
ATOM 22557 C CA . LYS A 1 9 ? 19.217 0.553 -0.441 1.00 0.00 9 LYS A CA 19
ATOM 22558 C C . LYS A 1 9 ? 17.916 -0.278 -0.573 1.00 0.00 9 LYS A C 19
ATOM 22559 O O . LYS A 1 9 ? 16.813 0.225 -0.373 1.00 0.00 9 LYS A O 19
ATOM 22578 N N . GLN A 1 10 ? 18.040 -1.542 -0.982 1.00 0.00 10 GLN A N 19
ATOM 22579 C CA . GLN A 1 10 ? 16.954 -2.400 -1.508 1.00 0.00 10 GLN A CA 19
ATOM 22580 C C . GLN A 1 10 ? 15.987 -2.907 -0.454 1.00 0.00 10 GLN A C 19
ATOM 22581 O O . GLN A 1 10 ? 14.887 -3.345 -0.784 1.00 0.00 10 GLN A O 19
ATOM 22595 N N . PHE A 1 11 ? 16.362 -2.769 0.814 1.00 0.00 11 PHE A N 19
ATOM 22596 C CA . PHE A 1 11 ? 15.465 -3.107 1.911 1.00 0.00 11 PHE A CA 19
ATOM 22597 C C . PHE A 1 11 ? 14.167 -2.296 1.839 1.00 0.00 11 PHE A C 19
ATOM 22598 O O . PHE A 1 11 ? 13.095 -2.785 2.195 1.00 0.00 11 PHE A O 19
ATOM 22615 N N . LEU A 1 12 ? 14.265 -1.057 1.343 1.00 0.00 12 LEU A N 19
ATOM 22616 C CA . LEU A 1 12 ? 13.148 -0.141 1.182 1.00 0.00 12 LEU A CA 19
ATOM 22617 C C . LEU A 1 12 ? 12.303 -0.387 -0.070 1.00 0.00 12 LEU A C 19
ATOM 22618 O O . LEU A 1 12 ? 11.154 0.039 -0.154 1.00 0.00 12 LEU A O 19
ATOM 22634 N N . TYR A 1 13 ? 12.901 -1.036 -1.048 1.00 0.00 13 TYR A N 19
ATOM 22635 C CA . TYR A 1 13 ? 12.335 -1.309 -2.370 1.00 0.00 13 TYR A CA 19
ATOM 22636 C C . TYR A 1 13 ? 11.646 -2.691 -2.445 1.00 0.00 13 TYR A C 19
ATOM 22637 O O . TYR A 1 13 ? 10.699 -2.869 -3.208 1.00 0.00 13 TYR A O 19
ATOM 22655 N N . GLU A 1 14 ? 12.041 -3.628 -1.573 1.00 0.00 14 GLU A N 19
ATOM 22656 C CA . GLU A 1 14 ? 11.256 -4.827 -1.175 1.00 0.00 14 GLU A CA 19
ATOM 22657 C C . GLU A 1 14 ? 10.122 -4.513 -0.182 1.00 0.00 14 GLU A C 19
ATOM 22658 O O . GLU A 1 14 ? 9.102 -5.203 -0.158 1.00 0.00 14 GLU A O 19
ATOM 22670 N N . ALA A 1 15 ? 10.266 -3.447 0.609 1.00 0.00 15 ALA A N 19
ATOM 22671 C CA . ALA A 1 15 ? 9.340 -3.028 1.681 1.00 0.00 15 ALA A CA 19
ATOM 22672 C C . ALA A 1 15 ? 7.927 -2.757 1.182 1.00 0.00 15 ALA A C 19
ATOM 22673 O O . ALA A 1 15 ? 6.920 -3.067 1.827 1.00 0.00 15 ALA A O 19
ATOM 22680 N N . SER A 1 16 ? 7.904 -2.050 0.054 1.00 0.00 16 SER A N 19
ATOM 22681 C CA . SER A 1 16 ? 6.814 -1.201 -0.389 1.00 0.00 16 SER A CA 19
ATOM 22682 C C . SER A 1 16 ? 5.484 -1.968 -0.551 1.00 0.00 16 SER A C 19
ATOM 22683 O O . SER A 1 16 ? 4.391 -1.461 -0.303 1.00 0.00 16 SER A O 19
ATOM 22691 N N . ILE A 1 17 ? 5.611 -3.234 -0.951 1.00 0.00 17 ILE A N 19
ATOM 22692 C CA . ILE A 1 17 ? 4.622 -4.036 -1.687 1.00 0.00 17 ILE A CA 19
ATOM 22693 C C . ILE A 1 17 ? 4.434 -5.434 -1.029 1.00 0.00 17 ILE A C 19
ATOM 22694 O O . ILE A 1 17 ? 3.667 -6.276 -1.498 1.00 0.00 17 ILE A O 19
ATOM 22710 N N . ASP A 1 18 ? 5.104 -5.666 0.110 1.00 0.00 18 ASP A N 19
ATOM 22711 C CA . ASP A 1 18 ? 5.200 -6.962 0.819 1.00 0.00 18 ASP A CA 19
ATOM 22712 C C . ASP A 1 18 ? 3.893 -7.387 1.516 1.00 0.00 18 ASP A C 19
ATOM 22713 O O . ASP A 1 18 ? 3.581 -8.577 1.572 1.00 0.00 18 ASP A O 19
ATOM 22722 N N . GLU A 1 19 ? 3.112 -6.400 1.984 1.00 0.00 19 GLU A N 19
ATOM 22723 C CA . GLU A 1 19 ? 1.762 -6.579 2.579 1.00 0.00 19 GLU A CA 19
ATOM 22724 C C . GLU A 1 19 ? 0.717 -5.561 2.141 1.00 0.00 19 GLU A C 19
ATOM 22725 O O . GLU A 1 19 ? -0.430 -5.932 1.951 1.00 0.00 19 GLU A O 19
ATOM 22737 N N . PHE A 1 20 ? 1.106 -4.313 1.875 1.00 0.00 20 PHE A N 19
ATOM 22738 C CA . PHE A 1 20 ? 0.254 -3.167 1.510 1.00 0.00 20 PHE A CA 19
ATOM 22739 C C . PHE A 1 20 ? -0.586 -3.445 0.251 1.00 0.00 20 PHE A C 19
ATOM 22740 O O . PHE A 1 20 ? -1.800 -3.357 0.263 1.00 0.00 20 PHE A O 19
ATOM 22757 N N . MET A 1 21 ? 0.029 -3.940 -0.811 1.00 0.00 21 MET A N 19
ATOM 22758 C CA . MET A 1 21 ? -0.610 -4.332 -2.075 1.00 0.00 21 MET A CA 19
ATOM 22759 C C . MET A 1 21 ? -1.670 -5.410 -1.880 1.00 0.00 21 MET A C 19
ATOM 22760 O O . MET A 1 21 ? -2.701 -5.407 -2.542 1.00 0.00 21 MET A O 19
ATOM 22774 N N . GLY A 1 22 ? -1.451 -6.286 -0.907 1.00 0.00 22 GLY A N 19
ATOM 22775 C CA . GLY A 1 22 ? -2.461 -7.218 -0.419 1.00 0.00 22 GLY A CA 19
ATOM 22776 C C . GLY A 1 22 ? -3.520 -6.518 0.414 1.00 0.00 22 GLY A C 19
ATOM 22777 O O . GLY A 1 22 ? -4.694 -6.845 0.335 1.00 0.00 22 GLY A O 19
ATOM 22781 N N . LYS A 1 23 ? -3.136 -5.548 1.238 1.00 0.00 23 LYS A N 19
ATOM 22782 C CA . LYS A 1 23 ? -4.001 -4.861 2.149 1.00 0.00 23 LYS A CA 19
ATOM 22783 C C . LYS A 1 23 ? -5.058 -4.096 1.377 1.00 0.00 23 LYS A C 19
ATOM 22784 O O . LYS A 1 23 ? -6.219 -4.136 1.749 1.00 0.00 23 LYS A O 19
ATOM 22803 N N . ILE A 1 24 ? -4.661 -3.422 0.301 1.00 0.00 24 ILE A N 19
ATOM 22804 C CA . ILE A 1 24 ? -5.579 -2.879 -0.686 1.00 0.00 24 ILE A CA 19
ATOM 22805 C C . ILE A 1 24 ? -6.294 -3.881 -1.610 1.00 0.00 24 ILE A C 19
ATOM 22806 O O . ILE A 1 24 ? -7.519 -3.896 -1.664 1.00 0.00 24 ILE A O 19
ATOM 22822 N N . ALA A 1 25 ? -5.562 -4.744 -2.320 1.00 0.00 25 ALA A N 19
ATOM 22823 C CA . ALA A 1 25 ? -6.156 -5.624 -3.346 1.00 0.00 25 ALA A CA 19
ATOM 22824 C C . ALA A 1 25 ? -7.015 -6.754 -2.749 1.00 0.00 25 ALA A C 19
ATOM 22825 O O . ALA A 1 25 ? -7.909 -7.289 -3.408 1.00 0.00 25 ALA A O 19
ATOM 22832 N N . SER A 1 26 ? -6.745 -7.067 -1.482 1.00 0.00 26 SER A N 19
ATOM 22833 C CA . SER A 1 26 ? -7.481 -8.000 -0.632 1.00 0.00 26 SER A CA 19
ATOM 22834 C C . SER A 1 26 ? -8.248 -7.328 0.524 1.00 0.00 26 SER A C 19
ATOM 22835 O O . SER A 1 26 ? -8.672 -7.993 1.473 1.00 0.00 26 SER A O 19
ATOM 22843 N N . CYS A 1 27 ? -8.392 -6.003 0.508 1.00 0.00 27 CYS A N 19
ATOM 22844 C CA . CYS A 1 27 ? -9.134 -5.280 1.544 1.00 0.00 27 CYS A CA 19
ATOM 22845 C C . CYS A 1 27 ? -10.580 -5.806 1.789 1.00 0.00 27 CYS A C 19
ATOM 22846 O O . CYS A 1 27 ? -11.094 -5.749 2.907 1.00 0.00 27 CYS A O 19
ATOM 22854 N N . GLN A 1 28 ? -11.239 -6.298 0.723 1.00 0.00 28 GLN A N 19
ATOM 22855 C CA . GLN A 1 28 ? -12.611 -6.876 0.665 1.00 0.00 28 GLN A CA 19
ATOM 22856 C C . GLN A 1 28 ? -13.738 -5.825 0.718 1.00 0.00 28 GLN A C 19
ATOM 22857 O O . GLN A 1 28 ? -14.918 -6.163 0.619 1.00 0.00 28 GLN A O 19
ATOM 22871 N N . THR A 1 29 ? -13.383 -4.551 0.888 1.00 0.00 29 THR A N 19
ATOM 22872 C CA . THR A 1 29 ? -14.306 -3.431 1.047 1.00 0.00 29 THR A CA 19
ATOM 22873 C C . THR A 1 29 ? -13.670 -2.205 0.428 1.00 0.00 29 THR A C 19
ATOM 22874 O O . THR A 1 29 ? -12.475 -1.960 0.603 1.00 0.00 29 THR A O 19
ATOM 22885 N N . LEU A 1 30 ? -14.453 -1.413 -0.298 1.00 0.00 30 LEU A N 19
ATOM 22886 C CA . LEU A 1 30 ? -13.894 -0.194 -0.847 1.00 0.00 30 LEU A CA 19
ATOM 22887 C C . LEU A 1 30 ? -13.664 0.805 0.258 1.00 0.00 30 LEU A C 19
ATOM 22888 O O . LEU A 1 30 ? -12.723 1.573 0.281 1.00 0.00 30 LEU A O 19
ATOM 22904 N N . GLU A 1 31 ? -14.570 0.752 1.202 1.00 0.00 31 GLU A N 19
ATOM 22905 C CA . GLU A 1 31 ? -14.604 1.583 2.356 1.00 0.00 31 GLU A CA 19
ATOM 22906 C C . GLU A 1 31 ? -13.334 1.431 3.174 1.00 0.00 31 GLU A C 19
ATOM 22907 O O . GLU A 1 31 ? -12.811 2.408 3.691 1.00 0.00 31 GLU A O 19
ATOM 22919 N N . GLY A 1 32 ? -12.802 0.207 3.202 1.00 0.00 32 GLY A N 19
ATOM 22920 C CA . GLY A 1 32 ? -11.453 -0.067 3.663 1.00 0.00 32 GLY A CA 19
ATOM 22921 C C . GLY A 1 32 ? -10.318 0.359 2.744 1.00 0.00 32 GLY A C 19
ATOM 22922 O O . GLY A 1 32 ? -9.336 0.910 3.195 1.00 0.00 32 GLY A O 19
ATOM 22926 N N . LEU A 1 33 ? -10.451 0.171 1.445 1.00 0.00 33 LEU A N 19
ATOM 22927 C CA . LEU A 1 33 ? -9.473 0.586 0.445 1.00 0.00 33 LEU A CA 19
ATOM 22928 C C . LEU A 1 33 ? -9.213 2.084 0.475 1.00 0.00 33 LEU A C 19
ATOM 22929 O O . LEU A 1 33 ? -8.087 2.540 0.390 1.00 0.00 33 LEU A O 19
ATOM 22945 N N . GLU A 1 34 ? -10.294 2.818 0.628 1.00 0.00 34 GLU A N 19
ATOM 22946 C CA . GLU A 1 34 ? -10.433 4.249 0.900 1.00 0.00 34 GLU A CA 19
ATOM 22947 C C . GLU A 1 34 ? -9.890 4.702 2.267 1.00 0.00 34 GLU A C 19
ATOM 22948 O O . GLU A 1 34 ? -9.379 5.815 2.399 1.00 0.00 34 GLU A O 19
ATOM 22960 N N . GLU A 1 35 ? -9.981 3.839 3.282 1.00 0.00 35 GLU A N 19
ATOM 22961 C CA . GLU A 1 35 ? -9.349 4.036 4.618 1.00 0.00 35 GLU A CA 19
ATOM 22962 C C . GLU A 1 35 ? -7.853 3.822 4.534 1.00 0.00 35 GLU A C 19
ATOM 22963 O O . GLU A 1 35 ? -7.096 4.627 5.047 1.00 0.00 35 GLU A O 19
ATOM 22975 N N . LEU A 1 36 ? -7.440 2.780 3.824 1.00 0.00 36 LEU A N 19
ATOM 22976 C CA . LEU A 1 36 ? -6.082 2.512 3.407 1.00 0.00 36 LEU A CA 19
ATOM 22977 C C . LEU A 1 36 ? -5.567 3.628 2.495 1.00 0.00 36 LEU A C 19
ATOM 22978 O O . LEU A 1 36 ? -4.409 4.004 2.610 1.00 0.00 36 LEU A O 19
ATOM 22994 N N . GLU A 1 37 ? -6.393 4.206 1.615 1.00 0.00 37 GLU A N 19
ATOM 22995 C CA . GLU A 1 37 ? -6.013 5.296 0.749 1.00 0.00 37 GLU A CA 19
ATOM 22996 C C . GLU A 1 37 ? -5.645 6.519 1.539 1.00 0.00 37 GLU A C 19
ATOM 22997 O O . GLU A 1 37 ? -4.612 7.144 1.302 1.00 0.00 37 GLU A O 19
ATOM 23009 N N . ALA A 1 38 ? -6.459 6.787 2.551 1.00 0.00 38 ALA A N 19
ATOM 23010 C CA . ALA A 1 38 ? -6.128 7.789 3.519 1.00 0.00 38 ALA A CA 19
ATOM 23011 C C . ALA A 1 38 ? -4.894 7.375 4.341 1.00 0.00 38 ALA A C 19
ATOM 23012 O O . ALA A 1 38 ? -3.949 8.152 4.410 1.00 0.00 38 ALA A O 19
ATOM 23019 N N . TYR A 1 39 ? -4.816 6.153 4.891 1.00 0.00 39 TYR A N 19
ATOM 23020 C CA . TYR A 1 39 ? -3.714 5.749 5.782 1.00 0.00 39 TYR A CA 19
ATOM 23021 C C . TYR A 1 39 ? -2.354 5.774 5.053 1.00 0.00 39 TYR A C 19
ATOM 23022 O O . TYR A 1 39 ? -1.332 6.134 5.631 1.00 0.00 39 TYR A O 19
ATOM 23040 N N . TYR A 1 40 ? -2.358 5.463 3.760 1.00 0.00 40 TYR A N 19
ATOM 23041 C CA . TYR A 1 40 ? -1.248 5.610 2.821 1.00 0.00 40 TYR A CA 19
ATOM 23042 C C . TYR A 1 40 ? -0.832 7.068 2.756 1.00 0.00 40 TYR A C 19
ATOM 23043 O O . TYR A 1 40 ? 0.296 7.409 3.113 1.00 0.00 40 TYR A O 19
ATOM 23061 N N . LYS A 1 41 ? -1.766 7.962 2.435 1.00 0.00 41 LYS A N 19
ATOM 23062 C CA . LYS A 1 41 ? -1.448 9.385 2.354 1.00 0.00 41 LYS A CA 19
ATOM 23063 C C . LYS A 1 41 ? -0.973 9.983 3.692 1.00 0.00 41 LYS A C 19
ATOM 23064 O O . LYS A 1 41 ? -0.072 10.819 3.692 1.00 0.00 41 LYS A O 19
ATOM 23083 N N . LYS A 1 42 ? -1.530 9.528 4.819 1.00 0.00 42 LYS A N 19
ATOM 23084 C CA . LYS A 1 42 ? -1.223 9.858 6.206 1.00 0.00 42 LYS A CA 19
ATOM 23085 C C . LYS A 1 42 ? 0.174 9.368 6.639 1.00 0.00 42 LYS A C 19
ATOM 23086 O O . LYS A 1 42 ? 0.905 10.073 7.332 1.00 0.00 42 LYS A O 19
ATOM 23105 N N . ARG A 1 43 ? 0.554 8.169 6.207 1.00 0.00 43 ARG A N 19
ATOM 23106 C CA . ARG A 1 43 ? 1.840 7.516 6.477 1.00 0.00 43 ARG A CA 19
ATOM 23107 C C . ARG A 1 43 ? 3.045 8.143 5.778 1.00 0.00 43 ARG A C 19
ATOM 23108 O O . ARG A 1 43 ? 4.103 8.302 6.371 1.00 0.00 43 ARG A O 19
ATOM 23129 N N . VAL A 1 44 ? 2.902 8.453 4.493 1.00 0.00 44 VAL A N 19
ATOM 23130 C CA . VAL A 1 44 ? 3.938 8.846 3.537 1.00 0.00 44 VAL A CA 19
ATOM 23131 C C . VAL A 1 44 ? 4.913 9.895 4.052 1.00 0.00 44 VAL A C 19
ATOM 23132 O O . VAL A 1 44 ? 6.114 9.831 3.801 1.00 0.00 44 VAL A O 19
ATOM 23145 N N . LYS A 1 45 ? 4.355 10.838 4.800 1.00 0.00 45 LYS A N 19
ATOM 23146 C CA . LYS A 1 45 ? 5.047 11.922 5.494 1.00 0.00 45 LYS A CA 19
ATOM 23147 C C . LYS A 1 45 ? 5.682 11.566 6.861 1.00 0.00 45 LYS A C 19
ATOM 23148 O O . LYS A 1 45 ? 6.714 12.110 7.265 1.00 0.00 45 LYS A O 19
ATOM 23167 N N . GLU A 1 46 ? 5.010 10.658 7.584 1.00 0.00 46 GLU A N 19
ATOM 23168 C CA . GLU A 1 46 ? 5.291 10.117 8.932 1.00 0.00 46 GLU A CA 19
ATOM 23169 C C . GLU A 1 46 ? 6.432 9.110 8.916 1.00 0.00 46 GLU A C 19
ATOM 23170 O O . GLU A 1 46 ? 7.035 8.798 9.945 1.00 0.00 46 GLU A O 19
ATOM 23182 N N . THR A 1 47 ? 6.743 8.637 7.715 1.00 0.00 47 THR A N 19
ATOM 23183 C CA . THR A 1 47 ? 7.864 7.749 7.423 1.00 0.00 47 THR A CA 19
ATOM 23184 C C . THR A 1 47 ? 8.405 8.046 6.008 1.00 0.00 47 THR A C 19
ATOM 23185 O O . THR A 1 47 ? 8.483 9.218 5.628 1.00 0.00 47 THR A O 19
ATOM 23196 N N . GLU A 1 48 ? 8.858 7.047 5.242 1.00 0.00 48 GLU A N 19
ATOM 23197 C CA . GLU A 1 48 ? 9.736 7.198 4.075 1.00 0.00 48 GLU A CA 19
ATOM 23198 C C . GLU A 1 48 ? 9.208 6.475 2.857 1.00 0.00 48 GLU A C 19
ATOM 23199 O O . GLU A 1 48 ? 9.852 5.595 2.287 1.00 0.00 48 GLU A O 19
ATOM 23211 N N . LEU A 1 49 ? 7.991 6.855 2.462 1.00 0.00 49 LEU A N 19
ATOM 23212 C CA . LEU A 1 49 ? 7.450 6.440 1.182 1.00 0.00 49 LEU A CA 19
ATOM 23213 C C . LEU A 1 49 ? 8.210 7.089 0.008 1.00 0.00 49 LEU A C 19
ATOM 23214 O O . LEU A 1 49 ? 7.855 8.145 -0.517 1.00 0.00 49 LEU A O 19
ATOM 23230 N N . LYS A 1 50 ? 9.285 6.409 -0.376 1.00 0.00 50 LYS A N 19
ATOM 23231 C CA . LYS A 1 50 ? 9.906 6.491 -1.700 1.00 0.00 50 LYS A CA 19
ATOM 23232 C C . LYS A 1 50 ? 8.886 6.388 -2.844 1.00 0.00 50 LYS A C 19
ATOM 23233 O O . LYS A 1 50 ? 7.782 5.870 -2.688 1.00 0.00 50 LYS A O 19
ATOM 23252 N N . ASP A 1 51 ? 9.325 6.735 -4.049 1.00 0.00 51 ASP A N 19
ATOM 23253 C CA . ASP A 1 51 ? 8.482 6.768 -5.258 1.00 0.00 51 ASP A CA 19
ATOM 23254 C C . ASP A 1 51 ? 7.914 5.400 -5.648 1.00 0.00 51 ASP A C 19
ATOM 23255 O O . ASP A 1 51 ? 6.783 5.293 -6.092 1.00 0.00 51 ASP A O 19
ATOM 23264 N N . THR A 1 52 ? 8.683 4.339 -5.428 1.00 0.00 52 THR A N 19
ATOM 23265 C CA . THR A 1 52 ? 8.433 2.956 -5.884 1.00 0.00 52 THR A CA 19
ATOM 23266 C C . THR A 1 52 ? 7.148 2.376 -5.317 1.00 0.00 52 THR A C 19
ATOM 23267 O O . THR A 1 52 ? 6.377 1.727 -6.027 1.00 0.00 52 THR A O 19
ATOM 23278 N N . ASP A 1 53 ? 6.945 2.591 -4.011 1.00 0.00 53 ASP A N 19
ATOM 23279 C CA . ASP A 1 53 ? 5.741 2.150 -3.323 1.00 0.00 53 ASP A CA 19
ATOM 23280 C C . ASP A 1 53 ? 4.547 2.833 -3.956 1.00 0.00 53 ASP A C 19
ATOM 23281 O O . ASP A 1 53 ? 3.608 2.172 -4.392 1.00 0.00 53 ASP A O 19
ATOM 23290 N N . ASP A 1 54 ? 4.688 4.148 -4.142 1.00 0.00 54 ASP A N 19
ATOM 23291 C CA . ASP A 1 54 ? 3.567 5.054 -4.393 1.00 0.00 54 ASP A CA 19
ATOM 23292 C C . ASP A 1 54 ? 2.845 4.657 -5.651 1.00 0.00 54 ASP A C 19
ATOM 23293 O O . ASP A 1 54 ? 1.641 4.493 -5.656 1.00 0.00 54 ASP A O 19
ATOM 23302 N N . ILE A 1 55 ? 3.605 4.400 -6.696 1.00 0.00 55 ILE A N 19
ATOM 23303 C CA . ILE A 1 55 ? 3.074 3.857 -7.952 1.00 0.00 55 ILE A CA 19
ATOM 23304 C C . ILE A 1 55 ? 2.562 2.436 -7.954 1.00 0.00 55 ILE A C 19
ATOM 23305 O O . ILE A 1 55 ? 1.470 2.171 -8.460 1.00 0.00 55 ILE A O 19
ATOM 23321 N N . SER A 1 56 ? 3.348 1.532 -7.371 1.00 0.00 56 SER A N 19
ATOM 23322 C CA . SER A 1 56 ? 3.019 0.121 -7.475 1.00 0.00 56 SER A CA 19
ATOM 23323 C C . SER A 1 56 ? 1.703 -0.152 -6.760 1.00 0.00 56 SER A C 19
ATOM 23324 O O . SER A 1 56 ? 0.767 -0.752 -7.295 1.00 0.00 56 SER A O 19
ATOM 23332 N N . VAL A 1 57 ? 1.668 0.351 -5.527 1.00 0.00 57 VAL A N 19
ATOM 23333 C CA . VAL A 1 57 ? 0.528 0.378 -4.638 1.00 0.00 57 VAL A CA 19
ATOM 23334 C C . VAL A 1 57 ? -0.583 1.294 -5.101 1.00 0.00 57 VAL A C 19
ATOM 23335 O O . VAL A 1 57 ? -1.685 0.804 -5.237 1.00 0.00 57 VAL A O 19
ATOM 23348 N N . ARG A 1 58 ? -0.323 2.536 -5.540 1.00 0.00 58 ARG A N 19
ATOM 23349 C CA . ARG A 1 58 ? -1.466 3.366 -6.010 1.00 0.00 58 ARG A CA 19
ATOM 23350 C C . ARG A 1 58 ? -2.177 2.755 -7.191 1.00 0.00 58 ARG A C 19
ATOM 23351 O O . ARG A 1 58 ? -3.394 2.784 -7.262 1.00 0.00 58 ARG A O 19
ATOM 23372 N N . ASP A 1 59 ? -1.420 2.218 -8.130 1.00 0.00 59 ASP A N 19
ATOM 23373 C CA . ASP A 1 59 ? -2.021 1.783 -9.383 1.00 0.00 59 ASP A CA 19
ATOM 23374 C C . ASP A 1 59 ? -2.904 0.550 -9.162 1.00 0.00 59 ASP A C 19
ATOM 23375 O O . ASP A 1 59 ? -3.809 0.258 -9.935 1.00 0.00 59 ASP A O 19
ATOM 23384 N N . ALA A 1 60 ? -2.521 -0.216 -8.144 1.00 0.00 60 ALA A N 19
ATOM 23385 C CA . ALA A 1 60 ? -3.234 -1.296 -7.469 1.00 0.00 60 ALA A CA 19
ATOM 23386 C C . ALA A 1 60 ? -4.414 -0.895 -6.588 1.00 0.00 60 ALA A C 19
ATOM 23387 O O . ALA A 1 60 ? -5.432 -1.564 -6.546 1.00 0.00 60 ALA A O 19
ATOM 23394 N N . LEU A 1 61 ? -4.251 0.176 -5.825 1.00 0.00 61 LEU A N 19
ATOM 23395 C CA . LEU A 1 61 ? -5.204 0.775 -4.911 1.00 0.00 61 LEU A CA 19
ATOM 23396 C C . LEU A 1 61 ? -6.328 1.438 -5.677 1.00 0.00 61 LEU A C 19
ATOM 23397 O O . LEU A 1 61 ? -7.475 1.035 -5.574 1.00 0.00 61 LEU A O 19
ATOM 23413 N N . ALA A 1 62 ? -5.960 2.289 -6.631 1.00 0.00 62 ALA A N 19
ATOM 23414 C CA . ALA A 1 62 ? -6.834 2.686 -7.729 1.00 0.00 62 ALA A CA 19
ATOM 23415 C C . ALA A 1 62 ? -7.292 1.512 -8.605 1.00 0.00 62 ALA A C 19
ATOM 23416 O O . ALA A 1 62 ? -8.384 1.525 -9.182 1.00 0.00 62 ALA A O 19
ATOM 23423 N N . GLY A 1 63 ? -6.428 0.503 -8.695 1.00 0.00 63 GLY A N 19
ATOM 23424 C CA . GLY A 1 63 ? -6.606 -0.743 -9.435 1.00 0.00 63 GLY A CA 19
ATOM 23425 C C . GLY A 1 63 ? -7.859 -1.444 -8.945 1.00 0.00 63 GLY A C 19
ATOM 23426 O O . GLY A 1 63 ? -8.766 -1.757 -9.713 1.00 0.00 63 GLY A O 19
ATOM 23430 N N . LYS A 1 64 ? -7.876 -1.663 -7.628 1.00 0.00 64 LYS A N 19
ATOM 23431 C CA . LYS A 1 64 ? -8.971 -2.185 -6.840 1.00 0.00 64 LYS A CA 19
ATOM 23432 C C . LYS A 1 64 ? -10.156 -1.230 -6.696 1.00 0.00 64 LYS A C 19
ATOM 23433 O O . LYS A 1 64 ? -11.283 -1.678 -6.603 1.00 0.00 64 LYS A O 19
ATOM 23452 N N . ARG A 1 65 ? -9.955 0.077 -6.619 1.00 0.00 65 ARG A N 19
ATOM 23453 C CA . ARG A 1 65 ? -10.997 1.029 -6.250 1.00 0.00 65 ARG A CA 19
ATOM 23454 C C . ARG A 1 65 ? -12.180 0.874 -7.182 1.00 0.00 65 ARG A C 19
ATOM 23455 O O . ARG A 1 65 ? -13.271 0.593 -6.727 1.00 0.00 65 ARG A O 19
ATOM 23476 N N . ALA A 1 66 ? -11.923 0.819 -8.481 1.00 0.00 66 ALA A N 19
ATOM 23477 C CA . ALA A 1 66 ? -12.988 0.581 -9.468 1.00 0.00 66 ALA A CA 19
ATOM 23478 C C . ALA A 1 66 ? -13.717 -0.755 -9.256 1.00 0.00 66 ALA A C 19
ATOM 23479 O O . ALA A 1 66 ? -14.921 -0.853 -9.502 1.00 0.00 66 ALA A O 19
ATOM 23486 N N . GLU A 1 67 ? -12.979 -1.788 -8.839 1.00 0.00 67 GLU A N 19
ATOM 23487 C CA . GLU A 1 67 ? -13.497 -3.134 -8.597 1.00 0.00 67 GLU A CA 19
ATOM 23488 C C . GLU A 1 67 ? -14.435 -3.138 -7.418 1.00 0.00 67 GLU A C 19
ATOM 23489 O O . GLU A 1 67 ? -15.461 -3.802 -7.378 1.00 0.00 67 GLU A O 19
ATOM 23501 N N . LEU A 1 68 ? -13.929 -2.498 -6.373 1.00 0.00 68 LEU A N 19
ATOM 23502 C CA . LEU A 1 68 ? -14.550 -2.361 -5.088 1.00 0.00 68 LEU A CA 19
ATOM 23503 C C . LEU A 1 68 ? -15.807 -1.504 -5.077 1.00 0.00 68 LEU A C 19
ATOM 23504 O O . LEU A 1 68 ? -16.715 -1.687 -4.285 1.00 0.00 68 LEU A O 19
ATOM 23520 N N . GLU A 1 69 ? -15.799 -0.516 -5.962 1.00 0.00 69 GLU A N 19
ATOM 23521 C CA . GLU A 1 69 ? -16.853 0.397 -6.342 1.00 0.00 69 GLU A CA 19
ATOM 23522 C C . GLU A 1 69 ? -17.898 -0.275 -7.239 1.00 0.00 69 GLU A C 19
ATOM 23523 O O . GLU A 1 69 ? -19.094 0.008 -7.164 1.00 0.00 69 GLU A O 19
ATOM 23535 N N . ASP A 1 70 ? -17.427 -1.240 -8.038 1.00 0.00 70 ASP A N 19
ATOM 23536 C CA . ASP A 1 70 ? -18.250 -2.303 -8.646 1.00 0.00 70 ASP A CA 19
ATOM 23537 C C . ASP A 1 70 ? -18.681 -3.351 -7.606 1.00 0.00 70 ASP A C 19
ATOM 23538 O O . ASP A 1 70 ? -19.598 -4.134 -7.855 1.00 0.00 70 ASP A O 19
ATOM 23547 N N . SER A 1 71 ? -18.085 -3.287 -6.410 1.00 0.00 71 SER A N 19
ATOM 23548 C CA . SER A 1 71 ? -18.449 -4.092 -5.222 1.00 0.00 71 SER A CA 19
ATOM 23549 C C . SER A 1 71 ? -19.062 -3.241 -4.072 1.00 0.00 71 SER A C 19
ATOM 23550 O O . SER A 1 71 ? -18.992 -3.606 -2.889 1.00 0.00 71 SER A O 19
ATOM 23558 N N . ASP A 1 72 ? -19.643 -2.074 -4.405 1.00 0.00 72 ASP A N 19
ATOM 23559 C CA . ASP A 1 72 ? -20.129 -1.059 -3.447 1.00 0.00 72 ASP A CA 19
ATOM 23560 C C . ASP A 1 72 ? -21.256 -1.564 -2.511 1.00 0.00 72 ASP A C 19
ATOM 23561 O O . ASP A 1 72 ? -21.515 -0.975 -1.458 1.00 0.00 72 ASP A O 19
ATOM 23570 N N . ASP A 1 73 ? -21.901 -2.674 -2.883 1.00 0.00 73 ASP A N 19
ATOM 23571 C CA . ASP A 1 73 ? -23.013 -3.347 -2.187 1.00 0.00 73 ASP A CA 19
ATOM 23572 C C . ASP A 1 73 ? -22.674 -4.828 -1.943 1.00 0.00 73 ASP A C 19
ATOM 23573 O O . ASP A 1 73 ? -22.232 -5.522 -2.864 1.00 0.00 73 ASP A O 19
ATOM 23582 N N . GLU A 1 74 ? -22.834 -5.299 -0.702 1.00 0.00 74 GLU A N 19
ATOM 23583 C CA . GLU A 1 74 ? -22.157 -6.514 -0.175 1.00 0.00 74 GLU A CA 19
ATOM 23584 C C . GLU A 1 74 ? -23.058 -7.441 0.634 1.00 0.00 74 GLU A C 19
ATOM 23585 O O . GLU A 1 74 ? -23.721 -6.998 1.570 1.00 0.00 74 GLU A O 19
ATOM 23597 N N . VAL A 1 75 ? -23.062 -8.728 0.284 1.00 0.00 75 VAL A N 19
ATOM 23598 C CA . VAL A 1 75 ? -24.013 -9.801 0.694 1.00 0.00 75 VAL A CA 19
ATOM 23599 C C . VAL A 1 75 ? -25.483 -9.525 0.353 1.00 0.00 75 VAL A C 19
ATOM 23600 O O . VAL A 1 75 ? -26.155 -10.305 -0.327 1.00 0.00 75 VAL A O 19
ATOM 23613 N N . GLU A 1 76 ? -25.961 -8.400 0.859 1.00 0.00 76 GLU A N 19
ATOM 23614 C CA . GLU A 1 76 ? -27.340 -7.912 0.884 1.00 0.00 76 GLU A CA 19
ATOM 23615 C C . GLU A 1 76 ? -27.427 -6.384 0.777 1.00 0.00 76 GLU A C 19
ATOM 23616 O O . GLU A 1 76 ? -28.297 -5.872 0.070 1.00 0.00 76 GLU A O 19
ATOM 23628 N N . GLU A 1 77 ? -26.507 -5.688 1.468 1.00 0.00 77 GLU A N 19
ATOM 23629 C CA . GLU A 1 77 ? -26.332 -4.229 1.547 1.00 0.00 77 GLU A CA 19
ATOM 23630 C C . GLU A 1 77 ? -24.889 -3.898 1.927 1.00 0.00 77 GLU A C 19
ATOM 23631 O O . GLU A 1 77 ? -24.184 -3.208 1.196 1.00 0.00 77 GLU A O 19
ATOM 23643 N N . SER A 1 78 ? -24.450 -4.466 3.051 1.00 0.00 78 SER A N 19
ATOM 23644 C CA . SER A 1 78 ? -23.077 -4.461 3.573 1.00 0.00 78 SER A CA 19
ATOM 23645 C C . SER A 1 78 ? -22.828 -5.694 4.471 1.00 0.00 78 SER A C 19
ATOM 23646 O O . SER A 1 78 ? -23.775 -6.337 4.952 1.00 0.00 78 SER A O 19
ATOM 23654 N N . PHE A 1 79 ? -21.554 -6.020 4.718 1.00 0.00 79 PHE A N 19
ATOM 23655 C CA . PHE A 1 79 ? -21.129 -7.141 5.571 1.00 0.00 79 PHE A CA 19
ATOM 23656 C C . PHE A 1 79 ? -19.763 -6.866 6.225 1.00 0.00 79 PHE A C 19
ATOM 23657 O O . PHE A 1 79 ? -18.807 -6.498 5.503 1.00 0.00 79 PHE A O 19
ATOM 23675 N N . GLY A 1 1 ? 23.917 -10.030 8.278 1.00 0.00 1 GLY A N 20
ATOM 23676 C CA . GLY A 1 1 ? 23.976 -9.815 6.810 1.00 0.00 1 GLY A CA 20
ATOM 23677 C C . GLY A 1 1 ? 24.096 -8.339 6.469 1.00 0.00 1 GLY A C 20
ATOM 23678 O O . GLY A 1 1 ? 23.258 -7.535 6.880 1.00 0.00 1 GLY A O 20
ATOM 23684 N N . SER A 1 2 ? 25.132 -7.977 5.708 1.00 0.00 2 SER A N 20
ATOM 23685 C CA . SER A 1 2 ? 25.523 -6.578 5.420 1.00 0.00 2 SER A CA 20
ATOM 23686 C C . SER A 1 2 ? 25.875 -6.316 3.935 1.00 0.00 2 SER A C 20
ATOM 23687 O O . SER A 1 2 ? 26.462 -5.284 3.601 1.00 0.00 2 SER A O 20
ATOM 23695 N N . HIS A 1 3 ? 25.543 -7.251 3.034 1.00 0.00 3 HIS A N 20
ATOM 23696 C CA . HIS A 1 3 ? 25.869 -7.189 1.593 1.00 0.00 3 HIS A CA 20
ATOM 23697 C C . HIS A 1 3 ? 24.713 -6.663 0.702 1.00 0.00 3 HIS A C 20
ATOM 23698 O O . HIS A 1 3 ? 24.956 -6.245 -0.435 1.00 0.00 3 HIS A O 20
ATOM 23712 N N . MET A 1 4 ? 23.478 -6.634 1.222 1.00 0.00 4 MET A N 20
ATOM 23713 C CA . MET A 1 4 ? 22.223 -6.321 0.507 1.00 0.00 4 MET A CA 20
ATOM 23714 C C . MET A 1 4 ? 21.965 -7.202 -0.745 1.00 0.00 4 MET A C 20
ATOM 23715 O O . MET A 1 4 ? 22.725 -8.117 -1.081 1.00 0.00 4 MET A O 20
ATOM 23729 N N . LEU A 1 5 ? 20.813 -6.990 -1.391 1.00 0.00 5 LEU A N 20
ATOM 23730 C CA . LEU A 1 5 ? 20.264 -7.893 -2.413 1.00 0.00 5 LEU A CA 20
ATOM 23731 C C . LEU A 1 5 ? 20.990 -7.810 -3.782 1.00 0.00 5 LEU A C 20
ATOM 23732 O O . LEU A 1 5 ? 20.908 -8.748 -4.578 1.00 0.00 5 LEU A O 20
ATOM 23748 N N . LEU A 1 6 ? 21.692 -6.703 -4.054 1.00 0.00 6 LEU A N 20
ATOM 23749 C CA . LEU A 1 6 ? 22.487 -6.476 -5.276 1.00 0.00 6 LEU A CA 20
ATOM 23750 C C . LEU A 1 6 ? 23.664 -5.505 -5.027 1.00 0.00 6 LEU A C 20
ATOM 23751 O O . LEU A 1 6 ? 24.813 -5.828 -5.346 1.00 0.00 6 LEU A O 20
ATOM 23767 N N . GLU A 1 7 ? 23.388 -4.344 -4.412 1.00 0.00 7 GLU A N 20
ATOM 23768 C CA . GLU A 1 7 ? 24.400 -3.333 -4.013 1.00 0.00 7 GLU A CA 20
ATOM 23769 C C . GLU A 1 7 ? 24.000 -2.541 -2.765 1.00 0.00 7 GLU A C 20
ATOM 23770 O O . GLU A 1 7 ? 24.764 -2.502 -1.802 1.00 0.00 7 GLU A O 20
ATOM 23782 N N . PHE A 1 8 ? 22.792 -1.961 -2.759 1.00 0.00 8 PHE A N 20
ATOM 23783 C CA . PHE A 1 8 ? 22.211 -1.289 -1.581 1.00 0.00 8 PHE A CA 20
ATOM 23784 C C . PHE A 1 8 ? 20.669 -1.184 -1.644 1.00 0.00 8 PHE A C 20
ATOM 23785 O O . PHE A 1 8 ? 19.982 -1.734 -0.792 1.00 0.00 8 PHE A O 20
ATOM 23802 N N . LYS A 1 9 ? 20.123 -0.494 -2.655 1.00 0.00 9 LYS A N 20
ATOM 23803 C CA . LYS A 1 9 ? 18.767 0.106 -2.641 1.00 0.00 9 LYS A CA 20
ATOM 23804 C C . LYS A 1 9 ? 17.578 -0.860 -2.458 1.00 0.00 9 LYS A C 20
ATOM 23805 O O . LYS A 1 9 ? 16.531 -0.468 -1.942 1.00 0.00 9 LYS A O 20
ATOM 23824 N N . GLN A 1 10 ? 17.675 -2.104 -2.935 1.00 0.00 10 GLN A N 20
ATOM 23825 C CA . GLN A 1 10 ? 16.488 -2.953 -3.185 1.00 0.00 10 GLN A CA 20
ATOM 23826 C C . GLN A 1 10 ? 15.813 -3.472 -1.923 1.00 0.00 10 GLN A C 20
ATOM 23827 O O . GLN A 1 10 ? 14.639 -3.845 -1.948 1.00 0.00 10 GLN A O 20
ATOM 23841 N N . PHE A 1 11 ? 16.515 -3.407 -0.791 1.00 0.00 11 PHE A N 20
ATOM 23842 C CA . PHE A 1 11 ? 15.919 -3.712 0.505 1.00 0.00 11 PHE A CA 20
ATOM 23843 C C . PHE A 1 11 ? 14.718 -2.803 0.800 1.00 0.00 11 PHE A C 20
ATOM 23844 O O . PHE A 1 11 ? 13.738 -3.235 1.408 1.00 0.00 11 PHE A O 20
ATOM 23861 N N . LEU A 1 12 ? 14.777 -1.557 0.315 1.00 0.00 12 LEU A N 20
ATOM 23862 C CA . LEU A 1 12 ? 13.721 -0.564 0.463 1.00 0.00 12 LEU A CA 20
ATOM 23863 C C . LEU A 1 12 ? 12.581 -0.696 -0.540 1.00 0.00 12 LEU A C 20
ATOM 23864 O O . LEU A 1 12 ? 11.480 -0.200 -0.323 1.00 0.00 12 LEU A O 20
ATOM 23880 N N . TYR A 1 13 ? 12.876 -1.320 -1.666 1.00 0.00 13 TYR A N 20
ATOM 23881 C CA . TYR A 1 13 ? 11.978 -1.459 -2.812 1.00 0.00 13 TYR A CA 20
ATOM 23882 C C . TYR A 1 13 ? 11.216 -2.802 -2.803 1.00 0.00 13 TYR A C 20
ATOM 23883 O O . TYR A 1 13 ? 10.145 -2.918 -3.406 1.00 0.00 13 TYR A O 20
ATOM 23901 N N . GLU A 1 14 ? 11.704 -3.790 -2.034 1.00 0.00 14 GLU A N 20
ATOM 23902 C CA . GLU A 1 14 ? 10.939 -4.960 -1.542 1.00 0.00 14 GLU A CA 20
ATOM 23903 C C . GLU A 1 14 ? 10.019 -4.586 -0.373 1.00 0.00 14 GLU A C 20
ATOM 23904 O O . GLU A 1 14 ? 8.853 -4.976 -0.346 1.00 0.00 14 GLU A O 20
ATOM 23916 N N . ALA A 1 15 ? 10.519 -3.750 0.545 1.00 0.00 15 ALA A N 20
ATOM 23917 C CA . ALA A 1 15 ? 9.795 -3.214 1.721 1.00 0.00 15 ALA A CA 20
ATOM 23918 C C . ALA A 1 15 ? 8.441 -2.581 1.396 1.00 0.00 15 ALA A C 20
ATOM 23919 O O . ALA A 1 15 ? 7.469 -2.657 2.148 1.00 0.00 15 ALA A O 20
ATOM 23926 N N . SER A 1 16 ? 8.427 -1.929 0.238 1.00 0.00 16 SER A N 20
ATOM 23927 C CA . SER A 1 16 ? 7.408 -1.024 -0.265 1.00 0.00 16 SER A CA 20
ATOM 23928 C C . SER A 1 16 ? 6.019 -1.679 -0.380 1.00 0.00 16 SER A C 20
ATOM 23929 O O . SER A 1 16 ? 4.984 -1.035 -0.207 1.00 0.00 16 SER A O 20
ATOM 23937 N N . ILE A 1 17 ? 6.021 -2.979 -0.670 1.00 0.00 17 ILE A N 20
ATOM 23938 C CA . ILE A 1 17 ? 4.937 -3.735 -1.325 1.00 0.00 17 ILE A CA 20
ATOM 23939 C C . ILE A 1 17 ? 4.731 -5.121 -0.631 1.00 0.00 17 ILE A C 20
ATOM 23940 O O . ILE A 1 17 ? 3.943 -5.959 -1.076 1.00 0.00 17 ILE A O 20
ATOM 23956 N N . ASP A 1 18 ? 5.410 -5.345 0.500 1.00 0.00 18 ASP A N 20
ATOM 23957 C CA . ASP A 1 18 ? 5.526 -6.643 1.199 1.00 0.00 18 ASP A CA 20
ATOM 23958 C C . ASP A 1 18 ? 4.237 -7.103 1.906 1.00 0.00 18 ASP A C 20
ATOM 23959 O O . ASP A 1 18 ? 3.977 -8.303 1.999 1.00 0.00 18 ASP A O 20
ATOM 23968 N N . GLU A 1 19 ? 3.429 -6.136 2.364 1.00 0.00 19 GLU A N 20
ATOM 23969 C CA . GLU A 1 19 ? 2.135 -6.350 3.055 1.00 0.00 19 GLU A CA 20
ATOM 23970 C C . GLU A 1 19 ? 1.007 -5.437 2.565 1.00 0.00 19 GLU A C 20
ATOM 23971 O O . GLU A 1 19 ? -0.112 -5.895 2.405 1.00 0.00 19 GLU A O 20
ATOM 23983 N N . PHE A 1 20 ? 1.305 -4.170 2.276 1.00 0.00 20 PHE A N 20
ATOM 23984 C CA . PHE A 1 20 ? 0.360 -3.126 1.841 1.00 0.00 20 PHE A CA 20
ATOM 23985 C C . PHE A 1 20 ? -0.407 -3.515 0.573 1.00 0.00 20 PHE A C 20
ATOM 23986 O O . PHE A 1 20 ? -1.619 -3.535 0.551 1.00 0.00 20 PHE A O 20
ATOM 24003 N N . MET A 1 21 ? 0.280 -3.979 -0.457 1.00 0.00 21 MET A N 20
ATOM 24004 C CA . MET A 1 21 ? -0.301 -4.466 -1.711 1.00 0.00 21 MET A CA 20
ATOM 24005 C C . MET A 1 21 ? -1.264 -5.626 -1.487 1.00 0.00 21 MET A C 20
ATOM 24006 O O . MET A 1 21 ? -2.249 -5.755 -2.189 1.00 0.00 21 MET A O 20
ATOM 24020 N N . GLY A 1 22 ? -1.027 -6.424 -0.453 1.00 0.00 22 GLY A N 20
ATOM 24021 C CA . GLY A 1 22 ? -1.967 -7.421 0.044 1.00 0.00 22 GLY A CA 20
ATOM 24022 C C . GLY A 1 22 ? -3.141 -6.784 0.775 1.00 0.00 22 GLY A C 20
ATOM 24023 O O . GLY A 1 22 ? -4.263 -7.248 0.632 1.00 0.00 22 GLY A O 20
ATOM 24027 N N . LYS A 1 23 ? -2.903 -5.728 1.554 1.00 0.00 23 LYS A N 20
ATOM 24028 C CA . LYS A 1 23 ? -3.855 -5.102 2.417 1.00 0.00 23 LYS A CA 20
ATOM 24029 C C . LYS A 1 23 ? -4.945 -4.472 1.540 1.00 0.00 23 LYS A C 20
ATOM 24030 O O . LYS A 1 23 ? -6.133 -4.644 1.806 1.00 0.00 23 LYS A O 20
ATOM 24049 N N . ILE A 1 24 ? -4.529 -3.812 0.446 1.00 0.00 24 ILE A N 20
ATOM 24050 C CA . ILE A 1 24 ? -5.370 -3.437 -0.683 1.00 0.00 24 ILE A CA 20
ATOM 24051 C C . ILE A 1 24 ? -5.861 -4.539 -1.631 1.00 0.00 24 ILE A C 20
ATOM 24052 O O . ILE A 1 24 ? -7.013 -4.513 -2.060 1.00 0.00 24 ILE A O 20
ATOM 24068 N N . ALA A 1 25 ? -5.038 -5.515 -2.012 1.00 0.00 25 ALA A N 20
ATOM 24069 C CA . ALA A 1 25 ? -5.486 -6.576 -2.931 1.00 0.00 25 ALA A CA 20
ATOM 24070 C C . ALA A 1 25 ? -6.569 -7.440 -2.263 1.00 0.00 25 ALA A C 20
ATOM 24071 O O . ALA A 1 25 ? -7.387 -8.061 -2.947 1.00 0.00 25 ALA A O 20
ATOM 24078 N N . SER A 1 26 ? -6.592 -7.413 -0.931 1.00 0.00 26 SER A N 20
ATOM 24079 C CA . SER A 1 26 ? -7.537 -8.104 -0.079 1.00 0.00 26 SER A CA 20
ATOM 24080 C C . SER A 1 26 ? -8.497 -7.162 0.659 1.00 0.00 26 SER A C 20
ATOM 24081 O O . SER A 1 26 ? -9.133 -7.596 1.629 1.00 0.00 26 SER A O 20
ATOM 24089 N N . CYS A 1 27 ? -8.582 -5.872 0.303 1.00 0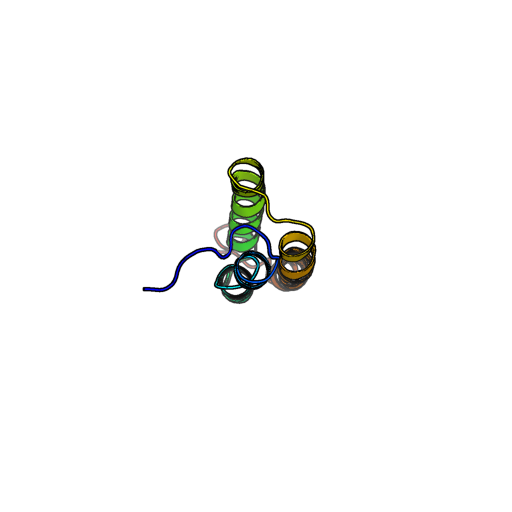.00 27 CYS A N 20
ATOM 24090 C CA . CYS A 1 27 ? -9.400 -4.945 1.034 1.00 0.00 27 CYS A CA 20
ATOM 24091 C C . CYS A 1 27 ? -10.870 -5.297 0.703 1.00 0.00 27 CYS A C 20
ATOM 24092 O O . CYS A 1 27 ? -11.314 -5.108 -0.426 1.00 0.00 27 CYS A O 20
ATOM 24100 N N . GLN A 1 28 ? -11.644 -5.890 1.613 1.00 0.00 28 GLN A N 20
ATOM 24101 C CA . GLN A 1 28 ? -12.931 -6.533 1.241 1.00 0.00 28 GLN A CA 20
ATOM 24102 C C . GLN A 1 28 ? -14.074 -5.533 0.960 1.00 0.00 28 GLN A C 20
ATOM 24103 O O . GLN A 1 28 ? -15.244 -5.900 0.875 1.00 0.00 28 GLN A O 20
ATOM 24117 N N . THR A 1 29 ? -13.724 -4.246 0.897 1.00 0.00 29 THR A N 20
ATOM 24118 C CA . THR A 1 29 ? -14.642 -3.104 0.908 1.00 0.00 29 THR A CA 20
ATOM 24119 C C . THR A 1 29 ? -13.978 -1.946 0.208 1.00 0.00 29 THR A C 20
ATOM 24120 O O . THR A 1 29 ? -12.786 -1.721 0.412 1.00 0.00 29 THR A O 20
ATOM 24131 N N . LEU A 1 30 ? -14.716 -1.160 -0.582 1.00 0.00 30 LEU A N 20
ATOM 24132 C CA . LEU A 1 30 ? -14.109 0.047 -1.110 1.00 0.00 30 LEU A CA 20
ATOM 24133 C C . LEU A 1 30 ? -13.961 1.076 -0.014 1.00 0.00 30 LEU A C 20
ATOM 24134 O O . LEU A 1 30 ? -13.020 1.834 0.065 1.00 0.00 30 LEU A O 20
ATOM 24150 N N . GLU A 1 31 ? -14.932 1.065 0.863 1.00 0.00 31 GLU A N 20
ATOM 24151 C CA . GLU A 1 31 ? -15.029 1.906 2.007 1.00 0.00 31 GLU A CA 20
ATOM 24152 C C . GLU A 1 31 ? -13.845 1.718 2.938 1.00 0.00 31 GLU A C 20
ATOM 24153 O O . GLU A 1 31 ? -13.339 2.674 3.509 1.00 0.00 31 GLU A O 20
ATOM 24165 N N . GLY A 1 32 ? -13.373 0.481 3.020 1.00 0.00 32 GLY A N 20
ATOM 24166 C CA . GLY A 1 32 ? -12.079 0.142 3.586 1.00 0.00 32 GLY A CA 20
ATOM 24167 C C . GLY A 1 32 ? -10.875 0.508 2.748 1.00 0.00 32 GLY A C 20
ATOM 24168 O O . GLY A 1 32 ? -9.948 1.074 3.282 1.00 0.00 32 GLY A O 20
ATOM 24172 N N . LEU A 1 33 ? -10.888 0.301 1.439 1.00 0.00 33 LEU A N 20
ATOM 24173 C CA . LEU A 1 33 ? -9.810 0.704 0.532 1.00 0.00 33 LEU A CA 20
ATOM 24174 C C . LEU A 1 33 ? -9.523 2.192 0.557 1.00 0.00 33 LEU A C 20
ATOM 24175 O O . LEU A 1 33 ? -8.388 2.618 0.511 1.00 0.00 33 LEU A O 20
ATOM 24191 N N . GLU A 1 34 ? -10.576 2.958 0.635 1.00 0.00 34 GLU A N 20
ATOM 24192 C CA . GLU A 1 34 ? -10.676 4.390 0.868 1.00 0.00 34 GLU A CA 20
ATOM 24193 C C . GLU A 1 34 ? -10.164 4.830 2.248 1.00 0.00 34 GLU A C 20
ATOM 24194 O O . GLU A 1 34 ? -9.603 5.914 2.396 1.00 0.00 34 GLU A O 20
ATOM 24206 N N . GLU A 1 35 ? -10.333 3.978 3.268 1.00 0.00 35 GLU A N 20
ATOM 24207 C CA . GLU A 1 35 ? -9.691 4.111 4.608 1.00 0.00 35 GLU A CA 20
ATOM 24208 C C . GLU A 1 35 ? -8.212 3.747 4.559 1.00 0.00 35 GLU A C 20
ATOM 24209 O O . GLU A 1 35 ? -7.413 4.451 5.157 1.00 0.00 35 GLU A O 20
ATOM 24221 N N . LEU A 1 36 ? -7.853 2.720 3.787 1.00 0.00 36 LEU A N 20
ATOM 24222 C CA . LEU A 1 36 ? -6.485 2.366 3.405 1.00 0.00 36 LEU A CA 20
ATOM 24223 C C . LEU A 1 36 ? -5.880 3.532 2.602 1.00 0.00 36 LEU A C 20
ATOM 24224 O O . LEU A 1 36 ? -4.700 3.838 2.763 1.00 0.00 36 LEU A O 20
ATOM 24240 N N . GLU A 1 37 ? -6.666 4.207 1.756 1.00 0.00 37 GLU A N 20
ATOM 24241 C CA . GLU A 1 37 ? -6.255 5.334 0.945 1.00 0.00 37 GLU A CA 20
ATOM 24242 C C . GLU A 1 37 ? -5.981 6.566 1.778 1.00 0.00 37 GLU A C 20
ATOM 24243 O O . GLU A 1 37 ? -4.998 7.271 1.569 1.00 0.00 37 GLU A O 20
ATOM 24255 N N . ALA A 1 38 ? -6.823 6.778 2.779 1.00 0.00 38 ALA A N 20
ATOM 24256 C CA . ALA A 1 38 ? -6.530 7.775 3.772 1.00 0.00 38 ALA A CA 20
ATOM 24257 C C . ALA A 1 38 ? -5.301 7.358 4.595 1.00 0.00 38 ALA A C 20
ATOM 24258 O O . ALA A 1 38 ? -4.363 8.134 4.710 1.00 0.00 38 ALA A O 20
ATOM 24265 N N . TYR A 1 39 ? -5.218 6.114 5.078 1.00 0.00 39 TYR A N 20
ATOM 24266 C CA . TYR A 1 39 ? -4.111 5.644 5.924 1.00 0.00 39 TYR A CA 20
ATOM 24267 C C . TYR A 1 39 ? -2.756 5.687 5.176 1.00 0.00 39 TYR A C 20
ATOM 24268 O O . TYR A 1 39 ? -1.718 6.011 5.749 1.00 0.00 39 TYR A O 20
ATOM 24286 N N . TYR A 1 40 ? -2.785 5.472 3.858 1.00 0.00 40 TYR A N 20
ATOM 24287 C CA . TYR A 1 40 ? -1.679 5.679 2.924 1.00 0.00 40 TYR A CA 20
ATOM 24288 C C . TYR A 1 40 ? -1.249 7.140 2.977 1.00 0.00 40 TYR A C 20
ATOM 24289 O O . TYR A 1 40 ? -0.138 7.444 3.391 1.00 0.00 40 TYR A O 20
ATOM 24307 N N . LYS A 1 41 ? -2.169 8.069 2.734 1.00 0.00 41 LYS A N 20
ATOM 24308 C CA . LYS A 1 41 ? -1.863 9.506 2.772 1.00 0.00 41 LYS A CA 20
ATOM 24309 C C . LYS A 1 41 ? -1.353 9.994 4.150 1.00 0.00 41 LYS A C 20
ATOM 24310 O O . LYS A 1 41 ? -0.442 10.821 4.236 1.00 0.00 41 LYS A O 20
ATOM 24329 N N . LYS A 1 42 ? -1.920 9.449 5.234 1.00 0.00 42 LYS A N 20
ATOM 24330 C CA . LYS A 1 42 ? -1.629 9.690 6.629 1.00 0.00 42 LYS A CA 20
ATOM 24331 C C . LYS A 1 42 ? -0.232 9.192 7.041 1.00 0.00 42 LYS A C 20
ATOM 24332 O O . LYS A 1 42 ? 0.485 9.887 7.748 1.00 0.00 42 LYS A O 20
ATOM 24351 N N . ARG A 1 43 ? 0.155 7.974 6.658 1.00 0.00 43 ARG A N 20
ATOM 24352 C CA . ARG A 1 43 ? 1.504 7.426 6.859 1.00 0.00 43 ARG A CA 20
ATOM 24353 C C . ARG A 1 43 ? 2.616 8.056 5.999 1.00 0.00 43 ARG A C 20
ATOM 24354 O O . ARG A 1 43 ? 3.750 8.212 6.435 1.00 0.00 43 ARG A O 20
ATOM 24375 N N . VAL A 1 44 ? 2.353 8.398 4.748 1.00 0.00 44 VAL A N 20
ATOM 24376 C CA . VAL A 1 44 ? 3.384 8.719 3.762 1.00 0.00 44 VAL A CA 20
ATOM 24377 C C . VAL A 1 44 ? 4.225 9.942 4.088 1.00 0.00 44 VAL A C 20
ATOM 24378 O O . VAL A 1 44 ? 5.417 9.995 3.785 1.00 0.00 44 VAL A O 20
ATOM 24391 N N . LYS A 1 45 ? 3.616 10.871 4.797 1.00 0.00 45 LYS A N 20
ATOM 24392 C CA . LYS A 1 45 ? 4.265 12.011 5.437 1.00 0.00 45 LYS A CA 20
ATOM 24393 C C . LYS A 1 45 ? 5.115 11.666 6.686 1.00 0.00 45 LYS A C 20
ATOM 24394 O O . LYS A 1 45 ? 6.108 12.326 7.005 1.00 0.00 45 LYS A O 20
ATOM 24413 N N . GLU A 1 46 ? 4.651 10.650 7.429 1.00 0.00 46 GLU A N 20
ATOM 24414 C CA . GLU A 1 46 ? 5.105 10.190 8.762 1.00 0.00 46 GLU A CA 20
ATOM 24415 C C . GLU A 1 46 ? 6.410 9.421 8.661 1.00 0.00 46 GLU A C 20
ATOM 24416 O O . GLU A 1 46 ? 7.184 9.326 9.612 1.00 0.00 46 GLU A O 20
ATOM 24428 N N . THR A 1 47 ? 6.651 8.917 7.460 1.00 0.00 47 THR A N 20
ATOM 24429 C CA . THR A 1 47 ? 7.813 8.096 7.129 1.00 0.00 47 THR A CA 20
ATOM 24430 C C . THR A 1 47 ? 8.323 8.313 5.683 1.00 0.00 47 THR A C 20
ATOM 24431 O O . THR A 1 47 ? 8.524 9.460 5.273 1.00 0.00 47 THR A O 20
ATOM 24442 N N . GLU A 1 48 ? 8.635 7.254 4.920 1.00 0.00 48 GLU A N 20
ATOM 24443 C CA . GLU A 1 48 ? 9.653 7.188 3.866 1.00 0.00 48 GLU A CA 20
ATOM 24444 C C . GLU A 1 48 ? 9.189 6.409 2.657 1.00 0.00 48 GLU A C 20
ATOM 24445 O O . GLU A 1 48 ? 9.888 5.561 2.096 1.00 0.00 48 GLU A O 20
ATOM 24457 N N . LEU A 1 49 ? 7.961 6.718 2.273 1.00 0.00 49 LEU A N 20
ATOM 24458 C CA . LEU A 1 49 ? 7.459 6.527 0.918 1.00 0.00 49 LEU A CA 20
ATOM 24459 C C . LEU A 1 49 ? 8.411 7.205 -0.092 1.00 0.00 49 LEU A C 20
ATOM 24460 O O . LEU A 1 49 ? 8.376 8.401 -0.376 1.00 0.00 49 LEU A O 20
ATOM 24476 N N . LYS A 1 50 ? 9.347 6.384 -0.560 1.00 0.00 50 LYS A N 20
ATOM 24477 C CA . LYS A 1 50 ? 10.055 6.526 -1.823 1.00 0.00 50 LYS A CA 20
ATOM 24478 C C . LYS A 1 50 ? 9.067 6.466 -3.005 1.00 0.00 50 LYS A C 20
ATOM 24479 O O . LYS A 1 50 ? 7.930 6.005 -2.856 1.00 0.00 50 LYS A O 20
ATOM 24498 N N . ASP A 1 51 ? 9.532 6.780 -4.209 1.00 0.00 51 ASP A N 20
ATOM 24499 C CA . ASP A 1 51 ? 8.685 6.737 -5.409 1.00 0.00 51 ASP A CA 20
ATOM 24500 C C . ASP A 1 51 ? 8.116 5.338 -5.678 1.00 0.00 51 ASP A C 20
ATOM 24501 O O . ASP A 1 51 ? 6.943 5.186 -5.985 1.00 0.00 51 ASP A O 20
ATOM 24510 N N . THR A 1 52 ? 8.919 4.311 -5.442 1.00 0.00 52 THR A N 20
ATOM 24511 C CA . THR A 1 52 ? 8.633 2.917 -5.785 1.00 0.00 52 THR A CA 20
ATOM 24512 C C . THR A 1 52 ? 7.366 2.380 -5.121 1.00 0.00 52 THR A C 20
ATOM 24513 O O . THR A 1 52 ? 6.522 1.787 -5.799 1.00 0.00 52 THR A O 20
ATOM 24524 N N . ASP A 1 53 ? 7.209 2.593 -3.802 1.00 0.00 53 ASP A N 20
ATOM 24525 C CA . ASP A 1 53 ? 6.003 2.157 -3.075 1.00 0.00 53 ASP A CA 20
ATOM 24526 C C . ASP A 1 53 ? 4.793 2.850 -3.668 1.00 0.00 53 ASP A C 20
ATOM 24527 O O . ASP A 1 53 ? 3.830 2.191 -4.069 1.00 0.00 53 ASP A O 20
ATOM 24536 N N . ASP A 1 54 ? 4.933 4.157 -3.853 1.00 0.00 54 ASP A N 20
ATOM 24537 C CA . ASP A 1 54 ? 3.799 5.010 -4.143 1.00 0.00 54 ASP A CA 20
ATOM 24538 C C . ASP A 1 54 ? 3.118 4.622 -5.448 1.00 0.00 54 ASP A C 20
ATOM 24539 O O . ASP A 1 54 ? 1.906 4.470 -5.482 1.00 0.00 54 ASP A O 20
ATOM 24548 N N . ILE A 1 55 ? 3.892 4.403 -6.507 1.00 0.00 55 ILE A N 20
ATOM 24549 C CA . ILE A 1 55 ? 3.316 3.981 -7.796 1.00 0.00 55 ILE A CA 20
ATOM 24550 C C . ILE A 1 55 ? 2.744 2.575 -7.789 1.00 0.00 55 ILE A C 20
ATOM 24551 O O . ILE A 1 55 ? 1.629 2.333 -8.245 1.00 0.00 55 ILE A O 20
ATOM 24567 N N . SER A 1 56 ? 3.528 1.652 -7.229 1.00 0.00 56 SER A N 20
ATOM 24568 C CA . SER A 1 56 ? 3.190 0.237 -7.303 1.00 0.00 56 SER A CA 20
ATOM 24569 C C . SER A 1 56 ? 1.900 -0.079 -6.556 1.00 0.00 56 SER A C 20
ATOM 24570 O O . SER A 1 56 ? 0.988 -0.739 -7.058 1.00 0.00 56 SER A O 20
ATOM 24578 N N . VAL A 1 57 ? 1.868 0.414 -5.323 1.00 0.00 57 VAL A N 20
ATOM 24579 C CA . VAL A 1 57 ? 0.736 0.346 -4.422 1.00 0.00 57 VAL A CA 20
ATOM 24580 C C . VAL A 1 57 ? -0.417 1.196 -4.898 1.00 0.00 57 VAL A C 20
ATOM 24581 O O . VAL A 1 57 ? -1.521 0.689 -4.992 1.00 0.00 57 VAL A O 20
ATOM 24594 N N . ARG A 1 58 ? -0.191 2.440 -5.330 1.00 0.00 58 ARG A N 20
ATOM 24595 C CA . ARG A 1 58 ? -1.325 3.279 -5.736 1.00 0.00 58 ARG A CA 20
ATOM 24596 C C . ARG A 1 58 ? -2.016 2.714 -6.942 1.00 0.00 58 ARG A C 20
ATOM 24597 O O . ARG A 1 58 ? -3.236 2.719 -7.010 1.00 0.00 58 ARG A O 20
ATOM 24618 N N . ASP A 1 59 ? -1.243 2.244 -7.902 1.00 0.00 59 ASP A N 20
ATOM 24619 C CA . ASP A 1 59 ? -1.839 1.817 -9.162 1.00 0.00 59 ASP A CA 20
ATOM 24620 C C . ASP A 1 59 ? -2.730 0.579 -8.969 1.00 0.00 59 ASP A C 20
ATOM 24621 O O . ASP A 1 59 ? -3.643 0.314 -9.739 1.00 0.00 59 ASP A O 20
ATOM 24630 N N . ALA A 1 60 ? -2.358 -0.229 -7.977 1.00 0.00 60 ALA A N 20
ATOM 24631 C CA . ALA A 1 60 ? -3.074 -1.326 -7.340 1.00 0.00 60 ALA A CA 20
ATOM 24632 C C . ALA A 1 60 ? -4.254 -0.941 -6.443 1.00 0.00 60 ALA A C 20
ATOM 24633 O O . ALA A 1 60 ? -5.278 -1.603 -6.443 1.00 0.00 60 ALA A O 20
ATOM 24640 N N . LEU A 1 61 ? -4.101 0.095 -5.626 1.00 0.00 61 LEU A N 20
ATOM 24641 C CA . LEU A 1 61 ? -5.068 0.645 -4.697 1.00 0.00 61 LEU A CA 20
ATOM 24642 C C . LEU A 1 61 ? -6.180 1.337 -5.469 1.00 0.00 61 LEU A C 20
ATOM 24643 O O . LEU A 1 61 ? -7.327 0.922 -5.406 1.00 0.00 61 LEU A O 20
ATOM 24659 N N . ALA A 1 62 ? -5.792 2.227 -6.378 1.00 0.00 62 ALA A N 20
ATOM 24660 C CA . ALA A 1 62 ? -6.631 2.683 -7.480 1.00 0.00 62 ALA A CA 20
ATOM 24661 C C . ALA A 1 62 ? -7.088 1.557 -8.426 1.00 0.00 62 ALA A C 20
ATOM 24662 O O . ALA A 1 62 ? -8.174 1.605 -9.012 1.00 0.00 62 ALA A O 20
ATOM 24669 N N . GLY A 1 63 ? -6.243 0.534 -8.550 1.00 0.00 63 GLY A N 20
ATOM 24670 C CA . GLY A 1 63 ? -6.448 -0.703 -9.283 1.00 0.00 63 GLY A CA 20
ATOM 24671 C C . GLY A 1 63 ? -7.702 -1.395 -8.787 1.00 0.00 63 GLY A C 20
ATOM 24672 O O . GLY A 1 63 ? -8.622 -1.677 -9.550 1.00 0.00 63 GLY A O 20
ATOM 24676 N N . LYS A 1 64 ? -7.723 -1.603 -7.468 1.00 0.00 64 LYS A N 20
ATOM 24677 C CA . LYS A 1 64 ? -8.807 -2.163 -6.690 1.00 0.00 64 LYS A CA 20
ATOM 24678 C C . LYS A 1 64 ? -9.993 -1.219 -6.608 1.00 0.00 64 LYS A C 20
ATOM 24679 O O . LYS A 1 64 ? -11.122 -1.664 -6.573 1.00 0.00 64 LYS A O 20
ATOM 24698 N N . ARG A 1 65 ? -9.780 0.086 -6.558 1.00 0.00 65 ARG A N 20
ATOM 24699 C CA . ARG A 1 65 ? -10.829 1.056 -6.323 1.00 0.00 65 ARG A CA 20
ATOM 24700 C C . ARG A 1 65 ? -11.928 0.887 -7.342 1.00 0.00 65 ARG A C 20
ATOM 24701 O O . ARG A 1 65 ? -13.049 0.608 -6.962 1.00 0.00 65 ARG A O 20
ATOM 24722 N N . ALA A 1 66 ? -11.561 0.769 -8.610 1.00 0.00 66 ALA A N 20
ATOM 24723 C CA . ALA A 1 66 ? -12.527 0.490 -9.680 1.00 0.00 66 ALA A CA 20
ATOM 24724 C C . ALA A 1 66 ? -13.302 -0.818 -9.480 1.00 0.00 66 ALA A C 20
ATOM 24725 O O . ALA A 1 66 ? -14.479 -0.908 -9.832 1.00 0.00 66 ALA A O 20
ATOM 24732 N N . GLU A 1 67 ? -12.632 -1.847 -8.948 1.00 0.00 67 GLU A N 20
ATOM 24733 C CA . GLU A 1 67 ? -13.217 -3.161 -8.694 1.00 0.00 67 GLU A CA 20
ATOM 24734 C C . GLU A 1 67 ? -14.259 -3.074 -7.608 1.00 0.00 67 GLU A C 20
ATOM 24735 O O . GLU A 1 67 ? -15.337 -3.654 -7.655 1.00 0.00 67 GLU A O 20
ATOM 24747 N N . LEU A 1 68 ? -13.815 -2.401 -6.559 1.00 0.00 68 LEU A N 20
ATOM 24748 C CA . LEU A 1 68 ? -14.528 -2.172 -5.337 1.00 0.00 68 LEU A CA 20
ATOM 24749 C C . LEU A 1 68 ? -15.744 -1.268 -5.449 1.00 0.00 68 LEU A C 20
ATOM 24750 O O . LEU A 1 68 ? -16.696 -1.356 -4.684 1.00 0.00 68 LEU A O 20
ATOM 24766 N N . GLU A 1 69 ? -15.628 -0.328 -6.375 1.00 0.00 69 GLU A N 20
ATOM 24767 C CA . GLU A 1 69 ? -16.593 0.631 -6.860 1.00 0.00 69 GLU A CA 20
ATOM 24768 C C . GLU A 1 69 ? -17.627 -0.016 -7.781 1.00 0.00 69 GLU A C 20
ATOM 24769 O O . GLU A 1 69 ? -18.792 0.370 -7.810 1.00 0.00 69 GLU A O 20
ATOM 24781 N N . ASP A 1 70 ? -17.192 -1.054 -8.506 1.00 0.00 70 ASP A N 20
ATOM 24782 C CA . ASP A 1 70 ? -18.118 -2.053 -9.068 1.00 0.00 70 ASP A CA 20
ATOM 24783 C C . ASP A 1 70 ? -18.779 -2.838 -7.940 1.00 0.00 70 ASP A C 20
ATOM 24784 O O . ASP A 1 70 ? -19.928 -3.266 -8.065 1.00 0.00 70 ASP A O 20
ATOM 24793 N N . SER A 1 71 ? -18.052 -2.954 -6.821 1.00 0.00 71 SER A N 20
ATOM 24794 C CA . SER A 1 71 ? -18.548 -3.630 -5.619 1.00 0.00 71 SER A CA 20
ATOM 24795 C C . SER A 1 71 ? -19.234 -2.659 -4.611 1.00 0.00 71 SER A C 20
ATOM 24796 O O . SER A 1 71 ? -19.396 -2.979 -3.427 1.00 0.00 71 SER A O 20
ATOM 24804 N N . ASP A 1 72 ? -19.624 -1.456 -5.074 1.00 0.00 72 ASP A N 20
ATOM 24805 C CA . ASP A 1 72 ? -20.197 -0.365 -4.257 1.00 0.00 72 ASP A CA 20
ATOM 24806 C C . ASP A 1 72 ? -21.494 -0.777 -3.528 1.00 0.00 72 ASP A C 20
ATOM 24807 O O . ASP A 1 72 ? -21.818 -0.243 -2.463 1.00 0.00 72 ASP A O 20
ATOM 24816 N N . ASP A 1 73 ? -22.190 -1.778 -4.080 1.00 0.00 73 ASP A N 20
ATOM 24817 C CA . ASP A 1 73 ? -23.330 -2.494 -3.483 1.00 0.00 73 ASP A CA 20
ATOM 24818 C C . ASP A 1 73 ? -22.898 -3.925 -3.134 1.00 0.00 73 ASP A C 20
ATOM 24819 O O . ASP A 1 73 ? -22.411 -4.682 -3.982 1.00 0.00 73 ASP A O 20
ATOM 24828 N N . GLU A 1 74 ? -22.958 -4.250 -1.844 1.00 0.00 74 GLU A N 20
ATOM 24829 C CA . GLU A 1 74 ? -22.100 -5.286 -1.218 1.00 0.00 74 GLU A CA 20
ATOM 24830 C C . GLU A 1 74 ? -22.578 -6.723 -1.454 1.00 0.00 74 GLU A C 20
ATOM 24831 O O . GLU A 1 74 ? -23.779 -6.998 -1.542 1.00 0.00 74 GLU A O 20
ATOM 24843 N N . VAL A 1 75 ? -21.609 -7.636 -1.550 1.00 0.00 75 VAL A N 20
ATOM 24844 C CA . VAL A 1 75 ? -21.804 -9.062 -1.882 1.00 0.00 75 VAL A CA 20
ATOM 24845 C C . VAL A 1 75 ? -22.831 -9.756 -0.975 1.00 0.00 75 VAL A C 20
ATOM 24846 O O . VAL A 1 75 ? -22.858 -9.547 0.239 1.00 0.00 75 VAL A O 20
ATOM 24859 N N . GLU A 1 76 ? -23.660 -10.611 -1.590 1.00 0.00 76 GLU A N 20
ATOM 24860 C CA . GLU A 1 76 ? -24.647 -11.570 -1.033 1.00 0.00 76 GLU A CA 20
ATOM 24861 C C . GLU A 1 76 ? -25.831 -10.993 -0.257 1.00 0.00 76 GLU A C 20
ATOM 24862 O O . GLU A 1 76 ? -26.844 -11.687 -0.102 1.00 0.00 76 GLU A O 20
ATOM 24874 N N . GLU A 1 77 ? -25.762 -9.728 0.173 1.00 0.00 77 GLU A N 20
ATOM 24875 C CA . GLU A 1 77 ? -26.950 -8.949 0.593 1.00 0.00 77 GLU A CA 20
ATOM 24876 C C . GLU A 1 77 ? -27.812 -8.624 -0.626 1.00 0.00 77 GLU A C 20
ATOM 24877 O O . GLU A 1 77 ? -29.035 -8.544 -0.537 1.00 0.00 77 GLU A O 20
ATOM 24889 N N . SER A 1 78 ? -27.151 -8.541 -1.780 1.00 0.00 78 SER A N 20
ATOM 24890 C CA . SER A 1 78 ? -27.701 -8.693 -3.123 1.00 0.00 78 SER A CA 20
ATOM 24891 C C . SER A 1 78 ? -26.700 -9.461 -4.011 1.00 0.00 78 SER A C 20
ATOM 24892 O O . SER A 1 78 ? -25.489 -9.448 -3.756 1.00 0.00 78 SER A O 20
ATOM 24900 N N . PHE A 1 79 ? -27.191 -10.134 -5.053 1.00 0.00 79 PHE A N 20
ATOM 24901 C CA . PHE A 1 79 ? -26.402 -10.997 -5.943 1.00 0.00 79 PHE A CA 20
ATOM 24902 C C . PHE A 1 79 ? -26.968 -11.031 -7.382 1.00 0.00 79 PHE A C 20
ATOM 24903 O O . PHE A 1 79 ? -28.179 -10.775 -7.582 1.00 0.00 79 PHE A O 20
#

Radius of gyration: 14.94 Å; Cα contacts (8 Å, |Δi|>4): 55; chains: 1; bounding box: 51×23×22 Å